Protein AF-0000000084505994 (afdb_homodimer)

Sequence (1752 aa):
MRPPNIVPYLKRALFAPTEISVTALVVAIYAAVFISSIIVYENVPTPPRYHHQRGLDLDQAWRDLQQITQVPHPYNSHSNGQVRDYLLHRLRAISHVHSGVEIEDDRLSNGTYTGRGQVVYFEGDNLLVKIEGRDPALSAVLFSAHFDSVSTGLGATDDGMGVVTLLQLVEYYGRNKPKRTVIFNINNGEEDWLNGAHAFLDHPWSKLPKTFLNLEGAGNGGRPILFRTSSFDVTAAFRAVSRPHGSSLSNDAFKRGLIRSGTDFSVYEEAGMRGLDLAFYRRRARYHTVFDSAAWLGNQNSLWLMMENALEAGNALISAGPSPKPVEVVYFDIYGSTMAVISRQGMLALNIILLILGPFFVVAIVMTSPERHTGLINRLKEDKKVWIHAPVHLVATFAATLGLAAIFGATNKYIIYSSSYIVAASLISTAILAVTIPAKILSYYFPSPDPLLTTANHAVFTLFWWLLLCVATGVLNENHLGGFYYATFAYAGQLFSLLLSLGAMLHFDGDSAPNQLDDTNGQHLDGDYQNGDHEDADGEEPTERTSLLGRTHRLINQHLAMPALGHPSKIRSTWSAEILFSLLFPAILSSGTLIMLLTAVSQTLADGNPPMPVYLSIGFLSVLLALPIAPVAHRIHRGANFFLVLVLAGTAIYNLTAFPFSPLNPLKTYIQQTVDLDSGVNKVHIATLSSIVQSHDNQPPIWSSLPSTQNTSIMCTGSMARLGLSECEWSGLTPNVTLDSTPHSKWIKSSVTKLGNNVARFKIQGRNTRSCRIYSDQPMKSARVVGGHWENDLEPEEEFKEFRLWSRTWDKTFDVLVGWPKNNGTTRTGKIACEWAEWDLGRIPAIDELRTFLPPWTVVSKLNDGLVEGTRDFEIMRPPNIVPYLKRALFAPTEISVTALVVAIYAAVFISSIIVYENVPTPPRYHHQRGLDLDQAWRDLQQITQVPHPYNSHSNGQVRDYLLHRLRAISHVHSGVEIEDDRLSNGTYTGRGQVVYFEGDNLLVKIEGRDPALSAVLFSAHFDSVSTGLGATDDGMGVVTLLQLVEYYGRNKPKRTVIFNINNGEEDWLNGAHAFLDHPWSKLPKTFLNLEGAGNGGRPILFRTSSFDVTAAFRAVSRPHGSSLSNDAFKRGLIRSGTDFSVYEEAGMRGLDLAFYRRRARYHTVFDSAAWLGNQNSLWLMMENALEAGNALISAGPSPKPVEVVYFDIYGSTMAVISRQGMLALNIILLILGPFFVVAIVMTSPERHTGLINRLKEDKKVWIHAPVHLVATFAATLGLAAIFGATNKYIIYSSSYIVAASLISTAILAVTIPAKILSYYFPSPDPLLTTANHAVFTLFWWLLLCVATGVLNENHLGGFYYATFAYAGQLFSLLLSLGAMLHFDGDSAPNQLDDTNGQHLDGDYQNGDHEDADGEEPTERTSLLGRTHRLINQHLAMPALGHPSKIRSTWSAEILFSLLFPAILSSGTLIMLLTAVSQTLADGNPPMPVYLSIGFLSVLLALPIAPVAHRIHRGANFFLVLVLAGTAIYNLTAFPFSPLNPLKTYIQQTVDLDSGVNKVHIATLSSIVQSHDNQPPIWSSLPSTQNTSIMCTGSMARLGLSECEWSGLTPNVTLDSTPHSKWIKSSVTKLGNNVARFKIQGRNTRSCRIYSDQPMKSARVVGGHWENDLEPEEEFKEFRLWSRTWDKTFDVLVGWPKNNGTTRTGKIACEWAEWDLGRIPAIDELRTFLPPWTVVSKLNDGLVEGTRDFEI

Organism: NCBI:txid456999

pLDDT: mean 87.1, std 19.94, range [14.73, 98.94]

Nearest PDB structures (foldseek):
  2ek8-assembly1_A  TM=6.931E-01  e=1.477E-08  Aneurinibacillus sp. AM-1
  6hc7-assembly1_A  TM=6.906E-01  e=7.084E-07  Bacillus subtilis
  8acg-assembly5_B  TM=7.559E-01  e=9.372E-07  Pseudomonas aeruginosa
  2ek8-assembly1_A  TM=6.930E-01  e=1.573E-08  Aneurinibacillus sp. AM-1
  6hc7-assembly1_A  TM=6.906E-01  e=8.854E-07  Bacillus subtilis

Secondary structure (DSSP, 8-state):
-----HHHHHHHHHHS--HHHHHHHHHHHHHHHHHHHHHHHHSPPPPPPGGGSTT--HHHHHHHHHHHTSS---TTSHHHHHHHHHHHHHHHHHHHH-TTEEEEE--S-EEEEEETTEEEEEE---EEEEE--S-TTSPEEEEEEE----TT---IIIIIHHHHHHHHHHHHHHHS--SS-EEEEEES--TTTSHHHHHHTTSGGGGSEEEEEEEEE-SS-S--EEEEES-HHHHGGGGG-SS--BBHHHHHHHHTT------HHHHHHHTT-EEEEEEE-S-GGGTTSTTSSHHHH-SSHHHHHHHHHHHHHHHHHHHH---SS---EEEEEETTTEEEEEEHHHHHHHHHHHHHHHHHHHHHHHHT-HHHHHHHHHHHHH-GGGGGHHHHHHHHHHHHHHHHHHHHHHHSTTGGGT-HHHHHHHHHHHHHHHHHHHHHHHHHHS---HHHHHHHHHHHHHHHHHHHHHHHHHHHHHT---TTTHHHHHHHHHHHHHHHHHHHHHHTS-----------------------------------------------------------------HHHHHIIIIIHHHHHHHHHHHHHHHHHGGGGGGT--HHHHHHHHHHHHHHHHGGGGGGGGGS-HHHHHHHHHHHHHHHHHHHHS-S--SSSPEEEEEEEEEETTT--EEEEEEE-HHHHS-BTTBPPGGGG-GGGTT---EEEE-SSSTT-EEEEEE-PPP-TTSS---GGGSEEEEEEEETTTEEEEEEEETT-SEEEEEEEEEE-EEEETT-S--S-B--SS-EEEEEEE-SSTT-EEEEEEE--TTS-S--EEEEEEEE---TTTT-HHHHHHHHHS-TTEEEEESSS-SEEEEEEEE-/-----HHHHHHHHHHS--HHHHHHHHHHHHHHHHHHHHHHHHSPPPPPPGGGSTT--HHHHHHHHHHHTSS---TTSHHHHHHHHHHHHHHHHHHHH-TTEEEEE--S-EEEEEETTEEEEEE---EEEEE--S-TTSPEEEEEEE----TT---IIIIIHHHHHHHHHHHHHHHS--SS-EEEEEES--TTTSHHHHHHTTSGGGGSEEEEEEEEE-SS-S--EEEEES-HHHHGGGGG-SS--BBHHHHHHHHTT------HHHHHHHTT-EEEEEEE-S-GGGTTSTTSSHHHH-SSHHHHHHHHHHHHHHHHHHHH---SS---EEEEEETTTEEEEEEHHHHHHHHHHHHHHHHHHHHHHHHT-HHHHHHHHHHHHH-GGGGGHHHHHHHHHHHHHHHHHHHHHHHSTTGGGT-HHHHHHHHHHHHHHHHHHHHHHHHHHS---HHHHHHHHHHHHHHHHHHHHHHHHHHHHHT---TTHHHHHHHHHHHHHHHHHHHHHHHTS-----------------------------------------------------------------HHHHHIIIIIHHHHHHHHHHHHHHHHHGGGGGGT--HHHHHHHHHHHHHHHHGGGGGGGGGS-HHHHHHHHHHHHHHHHHHHHS-S--SSSPEEEEEEEEEETTT--EEEEEEE-HHHHS-BTTBPPGGGG-GGGTT---EEEE-SSSTT-EEEEEE-PPP-TTSS---GGGSEEEEEEEETTTEEEEEEEETT-SEEEEEEEEEE-EEEETT-S--S-B--SS-EEEEEEE-SSTT-EEEEEEE--TTS-S--EEEEEEEE---GGGT-HHHHHHHHHS-TTEEEEESSS-SEEEEEEEE-

Foldseek 3Di:
DPDPPCVVVVVCLCQPLFLNNLQVLVVVLLCVLQVLLCCLFVDQDDDDPPVPLLQFDLVVLLVLLQVLLVAAFALWDPSVVVNVVVLVVLLVVLCVVFVQKDKDQDQFFWFWDDDDQEIETAGWGKIKIKGAAPDAVAFEEEEEAESHAALAESCSQFPSLSSSLVSRVSNVCSVVGFHHMYMYIHTHNCVAPHGRLRRVCRPPCLPRHQEYEYEGEAAAFTAKAFQEWFFLQLVVLCQQQQQYFYFLQNHVCVVVCVDVDDGSQVVSVVVNHTYTYIYHFFHNLCGQHHCNGPVVNVDSSRSSNSSRSCVSSVNSCRPRPDDPDGFHWGWGDFSRGGIDIATLVRLLVLLVCCLPVLVVLLVVLLPVFVVLSVVLVVLCVVQVLLQVLQVQLVVQLLCQLLVLLQVLCVQVVQQLLAPVVLLLLLSLLRNQLSQQVVLQVSCVVRPDDLLSSLLSNLVVVLVVLSVVSVVQSVCCVPVVRNRSCLSSQLNVLSSVLNSVSSNLSRPPQDCPPVPPPPPPDPDDDDDDDDDDDDDDDDDDDDDDDDDDDDPPDPPPPPPPPPPDPPDNPPSSDCPSVSLCSNANVSLSVLSNVLVVLSRRCSNCVFLQDRRSVSSSVSSVSSNSNNSSCNSVSNSHDVVVSVVSVVSNVVSSVCSNDPDNFDLSSFREKAWAKEAALPPGFIKIKIKGAPCQCDCPPNDHRQCVLFPQCPPHDKDWDADPLGHNIIMIMDGDDDFAQLVPPDRSNPQKDKDWADDPQWKIKIKIWGHSTFKKKKFWPAWWQWKAWPPRPCRDIDGDPDTRGMYIGGHSDHRDIIIMMTGHDNVPDRKIKTKIKTAGSHCPPNRDVRVVRCVPGGDSSHTYRHSRSHRYMYMYMDMD/DPDPPCVVVVVCLQQPLFLNNLQVLVVVLLCVLQVLLCCLFVDQDDDDPPVPLLQFDLVVLLVLLQVLLVAAFALWDPSVVVNVVVLVVLLVVLCVVFVQKDKDQDQFFWFWDDDDQEIETAGWGKIKIKGAAPDAVAFEEEEEAESHAALAESCSQFPSLSSSLVSRVSNVCSVVGFHHMYMYIHTHNCVAPHGRLRSVCRPPSLPRHQEYEYEGEAAAFTAKAFQEWFFLQLVVLQQQQQQYFYFLVNHVCVVVCVDVDDGSQVVSVVVNHTYTYIYYFFHNLCGQHHCNGPVVNVDSSRSSNSSRSCVSSVNSCRPRPDDPDGFHWGWGDFSRGGIDIATLVRLLVLLVCCLPVLVVLLVVLLVVFVVLSVVLVVLCVVQVLLQVQQVQLVVQLLCQLLVLLQVLCVQVVQQLLAPVVLLLLLSLLRNQLSQQVVLQVSCVVRPDDLLSSLLSNLVVVLVVLSVVSVVQSVCCVPVVRNRSCLSSQLNVLSSVLNSVSSNLSRPPPDCPPPPPPPPPPPDDDDDDDDDDDDDDDDDDDDDDDDDDPDDPPPPDPPPPPPPDPPDPPPSSDCPSVSLCSNANVSLSVLSNVLVVLSRRCSNCVFLQDRRSVSSSVSSVSSNSNNSSCNSVSNSHDVVVSVVSVVSNVVSSVCSNDPDNFDLSSFREKAWAKEAALPPGFIKIKIKGAPCQCDCPPNDHRQCVQFPQCPPHDKDWDADPLGHNIIMIMDGDDDFAQLVPPDRSNPQKDKDWADDPQWKIKIKIWGASTFKKKKFWPAWWQWKAWPPRPCRDIDGDPDTRGMYIGGHSDGRDIIIMMIGHDNPPDRKIKTKIKTAGSHCPPNRDVRVVRCVPGGDSSHTYRHSRSHRYMYMYMDMD

InterPro domains:
  IPR007484 Peptidase M28 [PF04389] (126-311)
  IPR045175 Peptidase M28 family [PTHR12147] (56-450)
  IPR048024 Endoplasmic reticulum metallopeptidase 1-like, M28 peptidase domain [cd03875] (54-339)
  IPR053975 Vacuolar membrane protease, C-terminal domain [PF22250] (667-869)
  IPR053976 Vacuolar membrane protease, transmembrane domain [PF22251] (391-543)

Radius of gyration: 44.01 Å; Cα contacts (8 Å, |Δi|>4): 3401; chains: 2; bounding box: 122×159×110 Å

Solvent-accessible surface area (backbone atoms only — not comparable to full-atom values): 90458 Å² total; per-residue (Å²): 131,77,74,72,71,58,58,67,54,46,50,47,42,67,70,37,92,40,35,65,30,48,33,52,50,54,51,49,51,51,49,52,46,50,52,50,45,46,52,54,73,73,42,60,65,76,67,68,58,72,93,65,40,82,77,44,56,67,70,60,33,51,53,51,34,56,67,59,28,73,52,46,16,18,64,58,34,73,52,25,55,52,39,51,51,50,53,51,52,54,50,50,56,45,28,71,77,20,82,59,40,43,75,42,84,37,74,69,32,41,22,75,51,75,55,94,50,28,37,40,41,36,43,27,66,32,43,35,38,39,34,70,21,78,39,69,88,46,63,20,38,33,38,36,21,30,66,29,14,42,58,36,7,19,16,27,28,36,14,27,47,32,37,32,36,49,54,42,50,52,52,40,40,43,75,45,71,37,58,23,21,36,37,38,42,45,20,38,27,44,81,70,74,35,40,17,54,46,7,43,64,58,36,78,71,54,72,47,37,50,35,35,43,31,38,45,35,37,12,44,35,54,66,50,27,44,42,36,64,64,26,29,60,60,50,51,19,41,60,62,18,70,68,27,38,39,36,25,48,49,33,42,34,49,74,69,56,74,50,87,75,84,59,56,53,58,58,45,42,73,72,66,30,39,30,40,30,39,25,24,50,32,54,43,49,25,39,51,11,68,53,8,25,65,20,63,47,74,57,64,29,34,54,43,52,48,39,52,43,50,52,34,28,48,53,36,48,46,70,69,57,80,59,92,74,78,41,52,51,27,40,37,41,56,84,39,50,37,43,49,72,37,38,46,66,55,51,50,49,51,49,51,50,48,65,54,48,48,60,50,52,55,52,50,61,48,59,72,38,64,76,47,36,54,52,50,53,47,50,54,62,70,45,57,71,45,68,52,52,50,60,50,33,54,51,38,18,50,50,53,13,40,46,51,23,49,47,43,32,68,71,32,46,51,25,42,46,55,36,42,66,47,50,49,49,26,32,36,35,42,12,41,46,29,29,30,51,54,32,44,53,44,46,69,78,55,68,65,63,62,73,60,36,32,43,44,25,28,49,53,51,30,52,50,29,47,53,49,31,52,49,38,48,47,40,32,70,76,69,64,40,46,54,51,57,62,35,53,51,36,26,54,19,26,44,54,22,33,50,49,44,50,48,40,59,61,72,55,60,74,80,80,59,76,80,72,79,75,79,76,80,81,75,84,82,90,87,86,90,78,87,86,88,90,85,87,86,78,84,86,79,88,81,86,84,84,83,87,82,88,83,81,80,82,79,76,80,74,78,74,73,72,72,75,76,64,73,76,67,84,62,79,66,58,59,67,58,28,48,47,40,25,30,49,63,40,36,48,55,38,50,49,50,42,53,52,48,50,48,54,49,37,44,42,43,57,66,24,48,71,44,50,66,56,31,41,53,54,18,51,42,22,36,63,51,30,55,51,48,48,48,57,20,62,39,48,38,67,68,61,52,52,52,40,50,52,50,26,51,55,34,44,53,44,50,66,65,54,77,35,55,32,66,90,35,20,43,44,32,23,32,33,31,42,32,36,35,80,81,62,54,40,38,34,34,40,34,27,56,51,63,48,62,34,76,39,97,92,35,70,25,59,65,72,53,35,79,74,44,60,99,52,87,71,56,68,43,76,29,83,87,41,59,65,21,26,28,32,46,43,65,50,61,80,63,37,74,68,76,70,76,66,59,63,65,65,41,53,49,72,49,78,45,79,49,77,94,39,29,33,37,39,37,43,27,36,54,73,22,27,35,36,36,40,38,36,76,56,60,29,40,34,46,35,49,66,86,42,85,77,61,57,74,42,65,55,94,60,58,24,36,37,41,40,40,38,47,76,50,72,50,49,69,45,41,32,40,41,26,38,54,87,84,62,72,88,73,49,45,34,33,42,33,33,36,38,31,65,55,67,83,65,16,30,45,51,58,54,48,48,73,56,27,37,49,57,33,43,41,59,24,61,61,52,85,28,43,33,36,40,34,38,80,48,76,82,131,75,75,73,70,60,57,66,55,46,53,47,44,68,69,38,90,39,36,65,29,47,33,50,50,54,50,48,50,52,48,52,44,50,54,50,46,46,52,53,71,72,42,61,65,77,67,68,57,73,93,65,39,84,77,43,55,67,69,60,33,49,53,50,34,56,67,58,28,72,51,47,16,17,65,60,34,72,52,26,56,53,41,51,51,50,51,52,51,55,50,52,55,47,29,72,76,20,82,58,41,44,76,42,84,38,71,69,31,40,22,75,53,74,56,93,48,26,38,39,40,34,42,26,68,31,42,36,37,40,34,70,22,80,38,69,87,46,62,19,38,33,38,35,21,31,66,27,14,42,60,36,6,17,15,27,29,36,14,27,48,33,37,30,35,49,54,42,48,52,52,40,41,44,75,44,73,36,56,22,21,37,35,38,41,46,20,36,28,45,82,72,75,35,40,17,55,46,6,44,64,59,35,79,72,53,72,47,36,49,35,36,43,32,39,44,35,38,11,43,35,54,66,50,25,43,43,38,63,64,25,29,60,61,49,51,20,41,60,62,18,68,68,26,39,40,36,23,48,49,33,42,33,50,74,68,57,73,50,88,76,82,59,55,54,58,58,45,42,73,73,67,30,39,32,39,31,39,25,24,49,31,55,44,50,26,38,51,11,68,54,8,25,65,19,64,48,74,58,63,29,35,53,43,51,48,38,50,43,50,51,34,27,48,51,37,47,48,69,69,56,82,59,92,75,80,42,54,54,28,38,37,40,56,86,40,51,37,45,49,74,37,39,44,65,54,49,50,50,52,48,49,50,48,64,54,47,47,60,50,52,54,52,51,62,47,60,72,38,65,76,46,37,54,51,50,52,48,49,54,62,69,45,56,70,45,67,53,54,50,60,50,32,54,50,37,18,51,50,53,13,40,47,50,24,49,48,42,30,69,72,32,48,51,24,42,46,58,34,40,66,48,51,47,50,26,32,36,37,41,12,41,46,28,29,32,52,55,31,43,54,44,48,69,78,54,69,65,63,62,72,60,36,33,44,44,25,27,49,52,51,30,51,52,30,49,54,49,30,52,51,40,48,47,41,32,68,75,68,63,40,47,53,51,56,61,36,54,51,38,26,53,18,27,42,53,22,32,52,49,44,50,48,42,58,60,72,57,61,72,80,80,61,76,80,72,76,78,76,78,80,80,67,90,81,80,84,83,82,85,81,81,78,82,87,84,84,87,82,83,81,86,75,88,82,87,80,84,79,80,85,85,78,82,79,79,80,75,76,74,74,73,74,73,75,66,74,76,69,83,63,80,64,56,59,66,57,29,49,47,39,24,30,49,64,41,37,48,55,38,51,49,50,43,54,52,48,51,47,55,50,36,44,42,44,57,66,25,50,72,44,49,66,58,32,40,52,54,19,50,42,22,36,64,51,30,55,51,48,49,49,56,19,60,39,48,39,66,68,60,54,51,52,39,50,52,51,27,50,55,34,44,52,45,50,67,63,53,77,35,57,30,67,91,34,21,44,45,32,24,32,34,32,41,32,35,35,81,81,60,54,42,37,34,34,41,35,27,55,51,62,48,62,35,74,39,96,91,34,71,25,58,63,71,53,33,78,74,44,62,97,52,87,71,57,70,43,77,28,84,86,40,57,65,20,25,27,32,44,45,67,51,62,80,62,39,73,68,74,70,76,66,58,62,64,66,42,54,49,71,49,79,45,78,51,80,94,38,31,34,39,39,37,42,26,36,54,72,24,28,37,38,37,40,38,36,78,54,59,29,40,33,46,35,50,65,86,42,84,78,60,58,75,42,64,56,91,60,60,25,37,36,42,39,40,39,48,76,50,72,50,48,69,46,42,32,40,41,26,39,55,86,82,61,70,88,74,48,44,35,35,41,33,33,35,38,32,66,54,66,81,65,16,30,45,50,58,54,49,47,72,56,27,37,50,58,34,43,41,61,24,60,60,51,85,27,44,32,36,41,35,39,79,47,78,81

Structure (mmCIF, N/CA/C/O backbone):
data_AF-0000000084505994-model_v1
#
loop_
_entity.id
_entity.type
_entity.pdbx_description
1 polymer 'Peptide hydrolase'
#
loop_
_atom_site.group_PDB
_atom_site.id
_atom_site.type_symbol
_atom_site.label_atom_id
_atom_site.label_alt_id
_atom_site.label_comp_id
_atom_site.label_asym_id
_atom_site.label_entity_id
_atom_site.label_seq_id
_atom_site.pdbx_PDB_ins_code
_atom_site.Cartn_x
_atom_site.Cartn_y
_atom_site.Cartn_z
_atom_site.occupancy
_atom_site.B_iso_or_equiv
_atom_site.auth_seq_id
_atom_site.auth_comp_id
_atom_site.auth_asym_id
_atom_site.auth_atom_id
_atom_site.pdbx_PDB_model_num
ATOM 1 N N . MET A 1 1 ? 5.461 60.656 5.816 1 28.11 1 MET A N 1
ATOM 2 C CA . MET A 1 1 ? 6.469 59.719 6.266 1 28.11 1 MET A CA 1
ATOM 3 C C . MET A 1 1 ? 7.09 58.969 5.082 1 28.11 1 MET A C 1
ATOM 5 O O . MET A 1 1 ? 6.379 58.375 4.27 1 28.11 1 MET A O 1
ATOM 9 N N . ARG A 1 2 ? 8.258 59.438 4.648 1 44.12 2 ARG A N 1
ATOM 10 C CA . ARG A 1 2 ? 8.984 58.938 3.48 1 44.12 2 ARG A CA 1
ATOM 11 C C . ARG A 1 2 ? 9.242 57.469 3.586 1 44.12 2 ARG A C 1
ATOM 13 O O . ARG A 1 2 ? 9.516 56.938 4.672 1 44.12 2 ARG A O 1
ATOM 20 N N . PRO A 1 3 ? 8.703 56.812 2.658 1 44.16 3 PRO A N 1
ATOM 21 C CA . PRO A 1 3 ? 8.93 55.375 2.717 1 44.16 3 PRO A CA 1
ATOM 22 C C . PRO A 1 3 ? 10.391 55 2.99 1 44.16 3 PRO A C 1
ATOM 24 O O . PRO A 1 3 ? 11.297 55.656 2.471 1 44.16 3 PRO A O 1
ATOM 27 N N . PRO A 1 4 ? 10.672 54.594 4.16 1 46.03 4 PRO A N 1
ATOM 28 C CA . PRO A 1 4 ? 12.062 54.25 4.473 1 46.03 4 PRO A CA 1
ATOM 29 C C . PRO A 1 4 ? 12.766 53.531 3.324 1 46.03 4 PRO A C 1
ATOM 31 O O . PRO A 1 4 ? 12.125 52.781 2.562 1 46.03 4 PRO A O 1
ATOM 34 N N . ASN A 1 5 ? 13.719 54.094 2.791 1 46.22 5 ASN A N 1
ATOM 35 C CA . ASN A 1 5 ? 14.562 53.562 1.73 1 46.22 5 ASN A CA 1
ATOM 36 C C . ASN A 1 5 ? 15 52.125 2.033 1 46.22 5 ASN A C 1
ATOM 38 O O . ASN A 1 5 ? 15.867 51.906 2.881 1 46.22 5 ASN A O 1
ATOM 42 N N . ILE A 1 6 ? 14.273 51.156 1.755 1 52.19 6 ILE A N 1
ATOM 43 C CA . ILE A 1 6 ? 14.391 49.719 1.945 1 52.19 6 ILE A CA 1
ATOM 44 C C . ILE A 1 6 ? 15.664 49.219 1.27 1 52.19 6 ILE A C 1
ATOM 46 O O . ILE A 1 6 ? 16.141 48.125 1.572 1 52.19 6 ILE A O 1
ATOM 50 N N . VAL A 1 7 ? 16.266 50 0.321 1 51.91 7 VAL A N 1
ATOM 51 C CA . VAL A 1 7 ? 17.375 49.5 -0.478 1 51.91 7 VAL A CA 1
ATOM 52 C C . VAL A 1 7 ? 18.625 49.375 0.385 1 51.91 7 VAL A C 1
ATOM 54 O O . VAL A 1 7 ? 19.281 48.312 0.405 1 51.91 7 VAL A O 1
ATOM 57 N N . PRO A 1 8 ? 19.062 50.469 0.955 1 53.06 8 PRO A N 1
ATOM 58 C CA . PRO A 1 8 ? 20.25 50.281 1.784 1 53.06 8 PRO A CA 1
ATOM 59 C C . PRO A 1 8 ? 20.062 49.219 2.871 1 53.06 8 PRO A C 1
ATOM 61 O O . PRO A 1 8 ? 21.016 48.5 3.217 1 53.06 8 PRO A O 1
ATOM 64 N N . TYR A 1 9 ? 18.922 49.094 3.336 1 51.88 9 TYR A N 1
ATOM 65 C CA . TYR A 1 9 ? 18.609 48.062 4.32 1 51.88 9 TYR A CA 1
ATOM 66 C C . TYR A 1 9 ? 18.703 46.656 3.709 1 51.88 9 TYR A C 1
ATOM 68 O O . TYR A 1 9 ? 19.219 45.75 4.336 1 51.88 9 TYR A O 1
ATOM 76 N N . LEU A 1 10 ? 18.359 46.656 2.48 1 53.19 10 LEU A N 1
ATOM 77 C CA . LEU A 1 10 ? 18.453 45.375 1.796 1 53.19 10 LEU A CA 1
ATOM 78 C C . LEU A 1 10 ? 19.906 45 1.524 1 53.19 10 LEU A C 1
ATOM 80 O O . LEU A 1 10 ? 20.281 43.812 1.643 1 53.19 10 LEU A O 1
ATOM 84 N N . LYS A 1 11 ? 20.656 45.906 1.123 1 54.41 11 LYS A N 1
ATOM 85 C CA . LYS A 1 11 ? 22.078 45.688 0.865 1 54.41 11 LYS A CA 1
ATOM 86 C C . LYS A 1 11 ? 22.812 45.281 2.143 1 54.41 11 LYS A C 1
ATOM 88 O O . LYS A 1 11 ? 23.656 44.375 2.123 1 54.41 11 LYS A O 1
ATOM 93 N N . ARG A 1 12 ? 22.578 45.969 3.178 1 54.41 12 ARG A N 1
ATOM 94 C CA . ARG A 1 12 ? 23.156 45.625 4.465 1 54.41 12 ARG A CA 1
ATOM 95 C C . ARG A 1 12 ? 22.672 44.25 4.914 1 54.41 12 ARG A C 1
ATOM 97 O O . ARG A 1 12 ? 23.453 43.438 5.445 1 54.41 12 ARG A O 1
ATOM 104 N N . ALA A 1 13 ? 21.531 44 4.559 1 54.09 13 ALA A N 1
ATOM 105 C CA . ALA A 1 13 ? 20.922 42.719 4.945 1 54.09 13 ALA A CA 1
ATOM 106 C C . ALA A 1 13 ? 21.531 41.562 4.164 1 54.09 13 ALA A C 1
ATOM 108 O O . ALA A 1 13 ? 21.656 40.438 4.684 1 54.09 13 ALA A O 1
ATOM 109 N N . LEU A 1 14 ? 22.031 41.844 2.938 1 55.25 14 LEU A N 1
ATOM 110 C CA . LEU A 1 14 ? 22.516 40.781 2.07 1 55.25 14 LEU A CA 1
ATOM 111 C C . LEU A 1 14 ? 24.016 40.625 2.213 1 55.25 14 LEU A C 1
ATOM 113 O O . LEU A 1 14 ? 24.547 39.5 2.072 1 55.25 14 LEU A O 1
ATOM 117 N N . PHE A 1 15 ? 24.734 41.688 2.566 1 66.38 15 PHE A N 1
ATOM 118 C CA . PHE A 1 15 ? 26.188 41.562 2.451 1 66.38 15 PHE A CA 1
ATOM 119 C C . PHE A 1 15 ? 26.859 41.719 3.811 1 66.38 15 PHE A C 1
ATOM 121 O O . PHE A 1 15 ? 28.031 41.406 3.969 1 66.38 15 PHE A O 1
ATOM 128 N N . ALA A 1 16 ? 26.141 42.219 4.855 1 75.38 16 ALA A N 1
ATOM 129 C CA . ALA A 1 16 ? 26.672 42.281 6.215 1 75.38 16 ALA A CA 1
ATOM 130 C C . ALA A 1 16 ? 26.312 41.031 6.996 1 75.38 16 ALA A C 1
ATOM 132 O O . ALA A 1 16 ? 25.266 40.406 6.773 1 75.38 16 ALA A O 1
ATOM 133 N N . PRO A 1 17 ? 27.266 40.438 7.777 1 82.5 17 PRO A N 1
ATOM 134 C CA . PRO A 1 17 ? 27.031 39.219 8.539 1 82.5 17 PRO A CA 1
ATOM 135 C C . PRO A 1 17 ? 26.016 39.406 9.656 1 82.5 17 PRO A C 1
ATOM 137 O O . PRO A 1 17 ? 26.328 39.156 10.828 1 82.5 17 PRO A O 1
ATOM 140 N N . THR A 1 18 ? 24.828 39.844 9.258 1 85.88 18 THR A N 1
ATOM 141 C CA . THR A 1 18 ? 23.734 39.906 10.219 1 85.88 18 THR A CA 1
ATOM 142 C C . THR A 1 18 ? 23.172 38.531 10.508 1 85.88 18 THR A C 1
ATOM 144 O O . THR A 1 18 ? 23.484 37.562 9.812 1 85.88 18 THR A O 1
ATOM 147 N N . GLU A 1 19 ? 22.438 38.438 11.531 1 90.19 19 GLU A N 1
ATOM 148 C CA . GLU A 1 19 ? 21.812 37.188 11.891 1 90.19 19 GLU A CA 1
ATOM 149 C C . GLU A 1 19 ? 20.891 36.688 10.766 1 90.19 19 GLU A C 1
ATOM 151 O O . GLU A 1 19 ? 20.875 35.469 10.469 1 90.19 19 GLU A O 1
ATOM 156 N N . ILE A 1 20 ? 20.203 37.562 10.109 1 89.81 20 ILE A N 1
ATOM 157 C CA . ILE A 1 20 ? 19.25 37.188 9.07 1 89.81 20 ILE A CA 1
ATOM 158 C C . ILE A 1 20 ? 20.016 36.719 7.82 1 89.81 20 ILE A C 1
ATOM 160 O O . ILE A 1 20 ? 19.656 35.719 7.199 1 89.81 20 ILE A O 1
ATOM 164 N N . SER A 1 21 ? 21.078 37.469 7.453 1 90.5 21 SER A N 1
ATOM 165 C CA . SER A 1 21 ? 21.828 37.125 6.242 1 90.5 21 SER A CA 1
ATOM 166 C C . SER A 1 21 ? 22.547 35.781 6.395 1 90.5 21 SER A C 1
ATOM 168 O O . SER A 1 21 ? 22.562 34.969 5.469 1 90.5 21 SER A O 1
ATOM 170 N N . VAL A 1 22 ? 23.156 35.594 7.531 1 92.75 22 VAL A N 1
ATOM 171 C CA . VAL A 1 22 ? 23.875 34.344 7.781 1 92.75 22 VAL A CA 1
ATOM 172 C C . VAL A 1 22 ? 22.891 33.156 7.797 1 92.75 22 VAL A C 1
ATOM 174 O O . VAL A 1 22 ? 23.141 32.125 7.168 1 92.75 22 VAL A O 1
ATOM 177 N N . THR A 1 23 ? 21.781 33.438 8.5 1 94.5 23 THR A N 1
ATOM 178 C CA . THR A 1 23 ? 20.766 32.406 8.555 1 94.5 23 THR A CA 1
ATOM 179 C C . THR A 1 23 ? 20.25 32.094 7.16 1 94.5 23 THR A C 1
ATOM 181 O O . THR A 1 23 ? 20.078 30.922 6.797 1 94.5 23 THR A O 1
ATOM 184 N N . ALA A 1 24 ? 19.969 33.062 6.363 1 93.38 24 ALA A N 1
ATOM 185 C CA . ALA A 1 24 ? 19.438 32.875 5.012 1 93.38 24 ALA A CA 1
ATOM 186 C C . ALA A 1 24 ? 20.422 32.094 4.148 1 93.38 24 ALA A C 1
ATOM 188 O O . ALA A 1 24 ? 20.016 31.219 3.379 1 93.38 24 ALA A O 1
ATOM 189 N N . LEU A 1 25 ? 21.703 32.406 4.285 1 94.19 25 LEU A N 1
ATOM 190 C CA . LEU A 1 25 ? 22.703 31.688 3.486 1 94.19 25 LEU A CA 1
ATOM 191 C C . LEU A 1 25 ? 22.797 30.219 3.896 1 94.19 25 LEU A C 1
ATOM 193 O O . LEU A 1 25 ? 22.812 29.328 3.041 1 94.19 25 LEU A O 1
ATOM 197 N N . VAL A 1 26 ? 22.828 29.984 5.176 1 95.81 26 VAL A N 1
ATOM 198 C CA . VAL A 1 26 ? 22.938 28.609 5.688 1 95.81 26 VAL A CA 1
ATOM 199 C C . VAL A 1 26 ? 21.703 27.812 5.258 1 95.81 26 VAL A C 1
ATOM 201 O O . VAL A 1 26 ? 21.844 26.688 4.777 1 95.81 26 VAL A O 1
ATOM 204 N N . VAL A 1 27 ? 20.547 28.391 5.391 1 94.94 27 VAL A N 1
ATOM 205 C CA . VAL A 1 27 ? 19.297 27.734 5.004 1 94.94 27 VAL A CA 1
ATOM 206 C C . VAL A 1 27 ? 19.297 27.469 3.5 1 94.94 27 VAL A C 1
ATOM 208 O O . VAL A 1 27 ? 18.891 26.406 3.049 1 94.94 27 VAL A O 1
ATOM 211 N N . ALA A 1 28 ? 19.734 28.406 2.758 1 95.19 28 ALA A N 1
ATOM 212 C CA . ALA A 1 28 ? 19.781 28.25 1.306 1 95.19 28 ALA A CA 1
ATOM 213 C C . ALA A 1 28 ? 20.703 27.109 0.894 1 95.19 28 ALA A C 1
ATOM 215 O O . ALA A 1 28 ? 20.375 26.344 -0.012 1 95.19 28 ALA A O 1
ATOM 216 N N . ILE A 1 29 ? 21.828 27.031 1.532 1 95.94 29 ILE A N 1
ATOM 217 C CA . ILE A 1 29 ? 22.797 25.984 1.203 1 95.94 29 ILE A CA 1
ATOM 218 C C . ILE A 1 29 ? 22.203 24.609 1.549 1 95.94 29 ILE A C 1
ATOM 220 O O . ILE A 1 29 ? 22.203 23.703 0.719 1 95.94 29 ILE A O 1
ATOM 224 N N . TYR A 1 30 ? 21.656 24.5 2.719 1 96.12 30 TYR A N 1
ATOM 225 C CA . TYR A 1 30 ? 21.062 23.234 3.113 1 96.12 30 TYR A CA 1
ATOM 226 C C . TYR A 1 30 ? 19.891 22.875 2.211 1 96.12 30 TYR A C 1
ATOM 228 O O . TYR A 1 30 ? 19.734 21.719 1.812 1 96.12 30 TYR A O 1
ATOM 236 N N . ALA A 1 31 ? 19.078 23.812 1.898 1 94.5 31 ALA A N 1
ATOM 237 C CA . ALA A 1 31 ? 17.938 23.562 1.011 1 94.5 31 ALA A CA 1
ATOM 238 C C . ALA A 1 31 ? 18.422 23.094 -0.362 1 94.5 31 ALA A C 1
ATOM 240 O O . ALA A 1 31 ? 17.891 22.109 -0.899 1 94.5 31 ALA A O 1
ATOM 241 N N . ALA A 1 32 ? 19.375 23.781 -0.861 1 95.06 32 ALA A N 1
ATOM 242 C CA . ALA A 1 32 ? 19.891 23.422 -2.174 1 95.06 32 ALA A CA 1
ATOM 243 C C . ALA A 1 32 ? 20.5 22.016 -2.154 1 95.06 32 ALA A C 1
ATOM 245 O O . ALA A 1 32 ? 20.25 21.219 -3.064 1 95.06 32 ALA A O 1
ATOM 246 N N . VAL A 1 33 ? 21.25 21.719 -1.154 1 95.19 33 VAL A N 1
ATOM 247 C CA . VAL A 1 33 ? 21.922 20.438 -1.048 1 95.19 33 VAL A CA 1
ATOM 248 C C . VAL A 1 33 ? 20.891 19.328 -0.854 1 95.19 33 VAL A C 1
ATOM 250 O O . VAL A 1 33 ? 20.938 18.312 -1.546 1 95.19 33 VAL A O 1
ATOM 253 N N . PHE A 1 34 ? 19.938 19.531 -0.033 1 93.5 34 PHE A N 1
ATOM 254 C CA . PHE A 1 34 ? 18.969 18.484 0.271 1 93.5 34 PHE A CA 1
ATOM 255 C C . PHE A 1 34 ? 18 18.266 -0.895 1 93.5 34 PHE A C 1
ATOM 257 O O . PHE A 1 34 ? 17.688 17.141 -1.248 1 93.5 34 PHE A O 1
ATOM 264 N N . ILE A 1 35 ? 17.531 19.312 -1.475 1 91.94 35 ILE A N 1
ATOM 265 C CA . ILE A 1 35 ? 16.625 19.203 -2.611 1 91.94 35 ILE A CA 1
ATOM 266 C C . ILE A 1 35 ? 17.328 18.484 -3.766 1 91.94 35 ILE A C 1
ATOM 268 O O . ILE A 1 35 ? 16.766 17.562 -4.352 1 91.94 35 ILE A O 1
ATOM 272 N N . SER A 1 36 ? 18.547 18.891 -3.99 1 92.75 36 SER A N 1
ATOM 273 C CA . SER A 1 36 ? 19.281 18.25 -5.078 1 92.75 36 SER A CA 1
ATOM 274 C C . SER A 1 36 ? 19.578 16.797 -4.766 1 92.75 36 SER A C 1
ATOM 276 O O . SER A 1 36 ? 19.484 15.938 -5.648 1 92.75 36 SER A O 1
ATOM 278 N N . SER A 1 37 ? 19.922 16.5 -3.574 1 93.12 37 SER A N 1
ATOM 279 C CA . SER A 1 37 ? 20.219 15.125 -3.193 1 93.12 37 SER A CA 1
ATOM 280 C C . SER A 1 37 ? 18.969 14.25 -3.314 1 93.12 37 SER A C 1
ATOM 282 O O . SER A 1 37 ? 19.062 13.109 -3.787 1 93.12 37 SER A O 1
ATOM 284 N N . ILE A 1 38 ? 17.875 14.773 -2.934 1 90.88 38 ILE A N 1
ATOM 285 C CA . ILE A 1 38 ? 16.641 14.008 -3.02 1 90.88 38 ILE A CA 1
ATOM 286 C C . ILE A 1 38 ? 16.266 13.789 -4.484 1 90.88 38 ILE A C 1
ATOM 288 O O . ILE A 1 38 ? 15.891 12.68 -4.879 1 90.88 38 ILE A O 1
ATOM 292 N N . ILE A 1 39 ? 16.406 14.75 -5.266 1 89.44 39 ILE A N 1
ATOM 293 C CA . ILE A 1 39 ? 16.062 14.648 -6.684 1 89.44 39 ILE A CA 1
ATOM 294 C C . ILE A 1 39 ? 16.984 13.625 -7.355 1 89.44 39 ILE A C 1
ATOM 296 O O . ILE A 1 39 ? 16.516 12.789 -8.125 1 89.44 39 ILE A O 1
ATOM 300 N N . VAL A 1 40 ? 18.172 13.633 -7.004 1 89.81 40 VAL A N 1
ATOM 301 C CA . VAL A 1 40 ? 19.156 12.797 -7.691 1 89.81 40 VAL A CA 1
ATOM 302 C C . VAL A 1 40 ? 19.047 11.352 -7.199 1 89.81 40 VAL A C 1
ATOM 304 O O . VAL A 1 40 ? 19.047 10.414 -8 1 89.81 40 VAL A O 1
ATOM 307 N N . TYR A 1 41 ? 18.875 11.18 -5.969 1 89.25 41 TYR A N 1
ATOM 308 C CA . TYR A 1 41 ? 19.016 9.828 -5.434 1 89.25 41 TYR A CA 1
ATOM 309 C C . TYR A 1 41 ? 17.656 9.156 -5.289 1 89.25 41 TYR A C 1
ATOM 311 O O . TYR A 1 41 ? 17.562 7.926 -5.227 1 89.25 41 TYR A O 1
ATOM 319 N N . GLU A 1 42 ? 16.562 9.938 -5.262 1 87.62 42 GLU A N 1
ATOM 320 C CA . GLU A 1 42 ? 15.234 9.344 -5.16 1 87.62 42 GLU A CA 1
ATOM 321 C C . GLU A 1 42 ? 14.594 9.195 -6.531 1 87.62 42 GLU A C 1
ATOM 323 O O . GLU A 1 42 ? 13.719 8.352 -6.723 1 87.62 42 GLU A O 1
ATOM 328 N N . ASN A 1 43 ? 15.07 10.023 -7.406 1 86.88 43 ASN A N 1
ATOM 329 C CA . ASN A 1 43 ? 14.469 9.961 -8.734 1 86.88 43 ASN A CA 1
ATOM 330 C C . ASN A 1 43 ? 15.445 9.375 -9.758 1 86.88 43 ASN A C 1
ATOM 332 O O . ASN A 1 43 ? 16.609 9.781 -9.82 1 86.88 43 ASN A O 1
ATOM 336 N N . VAL A 1 44 ? 15.016 8.344 -10.438 1 92.81 44 VAL A N 1
ATOM 337 C CA . VAL A 1 44 ? 15.781 7.812 -11.562 1 92.81 44 VAL A CA 1
ATOM 338 C C . VAL A 1 44 ? 15.469 8.617 -12.82 1 92.81 44 VAL A C 1
ATOM 340 O O . VAL A 1 44 ? 14.305 8.844 -13.156 1 92.81 44 VAL A O 1
ATOM 343 N N . PRO A 1 45 ? 16.438 9.094 -13.445 1 91.06 45 PRO A N 1
ATOM 344 C CA . PRO A 1 45 ? 16.188 9.93 -14.625 1 91.06 45 PRO A CA 1
ATOM 345 C C . PRO A 1 45 ? 15.375 9.211 -15.703 1 91.06 45 PRO A C 1
ATOM 347 O O . PRO A 1 45 ? 15.508 7.996 -15.867 1 91.06 45 PRO A O 1
ATOM 350 N N . THR A 1 46 ? 14.625 9.938 -16.484 1 91.88 46 THR A N 1
ATOM 351 C CA . THR A 1 46 ? 13.82 9.414 -17.578 1 91.88 46 THR A CA 1
ATOM 352 C C . THR A 1 46 ? 14.719 8.961 -18.734 1 91.88 46 THR A C 1
ATOM 354 O O . THR A 1 46 ? 15.688 9.641 -19.062 1 91.88 46 THR A O 1
ATOM 357 N N . PRO A 1 47 ? 14.391 7.848 -19.297 1 95.38 47 PRO A N 1
ATOM 358 C CA . PRO A 1 47 ? 15.18 7.375 -20.438 1 95.38 47 PRO A CA 1
ATOM 359 C C . PRO A 1 47 ? 15.094 8.305 -21.641 1 95.38 47 PRO A C 1
ATOM 361 O O . PRO A 1 47 ? 14.086 9 -21.828 1 95.38 47 PRO A O 1
ATOM 364 N N . PRO A 1 48 ? 16.125 8.344 -22.422 1 95.25 48 PRO A N 1
ATOM 365 C CA . PRO A 1 48 ? 16.062 9.102 -23.672 1 95.25 48 PRO A CA 1
ATOM 366 C C . PRO A 1 48 ? 15.172 8.438 -24.719 1 95.25 48 PRO A C 1
ATOM 368 O O . PRO A 1 48 ? 14.789 7.277 -24.562 1 95.25 48 PRO A O 1
ATOM 371 N N . ARG A 1 49 ? 14.906 9.211 -25.906 1 90.75 49 ARG A N 1
ATOM 372 C CA . ARG A 1 49 ? 14.148 8.664 -27.016 1 90.75 49 ARG A CA 1
ATOM 373 C C . ARG A 1 49 ? 14.945 7.582 -27.734 1 90.75 49 ARG A C 1
ATOM 375 O O . ARG A 1 49 ? 16.156 7.496 -27.594 1 90.75 49 ARG A O 1
ATOM 382 N N . TYR A 1 50 ? 14.289 6.77 -28.406 1 90.44 50 TYR A N 1
ATOM 383 C CA . TYR A 1 50 ? 14.852 5.578 -29.031 1 90.44 50 TYR A CA 1
ATOM 384 C C . TYR A 1 50 ? 16.141 5.91 -29.781 1 90.44 50 TYR A C 1
ATOM 386 O O . TYR A 1 50 ? 17.141 5.227 -29.625 1 90.44 50 TYR A O 1
ATOM 394 N N . HIS A 1 51 ? 16.172 7.008 -30.484 1 91.94 51 HIS A N 1
ATOM 395 C CA . HIS A 1 51 ? 17.312 7.352 -31.344 1 91.94 51 HIS A CA 1
ATOM 396 C C . HIS A 1 51 ? 18.516 7.762 -30.5 1 91.94 51 HIS A C 1
ATOM 398 O O . HIS A 1 51 ? 19.641 7.785 -31 1 91.94 51 HIS A O 1
ATOM 404 N N . HIS A 1 52 ? 18.25 8.016 -29.203 1 93.62 52 HIS A N 1
ATOM 405 C CA . HIS A 1 52 ? 19.328 8.438 -28.312 1 93.62 52 HIS A CA 1
ATOM 406 C C . HIS A 1 52 ? 19.672 7.348 -27.312 1 93.62 52 HIS A C 1
ATOM 408 O O . HIS A 1 52 ? 20.312 7.617 -26.281 1 93.62 52 HIS A O 1
ATOM 414 N N . GLN A 1 53 ? 19.281 6.133 -27.516 1 96.25 53 GLN A N 1
ATOM 415 C CA . GLN A 1 53 ? 19.531 5.023 -26.594 1 96.25 53 GLN A CA 1
ATOM 416 C C . GLN A 1 53 ? 20.812 4.277 -26.969 1 96.25 53 GLN A C 1
ATOM 418 O O . GLN A 1 53 ? 20.938 3.078 -26.703 1 96.25 53 GLN A O 1
ATOM 423 N N . ARG A 1 54 ? 21.703 4.895 -27.688 1 94.31 54 ARG A N 1
ATOM 424 C CA . ARG A 1 54 ? 23.062 4.445 -27.953 1 94.31 54 ARG A CA 1
ATOM 425 C C . ARG A 1 54 ? 23.078 3.055 -28.578 1 94.31 54 ARG A C 1
ATOM 427 O O . ARG A 1 54 ? 23.891 2.209 -28.219 1 94.31 54 ARG A O 1
ATOM 434 N N . GLY A 1 55 ? 22.094 2.736 -29.359 1 95.75 55 GLY A N 1
ATOM 435 C CA . GLY A 1 55 ? 22.047 1.463 -30.062 1 95.75 55 GLY A CA 1
ATOM 436 C C . GLY A 1 55 ? 21.328 0.378 -29.281 1 95.75 55 GLY A C 1
ATOM 437 O O . GLY A 1 55 ? 21.188 -0.748 -29.766 1 95.75 55 GLY A O 1
ATOM 438 N N . LEU A 1 56 ? 20.938 0.631 -28.078 1 97.94 56 LEU A N 1
ATOM 439 C CA . LEU A 1 56 ? 20.141 -0.302 -27.281 1 97.94 56 LEU A CA 1
ATOM 440 C C . LEU A 1 56 ? 18.656 -0.118 -27.547 1 97.94 56 LEU A C 1
ATOM 442 O O . LEU A 1 56 ? 18.25 0.88 -28.141 1 97.94 56 LEU A O 1
ATOM 446 N N . ASP A 1 57 ? 17.891 -1.117 -27.219 1 97.88 57 ASP A N 1
ATOM 447 C CA . ASP A 1 57 ? 16.438 -1.09 -27.375 1 97.88 57 ASP A CA 1
ATOM 448 C C . ASP A 1 57 ? 15.734 -1.331 -26.047 1 97.88 57 ASP A C 1
ATOM 450 O O . ASP A 1 57 ? 15.469 -2.477 -25.672 1 97.88 57 ASP A O 1
ATOM 454 N N . LEU A 1 58 ? 15.359 -0.226 -25.422 1 97.56 58 LEU A N 1
ATOM 455 C CA . LEU A 1 58 ? 14.75 -0.288 -24.094 1 97.56 58 LEU A CA 1
ATOM 456 C C . LEU A 1 58 ? 13.391 -0.974 -24.141 1 97.56 58 LEU A C 1
ATOM 458 O O . LEU A 1 58 ? 13.047 -1.748 -23.25 1 97.56 58 LEU A O 1
ATOM 462 N N . ASP A 1 59 ? 12.594 -0.738 -25.141 1 94.94 59 ASP A N 1
ATOM 463 C CA . ASP A 1 59 ? 11.266 -1.329 -25.266 1 94.94 59 ASP A CA 1
ATOM 464 C C . ASP A 1 59 ? 11.352 -2.848 -25.406 1 94.94 59 ASP A C 1
ATOM 466 O O . ASP A 1 59 ? 10.562 -3.576 -24.781 1 94.94 59 ASP A O 1
ATOM 470 N N . GLN A 1 60 ? 12.258 -3.295 -26.219 1 96.38 60 GLN A N 1
ATOM 471 C CA . GLN A 1 60 ? 12.453 -4.734 -26.359 1 96.38 60 GLN A CA 1
ATOM 472 C C . GLN A 1 60 ? 12.922 -5.355 -25.047 1 96.38 60 GLN A C 1
ATOM 474 O O . GLN A 1 60 ? 12.477 -6.449 -24.672 1 96.38 60 GLN A O 1
ATOM 479 N N . ALA A 1 61 ? 13.852 -4.672 -24.406 1 98.31 61 ALA A N 1
ATOM 480 C CA . ALA A 1 61 ? 14.32 -5.164 -23.109 1 98.31 61 ALA A CA 1
ATOM 481 C C . ALA A 1 61 ? 13.172 -5.289 -22.125 1 98.31 61 ALA A C 1
ATOM 483 O O . ALA A 1 61 ? 13.102 -6.258 -21.359 1 98.31 61 ALA A O 1
ATOM 484 N N . TRP A 1 62 ? 12.32 -4.305 -22.125 1 96.88 62 TRP A N 1
ATOM 485 C CA . TRP A 1 62 ? 11.164 -4.305 -21.219 1 96.88 62 TRP A CA 1
ATOM 486 C C . TRP A 1 62 ? 10.227 -5.465 -21.547 1 96.88 62 TRP A C 1
ATOM 488 O O . TRP A 1 62 ? 9.727 -6.133 -20.625 1 96.88 62 TRP A O 1
ATOM 498 N N . ARG A 1 63 ? 9.992 -5.738 -22.812 1 96 63 ARG A N 1
ATOM 499 C CA . ARG A 1 63 ? 9.164 -6.871 -23.219 1 96 63 ARG A CA 1
ATOM 500 C C . ARG A 1 63 ? 9.773 -8.188 -22.75 1 96 63 ARG A C 1
ATOM 502 O O . ARG A 1 63 ? 9.07 -9.062 -22.25 1 96 63 ARG A O 1
ATOM 509 N N . ASP A 1 64 ? 11.047 -8.289 -22.953 1 98.19 64 ASP A N 1
ATOM 510 C CA . ASP A 1 64 ? 11.75 -9.477 -22.484 1 98.19 64 ASP A CA 1
ATOM 511 C C . ASP A 1 64 ? 11.602 -9.641 -20.984 1 98.19 64 ASP A C 1
ATOM 513 O O . ASP A 1 64 ? 11.406 -10.75 -20.484 1 98.19 64 ASP A O 1
ATOM 517 N N . LEU A 1 65 ? 11.734 -8.547 -20.266 1 98.44 65 LEU A N 1
ATOM 518 C CA . LEU A 1 65 ? 11.625 -8.578 -18.812 1 98.44 65 LEU A CA 1
ATOM 519 C C . LEU A 1 65 ? 10.258 -9.086 -18.375 1 98.44 65 LEU A C 1
ATOM 521 O O . LEU A 1 65 ? 10.156 -9.93 -17.484 1 98.44 65 LEU A O 1
ATOM 525 N N . GLN A 1 66 ? 9.227 -8.547 -18.953 1 97 66 GLN A N 1
ATOM 526 C CA . GLN A 1 66 ? 7.867 -8.961 -18.609 1 97 66 GLN A CA 1
ATOM 527 C C . GLN A 1 66 ? 7.652 -10.445 -18.891 1 97 66 GLN A C 1
ATOM 529 O O . GLN A 1 66 ? 6.98 -11.141 -18.125 1 97 66 GLN A O 1
ATOM 534 N N . GLN A 1 67 ? 8.266 -10.906 -19.922 1 96.5 67 GLN A N 1
ATOM 535 C CA . GLN A 1 67 ? 8.102 -12.312 -20.297 1 96.5 67 GLN A CA 1
ATOM 536 C C . GLN A 1 67 ? 8.766 -13.234 -19.266 1 96.5 67 GLN A C 1
ATOM 538 O O . GLN A 1 67 ? 8.227 -14.297 -18.953 1 96.5 67 GLN A O 1
ATOM 543 N N . ILE A 1 68 ? 9.844 -12.844 -18.75 1 98.25 68 ILE A N 1
ATOM 544 C CA . ILE A 1 68 ? 10.602 -13.773 -17.922 1 98.25 68 ILE A CA 1
ATOM 545 C C . ILE A 1 68 ? 10.219 -13.562 -16.453 1 98.25 68 ILE A C 1
ATOM 547 O O . ILE A 1 68 ? 10.75 -14.242 -15.562 1 98.25 68 ILE A O 1
ATOM 551 N N . THR A 1 69 ? 9.344 -12.625 -16.141 1 97.69 69 THR A N 1
ATOM 552 C CA . THR A 1 69 ? 9.008 -12.344 -14.758 1 97.69 69 THR A CA 1
ATOM 553 C C . THR A 1 69 ? 7.516 -12.523 -14.508 1 97.69 69 THR A C 1
ATOM 555 O O . THR A 1 69 ? 6.926 -11.812 -13.695 1 97.69 69 THR A O 1
ATOM 558 N N . GLN A 1 70 ? 6.832 -13.414 -15.133 1 95.12 70 GLN A N 1
ATOM 559 C CA . GLN A 1 70 ? 5.402 -13.664 -14.992 1 95.12 70 GLN A CA 1
ATOM 560 C C . GLN A 1 70 ? 5.098 -14.398 -13.695 1 95.12 70 GLN A C 1
ATOM 562 O O . GLN A 1 70 ? 4.082 -14.133 -13.047 1 95.12 70 GLN A O 1
ATOM 567 N N . VAL A 1 71 ? 5.898 -15.352 -13.391 1 95.25 71 VAL A N 1
ATOM 568 C CA . VAL A 1 71 ? 5.75 -16.172 -12.188 1 95.25 71 VAL A CA 1
ATOM 569 C C . VAL A 1 71 ? 7.121 -16.438 -11.57 1 95.25 71 VAL A C 1
ATOM 571 O O . VAL A 1 71 ? 8.148 -16.281 -12.242 1 95.25 71 VAL A O 1
ATOM 574 N N . PRO A 1 72 ? 7.176 -16.766 -10.266 1 97.06 72 PRO A N 1
ATOM 575 C CA . PRO A 1 72 ? 8.469 -17.188 -9.711 1 97.06 72 PRO A CA 1
ATOM 576 C C . PRO A 1 72 ? 9.086 -18.359 -10.469 1 97.06 72 PRO A C 1
ATOM 578 O O . PRO A 1 72 ? 8.367 -19.266 -10.906 1 97.06 72 PRO A O 1
ATOM 581 N N . HIS A 1 73 ? 10.383 -18.297 -10.609 1 98 73 HIS A N 1
ATOM 582 C CA . HIS A 1 73 ? 11.047 -19.312 -11.43 1 98 73 HIS A CA 1
ATOM 583 C C . HIS A 1 73 ? 12.398 -19.688 -10.836 1 98 73 HIS A C 1
ATOM 585 O O . HIS A 1 73 ? 13.43 -19.594 -11.508 1 98 73 HIS A O 1
ATOM 591 N N . PRO A 1 74 ? 12.391 -20.188 -9.602 1 97.75 74 PRO A N 1
ATOM 592 C CA . PRO A 1 74 ? 13.648 -20.703 -9.055 1 97.75 74 PRO A CA 1
ATOM 593 C C . PRO A 1 74 ? 14.188 -21.891 -9.852 1 97.75 74 PRO A C 1
ATOM 595 O O . PRO A 1 74 ? 13.477 -22.453 -10.695 1 97.75 74 PRO A O 1
ATOM 598 N N . TYR A 1 75 ? 15.391 -22.219 -9.602 1 97.75 75 TYR A N 1
ATOM 599 C CA . TYR A 1 75 ? 16.016 -23.297 -10.352 1 97.75 75 TYR A CA 1
ATOM 600 C C . TYR A 1 75 ? 15.133 -24.547 -10.305 1 97.75 75 TYR A C 1
ATOM 602 O O . TYR A 1 75 ? 14.914 -25.188 -11.336 1 97.75 75 TYR A O 1
ATOM 610 N N . ASN A 1 76 ? 14.625 -24.891 -9.109 1 97.31 76 ASN A N 1
ATOM 611 C CA . ASN A 1 76 ? 13.828 -26.094 -8.891 1 97.31 76 ASN A CA 1
ATOM 612 C C . ASN A 1 76 ? 12.352 -25.859 -9.188 1 97.31 76 ASN A C 1
ATOM 614 O O . ASN A 1 76 ? 11.492 -26.125 -8.336 1 97.31 76 ASN A O 1
ATOM 618 N N . SER A 1 77 ? 12.047 -25.391 -10.406 1 96.75 77 SER A N 1
ATOM 619 C CA . SER A 1 77 ? 10.672 -25.141 -10.836 1 96.75 77 SER A CA 1
ATOM 620 C C . SER A 1 77 ? 10.523 -25.344 -12.344 1 96.75 77 SER A C 1
ATOM 622 O O . SER A 1 77 ? 11.484 -25.156 -13.094 1 96.75 77 SER A O 1
ATOM 624 N N . HIS A 1 78 ? 9.352 -25.703 -12.773 1 96.38 78 HIS A N 1
ATOM 625 C CA . HIS A 1 78 ? 9.078 -25.859 -14.195 1 96.38 78 HIS A CA 1
ATOM 626 C C . HIS A 1 78 ? 9.125 -24.531 -14.93 1 96.38 78 HIS A C 1
ATOM 628 O O . HIS A 1 78 ? 9.531 -24.469 -16.094 1 96.38 78 HIS A O 1
ATOM 634 N N . SER A 1 79 ? 8.719 -23.516 -14.234 1 96.88 79 SER A N 1
ATOM 635 C CA . SER A 1 79 ? 8.766 -22.172 -14.828 1 96.88 79 SER A CA 1
ATOM 636 C C . SER A 1 79 ? 10.195 -21.766 -15.156 1 96.88 79 SER A C 1
ATOM 638 O O . SER A 1 79 ? 10.43 -20.984 -16.078 1 96.88 79 SER A O 1
ATOM 640 N N . ASN A 1 80 ? 11.164 -22.234 -14.406 1 97.88 80 ASN A N 1
ATOM 641 C CA . ASN A 1 80 ? 12.562 -21.969 -14.695 1 97.88 80 ASN A CA 1
ATOM 642 C C . ASN A 1 80 ? 12.945 -22.438 -16.094 1 97.88 80 ASN A C 1
ATOM 644 O O . ASN A 1 80 ? 13.633 -21.719 -16.828 1 97.88 80 ASN A O 1
ATOM 648 N N . GLY A 1 81 ? 12.492 -23.656 -16.438 1 97.75 81 GLY A N 1
ATOM 649 C CA . GLY A 1 81 ? 12.734 -24.188 -17.766 1 97.75 81 GLY A CA 1
ATOM 650 C C . GLY A 1 81 ? 12.094 -23.344 -18.859 1 97.75 81 GLY A C 1
ATOM 651 O O . GLY A 1 81 ? 12.688 -23.141 -19.922 1 97.75 81 GLY A O 1
ATOM 652 N N . GLN A 1 82 ? 10.938 -22.844 -18.562 1 97.56 82 GLN A N 1
ATOM 653 C CA . GLN A 1 82 ? 10.242 -22.016 -19.547 1 97.56 82 GLN A CA 1
ATOM 654 C C . GLN A 1 82 ? 10.992 -20.703 -19.797 1 97.56 82 GLN A C 1
ATOM 656 O O . GLN A 1 82 ? 11.094 -20.25 -20.922 1 97.56 82 GLN A O 1
ATOM 661 N N . VAL A 1 83 ? 11.477 -20.125 -18.75 1 98.56 83 VAL A N 1
ATOM 662 C CA . VAL A 1 83 ? 12.242 -18.891 -18.859 1 98.56 83 VAL A CA 1
ATOM 663 C C . VAL A 1 83 ? 13.523 -19.156 -19.656 1 98.56 83 VAL A C 1
ATOM 665 O O . VAL A 1 83 ? 13.883 -18.375 -20.547 1 98.56 83 VAL A O 1
ATOM 668 N N . ARG A 1 84 ? 14.227 -20.188 -19.312 1 98.56 84 ARG A N 1
ATOM 669 C CA . ARG A 1 84 ? 15.453 -20.562 -20.031 1 98.56 84 ARG A CA 1
ATOM 670 C C . ARG A 1 84 ? 15.18 -20.734 -21.516 1 98.56 84 ARG A C 1
ATOM 672 O O . ARG A 1 84 ? 15.961 -20.266 -22.359 1 98.56 84 ARG A O 1
ATOM 679 N N . ASP A 1 85 ? 14.078 -21.469 -21.875 1 98.44 85 ASP A N 1
ATOM 680 C CA . ASP A 1 85 ? 13.719 -21.703 -23.281 1 98.44 85 ASP A CA 1
ATOM 681 C C . ASP A 1 85 ? 13.461 -20.375 -24 1 98.44 85 ASP A C 1
ATOM 683 O O . ASP A 1 85 ? 13.867 -20.219 -25.156 1 98.44 85 ASP A O 1
ATOM 687 N N . TYR A 1 86 ? 12.82 -19.5 -23.422 1 98.31 86 TYR A N 1
ATOM 688 C CA . TYR A 1 86 ? 12.57 -18.188 -24 1 98.31 86 TYR A CA 1
ATOM 689 C C . TYR A 1 86 ? 13.875 -17.469 -24.281 1 98.31 86 TYR A C 1
ATOM 691 O O . TYR A 1 86 ? 14.062 -16.891 -25.375 1 98.31 86 TYR A O 1
ATOM 699 N N . LEU A 1 87 ? 14.773 -17.438 -23.234 1 98.88 87 LEU A N 1
ATOM 700 C CA . LEU A 1 87 ? 16.062 -16.75 -23.375 1 98.88 87 LEU A CA 1
ATOM 701 C C . LEU A 1 87 ? 16.875 -17.375 -24.5 1 98.88 87 LEU A C 1
ATOM 703 O O . LEU A 1 87 ? 17.516 -16.656 -25.281 1 98.88 87 LEU A O 1
ATOM 707 N N . LEU A 1 88 ? 16.906 -18.688 -24.578 1 98.75 88 LEU A N 1
ATOM 708 C CA . LEU A 1 88 ? 17.625 -19.359 -25.641 1 98.75 88 LEU A CA 1
ATOM 709 C C . LEU A 1 88 ? 17.062 -18.969 -27 1 98.75 88 LEU A C 1
ATOM 711 O O . LEU A 1 88 ? 17.812 -18.734 -27.953 1 98.75 88 LEU A O 1
ATOM 715 N N . HIS A 1 89 ? 15.734 -18.953 -27.047 1 98.5 89 HIS A N 1
ATOM 716 C CA . HIS A 1 89 ? 15.078 -18.547 -28.297 1 98.5 89 HIS A CA 1
ATOM 717 C C . HIS A 1 89 ? 15.484 -17.125 -28.688 1 98.5 89 HIS A C 1
ATOM 719 O O . HIS A 1 89 ? 15.758 -16.859 -29.859 1 98.5 89 HIS A O 1
ATOM 725 N N . ARG A 1 90 ? 15.469 -16.234 -27.734 1 98.31 90 ARG A N 1
ATOM 726 C CA . ARG A 1 90 ? 15.859 -14.844 -27.969 1 98.31 90 ARG A CA 1
ATOM 727 C C . ARG A 1 90 ? 17.297 -14.75 -28.453 1 98.31 90 ARG A C 1
ATOM 729 O O . ARG A 1 90 ? 17.609 -13.992 -29.375 1 98.31 90 ARG A O 1
ATOM 736 N N . LEU A 1 91 ? 18.234 -15.484 -27.891 1 98.75 91 LEU A N 1
ATOM 737 C CA . LEU A 1 91 ? 19.641 -15.484 -28.25 1 98.75 91 LEU A CA 1
ATOM 738 C C . LEU A 1 91 ? 19.859 -16.031 -29.641 1 98.75 91 LEU A C 1
ATOM 740 O O . LEU A 1 91 ? 20.656 -15.5 -30.422 1 98.75 91 LEU A O 1
ATOM 744 N N . ARG A 1 92 ? 19.156 -17.094 -29.938 1 98.38 92 ARG A N 1
ATOM 745 C CA . ARG A 1 92 ? 19.281 -17.688 -31.266 1 98.38 92 ARG A CA 1
ATOM 746 C C . ARG A 1 92 ? 18.781 -16.719 -32.344 1 98.38 92 ARG A C 1
ATOM 748 O O . ARG A 1 92 ? 19.359 -16.656 -33.438 1 98.38 92 ARG A O 1
ATOM 755 N N . ALA A 1 93 ? 17.75 -16.016 -32.062 1 97.88 93 ALA A N 1
ATOM 756 C CA . ALA A 1 93 ? 17.266 -15.008 -33 1 97.88 93 ALA A CA 1
ATOM 757 C C . ALA A 1 93 ? 18.328 -13.945 -33.25 1 97.88 93 ALA A C 1
ATOM 759 O O . ALA A 1 93 ? 18.5 -13.508 -34.406 1 97.88 93 ALA A O 1
ATOM 760 N N . ILE A 1 94 ? 19.047 -13.531 -32.25 1 97.88 94 ILE A N 1
ATOM 761 C CA . ILE A 1 94 ? 20.109 -12.539 -32.375 1 97.88 94 ILE A CA 1
ATOM 762 C C . ILE A 1 94 ? 21.25 -13.125 -33.219 1 97.88 94 ILE A C 1
ATOM 764 O O . ILE A 1 94 ? 21.781 -12.461 -34.094 1 97.88 94 ILE A O 1
ATOM 768 N N . SER A 1 95 ? 21.625 -14.328 -32.875 1 97.75 95 SER A N 1
ATOM 769 C CA . SER A 1 95 ? 22.719 -14.992 -33.562 1 97.75 95 SER A CA 1
ATOM 770 C C . SER A 1 95 ? 22.422 -15.188 -35.031 1 97.75 95 SER A C 1
ATOM 772 O O . SER A 1 95 ? 23.328 -15.172 -35.875 1 97.75 95 SER A O 1
ATOM 774 N N . HIS A 1 96 ? 21.172 -15.375 -35.375 1 97.25 96 HIS A N 1
ATOM 775 C CA . HIS A 1 96 ? 20.766 -15.539 -36.781 1 97.25 96 HIS A CA 1
ATOM 776 C C . HIS A 1 96 ? 20.984 -14.266 -37.562 1 97.25 96 HIS A C 1
ATOM 778 O O . HIS A 1 96 ? 21.266 -14.32 -38.781 1 97.25 96 HIS A O 1
ATOM 784 N N . VAL A 1 97 ? 20.844 -13.227 -36.938 1 96.44 97 VAL A N 1
ATOM 785 C CA . VAL A 1 97 ? 21 -11.93 -37.625 1 96.44 97 VAL A CA 1
ATOM 786 C C . VAL A 1 97 ? 22.484 -11.555 -37.656 1 96.44 97 VAL A C 1
ATOM 788 O O . VAL A 1 97 ? 22.953 -10.961 -38.625 1 96.44 97 VAL A O 1
ATOM 791 N N . HIS A 1 98 ? 23.203 -11.969 -36.562 1 96.12 98 HIS A N 1
ATOM 792 C CA . HIS A 1 98 ? 24.594 -11.586 -36.438 1 96.12 98 HIS A CA 1
ATOM 793 C C . HIS A 1 98 ? 25.5 -12.805 -36.375 1 96.12 98 HIS A C 1
ATOM 795 O O . HIS A 1 98 ? 25.672 -13.398 -35.312 1 96.12 98 HIS A O 1
ATOM 801 N N . SER A 1 99 ? 26.297 -13.055 -37.312 1 92.44 99 SER A N 1
ATOM 802 C CA . SER A 1 99 ? 27.078 -14.281 -37.469 1 92.44 99 SER A CA 1
ATOM 803 C C . SER A 1 99 ? 28.219 -14.328 -36.438 1 92.44 99 SER A C 1
ATOM 805 O O . SER A 1 99 ? 28.719 -15.406 -36.094 1 92.44 99 SER A O 1
ATOM 807 N N . GLY A 1 100 ? 28.625 -13.297 -35.875 1 94.25 100 GLY A N 1
ATOM 808 C CA . GLY A 1 100 ? 29.719 -13.281 -34.938 1 94.25 100 GLY A CA 1
ATOM 809 C C . GLY A 1 100 ? 29.312 -13.711 -33.531 1 94.25 100 GLY A C 1
ATOM 810 O O . GLY A 1 100 ? 30.156 -13.891 -32.656 1 94.25 100 GLY A O 1
ATOM 811 N N . VAL A 1 101 ? 28.062 -13.984 -33.312 1 98 101 VAL A N 1
ATOM 812 C CA . VAL A 1 101 ? 27.531 -14.359 -32.031 1 98 101 VAL A CA 1
ATOM 813 C C . VAL A 1 101 ? 27.469 -15.883 -31.906 1 98 101 VAL A C 1
ATOM 815 O O . VAL A 1 101 ? 26.672 -16.531 -32.594 1 98 101 VAL A O 1
ATOM 818 N N . GLU A 1 102 ? 28.312 -16.438 -31.031 1 98.19 102 GLU A N 1
ATOM 819 C CA . GLU A 1 102 ? 28.312 -17.875 -30.781 1 98.19 102 GLU A CA 1
ATOM 820 C C . GLU A 1 102 ? 27.578 -18.203 -29.484 1 98.19 102 GLU A C 1
ATOM 822 O O . GLU A 1 102 ? 27.891 -17.641 -28.422 1 98.19 102 GLU A O 1
ATOM 827 N N . ILE A 1 103 ? 26.641 -19.125 -29.594 1 98.44 103 ILE A N 1
ATOM 828 C CA . ILE A 1 103 ? 25.844 -19.516 -28.438 1 98.44 103 ILE A CA 1
ATOM 829 C C . ILE A 1 103 ? 26.188 -20.938 -28.016 1 98.44 103 ILE A C 1
ATOM 831 O O . ILE A 1 103 ? 26.344 -21.812 -28.859 1 98.44 103 ILE A O 1
ATOM 835 N N . GLU A 1 104 ? 26.359 -21.125 -26.75 1 98 104 GLU A N 1
ATOM 836 C CA . GLU A 1 104 ? 26.5 -22.469 -26.188 1 98 104 GLU A CA 1
ATOM 837 C C . GLU A 1 104 ? 25.391 -22.766 -25.188 1 98 104 GLU A C 1
ATOM 839 O O . GLU A 1 104 ? 25.312 -22.125 -24.141 1 98 104 GLU A O 1
ATOM 844 N N . ASP A 1 105 ? 24.5 -23.625 -25.578 1 97.69 105 ASP A N 1
ATOM 845 C CA . ASP A 1 105 ? 23.547 -24.203 -24.641 1 97.69 105 ASP A CA 1
ATOM 846 C C . ASP A 1 105 ? 24.234 -25.188 -23.703 1 97.69 105 ASP A C 1
ATOM 848 O O . ASP A 1 105 ? 24.203 -26.391 -23.922 1 97.69 105 ASP A O 1
ATOM 852 N N . ASP A 1 106 ? 24.781 -24.703 -22.594 1 96 106 ASP A N 1
ATOM 853 C CA . ASP A 1 106 ? 25.656 -25.484 -21.734 1 96 106 ASP A CA 1
ATOM 854 C C . ASP A 1 106 ? 24.875 -26.406 -20.828 1 96 106 ASP A C 1
ATOM 856 O O . ASP A 1 106 ? 24.453 -26 -19.734 1 96 106 ASP A O 1
ATOM 860 N N . ARG A 1 107 ? 24.75 -27.578 -21.219 1 94 107 ARG A N 1
ATOM 861 C CA . ARG A 1 107 ? 24.094 -28.625 -20.438 1 94 107 ARG A CA 1
ATOM 862 C C . ARG A 1 107 ? 25.078 -29.703 -20.016 1 94 107 ARG A C 1
ATOM 864 O O . ARG A 1 107 ? 24.719 -30.875 -19.922 1 94 107 ARG A O 1
ATOM 871 N N . LEU A 1 108 ? 26.312 -29.266 -19.844 1 91.81 108 LEU A N 1
ATOM 872 C CA . LEU A 1 108 ? 27.375 -30.234 -19.531 1 91.81 108 LEU A CA 1
ATOM 873 C C . LEU A 1 108 ? 28.125 -29.812 -18.266 1 91.81 108 LEU A C 1
ATOM 875 O O . LEU A 1 108 ? 28.469 -30.656 -17.438 1 91.81 108 LEU A O 1
ATOM 879 N N . SER A 1 109 ? 28.359 -28.531 -18.156 1 93.25 109 SER A N 1
ATOM 880 C CA . SER A 1 109 ? 29.172 -28.016 -17.047 1 93.25 109 SER A CA 1
ATOM 881 C C . SER A 1 109 ? 28.5 -28.25 -15.711 1 93.25 109 SER A C 1
ATOM 883 O O . SER A 1 109 ? 27.281 -28.094 -15.594 1 93.25 109 SER A O 1
ATOM 885 N N . ASN A 1 110 ? 29.281 -28.703 -14.758 1 91.38 110 ASN A N 1
ATOM 886 C CA . ASN A 1 110 ? 28.844 -28.906 -13.383 1 91.38 110 ASN A CA 1
ATOM 887 C C . ASN A 1 110 ? 29.703 -28.125 -12.391 1 91.38 110 ASN A C 1
ATOM 889 O O . ASN A 1 110 ? 30.75 -27.594 -12.758 1 91.38 110 ASN A O 1
ATOM 893 N N . GLY A 1 111 ? 29.125 -27.891 -11.266 1 87.56 111 GLY A N 1
ATOM 894 C CA . GLY A 1 111 ? 29.875 -27.297 -10.172 1 87.56 111 GLY A CA 1
ATOM 895 C C . GLY A 1 111 ? 29.875 -28.141 -8.914 1 87.56 111 GLY A C 1
ATOM 896 O O . GLY A 1 111 ? 28.844 -28.672 -8.516 1 87.56 111 GLY A O 1
ATOM 897 N N . THR A 1 112 ? 31.047 -28.516 -8.398 1 87.06 112 THR A N 1
ATOM 898 C CA . THR A 1 112 ? 31.203 -29.141 -7.086 1 87.06 112 THR A CA 1
ATOM 899 C C . THR A 1 112 ? 32.125 -28.312 -6.199 1 87.06 112 THR A C 1
ATOM 901 O O . THR A 1 112 ? 33.281 -28.062 -6.555 1 87.06 112 THR A O 1
ATOM 904 N N . TYR A 1 113 ? 31.609 -27.906 -5.105 1 86.94 113 TYR A N 1
ATOM 905 C CA . TYR A 1 113 ? 32.406 -27.031 -4.262 1 86.94 113 TYR A CA 1
ATOM 906 C C . TYR A 1 113 ? 31.984 -27.141 -2.801 1 86.94 113 TYR A C 1
ATOM 908 O O . TYR A 1 113 ? 31 -27.812 -2.482 1 86.94 113 TYR A O 1
ATOM 916 N N . THR A 1 114 ? 32.844 -26.594 -1.973 1 86.06 114 THR A N 1
ATOM 917 C CA . THR A 1 114 ? 32.594 -26.609 -0.534 1 86.06 114 THR A CA 1
ATOM 918 C C . THR A 1 114 ? 32.406 -25.188 -0.002 1 86.06 114 THR A C 1
ATOM 920 O O . THR A 1 114 ? 32.938 -24.234 -0.569 1 86.06 114 THR A O 1
ATOM 923 N N . GLY A 1 115 ? 31.516 -25.125 0.955 1 76.56 115 GLY A N 1
ATOM 924 C CA . GLY A 1 115 ? 31.328 -23.859 1.643 1 76.56 115 GLY A CA 1
ATOM 925 C C . GLY A 1 115 ? 30.469 -23.984 2.891 1 76.56 115 GLY A C 1
ATOM 926 O O . GLY A 1 115 ? 29.453 -24.672 2.887 1 76.56 115 GLY A O 1
ATOM 927 N N . ARG A 1 116 ? 30.797 -23.359 3.877 1 71.25 116 ARG A N 1
ATOM 928 C CA . ARG A 1 116 ? 30.031 -23.234 5.113 1 71.25 116 ARG A CA 1
ATOM 929 C C . ARG A 1 116 ? 29.641 -24.594 5.668 1 71.25 116 ARG A C 1
ATOM 931 O O . ARG A 1 116 ? 28.484 -24.828 5.984 1 71.25 116 ARG A O 1
ATOM 938 N N . GLY A 1 117 ? 30.594 -25.562 5.578 1 80.25 117 GLY A N 1
ATOM 939 C CA . GLY A 1 117 ? 30.328 -26.875 6.145 1 80.25 117 GLY A CA 1
ATOM 940 C C . GLY A 1 117 ? 29.422 -27.734 5.281 1 80.25 117 GLY A C 1
ATOM 941 O O . GLY A 1 117 ? 28.781 -28.672 5.777 1 80.25 117 GLY A O 1
ATOM 942 N N . GLN A 1 118 ? 29.328 -27.359 4.078 1 89.62 118 GLN A N 1
ATOM 943 C CA . GLN A 1 118 ? 28.5 -28.094 3.133 1 89.62 118 GLN A CA 1
ATOM 944 C C . GLN A 1 118 ? 29.266 -28.406 1.851 1 89.62 118 GLN A C 1
ATOM 946 O O . GLN A 1 118 ? 30.219 -27.703 1.506 1 89.62 118 GLN A O 1
ATOM 951 N N . VAL A 1 119 ? 28.922 -29.453 1.293 1 90.94 119 VAL A N 1
ATOM 952 C CA . VAL A 1 119 ? 29.359 -29.781 -0.056 1 90.94 119 VAL A CA 1
ATOM 953 C C . VAL A 1 119 ? 28.188 -29.703 -1.026 1 90.94 119 VAL A C 1
ATOM 955 O O . VAL A 1 119 ? 27.078 -30.125 -0.699 1 90.94 119 VAL A O 1
ATOM 958 N N . VAL A 1 120 ? 28.438 -29.094 -2.152 1 92.94 120 VAL A N 1
ATOM 959 C CA . VAL A 1 120 ? 27.375 -28.906 -3.135 1 92.94 120 VAL A CA 1
ATOM 960 C C . VAL A 1 120 ? 27.781 -29.562 -4.453 1 92.94 120 VAL A C 1
ATOM 962 O O . VAL A 1 120 ? 28.906 -29.422 -4.91 1 92.94 120 VAL A O 1
ATOM 965 N N . TYR A 1 121 ? 26.938 -30.391 -4.938 1 92.5 121 TYR A N 1
ATOM 966 C CA . TYR A 1 121 ? 26.984 -30.875 -6.312 1 92.5 121 TYR A CA 1
ATOM 967 C C . TYR A 1 121 ? 25.875 -30.266 -7.148 1 92.5 121 TYR A C 1
ATOM 969 O O . TYR A 1 121 ? 24.688 -30.438 -6.836 1 92.5 121 TYR A O 1
ATOM 977 N N . PHE A 1 122 ? 26.266 -29.594 -8.273 1 94.75 122 PHE A N 1
ATOM 978 C CA . PHE A 1 122 ? 25.297 -28.859 -9.062 1 94.75 122 PHE A CA 1
ATOM 979 C C . PHE A 1 122 ? 25.484 -29.125 -10.555 1 94.75 122 PHE A C 1
ATOM 981 O O . PHE A 1 122 ? 26.562 -28.891 -11.094 1 94.75 122 PHE A O 1
ATOM 988 N N . GLU A 1 123 ? 24.453 -29.625 -11.172 1 94.62 123 GLU A N 1
ATOM 989 C CA . GLU A 1 123 ? 24.453 -29.75 -12.625 1 94.62 123 GLU A CA 1
ATOM 990 C C . GLU A 1 123 ? 23.906 -28.484 -13.297 1 94.62 123 GLU A C 1
ATOM 992 O O . GLU A 1 123 ? 22.719 -28.219 -13.234 1 94.62 123 GLU A O 1
ATOM 997 N N . GLY A 1 124 ? 24.812 -27.812 -14.008 1 94.12 124 GLY A N 1
ATOM 998 C CA . GLY A 1 124 ? 24.484 -26.5 -14.547 1 94.12 124 GLY A CA 1
ATOM 999 C C . GLY A 1 124 ? 23.719 -26.578 -15.859 1 94.12 124 GLY A C 1
ATOM 1000 O O . GLY A 1 124 ? 23.75 -27.594 -16.547 1 94.12 124 GLY A O 1
ATOM 1001 N N . ASP A 1 125 ? 22.969 -25.531 -16.172 1 96.38 125 ASP A N 1
ATOM 1002 C CA . ASP A 1 125 ? 22.328 -25.344 -17.469 1 96.38 125 ASP A CA 1
ATOM 1003 C C . ASP A 1 125 ? 22.375 -23.875 -17.891 1 96.38 125 ASP A C 1
ATOM 1005 O O . ASP A 1 125 ? 21.375 -23.328 -18.344 1 96.38 125 ASP A O 1
ATOM 1009 N N . ASN A 1 126 ? 23.547 -23.281 -17.75 1 98.38 126 ASN A N 1
ATOM 1010 C CA . ASN A 1 126 ? 23.797 -21.891 -18.125 1 98.38 126 ASN A CA 1
ATOM 1011 C C . ASN A 1 126 ? 23.641 -21.688 -19.625 1 98.38 126 ASN A C 1
ATOM 1013 O O . ASN A 1 126 ? 23.688 -22.641 -20.391 1 98.38 126 ASN A O 1
ATOM 1017 N N . LEU A 1 127 ? 23.297 -20.469 -20.031 1 98.81 127 LEU A N 1
ATOM 1018 C CA . LEU A 1 127 ? 23.359 -20.031 -21.406 1 98.81 127 LEU A CA 1
ATOM 1019 C C . LEU A 1 127 ? 24.578 -19.125 -21.641 1 98.81 127 LEU A C 1
ATOM 1021 O O . LEU A 1 127 ? 24.688 -18.062 -21.016 1 98.81 127 LEU A O 1
ATOM 1025 N N . LEU A 1 128 ? 25.5 -19.578 -22.531 1 98.81 128 LEU A N 1
ATOM 1026 C CA . LEU A 1 128 ? 26.75 -18.844 -22.766 1 98.81 128 LEU A CA 1
ATOM 1027 C C . LEU A 1 128 ? 26.781 -18.25 -24.172 1 98.81 128 LEU A C 1
ATOM 1029 O O . LEU A 1 128 ? 26.281 -18.875 -25.125 1 98.81 128 LEU A O 1
ATOM 1033 N N . VAL A 1 129 ? 27.312 -17.078 -24.25 1 98.88 129 VAL A N 1
ATOM 1034 C CA . VAL A 1 129 ? 27.5 -16.406 -25.531 1 98.88 129 VAL A CA 1
ATOM 1035 C C . VAL A 1 129 ? 28.922 -15.898 -25.641 1 98.88 129 VAL A C 1
ATOM 1037 O O . VAL A 1 129 ? 29.484 -15.352 -24.688 1 98.88 129 VAL A O 1
ATOM 1040 N N . LYS A 1 130 ? 29.562 -16.094 -26.719 1 98.62 130 LYS A N 1
ATOM 1041 C CA . LYS A 1 130 ? 30.891 -15.57 -27.031 1 98.62 130 LYS A CA 1
ATOM 1042 C C . LYS A 1 130 ? 30.875 -14.758 -28.328 1 98.62 130 LYS A C 1
ATOM 1044 O O . LYS A 1 130 ? 30.297 -15.172 -29.328 1 98.62 130 LYS A O 1
ATOM 1049 N N . ILE A 1 131 ? 31.375 -13.617 -28.297 1 98.5 131 ILE A N 1
ATOM 1050 C CA . ILE A 1 131 ? 31.609 -12.781 -29.469 1 98.5 131 ILE A CA 1
ATOM 1051 C C . ILE A 1 131 ? 33.094 -12.469 -29.609 1 98.5 131 ILE A C 1
ATOM 1053 O O . ILE A 1 131 ? 33.656 -11.75 -28.781 1 98.5 131 ILE A O 1
ATOM 1057 N N . GLU A 1 132 ? 33.656 -12.953 -30.594 1 96.62 132 GLU A N 1
ATOM 1058 C CA . GLU A 1 132 ? 35.094 -12.797 -30.797 1 96.62 132 GLU A CA 1
ATOM 1059 C C . GLU A 1 132 ? 35.469 -11.336 -31.031 1 96.62 132 GLU A C 1
ATOM 1061 O O . GLU A 1 132 ? 34.781 -10.633 -31.797 1 96.62 132 GLU A O 1
ATOM 1066 N N . GLY A 1 133 ? 36.562 -10.938 -30.406 1 96.69 133 GLY A N 1
ATOM 1067 C CA . GLY A 1 133 ? 37 -9.57 -30.562 1 96.69 133 GLY A CA 1
ATOM 1068 C C . GLY A 1 133 ? 37.844 -9.352 -31.797 1 96.69 133 GLY A C 1
ATOM 1069 O O . GLY A 1 133 ? 38.25 -10.312 -32.469 1 96.69 133 GLY A O 1
ATOM 1070 N N . ARG A 1 134 ? 38.094 -8.086 -32.094 1 96.69 134 ARG A N 1
ATOM 1071 C CA . ARG A 1 134 ? 38.969 -7.723 -33.188 1 96.69 134 ARG A CA 1
ATOM 1072 C C . ARG A 1 134 ? 40.406 -8.156 -32.938 1 96.69 134 ARG A C 1
ATOM 1074 O O . ARG A 1 134 ? 41.156 -8.492 -33.844 1 96.69 134 ARG A O 1
ATOM 1081 N N . ASP A 1 135 ? 40.812 -8.18 -31.594 1 95.5 135 ASP A N 1
ATOM 1082 C CA . ASP A 1 135 ? 42.125 -8.656 -31.172 1 95.5 135 ASP A CA 1
ATOM 1083 C C . ASP A 1 135 ? 42 -9.852 -30.234 1 95.5 135 ASP A C 1
ATOM 1085 O O . ASP A 1 135 ? 41.969 -9.688 -29.016 1 95.5 135 ASP A O 1
ATOM 1089 N N . PRO A 1 136 ? 42.031 -10.969 -30.75 1 89.69 136 PRO A N 1
ATOM 1090 C CA . PRO A 1 136 ? 41.812 -12.18 -29.969 1 89.69 136 PRO A CA 1
ATOM 1091 C C . PRO A 1 136 ? 42.938 -12.5 -29 1 89.69 136 PRO A C 1
ATOM 1093 O O . PRO A 1 136 ? 42.812 -13.352 -28.125 1 89.69 136 PRO A O 1
ATOM 1096 N N . ALA A 1 137 ? 44.094 -11.82 -29.156 1 92.38 137 ALA A N 1
ATOM 1097 C CA . ALA A 1 137 ? 45.25 -12.062 -28.281 1 92.38 137 ALA A CA 1
ATOM 1098 C C . ALA A 1 137 ? 45.031 -11.422 -26.922 1 92.38 137 ALA A C 1
ATOM 1100 O O . ALA A 1 137 ? 45.688 -11.805 -25.938 1 92.38 137 ALA A O 1
ATOM 1101 N N . LEU A 1 138 ? 44.156 -10.531 -26.891 1 95.25 138 LEU A N 1
ATOM 1102 C CA . LEU A 1 138 ? 43.844 -9.859 -25.625 1 95.25 138 LEU A CA 1
ATOM 1103 C C . LEU A 1 138 ? 42.906 -10.711 -24.781 1 95.25 138 LEU A C 1
ATOM 1105 O O . LEU A 1 138 ? 42.125 -11.5 -25.297 1 95.25 138 LEU A O 1
ATOM 1109 N N . SER A 1 139 ? 43.031 -10.602 -23.469 1 95.75 139 SER A N 1
ATOM 1110 C CA . SER A 1 139 ? 42.125 -11.32 -22.578 1 95.75 139 SER A CA 1
ATOM 1111 C C . SER A 1 139 ? 40.688 -10.859 -22.75 1 95.75 139 SER A C 1
ATOM 1113 O O . SER A 1 139 ? 40.438 -9.68 -23.016 1 95.75 139 SER A O 1
ATOM 1115 N N . ALA A 1 140 ? 39.781 -11.703 -22.531 1 97.88 140 ALA A N 1
ATOM 1116 C CA . ALA A 1 140 ? 38.344 -11.43 -22.734 1 97.88 140 ALA A CA 1
ATOM 1117 C C . ALA A 1 140 ? 37.75 -10.703 -21.547 1 97.88 140 ALA A C 1
ATOM 1119 O O . ALA A 1 140 ? 38.406 -10.547 -20.516 1 97.88 140 ALA A O 1
ATOM 1120 N N . VAL A 1 141 ? 36.594 -10.211 -21.719 1 98.44 141 VAL A N 1
ATOM 1121 C CA . VAL A 1 141 ? 35.781 -9.609 -20.656 1 98.44 141 VAL A CA 1
ATOM 1122 C C . VAL A 1 141 ? 34.5 -10.43 -20.438 1 98.44 141 VAL A C 1
ATOM 1124 O O . VAL A 1 141 ? 33.812 -10.781 -21.391 1 98.44 141 VAL A O 1
ATOM 1127 N N . LEU A 1 142 ? 34.188 -10.727 -19.156 1 98.75 142 LEU A N 1
ATOM 1128 C CA . LEU A 1 142 ? 33 -11.516 -18.812 1 98.75 142 LEU A CA 1
ATOM 1129 C C . LEU A 1 142 ? 31.875 -10.617 -18.344 1 98.75 142 LEU A C 1
ATOM 1131 O O . LEU A 1 142 ? 32.094 -9.734 -17.5 1 98.75 142 LEU A O 1
ATOM 1135 N N . PHE A 1 143 ? 30.703 -10.75 -18.969 1 98.88 143 PHE A N 1
ATOM 1136 C CA . PHE A 1 143 ? 29.453 -10.195 -18.469 1 98.88 143 PHE A CA 1
ATOM 1137 C C . PHE A 1 143 ? 28.578 -11.289 -17.875 1 98.88 143 PHE A C 1
ATOM 1139 O O . PHE A 1 143 ? 28.406 -12.352 -18.469 1 98.88 143 PHE A O 1
ATOM 1146 N N . SER A 1 144 ? 28.031 -11.016 -16.641 1 98.81 144 SER A N 1
ATOM 1147 C CA . SER A 1 144 ? 27.297 -12.094 -15.984 1 98.81 144 SER A CA 1
ATOM 1148 C C . SER A 1 144 ? 26.047 -11.57 -15.305 1 98.81 144 SER A C 1
ATOM 1150 O O . SER A 1 144 ? 26.031 -10.453 -14.781 1 98.81 144 SER A O 1
ATOM 1152 N N . ALA A 1 145 ? 24.984 -12.266 -15.359 1 98.75 145 ALA A N 1
ATOM 1153 C CA . ALA A 1 145 ? 23.719 -12.133 -14.641 1 98.75 145 ALA A CA 1
ATOM 1154 C C . ALA A 1 145 ? 23 -13.477 -14.516 1 98.75 145 ALA A C 1
ATOM 1156 O O . ALA A 1 145 ? 23.359 -14.438 -15.203 1 98.75 145 ALA A O 1
ATOM 1157 N N . HIS A 1 146 ? 22.016 -13.562 -13.625 1 98.69 146 HIS A N 1
ATOM 1158 C CA . HIS A 1 146 ? 21.359 -14.852 -13.453 1 98.69 146 HIS A CA 1
ATOM 1159 C C . HIS A 1 146 ? 19.859 -14.742 -13.703 1 98.69 146 HIS A C 1
ATOM 1161 O O . HIS A 1 146 ? 19.234 -13.742 -13.344 1 98.69 146 HIS A O 1
ATOM 1167 N N . PHE A 1 147 ? 19.219 -15.797 -14.25 1 98.62 147 PHE A N 1
ATOM 1168 C CA . PHE A 1 147 ? 17.828 -15.641 -14.648 1 98.62 147 PHE A CA 1
ATOM 1169 C C . PHE A 1 147 ? 16.906 -16.359 -13.672 1 98.62 147 PHE A C 1
ATOM 1171 O O . PHE A 1 147 ? 15.688 -16.172 -13.703 1 98.62 147 PHE A O 1
ATOM 1178 N N . ASP A 1 148 ? 17.438 -17.234 -12.734 1 98.25 148 ASP A N 1
ATOM 1179 C CA . ASP A 1 148 ? 16.578 -17.844 -11.727 1 98.25 148 ASP A CA 1
ATOM 1180 C C . ASP A 1 148 ? 16.109 -16.797 -10.719 1 98.25 148 ASP A C 1
ATOM 1182 O O . ASP A 1 148 ? 16.859 -15.875 -10.375 1 98.25 148 ASP A O 1
ATOM 1186 N N . SER A 1 149 ? 14.898 -16.906 -10.297 1 97.75 149 SER A N 1
ATOM 1187 C CA . SER A 1 149 ? 14.383 -16.125 -9.172 1 97.75 149 SER A CA 1
ATOM 1188 C C . SER A 1 149 ? 14.312 -16.984 -7.906 1 97.75 149 SER A C 1
ATOM 1190 O O . SER A 1 149 ? 14.641 -18.172 -7.93 1 97.75 149 SER A O 1
ATOM 1192 N N . VAL A 1 150 ? 13.945 -16.359 -6.809 1 97.38 150 VAL A N 1
ATOM 1193 C CA . VAL A 1 150 ? 13.594 -17.141 -5.629 1 97.38 150 VAL A CA 1
ATOM 1194 C C . VAL A 1 150 ? 12.172 -17.688 -5.773 1 97.38 150 VAL A C 1
ATOM 1196 O O . VAL A 1 150 ? 11.43 -17.266 -6.668 1 97.38 150 VAL A O 1
ATOM 1199 N N . SER A 1 151 ? 11.828 -18.609 -4.898 1 97.81 151 SER A N 1
ATOM 1200 C CA . SER A 1 151 ? 10.539 -19.281 -4.988 1 97.81 151 SER A CA 1
ATOM 1201 C C . SER A 1 151 ? 9.398 -18.328 -4.625 1 97.81 151 SER A C 1
ATOM 1203 O O . SER A 1 151 ? 8.234 -18.609 -4.93 1 97.81 151 SER A O 1
ATOM 1205 N N . THR A 1 152 ? 9.68 -17.203 -4.012 1 97.38 152 THR A N 1
ATOM 1206 C CA . THR A 1 152 ? 8.633 -16.312 -3.523 1 97.38 152 THR A CA 1
ATOM 1207 C C . THR A 1 152 ? 8.672 -14.984 -4.266 1 97.38 152 THR A C 1
ATOM 1209 O O . THR A 1 152 ? 7.902 -14.07 -3.951 1 97.38 152 THR A O 1
ATOM 1212 N N . GLY A 1 153 ? 9.594 -14.797 -5.211 1 97.06 153 GLY A N 1
ATOM 1213 C CA . GLY A 1 153 ? 9.711 -13.547 -5.945 1 97.06 153 GLY A CA 1
ATOM 1214 C C . GLY A 1 153 ? 9.648 -13.734 -7.449 1 97.06 153 GLY A C 1
ATOM 1215 O O . GLY A 1 153 ? 10.062 -14.766 -7.973 1 97.06 153 GLY A O 1
ATOM 1216 N N . LEU A 1 154 ? 9.234 -12.648 -8.164 1 97.75 154 LEU A N 1
ATOM 1217 C CA . LEU A 1 154 ? 9.07 -12.742 -9.609 1 97.75 154 LEU A CA 1
ATOM 1218 C C . LEU A 1 154 ? 10.375 -12.445 -10.336 1 97.75 154 LEU A C 1
ATOM 1220 O O . LEU A 1 154 ? 10.516 -12.734 -11.523 1 97.75 154 LEU A O 1
ATOM 1224 N N . GLY A 1 155 ? 11.305 -11.766 -9.664 1 98.19 155 GLY A N 1
ATOM 1225 C CA . GLY A 1 155 ? 12.68 -11.664 -10.125 1 98.19 155 GLY A CA 1
ATOM 1226 C C . GLY A 1 155 ? 12.891 -10.539 -11.117 1 98.19 155 GLY A C 1
ATOM 1227 O O . GLY A 1 155 ? 13.758 -10.641 -11.992 1 98.19 155 GLY A O 1
ATOM 1228 N N . ALA A 1 156 ? 12.078 -9.453 -11.008 1 98.44 156 ALA A N 1
ATOM 1229 C CA . ALA A 1 156 ? 12.273 -8.336 -11.922 1 98.44 156 ALA A CA 1
ATOM 1230 C C . ALA A 1 156 ? 13.609 -7.637 -11.664 1 98.44 156 ALA A C 1
ATOM 1232 O O . ALA A 1 156 ? 14.359 -7.355 -12.602 1 98.44 156 ALA A O 1
ATOM 1233 N N . THR A 1 157 ? 13.836 -7.371 -10.414 1 98.38 157 THR A N 1
ATOM 1234 C CA . THR A 1 157 ? 15.078 -6.719 -10.023 1 98.38 157 THR A CA 1
ATOM 1235 C C . THR A 1 157 ? 16.172 -7.746 -9.781 1 98.38 157 THR A C 1
ATOM 1237 O O . THR A 1 157 ? 17.328 -7.539 -10.18 1 98.38 157 THR A O 1
ATOM 1240 N N . ASP A 1 158 ? 15.883 -8.867 -9.297 1 97.44 158 ASP A N 1
ATOM 1241 C CA . ASP A 1 158 ? 16.812 -9.922 -8.922 1 97.44 158 ASP A CA 1
ATOM 1242 C C . ASP A 1 158 ? 16.531 -11.211 -9.703 1 97.44 158 ASP A C 1
ATOM 1244 O O . ASP A 1 158 ? 15.93 -12.141 -9.172 1 97.44 158 ASP A O 1
ATOM 1248 N N . ASP A 1 159 ? 17.047 -11.352 -10.898 1 97.94 159 ASP A N 1
ATOM 1249 C CA . ASP A 1 159 ? 17.953 -10.43 -11.578 1 97.94 159 ASP A CA 1
ATOM 1250 C C . ASP A 1 159 ? 17.516 -10.188 -13.016 1 97.94 159 ASP A C 1
ATOM 1252 O O . ASP A 1 159 ? 18.344 -10.148 -13.93 1 97.94 159 ASP A O 1
ATOM 1256 N N . GLY A 1 160 ? 16.172 -10.172 -13.219 1 98.75 160 GLY A N 1
ATOM 1257 C CA . GLY A 1 160 ? 15.617 -10.031 -14.562 1 98.75 160 GLY A CA 1
ATOM 1258 C C . GLY A 1 160 ? 16.172 -8.836 -15.305 1 98.75 160 GLY A C 1
ATOM 1259 O O . GLY A 1 160 ? 16.469 -8.922 -16.5 1 98.75 160 GLY A O 1
ATOM 1260 N N . MET A 1 161 ? 16.328 -7.723 -14.68 1 98.75 161 MET A N 1
ATOM 1261 C CA . MET A 1 161 ? 16.844 -6.531 -15.344 1 98.75 161 MET A CA 1
ATOM 1262 C C . MET A 1 161 ? 18.281 -6.75 -15.797 1 98.75 161 MET A C 1
ATOM 1264 O O . MET A 1 161 ? 18.688 -6.25 -16.844 1 98.75 161 MET A O 1
ATOM 1268 N N . GLY A 1 162 ? 19.062 -7.453 -14.961 1 98.81 162 GLY A N 1
ATOM 1269 C CA . GLY A 1 162 ? 20.406 -7.797 -15.398 1 98.81 162 GLY A CA 1
ATOM 1270 C C . GLY A 1 162 ? 20.422 -8.672 -16.641 1 98.81 162 GLY A C 1
ATOM 1271 O O . GLY A 1 162 ? 21.203 -8.438 -17.562 1 98.81 162 GLY A O 1
ATOM 1272 N N . VAL A 1 163 ? 19.547 -9.625 -16.656 1 98.88 163 VAL A N 1
ATOM 1273 C CA . VAL A 1 163 ? 19.5 -10.609 -17.734 1 98.88 163 VAL A CA 1
ATOM 1274 C C . VAL A 1 163 ? 19.109 -9.93 -19.047 1 98.88 163 VAL A C 1
ATOM 1276 O O . VAL A 1 163 ? 19.75 -10.148 -20.078 1 98.88 163 VAL A O 1
ATOM 1279 N N . VAL A 1 164 ? 18.109 -9.109 -19.016 1 98.88 164 VAL A N 1
ATOM 1280 C CA . VAL A 1 164 ? 17.656 -8.492 -20.266 1 98.88 164 VAL A CA 1
ATOM 1281 C C . VAL A 1 164 ? 18.656 -7.438 -20.703 1 98.88 164 VAL A C 1
ATOM 1283 O O . VAL A 1 164 ? 18.766 -7.133 -21.906 1 98.88 164 VAL A O 1
ATOM 1286 N N . THR A 1 165 ? 19.375 -6.848 -19.766 1 98.88 165 THR A N 1
ATOM 1287 C CA . THR A 1 165 ? 20.484 -5.977 -20.109 1 98.88 165 THR A CA 1
ATOM 1288 C C . THR A 1 165 ? 21.547 -6.742 -20.891 1 98.88 165 THR A C 1
ATOM 1290 O O . THR A 1 165 ? 22.047 -6.254 -21.906 1 98.88 165 THR A O 1
ATOM 1293 N N . LEU A 1 166 ? 21.891 -7.961 -20.453 1 98.94 166 LEU A N 1
ATOM 1294 C CA . LEU A 1 166 ? 22.859 -8.773 -21.172 1 98.94 166 LEU A CA 1
ATOM 1295 C C . LEU A 1 166 ? 22.375 -9.078 -22.578 1 98.94 166 LEU A C 1
ATOM 1297 O O . LEU A 1 166 ? 23.156 -9.062 -23.531 1 98.94 166 LEU A O 1
ATOM 1301 N N . LEU A 1 167 ? 21.047 -9.375 -22.703 1 98.88 167 LEU A N 1
ATOM 1302 C CA . LEU A 1 167 ? 20.5 -9.609 -24.031 1 98.88 167 LEU A CA 1
ATOM 1303 C C . LEU A 1 167 ? 20.734 -8.414 -24.953 1 98.88 167 LEU A C 1
ATOM 1305 O O . LEU A 1 167 ? 21.109 -8.578 -26.109 1 98.88 167 LEU A O 1
ATOM 1309 N N . GLN A 1 168 ? 20.531 -7.238 -24.438 1 98.75 168 GLN A N 1
ATOM 1310 C CA . GLN A 1 168 ? 20.719 -6.016 -25.219 1 98.75 168 GLN A CA 1
ATOM 1311 C C . GLN A 1 168 ? 22.203 -5.816 -25.562 1 98.75 168 GLN A C 1
ATOM 1313 O O . GLN A 1 168 ? 22.516 -5.344 -26.656 1 98.75 168 GLN A O 1
ATOM 1318 N N . LEU A 1 169 ? 23.094 -6.148 -24.656 1 98.81 169 LEU A N 1
ATOM 1319 C CA . LEU A 1 169 ? 24.516 -6.016 -24.922 1 98.81 169 LEU A CA 1
ATOM 1320 C C . LEU A 1 169 ? 24.969 -7.027 -25.969 1 98.81 169 LEU A C 1
ATOM 1322 O O . LEU A 1 169 ? 25.844 -6.73 -26.781 1 98.81 169 LEU A O 1
ATOM 1326 N N . VAL A 1 170 ? 24.438 -8.266 -25.906 1 98.81 170 VAL A N 1
ATOM 1327 C CA . VAL A 1 170 ? 24.734 -9.258 -26.938 1 98.81 170 VAL A CA 1
ATOM 1328 C C . VAL A 1 170 ? 24.375 -8.711 -28.312 1 98.81 170 VAL A C 1
ATOM 1330 O O . VAL A 1 170 ? 25.156 -8.82 -29.266 1 98.81 170 VAL A O 1
ATOM 1333 N N . GLU A 1 171 ? 23.188 -8.172 -28.406 1 98.31 171 GLU A N 1
ATOM 1334 C CA . GLU A 1 171 ? 22.75 -7.598 -29.672 1 98.31 171 GLU A CA 1
ATOM 1335 C C . GLU A 1 171 ? 23.641 -6.43 -30.094 1 98.31 171 GLU A C 1
ATOM 1337 O O . GLU A 1 171 ? 23.953 -6.273 -31.266 1 98.31 171 GLU A O 1
ATOM 1342 N N . TYR A 1 172 ? 23.969 -5.551 -29.188 1 98.31 172 TYR A N 1
ATOM 1343 C CA . TYR A 1 172 ? 24.797 -4.387 -29.453 1 98.31 172 TYR A CA 1
ATOM 1344 C C . TYR A 1 172 ? 26.172 -4.801 -30 1 98.31 172 TYR A C 1
ATOM 1346 O O . TYR A 1 172 ? 26.625 -4.273 -31.016 1 98.31 172 TYR A O 1
ATOM 1354 N N . TYR A 1 173 ? 26.891 -5.738 -29.344 1 98.38 173 TYR A N 1
ATOM 1355 C CA . TYR A 1 173 ? 28.234 -6.129 -29.719 1 98.38 173 TYR A CA 1
ATOM 1356 C C . TYR A 1 173 ? 28.219 -7.035 -30.953 1 98.38 173 TYR A C 1
ATOM 1358 O O . TYR A 1 173 ? 29.219 -7.176 -31.641 1 98.38 173 TYR A O 1
ATOM 1366 N N . GLY A 1 174 ? 27.078 -7.75 -31.125 1 97.75 174 GLY A N 1
ATOM 1367 C CA . GLY A 1 174 ? 26.906 -8.438 -32.375 1 97.75 174 GLY A CA 1
ATOM 1368 C C . GLY A 1 174 ? 26.922 -7.5 -33.594 1 97.75 174 GLY A C 1
ATOM 1369 O O . GLY A 1 174 ? 27.469 -7.844 -34.625 1 97.75 174 GLY A O 1
ATOM 1370 N N . ARG A 1 175 ? 26.344 -6.344 -33.406 1 96.62 175 ARG A N 1
ATOM 1371 C CA . ARG A 1 175 ? 26.297 -5.32 -34.438 1 96.62 175 ARG A CA 1
ATOM 1372 C C . ARG A 1 175 ? 27.594 -4.52 -34.469 1 96.62 175 ARG A C 1
ATOM 1374 O O . ARG A 1 175 ? 28.031 -4.086 -35.531 1 96.62 175 ARG A O 1
ATOM 1381 N N . ASN A 1 176 ? 28.203 -4.316 -33.281 1 96.69 176 ASN A N 1
ATOM 1382 C CA . ASN A 1 176 ? 29.438 -3.559 -33.125 1 96.69 176 ASN A CA 1
ATOM 1383 C C . ASN A 1 176 ? 30.562 -4.434 -32.594 1 96.69 176 ASN A C 1
ATOM 1385 O O . ASN A 1 176 ? 30.766 -4.516 -31.375 1 96.69 176 ASN A O 1
ATOM 1389 N N . LYS A 1 177 ? 31.391 -4.922 -33.406 1 96.5 177 LYS A N 1
ATOM 1390 C CA . LYS A 1 177 ? 32.406 -5.871 -33 1 96.5 177 LYS A CA 1
ATOM 1391 C C . LYS A 1 177 ? 33.344 -5.254 -31.969 1 96.5 177 LYS A C 1
ATOM 1393 O O . LYS A 1 177 ? 34 -4.234 -32.219 1 96.5 177 LYS A O 1
ATOM 1398 N N . PRO A 1 178 ? 33.5 -5.871 -30.797 1 97.56 178 PRO A N 1
ATOM 1399 C CA . PRO A 1 178 ? 34.344 -5.297 -29.734 1 97.56 178 PRO A CA 1
ATOM 1400 C C . PRO A 1 178 ? 35.812 -5.508 -29.953 1 97.56 178 PRO A C 1
ATOM 1402 O O . PRO A 1 178 ? 36.219 -6.375 -30.75 1 97.56 178 PRO A O 1
ATOM 1405 N N . LYS A 1 179 ? 36.656 -4.684 -29.266 1 97.44 179 LYS A N 1
ATOM 1406 C CA . LYS A 1 179 ? 38.094 -4.82 -29.359 1 97.44 179 LYS A CA 1
ATOM 1407 C C . LYS A 1 179 ? 38.562 -6.148 -28.766 1 97.44 179 LYS A C 1
ATOM 1409 O O . LYS A 1 179 ? 39.375 -6.844 -29.359 1 97.44 179 LYS A O 1
ATOM 1414 N N . ARG A 1 180 ? 38.062 -6.484 -27.594 1 97.56 180 ARG A N 1
ATOM 1415 C CA . ARG A 1 180 ? 38.344 -7.738 -26.906 1 97.56 180 ARG A CA 1
ATOM 1416 C C . ARG A 1 180 ? 37.188 -8.711 -27.047 1 97.56 180 ARG A C 1
ATOM 1418 O O . ARG A 1 180 ? 36.031 -8.289 -27.172 1 97.56 180 ARG A O 1
ATOM 1425 N N . THR A 1 181 ? 37.562 -10.039 -26.984 1 97.88 181 THR A N 1
ATOM 1426 C CA . THR A 1 181 ? 36.5 -11.031 -26.906 1 97.88 181 THR A CA 1
ATOM 1427 C C . THR A 1 181 ? 35.625 -10.82 -25.688 1 97.88 181 THR A C 1
ATOM 1429 O O . THR A 1 181 ? 36.125 -10.5 -24.609 1 97.88 181 THR A O 1
ATOM 1432 N N . VAL A 1 182 ? 34.344 -10.938 -25.906 1 98.56 182 VAL A N 1
ATOM 1433 C CA . VAL A 1 182 ? 33.438 -10.82 -24.766 1 98.56 182 VAL A CA 1
ATOM 1434 C C . VAL A 1 182 ? 32.688 -12.133 -24.578 1 98.56 182 VAL A C 1
ATOM 1436 O O . VAL A 1 182 ? 32.344 -12.805 -25.547 1 98.56 182 VAL A O 1
ATOM 1439 N N . ILE A 1 183 ? 32.531 -12.508 -23.359 1 98.75 183 ILE A N 1
ATOM 1440 C CA . ILE A 1 183 ? 31.766 -13.688 -22.969 1 98.75 183 ILE A CA 1
ATOM 1441 C C . ILE A 1 183 ? 30.594 -13.281 -22.078 1 98.75 183 ILE A C 1
ATOM 1443 O O . ILE A 1 183 ? 30.75 -12.445 -21.188 1 98.75 183 ILE A O 1
ATOM 1447 N N . PHE A 1 184 ? 29.422 -13.789 -22.406 1 98.94 184 PHE A N 1
ATOM 1448 C CA . PHE A 1 184 ? 28.25 -13.594 -21.578 1 98.94 184 PHE A CA 1
ATOM 1449 C C . PHE A 1 184 ? 27.859 -14.891 -20.875 1 98.94 184 PHE A C 1
ATOM 1451 O O . PHE A 1 184 ? 27.688 -15.93 -21.516 1 98.94 184 PHE A O 1
ATOM 1458 N N . ASN A 1 185 ? 27.797 -14.867 -19.562 1 98.81 185 ASN A N 1
ATOM 1459 C CA . ASN A 1 185 ? 27.281 -15.969 -18.766 1 98.81 185 ASN A CA 1
ATOM 1460 C C . ASN A 1 185 ? 25.906 -15.648 -18.188 1 98.81 185 ASN A C 1
ATOM 1462 O O . ASN A 1 185 ? 25.797 -15.039 -17.125 1 98.81 185 ASN A O 1
ATOM 1466 N N . ILE A 1 186 ? 24.875 -16.031 -18.844 1 98.81 186 ILE A N 1
ATOM 1467 C CA . ILE A 1 186 ? 23.516 -15.961 -18.344 1 98.81 186 ILE A CA 1
ATOM 1468 C C . ILE A 1 186 ? 23.203 -17.203 -17.516 1 98.81 186 ILE A C 1
ATOM 1470 O O . ILE A 1 186 ? 22.719 -18.203 -18.047 1 98.81 186 ILE A O 1
ATOM 1474 N N . ASN A 1 187 ? 23.484 -17.062 -16.25 1 97.25 187 ASN A N 1
ATOM 1475 C CA . ASN A 1 187 ? 23.594 -18.297 -15.469 1 97.25 187 ASN A CA 1
ATOM 1476 C C . ASN A 1 187 ? 22.297 -18.562 -14.695 1 97.25 187 ASN A C 1
ATOM 1478 O O . ASN A 1 187 ? 21.391 -17.734 -14.68 1 97.25 187 ASN A O 1
ATOM 1482 N N . ASN A 1 188 ? 22.172 -19.797 -14.195 1 97.94 188 ASN A N 1
ATOM 1483 C CA . ASN A 1 188 ? 21.031 -20.344 -13.461 1 97.94 188 ASN A CA 1
ATOM 1484 C C . ASN A 1 188 ? 21.469 -20.906 -12.109 1 97.94 188 ASN A C 1
ATOM 1486 O O . ASN A 1 188 ? 22.562 -21.438 -11.977 1 97.94 188 ASN A O 1
ATOM 1490 N N . GLY A 1 189 ? 20.672 -20.656 -11.117 1 96.94 189 GLY A N 1
ATOM 1491 C CA . GLY A 1 189 ? 20.922 -21.234 -9.805 1 96.94 189 GLY A CA 1
ATOM 1492 C C . GLY A 1 189 ? 21.75 -20.344 -8.906 1 96.94 189 GLY A C 1
ATOM 1493 O O . GLY A 1 189 ? 22.516 -20.828 -8.07 1 96.94 189 GLY A O 1
ATOM 1494 N N . GLU A 1 190 ? 21.734 -19.078 -9.125 1 96.06 190 GLU A N 1
ATOM 1495 C CA . GLU A 1 190 ? 22.469 -18.141 -8.273 1 96.06 190 GLU A CA 1
ATOM 1496 C C . GLU A 1 190 ? 21.844 -18.078 -6.875 1 96.06 190 GLU A C 1
ATOM 1498 O O . GLU A 1 190 ? 22.562 -18.016 -5.879 1 96.06 190 GLU A O 1
ATOM 1503 N N . GLU A 1 191 ? 20.531 -18.125 -6.781 1 93.44 191 GLU A N 1
ATOM 1504 C CA . GLU A 1 191 ? 19.797 -17.891 -5.547 1 93.44 191 GLU A CA 1
ATOM 1505 C C . GLU A 1 191 ? 20 -19.031 -4.551 1 93.44 191 GLU A C 1
ATOM 1507 O O . GLU A 1 191 ? 19.734 -18.875 -3.357 1 93.44 191 GLU A O 1
ATOM 1512 N N . ASP A 1 192 ? 20.422 -20.172 -5.113 1 87.94 192 ASP A N 1
ATOM 1513 C CA . ASP A 1 192 ? 20.625 -21.344 -4.262 1 87.94 192 ASP A CA 1
ATOM 1514 C C . ASP A 1 192 ? 22.109 -21.578 -4.012 1 87.94 192 ASP A C 1
ATOM 1516 O O . ASP A 1 192 ? 22.594 -22.719 -4.094 1 87.94 192 ASP A O 1
ATOM 1520 N N . TRP A 1 193 ? 22.875 -20.438 -3.783 1 86 193 TRP A N 1
ATOM 1521 C CA . TRP A 1 193 ? 24.266 -20.5 -3.35 1 86 193 TRP A CA 1
ATOM 1522 C C . TRP A 1 193 ? 25.203 -20.266 -4.523 1 86 193 TRP A C 1
ATOM 1524 O O . TRP A 1 193 ? 26.234 -20.953 -4.648 1 86 193 TRP A O 1
ATOM 1534 N N . LEU A 1 194 ? 24.891 -19.547 -5.52 1 94.69 194 LEU A N 1
ATOM 1535 C CA . LEU A 1 194 ? 25.734 -19.078 -6.617 1 94.69 194 LEU A CA 1
ATOM 1536 C C . LEU A 1 194 ? 26.156 -20.234 -7.516 1 94.69 194 LEU A C 1
ATOM 1538 O O . LEU A 1 194 ? 27.281 -20.281 -8.008 1 94.69 194 LEU A O 1
ATOM 1542 N N . ASN A 1 195 ? 25.312 -21.219 -7.633 1 95.25 195 ASN A N 1
ATOM 1543 C CA . ASN A 1 195 ? 25.609 -22.484 -8.312 1 95.25 195 ASN A CA 1
ATOM 1544 C C . ASN A 1 195 ? 25.953 -22.266 -9.781 1 95.25 195 ASN A C 1
ATOM 1546 O O . ASN A 1 195 ? 26.875 -22.906 -10.297 1 95.25 195 ASN A O 1
ATOM 1550 N N . GLY A 1 196 ? 25.281 -21.359 -10.406 1 96.88 196 GLY A N 1
ATOM 1551 C CA . GLY A 1 196 ? 25.5 -21.125 -11.82 1 96.88 196 GLY A CA 1
ATOM 1552 C C . GLY A 1 196 ? 26.875 -20.594 -12.133 1 96.88 196 GLY A C 1
ATOM 1553 O O . GLY A 1 196 ? 27.484 -20.969 -13.141 1 96.88 196 GLY A O 1
ATOM 1554 N N . ALA A 1 197 ? 27.359 -19.719 -11.305 1 97.5 197 ALA A N 1
ATOM 1555 C CA . ALA A 1 197 ? 28.703 -19.172 -11.484 1 97.5 197 ALA A CA 1
ATOM 1556 C C . ALA A 1 197 ? 29.766 -20.25 -11.305 1 97.5 197 ALA A C 1
ATOM 1558 O O . ALA A 1 197 ? 30.75 -20.297 -12.039 1 97.5 197 ALA A O 1
ATOM 1559 N N . HIS A 1 198 ? 29.562 -21.141 -10.352 1 95.25 198 HIS A N 1
ATOM 1560 C CA . HIS A 1 198 ? 30.484 -22.25 -10.133 1 95.25 198 HIS A CA 1
ATOM 1561 C C . HIS A 1 198 ? 30.484 -23.219 -11.312 1 95.25 198 HIS A C 1
ATOM 1563 O O . HIS A 1 198 ? 31.531 -23.734 -11.703 1 95.25 198 HIS A O 1
ATOM 1569 N N . ALA A 1 199 ? 29.297 -23.484 -11.805 1 95.62 199 ALA A N 1
ATOM 1570 C CA . ALA A 1 199 ? 29.203 -24.359 -12.977 1 95.62 199 ALA A CA 1
ATOM 1571 C C . ALA A 1 199 ? 29.953 -23.766 -14.164 1 95.62 199 ALA A C 1
ATOM 1573 O O . ALA A 1 199 ? 30.578 -24.484 -14.938 1 95.62 199 ALA A O 1
ATOM 1574 N N . PHE A 1 200 ? 29.906 -22.5 -14.398 1 97.31 200 PHE A N 1
ATOM 1575 C CA . PHE A 1 200 ? 30.594 -21.828 -15.492 1 97.31 200 PHE A CA 1
ATOM 1576 C C . PHE A 1 200 ? 32.094 -22.078 -15.438 1 97.31 200 PHE A C 1
ATOM 1578 O O . PHE A 1 200 ? 32.75 -22.203 -16.469 1 97.31 200 PHE A O 1
ATOM 1585 N N . LEU A 1 201 ? 32.656 -22.109 -14.211 1 96.31 201 LEU A N 1
ATOM 1586 C CA . LEU A 1 201 ? 34.094 -22.266 -14.047 1 96.31 201 LEU A CA 1
ATOM 1587 C C . LEU A 1 201 ? 34.562 -23.594 -14.625 1 96.31 201 LEU A C 1
ATOM 1589 O O . LEU A 1 201 ? 35.75 -23.781 -14.898 1 96.31 201 LEU A O 1
ATOM 1593 N N . ASP A 1 202 ? 33.625 -24.5 -14.797 1 93.5 202 ASP A N 1
ATOM 1594 C CA . ASP A 1 202 ? 33.938 -25.781 -15.398 1 93.5 202 ASP A CA 1
ATOM 1595 C C . ASP A 1 202 ? 34 -25.688 -16.922 1 93.5 202 ASP A C 1
ATOM 1597 O O . ASP A 1 202 ? 34.594 -26.547 -17.578 1 93.5 202 ASP A O 1
ATOM 1601 N N . HIS A 1 203 ? 33.438 -24.75 -17.516 1 95.94 203 HIS A N 1
ATOM 1602 C CA . HIS A 1 203 ? 33.438 -24.578 -18.953 1 95.94 203 HIS A CA 1
ATOM 1603 C C . HIS A 1 203 ? 34.781 -23.984 -19.438 1 95.94 203 HIS A C 1
ATOM 1605 O O . HIS A 1 203 ? 35.344 -23.109 -18.797 1 95.94 203 HIS A O 1
ATOM 1611 N N . PRO A 1 204 ? 35.281 -24.359 -20.594 1 96.38 204 PRO A N 1
ATOM 1612 C CA . PRO A 1 204 ? 36.562 -23.875 -21.109 1 96.38 204 PRO A CA 1
ATOM 1613 C C . PRO A 1 204 ? 36.562 -22.359 -21.312 1 96.38 204 PRO A C 1
ATOM 1615 O O . PRO A 1 204 ? 37.625 -21.719 -21.172 1 96.38 204 PRO A O 1
ATOM 1618 N N . TRP A 1 205 ? 35.469 -21.766 -21.594 1 97.94 205 TRP A N 1
ATOM 1619 C CA . TRP A 1 205 ? 35.438 -20.344 -21.875 1 97.94 205 TRP A CA 1
ATOM 1620 C C . TRP A 1 205 ? 35.719 -19.531 -20.609 1 97.94 205 TRP A C 1
ATOM 1622 O O . TRP A 1 205 ? 36 -18.328 -20.672 1 97.94 205 TRP A O 1
ATOM 1632 N N . SER A 1 206 ? 35.594 -20.172 -19.438 1 97.88 206 SER A N 1
ATOM 1633 C CA . SER A 1 206 ? 35.844 -19.469 -18.188 1 97.88 206 SER A CA 1
ATOM 1634 C C . SER A 1 206 ? 37.312 -19.047 -18.047 1 97.88 206 SER A C 1
ATOM 1636 O O . SER A 1 206 ? 37.625 -18.188 -17.234 1 97.88 206 SER A O 1
ATOM 1638 N N . LYS A 1 207 ? 38.188 -19.562 -18.859 1 96.81 207 LYS A N 1
ATOM 1639 C CA . LYS A 1 207 ? 39.625 -19.312 -18.766 1 96.81 207 LYS A CA 1
ATOM 1640 C C . LYS A 1 207 ? 40.031 -18.109 -19.609 1 96.81 207 LYS A C 1
ATOM 1642 O O . LYS A 1 207 ? 41.125 -17.578 -19.484 1 96.81 207 LYS A O 1
ATOM 1647 N N . LEU A 1 208 ? 39.156 -17.594 -20.312 1 97.31 208 LEU A N 1
ATOM 1648 C CA . LEU A 1 208 ? 39.469 -16.547 -21.281 1 97.31 208 LEU A CA 1
ATOM 1649 C C . LEU A 1 208 ? 39.438 -15.18 -20.625 1 97.31 208 LEU A C 1
ATOM 1651 O O . LEU A 1 208 ? 40.344 -14.352 -20.859 1 97.31 208 LEU A O 1
ATOM 1655 N N . PRO A 1 209 ? 38.469 -14.891 -19.844 1 97.56 209 PRO A N 1
ATOM 1656 C CA . PRO A 1 209 ? 38.375 -13.539 -19.297 1 97.56 209 PRO A CA 1
ATOM 1657 C C . PRO A 1 209 ? 39.312 -13.297 -18.125 1 97.56 209 PRO A C 1
ATOM 1659 O O . PRO A 1 209 ? 39.531 -14.203 -17.312 1 97.56 209 PRO A O 1
ATOM 1662 N N . LYS A 1 210 ? 39.812 -12.062 -17.984 1 96.88 210 LYS A N 1
ATOM 1663 C CA . LYS A 1 210 ? 40.562 -11.617 -16.812 1 96.88 210 LYS A CA 1
ATOM 1664 C C . LYS A 1 210 ? 39.812 -10.531 -16.062 1 96.88 210 LYS A C 1
ATOM 1666 O O . LYS A 1 210 ? 40.125 -10.234 -14.906 1 96.88 210 LYS A O 1
ATOM 1671 N N . THR A 1 211 ? 38.844 -9.891 -16.75 1 97.62 211 THR A N 1
ATOM 1672 C CA . THR A 1 211 ? 38 -8.898 -16.109 1 97.62 211 THR A CA 1
ATOM 1673 C C . THR A 1 211 ? 36.531 -9.25 -16.297 1 97.62 211 THR A C 1
ATOM 1675 O O . THR A 1 211 ? 36.188 -10.055 -17.156 1 97.62 211 THR A O 1
ATOM 1678 N N . PHE A 1 212 ? 35.719 -8.703 -15.398 1 98.19 212 PHE A N 1
ATOM 1679 C CA . PHE A 1 212 ? 34.312 -9.039 -15.539 1 98.19 212 PHE A CA 1
ATOM 1680 C C . PHE A 1 212 ? 33.406 -7.918 -15 1 98.19 212 PHE A C 1
ATOM 1682 O O . PHE A 1 212 ? 33.875 -7.062 -14.242 1 98.19 212 PHE A O 1
ATOM 1689 N N . LEU A 1 213 ? 32.219 -7.828 -15.492 1 98.62 213 LEU A N 1
ATOM 1690 C CA . LEU A 1 213 ? 31.125 -7.023 -14.992 1 98.62 213 LEU A CA 1
ATOM 1691 C C . LEU A 1 213 ? 29.938 -7.906 -14.594 1 98.62 213 LEU A C 1
ATOM 1693 O O . LEU A 1 213 ? 29.344 -8.562 -15.445 1 98.62 213 LEU A O 1
ATOM 1697 N N . ASN A 1 214 ? 29.656 -7.953 -13.312 1 98.62 214 ASN A N 1
ATOM 1698 C CA . ASN A 1 214 ? 28.516 -8.703 -12.789 1 98.62 214 ASN A CA 1
ATOM 1699 C C . ASN A 1 214 ? 27.328 -7.789 -12.5 1 98.62 214 ASN A C 1
ATOM 1701 O O . ASN A 1 214 ? 27.484 -6.746 -11.859 1 98.62 214 ASN A O 1
ATOM 1705 N N . LEU A 1 215 ? 26.203 -8.125 -13.07 1 98.62 215 LEU A N 1
ATOM 1706 C CA . LEU A 1 215 ? 24.953 -7.406 -12.789 1 98.62 215 LEU A CA 1
ATOM 1707 C C . LEU A 1 215 ? 24.125 -8.156 -11.758 1 98.62 215 LEU A C 1
ATOM 1709 O O . LEU A 1 215 ? 24.016 -9.383 -11.805 1 98.62 215 LEU A O 1
ATOM 1713 N N . GLU A 1 216 ? 23.578 -7.41 -10.797 1 96.5 216 GLU A N 1
ATOM 1714 C CA . GLU A 1 216 ? 22.891 -8 -9.656 1 96.5 216 GLU A CA 1
ATOM 1715 C C . GLU A 1 216 ? 21.719 -7.121 -9.219 1 96.5 216 GLU A C 1
ATOM 1717 O O . GLU A 1 216 ? 21.609 -5.973 -9.641 1 96.5 216 GLU A O 1
ATOM 1722 N N . GLY A 1 217 ? 20.844 -7.695 -8.508 1 94.94 217 GLY A N 1
ATOM 1723 C CA . GLY A 1 217 ? 19.75 -6.922 -7.949 1 94.94 217 GLY A CA 1
ATOM 1724 C C . GLY A 1 217 ? 19.375 -7.344 -6.543 1 94.94 217 GLY A C 1
ATOM 1725 O O . GLY A 1 217 ? 19.344 -8.531 -6.23 1 94.94 217 GLY A O 1
ATOM 1726 N N . ALA A 1 218 ? 19.234 -6.359 -5.746 1 90.88 218 ALA A N 1
ATOM 1727 C CA . ALA A 1 218 ? 18.594 -6.5 -4.438 1 90.88 218 ALA A CA 1
ATOM 1728 C C . ALA A 1 218 ? 17.516 -5.434 -4.227 1 90.88 218 ALA A C 1
ATOM 1730 O O . ALA A 1 218 ? 17.656 -4.305 -4.703 1 90.88 218 ALA A O 1
ATOM 1731 N N . GLY A 1 219 ? 16.375 -5.746 -3.758 1 90.81 219 GLY A N 1
ATOM 1732 C CA . GLY A 1 219 ? 15.305 -4.789 -3.588 1 90.81 219 GLY A CA 1
ATOM 1733 C C . GLY A 1 219 ? 14.383 -4.703 -4.789 1 90.81 219 GLY A C 1
ATOM 1734 O O . GLY A 1 219 ? 13.922 -5.73 -5.301 1 90.81 219 GLY A O 1
ATOM 1735 N N . ASN A 1 220 ? 14.039 -3.43 -5.191 1 94.62 220 ASN A N 1
ATOM 1736 C CA . ASN A 1 220 ? 13.125 -3.211 -6.309 1 94.62 220 ASN A CA 1
ATOM 1737 C C . ASN A 1 220 ? 13.406 -1.885 -7.008 1 94.62 220 ASN A C 1
ATOM 1739 O O . ASN A 1 220 ? 12.711 -0.895 -6.777 1 94.62 220 ASN A O 1
ATOM 1743 N N . GLY A 1 221 ? 14.391 -1.926 -7.934 1 95.5 221 GLY A N 1
ATOM 1744 C CA . GLY A 1 221 ? 14.688 -0.817 -8.828 1 95.5 221 GLY A CA 1
ATOM 1745 C C . GLY A 1 221 ? 15.555 0.25 -8.18 1 95.5 221 GLY A C 1
ATOM 1746 O O . GLY A 1 221 ? 16.438 -0.061 -7.383 1 95.5 221 GLY A O 1
ATOM 1747 N N . GLY A 1 222 ? 15.438 1.519 -8.664 1 94.94 222 GLY A N 1
ATOM 1748 C CA . GLY A 1 222 ? 16.297 2.615 -8.25 1 94.94 222 GLY A CA 1
ATOM 1749 C C . GLY A 1 222 ? 17.547 2.74 -9.109 1 94.94 222 GLY A C 1
ATOM 1750 O O . GLY A 1 222 ? 17.594 2.215 -10.219 1 94.94 222 GLY A O 1
ATOM 1751 N N . ARG A 1 223 ? 18.453 3.479 -8.523 1 95.12 223 ARG A N 1
ATOM 1752 C CA . ARG A 1 223 ? 19.75 3.627 -9.18 1 95.12 223 ARG A CA 1
ATOM 1753 C C . ARG A 1 223 ? 20.688 2.465 -8.836 1 95.12 223 ARG A C 1
ATOM 1755 O O . ARG A 1 223 ? 20.891 2.162 -7.664 1 95.12 223 ARG A O 1
ATOM 1762 N N . PRO A 1 224 ? 21.156 1.819 -9.875 1 96.75 224 PRO A N 1
ATOM 1763 C CA . PRO A 1 224 ? 22.156 0.794 -9.539 1 96.75 224 PRO A CA 1
ATOM 1764 C C . PRO A 1 224 ? 23.438 1.382 -8.953 1 96.75 224 PRO A C 1
ATOM 1766 O O . PRO A 1 224 ? 23.891 2.449 -9.383 1 96.75 224 PRO A O 1
ATOM 1769 N N . ILE A 1 225 ? 24 0.688 -8.023 1 96.25 225 ILE A N 1
ATOM 1770 C CA . ILE A 1 225 ? 25.188 1.155 -7.336 1 96.25 225 ILE A CA 1
ATOM 1771 C C . ILE A 1 225 ? 26.359 0.208 -7.621 1 96.25 225 ILE A C 1
ATOM 1773 O O . ILE A 1 225 ? 26.172 -1.008 -7.707 1 96.25 225 ILE A O 1
ATOM 1777 N N . LEU A 1 226 ? 27.562 0.758 -7.859 1 96.88 226 LEU A N 1
ATOM 1778 C CA . LEU A 1 226 ? 28.766 -0.065 -7.824 1 96.88 226 LEU A CA 1
ATOM 1779 C C . LEU A 1 226 ? 29.078 -0.504 -6.398 1 96.88 226 LEU A C 1
ATOM 1781 O O . LEU A 1 226 ? 29.781 0.198 -5.672 1 96.88 226 LEU A O 1
ATOM 1785 N N . PHE A 1 227 ? 28.719 -1.658 -6.141 1 90.81 227 PHE A N 1
ATOM 1786 C CA . PHE A 1 227 ? 28.734 -2.16 -4.773 1 90.81 227 PHE A CA 1
ATOM 1787 C C . PHE A 1 227 ? 30.125 -2.6 -4.359 1 90.81 227 PHE A C 1
ATOM 1789 O O . PHE A 1 227 ? 30.516 -2.463 -3.195 1 90.81 227 PHE A O 1
ATOM 1796 N N . ARG A 1 228 ? 30.75 -3.307 -5.32 1 92.06 228 ARG A N 1
ATOM 1797 C CA . ARG A 1 228 ? 32.062 -3.873 -5.121 1 92.06 228 ARG A CA 1
ATOM 1798 C C . ARG A 1 228 ? 32.906 -3.758 -6.391 1 92.06 228 ARG A C 1
ATOM 1800 O O . ARG A 1 228 ? 32.375 -3.727 -7.5 1 92.06 228 ARG A O 1
ATOM 1807 N N . THR A 1 229 ? 34.094 -3.639 -6.066 1 96.06 229 THR A N 1
ATOM 1808 C CA . THR A 1 229 ? 35.062 -3.641 -7.152 1 96.06 229 THR A CA 1
ATOM 1809 C C . THR A 1 229 ? 36.375 -4.262 -6.695 1 96.06 229 THR A C 1
ATOM 1811 O O . THR A 1 229 ? 36.656 -4.293 -5.5 1 96.06 229 THR A O 1
ATOM 1814 N N . SER A 1 230 ? 37.156 -4.703 -7.602 1 94.75 230 SER A N 1
ATOM 1815 C CA . SER A 1 230 ? 38.344 -5.477 -7.266 1 94.75 230 SER A CA 1
ATOM 1816 C C . SER A 1 230 ? 39.562 -4.578 -7.125 1 94.75 230 SER A C 1
ATOM 1818 O O . SER A 1 230 ? 40.469 -4.855 -6.324 1 94.75 230 SER A O 1
ATOM 1820 N N . SER A 1 231 ? 39.688 -3.541 -7.992 1 95.19 231 SER A N 1
ATOM 1821 C CA . SER A 1 231 ? 40.938 -2.777 -8.07 1 95.19 231 SER A CA 1
ATOM 1822 C C . SER A 1 231 ? 40.719 -1.441 -8.773 1 95.19 231 SER A C 1
ATOM 1824 O O . SER A 1 231 ? 39.656 -1.191 -9.328 1 95.19 231 SER A O 1
ATOM 1826 N N . PHE A 1 232 ? 41.75 -0.678 -8.703 1 95.38 232 PHE A N 1
ATOM 1827 C CA . PHE A 1 232 ? 41.688 0.659 -9.281 1 95.38 232 PHE A CA 1
ATOM 1828 C C . PHE A 1 232 ? 41.5 0.589 -10.789 1 95.38 232 PHE A C 1
ATOM 1830 O O . PHE A 1 232 ? 40.719 1.362 -11.359 1 95.38 232 PHE A O 1
ATOM 1837 N N . ASP A 1 233 ? 42.156 -0.28 -11.445 1 94.56 233 ASP A N 1
ATOM 1838 C CA . ASP A 1 233 ? 42.156 -0.342 -12.906 1 94.56 233 ASP A CA 1
ATOM 1839 C C . ASP A 1 233 ? 40.75 -0.653 -13.43 1 94.56 233 ASP A C 1
ATOM 1841 O O . ASP A 1 233 ? 40.281 -0.005 -14.359 1 94.56 233 ASP A O 1
ATOM 1845 N N . VAL A 1 234 ? 40.062 -1.638 -12.828 1 96.31 234 VAL A N 1
ATOM 1846 C CA . VAL A 1 234 ? 38.719 -1.971 -13.289 1 96.31 234 VAL A CA 1
ATOM 1847 C C . VAL A 1 234 ? 37.75 -0.883 -12.852 1 96.31 234 VAL A C 1
ATOM 1849 O O . VAL A 1 234 ? 36.719 -0.652 -13.508 1 96.31 234 VAL A O 1
ATOM 1852 N N . THR A 1 235 ? 37.938 -0.27 -11.711 1 96.62 235 THR A N 1
ATOM 1853 C CA . THR A 1 235 ? 37.062 0.769 -11.203 1 96.62 235 THR A CA 1
ATOM 1854 C C . THR A 1 235 ? 37.125 2.012 -12.086 1 96.62 235 THR A C 1
ATOM 1856 O O . THR A 1 235 ? 36.125 2.752 -12.203 1 96.62 235 THR A O 1
ATOM 1859 N N . ALA A 1 236 ? 38.25 2.252 -12.656 1 95.5 236 ALA A N 1
ATOM 1860 C CA . ALA A 1 236 ? 38.469 3.404 -13.531 1 95.5 236 ALA A CA 1
ATOM 1861 C C . ALA A 1 236 ? 37.5 3.387 -14.703 1 95.5 236 ALA A C 1
ATOM 1863 O O . ALA A 1 236 ? 37.219 4.43 -15.297 1 95.5 236 ALA A O 1
ATOM 1864 N N . ALA A 1 237 ? 36.938 2.189 -14.992 1 95.5 237 ALA A N 1
ATOM 1865 C CA . ALA A 1 237 ? 35.938 2.072 -16.047 1 95.5 237 ALA A CA 1
ATOM 1866 C C . ALA A 1 237 ? 34.719 2.941 -15.727 1 95.5 237 ALA A C 1
ATOM 1868 O O . ALA A 1 237 ? 34.031 3.41 -16.641 1 95.5 237 ALA A O 1
ATOM 1869 N N . PHE A 1 238 ? 34.469 3.227 -14.5 1 94.88 238 PHE A N 1
ATOM 1870 C CA . PHE A 1 238 ? 33.281 3.977 -14.086 1 94.88 238 PHE A CA 1
ATOM 1871 C C . PHE A 1 238 ? 33.5 5.473 -14.312 1 94.88 238 PHE A C 1
ATOM 1873 O O . PHE A 1 238 ? 32.562 6.258 -14.18 1 94.88 238 PHE A O 1
ATOM 1880 N N . ARG A 1 239 ? 34.656 5.926 -14.664 1 94.44 239 ARG A N 1
ATOM 1881 C CA . ARG A 1 239 ? 34.844 7.309 -15.078 1 94.44 239 ARG A CA 1
ATOM 1882 C C . ARG A 1 239 ? 34.094 7.609 -16.375 1 94.44 239 ARG A C 1
ATOM 1884 O O . ARG A 1 239 ? 33.75 8.758 -16.641 1 94.44 239 ARG A O 1
ATOM 1891 N N . ALA A 1 240 ? 33.844 6.531 -17.094 1 94.69 240 ALA A N 1
ATOM 1892 C CA . ALA A 1 240 ? 33.188 6.684 -18.375 1 94.69 240 ALA A CA 1
ATOM 1893 C C . ALA A 1 240 ? 31.656 6.645 -18.203 1 94.69 240 ALA A C 1
ATOM 1895 O O . ALA A 1 240 ? 30.922 6.941 -19.141 1 94.69 240 ALA A O 1
ATOM 1896 N N . VAL A 1 241 ? 31.172 6.25 -17.078 1 96.31 241 VAL A N 1
ATOM 1897 C CA . VAL A 1 241 ? 29.75 6.09 -16.828 1 96.31 241 VAL A CA 1
ATOM 1898 C C . VAL A 1 241 ? 29.094 7.461 -16.641 1 96.31 241 VAL A C 1
ATOM 1900 O O . VAL A 1 241 ? 29.547 8.25 -15.805 1 96.31 241 VAL A O 1
ATOM 1903 N N . SER A 1 242 ? 28.062 7.801 -17.312 1 94.19 242 SER A N 1
ATOM 1904 C CA . SER A 1 242 ? 27.438 9.117 -17.375 1 94.19 242 SER A CA 1
ATOM 1905 C C . SER A 1 242 ? 26.672 9.422 -16.078 1 94.19 242 SER A C 1
ATOM 1907 O O . SER A 1 242 ? 26.609 10.57 -15.648 1 94.19 242 SER A O 1
ATOM 1909 N N . ARG A 1 243 ? 26.016 8.461 -15.523 1 93.56 243 ARG A N 1
ATOM 1910 C CA . ARG A 1 243 ? 25.234 8.641 -14.297 1 93.56 243 ARG A CA 1
ATOM 1911 C C . ARG A 1 243 ? 25.625 7.602 -13.25 1 93.56 243 ARG A C 1
ATOM 1913 O O . ARG A 1 243 ? 24.812 6.762 -12.867 1 93.56 243 ARG A O 1
ATOM 1920 N N . PRO A 1 244 ? 26.766 7.777 -12.758 1 95.75 244 PRO A N 1
ATOM 1921 C CA . PRO A 1 244 ? 27.312 6.766 -11.852 1 95.75 244 PRO A CA 1
ATOM 1922 C C . PRO A 1 244 ? 26.766 6.898 -10.43 1 95.75 244 PRO A C 1
ATOM 1924 O O . PRO A 1 244 ? 26.281 7.969 -10.047 1 95.75 244 PRO A O 1
ATOM 1927 N N . HIS A 1 245 ? 26.719 5.895 -9.727 1 95.75 245 HIS A N 1
ATOM 1928 C CA . HIS A 1 245 ? 26.422 5.824 -8.305 1 95.75 245 HIS A CA 1
ATOM 1929 C C . HIS A 1 245 ? 27.328 4.812 -7.602 1 95.75 245 HIS A C 1
ATOM 1931 O O . HIS A 1 245 ? 27.547 3.715 -8.117 1 95.75 245 HIS A O 1
ATOM 1937 N N . GLY A 1 246 ? 28.016 5.203 -6.578 1 94.88 246 GLY A N 1
ATOM 1938 C CA . GLY A 1 246 ? 28.891 4.301 -5.848 1 94.88 246 GLY A CA 1
ATOM 1939 C C . GLY A 1 246 ? 29.656 4.988 -4.734 1 94.88 246 GLY A C 1
ATOM 1940 O O . GLY A 1 246 ? 29.734 6.219 -4.691 1 94.88 246 GLY A O 1
ATOM 1941 N N . SER A 1 247 ? 30.109 4.199 -3.848 1 94.5 247 SER A N 1
ATOM 1942 C CA . SER A 1 247 ? 30.922 4.66 -2.729 1 94.5 247 SER A CA 1
ATOM 1943 C C . SER A 1 247 ? 31.812 3.543 -2.191 1 94.5 247 SER A C 1
ATOM 1945 O O . SER A 1 247 ? 31.391 2.387 -2.115 1 94.5 247 SER A O 1
ATOM 1947 N N . SER A 1 248 ? 33 3.92 -1.814 1 95.88 248 SER A N 1
ATOM 1948 C CA . SER A 1 248 ? 33.938 2.965 -1.207 1 95.88 248 SER A CA 1
ATOM 1949 C C . SER A 1 248 ? 33.375 2.422 0.106 1 95.88 248 SER A C 1
ATOM 1951 O O . SER A 1 248 ? 33.812 1.371 0.582 1 95.88 248 SER A O 1
ATOM 1953 N N . LEU A 1 249 ? 32.438 3.105 0.66 1 93.25 249 LEU A N 1
ATOM 1954 C CA . LEU A 1 249 ? 31.812 2.639 1.896 1 93.25 249 LEU A CA 1
ATOM 1955 C C . LEU A 1 249 ? 31.156 1.279 1.694 1 93.25 249 LEU A C 1
ATOM 1957 O O . LEU A 1 249 ? 31.219 0.417 2.572 1 93.25 249 LEU A O 1
ATOM 1961 N N . SER A 1 250 ? 30.516 1.081 0.598 1 91.56 250 SER A N 1
ATOM 1962 C CA . SER A 1 250 ? 29.875 -0.197 0.321 1 91.56 250 SER A CA 1
ATOM 1963 C C . SER A 1 250 ? 30.891 -1.303 0.109 1 91.56 250 SER A C 1
ATOM 1965 O O . SER A 1 250 ? 30.719 -2.42 0.601 1 91.56 250 SER A O 1
ATOM 1967 N N . ASN A 1 251 ? 31.859 -0.956 -0.587 1 91.56 251 ASN A N 1
ATOM 1968 C CA . ASN A 1 251 ? 32.938 -1.895 -0.809 1 91.56 251 ASN A CA 1
ATOM 1969 C C . ASN A 1 251 ? 33.594 -2.32 0.505 1 91.56 251 ASN A C 1
ATOM 1971 O O . ASN A 1 251 ? 33.875 -3.502 0.708 1 91.56 251 ASN A O 1
ATOM 1975 N N . ASP A 1 252 ? 33.812 -1.384 1.394 1 92.38 252 ASP A N 1
ATOM 1976 C CA . ASP A 1 252 ? 34.406 -1.636 2.701 1 92.38 252 ASP A CA 1
ATOM 1977 C C . ASP A 1 252 ? 33.5 -2.502 3.564 1 92.38 252 ASP A C 1
ATOM 1979 O O . ASP A 1 252 ? 33.969 -3.357 4.316 1 92.38 252 ASP A O 1
ATOM 1983 N N . ALA A 1 253 ? 32.25 -2.285 3.445 1 88.25 253 ALA A N 1
ATOM 1984 C CA . ALA A 1 253 ? 31.281 -3.053 4.223 1 88.25 253 ALA A CA 1
ATOM 1985 C C . ALA A 1 253 ? 31.312 -4.531 3.84 1 88.25 253 ALA A C 1
ATOM 1987 O O . ALA A 1 253 ? 31.219 -5.402 4.707 1 88.25 253 ALA A O 1
ATOM 1988 N N . PHE A 1 254 ? 31.469 -4.816 2.613 1 82.31 254 PHE A N 1
ATOM 1989 C CA . PHE A 1 254 ? 31.594 -6.195 2.154 1 82.31 254 PHE A CA 1
ATOM 1990 C C . PHE A 1 254 ? 32.906 -6.805 2.635 1 82.31 254 PHE A C 1
ATOM 1992 O O . PHE A 1 254 ? 32.938 -7.941 3.117 1 82.31 254 PHE A O 1
ATOM 1999 N N . LYS A 1 255 ? 33.875 -6.027 2.555 1 81.25 255 LYS A N 1
ATOM 2000 C CA . LYS A 1 255 ? 35.188 -6.484 2.973 1 81.25 255 LYS A CA 1
ATOM 2001 C C . LYS A 1 255 ? 35.219 -6.848 4.457 1 81.25 255 LYS A C 1
ATOM 2003 O O . LYS A 1 255 ? 35.875 -7.797 4.863 1 81.25 255 LYS A O 1
ATOM 2008 N N . ARG A 1 256 ? 34.406 -6.16 5.168 1 84.75 256 ARG A N 1
ATOM 2009 C CA . ARG A 1 256 ? 34.406 -6.352 6.613 1 84.75 256 ARG A CA 1
ATOM 2010 C C . ARG A 1 256 ? 33.312 -7.352 7.027 1 84.75 256 ARG A C 1
ATOM 2012 O O . ARG A 1 256 ? 33.125 -7.594 8.219 1 84.75 256 ARG A O 1
ATOM 2019 N N . GLY A 1 257 ? 32.562 -7.797 6.117 1 78.81 257 GLY A N 1
ATOM 2020 C CA . GLY A 1 257 ? 31.594 -8.82 6.398 1 78.81 257 GLY A CA 1
ATOM 2021 C C . GLY A 1 257 ? 30.312 -8.273 7 1 78.81 257 GLY A C 1
ATOM 2022 O O . GLY A 1 257 ? 29.562 -9 7.652 1 78.81 257 GLY A O 1
ATOM 2023 N N . LEU A 1 258 ? 30.125 -7.035 6.812 1 77.56 258 LEU A N 1
ATOM 2024 C CA . LEU A 1 258 ? 28.922 -6.426 7.359 1 77.56 258 LEU A CA 1
ATOM 2025 C C . LEU A 1 258 ? 27.703 -6.762 6.508 1 77.56 258 LEU A C 1
ATOM 2027 O O . LEU A 1 258 ? 26.562 -6.695 6.984 1 77.56 258 LEU A O 1
ATOM 2031 N N . ILE A 1 259 ? 27.969 -7.09 5.289 1 76.25 259 ILE A N 1
ATOM 2032 C CA . ILE A 1 259 ? 26.922 -7.527 4.375 1 76.25 259 ILE A CA 1
ATOM 2033 C C . ILE A 1 259 ? 26.984 -9.039 4.199 1 76.25 259 ILE A C 1
ATOM 2035 O O . ILE A 1 259 ? 28 -9.578 3.742 1 76.25 259 ILE A O 1
ATOM 2039 N N . ARG A 1 260 ? 26.031 -9.836 4.488 1 71.38 260 ARG A N 1
ATOM 2040 C CA . ARG A 1 260 ? 25.984 -11.297 4.555 1 71.38 260 ARG A CA 1
ATOM 2041 C C . ARG A 1 260 ? 25.656 -11.891 3.188 1 71.38 260 ARG A C 1
ATOM 2043 O O . ARG A 1 260 ? 25.953 -13.062 2.934 1 71.38 260 ARG A O 1
ATOM 2050 N N . SER A 1 261 ? 25.25 -11.07 2.334 1 77.38 261 SER A N 1
ATOM 2051 C CA . SER A 1 261 ? 24.797 -11.602 1.058 1 77.38 261 SER A CA 1
ATOM 2052 C C . SER A 1 261 ? 25.938 -11.758 0.07 1 77.38 261 SER A C 1
ATOM 2054 O O . SER A 1 261 ? 26.953 -11.047 0.163 1 77.38 261 SER A O 1
ATOM 2056 N N . GLY A 1 262 ? 25.781 -12.844 -0.741 1 83.12 262 GLY A N 1
ATOM 2057 C CA . GLY A 1 262 ? 26.781 -13.062 -1.783 1 83.12 262 GLY A CA 1
ATOM 2058 C C . GLY A 1 262 ? 26.219 -12.898 -3.184 1 83.12 262 GLY A C 1
ATOM 2059 O O . GLY A 1 262 ? 25 -12.938 -3.379 1 83.12 262 GLY A O 1
ATOM 2060 N N . THR A 1 263 ? 27.125 -12.547 -4.094 1 91.56 263 THR A N 1
ATOM 2061 C CA . THR A 1 263 ? 26.812 -12.5 -5.516 1 91.56 263 THR A CA 1
ATOM 2062 C C . THR A 1 263 ? 27.844 -13.297 -6.32 1 91.56 263 THR A C 1
ATOM 2064 O O . THR A 1 263 ? 28.859 -13.742 -5.777 1 91.56 263 THR A O 1
ATOM 2067 N N . ASP A 1 264 ? 27.547 -13.461 -7.531 1 97.12 264 ASP A N 1
ATOM 2068 C CA . ASP A 1 264 ? 28.438 -14.195 -8.422 1 97.12 264 ASP A CA 1
ATOM 2069 C C . ASP A 1 264 ? 29.812 -13.523 -8.484 1 97.12 264 ASP A C 1
ATOM 2071 O O . ASP A 1 264 ? 30.797 -14.164 -8.852 1 97.12 264 ASP A O 1
ATOM 2075 N N . PHE A 1 265 ? 29.828 -12.32 -8.117 1 96.31 265 PHE A N 1
ATOM 2076 C CA . PHE A 1 265 ? 31.078 -11.555 -8.094 1 96.31 265 PHE A CA 1
ATOM 2077 C C . PHE A 1 265 ? 32.156 -12.297 -7.312 1 96.31 265 PHE A C 1
ATOM 2079 O O . PHE A 1 265 ? 33.312 -12.375 -7.754 1 96.31 265 PHE A O 1
ATOM 2086 N N . SER A 1 266 ? 31.812 -12.875 -6.195 1 93.81 266 SER A N 1
ATOM 2087 C CA . SER A 1 266 ? 32.781 -13.531 -5.324 1 93.81 266 SER A CA 1
ATOM 2088 C C . SER A 1 266 ? 33.375 -14.766 -5.984 1 93.81 266 SER A C 1
ATOM 2090 O O . SER A 1 266 ? 34.562 -15.062 -5.82 1 93.81 266 SER A O 1
ATOM 2092 N N . VAL A 1 267 ? 32.562 -15.492 -6.715 1 96.12 267 VAL A N 1
ATOM 2093 C CA . VAL A 1 267 ? 33 -16.703 -7.383 1 96.12 267 VAL A CA 1
ATOM 2094 C C . VAL A 1 267 ? 34.031 -16.359 -8.453 1 96.12 267 VAL A C 1
ATOM 2096 O O . VAL A 1 267 ? 35.094 -17 -8.531 1 96.12 267 VAL A O 1
ATOM 2099 N N . TYR A 1 268 ? 33.781 -15.352 -9.242 1 97.75 268 TYR A N 1
ATOM 2100 C CA . TYR A 1 268 ? 34.688 -14.938 -10.312 1 97.75 268 TYR A CA 1
ATOM 2101 C C . TYR A 1 268 ? 35.969 -14.352 -9.734 1 97.75 268 TYR A C 1
ATOM 2103 O O . TYR A 1 268 ? 37.062 -14.602 -10.258 1 97.75 268 TYR A O 1
ATOM 2111 N N . GLU A 1 269 ? 35.844 -13.57 -8.727 1 95.44 269 GLU A N 1
ATOM 2112 C CA . GLU A 1 269 ? 37 -12.984 -8.094 1 95.44 269 GLU A CA 1
ATOM 2113 C C . GLU A 1 269 ? 37.906 -14.062 -7.504 1 95.44 269 GLU A C 1
ATOM 2115 O O . GLU A 1 269 ? 39.125 -13.992 -7.625 1 95.44 269 GLU A O 1
ATOM 2120 N N . GLU A 1 270 ? 37.344 -15.047 -6.887 1 93.75 270 GLU A N 1
ATOM 2121 C CA . GLU A 1 270 ? 38.125 -16.156 -6.312 1 93.75 270 GLU A CA 1
ATOM 2122 C C . GLU A 1 270 ? 38.812 -16.969 -7.398 1 93.75 270 GLU A C 1
ATOM 2124 O O . GLU A 1 270 ? 39.844 -17.578 -7.156 1 93.75 270 GLU A O 1
ATOM 2129 N N . ALA A 1 271 ? 38.188 -16.953 -8.523 1 95.81 271 ALA A N 1
ATOM 2130 C CA . ALA A 1 271 ? 38.781 -17.672 -9.648 1 95.81 271 ALA A CA 1
ATOM 2131 C C . ALA A 1 271 ? 39.906 -16.891 -10.289 1 95.81 271 ALA A C 1
ATOM 2133 O O . ALA A 1 271 ? 40.531 -17.359 -11.258 1 95.81 271 ALA A O 1
ATOM 2134 N N . GLY A 1 272 ? 40.188 -15.656 -9.805 1 94.69 272 GLY A N 1
ATOM 2135 C CA . GLY A 1 272 ? 41.344 -14.914 -10.242 1 94.69 272 GLY A CA 1
ATOM 2136 C C . GLY A 1 272 ? 41 -13.758 -11.164 1 94.69 272 GLY A C 1
ATOM 2137 O O . GLY A 1 272 ? 41.875 -13.008 -11.594 1 94.69 272 GLY A O 1
ATOM 2138 N N . MET A 1 273 ? 39.75 -13.57 -11.461 1 96.56 273 MET A N 1
ATOM 2139 C CA . MET A 1 273 ? 39.344 -12.43 -12.273 1 96.56 273 MET A CA 1
ATOM 2140 C C . MET A 1 273 ? 39.188 -11.18 -11.422 1 96.56 273 MET A C 1
ATOM 2142 O O . MET A 1 273 ? 39.125 -11.266 -10.195 1 96.56 273 MET A O 1
ATOM 2146 N N . ARG A 1 274 ? 39.25 -10.078 -12.047 1 97.06 274 ARG A N 1
ATOM 2147 C CA . ARG A 1 274 ? 38.969 -8.805 -11.391 1 97.06 274 ARG A CA 1
ATOM 2148 C C . ARG A 1 274 ? 37.812 -8.102 -12.055 1 97.06 274 ARG A C 1
ATOM 2150 O O . ARG A 1 274 ? 37.656 -8.148 -13.281 1 97.06 274 ARG A O 1
ATOM 2157 N N . GLY A 1 275 ? 36.938 -7.531 -11.273 1 96.5 275 GLY A N 1
ATOM 2158 C CA . GLY A 1 275 ? 35.812 -6.957 -11.977 1 96.5 275 GLY A CA 1
ATOM 2159 C C . GLY A 1 275 ? 34.969 -6.043 -11.117 1 96.5 275 GLY A C 1
ATOM 2160 O O . GLY A 1 275 ? 35.469 -5.441 -10.164 1 96.5 275 GLY A O 1
ATOM 2161 N N . LEU A 1 276 ? 33.781 -5.695 -11.625 1 97.56 276 LEU A N 1
ATOM 2162 C CA . LEU A 1 276 ? 32.812 -4.777 -11.078 1 97.56 276 LEU A CA 1
ATOM 2163 C C . LEU A 1 276 ? 31.516 -5.508 -10.727 1 97.56 276 LEU A C 1
ATOM 2165 O O . LEU A 1 276 ? 31.094 -6.41 -11.461 1 97.56 276 LEU A O 1
ATOM 2169 N N . ASP A 1 277 ? 30.969 -5.148 -9.578 1 97.44 277 ASP A N 1
ATOM 2170 C CA . ASP A 1 277 ? 29.656 -5.637 -9.148 1 97.44 277 ASP A CA 1
ATOM 2171 C C . ASP A 1 277 ? 28.641 -4.508 -9.109 1 97.44 277 ASP A C 1
ATOM 2173 O O . ASP A 1 277 ? 28.641 -3.68 -8.195 1 97.44 277 ASP A O 1
ATOM 2177 N N . LEU A 1 278 ? 27.766 -4.441 -10.102 1 97.62 278 LEU A N 1
ATOM 2178 C CA . LEU A 1 278 ? 26.734 -3.422 -10.219 1 97.62 278 LEU A CA 1
ATOM 2179 C C . LEU A 1 278 ? 25.375 -3.967 -9.781 1 97.62 278 LEU A C 1
ATOM 2181 O O . LEU A 1 278 ? 24.891 -4.957 -10.328 1 97.62 278 LEU A O 1
ATOM 2185 N N . ALA A 1 279 ? 24.75 -3.324 -8.773 1 96.5 279 ALA A N 1
ATOM 2186 C CA . ALA A 1 279 ? 23.547 -3.939 -8.211 1 96.5 279 ALA A CA 1
ATOM 2187 C C . ALA A 1 279 ? 22.547 -2.879 -7.773 1 96.5 279 ALA A C 1
ATOM 2189 O O . ALA A 1 279 ? 22.922 -1.771 -7.391 1 96.5 279 ALA A O 1
ATOM 2190 N N . PHE A 1 280 ? 21.234 -3.215 -7.883 1 96.88 280 PHE A N 1
ATOM 2191 C CA . PHE A 1 280 ? 20.203 -2.451 -7.191 1 96.88 280 PHE A CA 1
ATOM 2192 C C . PHE A 1 280 ? 20.219 -2.756 -5.695 1 96.88 280 PHE A C 1
ATOM 2194 O O . PHE A 1 280 ? 20.625 -3.844 -5.281 1 96.88 280 PHE A O 1
ATOM 2201 N N . TYR A 1 281 ? 19.781 -1.791 -4.82 1 94.44 281 TYR A N 1
ATOM 2202 C CA . TYR A 1 281 ? 19.891 -2.049 -3.389 1 94.44 281 TYR A CA 1
ATOM 2203 C C . TYR A 1 281 ? 18.734 -1.427 -2.627 1 94.44 281 TYR A C 1
ATOM 2205 O O . TYR A 1 281 ? 18.578 -1.653 -1.424 1 94.44 281 TYR A O 1
ATOM 2213 N N . ARG A 1 282 ? 17.859 -0.727 -3.291 1 94.88 282 ARG A N 1
ATOM 2214 C CA . ARG A 1 282 ? 16.812 0.038 -2.613 1 94.88 282 ARG A CA 1
ATOM 2215 C C . ARG A 1 282 ? 15.547 -0.789 -2.459 1 94.88 282 ARG A C 1
ATOM 2217 O O . ARG A 1 282 ? 15.305 -1.717 -3.232 1 94.88 282 ARG A O 1
ATOM 2224 N N . ARG A 1 283 ? 14.703 -0.459 -1.457 1 95.19 283 ARG A N 1
ATOM 2225 C CA . ARG A 1 283 ? 13.391 -1.051 -1.203 1 95.19 283 ARG A CA 1
ATOM 2226 C C . ARG A 1 283 ? 13.508 -2.545 -0.923 1 95.19 283 ARG A C 1
ATOM 2228 O O . ARG A 1 283 ? 12.852 -3.357 -1.572 1 95.19 283 ARG A O 1
ATOM 2235 N N . ARG A 1 284 ? 14.289 -2.826 0.03 1 95.25 284 ARG A N 1
ATOM 2236 C CA . ARG A 1 284 ? 14.633 -4.203 0.369 1 95.25 284 ARG A CA 1
ATOM 2237 C C . ARG A 1 284 ? 13.414 -4.961 0.884 1 95.25 284 ARG A C 1
ATOM 2239 O O . ARG A 1 284 ? 13.383 -6.191 0.857 1 95.25 284 ARG A O 1
ATOM 2246 N N . ALA A 1 285 ? 12.391 -4.273 1.33 1 96.44 285 ALA A N 1
ATOM 2247 C CA . ALA A 1 285 ? 11.156 -4.918 1.771 1 96.44 285 ALA A CA 1
ATOM 2248 C C . ALA A 1 285 ? 10.523 -5.73 0.644 1 96.44 285 ALA A C 1
ATOM 2250 O O . ALA A 1 285 ? 9.781 -6.684 0.895 1 96.44 285 ALA A O 1
ATOM 2251 N N . ARG A 1 286 ? 10.82 -5.391 -0.551 1 96.88 286 ARG A N 1
ATOM 2252 C CA . ARG A 1 286 ? 10.227 -6.043 -1.713 1 96.88 286 ARG A CA 1
ATOM 2253 C C . ARG A 1 286 ? 11.156 -7.117 -2.27 1 96.88 286 ARG A C 1
ATOM 2255 O O . ARG A 1 286 ? 10.742 -7.922 -3.113 1 96.88 286 ARG A O 1
ATOM 2262 N N . TYR A 1 287 ? 12.375 -7.188 -1.766 1 96.19 287 TYR A N 1
ATOM 2263 C CA . TYR A 1 287 ? 13.406 -8.141 -2.176 1 96.19 287 TYR A CA 1
ATOM 2264 C C . TYR A 1 287 ? 12.984 -9.57 -1.864 1 96.19 287 TYR A C 1
ATOM 2266 O O . TYR A 1 287 ? 12.578 -9.875 -0.739 1 96.19 287 TYR A O 1
ATOM 2274 N N . HIS A 1 288 ? 12.953 -10.43 -2.838 1 97.06 288 HIS A N 1
ATOM 2275 C CA . HIS A 1 288 ? 12.656 -11.852 -2.691 1 97.06 288 HIS A CA 1
ATOM 2276 C C . HIS A 1 288 ? 11.188 -12.078 -2.354 1 97.06 288 HIS A C 1
ATOM 2278 O O . HIS A 1 288 ? 10.852 -13.016 -1.627 1 97.06 288 HIS A O 1
ATOM 2284 N N . THR A 1 289 ? 10.344 -11.156 -2.729 1 97.19 289 THR A N 1
ATOM 2285 C CA . THR A 1 289 ? 8.898 -11.281 -2.541 1 97.19 289 THR A CA 1
ATOM 2286 C C . THR A 1 289 ? 8.164 -11.102 -3.865 1 97.19 289 THR A C 1
ATOM 2288 O O . THR A 1 289 ? 8.789 -10.852 -4.898 1 97.19 289 THR A O 1
ATOM 2291 N N . VAL A 1 290 ? 6.891 -11.203 -3.822 1 96.12 290 VAL A N 1
ATOM 2292 C CA . VAL A 1 290 ? 6.059 -11.078 -5.016 1 96.12 290 VAL A CA 1
ATOM 2293 C C . VAL A 1 290 ? 6.133 -9.648 -5.547 1 96.12 290 VAL A C 1
ATOM 2295 O O . VAL A 1 290 ? 5.793 -9.391 -6.703 1 96.12 290 VAL A O 1
ATOM 2298 N N . PHE A 1 291 ? 6.695 -8.727 -4.754 1 96.69 291 PHE A N 1
ATOM 2299 C CA . PHE A 1 291 ? 6.738 -7.324 -5.148 1 96.69 291 PHE A CA 1
ATOM 2300 C C . PHE A 1 291 ? 8.008 -7.02 -5.934 1 96.69 291 PHE A C 1
ATOM 2302 O O . PHE A 1 291 ? 8.164 -5.922 -6.469 1 96.69 291 PHE A O 1
ATOM 2309 N N . ASP A 1 292 ? 8.953 -7.965 -5.98 1 97.69 292 ASP A N 1
ATOM 2310 C CA . ASP A 1 292 ? 10.016 -7.871 -6.973 1 97.69 292 ASP A CA 1
ATOM 2311 C C . ASP A 1 292 ? 9.492 -8.188 -8.375 1 97.69 292 ASP A C 1
ATOM 2313 O O . ASP A 1 292 ? 9.828 -9.219 -8.953 1 97.69 292 ASP A O 1
ATOM 2317 N N . SER A 1 293 ? 8.727 -7.266 -8.891 1 97.06 293 SER A N 1
ATOM 2318 C CA . SER A 1 293 ? 7.98 -7.426 -10.133 1 97.06 293 SER A CA 1
ATOM 2319 C C . SER A 1 293 ? 8.117 -6.195 -11.023 1 97.06 293 SER A C 1
ATOM 2321 O O . SER A 1 293 ? 8.508 -5.121 -10.547 1 97.06 293 SER A O 1
ATOM 2323 N N . ALA A 1 294 ? 7.836 -6.367 -12.266 1 96.75 294 ALA A N 1
ATOM 2324 C CA . ALA A 1 294 ? 7.898 -5.262 -13.219 1 96.75 294 ALA A CA 1
ATOM 2325 C C . ALA A 1 294 ? 6.895 -4.172 -12.859 1 96.75 294 ALA A C 1
ATOM 2327 O O . ALA A 1 294 ? 7.172 -2.98 -13.023 1 96.75 294 ALA A O 1
ATOM 2328 N N . ALA A 1 295 ? 5.758 -4.578 -12.375 1 95.25 295 ALA A N 1
ATOM 2329 C CA . ALA A 1 295 ? 4.711 -3.625 -12.016 1 95.25 295 ALA A CA 1
ATOM 2330 C C . ALA A 1 295 ? 5.195 -2.654 -10.945 1 95.25 295 ALA A C 1
ATOM 2332 O O . ALA A 1 295 ? 4.926 -1.453 -11.016 1 95.25 295 ALA A O 1
ATOM 2333 N N . TRP A 1 296 ? 5.906 -3.123 -10.016 1 95.81 296 TRP A N 1
ATOM 2334 C CA . TRP A 1 296 ? 6.309 -2.324 -8.859 1 95.81 296 TRP A CA 1
ATOM 2335 C C . TRP A 1 296 ? 7.535 -1.477 -9.188 1 95.81 296 TRP A C 1
ATOM 2337 O O . TRP A 1 296 ? 7.914 -0.594 -8.414 1 95.81 296 TRP A O 1
ATOM 2347 N N . LEU A 1 297 ? 8.156 -1.705 -10.398 1 95.25 297 LEU A N 1
ATOM 2348 C CA . LEU A 1 297 ? 9.195 -0.79 -10.867 1 95.25 297 LEU A CA 1
ATOM 2349 C C . LEU A 1 297 ? 8.594 0.566 -11.234 1 95.25 297 LEU A C 1
ATOM 2351 O O . LEU A 1 297 ? 9.297 1.582 -11.211 1 95.25 297 LEU A O 1
ATOM 2355 N N . GLY A 1 298 ? 7.367 0.542 -11.625 1 88.06 298 GLY A N 1
ATOM 2356 C CA . GLY A 1 298 ? 6.652 1.77 -11.945 1 88.06 298 GLY A CA 1
ATOM 2357 C C . GLY A 1 298 ? 6.875 2.238 -13.367 1 88.06 298 GLY A C 1
ATOM 2358 O O . GLY A 1 298 ? 5.945 2.711 -14.023 1 88.06 298 GLY A O 1
ATOM 2359 N N . ASN A 1 299 ? 8.062 2.184 -13.797 1 91.5 299 ASN A N 1
ATOM 2360 C CA . ASN A 1 299 ? 8.453 2.604 -15.133 1 91.5 299 ASN A CA 1
ATOM 2361 C C . ASN A 1 299 ? 9.734 1.913 -15.586 1 91.5 299 ASN A C 1
ATOM 2363 O O . ASN A 1 299 ? 10.227 1.001 -14.914 1 91.5 299 ASN A O 1
ATOM 2367 N N . GLN A 1 300 ? 10.211 2.344 -16.719 1 95.56 300 GLN A N 1
ATOM 2368 C CA . GLN A 1 300 ? 11.359 1.67 -17.328 1 95.56 300 GLN A CA 1
ATOM 2369 C C . GLN A 1 300 ? 12.664 2.346 -16.922 1 95.56 300 GLN A C 1
ATOM 2371 O O . GLN A 1 300 ? 13.734 1.968 -17.406 1 95.56 300 GLN A O 1
ATOM 2376 N N . ASN A 1 301 ? 12.641 3.334 -16.047 1 96.38 301 ASN A N 1
ATOM 2377 C CA . ASN A 1 301 ? 13.789 4.191 -15.766 1 96.38 301 ASN A CA 1
ATOM 2378 C C . ASN A 1 301 ? 14.945 3.4 -15.172 1 96.38 301 ASN A C 1
ATOM 2380 O O . ASN A 1 301 ? 16.094 3.57 -15.578 1 96.38 301 ASN A O 1
ATOM 2384 N N . SER A 1 302 ? 14.656 2.566 -14.203 1 97.69 302 SER A N 1
ATOM 2385 C CA . SER A 1 302 ? 15.703 1.781 -13.562 1 97.69 302 SER A CA 1
ATOM 2386 C C . SER A 1 302 ? 16.375 0.836 -14.555 1 97.69 302 SER A C 1
ATOM 2388 O O . SER A 1 302 ? 17.594 0.665 -14.531 1 97.69 302 SER A O 1
ATOM 2390 N N . LEU A 1 303 ? 15.594 0.201 -15.375 1 98.38 303 LEU A N 1
ATOM 2391 C CA . LEU A 1 303 ? 16.141 -0.7 -16.391 1 98.38 303 LEU A CA 1
ATOM 2392 C C . LEU A 1 303 ? 17.062 0.048 -17.344 1 98.38 303 LEU A C 1
ATOM 2394 O O . LEU A 1 303 ? 18.156 -0.435 -17.672 1 98.38 303 LEU A O 1
ATOM 2398 N N . TRP A 1 304 ? 16.641 1.211 -17.75 1 98.06 304 TRP A N 1
ATOM 2399 C CA . TRP A 1 304 ? 17.484 1.995 -18.656 1 98.06 304 TRP A CA 1
ATOM 2400 C C . TRP A 1 304 ? 18.812 2.322 -18 1 98.06 304 TRP A C 1
ATOM 2402 O O . TRP A 1 304 ? 19.875 2.201 -18.641 1 98.06 304 TRP A O 1
ATOM 2412 N N . LEU A 1 305 ? 18.75 2.75 -16.797 1 97.12 305 LEU A N 1
ATOM 2413 C CA . LEU A 1 305 ? 19.984 3.135 -16.125 1 97.12 305 LEU A CA 1
ATOM 2414 C C . LEU A 1 305 ? 20.922 1.944 -16 1 97.12 305 LEU A C 1
ATOM 2416 O O . LEU A 1 305 ? 22.141 2.096 -16.125 1 97.12 305 LEU A O 1
ATOM 2420 N N . MET A 1 306 ? 20.422 0.753 -15.68 1 98.19 306 MET A N 1
ATOM 2421 C CA . MET A 1 306 ? 21.25 -0.454 -15.672 1 98.19 306 MET A CA 1
ATOM 2422 C C . MET A 1 306 ? 21.875 -0.702 -17.031 1 98.19 306 MET A C 1
ATOM 2424 O O . MET A 1 306 ? 23.078 -0.972 -17.141 1 98.19 306 MET A O 1
ATOM 2428 N N . MET A 1 307 ? 21.094 -0.564 -18.078 1 98.62 307 MET A N 1
ATOM 2429 C CA . MET A 1 307 ? 21.562 -0.797 -19.438 1 98.62 307 MET A CA 1
ATOM 2430 C C . MET A 1 307 ? 22.641 0.205 -19.828 1 98.62 307 MET A C 1
ATOM 2432 O O . MET A 1 307 ? 23.688 -0.177 -20.359 1 98.62 307 MET A O 1
ATOM 2436 N N . GLU A 1 308 ? 22.375 1.418 -19.516 1 97.69 308 GLU A N 1
ATOM 2437 C CA . GLU A 1 308 ? 23.312 2.486 -19.859 1 97.69 308 GLU A CA 1
ATOM 2438 C C . GLU A 1 308 ? 24.625 2.326 -19.109 1 97.69 308 GLU A C 1
ATOM 2440 O O . GLU A 1 308 ? 25.703 2.42 -19.703 1 97.69 308 GLU A O 1
ATOM 2445 N N . ASN A 1 309 ? 24.516 2.117 -17.812 1 97.75 309 ASN A N 1
ATOM 2446 C CA . ASN A 1 309 ? 25.719 1.941 -17.016 1 97.75 309 ASN A CA 1
ATOM 2447 C C . ASN A 1 309 ? 26.516 0.713 -17.453 1 97.75 309 ASN A C 1
ATOM 2449 O O . ASN A 1 309 ? 27.75 0.751 -17.5 1 97.75 309 ASN A O 1
ATOM 2453 N N . ALA A 1 310 ? 25.812 -0.366 -17.703 1 98.62 310 ALA A N 1
ATOM 2454 C CA . ALA A 1 310 ? 26.469 -1.601 -18.109 1 98.62 310 ALA A CA 1
ATOM 2455 C C . ALA A 1 310 ? 27.188 -1.42 -19.453 1 98.62 310 ALA A C 1
ATOM 2457 O O . ALA A 1 310 ? 28.312 -1.899 -19.625 1 98.62 310 ALA A O 1
ATOM 2458 N N . LEU A 1 311 ? 26.578 -0.752 -20.375 1 98.56 311 LEU A N 1
ATOM 2459 C CA . LEU A 1 311 ? 27.172 -0.507 -21.688 1 98.56 311 LEU A CA 1
ATOM 2460 C C . LEU A 1 311 ? 28.422 0.355 -21.547 1 98.56 311 LEU A C 1
ATOM 2462 O O . LEU A 1 311 ? 29.469 0.029 -22.109 1 98.56 311 LEU A O 1
ATOM 2466 N N . GLU A 1 312 ? 28.312 1.446 -20.812 1 97.88 312 GLU A N 1
ATOM 2467 C CA . GLU A 1 312 ? 29.422 2.395 -20.703 1 97.88 312 GLU A CA 1
ATOM 2468 C C . GLU A 1 312 ? 30.594 1.78 -19.938 1 97.88 312 GLU A C 1
ATOM 2470 O O . GLU A 1 312 ? 31.75 1.891 -20.375 1 97.88 312 GLU A O 1
ATOM 2475 N N . ALA A 1 313 ? 30.312 1.163 -18.844 1 97.94 313 ALA A N 1
ATOM 2476 C CA . ALA A 1 313 ? 31.359 0.492 -18.094 1 97.94 313 ALA A CA 1
ATOM 2477 C C . ALA A 1 313 ? 31.953 -0.663 -18.891 1 97.94 313 ALA A C 1
ATOM 2479 O O . ALA A 1 313 ? 33.188 -0.875 -18.875 1 97.94 313 ALA A O 1
ATOM 2480 N N . GLY A 1 314 ? 31.094 -1.465 -19.516 1 98.25 314 GLY A N 1
ATOM 2481 C CA . GLY A 1 314 ? 31.547 -2.562 -20.359 1 98.25 314 GLY A CA 1
ATOM 2482 C C . GLY A 1 314 ? 32.469 -2.119 -21.469 1 98.25 314 GLY A C 1
ATOM 2483 O O . GLY A 1 314 ? 33.531 -2.709 -21.672 1 98.25 314 GLY A O 1
ATOM 2484 N N . ASN A 1 315 ? 32.125 -1.055 -22.188 1 97.94 315 ASN A N 1
ATOM 2485 C CA . ASN A 1 315 ? 32.969 -0.511 -23.25 1 97.94 315 ASN A CA 1
ATOM 2486 C C . ASN A 1 315 ? 34.344 -0.072 -22.719 1 97.94 315 ASN A C 1
ATOM 2488 O O . ASN A 1 315 ? 35.344 -0.248 -23.391 1 97.94 315 ASN A O 1
ATOM 2492 N N . ALA A 1 316 ? 34.281 0.511 -21.547 1 97.44 316 ALA A N 1
ATOM 2493 C CA . ALA A 1 316 ? 35.531 0.958 -20.938 1 97.44 316 ALA A CA 1
ATOM 2494 C C . ALA A 1 316 ? 36.438 -0.227 -20.609 1 97.44 316 ALA A C 1
ATOM 2496 O O . ALA A 1 316 ? 37.625 -0.171 -20.828 1 97.44 316 ALA A O 1
ATOM 2497 N N . LEU A 1 317 ? 35.875 -1.306 -20.047 1 97.62 317 LEU A N 1
ATOM 2498 C CA . LEU A 1 317 ? 36.656 -2.512 -19.75 1 97.62 317 LEU A CA 1
ATOM 2499 C C . LEU A 1 317 ? 37.219 -3.131 -21.016 1 97.62 317 LEU A C 1
ATOM 2501 O O . LEU A 1 317 ? 38.344 -3.598 -21.031 1 97.62 317 LEU A O 1
ATOM 2505 N N . ILE A 1 318 ? 36.406 -3.15 -22.047 1 97.56 318 ILE A N 1
ATOM 2506 C CA . ILE A 1 318 ? 36.781 -3.74 -23.328 1 97.56 318 ILE A CA 1
ATOM 2507 C C . ILE A 1 318 ? 37.938 -2.938 -23.953 1 97.56 318 ILE A C 1
ATOM 2509 O O . ILE A 1 318 ? 38.844 -3.504 -24.578 1 97.56 318 ILE A O 1
ATOM 2513 N N . SER A 1 319 ? 37.969 -1.657 -23.75 1 95.44 319 SER A N 1
ATOM 2514 C CA . SER A 1 319 ? 38.938 -0.772 -24.375 1 95.44 319 SER A CA 1
ATOM 2515 C C . SER A 1 319 ? 40.281 -0.798 -23.609 1 95.44 319 SER A C 1
ATOM 2517 O O . SER A 1 319 ? 41.344 -0.839 -24.219 1 95.44 319 SER A O 1
ATOM 2519 N N . ALA A 1 320 ? 40.344 -0.662 -22.328 1 87.75 320 ALA A N 1
ATOM 2520 C CA . ALA A 1 320 ? 41.562 -0.429 -21.547 1 87.75 320 ALA A CA 1
ATOM 2521 C C . ALA A 1 320 ? 42.188 -1.748 -21.109 1 87.75 320 ALA A C 1
ATOM 2523 O O . ALA A 1 320 ? 43.406 -1.881 -21.125 1 87.75 320 ALA A O 1
ATOM 2524 N N . GLY A 1 321 ? 41.562 -2.822 -20.797 1 79.19 321 GLY A N 1
ATOM 2525 C CA . GLY A 1 321 ? 42.094 -4.074 -20.281 1 79.19 321 GLY A CA 1
ATOM 2526 C C . GLY A 1 321 ? 42.625 -3.953 -18.859 1 79.19 321 GLY A C 1
ATOM 2527 O O . GLY A 1 321 ? 42.75 -2.846 -18.328 1 79.19 321 GLY A O 1
ATOM 2528 N N . PRO A 1 322 ? 43.031 -5.043 -18.125 1 84.94 322 PRO A N 1
ATOM 2529 C CA . PRO A 1 322 ? 43.469 -5.039 -16.734 1 84.94 322 PRO A CA 1
ATOM 2530 C C . PRO A 1 322 ? 44.938 -4.656 -16.578 1 84.94 322 PRO A C 1
ATOM 2532 O O . PRO A 1 322 ? 45.75 -5.004 -17.422 1 84.94 322 PRO A O 1
ATOM 2535 N N . SER A 1 323 ? 45.188 -3.918 -15.547 1 86.75 323 SER A N 1
ATOM 2536 C CA . SER A 1 323 ? 46.562 -3.629 -15.203 1 86.75 323 SER A CA 1
ATOM 2537 C C . SER A 1 323 ? 47.281 -4.863 -14.641 1 86.75 323 SER A C 1
ATOM 2539 O O . SER A 1 323 ? 46.656 -5.68 -13.961 1 86.75 323 SER A O 1
ATOM 2541 N N . PRO A 1 324 ? 48.531 -5.004 -14.977 1 82.62 324 PRO A N 1
ATOM 2542 C CA . PRO A 1 324 ? 49.281 -6.145 -14.438 1 82.62 324 PRO A CA 1
ATOM 2543 C C . PRO A 1 324 ? 49.406 -6.102 -12.914 1 82.62 324 PRO A C 1
ATOM 2545 O O . PRO A 1 324 ? 49.469 -7.148 -12.266 1 82.62 324 PRO A O 1
ATOM 2548 N N . LYS A 1 325 ? 49.531 -4.941 -12.281 1 87.38 325 LYS A N 1
ATOM 2549 C CA . LYS A 1 325 ? 49.656 -4.809 -10.836 1 87.38 325 LYS A CA 1
ATOM 2550 C C . LYS A 1 325 ? 48.406 -4.141 -10.258 1 87.38 325 LYS A C 1
ATOM 2552 O O . LYS A 1 325 ? 48.281 -2.914 -10.258 1 87.38 325 LYS A O 1
ATOM 2557 N N . PRO A 1 326 ? 47.5 -4.973 -9.688 1 86.62 326 PRO A N 1
ATOM 2558 C CA . PRO A 1 326 ? 46.281 -4.387 -9.125 1 86.62 326 PRO A CA 1
ATOM 2559 C C . PRO A 1 326 ? 46.562 -3.566 -7.863 1 86.62 326 PRO A C 1
ATOM 2561 O O . PRO A 1 326 ? 47.375 -3.951 -7.039 1 86.62 326 PRO A O 1
ATOM 2564 N N . VAL A 1 327 ? 45.969 -2.359 -7.867 1 91.25 327 VAL A N 1
ATOM 2565 C CA . VAL A 1 327 ? 46.062 -1.499 -6.691 1 91.25 327 VAL A CA 1
ATOM 2566 C C . VAL A 1 327 ? 44.688 -1.239 -6.129 1 91.25 327 VAL A C 1
ATOM 2568 O O . VAL A 1 327 ? 43.688 -1.287 -6.867 1 91.25 327 VAL A O 1
ATOM 2571 N N . GLU A 1 328 ? 44.688 -0.999 -4.84 1 94.06 328 GLU A N 1
ATOM 2572 C CA . GLU A 1 328 ? 43.406 -0.715 -4.184 1 94.06 328 GLU A CA 1
ATOM 2573 C C . GLU A 1 328 ? 42.875 0.665 -4.574 1 94.06 328 GLU A C 1
ATOM 2575 O O . GLU A 1 328 ? 43.625 1.493 -5.098 1 94.06 328 GLU A O 1
ATOM 2580 N N . VAL A 1 329 ? 41.562 0.855 -4.312 1 95.56 329 VAL A N 1
ATOM 2581 C CA . VAL A 1 329 ? 40.938 2.041 -4.883 1 95.56 329 VAL A CA 1
ATOM 2582 C C . VAL A 1 329 ? 40.031 2.705 -3.842 1 95.56 329 VAL A C 1
ATOM 2584 O O . VAL A 1 329 ? 39.531 2.039 -2.939 1 95.56 329 VAL A O 1
ATOM 2587 N N . VAL A 1 330 ? 39.906 3.984 -3.881 1 96.81 330 VAL A N 1
ATOM 2588 C CA . VAL A 1 330 ? 38.906 4.801 -3.209 1 96.81 330 VAL A CA 1
ATOM 2589 C C . VAL A 1 330 ? 38 5.488 -4.25 1 96.81 330 VAL A C 1
ATOM 2591 O O . VAL A 1 330 ? 38.531 6.137 -5.168 1 96.81 330 VAL A O 1
ATOM 2594 N N . TYR A 1 331 ? 36.719 5.34 -4.137 1 96.69 331 TYR A N 1
ATOM 2595 C CA . TYR A 1 331 ? 35.812 5.945 -5.117 1 96.69 331 TYR A CA 1
ATOM 2596 C C . TYR A 1 331 ? 34.531 6.43 -4.461 1 96.69 331 TYR A C 1
ATOM 2598 O O . TYR A 1 331 ? 34.125 5.91 -3.418 1 96.69 331 TYR A O 1
ATOM 2606 N N . PHE A 1 332 ? 33.906 7.469 -4.957 1 95.31 332 PHE A N 1
ATOM 2607 C CA . PHE A 1 332 ? 32.625 8.016 -4.555 1 95.31 332 PHE A CA 1
ATOM 2608 C C . PHE A 1 332 ? 32.031 8.883 -5.66 1 95.31 332 PHE A C 1
ATOM 2610 O O . PHE A 1 332 ? 32.75 9.484 -6.445 1 95.31 332 PHE A O 1
ATOM 2617 N N . ASP A 1 333 ? 30.719 8.883 -5.723 1 94.06 333 ASP A N 1
ATOM 2618 C CA . ASP A 1 333 ? 30.094 9.703 -6.754 1 94.06 333 ASP A CA 1
ATOM 2619 C C . ASP A 1 333 ? 29.766 11.102 -6.219 1 94.06 333 ASP A C 1
ATOM 2621 O O . ASP A 1 333 ? 29.641 11.289 -5.008 1 94.06 333 ASP A O 1
ATOM 2625 N N . ILE A 1 334 ? 29.703 12.039 -7.062 1 90.94 334 ILE A N 1
ATOM 2626 C CA . ILE A 1 334 ? 29.281 13.398 -6.758 1 90.94 334 ILE A CA 1
ATOM 2627 C C . ILE A 1 334 ? 27.969 13.703 -7.469 1 90.94 334 ILE A C 1
ATOM 2629 O O . ILE A 1 334 ? 27.953 14.07 -8.648 1 90.94 334 ILE A O 1
ATOM 2633 N N . TYR A 1 335 ? 26.812 13.664 -6.793 1 88.31 335 TYR A N 1
ATOM 2634 C CA . TYR A 1 335 ? 25.453 13.914 -7.254 1 88.31 335 TYR A CA 1
ATOM 2635 C C . TYR A 1 335 ? 25.109 13.039 -8.453 1 88.31 335 TYR A C 1
ATOM 2637 O O . TYR A 1 335 ? 24.484 13.508 -9.406 1 88.31 335 TYR A O 1
ATOM 2645 N N . GLY A 1 336 ? 25.672 11.805 -8.516 1 86.94 336 GLY A N 1
ATOM 2646 C CA . GLY A 1 336 ? 25.312 10.883 -9.578 1 86.94 336 GLY A CA 1
ATOM 2647 C C . GLY A 1 336 ? 25.75 11.352 -10.953 1 86.94 336 GLY A C 1
ATOM 2648 O O . GLY A 1 336 ? 25.312 10.812 -11.969 1 86.94 336 GLY A O 1
ATOM 2649 N N . SER A 1 337 ? 26.625 12.367 -11.023 1 88.69 337 SER A N 1
ATOM 2650 C CA . SER A 1 337 ? 27.031 12.938 -12.305 1 88.69 337 SER A CA 1
ATOM 2651 C C . SER A 1 337 ? 28.453 12.5 -12.672 1 88.69 337 SER A C 1
ATOM 2653 O O . SER A 1 337 ? 28.781 12.375 -13.852 1 88.69 337 SER A O 1
ATOM 2655 N N . THR A 1 338 ? 29.25 12.375 -11.617 1 91.88 338 THR A N 1
ATOM 2656 C CA . THR A 1 338 ? 30.625 11.969 -11.859 1 91.88 338 THR A CA 1
ATOM 2657 C C . THR A 1 338 ? 31.109 11.047 -10.75 1 91.88 338 THR A C 1
ATOM 2659 O O . THR A 1 338 ? 30.609 11.086 -9.625 1 91.88 338 THR A O 1
ATOM 2662 N N . MET A 1 339 ? 31.984 10.125 -11.172 1 95 339 MET A N 1
ATOM 2663 C CA . MET A 1 339 ? 32.594 9.227 -10.211 1 95 339 MET A CA 1
ATOM 2664 C C . MET A 1 339 ? 34.062 9.602 -9.977 1 95 339 MET A C 1
ATOM 2666 O O . MET A 1 339 ? 34.875 9.633 -10.914 1 95 339 MET A O 1
ATOM 2670 N N . ALA A 1 340 ? 34.344 9.969 -8.742 1 96 340 ALA A N 1
ATOM 2671 C CA . ALA A 1 340 ? 35.75 10.117 -8.359 1 96 340 ALA A CA 1
ATOM 2672 C C . ALA A 1 340 ? 36.406 8.758 -8.109 1 96 340 ALA A C 1
ATOM 2674 O O . ALA A 1 340 ? 35.906 7.957 -7.328 1 96 340 ALA A O 1
ATOM 2675 N N . VAL A 1 341 ? 37.469 8.461 -8.836 1 97.06 341 VAL A N 1
ATOM 2676 C CA . VAL A 1 341 ? 38.219 7.219 -8.688 1 97.06 341 VAL A CA 1
ATOM 2677 C C . VAL A 1 341 ? 39.688 7.527 -8.406 1 97.06 341 VAL A C 1
ATOM 2679 O O . VAL A 1 341 ? 40.375 8.055 -9.273 1 97.06 341 VAL A O 1
ATOM 2682 N N . ILE A 1 342 ? 40.125 7.238 -7.18 1 96.75 342 ILE A N 1
ATOM 2683 C CA . ILE A 1 342 ? 41.469 7.543 -6.738 1 96.75 342 ILE A CA 1
ATOM 2684 C C . ILE A 1 342 ? 42.156 6.277 -6.203 1 96.75 342 ILE A C 1
ATOM 2686 O O . ILE A 1 342 ? 41.531 5.523 -5.441 1 96.75 342 ILE A O 1
ATOM 2690 N N . SER A 1 343 ? 43.344 6.059 -6.645 1 96.38 343 SER A N 1
ATOM 2691 C CA . SER A 1 343 ? 44.062 4.918 -6.09 1 96.38 343 SER A CA 1
ATOM 2692 C C . SER A 1 343 ? 44.312 5.094 -4.594 1 96.38 343 SER A C 1
ATOM 2694 O O . SER A 1 343 ? 44.344 6.219 -4.09 1 96.38 343 SER A O 1
ATOM 2696 N N . ARG A 1 344 ? 44.406 3.984 -3.881 1 96 344 ARG A N 1
ATOM 2697 C CA . ARG A 1 344 ? 44.688 4.059 -2.451 1 96 344 ARG A CA 1
ATOM 2698 C C . ARG A 1 344 ? 45.938 4.906 -2.178 1 96 344 ARG A C 1
ATOM 2700 O O . ARG A 1 344 ? 45.938 5.762 -1.29 1 96 344 ARG A O 1
ATOM 2707 N N . GLN A 1 345 ? 46.969 4.781 -2.941 1 96.19 345 GLN A N 1
ATOM 2708 C CA . GLN A 1 345 ? 48.188 5.551 -2.793 1 96.19 345 GLN A CA 1
ATOM 2709 C C . GLN A 1 345 ? 47.938 7.031 -3.072 1 96.19 345 GLN A C 1
ATOM 2711 O O . GLN A 1 345 ? 48.531 7.898 -2.404 1 96.19 345 GLN A O 1
ATOM 2716 N N . GLY A 1 346 ? 47.156 7.195 -4.09 1 96.94 346 GLY A N 1
ATOM 2717 C CA . GLY A 1 346 ? 46.812 8.578 -4.383 1 96.94 346 GLY A CA 1
ATOM 2718 C C . GLY A 1 346 ? 46.094 9.266 -3.246 1 96.94 346 GLY A C 1
ATOM 2719 O O . GLY A 1 346 ? 46.375 10.422 -2.932 1 96.94 346 GLY A O 1
ATOM 2720 N N . MET A 1 347 ? 45.188 8.586 -2.633 1 97.19 347 MET A N 1
ATOM 2721 C CA . MET A 1 347 ? 44.438 9.141 -1.52 1 97.19 347 MET A CA 1
ATOM 2722 C C . MET A 1 347 ? 45.312 9.352 -0.301 1 97.19 347 MET A C 1
ATOM 2724 O O . MET A 1 347 ? 45.188 10.352 0.408 1 97.19 347 MET A O 1
ATOM 2728 N N . LEU A 1 348 ? 46.188 8.43 -0.061 1 97.44 348 LEU A N 1
ATOM 2729 C CA . LEU A 1 348 ? 47.125 8.57 1.031 1 97.44 348 LEU A CA 1
ATOM 2730 C C . LEU A 1 348 ? 48.031 9.789 0.821 1 97.44 348 LEU A C 1
ATOM 2732 O O . LEU A 1 348 ? 48.281 10.547 1.758 1 97.44 348 LEU A O 1
ATOM 2736 N N . ALA A 1 349 ? 48.5 9.977 -0.393 1 97.88 349 ALA A N 1
ATOM 2737 C CA . ALA A 1 349 ? 49.312 11.133 -0.714 1 97.88 349 ALA A CA 1
ATOM 2738 C C . ALA A 1 349 ? 48.562 12.438 -0.478 1 97.88 349 ALA A C 1
ATOM 2740 O O . ALA A 1 349 ? 49.125 13.375 0.103 1 97.88 349 ALA A O 1
ATOM 2741 N N . LEU A 1 350 ? 47.406 12.453 -0.929 1 97.75 350 LEU A N 1
ATOM 2742 C CA . LEU A 1 350 ? 46.594 13.648 -0.746 1 97.75 350 LEU A CA 1
ATOM 2743 C C . LEU A 1 350 ? 46.406 13.961 0.736 1 97.75 350 LEU A C 1
ATOM 2745 O O . LEU A 1 350 ? 46.562 15.109 1.154 1 97.75 350 LEU A O 1
ATOM 2749 N N . ASN A 1 351 ? 46.062 12.961 1.537 1 98.19 351 ASN A N 1
ATOM 2750 C CA . ASN A 1 351 ? 45.875 13.141 2.973 1 98.19 351 ASN A CA 1
ATOM 2751 C C . ASN A 1 351 ? 47.156 13.648 3.645 1 98.19 351 ASN A C 1
ATOM 2753 O O . ASN A 1 351 ? 47.125 14.594 4.438 1 98.19 351 ASN A O 1
ATOM 2757 N N . ILE A 1 352 ? 48.219 13.086 3.299 1 97.88 352 ILE A N 1
ATOM 2758 C CA . ILE A 1 352 ? 49.5 13.445 3.914 1 97.88 352 ILE A CA 1
ATOM 2759 C C . ILE A 1 352 ? 49.875 14.875 3.52 1 97.88 352 ILE A C 1
ATOM 2761 O O . ILE A 1 352 ? 50.344 15.656 4.355 1 97.88 352 ILE A O 1
ATOM 2765 N N . ILE A 1 353 ? 49.719 15.234 2.273 1 98 353 ILE A N 1
ATOM 2766 C CA . ILE A 1 353 ? 50 16.594 1.808 1 98 353 ILE A CA 1
ATOM 2767 C C . ILE A 1 353 ? 49.156 17.594 2.6 1 98 353 ILE A C 1
ATOM 2769 O O . ILE A 1 353 ? 49.656 18.609 3.064 1 98 353 ILE A O 1
ATOM 2773 N N . LEU A 1 354 ? 47.906 17.25 2.795 1 97.88 354 LEU A N 1
ATOM 2774 C CA . LEU A 1 354 ? 47 18.141 3.529 1 97.88 354 LEU A CA 1
ATOM 2775 C C . LEU A 1 354 ? 47.406 18.203 5 1 97.88 354 LEU A C 1
ATOM 2777 O O . LEU A 1 354 ? 47.344 19.281 5.613 1 97.88 354 LEU A O 1
ATOM 2781 N N . LEU A 1 355 ? 47.781 17.094 5.602 1 98 355 LEU A N 1
ATOM 2782 C CA . LEU A 1 355 ? 48.156 17.031 7.008 1 98 355 LEU A CA 1
ATOM 2783 C C . LEU A 1 355 ? 49.406 17.859 7.281 1 98 355 LEU A C 1
ATOM 2785 O O . LEU A 1 355 ? 49.531 18.469 8.344 1 98 355 LEU A O 1
ATOM 2789 N N . ILE A 1 356 ? 50.281 17.938 6.273 1 97.44 356 ILE A N 1
ATOM 2790 C CA . ILE A 1 356 ? 51.531 18.641 6.453 1 97.44 356 ILE A CA 1
ATOM 2791 C C . ILE A 1 356 ? 51.375 20.109 6.059 1 97.44 356 ILE A C 1
ATOM 2793 O O . ILE A 1 356 ? 51.719 21.016 6.82 1 97.44 356 ILE A O 1
ATOM 2797 N N . LEU A 1 357 ? 50.812 20.391 4.965 1 96.56 357 LEU A N 1
ATOM 2798 C CA . LEU A 1 357 ? 50.719 21.734 4.43 1 96.56 357 LEU A CA 1
ATOM 2799 C C . LEU A 1 357 ? 49.688 22.562 5.199 1 96.56 357 LEU A C 1
ATOM 2801 O O . LEU A 1 357 ? 49.781 23.781 5.266 1 96.56 357 LEU A O 1
ATOM 2805 N N . GLY A 1 358 ? 48.688 21.891 5.77 1 96.38 358 GLY A N 1
ATOM 2806 C CA . GLY A 1 358 ? 47.656 22.625 6.504 1 96.38 358 GLY A CA 1
ATOM 2807 C C . GLY A 1 358 ? 48.219 23.484 7.605 1 96.38 358 GLY A C 1
ATOM 2808 O O . GLY A 1 358 ? 48.125 24.719 7.547 1 96.38 358 GLY A O 1
ATOM 2809 N N . PRO A 1 359 ? 48.906 22.844 8.562 1 95.31 359 PRO A N 1
ATOM 2810 C CA . PRO A 1 359 ? 49.531 23.641 9.625 1 95.31 359 PRO A CA 1
ATOM 2811 C C . PRO A 1 359 ? 50.531 24.641 9.094 1 95.31 359 PRO A C 1
ATOM 2813 O O . PRO A 1 359 ? 50.688 25.734 9.641 1 95.31 359 PRO A O 1
ATOM 2816 N N . PHE A 1 360 ? 51.219 24.312 8.047 1 95.5 360 PHE A N 1
ATOM 2817 C CA . PHE A 1 360 ? 52.219 25.219 7.445 1 95.5 360 PHE A CA 1
ATOM 2818 C C . PHE A 1 360 ? 51.531 26.484 6.938 1 95.5 360 PHE A C 1
ATOM 2820 O O . PHE A 1 360 ? 52.031 27.594 7.152 1 95.5 360 PHE A O 1
ATOM 2827 N N . PHE A 1 361 ? 50.438 26.344 6.262 1 95.06 361 PHE A N 1
ATOM 2828 C CA . PHE A 1 361 ? 49.719 27.484 5.719 1 95.06 361 PHE A CA 1
ATOM 2829 C C . PHE A 1 361 ? 49.188 28.359 6.84 1 95.06 361 PHE A C 1
ATOM 2831 O O . PHE A 1 361 ? 49.125 29.594 6.711 1 95.06 361 PHE A O 1
ATOM 2838 N N . VAL A 1 362 ? 48.75 27.797 7.938 1 93.56 362 VAL A N 1
ATOM 2839 C CA . VAL A 1 362 ? 48.219 28.562 9.07 1 93.56 362 VAL A CA 1
ATOM 2840 C C . VAL A 1 362 ? 49.344 29.422 9.672 1 93.56 362 VAL A C 1
ATOM 2842 O O . VAL A 1 362 ? 49.156 30.609 9.906 1 93.56 362 VAL A O 1
ATOM 2845 N N . VAL A 1 363 ? 50.562 28.828 9.789 1 91.25 363 VAL A N 1
ATOM 2846 C CA . VAL A 1 363 ? 51.719 29.547 10.336 1 91.25 363 VAL A CA 1
ATOM 2847 C C . VAL A 1 363 ? 52.156 30.641 9.359 1 91.25 363 VAL A C 1
ATOM 2849 O O . VAL A 1 363 ? 52.469 31.766 9.773 1 91.25 363 VAL A O 1
ATOM 2852 N N . ALA A 1 364 ? 52.125 30.344 8.141 1 92.12 364 ALA A N 1
ATOM 2853 C CA . ALA A 1 364 ? 52.562 31.281 7.109 1 92.12 364 ALA A CA 1
ATOM 2854 C C . ALA A 1 364 ? 51.688 32.531 7.105 1 92.12 364 ALA A C 1
ATOM 2856 O O . ALA A 1 364 ? 52.188 33.656 7.008 1 92.12 364 ALA A O 1
ATOM 2857 N N . ILE A 1 365 ? 50.438 32.344 7.219 1 90.25 365 ILE A N 1
ATOM 2858 C CA . ILE A 1 365 ? 49.531 33.469 7.156 1 90.25 365 ILE A CA 1
ATOM 2859 C C . ILE A 1 365 ? 49.688 34.312 8.414 1 90.25 365 ILE A C 1
ATOM 2861 O O . ILE A 1 365 ? 49.594 35.562 8.359 1 90.25 365 ILE A O 1
ATOM 2865 N N . VAL A 1 366 ? 49.906 33.719 9.562 1 86 366 VAL A N 1
ATOM 2866 C CA . VAL A 1 366 ? 50.094 34.438 10.82 1 86 366 VAL A CA 1
ATOM 2867 C C . VAL A 1 366 ? 51.406 35.219 10.773 1 86 366 VAL A C 1
ATOM 2869 O O . VAL A 1 366 ? 51.469 36.344 11.305 1 86 366 VAL A O 1
ATOM 2872 N N . MET A 1 367 ? 52.375 34.812 10.023 1 86.94 367 MET A N 1
ATOM 2873 C CA . MET A 1 367 ? 53.688 35.438 9.977 1 86.94 367 MET A CA 1
ATOM 2874 C C . MET A 1 367 ? 53.719 36.562 8.961 1 86.94 367 MET A C 1
ATOM 2876 O O . MET A 1 367 ? 54.656 37.375 8.945 1 86.94 367 MET A O 1
ATOM 2880 N N . THR A 1 368 ? 52.812 36.656 8.172 1 84.94 368 THR A N 1
ATOM 2881 C CA . THR A 1 368 ? 52.812 37.719 7.168 1 84.94 368 THR A CA 1
ATOM 2882 C C . THR A 1 368 ? 52.625 39.094 7.82 1 84.94 368 THR A C 1
ATOM 2884 O O . THR A 1 368 ? 52.969 40.125 7.227 1 84.94 368 THR A O 1
ATOM 2887 N N . SER A 1 369 ? 52.031 39.156 8.969 1 81.31 369 SER A N 1
ATOM 2888 C CA . SER A 1 369 ? 51.875 40.438 9.68 1 81.31 369 SER A CA 1
ATOM 2889 C C . SER A 1 369 ? 52.375 40.312 11.117 1 81.31 369 SER A C 1
ATOM 2891 O O . SER A 1 369 ? 51.562 40.125 12.039 1 81.31 369 SER A O 1
ATOM 2893 N N . PRO A 1 370 ? 53.656 40.5 11.352 1 71.81 370 PRO A N 1
ATOM 2894 C CA . PRO A 1 370 ? 54.219 40.25 12.664 1 71.81 370 PRO A CA 1
ATOM 2895 C C . PRO A 1 370 ? 53.656 41.125 13.766 1 71.81 370 PRO A C 1
ATOM 2897 O O . PRO A 1 370 ? 53.438 40.656 14.891 1 71.81 370 PRO A O 1
ATOM 2900 N N . GLU A 1 371 ? 53.406 42.438 13.477 1 68.81 371 GLU A N 1
ATOM 2901 C CA . GLU A 1 371 ? 52.875 43.312 14.516 1 68.81 371 GLU A CA 1
ATOM 2902 C C . GLU A 1 371 ? 51.438 42.938 14.875 1 68.81 371 GLU A C 1
ATOM 2904 O O . GLU A 1 371 ? 51.094 42.906 16.062 1 68.81 371 GLU A O 1
ATOM 2909 N N . ARG A 1 372 ? 50.781 42.531 13.883 1 76.25 372 ARG A N 1
ATOM 2910 C CA . ARG A 1 372 ? 49.375 42.281 14.094 1 76.25 372 ARG A CA 1
ATOM 2911 C C . ARG A 1 372 ? 49.125 40.906 14.664 1 76.25 372 ARG A C 1
ATOM 2913 O O . ARG A 1 372 ? 48.125 40.688 15.375 1 76.25 372 ARG A O 1
ATOM 2920 N N . HIS A 1 373 ? 50.062 40 14.406 1 76.62 373 HIS A N 1
ATOM 2921 C CA . HIS A 1 373 ? 49.844 38.625 14.898 1 76.62 373 HIS A CA 1
ATOM 2922 C C . HIS A 1 373 ? 49.969 38.562 16.422 1 76.62 373 HIS A C 1
ATOM 2924 O O . HIS A 1 373 ? 49.219 37.844 17.078 1 76.62 373 HIS A O 1
ATOM 2930 N N . THR A 1 374 ? 50.875 39.344 16.906 1 77.25 374 THR A N 1
ATOM 2931 C CA . THR A 1 374 ? 51.031 39.406 18.359 1 77.25 374 THR A CA 1
ATOM 2932 C C . THR A 1 374 ? 49.781 39.969 19.016 1 77.25 374 THR A C 1
ATOM 2934 O O . THR A 1 374 ? 49.344 39.5 20.078 1 77.25 374 THR A O 1
ATOM 2937 N N . GLY A 1 375 ? 49.219 40.938 18.391 1 76.56 375 GLY A N 1
ATOM 2938 C CA . GLY A 1 375 ? 47.969 41.5 18.875 1 76.56 375 GLY A CA 1
ATOM 2939 C C . GLY A 1 375 ? 46.844 40.5 18.875 1 76.56 375 GLY A C 1
ATOM 2940 O O . GLY A 1 375 ? 46.094 40.406 19.844 1 76.56 375 GLY A O 1
ATOM 2941 N N . LEU A 1 376 ? 46.75 39.812 17.875 1 80.12 376 LEU A N 1
ATOM 2942 C CA . LEU A 1 376 ? 45.719 38.781 17.75 1 80.12 376 LEU A CA 1
ATOM 2943 C C . LEU A 1 376 ? 45.875 37.719 18.812 1 80.12 376 LEU A C 1
ATOM 2945 O O . LEU A 1 376 ? 44.906 37.312 19.469 1 80.12 376 LEU A O 1
ATOM 2949 N N . ILE A 1 377 ? 47.062 37.25 18.938 1 80.12 377 ILE A N 1
ATOM 2950 C CA . ILE A 1 377 ? 47.375 36.219 19.906 1 80.12 377 ILE A CA 1
ATOM 2951 C C . ILE A 1 377 ? 47.062 36.688 21.312 1 80.12 377 ILE A C 1
ATOM 2953 O O . ILE A 1 377 ? 46.531 35.969 22.141 1 80.12 377 ILE A O 1
ATOM 2957 N N . ASN A 1 378 ? 47.344 37.969 21.531 1 80.75 378 ASN A N 1
ATOM 2958 C CA . ASN A 1 378 ? 47.094 38.531 22.844 1 80.75 378 ASN A CA 1
ATOM 2959 C C . ASN A 1 378 ? 45.594 38.688 23.109 1 80.75 378 ASN A C 1
ATOM 2961 O O . ASN A 1 378 ? 45.125 38.406 24.219 1 80.75 378 ASN A O 1
ATOM 2965 N N . ARG A 1 379 ? 44.906 38.969 22.125 1 79.94 379 ARG A N 1
ATOM 2966 C CA . ARG A 1 379 ? 43.469 39.094 22.281 1 79.94 379 ARG A CA 1
ATOM 2967 C C . ARG A 1 379 ? 42.844 37.719 22.547 1 79.94 379 ARG A C 1
ATOM 2969 O O . ARG A 1 379 ? 41.938 37.594 23.375 1 79.94 379 ARG A O 1
ATOM 2976 N N . LEU A 1 380 ? 43.375 36.781 21.875 1 83 380 LEU A N 1
ATOM 2977 C CA . LEU A 1 380 ? 42.875 35.438 22.031 1 83 380 LEU A CA 1
ATOM 2978 C C . LEU A 1 380 ? 43.25 34.875 23.406 1 83 380 LEU A C 1
ATOM 2980 O O . LEU A 1 380 ? 42.5 34.094 23.984 1 83 380 LEU A O 1
ATOM 2984 N N . LYS A 1 381 ? 44.375 35.344 23.906 1 80.75 381 LYS A N 1
ATOM 2985 C CA . LYS A 1 381 ? 44.812 34.938 25.219 1 80.75 381 LYS A CA 1
ATOM 2986 C C . LYS A 1 381 ? 44.031 35.625 26.328 1 80.75 381 LYS A C 1
ATOM 2988 O O . LYS A 1 381 ? 43.781 35.062 27.375 1 80.75 381 LYS A O 1
ATOM 2993 N N . GLU A 1 382 ? 43.656 36.812 26.078 1 81.62 382 GLU A N 1
ATOM 2994 C CA . GLU A 1 382 ? 42.969 37.625 27.078 1 81.62 382 GLU A CA 1
ATOM 2995 C C . GLU A 1 382 ? 41.5 37.188 27.188 1 81.62 382 GLU A C 1
ATOM 2997 O O . GLU A 1 382 ? 40.969 37.125 28.297 1 81.62 382 GLU A O 1
ATOM 3002 N N . ASP A 1 383 ? 40.969 36.906 26.078 1 88.12 383 ASP A N 1
ATOM 3003 C CA . ASP A 1 383 ? 39.562 36.5 26.094 1 88.12 383 ASP A CA 1
ATOM 3004 C C . ASP A 1 383 ? 39.469 34.969 26.047 1 88.12 383 ASP A C 1
ATOM 3006 O O . ASP A 1 383 ? 39 34.406 25.062 1 88.12 383 ASP A O 1
ATOM 3010 N N . LYS A 1 384 ? 39.75 34.312 27.125 1 86.5 384 LYS A N 1
ATOM 3011 C CA . LYS A 1 384 ? 39.812 32.875 27.234 1 86.5 384 LYS A CA 1
ATOM 3012 C C . LYS A 1 384 ? 38.438 32.25 27.031 1 86.5 384 LYS A C 1
ATOM 3014 O O . LYS A 1 384 ? 38.344 31.047 26.75 1 86.5 384 LYS A O 1
ATOM 3019 N N . LYS A 1 385 ? 37.438 33 27.188 1 87.25 385 LYS A N 1
ATOM 3020 C CA . LYS A 1 385 ? 36.094 32.5 27.094 1 87.25 385 LYS A CA 1
ATOM 3021 C C . LYS A 1 385 ? 35.75 32.062 25.656 1 87.25 385 LYS A C 1
ATOM 3023 O O . LYS A 1 385 ? 34.844 31.266 25.453 1 87.25 385 LYS A O 1
ATOM 3028 N N . VAL A 1 386 ? 36.5 32.531 24.641 1 88.19 386 VAL A N 1
ATOM 3029 C CA . VAL A 1 386 ? 36.219 32.219 23.25 1 88.19 386 VAL A CA 1
ATOM 3030 C C . VAL A 1 386 ? 36.5 30.75 22.969 1 88.19 386 VAL A C 1
ATOM 3032 O O . VAL A 1 386 ? 35.875 30.156 22.078 1 88.19 386 VAL A O 1
ATOM 3035 N N . TRP A 1 387 ? 37.344 30.156 23.812 1 90.69 387 TRP A N 1
ATOM 3036 C CA . TRP A 1 387 ? 37.812 28.797 23.531 1 90.69 387 TRP A CA 1
ATOM 3037 C C . TRP A 1 387 ? 36.844 27.75 24.094 1 90.69 387 TRP A C 1
ATOM 3039 O O . TRP A 1 387 ? 36.969 26.562 23.797 1 90.69 387 TRP A O 1
ATOM 3049 N N . ILE A 1 388 ? 35.844 28.141 24.797 1 90.25 388 ILE A N 1
ATOM 3050 C CA . ILE A 1 388 ? 34.906 27.203 25.438 1 90.25 388 ILE A CA 1
ATOM 3051 C C . ILE A 1 388 ? 33.812 26.828 24.453 1 90.25 388 ILE A C 1
ATOM 3053 O O . ILE A 1 388 ? 33.219 25.766 24.578 1 90.25 388 ILE A O 1
ATOM 3057 N N . HIS A 1 389 ? 33.5 27.625 23.484 1 91.25 389 HIS A N 1
ATOM 3058 C CA . HIS A 1 389 ? 32.375 27.453 22.578 1 91.25 389 HIS A CA 1
ATOM 3059 C C . HIS A 1 389 ? 32.5 26.172 21.766 1 91.25 389 HIS A C 1
ATOM 3061 O O . HIS A 1 389 ? 31.625 25.297 21.828 1 91.25 389 HIS A O 1
ATOM 3067 N N . ALA A 1 390 ? 33.594 26 21.094 1 93.5 390 ALA A N 1
ATOM 3068 C CA . ALA A 1 390 ? 33.781 24.906 20.156 1 93.5 390 ALA A CA 1
ATOM 3069 C C . ALA A 1 390 ? 33.688 23.547 20.859 1 93.5 390 ALA A C 1
ATOM 3071 O O . ALA A 1 390 ? 32.938 22.656 20.406 1 93.5 390 ALA A O 1
ATOM 3072 N N . PRO A 1 391 ? 34.344 23.312 22.016 1 94.06 391 PRO A N 1
ATOM 3073 C CA . PRO A 1 391 ? 34.219 22.031 22.688 1 94.06 391 PRO A CA 1
ATOM 3074 C C . PRO A 1 391 ? 32.781 21.75 23.141 1 94.06 391 PRO A C 1
ATOM 3076 O O . PRO A 1 391 ? 32.312 20.609 23.109 1 94.06 391 PRO A O 1
ATOM 3079 N N . VAL A 1 392 ? 32.094 22.781 23.516 1 94.25 392 VAL A N 1
ATOM 3080 C CA . VAL A 1 392 ? 30.719 22.594 23.938 1 94.25 392 VAL A CA 1
ATOM 3081 C C . VAL A 1 392 ? 29.875 22.188 22.734 1 94.25 392 VAL A C 1
ATOM 3083 O O . VAL A 1 392 ? 29 21.328 22.844 1 94.25 392 VAL A O 1
ATOM 3086 N N . HIS A 1 393 ? 30.078 22.812 21.594 1 93.88 393 HIS A N 1
ATOM 3087 C CA . HIS A 1 393 ? 29.375 22.422 20.375 1 93.88 393 HIS A CA 1
ATOM 3088 C C . HIS A 1 393 ? 29.609 20.953 20.062 1 93.88 393 HIS A C 1
ATOM 3090 O O . HIS A 1 393 ? 28.656 20.234 19.734 1 93.88 393 HIS A O 1
ATOM 3096 N N . LEU A 1 394 ? 30.828 20.578 20.156 1 95.69 394 LEU A N 1
ATOM 3097 C CA . LEU A 1 394 ? 31.188 19.203 19.797 1 95.69 394 LEU A CA 1
ATOM 3098 C C . LEU A 1 394 ? 30.516 18.203 20.734 1 95.69 394 LEU A C 1
ATOM 3100 O O . LEU A 1 394 ? 29.844 17.281 20.266 1 95.69 394 LEU A O 1
ATOM 3104 N N . VAL A 1 395 ? 30.578 18.438 21.984 1 96.69 395 VAL A N 1
ATOM 3105 C CA . VAL A 1 395 ? 30.031 17.516 22.969 1 96.69 395 VAL A CA 1
ATOM 3106 C C . VAL A 1 395 ? 28.516 17.516 22.891 1 96.69 395 VAL A C 1
ATOM 3108 O O . VAL A 1 395 ? 27.891 16.453 22.891 1 96.69 395 VAL A O 1
ATOM 3111 N N . ALA A 1 396 ? 27.906 18.656 22.797 1 97.06 396 ALA A N 1
ATOM 3112 C CA . ALA A 1 396 ? 26.453 18.766 22.75 1 97.06 396 ALA A CA 1
ATOM 3113 C C . ALA A 1 396 ? 25.875 18.109 21.5 1 97.06 396 ALA A C 1
ATOM 3115 O O . ALA A 1 396 ? 24.844 17.438 21.562 1 97.06 396 ALA A O 1
ATOM 3116 N N . THR A 1 397 ? 26.516 18.328 20.406 1 97.56 397 THR A N 1
ATOM 3117 C CA . THR A 1 397 ? 26.016 17.797 19.156 1 97.56 397 THR A CA 1
ATOM 3118 C C . THR A 1 397 ? 26.078 16.266 19.156 1 97.56 397 THR A C 1
ATOM 3120 O O . THR A 1 397 ? 25.109 15.602 18.797 1 97.56 397 THR A O 1
ATOM 3123 N N . PHE A 1 398 ? 27.188 15.727 19.594 1 97.88 398 PHE A N 1
ATOM 3124 C CA . PHE A 1 398 ? 27.328 14.273 19.656 1 97.88 398 PHE A CA 1
ATOM 3125 C C . PHE A 1 398 ? 26.375 13.68 20.688 1 97.88 398 PHE A C 1
ATOM 3127 O O . PHE A 1 398 ? 25.656 12.727 20.391 1 97.88 398 PHE A O 1
ATOM 3134 N N . ALA A 1 399 ? 26.328 14.234 21.797 1 98.31 399 ALA A N 1
ATOM 3135 C CA . ALA A 1 399 ? 25.516 13.688 22.891 1 98.31 399 ALA A CA 1
ATOM 3136 C C . ALA A 1 399 ? 24.031 13.75 22.562 1 98.31 399 ALA A C 1
ATOM 3138 O O . ALA A 1 399 ? 23.312 12.766 22.734 1 98.31 399 ALA A O 1
ATOM 3139 N N . ALA A 1 400 ? 23.578 14.867 22.078 1 98.5 400 ALA A N 1
ATOM 3140 C CA . ALA A 1 400 ? 22.156 15.039 21.812 1 98.5 400 ALA A CA 1
ATOM 3141 C C . ALA A 1 400 ? 21.703 14.18 20.641 1 98.5 400 ALA A C 1
ATOM 3143 O O . ALA A 1 400 ? 20.656 13.531 20.703 1 98.5 400 ALA A O 1
ATOM 3144 N N . THR A 1 401 ? 22.484 14.156 19.609 1 98.56 401 THR A N 1
ATOM 3145 C CA . THR A 1 401 ? 22.078 13.469 18.391 1 98.56 401 THR A CA 1
ATOM 3146 C C . THR A 1 401 ? 22.172 11.953 18.562 1 98.56 401 THR A C 1
ATOM 3148 O O . THR A 1 401 ? 21.25 11.227 18.234 1 98.56 401 THR A O 1
ATOM 3151 N N . LEU A 1 402 ? 23.297 11.484 19.078 1 98.62 402 LEU A N 1
ATOM 3152 C CA . LEU A 1 402 ? 23.438 10.055 19.312 1 98.62 402 LEU A CA 1
ATOM 3153 C C . LEU A 1 402 ? 22.547 9.586 20.453 1 98.62 402 LEU A C 1
ATOM 3155 O O . LEU A 1 402 ? 22.062 8.453 20.438 1 98.62 402 LEU A O 1
ATOM 3159 N N . GLY A 1 403 ? 22.375 10.477 21.406 1 98.62 403 GLY A N 1
ATOM 3160 C CA . GLY A 1 403 ? 21.422 10.164 22.453 1 98.62 403 GLY A CA 1
ATOM 3161 C C . GLY A 1 403 ? 20.016 9.945 21.938 1 98.62 403 GLY A C 1
ATOM 3162 O O . GLY A 1 403 ? 19.359 8.961 22.281 1 98.62 403 GLY A O 1
ATOM 3163 N N . LEU A 1 404 ? 19.531 10.844 21.062 1 98.56 404 LEU A N 1
ATOM 3164 C CA . LEU A 1 404 ? 18.188 10.695 20.484 1 98.56 404 LEU A CA 1
ATOM 3165 C C . LEU A 1 404 ? 18.125 9.453 19.594 1 98.56 404 LEU A C 1
ATOM 3167 O O . LEU A 1 404 ? 17.125 8.742 19.594 1 98.56 404 LEU A O 1
ATOM 3171 N N . ALA A 1 405 ? 19.172 9.234 18.828 1 98.62 405 ALA A N 1
ATOM 3172 C CA . ALA A 1 405 ? 19.234 8.023 18 1 98.62 405 ALA A CA 1
ATOM 3173 C C . ALA A 1 405 ? 19.094 6.77 18.859 1 98.62 405 ALA A C 1
ATOM 3175 O O . ALA A 1 405 ? 18.344 5.852 18.5 1 98.62 405 ALA A O 1
ATOM 3176 N N . ALA A 1 406 ? 19.766 6.766 19.953 1 98.38 406 ALA A N 1
ATOM 3177 C CA . ALA A 1 406 ? 19.688 5.629 20.859 1 98.38 406 ALA A CA 1
ATOM 3178 C C . ALA A 1 406 ? 18.297 5.484 21.453 1 98.38 406 ALA A C 1
ATOM 3180 O O . ALA A 1 406 ? 17.812 4.367 21.641 1 98.38 406 ALA A O 1
ATOM 3181 N N . ILE A 1 407 ? 17.688 6.574 21.703 1 98.12 407 ILE A N 1
ATOM 3182 C CA . ILE A 1 407 ? 16.328 6.543 22.234 1 98.12 407 ILE A CA 1
ATOM 3183 C C . ILE A 1 407 ? 15.391 5.918 21.219 1 98.12 407 ILE A C 1
ATOM 3185 O O . ILE A 1 407 ? 14.586 5.047 21.547 1 98.12 407 ILE A O 1
ATOM 3189 N N . PHE A 1 408 ? 15.445 6.301 19.984 1 97.75 408 PHE A N 1
ATOM 3190 C CA . PHE A 1 408 ? 14.625 5.707 18.938 1 97.75 408 PHE A CA 1
ATOM 3191 C C . PHE A 1 408 ? 14.914 4.215 18.812 1 97.75 408 PHE A C 1
ATOM 3193 O O . PHE A 1 408 ? 13.984 3.404 18.734 1 97.75 408 PHE A O 1
ATOM 3200 N N . GLY A 1 409 ? 16.234 3.863 18.812 1 96.31 409 GLY A N 1
ATOM 3201 C CA . GLY A 1 409 ? 16.656 2.479 18.656 1 96.31 409 GLY A CA 1
ATOM 3202 C C . GLY A 1 409 ? 16.188 1.593 19.797 1 96.31 409 GLY A C 1
ATOM 3203 O O . GLY A 1 409 ? 16.062 0.377 19.641 1 96.31 409 GLY A O 1
ATOM 3204 N N . ALA A 1 410 ? 15.875 2.205 20.922 1 95.12 410 ALA A N 1
ATOM 3205 C CA . ALA A 1 410 ? 15.492 1.437 22.094 1 95.12 410 ALA A CA 1
ATOM 3206 C C . ALA A 1 410 ? 13.977 1.405 22.266 1 95.12 410 ALA A C 1
ATOM 3208 O O . ALA A 1 410 ? 13.43 0.453 22.828 1 95.12 410 ALA A O 1
ATOM 3209 N N . THR A 1 411 ? 13.234 2.383 21.844 1 93.88 411 THR A N 1
ATOM 3210 C CA . THR A 1 411 ? 11.82 2.539 22.156 1 93.88 411 THR A CA 1
ATOM 3211 C C . THR A 1 411 ? 10.953 2.025 21.016 1 93.88 411 THR A C 1
ATOM 3213 O O . THR A 1 411 ? 10.039 1.227 21.234 1 93.88 411 THR A O 1
ATOM 3216 N N . ASN A 1 412 ? 11.141 2.523 19.875 1 93.81 412 ASN A N 1
ATOM 3217 C CA . ASN A 1 412 ? 10.453 2.105 18.656 1 93.81 412 ASN A CA 1
ATOM 3218 C C . ASN A 1 412 ? 11.445 1.653 17.578 1 93.81 412 ASN A C 1
ATOM 3220 O O . ASN A 1 412 ? 11.5 2.232 16.5 1 93.81 412 ASN A O 1
ATOM 3224 N N . LYS A 1 413 ? 12.078 0.58 17.938 1 93.69 413 LYS A N 1
ATOM 3225 C CA . LYS A 1 413 ? 13.312 0.165 17.281 1 93.69 413 LYS A CA 1
ATOM 3226 C C . LYS A 1 413 ? 13.094 -0.077 15.797 1 93.69 413 LYS A C 1
ATOM 3228 O O . LYS A 1 413 ? 14.039 -0.013 15.008 1 93.69 413 LYS A O 1
ATOM 3233 N N . TYR A 1 414 ? 11.852 -0.302 15.32 1 95.75 414 TYR A N 1
ATOM 3234 C CA . TYR A 1 414 ? 11.688 -0.679 13.914 1 95.75 414 TYR A CA 1
ATOM 3235 C C . TYR A 1 414 ? 11.062 0.455 13.117 1 95.75 414 TYR A C 1
ATOM 3237 O O . TYR A 1 414 ? 10.828 0.318 11.914 1 95.75 414 TYR A O 1
ATOM 3245 N N . ILE A 1 415 ? 10.852 1.599 13.664 1 96.88 415 ILE A N 1
ATOM 3246 C CA . ILE A 1 415 ? 10.164 2.705 13.008 1 96.88 415 ILE A CA 1
ATOM 3247 C C . ILE A 1 415 ? 10.969 3.148 11.781 1 96.88 415 ILE A C 1
ATOM 3249 O O . ILE A 1 415 ? 10.391 3.596 10.789 1 96.88 415 ILE A O 1
ATOM 3253 N N . ILE A 1 416 ? 12.266 2.947 11.758 1 98 416 ILE A N 1
ATOM 3254 C CA . ILE A 1 416 ? 13.117 3.379 10.656 1 98 416 ILE A CA 1
ATOM 3255 C C . ILE A 1 416 ? 12.836 2.518 9.422 1 98 416 ILE A C 1
ATOM 3257 O O . ILE A 1 416 ? 13.203 2.891 8.305 1 98 416 ILE A O 1
ATOM 3261 N N . TYR A 1 417 ? 12.195 1.378 9.602 1 97.12 417 TYR A N 1
ATOM 3262 C CA . TYR A 1 417 ? 11.883 0.434 8.539 1 97.12 417 TYR A CA 1
ATOM 3263 C C . TYR A 1 417 ? 10.945 1.063 7.508 1 97.12 417 TYR A C 1
ATOM 3265 O O . TYR A 1 417 ? 11.102 0.844 6.305 1 97.12 417 TYR A O 1
ATOM 3273 N N . SER A 1 418 ? 10.008 1.864 7.98 1 96.5 418 SER A N 1
ATOM 3274 C CA . SER A 1 418 ? 9.016 2.445 7.086 1 96.5 418 SER A CA 1
ATOM 3275 C C . SER A 1 418 ? 9.125 3.967 7.051 1 96.5 418 SER A C 1
ATOM 3277 O O . SER A 1 418 ? 8.547 4.617 6.18 1 96.5 418 SER A O 1
ATOM 3279 N N . SER A 1 419 ? 9.875 4.562 8.008 1 97.38 419 SER A N 1
ATOM 3280 C CA . SER A 1 419 ? 9.906 6.016 8.133 1 97.38 419 SER A CA 1
ATOM 3281 C C . SER A 1 419 ? 11.336 6.523 8.273 1 97.38 419 SER A C 1
ATOM 3283 O O . SER A 1 419 ? 11.633 7.332 9.156 1 97.38 419 SER A O 1
ATOM 3285 N N . SER A 1 420 ? 12.117 6.062 7.422 1 97.25 420 SER A N 1
ATOM 3286 C CA . SER A 1 420 ? 13.531 6.379 7.539 1 97.25 420 SER A CA 1
ATOM 3287 C C . SER A 1 420 ? 13.781 7.879 7.387 1 97.25 420 SER A C 1
ATOM 3289 O O . SER A 1 420 ? 14.594 8.453 8.117 1 97.25 420 SER A O 1
ATOM 3291 N N . TYR A 1 421 ? 13.086 8.562 6.551 1 96.81 421 TYR A N 1
ATOM 3292 C CA . TYR A 1 421 ? 13.305 9.984 6.316 1 96.81 421 TYR A CA 1
ATOM 3293 C C . TYR A 1 421 ? 12.805 10.812 7.496 1 96.81 421 TYR A C 1
ATOM 3295 O O . TYR A 1 421 ? 13.367 11.867 7.805 1 96.81 421 TYR A O 1
ATOM 3303 N N . ILE A 1 422 ? 11.781 10.352 8.141 1 97.88 422 ILE A N 1
ATOM 3304 C CA . ILE A 1 422 ? 11.281 11.07 9.312 1 97.88 422 ILE A CA 1
ATOM 3305 C C . ILE A 1 422 ? 12.266 10.914 10.469 1 97.88 422 ILE A C 1
ATOM 3307 O O . ILE A 1 422 ? 12.492 11.859 11.227 1 97.88 422 ILE A O 1
ATOM 3311 N N . VAL A 1 423 ? 12.789 9.773 10.57 1 98.56 423 VAL A N 1
ATOM 3312 C CA . VAL A 1 423 ? 13.82 9.555 11.578 1 98.56 423 VAL A CA 1
ATOM 3313 C C . VAL A 1 423 ? 15.016 10.461 11.297 1 98.56 423 VAL A C 1
ATOM 3315 O O . VAL A 1 423 ? 15.508 11.148 12.195 1 98.56 423 VAL A O 1
ATOM 3318 N N . ALA A 1 424 ? 15.461 10.469 10.047 1 98.19 424 ALA A N 1
ATOM 3319 C CA . ALA A 1 424 ? 16.594 11.312 9.664 1 98.19 424 ALA A CA 1
ATOM 3320 C C . ALA A 1 424 ? 16.297 12.781 9.93 1 98.19 424 ALA A C 1
ATOM 3322 O O . ALA A 1 424 ? 17.156 13.523 10.406 1 98.19 424 ALA A O 1
ATOM 3323 N N . ALA A 1 425 ? 15.086 13.156 9.633 1 97.62 425 ALA A N 1
ATOM 3324 C CA . ALA A 1 425 ? 14.703 14.547 9.852 1 97.62 425 ALA A CA 1
ATOM 3325 C C . ALA A 1 425 ? 14.805 14.914 11.336 1 97.62 425 ALA A C 1
ATOM 3327 O O . ALA A 1 425 ? 15.25 16.016 11.68 1 97.62 425 ALA A O 1
ATOM 3328 N N . SER A 1 426 ? 14.414 14.07 12.188 1 98.5 426 SER A N 1
ATOM 3329 C CA . SER A 1 426 ? 14.531 14.297 13.625 1 98.5 426 SER A CA 1
ATOM 3330 C C . SER A 1 426 ? 15.992 14.422 14.055 1 98.5 426 SER A C 1
ATOM 3332 O O . SER A 1 426 ? 16.344 15.328 14.805 1 98.5 426 SER A O 1
ATOM 3334 N N . LEU A 1 427 ? 16.766 13.555 13.547 1 98.69 427 LEU A N 1
ATOM 3335 C CA . LEU A 1 427 ? 18.156 13.516 13.969 1 98.69 427 LEU A CA 1
ATOM 3336 C C . LEU A 1 427 ? 18.922 14.703 13.414 1 98.69 427 LEU A C 1
ATOM 3338 O O . LEU A 1 427 ? 19.766 15.297 14.109 1 98.69 427 LEU A O 1
ATOM 3342 N N . ILE A 1 428 ? 18.688 15.07 12.203 1 98.19 428 ILE A N 1
ATOM 3343 C CA . ILE A 1 428 ? 19.328 16.234 11.602 1 98.19 428 ILE A CA 1
ATOM 3344 C C . ILE A 1 428 ? 18.906 17.5 12.344 1 98.19 428 ILE A C 1
ATOM 3346 O O . ILE A 1 428 ? 19.75 18.359 12.656 1 98.19 428 ILE A O 1
ATOM 3350 N N . SER A 1 429 ? 17.594 17.578 12.648 1 98.19 429 SER A N 1
ATOM 3351 C CA . SER A 1 429 ? 17.109 18.719 13.414 1 98.19 429 SER A CA 1
ATOM 3352 C C . SER A 1 429 ? 17.781 18.812 14.781 1 98.19 429 SER A C 1
ATOM 3354 O O . SER A 1 429 ? 18.188 19.891 15.211 1 98.19 429 SER A O 1
ATOM 3356 N N . THR A 1 430 ? 17.906 17.734 15.383 1 98.56 430 THR A N 1
ATOM 3357 C CA . THR A 1 430 ? 18.562 17.688 16.688 1 98.56 430 THR A CA 1
ATOM 3358 C C . THR A 1 430 ? 20.016 18.109 16.578 1 98.56 430 THR A C 1
ATOM 3360 O O . THR A 1 430 ? 20.516 18.875 17.406 1 98.56 430 THR A O 1
ATOM 3363 N N . ALA A 1 431 ? 20.688 17.609 15.594 1 98.56 431 ALA A N 1
ATOM 3364 C CA . ALA A 1 431 ? 22.094 17.938 15.406 1 98.56 431 ALA A CA 1
ATOM 3365 C C . ALA A 1 431 ? 22.281 19.438 15.195 1 98.56 431 ALA A C 1
ATOM 3367 O O . ALA A 1 431 ? 23.156 20.047 15.812 1 98.56 431 ALA A O 1
ATOM 3368 N N . ILE A 1 432 ? 21.484 20.016 14.352 1 98 432 ILE A N 1
ATOM 3369 C CA . ILE A 1 432 ? 21.609 21.453 14.062 1 98 432 ILE A CA 1
ATOM 3370 C C . ILE A 1 432 ? 21.266 22.25 15.312 1 98 432 ILE A C 1
ATOM 3372 O O . ILE A 1 432 ? 21.969 23.203 15.664 1 98 432 ILE A O 1
ATOM 3376 N N . LEU A 1 433 ? 20.203 21.875 16.047 1 97.94 433 LEU A N 1
ATOM 3377 C CA . LEU A 1 433 ? 19.797 22.578 17.25 1 97.94 433 LEU A CA 1
ATOM 3378 C C . LEU A 1 433 ? 20.859 22.453 18.344 1 97.94 433 LEU A C 1
ATOM 3380 O O . LEU A 1 433 ? 21.062 23.391 19.125 1 97.94 433 LEU A O 1
ATOM 3384 N N . ALA A 1 434 ? 21.516 21.344 18.328 1 97.88 434 ALA A N 1
ATOM 3385 C CA . ALA A 1 434 ? 22.531 21.094 19.344 1 97.88 434 ALA A CA 1
ATOM 3386 C C . ALA A 1 434 ? 23.781 21.938 19.094 1 97.88 434 ALA A C 1
ATOM 3388 O O . ALA A 1 434 ? 24.625 22.094 19.969 1 97.88 434 ALA A O 1
ATOM 3389 N N . VAL A 1 435 ? 23.891 22.438 17.922 1 97 435 VAL A N 1
ATOM 3390 C CA . VAL A 1 435 ? 24.984 23.375 17.609 1 97 435 VAL A CA 1
ATOM 3391 C C . VAL A 1 435 ? 24.516 24.797 17.859 1 97 435 VAL A C 1
ATOM 3393 O O . VAL A 1 435 ? 25.219 25.594 18.5 1 97 435 VAL A O 1
ATOM 3396 N N . THR A 1 436 ? 23.312 25.172 17.516 1 96.19 436 THR A N 1
ATOM 3397 C CA . THR A 1 436 ? 22.875 26.562 17.453 1 96.19 436 THR A CA 1
ATOM 3398 C C . THR A 1 436 ? 22.375 27.031 18.812 1 96.19 436 THR A C 1
ATOM 3400 O O . THR A 1 436 ? 22.625 28.172 19.203 1 96.19 436 THR A O 1
ATOM 3403 N N . ILE A 1 437 ? 21.703 26.188 19.562 1 95.88 437 ILE A N 1
ATOM 3404 C CA . ILE A 1 437 ? 21.109 26.625 20.828 1 95.88 437 ILE A CA 1
ATOM 3405 C C . ILE A 1 437 ? 22.219 26.891 21.844 1 95.88 437 ILE A C 1
ATOM 3407 O O . ILE A 1 437 ? 22.266 27.969 22.438 1 95.88 437 ILE A O 1
ATOM 3411 N N . PRO A 1 438 ? 23.156 26 22.062 1 95.25 438 PRO A N 1
ATOM 3412 C CA . PRO A 1 438 ? 24.234 26.328 22.984 1 95.25 438 PRO A CA 1
ATOM 3413 C C . PRO A 1 438 ? 25.047 27.547 22.547 1 95.25 438 PRO A C 1
ATOM 3415 O O . PRO A 1 438 ? 25.531 28.312 23.391 1 95.25 438 PRO A O 1
ATOM 3418 N N . ALA A 1 439 ? 25.25 27.703 21.234 1 94.25 439 ALA A N 1
ATOM 3419 C CA . ALA A 1 439 ? 25.969 28.875 20.734 1 94.25 439 ALA A CA 1
ATOM 3420 C C . ALA A 1 439 ? 25.297 30.172 21.172 1 94.25 439 ALA A C 1
ATOM 3422 O O . ALA A 1 439 ? 25.969 31.109 21.578 1 94.25 439 ALA A O 1
ATOM 3423 N N . LYS A 1 440 ? 24.031 30.156 21.109 1 92.38 440 LYS A N 1
ATOM 3424 C CA . LYS A 1 440 ? 23.266 31.344 21.516 1 92.38 440 LYS A CA 1
ATOM 3425 C C . LYS A 1 440 ? 23.328 31.531 23.031 1 92.38 440 LYS A C 1
ATOM 3427 O O . LYS A 1 440 ? 23.469 32.656 23.516 1 92.38 440 LYS A O 1
ATOM 3432 N N . ILE A 1 441 ? 23.25 30.5 23.734 1 93.19 441 ILE A N 1
ATOM 3433 C CA . ILE A 1 441 ? 23.297 30.562 25.203 1 93.19 441 ILE A CA 1
ATOM 3434 C C . ILE A 1 441 ? 24.672 31.047 25.656 1 93.19 441 ILE A C 1
ATOM 3436 O O . ILE A 1 441 ? 24.766 31.938 26.5 1 93.19 441 ILE A O 1
ATOM 3440 N N . LEU A 1 442 ? 25.703 30.547 25.078 1 92.5 442 LEU A N 1
ATOM 3441 C CA . LEU A 1 442 ? 27.062 30.906 25.453 1 92.5 442 LEU A CA 1
ATOM 3442 C C . LEU A 1 442 ? 27.375 32.344 25.047 1 92.5 442 LEU A C 1
ATOM 3444 O O . LEU A 1 442 ? 28.078 33.062 25.766 1 92.5 442 LEU A O 1
ATOM 3448 N N . SER A 1 443 ? 26.906 32.75 23.922 1 89.62 443 SER A N 1
ATOM 3449 C CA . SER A 1 443 ? 27.141 34.125 23.5 1 89.62 443 SER A CA 1
ATOM 3450 C C . SER A 1 443 ? 26.406 35.125 24.406 1 89.62 443 SER A C 1
ATOM 3452 O O . SER A 1 443 ? 26.844 36.281 24.547 1 89.62 443 SER A O 1
ATOM 3454 N N . TYR A 1 444 ? 25.344 34.656 24.938 1 88.19 444 TYR A N 1
ATOM 3455 C CA . TYR A 1 444 ? 24.594 35.531 25.859 1 88.19 444 TYR A CA 1
ATOM 3456 C C . TYR A 1 444 ? 25.312 35.625 27.203 1 88.19 444 TYR A C 1
ATOM 3458 O O . TYR A 1 444 ? 25.453 36.719 27.75 1 88.19 444 TYR A O 1
ATOM 3466 N N . TYR A 1 445 ? 25.875 34.562 27.734 1 88.88 445 TYR A N 1
ATOM 3467 C CA . TYR A 1 445 ? 26.469 34.531 29.062 1 88.88 445 TYR A CA 1
ATOM 3468 C C . TYR A 1 445 ? 27.953 34.906 29 1 88.88 445 TYR A C 1
ATOM 3470 O O . TYR A 1 445 ? 28.5 35.438 29.969 1 88.88 445 TYR A O 1
ATOM 3478 N N . PHE A 1 446 ? 28.531 34.531 27.875 1 87.69 446 PHE A N 1
ATOM 3479 C CA . PHE A 1 446 ? 29.938 34.844 27.688 1 87.69 446 PHE A CA 1
ATOM 3480 C C . PHE A 1 446 ? 30.156 35.625 26.391 1 87.69 446 PHE A C 1
ATOM 3482 O O . PHE A 1 446 ? 30.766 35.125 25.438 1 87.69 446 PHE A O 1
ATOM 3489 N N . PRO A 1 447 ? 29.844 36.844 26.406 1 87.12 447 PRO A N 1
ATOM 3490 C CA . PRO A 1 447 ? 29.953 37.625 25.172 1 87.12 447 PRO A CA 1
ATOM 3491 C C . PRO A 1 447 ? 31.406 37.906 24.781 1 87.12 447 PRO A C 1
ATOM 3493 O O . PRO A 1 447 ? 32.25 38.125 25.656 1 87.12 447 PRO A O 1
ATOM 3496 N N . SER A 1 448 ? 31.734 37.656 23.594 1 87.12 448 SER A N 1
ATOM 3497 C CA . SER A 1 448 ? 33.031 37.938 22.984 1 87.12 448 SER A CA 1
ATOM 3498 C C . SER A 1 448 ? 32.844 38.625 21.625 1 87.12 448 SER A C 1
ATOM 3500 O O . SER A 1 448 ? 31.797 38.531 21 1 87.12 448 SER A O 1
ATOM 3502 N N . PRO A 1 449 ? 33.938 39.469 21.234 1 86.44 449 PRO A N 1
ATOM 3503 C CA . PRO A 1 449 ? 33.812 40.094 19.906 1 86.44 449 PRO A CA 1
ATOM 3504 C C . PRO A 1 449 ? 33.594 39.031 18.812 1 86.44 449 PRO A C 1
ATOM 3506 O O . PRO A 1 449 ? 34.312 38.031 18.781 1 86.44 449 PRO A O 1
ATOM 3509 N N . ASP A 1 450 ? 32.719 39.219 17.938 1 86.19 450 ASP A N 1
ATOM 3510 C CA . ASP A 1 450 ? 32.25 38.281 16.953 1 86.19 450 ASP A CA 1
ATOM 3511 C C . ASP A 1 450 ? 33.375 37.781 16.062 1 86.19 450 ASP A C 1
ATOM 3513 O O . ASP A 1 450 ? 33.5 36.562 15.852 1 86.19 450 ASP A O 1
ATOM 3517 N N . PRO A 1 451 ? 34.25 38.719 15.508 1 84.31 451 PRO A N 1
ATOM 3518 C CA . PRO A 1 451 ? 35.312 38.188 14.633 1 84.31 451 PRO A CA 1
ATOM 3519 C C . PRO A 1 451 ? 36.312 37.312 15.367 1 84.31 451 PRO A C 1
ATOM 3521 O O . PRO A 1 451 ? 36.812 36.344 14.789 1 84.31 451 PRO A O 1
ATOM 3524 N N . LEU A 1 452 ? 36.531 37.656 16.641 1 88.44 452 LEU A N 1
ATOM 3525 C CA . LEU A 1 452 ? 37.438 36.875 17.453 1 88.44 452 LEU A CA 1
ATOM 3526 C C . LEU A 1 452 ? 36.844 35.5 17.75 1 88.44 452 LEU A C 1
ATOM 3528 O O . LEU A 1 452 ? 37.531 34.469 17.688 1 88.44 452 LEU A O 1
ATOM 3532 N N . LEU A 1 453 ? 35.625 35.5 18.062 1 90.69 453 LEU A N 1
ATOM 3533 C CA . LEU A 1 453 ? 34.906 34.25 18.375 1 90.69 453 LEU A CA 1
ATOM 3534 C C . LEU A 1 453 ? 34.875 33.344 17.156 1 90.69 453 LEU A C 1
ATOM 3536 O O . LEU A 1 453 ? 35.125 32.125 17.266 1 90.69 453 LEU A O 1
ATOM 3540 N N . THR A 1 454 ? 34.531 33.844 15.953 1 91.44 454 THR A N 1
ATOM 3541 C CA . THR A 1 454 ? 34.438 33.062 14.727 1 91.44 454 THR A CA 1
ATOM 3542 C C . THR A 1 454 ? 35.781 32.469 14.367 1 91.44 454 THR A C 1
ATOM 3544 O O . THR A 1 454 ? 35.875 31.312 13.984 1 91.44 454 THR A O 1
ATOM 3547 N N . THR A 1 455 ? 36.812 33.25 14.523 1 91.25 455 THR A N 1
ATOM 3548 C CA . THR A 1 455 ? 38.156 32.781 14.203 1 91.25 455 THR A CA 1
ATOM 3549 C C . THR A 1 455 ? 38.594 31.703 15.18 1 91.25 455 THR A C 1
ATOM 3551 O O . THR A 1 455 ? 39.219 30.719 14.781 1 91.25 455 THR A O 1
ATOM 3554 N N . ALA A 1 456 ? 38.312 31.922 16.453 1 92.81 456 ALA A N 1
ATOM 3555 C CA . ALA A 1 456 ? 38.625 30.906 17.453 1 92.81 456 ALA A CA 1
ATOM 3556 C C . ALA A 1 456 ? 37.906 29.609 17.156 1 92.81 456 ALA A C 1
ATOM 3558 O O . ALA A 1 456 ? 38.469 28.516 17.281 1 92.81 456 ALA A O 1
ATOM 3559 N N . ASN A 1 457 ? 36.656 29.672 16.781 1 94.19 457 ASN A N 1
ATOM 3560 C CA . ASN A 1 457 ? 35.875 28.5 16.422 1 94.19 457 ASN A CA 1
ATOM 3561 C C . ASN A 1 457 ? 36.469 27.797 15.188 1 94.19 457 ASN A C 1
ATOM 3563 O O . ASN A 1 457 ? 36.594 26.578 15.172 1 94.19 457 ASN A O 1
ATOM 3567 N N . HIS A 1 458 ? 36.812 28.578 14.141 1 94.81 458 HIS A N 1
ATOM 3568 C CA . HIS A 1 458 ? 37.438 27.984 12.969 1 94.81 458 HIS A CA 1
ATOM 3569 C C . HIS A 1 458 ? 38.719 27.266 13.344 1 94.81 458 HIS A C 1
ATOM 3571 O O . HIS A 1 458 ? 39.031 26.203 12.797 1 94.81 458 HIS A O 1
ATOM 3577 N N . ALA A 1 459 ? 39.469 27.844 14.258 1 94.31 459 ALA A N 1
ATOM 3578 C CA . ALA A 1 459 ? 40.75 27.25 14.648 1 94.31 459 ALA A CA 1
ATOM 3579 C C . ALA A 1 459 ? 40.531 25.906 15.352 1 94.31 459 ALA A C 1
ATOM 3581 O O . ALA A 1 459 ? 41.188 24.922 15.031 1 94.31 459 ALA A O 1
ATOM 3582 N N . VAL A 1 460 ? 39.625 25.828 16.266 1 95.31 460 VAL A N 1
ATOM 3583 C CA . VAL A 1 460 ? 39.406 24.609 17.031 1 95.31 460 VAL A CA 1
ATOM 3584 C C . VAL A 1 460 ? 38.844 23.531 16.094 1 95.31 460 VAL A C 1
ATOM 3586 O O . VAL A 1 460 ? 39.25 22.375 16.172 1 95.31 460 VAL A O 1
ATOM 3589 N N . PHE A 1 461 ? 37.906 23.875 15.234 1 96.31 461 PHE A N 1
ATOM 3590 C CA . PHE A 1 461 ? 37.312 22.891 14.352 1 96.31 461 PHE A CA 1
ATOM 3591 C C . PHE A 1 461 ? 38.312 22.438 13.289 1 96.31 461 PHE A C 1
ATOM 3593 O O . PHE A 1 461 ? 38.25 21.312 12.805 1 96.31 461 PHE A O 1
ATOM 3600 N N . THR A 1 462 ? 39.25 23.375 12.867 1 96.62 462 THR A N 1
ATOM 3601 C CA . THR A 1 462 ? 40.312 22.938 11.984 1 96.62 462 THR A CA 1
ATOM 3602 C C . THR A 1 462 ? 41.188 21.891 12.656 1 96.62 462 THR A C 1
ATOM 3604 O O . THR A 1 462 ? 41.562 20.891 12.039 1 96.62 462 THR A O 1
ATOM 3607 N N . LEU A 1 463 ? 41.5 22.094 13.953 1 96.56 463 LEU A N 1
ATOM 3608 C CA . LEU A 1 463 ? 42.25 21.094 14.703 1 96.56 463 LEU A CA 1
ATOM 3609 C C . LEU A 1 463 ? 41.469 19.781 14.812 1 96.56 463 LEU A C 1
ATOM 3611 O O . LEU A 1 463 ? 42.031 18.703 14.688 1 96.56 463 LEU A O 1
ATOM 3615 N N . PHE A 1 464 ? 40.25 19.844 15.039 1 96 464 PHE A N 1
ATOM 3616 C CA . PHE A 1 464 ? 39.375 18.672 15.141 1 96 464 PHE A CA 1
ATOM 3617 C C . PHE A 1 464 ? 39.406 17.859 13.859 1 96 464 PHE A C 1
ATOM 3619 O O . PHE A 1 464 ? 39.625 16.641 13.898 1 96 464 PHE A O 1
ATOM 3626 N N . TRP A 1 465 ? 39.156 18.516 12.711 1 97.19 465 TRP A N 1
ATOM 3627 C CA . TRP A 1 465 ? 39.156 17.812 11.43 1 97.19 465 TRP A CA 1
ATOM 3628 C C . TRP A 1 465 ? 40.531 17.297 11.086 1 97.19 465 TRP A C 1
ATOM 3630 O O . TRP A 1 465 ? 40.688 16.266 10.43 1 97.19 465 TRP A O 1
ATOM 3640 N N . TRP A 1 466 ? 41.594 18.078 11.492 1 97.88 466 TRP A N 1
ATOM 3641 C CA . TRP A 1 466 ? 42.938 17.625 11.281 1 97.88 466 TRP A CA 1
ATOM 3642 C C . TRP A 1 466 ? 43.188 16.312 12.016 1 97.88 466 TRP A C 1
ATOM 3644 O O . TRP A 1 466 ? 43.781 15.383 11.453 1 97.88 466 TRP A O 1
ATOM 3654 N N . LEU A 1 467 ? 42.75 16.172 13.227 1 97.75 467 LEU A N 1
ATOM 3655 C CA . LEU A 1 467 ? 42.906 14.945 14.008 1 97.75 467 LEU A CA 1
ATOM 3656 C C . LEU A 1 467 ? 42.094 13.805 13.375 1 97.75 467 LEU A C 1
ATOM 3658 O O . LEU A 1 467 ? 42.594 12.664 13.328 1 97.75 467 LEU A O 1
ATOM 3662 N N . LEU A 1 468 ? 40.938 14.07 12.906 1 96.88 468 LEU A N 1
ATOM 3663 C CA . LEU A 1 468 ? 40.125 13.039 12.273 1 96.88 468 LEU A CA 1
ATOM 3664 C C . LEU A 1 468 ? 40.75 12.586 10.961 1 96.88 468 LEU A C 1
ATOM 3666 O O . LEU A 1 468 ? 40.625 11.422 10.586 1 96.88 468 LEU A O 1
ATOM 3670 N N . LEU A 1 469 ? 41.344 13.523 10.25 1 98 469 LEU A N 1
ATOM 3671 C CA . LEU A 1 469 ? 42.062 13.164 9.031 1 98 469 LEU A CA 1
ATOM 3672 C C . LEU A 1 469 ? 43.25 12.258 9.336 1 98 469 LEU A C 1
ATOM 3674 O O . LEU A 1 469 ? 43.562 11.359 8.562 1 98 469 LEU A O 1
ATOM 3678 N N . CYS A 1 470 ? 43.938 12.523 10.484 1 97.94 470 CYS A N 1
ATOM 3679 C CA . CYS A 1 470 ? 45 11.633 10.922 1 97.94 470 CYS A CA 1
ATOM 3680 C C . CYS A 1 470 ? 44.5 10.211 11.117 1 97.94 470 CYS A C 1
ATOM 3682 O O . CYS A 1 470 ? 45.094 9.258 10.641 1 97.94 470 CYS A O 1
ATOM 3684 N N . VAL A 1 471 ? 43.406 10.148 11.695 1 97.25 471 VAL A N 1
ATOM 3685 C CA . VAL A 1 471 ? 42.812 8.844 11.953 1 97.25 471 VAL A CA 1
ATOM 3686 C C . VAL A 1 471 ? 42.406 8.195 10.633 1 97.25 471 VAL A C 1
ATOM 3688 O O . VAL A 1 471 ? 42.656 7.016 10.398 1 97.25 471 VAL A O 1
ATOM 3691 N N . ALA A 1 472 ? 41.719 8.875 9.781 1 97.12 472 ALA A N 1
ATOM 3692 C CA . ALA A 1 472 ? 41.281 8.359 8.492 1 97.12 472 ALA A CA 1
ATOM 3693 C C . ALA A 1 472 ? 42.469 7.871 7.66 1 97.12 472 ALA A C 1
ATOM 3695 O O . ALA A 1 472 ? 42.375 6.855 6.969 1 97.12 472 ALA A O 1
ATOM 3696 N N . THR A 1 473 ? 43.531 8.648 7.699 1 97.81 473 THR A N 1
ATOM 3697 C CA . THR A 1 473 ? 44.75 8.273 6.977 1 97.81 473 THR A CA 1
ATOM 3698 C C . THR A 1 473 ? 45.344 6.98 7.539 1 97.81 473 THR A C 1
ATOM 3700 O O . THR A 1 473 ? 45.781 6.113 6.785 1 97.81 473 THR A O 1
ATOM 3703 N N . GLY A 1 474 ? 45.344 6.836 8.828 1 97.31 474 GLY A N 1
ATOM 3704 C CA . GLY A 1 474 ? 45.812 5.609 9.453 1 97.31 474 GLY A CA 1
ATOM 3705 C C . GLY A 1 474 ? 44.969 4.398 9.078 1 97.31 474 GLY A C 1
ATOM 3706 O O . GLY A 1 474 ? 45.5 3.338 8.758 1 97.31 474 GLY A O 1
ATOM 3707 N N . VAL A 1 475 ? 43.688 4.539 9.109 1 95.94 475 VAL A N 1
ATOM 3708 C CA . VAL A 1 475 ? 42.75 3.457 8.773 1 95.94 475 VAL A CA 1
ATOM 3709 C C . VAL A 1 475 ? 42.906 3.082 7.305 1 95.94 475 VAL A C 1
ATOM 3711 O O . VAL A 1 475 ? 42.875 1.901 6.949 1 95.94 475 VAL A O 1
ATOM 3714 N N . LEU A 1 476 ? 43.062 4.004 6.473 1 96.25 476 LEU A N 1
ATOM 3715 C CA . LEU A 1 476 ? 43.281 3.754 5.055 1 96.25 476 LEU A CA 1
ATOM 3716 C C . LEU A 1 476 ? 44.594 3.012 4.832 1 96.25 476 LEU A C 1
ATOM 3718 O O . LEU A 1 476 ? 44.688 2.109 3.996 1 96.25 476 LEU A O 1
ATOM 3722 N N . ASN A 1 477 ? 45.562 3.412 5.547 1 96 477 ASN A N 1
ATOM 3723 C CA . ASN A 1 477 ? 46.906 2.822 5.383 1 96 477 ASN A CA 1
ATOM 3724 C C . ASN A 1 477 ? 46.969 1.421 5.984 1 96 477 ASN A C 1
ATOM 3726 O O . ASN A 1 477 ? 47.5 0.497 5.355 1 96 477 ASN A O 1
ATOM 3730 N N . GLU A 1 478 ? 46.469 1.214 7.172 1 95.56 478 GLU A N 1
ATOM 3731 C CA . GLU A 1 478 ? 46.625 -0.038 7.906 1 95.56 478 GLU A CA 1
ATOM 3732 C C . GLU A 1 478 ? 45.5 -1.013 7.586 1 95.56 478 GLU A C 1
ATOM 3734 O O . GLU A 1 478 ? 45.719 -2.213 7.43 1 95.56 478 GLU A O 1
ATOM 3739 N N . ASN A 1 479 ? 44.344 -0.537 7.484 1 93.62 479 ASN A N 1
ATOM 3740 C CA . ASN A 1 479 ? 43.188 -1.41 7.316 1 93.62 479 ASN A CA 1
ATOM 3741 C C . ASN A 1 479 ? 42.688 -1.41 5.875 1 93.62 479 ASN A C 1
ATOM 3743 O O . ASN A 1 479 ? 41.812 -2.203 5.512 1 93.62 479 ASN A O 1
ATOM 3747 N N . HIS A 1 480 ? 43.094 -0.487 5.082 1 93.19 480 HIS A N 1
ATOM 3748 C CA . HIS A 1 480 ? 42.781 -0.387 3.668 1 93.19 480 HIS A CA 1
ATOM 3749 C C . HIS A 1 480 ? 41.281 -0.066 3.479 1 93.19 480 HIS A C 1
ATOM 3751 O O . HIS A 1 480 ? 40.625 -0.657 2.623 1 93.19 480 HIS A O 1
ATOM 3757 N N . LEU A 1 481 ? 40.781 0.745 4.371 1 93.62 481 LEU A N 1
ATOM 3758 C CA . LEU A 1 481 ? 39.406 1.207 4.266 1 93.62 481 LEU A CA 1
ATOM 3759 C C . LEU A 1 481 ? 39.344 2.613 3.682 1 93.62 481 LEU A C 1
ATOM 3761 O O . LEU A 1 481 ? 39.906 3.551 4.25 1 93.62 481 LEU A O 1
ATOM 3765 N N . GLY A 1 482 ? 38.656 2.725 2.594 1 92.81 482 GLY A N 1
ATOM 3766 C CA . GLY A 1 482 ? 38.625 3.984 1.868 1 92.81 482 GLY A CA 1
ATOM 3767 C C . GLY A 1 482 ? 37.375 4.789 2.113 1 92.81 482 GLY A C 1
ATOM 3768 O O . GLY A 1 482 ? 37.219 5.902 1.605 1 92.81 482 GLY A O 1
ATOM 3769 N N . GLY A 1 483 ? 36.469 4.398 2.934 1 92.06 483 GLY A N 1
ATOM 3770 C CA . GLY A 1 483 ? 35.156 5.016 3.107 1 92.06 483 GLY A CA 1
ATOM 3771 C C . GLY A 1 483 ? 35.188 6.281 3.943 1 92.06 483 GLY A C 1
ATOM 3772 O O . GLY A 1 483 ? 34.188 6.988 4.062 1 92.06 483 GLY A O 1
ATOM 3773 N N . PHE A 1 484 ? 36.312 6.789 4.426 1 93.69 484 PHE A N 1
ATOM 3774 C CA . PHE A 1 484 ? 36.406 7.922 5.344 1 93.69 484 PHE A CA 1
ATOM 3775 C C . PHE A 1 484 ? 36.906 9.164 4.625 1 93.69 484 PHE A C 1
ATOM 3777 O O . PHE A 1 484 ? 37.5 10.039 5.246 1 93.69 484 PHE A O 1
ATOM 3784 N N . TYR A 1 485 ? 36.656 9.211 3.314 1 94.69 485 TYR A N 1
ATOM 3785 C CA . TYR A 1 485 ? 37.125 10.328 2.496 1 94.69 485 TYR A CA 1
ATOM 3786 C C . TYR A 1 485 ? 36.438 11.625 2.906 1 94.69 485 TYR A C 1
ATOM 3788 O O . TYR A 1 485 ? 36.906 12.711 2.543 1 94.69 485 TYR A O 1
ATOM 3796 N N . TYR A 1 486 ? 35.344 11.602 3.668 1 95.38 486 TYR A N 1
ATOM 3797 C CA . TYR A 1 486 ? 34.688 12.797 4.172 1 95.38 486 TYR A CA 1
ATOM 3798 C C . TYR A 1 486 ? 35.656 13.664 4.961 1 95.38 486 TYR A C 1
ATOM 3800 O O . TYR A 1 486 ? 35.656 14.891 4.832 1 95.38 486 TYR A O 1
ATOM 3808 N N . ALA A 1 487 ? 36.469 13.055 5.793 1 96.75 487 ALA A N 1
ATOM 3809 C CA . ALA A 1 487 ? 37.406 13.781 6.656 1 96.75 487 ALA A CA 1
ATOM 3810 C C . ALA A 1 487 ? 38.375 14.602 5.828 1 96.75 487 ALA A C 1
ATOM 3812 O O . ALA A 1 487 ? 38.781 15.695 6.238 1 96.75 487 ALA A O 1
ATOM 3813 N N . THR A 1 488 ? 38.781 14.086 4.688 1 97.25 488 THR A N 1
ATOM 3814 C CA . THR A 1 488 ? 39.719 14.773 3.805 1 97.25 488 THR A CA 1
ATOM 3815 C C . THR A 1 488 ? 39.125 16.109 3.344 1 97.25 488 THR A C 1
ATOM 3817 O O . THR A 1 488 ? 39.781 17.141 3.469 1 97.25 488 THR A O 1
ATOM 3820 N N . PHE A 1 489 ? 37.938 16.047 2.926 1 96.12 489 PHE A N 1
ATOM 3821 C CA . PHE A 1 489 ? 37.375 17.219 2.295 1 96.12 489 PHE A CA 1
ATOM 3822 C C . PHE A 1 489 ? 36.781 18.172 3.342 1 96.12 489 PHE A C 1
ATOM 3824 O O . PHE A 1 489 ? 36.75 19.375 3.139 1 96.12 489 PHE A O 1
ATOM 3831 N N . ALA A 1 490 ? 36.312 17.609 4.477 1 97.19 490 ALA A N 1
ATOM 3832 C CA . ALA A 1 490 ? 35.906 18.469 5.586 1 97.19 490 ALA A CA 1
ATOM 3833 C C . ALA A 1 490 ? 37.062 19.281 6.125 1 97.19 490 ALA A C 1
ATOM 3835 O O . ALA A 1 490 ? 36.938 20.469 6.395 1 97.19 490 ALA A O 1
ATOM 3836 N N . TYR A 1 491 ? 38.25 18.703 6.246 1 98 491 TYR A N 1
ATOM 3837 C CA . TYR A 1 491 ? 39.469 19.391 6.707 1 98 491 TYR A CA 1
ATOM 3838 C C . TYR A 1 491 ? 39.875 20.453 5.707 1 98 491 TYR A C 1
ATOM 3840 O O . TYR A 1 491 ? 40.156 21.594 6.086 1 98 491 TYR A O 1
ATOM 3848 N N . ALA A 1 492 ? 39.906 20.047 4.438 1 97.69 492 ALA A N 1
ATOM 3849 C CA . ALA A 1 492 ? 40.312 21 3.41 1 97.69 492 ALA A CA 1
ATOM 3850 C C . ALA A 1 492 ? 39.438 22.234 3.43 1 97.69 492 ALA A C 1
ATOM 3852 O O . ALA A 1 492 ? 39.938 23.359 3.383 1 97.69 492 ALA A O 1
ATOM 3853 N N . GLY A 1 493 ? 38.094 22.016 3.496 1 96.94 493 GLY A N 1
ATOM 3854 C CA . GLY A 1 493 ? 37.188 23.125 3.533 1 96.94 493 GLY A CA 1
ATOM 3855 C C . GLY A 1 493 ? 37.344 24 4.77 1 96.94 493 GLY A C 1
ATOM 3856 O O . GLY A 1 493 ? 37.344 25.219 4.68 1 96.94 493 GLY A O 1
ATOM 3857 N N . GLN A 1 494 ? 37.469 23.375 5.934 1 97.06 494 GLN A N 1
ATOM 3858 C CA . GLN A 1 494 ? 37.625 24.078 7.195 1 97.06 494 GLN A CA 1
ATOM 3859 C C . GLN A 1 494 ? 38.938 24.844 7.234 1 97.06 494 GLN A C 1
ATOM 3861 O O . GLN A 1 494 ? 39 25.953 7.781 1 97.06 494 GLN A O 1
ATOM 3866 N N . LEU A 1 495 ? 40 24.266 6.691 1 97.31 495 LEU A N 1
ATOM 3867 C CA . LEU A 1 495 ? 41.281 24.922 6.625 1 97.31 495 LEU A CA 1
ATOM 3868 C C . LEU A 1 495 ? 41.219 26.203 5.801 1 97.31 495 LEU A C 1
ATOM 3870 O O . LEU A 1 495 ? 41.719 27.25 6.223 1 97.31 495 LEU A O 1
ATOM 3874 N N . PHE A 1 496 ? 40.594 26.109 4.711 1 96.88 496 PHE A N 1
ATOM 3875 C CA . PHE A 1 496 ? 40.438 27.281 3.861 1 96.88 496 PHE A CA 1
ATOM 3876 C C . PHE A 1 496 ? 39.656 28.375 4.566 1 96.88 496 PHE A C 1
ATOM 3878 O O . PHE A 1 496 ? 39.938 29.562 4.438 1 96.88 496 PHE A O 1
ATOM 3885 N N . SER A 1 497 ? 38.625 27.969 5.285 1 95.94 497 SER A N 1
ATOM 3886 C CA . SER A 1 497 ? 37.812 28.922 6.039 1 95.94 497 SER A CA 1
ATOM 3887 C C . SER A 1 497 ? 38.656 29.625 7.117 1 95.94 497 SER A C 1
ATOM 3889 O O . SER A 1 497 ? 38.531 30.828 7.316 1 95.94 497 SER A O 1
ATOM 3891 N N . LEU A 1 498 ? 39.5 28.891 7.824 1 95.75 498 LEU A N 1
ATOM 3892 C CA . LEU A 1 498 ? 40.344 29.469 8.844 1 95.75 498 LEU A CA 1
ATOM 3893 C C . LEU A 1 498 ? 41.344 30.453 8.227 1 95.75 498 LEU A C 1
ATOM 3895 O O . LEU A 1 498 ? 41.562 31.547 8.773 1 95.75 498 LEU A O 1
ATOM 3899 N N . LEU A 1 499 ? 41.906 30.125 7.125 1 94.75 499 LEU A N 1
ATOM 3900 C CA . LEU A 1 499 ? 42.875 31 6.457 1 94.75 499 LEU A CA 1
ATOM 3901 C C . LEU A 1 499 ? 42.219 32.312 6.027 1 94.75 499 LEU A C 1
ATOM 3903 O O . LEU A 1 499 ? 42.812 33.375 6.156 1 94.75 499 LEU A O 1
ATOM 3907 N N . LEU A 1 500 ? 41 32.188 5.578 1 93.12 500 LEU A N 1
ATOM 3908 C CA . LEU A 1 500 ? 40.25 33.375 5.199 1 93.12 500 LEU A CA 1
ATOM 3909 C C . LEU A 1 500 ? 39.969 34.25 6.422 1 93.12 500 LEU A C 1
ATOM 3911 O O . LEU A 1 500 ? 40.125 35.469 6.363 1 93.12 500 LEU A O 1
ATOM 3915 N N . SER A 1 501 ? 39.594 33.625 7.492 1 91.75 501 SER A N 1
ATOM 3916 C CA . SER A 1 501 ? 39.25 34.344 8.719 1 91.75 501 SER A CA 1
ATOM 3917 C C . SER A 1 501 ? 40.5 35.031 9.289 1 91.75 501 SER A C 1
ATOM 3919 O O . SER A 1 501 ? 40.438 36.188 9.695 1 91.75 501 SER A O 1
ATOM 3921 N N . LEU A 1 502 ? 41.625 34.344 9.297 1 90.38 502 LEU A N 1
ATOM 3922 C CA . LEU A 1 502 ? 42.875 34.906 9.781 1 90.38 502 LEU A CA 1
ATOM 3923 C C . LEU A 1 502 ? 43.375 36.031 8.867 1 90.38 502 LEU A C 1
ATOM 3925 O O . LEU A 1 502 ? 43.844 37.062 9.344 1 90.38 502 LEU A O 1
ATOM 3929 N N . GLY A 1 503 ? 43.25 35.781 7.602 1 88.12 503 GLY A N 1
ATOM 3930 C CA . GLY A 1 503 ? 43.625 36.844 6.66 1 88.12 503 GLY A CA 1
ATOM 3931 C C . GLY A 1 503 ? 42.812 38.094 6.836 1 88.12 503 GLY A C 1
ATOM 3932 O O . GLY A 1 503 ? 43.375 39.219 6.754 1 88.12 503 GLY A O 1
ATOM 3933 N N . ALA A 1 504 ? 41.531 37.938 7.113 1 85.56 504 ALA A N 1
ATOM 3934 C CA . ALA A 1 504 ? 40.656 39.094 7.312 1 85.56 504 ALA A CA 1
ATOM 3935 C C . ALA A 1 504 ? 41.031 39.812 8.602 1 85.56 504 ALA A C 1
ATOM 3937 O O . ALA A 1 504 ? 41 41.062 8.641 1 85.56 504 ALA A O 1
ATOM 3938 N N . MET A 1 505 ? 41.406 39.156 9.641 1 84.19 505 MET A N 1
ATOM 3939 C CA . MET A 1 505 ? 41.719 39.75 10.938 1 84.19 505 MET A CA 1
ATOM 3940 C C . MET A 1 505 ? 43.094 40.438 10.883 1 84.19 505 MET A C 1
ATOM 3942 O O . MET A 1 505 ? 43.281 41.5 11.508 1 84.19 505 MET A O 1
ATOM 3946 N N . LEU A 1 506 ? 43.938 39.938 10.156 1 83.88 506 LEU A N 1
ATOM 3947 C CA . LEU A 1 506 ? 45.312 40.438 10.148 1 83.88 506 LEU A CA 1
ATOM 3948 C C . LEU A 1 506 ? 45.469 41.562 9.125 1 83.88 506 LEU A C 1
ATOM 3950 O O . LEU A 1 506 ? 46.281 42.469 9.32 1 83.88 506 LEU A O 1
ATOM 3954 N N . HIS A 1 507 ? 44.781 41.531 8.062 1 77.31 507 HIS A N 1
ATOM 3955 C CA . HIS A 1 507 ? 45.062 42.469 6.98 1 77.31 507 HIS A CA 1
ATOM 3956 C C . HIS A 1 507 ? 43.938 43.469 6.82 1 77.31 507 HIS A C 1
ATOM 3958 O O . HIS A 1 507 ? 44.125 44.531 6.227 1 77.31 507 HIS A O 1
ATOM 3964 N N . PHE A 1 508 ? 42.719 43.25 7.211 1 64.25 508 PHE A N 1
ATOM 3965 C CA . PHE A 1 508 ? 41.625 44.188 6.934 1 64.25 508 PHE A CA 1
ATOM 3966 C C . PHE A 1 508 ? 41.125 44.844 8.219 1 64.25 508 PHE A C 1
ATOM 3968 O O . PHE A 1 508 ? 40.406 45.812 8.172 1 64.25 508 PHE A O 1
ATOM 3975 N N . ASP A 1 509 ? 41.188 44.281 9.305 1 57.16 509 ASP A N 1
ATOM 3976 C CA . ASP A 1 509 ? 40.656 44.938 10.508 1 57.16 509 ASP A CA 1
ATOM 3977 C C . ASP A 1 509 ? 41.531 46.125 10.898 1 57.16 509 ASP A C 1
ATOM 3979 O O . ASP A 1 509 ? 42.719 45.969 11.242 1 57.16 509 ASP A O 1
ATOM 3983 N N . GLY A 1 510 ? 41.469 47.312 10.148 1 45.03 510 GLY A N 1
ATOM 3984 C CA . GLY A 1 510 ? 42.125 48.594 10.344 1 45.03 510 GLY A CA 1
ATOM 3985 C C . GLY A 1 510 ? 42.312 48.938 11.805 1 45.03 510 GLY A C 1
ATOM 3986 O O . GLY A 1 510 ? 41.688 48.344 12.68 1 45.03 510 GLY A O 1
ATOM 3987 N N . ASP A 1 511 ? 43.188 50.156 12.023 1 40.09 511 ASP A N 1
ATOM 3988 C CA . ASP A 1 511 ? 43.875 50.844 13.117 1 40.09 511 ASP A CA 1
ATOM 3989 C C . ASP A 1 511 ? 42.844 51.406 14.109 1 40.09 511 ASP A C 1
ATOM 3991 O O . ASP A 1 511 ? 42.281 52.5 13.914 1 40.09 511 ASP A O 1
ATOM 3995 N N . SER A 1 512 ? 41.75 50.969 14.539 1 36.5 512 SER A N 1
ATOM 3996 C CA . SER A 1 512 ? 41.312 51.812 15.641 1 36.5 512 SER A CA 1
ATOM 3997 C C . SER A 1 512 ? 42.406 52.031 16.672 1 36.5 512 SER A C 1
ATOM 3999 O O . SER A 1 512 ? 42.562 51.25 17.609 1 36.5 512 SER A O 1
ATOM 4001 N N . ALA A 1 513 ? 43.531 52.469 16.234 1 34.19 513 ALA A N 1
ATOM 4002 C CA . ALA A 1 513 ? 44.438 53 17.266 1 34.19 513 ALA A CA 1
ATOM 4003 C C . ALA A 1 513 ? 43.688 53.969 18.172 1 34.19 513 ALA A C 1
ATOM 4005 O O . ALA A 1 513 ? 42.938 54.844 17.703 1 34.19 513 ALA A O 1
ATOM 4006 N N . PRO A 1 514 ? 43.469 53.719 19.406 1 30.83 514 PRO A N 1
ATOM 4007 C CA . PRO A 1 514 ? 43.125 54.906 20.203 1 30.83 514 PRO A CA 1
ATOM 4008 C C . PRO A 1 514 ? 44 56.094 19.875 1 30.83 514 PRO A C 1
ATOM 4010 O O . PRO A 1 514 ? 45.188 55.938 19.562 1 30.83 514 PRO A O 1
ATOM 4013 N N . ASN A 1 515 ? 43.531 57.156 19.203 1 27.77 515 ASN A N 1
ATOM 4014 C CA . ASN A 1 515 ? 44.188 58.469 19.203 1 27.77 515 ASN A CA 1
ATOM 4015 C C . ASN A 1 515 ? 44.844 58.75 20.547 1 27.77 515 ASN A C 1
ATOM 4017 O O . ASN A 1 515 ? 44.125 58.938 21.547 1 27.77 515 ASN A O 1
ATOM 4021 N N . GLN A 1 516 ? 45.844 58.094 20.984 1 25.42 516 GLN A N 1
ATOM 4022 C CA . GLN A 1 516 ? 46.625 58.688 22.062 1 25.42 516 GLN A CA 1
ATOM 4023 C C . GLN A 1 516 ? 46.844 60.188 21.812 1 25.42 516 GLN A C 1
ATOM 4025 O O . GLN A 1 516 ? 47.375 60.562 20.766 1 25.42 516 GLN A O 1
ATOM 4030 N N . LEU A 1 517 ? 46.031 61.156 22.484 1 24.78 517 LEU A N 1
ATOM 4031 C CA . LEU A 1 517 ? 46.469 62.531 22.766 1 24.78 517 LEU A CA 1
ATOM 4032 C C . LEU A 1 517 ? 47.938 62.562 23.172 1 24.78 517 LEU A C 1
ATOM 4034 O O . LEU A 1 517 ? 48.344 61.875 24.109 1 24.78 517 LEU A O 1
ATOM 4038 N N . ASP A 1 518 ? 48.844 62.75 22.328 1 20.94 518 ASP A N 1
ATOM 4039 C CA . ASP A 1 518 ? 50.219 63.188 22.516 1 20.94 518 ASP A CA 1
ATOM 4040 C C . ASP A 1 518 ? 50.281 64.312 23.531 1 20.94 518 ASP A C 1
ATOM 4042 O O . ASP A 1 518 ? 49.719 65.375 23.328 1 20.94 518 ASP A O 1
ATOM 4046 N N . ASP A 1 519 ? 50.375 63.969 24.906 1 21.47 519 ASP A N 1
ATOM 4047 C CA . ASP A 1 519 ? 50.906 64.938 25.906 1 21.47 519 ASP A CA 1
ATOM 4048 C C . ASP A 1 519 ? 52.219 65.5 25.469 1 21.47 519 ASP A C 1
ATOM 4050 O O . ASP A 1 519 ? 53.219 64.812 25.312 1 21.47 519 ASP A O 1
ATOM 4054 N N . THR A 1 520 ? 52.188 66.375 24.578 1 19.7 520 THR A N 1
ATOM 4055 C CA . THR A 1 520 ? 53.375 67.188 24.344 1 19.7 520 THR A CA 1
ATOM 4056 C C . THR A 1 520 ? 53.938 67.75 25.656 1 19.7 520 THR A C 1
ATOM 4058 O O . THR A 1 520 ? 53.219 68.375 26.453 1 19.7 520 THR A O 1
ATOM 4061 N N . ASN A 1 521 ? 55.125 67.188 26.172 1 20.02 521 ASN A N 1
ATOM 4062 C CA . ASN A 1 521 ? 56.156 67.5 27.156 1 20.02 521 ASN A CA 1
ATOM 4063 C C . ASN A 1 521 ? 56.625 68.938 27.094 1 20.02 521 ASN A C 1
ATOM 4065 O O . ASN A 1 521 ? 57.094 69.375 26.047 1 20.02 521 ASN A O 1
ATOM 4069 N N . GLY A 1 522 ? 55.906 69.875 27.844 1 17.73 522 GLY A N 1
ATOM 4070 C CA . GLY A 1 522 ? 56.562 71.125 28.219 1 17.73 522 GLY A CA 1
ATOM 4071 C C . GLY A 1 522 ? 57.938 70.875 28.875 1 17.73 522 GLY A C 1
ATOM 4072 O O . GLY A 1 522 ? 58.062 70.125 29.812 1 17.73 522 GLY A O 1
ATOM 4073 N N . GLN A 1 523 ? 59.062 71.25 28.375 1 18.36 523 GLN A N 1
ATOM 4074 C CA . GLN A 1 523 ? 60.5 71.25 28.5 1 18.36 523 GLN A CA 1
ATOM 4075 C C . GLN A 1 523 ? 61 72.125 29.625 1 18.36 523 GLN A C 1
ATOM 4077 O O . GLN A 1 523 ? 61.562 73.188 29.359 1 18.36 523 GLN A O 1
ATOM 4082 N N . HIS A 1 524 ? 60.438 72.25 30.859 1 16.91 524 HIS A N 1
ATOM 4083 C CA . HIS A 1 524 ? 61.375 73.125 31.578 1 16.91 524 HIS A CA 1
ATOM 4084 C C . HIS A 1 524 ? 62.75 72.438 31.641 1 16.91 524 HIS A C 1
ATOM 4086 O O . HIS A 1 524 ? 62.875 71.25 31.609 1 16.91 524 HIS A O 1
ATOM 4092 N N . LEU A 1 525 ? 63.875 73.312 31.688 1 16.27 525 LEU A N 1
ATOM 4093 C CA . LEU A 1 525 ? 65.312 73.688 31.891 1 16.27 525 LEU A CA 1
ATOM 4094 C C . LEU A 1 525 ? 65.75 73.25 33.281 1 16.27 525 LEU A C 1
ATOM 4096 O O . LEU A 1 525 ? 65.5 72.125 33.75 1 16.27 525 LEU A O 1
ATOM 4100 N N . ASP A 1 526 ? 66.125 74.188 34.25 1 15.83 526 ASP A N 1
ATOM 4101 C CA . ASP A 1 526 ? 67.5 74.312 34.688 1 15.83 526 ASP A CA 1
ATOM 4102 C C . ASP A 1 526 ? 67.812 73.375 35.906 1 15.83 526 ASP A C 1
ATOM 4104 O O . ASP A 1 526 ? 68.688 72.562 35.875 1 15.83 526 ASP A O 1
ATOM 4108 N N . GLY A 1 527 ? 67.812 74 37.125 1 15.65 527 GLY A N 1
ATOM 4109 C CA . GLY A 1 527 ? 68.875 74.375 38.031 1 15.65 527 GLY A CA 1
ATOM 4110 C C . GLY A 1 527 ? 69 73.438 39.188 1 15.65 527 GLY A C 1
ATOM 4111 O O . GLY A 1 527 ? 68.125 72.625 39.438 1 15.65 527 GLY A O 1
ATOM 4112 N N . ASP A 1 528 ? 69.688 73.812 40.344 1 15.81 528 ASP A N 1
ATOM 4113 C CA . ASP A 1 528 ? 70.812 73.5 41.188 1 15.81 528 ASP A CA 1
ATOM 4114 C C . ASP A 1 528 ? 70.375 72.625 42.406 1 15.81 528 ASP A C 1
ATOM 4116 O O . ASP A 1 528 ? 70.938 71.562 42.656 1 15.81 528 ASP A O 1
ATOM 4120 N N . TYR A 1 529 ? 70.25 73.25 43.656 1 16.45 529 TYR A N 1
ATOM 4121 C CA . TYR A 1 529 ? 71.188 73.125 44.781 1 16.45 529 TYR A CA 1
ATOM 4122 C C . TYR A 1 529 ? 70.75 72.062 45.75 1 16.45 529 TYR A C 1
ATOM 4124 O O . TYR A 1 529 ? 69.562 71.688 45.812 1 16.45 529 TYR A O 1
ATOM 4132 N N . GLN A 1 530 ? 71.562 71.625 46.844 1 16.05 530 GLN A N 1
ATOM 4133 C CA . GLN A 1 530 ? 72.188 70.688 47.75 1 16.05 530 GLN A CA 1
ATOM 4134 C C . GLN A 1 530 ? 71.438 70.562 49.062 1 16.05 530 GLN A C 1
ATOM 4136 O O . GLN A 1 530 ? 71.312 69.5 49.625 1 16.05 530 GLN A O 1
ATOM 4141 N N . ASN A 1 531 ? 71.375 71.562 49.938 1 15.6 531 ASN A N 1
ATOM 4142 C CA . ASN A 1 531 ? 72.125 71.25 51.156 1 15.6 531 ASN A CA 1
ATOM 4143 C C . ASN A 1 531 ? 71.312 70.375 52.094 1 15.6 531 ASN A C 1
ATOM 4145 O O . ASN A 1 531 ? 71.562 69.125 52.25 1 15.6 531 ASN A O 1
ATOM 4149 N N . GLY A 1 532 ? 70.812 70.875 53.375 1 14.82 532 GLY A N 1
ATOM 4150 C CA . GLY A 1 532 ? 71.25 70.875 54.75 1 14.82 532 GLY A CA 1
ATOM 4151 C C . GLY A 1 532 ? 70.312 70.125 55.656 1 14.82 532 GLY A C 1
ATOM 4152 O O . GLY A 1 532 ? 69.812 69.062 55.281 1 14.82 532 GLY A O 1
ATOM 4153 N N . ASP A 1 533 ? 69.5 70.75 56.562 1 15.02 533 ASP A N 1
ATOM 4154 C CA . ASP A 1 533 ? 69.688 70.812 58.031 1 15.02 533 ASP A CA 1
ATOM 4155 C C . ASP A 1 533 ? 68.688 69.938 58.75 1 15.02 533 ASP A C 1
ATOM 4157 O O . ASP A 1 533 ? 67.688 69.562 58.188 1 15.02 533 ASP A O 1
ATOM 4161 N N . HIS A 1 534 ? 68.938 69.75 60.062 1 17.45 534 HIS A N 1
ATOM 4162 C CA . HIS A 1 534 ? 68.812 69 61.312 1 17.45 534 HIS A CA 1
ATOM 4163 C C . HIS A 1 534 ? 67.375 69.125 61.875 1 17.45 534 HIS A C 1
ATOM 4165 O O . HIS A 1 534 ? 66.625 69.938 61.438 1 17.45 534 HIS A O 1
ATOM 4171 N N . GLU A 1 535 ? 67.25 69.125 63.25 1 17.33 535 GLU A N 1
ATOM 4172 C CA . GLU A 1 535 ? 66.688 68.375 64.375 1 17.33 535 GLU A CA 1
ATOM 4173 C C . GLU A 1 535 ? 65.438 69 64.938 1 17.33 535 GLU A C 1
ATOM 4175 O O . GLU A 1 535 ? 64.438 68.312 65.188 1 17.33 535 GLU A O 1
ATOM 4180 N N . ASP A 1 536 ? 65.438 70.125 65.562 1 15.67 536 ASP A N 1
ATOM 4181 C CA . ASP A 1 536 ? 65.062 70.375 67 1 15.67 536 ASP A CA 1
ATOM 4182 C C . ASP A 1 536 ? 63.562 70.688 67.062 1 15.67 536 ASP A C 1
ATOM 4184 O O . ASP A 1 536 ? 62.938 71.062 66.125 1 15.67 536 ASP A O 1
ATOM 4188 N N . ALA A 1 537 ? 63.094 71.25 68.25 1 18.62 537 ALA A N 1
ATOM 4189 C CA . ALA A 1 537 ? 62.25 71 69.375 1 18.62 537 ALA A CA 1
ATOM 4190 C C . ALA A 1 537 ? 60.875 71.625 69.25 1 18.62 537 ALA A C 1
ATOM 4192 O O . ALA A 1 537 ? 59.844 70.938 69.312 1 18.62 537 ALA A O 1
ATOM 4193 N N . ASP A 1 538 ? 60.75 72.812 69.562 1 16.2 538 ASP A N 1
ATOM 4194 C CA . ASP A 1 538 ? 59.969 73.312 70.75 1 16.2 538 ASP A CA 1
ATOM 4195 C C . ASP A 1 538 ? 58.625 73.875 70.312 1 16.2 538 ASP A C 1
ATOM 4197 O O . ASP A 1 538 ? 57.594 73.562 70.875 1 16.2 538 ASP A O 1
ATOM 4201 N N . GLY A 1 539 ? 58.688 75.188 69.75 1 14.73 539 GLY A N 1
ATOM 4202 C CA . GLY A 1 539 ? 57.938 76.25 70.5 1 14.73 539 GLY A CA 1
ATOM 4203 C C . GLY A 1 539 ? 56.469 76.25 70.188 1 14.73 539 GLY A C 1
ATOM 4204 O O . GLY A 1 539 ? 55.938 75.312 69.5 1 14.73 539 GLY A O 1
ATOM 4205 N N . GLU A 1 540 ? 56.062 77.438 69.562 1 15.62 540 GLU A N 1
ATOM 4206 C CA . GLU A 1 540 ? 55.188 78.438 70.125 1 15.62 540 GLU A CA 1
ATOM 4207 C C . GLU A 1 540 ? 53.75 78.25 69.688 1 15.62 540 GLU A C 1
ATOM 4209 O O . GLU A 1 540 ? 53.5 77.562 68.688 1 15.62 540 GLU A O 1
ATOM 4214 N N . GLU A 1 541 ? 53.031 79.438 69.562 1 17.17 541 GLU A N 1
ATOM 4215 C CA . GLU A 1 541 ? 51.875 80.062 70.188 1 17.17 541 GLU A CA 1
ATOM 4216 C C . GLU A 1 541 ? 50.719 80.125 69.188 1 17.17 541 GLU A C 1
ATOM 4218 O O . GLU A 1 541 ? 49.562 79.875 69.562 1 17.17 541 GLU A O 1
ATOM 4223 N N . PRO A 1 542 ? 50.781 80.438 67.812 1 17.22 542 PRO A N 1
ATOM 4224 C CA . PRO A 1 542 ? 49.906 81.562 67.562 1 17.22 542 PRO A CA 1
ATOM 4225 C C . PRO A 1 542 ? 48.438 81.188 67.375 1 17.22 542 PRO A C 1
ATOM 4227 O O . PRO A 1 542 ? 48.156 80.062 67.062 1 17.22 542 PRO A O 1
ATOM 4230 N N . THR A 1 543 ? 47.562 82.125 67.5 1 18.75 543 THR A N 1
ATOM 4231 C CA . THR A 1 543 ? 46.188 82.375 67.938 1 18.75 543 THR A CA 1
ATOM 4232 C C . THR A 1 543 ? 45.188 82.25 66.812 1 18.75 543 THR A C 1
ATOM 4234 O O . THR A 1 543 ? 44.094 81.625 67 1 18.75 543 THR A O 1
ATOM 4237 N N . GLU A 1 544 ? 45.375 82.875 65.625 1 16.75 544 GLU A N 1
ATOM 4238 C CA . GLU A 1 544 ? 44.281 83.75 65.25 1 16.75 544 GLU A CA 1
ATOM 4239 C C . GLU A 1 544 ? 43.156 83 64.562 1 16.75 544 GLU A C 1
ATOM 4241 O O . GLU A 1 544 ? 43.375 81.875 64.125 1 16.75 544 GLU A O 1
ATOM 4246 N N . ARG A 1 545 ? 42.25 83.812 63.719 1 19.67 545 ARG A N 1
ATOM 4247 C CA . ARG A 1 545 ? 40.812 84.125 63.688 1 19.67 545 ARG A CA 1
ATOM 4248 C C . ARG A 1 545 ? 40.125 83.375 62.562 1 19.67 545 ARG A C 1
ATOM 4250 O O . ARG A 1 545 ? 39.062 82.75 62.781 1 19.67 545 ARG A O 1
ATOM 4257 N N . THR A 1 546 ? 40.5 83.5 61.281 1 18.42 546 THR A N 1
ATOM 4258 C CA . THR A 1 546 ? 39.469 84.125 60.438 1 18.42 546 THR A CA 1
ATOM 4259 C C . THR A 1 546 ? 38.562 83.062 59.844 1 18.42 546 THR A C 1
ATOM 4261 O O . THR A 1 546 ? 38.969 81.938 59.594 1 18.42 546 THR A O 1
ATOM 4264 N N . SER A 1 547 ? 37.188 83.375 59.406 1 21.08 547 SER A N 1
ATOM 4265 C CA . SER A 1 547 ? 35.844 82.75 59.375 1 21.08 547 SER A CA 1
ATOM 4266 C C . SER A 1 547 ? 35.562 82.188 58 1 21.08 547 SER A C 1
ATOM 4268 O O . SER A 1 547 ? 34.562 81.5 57.812 1 21.08 547 SER A O 1
ATOM 4270 N N . LEU A 1 548 ? 36.406 82.25 56.875 1 18.8 548 LEU A N 1
ATOM 4271 C CA . LEU A 1 548 ? 35.812 82.562 55.594 1 18.8 548 LEU A CA 1
ATOM 4272 C C . LEU A 1 548 ? 35 81.375 55.094 1 18.8 548 LEU A C 1
ATOM 4274 O O . LEU A 1 548 ? 35.344 80.188 55.344 1 18.8 548 LEU A O 1
ATOM 4278 N N . LEU A 1 549 ? 33.844 81.688 54.25 1 22.09 549 LEU A N 1
ATOM 4279 C CA . LEU A 1 549 ? 32.531 81.188 53.781 1 22.09 549 LEU A CA 1
ATOM 4280 C C . LEU A 1 549 ? 32.719 80.125 52.688 1 22.09 549 LEU A C 1
ATOM 4282 O O . LEU A 1 549 ? 33.656 80.25 51.906 1 22.09 549 LEU A O 1
ATOM 4286 N N . GLY A 1 550 ? 31.891 78.938 52.562 1 19.97 550 GLY A N 1
ATOM 4287 C CA . GLY A 1 550 ? 31.828 77.562 52.125 1 19.97 550 GLY A CA 1
ATOM 4288 C C . GLY A 1 550 ? 31.422 77.375 50.656 1 19.97 550 GLY A C 1
ATOM 4289 O O . GLY A 1 550 ? 30.234 77.25 50.344 1 19.97 550 GLY A O 1
ATOM 4290 N N . ARG A 1 551 ? 32.031 78.188 49.594 1 21.33 551 ARG A N 1
ATOM 4291 C CA . ARG A 1 551 ? 31.469 78.312 48.25 1 21.33 551 ARG A CA 1
ATOM 4292 C C . ARG A 1 551 ? 31.406 77 47.562 1 21.33 551 ARG A C 1
ATOM 4294 O O . ARG A 1 551 ? 32.438 76.312 47.406 1 21.33 551 ARG A O 1
ATOM 4301 N N . THR A 1 552 ? 30.188 76.375 47.469 1 21.33 552 THR A N 1
ATOM 4302 C CA . THR A 1 552 ? 29.75 75.062 47 1 21.33 552 THR A CA 1
ATOM 4303 C C . THR A 1 552 ? 29.922 74.938 45.5 1 21.33 552 THR A C 1
ATOM 4305 O O . THR A 1 552 ? 29.359 75.688 44.719 1 21.33 552 THR A O 1
ATOM 4308 N N . HIS A 1 553 ? 31.094 74.625 44.875 1 19.59 553 HIS A N 1
ATOM 4309 C CA . HIS A 1 553 ? 31.531 74.562 43.469 1 19.59 553 HIS A CA 1
ATOM 4310 C C . HIS A 1 553 ? 30.672 73.562 42.688 1 19.59 553 HIS A C 1
ATOM 4312 O O . HIS A 1 553 ? 30.453 72.438 43.125 1 19.59 553 HIS A O 1
ATOM 4318 N N . ARG A 1 554 ? 29.703 74.062 41.781 1 24.59 554 ARG A N 1
ATOM 4319 C CA . ARG A 1 554 ? 28.812 73.5 40.75 1 24.59 554 ARG A CA 1
ATOM 4320 C C . ARG A 1 554 ? 29.562 72.688 39.719 1 24.59 554 ARG A C 1
ATOM 4322 O O . ARG A 1 554 ? 30.344 73.25 38.938 1 24.59 554 ARG A O 1
ATOM 4329 N N . LEU A 1 555 ? 30.078 71.5 40.031 1 21.17 555 LEU A N 1
ATOM 4330 C CA . LEU A 1 555 ? 30.781 70.688 39.062 1 21.17 555 LEU A CA 1
ATOM 4331 C C . LEU A 1 555 ? 29.891 70.375 37.844 1 21.17 555 LEU A C 1
ATOM 4333 O O . LEU A 1 555 ? 28.797 69.875 38 1 21.17 555 LEU A O 1
ATOM 4337 N N . ILE A 1 556 ? 29.984 71.188 36.781 1 21.52 556 ILE A N 1
ATOM 4338 C CA . ILE A 1 556 ? 29.375 71.125 35.438 1 21.52 556 ILE A CA 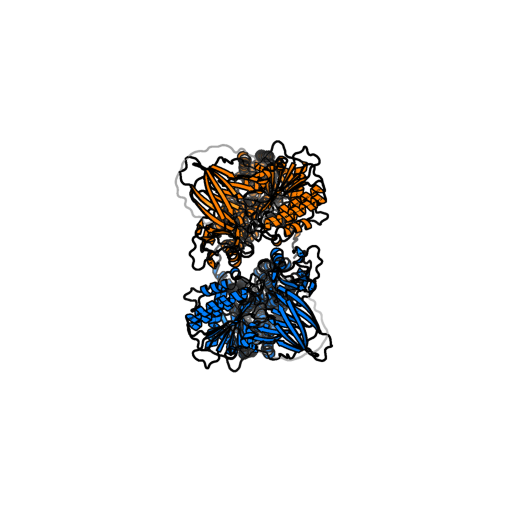1
ATOM 4339 C C . ILE A 1 556 ? 29.625 69.75 34.812 1 21.52 556 ILE A C 1
ATOM 4341 O O . ILE A 1 556 ? 30.766 69.312 34.688 1 21.52 556 ILE A O 1
ATOM 4345 N N . ASN A 1 557 ? 28.609 68.812 34.875 1 22.16 557 ASN A N 1
ATOM 4346 C CA . ASN A 1 557 ? 28.5 67.5 34.312 1 22.16 557 ASN A CA 1
ATOM 4347 C C . ASN A 1 557 ? 28.797 67.5 32.812 1 22.16 557 ASN A C 1
ATOM 4349 O O . ASN A 1 557 ? 28 68.062 32.031 1 22.16 557 ASN A O 1
ATOM 4353 N N . GLN A 1 558 ? 30.016 67.875 32.281 1 23.31 558 GLN A N 1
ATOM 4354 C CA . GLN A 1 558 ? 30.375 67.75 30.875 1 23.31 558 GLN A CA 1
ATOM 4355 C C . GLN A 1 558 ? 30 66.375 30.312 1 23.31 558 GLN A C 1
ATOM 4357 O O . GLN A 1 558 ? 30.516 65.375 30.75 1 23.31 558 GLN A O 1
ATOM 4362 N N . HIS A 1 559 ? 28.766 66.188 29.844 1 26.36 559 HIS A N 1
ATOM 4363 C CA . HIS A 1 559 ? 28.266 65.062 29.078 1 26.36 559 HIS A CA 1
ATOM 4364 C C . HIS A 1 559 ? 29.219 64.75 27.938 1 26.36 559 HIS A C 1
ATOM 4366 O O . HIS A 1 559 ? 29.422 65.562 27.031 1 26.36 559 HIS A O 1
ATOM 4372 N N . LEU A 1 560 ? 30.391 64.125 28.156 1 25.59 560 LEU A N 1
ATOM 4373 C CA . LEU A 1 560 ? 31.281 63.656 27.125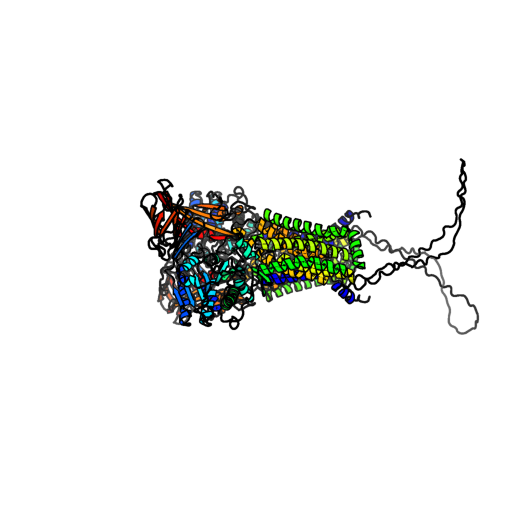 1 25.59 560 LEU A CA 1
ATOM 4374 C C . LEU A 1 560 ? 30.516 62.906 26.047 1 25.59 560 LEU A C 1
ATOM 4376 O O . LEU A 1 560 ? 29.812 61.938 26.359 1 25.59 560 LEU A O 1
ATOM 4380 N N . ALA A 1 561 ? 30.203 63.562 24.938 1 29.56 561 ALA A N 1
ATOM 4381 C CA . ALA A 1 561 ? 29.719 63.031 23.672 1 29.56 561 ALA A CA 1
ATOM 4382 C C . ALA A 1 561 ? 30.484 61.781 23.25 1 29.56 561 ALA A C 1
ATOM 4384 O O . ALA A 1 561 ? 31.719 61.781 23.156 1 29.56 561 ALA A O 1
ATOM 4385 N N . MET A 1 562 ? 30.031 60.656 23.672 1 27.94 562 MET A N 1
ATOM 4386 C CA . MET A 1 562 ? 30.609 59.406 23.188 1 27.94 562 MET A CA 1
ATOM 4387 C C . MET A 1 562 ? 30.875 59.469 21.688 1 27.94 562 MET A C 1
ATOM 4389 O O . MET A 1 562 ? 30 59.844 20.906 1 27.94 562 MET A O 1
ATOM 4393 N N . PRO A 1 563 ? 32.156 59.75 21.219 1 28.86 563 PRO A N 1
ATOM 4394 C CA . PRO A 1 563 ? 32.375 59.812 19.781 1 28.86 563 PRO A CA 1
ATOM 4395 C C . PRO A 1 563 ? 31.547 58.781 19 1 28.86 563 PRO A C 1
ATOM 4397 O O . PRO A 1 563 ? 31.125 57.781 19.562 1 28.86 563 PRO A O 1
ATOM 4400 N N . ALA A 1 564 ? 30.891 59.344 17.969 1 32.66 564 ALA A N 1
ATOM 4401 C CA . ALA A 1 564 ? 30.219 58.594 16.922 1 32.66 564 ALA A CA 1
ATOM 4402 C C . ALA A 1 564 ? 31.031 57.344 16.562 1 32.66 564 ALA A C 1
ATOM 4404 O O . ALA A 1 564 ? 32.219 57.438 16.234 1 32.66 564 ALA A O 1
ATOM 4405 N N . LEU A 1 565 ? 30.734 56.344 17.172 1 30.45 565 LEU A N 1
ATOM 4406 C CA . LEU A 1 565 ? 31.25 55.031 16.734 1 30.45 565 LEU A CA 1
ATOM 4407 C C . LEU A 1 565 ? 31.453 55.031 15.219 1 30.45 565 LEU A C 1
ATOM 4409 O O . LEU A 1 565 ? 30.516 55.312 14.469 1 30.45 565 LEU A O 1
ATOM 4413 N N . GLY A 1 566 ? 32.688 55.531 14.75 1 30.2 566 GLY A N 1
ATOM 4414 C CA . GLY A 1 566 ? 33.094 55.438 13.352 1 30.2 566 GLY A CA 1
ATOM 4415 C C . GLY A 1 566 ? 32.375 54.312 12.602 1 30.2 566 GLY A C 1
ATOM 4416 O O . GLY A 1 566 ? 31.859 53.375 13.211 1 30.2 566 GLY A O 1
ATOM 4417 N N . HIS A 1 567 ? 31.891 54.781 11.352 1 32.94 567 HIS A N 1
ATOM 4418 C CA . HIS A 1 567 ? 31.297 53.812 10.422 1 32.94 567 HIS A CA 1
ATOM 4419 C C . HIS A 1 567 ? 32 52.469 10.492 1 32.94 567 HIS A C 1
ATOM 4421 O O . HIS A 1 567 ? 33.219 52.406 10.484 1 32.94 567 HIS A O 1
ATOM 4427 N N . PRO A 1 568 ? 31.469 51.562 11.125 1 34.22 568 PRO A N 1
ATOM 4428 C CA . PRO A 1 568 ? 32.188 50.281 11.055 1 34.22 568 PRO A CA 1
ATOM 4429 C C . PRO A 1 568 ? 32.875 50.094 9.719 1 34.22 568 PRO A C 1
ATOM 4431 O O . PRO A 1 568 ? 32.344 50.375 8.664 1 34.22 568 PRO A O 1
ATOM 4434 N N . SER A 1 569 ? 34.188 50.531 9.562 1 36.59 569 SER A N 1
ATOM 4435 C CA . SER A 1 569 ? 35 50.219 8.406 1 36.59 569 SER A CA 1
ATOM 4436 C C . SER A 1 569 ? 34.406 49.031 7.613 1 36.59 569 SER A C 1
ATOM 4438 O O . SER A 1 569 ? 33.719 48.188 8.172 1 36.59 569 SER A O 1
ATOM 4440 N N . LYS A 1 570 ? 34.375 49.25 6.273 1 41.34 570 LYS A N 1
ATOM 4441 C CA . LYS A 1 570 ? 34 48.281 5.246 1 41.34 570 LYS A CA 1
ATOM 4442 C C . LYS A 1 570 ? 34.562 46.906 5.566 1 41.34 570 LYS A C 1
ATOM 4444 O O . LYS A 1 570 ? 35.719 46.594 5.223 1 41.34 570 LYS A O 1
ATOM 4449 N N . ILE A 1 571 ? 34.469 46.406 6.586 1 43.44 571 ILE A N 1
ATOM 4450 C CA . ILE A 1 571 ? 34.906 45.031 6.891 1 43.44 571 ILE A CA 1
ATOM 4451 C C . ILE A 1 571 ? 34.469 44.094 5.785 1 43.44 571 ILE A C 1
ATOM 4453 O O . ILE A 1 571 ? 33.281 43.875 5.605 1 43.44 571 ILE A O 1
ATOM 4457 N N . ARG A 1 572 ? 35.156 44.219 4.586 1 48.97 572 ARG A N 1
ATOM 4458 C CA . ARG A 1 572 ? 34.969 43.188 3.566 1 48.97 572 ARG A CA 1
ATOM 4459 C C . ARG A 1 572 ? 34.938 41.812 4.195 1 48.97 572 ARG A C 1
ATOM 4461 O O . ARG A 1 572 ? 35.938 41.312 4.68 1 48.97 572 ARG A O 1
ATOM 4468 N N . SER A 1 573 ? 33.781 41.375 4.781 1 69.75 573 SER A N 1
ATOM 4469 C CA . SER A 1 573 ? 33.531 40.219 5.621 1 69.75 573 SER A CA 1
ATOM 4470 C C . SER A 1 573 ? 33.531 38.938 4.797 1 69.75 573 SER A C 1
ATOM 4472 O O . SER A 1 573 ? 33 38.906 3.682 1 69.75 573 SER A O 1
ATOM 4474 N N . THR A 1 574 ? 34.594 38.156 4.828 1 85.81 574 THR A N 1
ATOM 4475 C CA . THR A 1 574 ? 34.781 36.875 4.176 1 85.81 574 THR A CA 1
ATOM 4476 C C . THR A 1 574 ? 33.812 35.844 4.742 1 85.81 574 THR A C 1
ATOM 4478 O O . THR A 1 574 ? 34.031 34.625 4.559 1 85.81 574 THR A O 1
ATOM 4481 N N . TRP A 1 575 ? 32.812 36.375 5.395 1 87.75 575 TRP A N 1
ATOM 4482 C CA . TRP A 1 575 ? 31.969 35.438 6.145 1 87.75 575 TRP A CA 1
ATOM 4483 C C . TRP A 1 575 ? 31.219 34.5 5.207 1 87.75 575 TRP A C 1
ATOM 4485 O O . TRP A 1 575 ? 31.078 33.312 5.504 1 87.75 575 TRP A O 1
ATOM 4495 N N . SER A 1 576 ? 30.766 35 4.027 1 92.12 576 SER A N 1
ATOM 4496 C CA . SER A 1 576 ? 30.016 34.156 3.107 1 92.12 576 SER A CA 1
ATOM 4497 C C . SER A 1 576 ? 30.906 33.094 2.498 1 92.12 576 SER A C 1
ATOM 4499 O O . SER A 1 576 ? 30.484 31.938 2.365 1 92.12 576 SER A O 1
ATOM 4501 N N . ALA A 1 577 ? 32.156 33.5 2.195 1 92.81 577 ALA A N 1
ATOM 4502 C CA . ALA A 1 577 ? 33.094 32.531 1.641 1 92.81 577 ALA A CA 1
ATOM 4503 C C . ALA A 1 577 ? 33.5 31.5 2.684 1 92.81 577 ALA A C 1
ATOM 4505 O O . ALA A 1 577 ? 33.688 30.312 2.357 1 92.81 577 ALA A O 1
ATOM 4506 N N . GLU A 1 578 ? 33.656 31.922 3.936 1 94.19 578 GLU A N 1
ATOM 4507 C CA . GLU A 1 578 ? 34 30.984 5.012 1 94.19 578 GLU A CA 1
ATOM 4508 C C . GLU A 1 578 ? 32.938 29.906 5.145 1 94.19 578 GLU A C 1
ATOM 4510 O O . GLU A 1 578 ? 33.25 28.719 5.258 1 94.19 578 GLU A O 1
ATOM 4515 N N . ILE A 1 579 ? 31.688 30.328 5.004 1 94.75 579 ILE A N 1
ATOM 4516 C CA . ILE A 1 579 ? 30.594 29.375 5.137 1 94.75 579 ILE A CA 1
ATOM 4517 C C . ILE A 1 579 ? 30.547 28.453 3.924 1 94.75 579 ILE A C 1
ATOM 4519 O O . ILE A 1 579 ? 30.344 27.25 4.062 1 94.75 579 ILE A O 1
ATOM 4523 N N . LEU A 1 580 ? 30.766 28.969 2.773 1 95.44 580 LEU A N 1
ATOM 4524 C CA . LEU A 1 580 ? 30.703 28.188 1.548 1 95.44 580 LEU A CA 1
ATOM 4525 C C . LEU A 1 580 ? 31.766 27.094 1.56 1 95.44 580 LEU A C 1
ATOM 4527 O O . LEU A 1 580 ? 31.484 25.938 1.218 1 95.44 580 LEU A O 1
ATOM 4531 N N . PHE A 1 581 ? 32.969 27.453 2.023 1 95.06 581 PHE A N 1
ATOM 4532 C CA . PHE A 1 581 ? 34.062 26.484 1.987 1 95.06 581 PHE A CA 1
ATOM 4533 C C . PHE A 1 581 ? 33.906 25.438 3.088 1 95.06 581 PHE A C 1
ATOM 4535 O O . PHE A 1 581 ? 34.188 24.266 2.879 1 95.06 581 PHE A O 1
ATOM 4542 N N . SER A 1 582 ? 33.406 25.781 4.16 1 95.44 582 SER A N 1
ATOM 4543 C CA . SER A 1 582 ? 33.312 24.844 5.277 1 95.44 582 SER A CA 1
ATOM 4544 C C . SER A 1 582 ? 32.094 23.953 5.168 1 95.44 582 SER A C 1
ATOM 4546 O O . SER A 1 582 ? 32.094 22.828 5.672 1 95.44 582 SER A O 1
ATOM 4548 N N . LEU A 1 583 ? 31.078 24.422 4.457 1 96.56 583 LEU A N 1
ATOM 4549 C CA . LEU A 1 583 ? 29.797 23.75 4.586 1 96.56 583 LEU A CA 1
ATOM 4550 C C . LEU A 1 583 ? 29.391 23.078 3.273 1 96.56 583 LEU A C 1
ATOM 4552 O O . LEU A 1 583 ? 28.938 21.938 3.268 1 96.56 583 LEU A O 1
ATOM 4556 N N . LEU A 1 584 ? 29.578 23.656 2.176 1 95.81 584 LEU A N 1
ATOM 4557 C CA . LEU A 1 584 ? 28.938 23.266 0.932 1 95.81 584 LEU A CA 1
ATOM 4558 C C . LEU A 1 584 ? 29.344 21.859 0.516 1 95.81 584 LEU A C 1
ATOM 4560 O O . LEU A 1 584 ? 28.516 20.938 0.484 1 95.81 584 LEU A O 1
ATOM 4564 N N . PHE A 1 585 ? 30.625 21.625 0.265 1 95.19 585 PHE A N 1
ATOM 4565 C CA . PHE A 1 585 ? 31.078 20.344 -0.276 1 95.19 585 PHE A CA 1
ATOM 4566 C C . PHE A 1 585 ? 30.922 19.234 0.76 1 95.19 585 PHE A C 1
ATOM 4568 O O . PHE A 1 585 ? 30.469 18.141 0.439 1 95.19 585 PHE A O 1
ATOM 4575 N N . PRO A 1 586 ? 31.25 19.453 2.012 1 95.5 586 PRO A N 1
ATOM 4576 C CA . PRO A 1 586 ? 30.969 18.438 3.023 1 95.5 586 PRO A CA 1
ATOM 4577 C C . PRO A 1 586 ? 29.5 18.078 3.125 1 95.5 586 PRO A C 1
ATOM 4579 O O . PRO A 1 586 ? 29.141 16.922 3.33 1 95.5 586 PRO A O 1
ATOM 4582 N N . ALA A 1 587 ? 28.656 19.062 2.975 1 96.12 587 ALA A N 1
ATOM 4583 C CA . ALA A 1 587 ? 27.219 18.797 3.021 1 96.12 587 ALA A CA 1
ATOM 4584 C C . ALA A 1 587 ? 26.781 17.938 1.842 1 96.12 587 ALA A C 1
ATOM 4586 O O . ALA A 1 587 ? 25.906 17.062 1.984 1 96.12 587 ALA A O 1
ATOM 4587 N N . ILE A 1 588 ? 27.375 18.141 0.74 1 94.69 588 ILE A N 1
ATOM 4588 C CA . ILE A 1 588 ? 27.078 17.344 -0.448 1 94.69 588 ILE A CA 1
ATOM 4589 C C . ILE A 1 588 ? 27.469 15.883 -0.209 1 94.69 588 ILE A C 1
ATOM 4591 O O . ILE A 1 588 ? 26.688 14.969 -0.446 1 94.69 588 ILE A O 1
ATOM 4595 N N . LEU A 1 589 ? 28.641 15.68 0.332 1 94.12 589 LEU A N 1
ATOM 4596 C CA . LEU A 1 589 ? 29.141 14.328 0.563 1 94.12 589 LEU A CA 1
ATOM 4597 C C . LEU A 1 589 ? 28.344 13.617 1.645 1 94.12 589 LEU A C 1
ATOM 4599 O O . LEU A 1 589 ? 27.953 12.461 1.478 1 94.12 589 LEU A O 1
ATOM 4603 N N . SER A 1 590 ? 28.047 14.344 2.668 1 94.5 590 SER A N 1
ATOM 4604 C CA . SER A 1 590 ? 27.359 13.719 3.787 1 94.5 590 SER A CA 1
ATOM 4605 C C . SER A 1 590 ? 25.891 13.445 3.451 1 94.5 590 SER A C 1
ATOM 4607 O O . SER A 1 590 ? 25.328 12.43 3.877 1 94.5 590 SER A O 1
ATOM 4609 N N . SER A 1 591 ? 25.25 14.328 2.719 1 95.12 591 SER A N 1
ATOM 4610 C CA . SER A 1 591 ? 23.859 14.109 2.348 1 95.12 591 SER A CA 1
ATOM 4611 C C . SER A 1 591 ? 23.719 12.898 1.423 1 95.12 591 SER A C 1
ATOM 4613 O O . SER A 1 591 ? 22.797 12.094 1.58 1 95.12 591 SER A O 1
ATOM 4615 N N . GLY A 1 592 ? 24.609 12.766 0.49 1 93.75 592 GLY A N 1
ATOM 4616 C CA . GLY A 1 592 ? 24.594 11.609 -0.389 1 93.75 592 GLY A CA 1
ATOM 4617 C C . GLY A 1 592 ? 24.812 10.297 0.345 1 93.75 592 GLY A C 1
ATOM 4618 O O . GLY A 1 592 ? 24.094 9.32 0.12 1 93.75 592 GLY A O 1
ATOM 4619 N N . THR A 1 593 ? 25.766 10.32 1.222 1 94.88 593 THR A N 1
ATOM 4620 C CA . THR A 1 593 ? 26.062 9.125 2.002 1 94.88 593 THR A CA 1
ATOM 4621 C C . THR A 1 593 ? 24.906 8.789 2.932 1 94.88 593 THR A C 1
ATOM 4623 O O . THR A 1 593 ? 24.578 7.613 3.137 1 94.88 593 THR A O 1
ATOM 4626 N N . LEU A 1 594 ? 24.328 9.82 3.477 1 96.31 594 LEU A N 1
ATOM 4627 C CA . LEU A 1 594 ? 23.203 9.625 4.379 1 96.31 594 LEU A CA 1
ATOM 4628 C C . LEU A 1 594 ? 22.031 8.953 3.65 1 96.31 594 LEU A C 1
ATOM 4630 O O . LEU A 1 594 ? 21.469 7.98 4.148 1 96.31 594 LEU A O 1
ATOM 4634 N N . ILE A 1 595 ? 21.688 9.43 2.518 1 95.69 595 ILE A N 1
ATOM 4635 C CA . ILE A 1 595 ? 20.562 8.883 1.771 1 95.69 595 ILE A CA 1
ATOM 4636 C C . ILE A 1 595 ? 20.875 7.449 1.335 1 95.69 595 ILE A C 1
ATOM 4638 O O . ILE A 1 595 ? 20.031 6.566 1.419 1 95.69 595 ILE A O 1
ATOM 4642 N N . MET A 1 596 ? 22.078 7.246 0.921 1 94.38 596 MET A N 1
ATOM 4643 C CA . MET A 1 596 ? 22.484 5.902 0.528 1 94.38 596 MET A CA 1
ATOM 4644 C C . MET A 1 596 ? 22.359 4.934 1.698 1 94.38 596 MET A C 1
ATOM 4646 O O . MET A 1 596 ? 21.797 3.852 1.556 1 94.38 596 MET A O 1
ATOM 4650 N N . LEU A 1 597 ? 22.859 5.348 2.828 1 94.88 597 LEU A N 1
ATOM 4651 C CA . LEU A 1 597 ? 22.828 4.473 3.992 1 94.88 597 LEU A CA 1
ATOM 4652 C C . LEU A 1 597 ? 21.391 4.273 4.492 1 94.88 597 LEU A C 1
ATOM 4654 O O . LEU A 1 597 ? 21.016 3.166 4.883 1 94.88 597 LEU A O 1
ATOM 4658 N N . LEU A 1 598 ? 20.641 5.324 4.512 1 95.75 598 LEU A N 1
ATOM 4659 C CA . LEU A 1 598 ? 19.25 5.254 4.934 1 95.75 598 LEU A CA 1
ATOM 4660 C C . LEU A 1 598 ? 18.484 4.203 4.129 1 95.75 598 LEU A C 1
ATOM 4662 O O . LEU A 1 598 ? 17.719 3.412 4.695 1 95.75 598 LEU A O 1
ATOM 4666 N N . THR A 1 599 ? 18.703 4.129 2.895 1 94.25 599 THR A N 1
ATOM 4667 C CA . THR A 1 599 ? 17.938 3.254 2.018 1 94.25 599 THR A CA 1
ATOM 4668 C C . THR A 1 599 ? 18.547 1.859 1.968 1 94.25 599 THR A C 1
ATOM 4670 O O . THR A 1 599 ? 17.859 0.881 1.658 1 94.25 599 THR A O 1
ATOM 4673 N N . ALA A 1 600 ? 19.781 1.741 2.34 1 94.12 600 ALA A N 1
ATOM 4674 C CA . ALA A 1 600 ? 20.484 0.468 2.252 1 94.12 600 ALA A CA 1
ATOM 4675 C C . ALA A 1 600 ? 20.266 -0.375 3.504 1 94.12 600 ALA A C 1
ATOM 4677 O O . ALA A 1 600 ? 20.172 -1.602 3.426 1 94.12 600 ALA A O 1
ATOM 4678 N N . VAL A 1 601 ? 20.141 0.278 4.645 1 94.88 601 VAL A N 1
ATOM 4679 C CA . VAL A 1 601 ? 20.297 -0.539 5.844 1 94.88 601 VAL A CA 1
ATOM 4680 C C . VAL A 1 601 ? 18.984 -0.528 6.637 1 94.88 601 VAL A C 1
ATOM 4682 O O . VAL A 1 601 ? 18.75 -1.396 7.48 1 94.88 601 VAL A O 1
ATOM 4685 N N . SER A 1 602 ? 18.094 0.417 6.449 1 96.62 602 SER A N 1
ATOM 4686 C CA . SER A 1 602 ? 16.891 0.566 7.27 1 96.62 602 SER A CA 1
ATOM 4687 C C . SER A 1 602 ? 16.031 -0.69 7.223 1 96.62 602 SER A C 1
ATOM 4689 O O . SER A 1 602 ? 15.531 -1.145 8.258 1 96.62 602 SER A O 1
ATOM 4691 N N . GLN A 1 603 ? 15.938 -1.32 6.082 1 96.25 603 GLN A N 1
ATOM 4692 C CA . GLN A 1 603 ? 15 -2.432 5.938 1 96.25 603 GLN A CA 1
ATOM 4693 C C . GLN A 1 603 ? 15.711 -3.771 6.105 1 96.25 603 GLN A C 1
ATOM 4695 O O . GLN A 1 603 ? 15.086 -4.828 6.012 1 96.25 603 GLN A O 1
ATOM 4700 N N . THR A 1 604 ? 17.016 -3.779 6.434 1 94.19 604 THR A N 1
ATOM 4701 C CA . THR A 1 604 ? 17.75 -5.008 6.738 1 94.19 604 THR A CA 1
ATOM 4702 C C . THR A 1 604 ? 17.359 -5.535 8.117 1 94.19 604 THR A C 1
ATOM 4704 O O . THR A 1 604 ? 17.672 -6.672 8.469 1 94.19 604 THR A O 1
ATOM 4707 N N . LEU A 1 605 ? 16.656 -4.742 8.812 1 95.12 605 LEU A N 1
ATOM 4708 C CA . LEU A 1 605 ? 16.188 -5.16 10.133 1 95.12 605 LEU A CA 1
ATOM 4709 C C . LEU A 1 605 ? 15.312 -6.398 10.039 1 95.12 605 LEU A C 1
ATOM 4711 O O . LEU A 1 605 ? 15.297 -7.23 10.945 1 95.12 605 LEU A O 1
ATOM 4715 N N . ALA A 1 606 ? 14.586 -6.52 8.977 1 94.31 606 ALA A N 1
ATOM 4716 C CA . ALA A 1 606 ? 13.711 -7.676 8.781 1 94.31 606 ALA A CA 1
ATOM 4717 C C . ALA A 1 606 ? 14.531 -8.953 8.586 1 94.31 606 ALA A C 1
ATOM 4719 O O . ALA A 1 606 ? 14.016 -10.055 8.734 1 94.31 606 ALA A O 1
ATOM 4720 N N . ASP A 1 607 ? 15.789 -8.789 8.242 1 92.44 607 ASP A N 1
ATOM 4721 C CA . ASP A 1 607 ? 16.672 -9.922 8 1 92.44 607 ASP A CA 1
ATOM 4722 C C . ASP A 1 607 ? 17.406 -10.336 9.281 1 92.44 607 ASP A C 1
ATOM 4724 O O . ASP A 1 607 ? 18.234 -11.242 9.266 1 92.44 607 ASP A O 1
ATOM 4728 N N . GLY A 1 608 ? 17.188 -9.641 10.367 1 91.81 608 GLY A N 1
ATOM 4729 C CA . GLY A 1 608 ? 17.75 -10.031 11.656 1 91.81 608 GLY A CA 1
ATOM 4730 C C . GLY A 1 608 ? 18.859 -9.117 12.125 1 91.81 608 GLY A C 1
ATOM 4731 O O . GLY A 1 608 ? 19.422 -9.312 13.211 1 91.81 608 GLY A O 1
ATOM 4732 N N . ASN A 1 609 ? 19.234 -8.039 11.375 1 92.69 609 ASN A N 1
ATOM 4733 C CA . ASN A 1 609 ? 20.25 -7.09 11.812 1 92.69 609 ASN A CA 1
ATOM 4734 C C . ASN A 1 609 ? 19.797 -6.305 13.039 1 92.69 609 ASN A C 1
ATOM 4736 O O . ASN A 1 609 ? 18.641 -5.926 13.148 1 92.69 609 ASN A O 1
ATOM 4740 N N . PRO A 1 610 ? 20.688 -6.078 13.938 1 93.19 610 PRO A N 1
ATOM 4741 C CA . PRO A 1 610 ? 20.312 -5.301 15.117 1 93.19 610 PRO A CA 1
ATOM 4742 C C . PRO A 1 610 ? 20 -3.84 14.789 1 93.19 610 PRO A C 1
ATOM 4744 O O . PRO A 1 610 ? 20.688 -3.232 13.961 1 93.19 610 PRO A O 1
ATOM 4747 N N . PRO A 1 611 ? 19.047 -3.256 15.414 1 95.12 611 PRO A N 1
ATOM 4748 C CA . PRO A 1 611 ? 18.594 -1.903 15.078 1 95.12 611 PRO A CA 1
ATOM 4749 C C . PRO A 1 611 ? 19.562 -0.824 15.547 1 95.12 611 PRO A C 1
ATOM 4751 O O . PRO A 1 611 ? 19.766 0.175 14.852 1 95.12 611 PRO A O 1
ATOM 4754 N N . MET A 1 612 ? 20.203 -0.904 16.656 1 97.06 612 MET A N 1
ATOM 4755 C CA . MET A 1 612 ? 20.969 0.161 17.312 1 97.06 612 MET A CA 1
ATOM 4756 C C . MET A 1 612 ? 22.062 0.676 16.391 1 97.06 612 MET A C 1
ATOM 4758 O O . MET A 1 612 ? 22.188 1.883 16.172 1 97.06 612 MET A O 1
ATOM 4762 N N . PRO A 1 613 ? 22.875 -0.229 15.812 1 96 613 PRO A N 1
ATOM 4763 C CA . PRO A 1 613 ? 23.906 0.286 14.906 1 96 613 PRO A CA 1
ATOM 4764 C C . PRO A 1 613 ? 23.328 1.091 13.742 1 96 613 PRO A C 1
ATOM 4766 O O . PRO A 1 613 ? 23.953 2.041 13.273 1 96 613 PRO A O 1
ATOM 4769 N N . VAL A 1 614 ? 22.203 0.774 13.281 1 96.75 614 VAL A N 1
ATOM 4770 C CA . VAL A 1 614 ? 21.562 1.49 12.18 1 96.75 614 VAL A CA 1
ATOM 4771 C C . VAL A 1 614 ? 21.234 2.92 12.609 1 96.75 614 VAL A C 1
ATOM 4773 O O . VAL A 1 614 ? 21.609 3.877 11.93 1 96.75 614 VAL A O 1
ATOM 4776 N N . TYR A 1 615 ? 20.641 3.121 13.789 1 98.25 615 TYR A N 1
ATOM 4777 C CA . TYR A 1 615 ? 20.281 4.441 14.297 1 98.25 615 TYR A CA 1
ATOM 4778 C C . TYR A 1 615 ? 21.531 5.273 14.586 1 98.25 615 TYR A C 1
ATOM 4780 O O . TYR A 1 615 ? 21.578 6.457 14.242 1 98.25 615 TYR A O 1
ATOM 4788 N N . LEU A 1 616 ? 22.5 4.648 15.133 1 98.12 616 LEU A N 1
ATOM 4789 C CA . LEU A 1 616 ? 23.719 5.371 15.5 1 98.12 616 LEU A CA 1
ATOM 4790 C C . LEU A 1 616 ? 24.469 5.828 14.266 1 98.12 616 LEU A C 1
ATOM 4792 O O . LEU A 1 616 ? 25.062 6.914 14.25 1 98.12 616 LEU A O 1
ATOM 4796 N N . SER A 1 617 ? 24.469 4.984 13.281 1 96.5 617 SER A N 1
ATOM 4797 C CA . SER A 1 617 ? 25.141 5.379 12.047 1 96.5 617 SER A CA 1
ATOM 4798 C C . SER A 1 617 ? 24.453 6.574 11.398 1 96.5 617 SER A C 1
ATOM 4800 O O . SER A 1 617 ? 25.109 7.492 10.914 1 96.5 617 SER A O 1
ATOM 4802 N N . ILE A 1 618 ? 23.156 6.605 11.406 1 97.75 618 ILE A N 1
ATOM 4803 C CA . ILE A 1 618 ? 22.406 7.727 10.844 1 97.75 618 ILE A CA 1
ATOM 4804 C C . ILE A 1 618 ? 22.609 8.969 11.719 1 97.75 618 ILE A C 1
ATOM 4806 O O . ILE A 1 618 ? 22.734 10.078 11.211 1 97.75 618 ILE A O 1
ATOM 4810 N N . GLY A 1 619 ? 22.641 8.758 13.023 1 98.31 619 GLY A N 1
ATOM 4811 C CA . GLY A 1 619 ? 22.953 9.844 13.93 1 98.31 619 GLY A CA 1
ATOM 4812 C C . GLY A 1 619 ? 24.312 10.453 13.68 1 98.31 619 GLY A C 1
ATOM 4813 O O . GLY A 1 619 ? 24.469 11.68 13.656 1 98.31 619 GLY A O 1
ATOM 4814 N N . PHE A 1 620 ? 25.25 9.609 13.5 1 97.44 620 PHE A N 1
ATOM 4815 C CA . PHE A 1 620 ? 26.609 10.062 13.258 1 97.44 620 PHE A CA 1
ATOM 4816 C C . PHE A 1 620 ? 26.672 10.898 11.977 1 97.44 620 PHE A C 1
ATOM 4818 O O . PHE A 1 620 ? 27.312 11.953 11.953 1 97.44 620 PHE A O 1
ATOM 4825 N N . LEU A 1 621 ? 26.047 10.445 10.945 1 97 621 LEU A N 1
ATOM 4826 C CA . LEU A 1 621 ? 26.031 11.188 9.688 1 97 621 LEU A CA 1
ATOM 4827 C C . LEU A 1 621 ? 25.297 12.508 9.844 1 97 621 LEU A C 1
ATOM 4829 O O . LEU A 1 621 ? 25.656 13.508 9.203 1 97 621 LEU A O 1
ATOM 4833 N N . SER A 1 622 ? 24.25 12.531 10.688 1 98.06 622 SER A N 1
ATOM 4834 C CA . SER A 1 622 ? 23.547 13.781 10.977 1 98.06 622 SER A CA 1
ATOM 4835 C C . SER A 1 622 ? 24.469 14.781 11.664 1 98.06 622 SER A C 1
ATOM 4837 O O . SER A 1 622 ? 24.391 15.984 11.398 1 98.06 622 SER A O 1
ATOM 4839 N N . VAL A 1 623 ? 25.312 14.305 12.516 1 97.81 623 VAL A N 1
ATOM 4840 C CA . VAL A 1 623 ? 26.297 15.148 13.195 1 97.81 623 VAL A CA 1
ATOM 4841 C C . VAL A 1 623 ? 27.234 15.758 12.164 1 97.81 623 VAL A C 1
ATOM 4843 O O . VAL A 1 623 ? 27.516 16.953 12.203 1 97.81 623 VAL A O 1
ATOM 4846 N N . LEU A 1 624 ? 27.672 14.906 11.227 1 96.38 624 LEU A N 1
ATOM 4847 C CA . LEU A 1 624 ? 28.609 15.367 10.211 1 96.38 624 LEU A CA 1
ATOM 4848 C C . LEU A 1 624 ? 27.969 16.422 9.312 1 96.38 624 LEU A C 1
ATOM 4850 O O . LEU A 1 624 ? 28.672 17.281 8.766 1 96.38 624 LEU A O 1
ATOM 4854 N N . LEU A 1 625 ? 26.719 16.359 9.211 1 96.62 625 LEU A N 1
ATOM 4855 C CA . LEU A 1 625 ? 25.984 17.328 8.398 1 96.62 625 LEU A CA 1
ATOM 4856 C C . LEU A 1 625 ? 25.859 18.656 9.133 1 96.62 625 LEU A C 1
ATOM 4858 O O . LEU A 1 625 ? 25.828 19.719 8.5 1 96.62 625 LEU A O 1
ATOM 4862 N N . ALA A 1 626 ? 25.859 18.641 10.438 1 97 626 ALA A N 1
ATOM 4863 C CA . ALA A 1 626 ? 25.547 19.828 11.219 1 97 626 ALA A CA 1
ATOM 4864 C C . ALA A 1 626 ? 26.812 20.547 11.656 1 97 626 ALA A C 1
ATOM 4866 O O . ALA A 1 626 ? 26.828 21.781 11.766 1 97 626 ALA A O 1
ATOM 4867 N N . LEU A 1 627 ? 27.906 19.938 11.852 1 95.62 627 LEU A N 1
ATOM 4868 C CA . LEU A 1 627 ? 29.109 20.453 12.5 1 95.62 627 LEU A CA 1
ATOM 4869 C C . LEU A 1 627 ? 29.719 21.594 11.68 1 95.62 627 LEU A C 1
ATOM 4871 O O . LEU A 1 627 ? 30.25 22.547 12.234 1 95.62 627 LEU A O 1
ATOM 4875 N N . PRO A 1 628 ? 29.578 21.531 10.375 1 96 628 PRO A N 1
ATOM 4876 C CA . PRO A 1 628 ? 30.234 22.562 9.578 1 96 628 PRO A CA 1
ATOM 4877 C C . PRO A 1 628 ? 29.656 23.953 9.828 1 96 628 PRO A C 1
ATOM 4879 O O . PRO A 1 628 ? 30.266 24.969 9.461 1 96 628 PRO A O 1
ATOM 4882 N N . ILE A 1 629 ? 28.516 24.062 10.445 1 95.31 629 ILE A N 1
ATOM 4883 C CA . ILE A 1 629 ? 27.922 25.391 10.672 1 95.31 629 ILE A CA 1
ATOM 4884 C C . ILE A 1 629 ? 28.359 25.906 12.039 1 95.31 629 ILE A C 1
ATOM 4886 O O . ILE A 1 629 ? 28.109 27.078 12.367 1 95.31 629 ILE A O 1
ATOM 4890 N N . ALA A 1 630 ? 29.047 25.172 12.828 1 94.81 630 ALA A N 1
ATOM 4891 C CA . ALA A 1 630 ? 29.359 25.469 14.227 1 94.81 630 ALA A CA 1
ATOM 4892 C C . ALA A 1 630 ? 30.109 26.781 14.359 1 94.81 630 ALA A C 1
ATOM 4894 O O . ALA A 1 630 ? 29.828 27.594 15.242 1 94.81 630 ALA A O 1
ATOM 4895 N N . PRO A 1 631 ? 31.047 27.125 13.461 1 93.06 631 PRO A N 1
ATOM 4896 C CA . PRO A 1 631 ? 31.812 28.359 13.633 1 93.06 631 PRO A CA 1
ATOM 4897 C C . PRO A 1 631 ? 30.953 29.609 13.516 1 93.06 631 PRO A C 1
ATOM 4899 O O . PRO A 1 631 ? 31.312 30.672 14.031 1 93.06 631 PRO A O 1
ATOM 4902 N N . VAL A 1 632 ? 29.781 29.516 12.906 1 91.94 632 VAL A N 1
ATOM 4903 C CA . VAL A 1 632 ? 28.922 30.688 12.711 1 91.94 632 VAL A CA 1
ATOM 4904 C C . VAL A 1 632 ? 27.578 30.469 13.398 1 91.94 632 VAL A C 1
ATOM 4906 O O . VAL A 1 632 ? 26.625 31.203 13.148 1 91.94 632 VAL A O 1
ATOM 4909 N N . ALA A 1 633 ? 27.5 29.5 14.242 1 94.19 633 ALA A N 1
ATOM 4910 C CA . ALA A 1 633 ? 26.234 29.078 14.836 1 94.19 633 ALA A CA 1
ATOM 4911 C C . ALA A 1 633 ? 25.625 30.172 15.703 1 94.19 633 ALA A C 1
ATOM 4913 O O . ALA A 1 633 ? 24.406 30.266 15.828 1 94.19 633 ALA A O 1
ATOM 4914 N N . HIS A 1 634 ? 26.438 31.094 16.281 1 91.94 634 HIS A N 1
ATOM 4915 C CA . HIS A 1 634 ? 25.969 32.156 17.172 1 91.94 634 HIS A CA 1
ATOM 4916 C C . HIS A 1 634 ? 25.203 33.219 16.391 1 91.94 634 HIS A C 1
ATOM 4918 O O . HIS A 1 634 ? 24.469 34 16.984 1 91.94 634 HIS A O 1
ATOM 4924 N N . ARG A 1 635 ? 25.266 33.188 15.109 1 92.38 635 ARG A N 1
ATOM 4925 C CA . ARG A 1 635 ? 24.594 34.188 14.281 1 92.38 635 ARG A CA 1
ATOM 4926 C C . ARG A 1 635 ? 23.281 33.625 13.727 1 92.38 635 ARG A C 1
ATOM 4928 O O . ARG A 1 635 ? 22.578 34.312 12.984 1 92.38 635 ARG A O 1
ATOM 4935 N N . ILE A 1 636 ? 22.938 32.406 14.039 1 94.38 636 ILE A N 1
ATOM 4936 C CA . ILE A 1 636 ? 21.703 31.828 13.523 1 94.38 636 ILE A CA 1
ATOM 4937 C C . ILE A 1 636 ? 20.5 32.438 14.25 1 94.38 636 ILE A C 1
ATOM 4939 O O . ILE A 1 636 ? 20.5 32.562 15.477 1 94.38 636 ILE A O 1
ATOM 4943 N N . HIS A 1 637 ? 19.609 32.812 13.484 1 92.75 637 HIS A N 1
ATOM 4944 C CA . HIS A 1 637 ? 18.438 33.531 13.992 1 92.75 637 HIS A CA 1
ATOM 4945 C C . HIS A 1 637 ? 17.578 32.625 14.867 1 92.75 637 HIS A C 1
ATOM 4947 O O . HIS A 1 637 ? 17.422 31.438 14.57 1 92.75 637 HIS A O 1
ATOM 4953 N N . ARG A 1 638 ? 16.922 33.188 15.844 1 89.25 638 ARG A N 1
ATOM 4954 C CA . ARG A 1 638 ? 16.094 32.438 16.797 1 89.25 638 ARG A CA 1
ATOM 4955 C C . ARG A 1 638 ? 14.883 31.828 16.094 1 89.25 638 ARG A C 1
ATOM 4957 O O . ARG A 1 638 ? 14.398 30.766 16.484 1 89.25 638 ARG A O 1
ATOM 4964 N N . GLY A 1 639 ? 14.375 32.5 15.078 1 87.69 639 GLY A N 1
ATOM 4965 C CA . GLY A 1 639 ? 13.242 32 14.336 1 87.69 639 GLY A CA 1
ATOM 4966 C C . GLY A 1 639 ? 13.523 30.656 13.672 1 87.69 639 GLY A C 1
ATOM 4967 O O . GLY A 1 639 ? 12.656 29.781 13.633 1 87.69 639 GLY A O 1
ATOM 4968 N N . ALA A 1 640 ? 14.727 30.516 13.172 1 91.12 640 ALA A N 1
ATOM 4969 C CA . ALA A 1 640 ? 15.117 29.25 12.547 1 91.12 640 ALA A CA 1
ATOM 4970 C C . ALA A 1 640 ? 15.195 28.125 13.578 1 91.12 640 ALA A C 1
ATOM 4972 O O . ALA A 1 640 ? 14.781 27 13.312 1 91.12 640 ALA A O 1
ATOM 4973 N N . ASN A 1 641 ? 15.672 28.484 14.742 1 93.44 641 ASN A N 1
ATOM 4974 C CA . ASN A 1 641 ? 15.727 27.5 15.82 1 93.44 641 ASN A CA 1
ATOM 4975 C C . ASN A 1 641 ? 14.336 27.062 16.266 1 93.44 641 ASN A C 1
ATOM 4977 O O . ASN A 1 641 ? 14.086 25.891 16.5 1 93.44 641 ASN A O 1
ATOM 4981 N N . PHE A 1 642 ? 13.461 28.062 16.344 1 90.12 642 PHE A N 1
ATOM 4982 C CA . PHE A 1 642 ? 12.094 27.75 16.75 1 90.12 642 PHE A CA 1
ATOM 4983 C C . PHE A 1 642 ? 11.414 26.828 15.75 1 90.12 642 PHE A C 1
ATOM 4985 O O . PHE A 1 642 ? 10.734 25.875 16.125 1 90.12 642 PHE A O 1
ATOM 4992 N N . PHE A 1 643 ? 11.531 27.094 14.555 1 88.19 643 PHE A N 1
ATOM 4993 C CA . PHE A 1 643 ? 10.977 26.266 13.5 1 88.19 643 PHE A CA 1
ATOM 4994 C C . PHE A 1 643 ? 11.492 24.828 13.609 1 88.19 643 PHE A C 1
ATOM 4996 O O . PHE A 1 643 ? 10.727 23.875 13.516 1 88.19 643 PHE A O 1
ATOM 5003 N N . LEU A 1 644 ? 12.789 24.688 13.797 1 94.31 644 LEU A N 1
ATOM 5004 C CA . LEU A 1 644 ? 13.398 23.359 13.867 1 94.31 644 LEU A CA 1
ATOM 5005 C C . LEU A 1 644 ? 12.938 22.609 15.109 1 94.31 644 LEU A C 1
ATOM 5007 O O . LEU A 1 644 ? 12.82 21.375 15.094 1 94.31 644 LEU A O 1
ATOM 5011 N N . VAL A 1 645 ? 12.664 23.359 16.188 1 95.5 645 VAL A N 1
ATOM 5012 C CA . VAL A 1 645 ? 12.141 22.734 17.391 1 95.5 645 VAL A CA 1
ATOM 5013 C C . VAL A 1 645 ? 10.766 22.141 17.109 1 95.5 645 VAL A C 1
ATOM 5015 O O . VAL A 1 645 ? 10.445 21.031 17.578 1 95.5 645 VAL A O 1
ATOM 5018 N N . LEU A 1 646 ? 9.961 22.844 16.344 1 89.38 646 LEU A N 1
ATOM 5019 C CA . LEU A 1 646 ? 8.641 22.344 15.984 1 89.38 646 LEU A CA 1
ATOM 5020 C C . LEU A 1 646 ? 8.75 21.109 15.094 1 89.38 646 LEU A C 1
ATOM 5022 O O . LEU A 1 646 ? 8.008 20.141 15.266 1 89.38 646 LEU A O 1
ATOM 5026 N N . VAL A 1 647 ? 9.695 21.141 14.156 1 92.06 647 VAL A N 1
ATOM 5027 C CA . VAL A 1 647 ? 9.914 20 13.281 1 92.06 647 VAL A CA 1
ATOM 5028 C C . VAL A 1 647 ? 10.367 18.797 14.109 1 92.06 647 VAL A C 1
ATOM 5030 O O . VAL A 1 647 ? 9.859 17.688 13.93 1 92.06 647 VAL A O 1
ATOM 5033 N N . LEU A 1 648 ? 11.266 19.078 14.984 1 97.62 648 LEU A N 1
ATOM 5034 C CA . LEU A 1 648 ? 11.773 18.016 15.852 1 97.62 648 LEU A CA 1
ATOM 5035 C C . LEU A 1 648 ? 10.664 17.438 16.719 1 97.62 648 LEU A C 1
ATOM 5037 O O . LEU A 1 648 ? 10.531 16.219 16.844 1 97.62 648 LEU A O 1
ATOM 5041 N N . ALA A 1 649 ? 9.883 18.312 17.297 1 95.81 649 ALA A N 1
ATOM 5042 C CA . ALA A 1 649 ? 8.789 17.844 18.156 1 95.81 649 ALA A CA 1
ATOM 5043 C C . ALA A 1 649 ? 7.809 16.984 17.375 1 95.81 649 ALA A C 1
ATOM 5045 O O . ALA A 1 649 ? 7.469 15.875 17.797 1 95.81 649 ALA A O 1
ATOM 5046 N N . GLY A 1 650 ? 7.379 17.422 16.219 1 93.81 650 GLY A N 1
ATOM 5047 C CA . GLY A 1 650 ? 6.453 16.656 15.398 1 93.81 650 GLY A CA 1
ATOM 5048 C C . GLY A 1 650 ? 7.008 15.328 14.945 1 93.81 650 GLY A C 1
ATOM 5049 O O . GLY A 1 650 ? 6.332 14.297 15.047 1 93.81 650 GLY A O 1
ATOM 5050 N N . THR A 1 651 ? 8.219 15.281 14.445 1 97.31 651 THR A N 1
ATOM 5051 C CA . THR A 1 651 ? 8.82 14.055 13.93 1 97.31 651 THR A CA 1
ATOM 5052 C C . THR A 1 651 ? 9.164 13.102 15.07 1 97.31 651 THR A C 1
ATOM 5054 O O . THR A 1 651 ? 9.039 11.883 14.93 1 97.31 651 THR A O 1
ATOM 5057 N N . ALA A 1 652 ? 9.578 13.688 16.188 1 97.88 652 ALA A N 1
ATOM 5058 C CA . ALA A 1 652 ? 9.914 12.844 17.328 1 97.88 652 ALA A CA 1
ATOM 5059 C C . ALA A 1 652 ? 8.68 12.148 17.891 1 97.88 652 ALA A C 1
ATOM 5061 O O . ALA A 1 652 ? 8.711 10.961 18.203 1 97.88 652 ALA A O 1
ATOM 5062 N N . ILE A 1 653 ? 7.617 12.914 17.984 1 95.69 653 ILE A N 1
ATOM 5063 C CA . ILE A 1 653 ? 6.367 12.32 18.453 1 95.69 653 ILE A CA 1
ATOM 5064 C C . ILE A 1 653 ? 5.949 11.195 17.5 1 95.69 653 ILE A C 1
ATOM 5066 O O . ILE A 1 653 ? 5.594 10.102 17.938 1 95.69 653 ILE A O 1
ATOM 5070 N N . TYR A 1 654 ? 6.016 11.383 16.281 1 95.62 654 TYR A N 1
ATOM 5071 C CA . TYR A 1 654 ? 5.68 10.375 15.281 1 95.62 654 TYR A CA 1
ATOM 5072 C C . TYR A 1 654 ? 6.562 9.141 15.422 1 95.62 654 TYR A C 1
ATOM 5074 O O . TYR A 1 654 ? 6.062 8.016 15.484 1 95.62 654 TYR A O 1
ATOM 5082 N N . ASN A 1 655 ? 7.895 9.367 15.516 1 97.75 655 ASN A N 1
ATOM 5083 C CA . ASN A 1 655 ? 8.852 8.273 15.57 1 97.75 655 ASN A CA 1
ATOM 5084 C C . ASN A 1 655 ? 8.68 7.445 16.844 1 97.75 655 ASN A C 1
ATOM 5086 O O . ASN A 1 655 ? 8.961 6.242 16.859 1 97.75 655 ASN A O 1
ATOM 5090 N N . LEU A 1 656 ? 8.203 8.086 17.891 1 96.62 656 LEU A N 1
ATOM 5091 C CA . LEU A 1 656 ? 8.094 7.391 19.156 1 96.62 656 LEU A CA 1
ATOM 5092 C C . LEU A 1 656 ? 6.758 6.656 19.266 1 96.62 656 LEU A C 1
ATOM 5094 O O . LEU A 1 656 ? 6.605 5.746 20.078 1 96.62 656 LEU A O 1
ATOM 5098 N N . THR A 1 657 ? 5.758 6.988 18.359 1 93 657 THR A N 1
ATOM 5099 C CA . THR A 1 657 ? 4.422 6.457 18.594 1 93 657 THR A CA 1
ATOM 5100 C C . THR A 1 657 ? 3.914 5.695 17.375 1 93 657 THR A C 1
ATOM 5102 O O . THR A 1 657 ? 3.059 4.812 17.5 1 93 657 THR A O 1
ATOM 5105 N N . ALA A 1 658 ? 4.352 5.945 16.234 1 93.94 658 ALA A N 1
ATOM 5106 C CA . ALA A 1 658 ? 3.797 5.391 15.008 1 93.94 658 ALA A CA 1
ATOM 5107 C C . ALA A 1 658 ? 4.109 3.9 14.891 1 93.94 658 ALA A C 1
ATOM 5109 O O . ALA A 1 658 ? 5.133 3.434 15.391 1 93.94 658 ALA A O 1
ATOM 5110 N N . PHE A 1 659 ? 3.166 3.086 14.242 1 92.19 659 PHE A N 1
ATOM 5111 C CA . PHE A 1 659 ? 3.398 1.677 13.945 1 92.19 659 PHE A CA 1
ATOM 5112 C C . PHE A 1 659 ? 4.488 1.52 12.891 1 92.19 659 PHE A C 1
ATOM 5114 O O . PHE A 1 659 ? 4.469 2.201 11.867 1 92.19 659 PHE A O 1
ATOM 5121 N N . PRO A 1 660 ? 5.414 0.707 13.078 1 94.44 660 PRO A N 1
ATOM 5122 C CA . PRO A 1 660 ? 6.656 0.74 12.305 1 94.44 660 PRO A CA 1
ATOM 5123 C C . PRO A 1 660 ? 6.516 0.09 10.93 1 94.44 660 PRO A C 1
ATOM 5125 O O . PRO A 1 660 ? 7.41 0.209 10.094 1 94.44 660 PRO A O 1
ATOM 5128 N N . PHE A 1 661 ? 5.457 -0.659 10.633 1 94.44 661 PHE A N 1
ATOM 5129 C CA . PHE A 1 661 ? 5.32 -1.339 9.352 1 94.44 661 PHE A CA 1
ATOM 5130 C C . PHE A 1 661 ? 4.078 -0.856 8.609 1 94.44 661 PHE A C 1
ATOM 5132 O O . PHE A 1 661 ? 3.229 -0.178 9.195 1 94.44 661 PHE A O 1
ATOM 5139 N N . SER A 1 662 ? 4.043 -1.096 7.293 1 94.44 662 SER A N 1
ATOM 5140 C CA . SER A 1 662 ? 2.926 -0.689 6.445 1 94.44 662 SER A CA 1
ATOM 5141 C C . SER A 1 662 ? 2.836 -1.56 5.195 1 94.44 662 SER A C 1
ATOM 5143 O O . SER A 1 662 ? 3.785 -2.271 4.859 1 94.44 662 SER A O 1
ATOM 5145 N N . PRO A 1 663 ? 1.768 -1.539 4.523 1 93.88 663 PRO A N 1
ATOM 5146 C CA . PRO A 1 663 ? 1.648 -2.311 3.285 1 93.88 663 PRO A CA 1
ATOM 5147 C C . PRO A 1 663 ? 2.621 -1.843 2.203 1 93.88 663 PRO A C 1
ATOM 5149 O O . PRO A 1 663 ? 2.967 -2.613 1.305 1 93.88 663 PRO A O 1
ATOM 5152 N N . LEU A 1 664 ? 3.084 -0.62 2.291 1 94.31 664 LEU A N 1
ATOM 5153 C CA . LEU A 1 664 ? 4.047 -0.107 1.323 1 94.31 664 LEU A CA 1
ATOM 5154 C C . LEU A 1 664 ? 5.461 -0.547 1.677 1 94.31 664 LEU A C 1
ATOM 5156 O O . LEU A 1 664 ? 6.328 -0.628 0.803 1 94.31 664 LEU A O 1
ATOM 5160 N N . ASN A 1 665 ? 5.668 -0.73 2.932 1 96.19 665 ASN A N 1
ATOM 5161 C CA . ASN A 1 665 ? 6.91 -1.262 3.486 1 96.19 665 ASN A CA 1
ATOM 5162 C C . ASN A 1 665 ? 6.645 -2.445 4.414 1 96.19 665 ASN A C 1
ATOM 5164 O O . ASN A 1 665 ? 6.848 -2.348 5.625 1 96.19 665 ASN A O 1
ATOM 5168 N N . PRO A 1 666 ? 6.312 -3.527 3.748 1 96.38 666 PRO A N 1
ATOM 5169 C CA . PRO A 1 666 ? 5.859 -4.66 4.559 1 96.38 666 PRO A CA 1
ATOM 5170 C C . PRO A 1 666 ? 7.012 -5.398 5.238 1 96.38 666 PRO A C 1
ATOM 5172 O O . PRO A 1 666 ? 8.102 -5.508 4.668 1 96.38 666 PRO A O 1
ATOM 5175 N N . LEU A 1 667 ? 6.754 -5.934 6.414 1 96.31 667 LEU A N 1
ATOM 5176 C CA . LEU A 1 667 ? 7.715 -6.77 7.121 1 96.31 667 LEU A CA 1
ATOM 5177 C C . LEU A 1 667 ? 7.855 -8.133 6.445 1 96.31 667 LEU A C 1
ATOM 5179 O O . LEU A 1 667 ? 6.871 -8.859 6.301 1 96.31 667 LEU A O 1
ATOM 5183 N N . LYS A 1 668 ? 9.008 -8.445 6.039 1 95.62 668 LYS A N 1
ATOM 5184 C CA . LYS A 1 668 ? 9.281 -9.75 5.434 1 95.62 668 LYS A CA 1
ATOM 5185 C C . LYS A 1 668 ? 9.234 -10.859 6.477 1 95.62 668 LYS A C 1
ATOM 5187 O O . LYS A 1 668 ? 9.875 -10.758 7.527 1 95.62 668 LYS A O 1
ATOM 5192 N N . THR A 1 669 ? 8.438 -11.812 6.203 1 95 669 THR A N 1
ATOM 5193 C CA . THR A 1 669 ? 8.297 -13.016 7.02 1 95 669 THR A CA 1
ATOM 5194 C C . THR A 1 669 ? 8.695 -14.258 6.227 1 95 669 THR A C 1
ATOM 5196 O O . THR A 1 669 ? 8.172 -14.5 5.133 1 95 669 THR A O 1
ATOM 5199 N N . TYR A 1 670 ? 9.562 -15.047 6.797 1 96.75 670 TYR A N 1
ATOM 5200 C CA . TYR A 1 670 ? 10.117 -16.188 6.082 1 96.75 670 TYR A CA 1
ATOM 5201 C C . TYR A 1 670 ? 9.352 -17.469 6.414 1 96.75 670 TYR A C 1
ATOM 5203 O O . TYR A 1 670 ? 8.977 -17.688 7.57 1 96.75 670 TYR A O 1
ATOM 5211 N N . ILE A 1 671 ? 9.172 -18.328 5.422 1 96.25 671 ILE A N 1
ATOM 5212 C CA . ILE A 1 671 ? 8.32 -19.5 5.637 1 96.25 671 ILE A CA 1
ATOM 5213 C C . ILE A 1 671 ? 8.984 -20.734 5.047 1 96.25 671 ILE A C 1
ATOM 5215 O O . ILE A 1 671 ? 9.719 -20.641 4.055 1 96.25 671 ILE A O 1
ATOM 5219 N N . GLN A 1 672 ? 8.711 -21.828 5.617 1 96.94 672 GLN A N 1
ATOM 5220 C CA . GLN A 1 672 ? 9.039 -23.172 5.113 1 96.94 672 GLN A CA 1
ATOM 5221 C C . GLN A 1 672 ? 8.141 -24.219 5.746 1 96.94 672 GLN A C 1
ATOM 5223 O O . GLN A 1 672 ? 7.684 -24.062 6.875 1 96.94 672 GLN A O 1
ATOM 5228 N N . GLN A 1 673 ? 7.848 -25.203 4.988 1 97.12 673 GLN A N 1
ATOM 5229 C CA . GLN A 1 673 ? 7.129 -26.359 5.516 1 97.12 673 GLN A CA 1
ATOM 5230 C C . GLN A 1 673 ? 7.992 -27.609 5.457 1 97.12 673 GLN A C 1
ATOM 5232 O O . GLN A 1 673 ? 8.703 -27.844 4.477 1 97.12 673 GLN A O 1
ATOM 5237 N N . THR A 1 674 ? 8 -28.391 6.562 1 96.69 674 THR A N 1
ATOM 5238 C CA . THR A 1 674 ? 8.742 -29.656 6.617 1 96.69 674 THR A CA 1
ATOM 5239 C C . THR A 1 674 ? 7.789 -30.828 6.836 1 96.69 674 THR A C 1
ATOM 5241 O O . THR A 1 674 ? 6.82 -30.719 7.59 1 96.69 674 THR A O 1
ATOM 5244 N N . VAL A 1 675 ? 8.094 -31.875 6.113 1 96.75 675 VAL A N 1
ATOM 5245 C CA . VAL A 1 675 ? 7.266 -33.062 6.215 1 96.75 675 VAL A CA 1
ATOM 5246 C C . VAL A 1 675 ? 8.148 -34.281 6.5 1 96.75 675 VAL A C 1
ATOM 5248 O O . VAL A 1 675 ? 9.07 -34.594 5.738 1 96.75 675 VAL A O 1
ATOM 5251 N N . ASP A 1 676 ? 7.871 -34.969 7.59 1 96.69 676 ASP A N 1
ATOM 5252 C CA . ASP A 1 676 ? 8.477 -36.25 7.824 1 96.69 676 ASP A CA 1
ATOM 5253 C C . ASP A 1 676 ? 7.762 -37.344 7.023 1 96.69 676 ASP A C 1
ATOM 5255 O O . ASP A 1 676 ? 6.617 -37.688 7.32 1 96.69 676 ASP A O 1
ATOM 5259 N N . LEU A 1 677 ? 8.445 -37.906 6.152 1 95.81 677 LEU A N 1
ATOM 5260 C CA . LEU A 1 677 ? 7.809 -38.781 5.18 1 95.81 677 LEU A CA 1
ATOM 5261 C C . LEU A 1 677 ? 7.52 -40.156 5.785 1 95.81 677 LEU A C 1
ATOM 5263 O O . LEU A 1 677 ? 6.723 -40.938 5.242 1 95.81 677 LEU A O 1
ATOM 5267 N N . ASP A 1 678 ? 8.133 -40.469 6.867 1 93.38 678 ASP A N 1
ATOM 5268 C CA . ASP A 1 678 ? 7.902 -41.75 7.535 1 93.38 678 ASP A CA 1
ATOM 5269 C C . ASP A 1 678 ? 6.727 -41.656 8.5 1 93.38 678 ASP A C 1
ATOM 5271 O O . ASP A 1 678 ? 5.84 -42.531 8.492 1 93.38 678 ASP A O 1
ATOM 5275 N N . SER A 1 679 ? 6.641 -40.656 9.289 1 92.44 679 SER A N 1
ATOM 5276 C CA . SER A 1 679 ? 5.602 -40.5 10.305 1 92.44 679 SER A CA 1
ATOM 5277 C C . SER A 1 679 ? 4.406 -39.719 9.758 1 92.44 679 SER A C 1
ATOM 5279 O O . SER A 1 679 ? 3.287 -39.875 10.258 1 92.44 679 SER A O 1
ATOM 5281 N N . GLY A 1 680 ? 4.672 -38.875 8.852 1 91.44 680 GLY A N 1
ATOM 5282 C CA . GLY A 1 680 ? 3.611 -38.031 8.32 1 91.44 680 GLY A CA 1
ATOM 5283 C C . GLY A 1 680 ? 3.479 -36.688 9.047 1 91.44 680 GLY A C 1
ATOM 5284 O O . GLY A 1 680 ? 2.678 -35.844 8.656 1 91.44 680 GLY A O 1
ATOM 5285 N N . VAL A 1 681 ? 4.266 -36.531 9.992 1 93.75 681 VAL A N 1
ATOM 5286 C CA . VAL A 1 681 ? 4.234 -35.25 10.727 1 93.75 681 VAL A CA 1
ATOM 5287 C C . VAL A 1 681 ? 4.637 -34.125 9.805 1 93.75 681 VAL A C 1
ATOM 5289 O O . VAL A 1 681 ? 5.664 -34.188 9.125 1 93.75 681 VAL A O 1
ATOM 5292 N N . ASN A 1 682 ? 3.785 -33.156 9.703 1 93.44 682 ASN A N 1
ATOM 5293 C CA . ASN A 1 682 ? 4.023 -31.984 8.859 1 93.44 682 ASN A CA 1
ATOM 5294 C C . ASN A 1 682 ? 3.971 -30.688 9.664 1 93.44 682 ASN A C 1
ATOM 5296 O O . ASN A 1 682 ? 3.006 -30.453 10.391 1 93.44 682 ASN A O 1
ATOM 5300 N N . LYS A 1 683 ? 4.969 -29.859 9.523 1 94.19 683 LYS A N 1
ATOM 5301 C CA . LYS A 1 683 ? 5.086 -28.641 10.305 1 94.19 683 LYS A CA 1
ATOM 5302 C C . LYS A 1 683 ? 5.332 -27.438 9.398 1 94.19 683 LYS A C 1
ATOM 5304 O O . LYS A 1 683 ? 6.105 -27.516 8.445 1 94.19 683 LYS A O 1
ATOM 5309 N N . VAL A 1 684 ? 4.605 -26.344 9.695 1 95.31 684 VAL A N 1
ATOM 5310 C CA . VAL A 1 684 ? 4.844 -25.047 9.055 1 95.31 684 VAL A CA 1
ATOM 5311 C C . VAL A 1 684 ? 5.742 -24.203 9.945 1 95.31 684 VAL A C 1
ATOM 5313 O O . VAL A 1 684 ? 5.523 -24.109 11.156 1 95.31 684 VAL A O 1
ATOM 5316 N N . HIS A 1 685 ? 6.801 -23.641 9.352 1 94.56 685 HIS A N 1
ATOM 5317 C CA . HIS A 1 685 ? 7.73 -22.766 10.047 1 94.56 685 HIS A CA 1
ATOM 5318 C C . HIS A 1 685 ? 7.621 -21.328 9.539 1 94.56 685 HIS A C 1
ATOM 5320 O O . HIS A 1 685 ? 7.609 -21.094 8.328 1 94.56 685 HIS A O 1
ATOM 5326 N N . ILE A 1 686 ? 7.5 -20.422 10.469 1 93.75 686 ILE A N 1
ATOM 5327 C CA . ILE A 1 686 ? 7.578 -19.016 10.133 1 93.75 686 ILE A CA 1
ATOM 5328 C C . ILE A 1 686 ? 8.695 -18.344 10.93 1 93.75 686 ILE A C 1
ATOM 5330 O O . ILE A 1 686 ? 8.828 -18.578 12.133 1 93.75 686 ILE A O 1
ATOM 5334 N N . ALA A 1 687 ? 9.57 -17.609 10.273 1 95.25 687 ALA A N 1
ATOM 5335 C CA . ALA A 1 687 ? 10.641 -16.875 10.938 1 95.25 687 ALA A CA 1
ATOM 5336 C C . ALA A 1 687 ? 10.492 -15.375 10.727 1 95.25 687 ALA A C 1
ATOM 5338 O O . ALA A 1 687 ? 10.32 -14.914 9.594 1 95.25 687 ALA A O 1
ATOM 5339 N N . THR A 1 688 ? 10.469 -14.641 11.781 1 92.88 688 THR A N 1
ATOM 5340 C CA . THR A 1 688 ? 10.359 -13.188 11.742 1 92.88 688 THR A CA 1
ATOM 5341 C C . THR A 1 688 ? 10.914 -12.57 13.016 1 92.88 688 THR A C 1
ATOM 5343 O O . THR A 1 688 ? 11.609 -13.234 13.789 1 92.88 688 THR A O 1
ATOM 5346 N N . LEU A 1 689 ? 10.688 -11.266 13.18 1 92.19 689 LEU A N 1
ATOM 5347 C CA . LEU A 1 689 ? 11.219 -10.539 14.32 1 92.19 689 LEU A CA 1
ATOM 5348 C C . LEU A 1 689 ? 10.602 -11.039 15.625 1 92.19 689 LEU A C 1
ATOM 5350 O O . LEU A 1 689 ? 9.398 -11.289 15.688 1 92.19 689 LEU A O 1
ATOM 5354 N N . SER A 1 690 ? 11.352 -11.109 16.656 1 81.06 690 SER A N 1
ATOM 5355 C CA . SER A 1 690 ? 10.938 -11.68 17.922 1 81.06 690 SER A CA 1
ATOM 5356 C C . SER A 1 690 ? 9.82 -10.859 18.562 1 81.06 690 SER A C 1
ATOM 5358 O O . SER A 1 690 ? 8.914 -11.414 19.188 1 81.06 690 SER A O 1
ATOM 5360 N N . SER A 1 691 ? 9.93 -9.594 18.453 1 73.75 691 SER A N 1
ATOM 5361 C CA . SER A 1 691 ? 8.945 -8.719 19.094 1 73.75 691 SER A CA 1
ATOM 5362 C C . SER A 1 691 ? 7.566 -8.883 18.453 1 73.75 691 SER A C 1
ATOM 5364 O O . SER A 1 691 ? 6.551 -8.555 19.078 1 73.75 691 SER A O 1
ATOM 5366 N N . ILE A 1 692 ? 7.535 -9.352 17.297 1 72.94 692 ILE A N 1
ATOM 5367 C CA . ILE A 1 692 ? 6.289 -9.469 16.547 1 72.94 692 ILE A CA 1
ATOM 5368 C C . ILE A 1 692 ? 5.668 -10.844 16.797 1 72.94 692 ILE A C 1
ATOM 5370 O O . ILE A 1 692 ? 4.453 -11.016 16.672 1 72.94 692 ILE A O 1
ATOM 5374 N N . VAL A 1 693 ? 6.523 -11.656 17.125 1 68.75 693 VAL A N 1
ATOM 5375 C CA . VAL A 1 693 ? 6.02 -13 17.406 1 68.75 693 VAL A CA 1
ATOM 5376 C C . VAL A 1 693 ? 5.484 -13.055 18.828 1 68.75 693 VAL A C 1
ATOM 5378 O O . VAL A 1 693 ? 4.656 -13.914 19.156 1 68.75 693 VAL A O 1
ATOM 5381 N N . GLN A 1 694 ? 5.953 -12.062 19.594 1 61.56 694 GLN A N 1
ATOM 5382 C CA . GLN A 1 694 ? 5.441 -11.969 20.953 1 61.56 694 GLN A CA 1
ATOM 5383 C C . GLN A 1 694 ? 4.477 -10.789 21.094 1 61.56 694 GLN A C 1
ATOM 5385 O O . GLN A 1 694 ? 4.547 -9.828 20.328 1 61.56 694 GLN A O 1
ATOM 5390 N N . SER A 1 695 ? 3.312 -11.086 21.734 1 56.09 695 SER A N 1
ATOM 5391 C CA . SER A 1 695 ? 2.357 -10.008 21.938 1 56.09 695 SER A CA 1
ATOM 5392 C C . SER A 1 695 ? 3.062 -8.719 22.359 1 56.09 695 SER A C 1
ATOM 5394 O O . SER A 1 695 ? 3.873 -8.719 23.281 1 56.09 695 SER A O 1
ATOM 5396 N N . HIS A 1 696 ? 3.441 -7.84 21.359 1 53.62 696 HIS A N 1
ATOM 5397 C CA . HIS A 1 696 ? 4.035 -6.543 21.672 1 53.62 696 HIS A CA 1
ATOM 5398 C C . HIS A 1 696 ? 3.102 -5.402 21.266 1 53.62 696 HIS A C 1
ATOM 5400 O O . HIS A 1 696 ? 2.418 -5.48 20.25 1 53.62 696 HIS A O 1
ATOM 5406 N N . ASP A 1 697 ? 3.27 -4.328 21.984 1 52.75 697 ASP A N 1
ATOM 5407 C CA . ASP A 1 697 ? 2.604 -3.043 21.812 1 52.75 697 ASP A CA 1
ATOM 5408 C C . ASP A 1 697 ? 1.126 -3.23 21.469 1 52.75 697 ASP A C 1
ATOM 5410 O O . ASP A 1 697 ? 0.603 -2.576 20.562 1 52.75 697 ASP A O 1
ATOM 5414 N N . ASN A 1 698 ? 0.469 -4.285 22.047 1 60.59 698 ASN A N 1
ATOM 5415 C CA . ASN A 1 698 ? -0.965 -4.535 21.953 1 60.59 698 ASN A CA 1
ATOM 5416 C C . ASN A 1 698 ? -1.337 -5.16 20.609 1 60.59 698 ASN A C 1
ATOM 5418 O O . ASN A 1 698 ? -2.48 -5.055 20.172 1 60.59 698 ASN A O 1
ATOM 5422 N N . GLN A 1 699 ? -0.153 -5.617 19.922 1 68.62 699 GLN A N 1
ATOM 5423 C CA . GLN A 1 699 ? -0.491 -6.383 18.719 1 68.62 699 GLN A CA 1
ATOM 5424 C C . GLN A 1 699 ? -0.353 -7.883 18.969 1 68.62 699 GLN A C 1
ATOM 5426 O O . GLN A 1 699 ? 0.595 -8.32 19.625 1 68.62 699 GLN A O 1
ATOM 5431 N N . PRO A 1 700 ? -1.316 -8.523 18.531 1 78.62 700 PRO A N 1
ATOM 5432 C CA . PRO A 1 700 ? -1.182 -9.984 18.609 1 78.62 700 PRO A CA 1
ATOM 5433 C C . PRO A 1 700 ? -0.076 -10.523 17.703 1 78.62 700 PRO A C 1
ATOM 5435 O O . PRO A 1 700 ? 0.338 -9.844 16.766 1 78.62 700 PRO A O 1
ATOM 5438 N N . PRO A 1 701 ? 0.5 -11.648 18.125 1 85.38 701 PRO A N 1
ATOM 5439 C CA . PRO A 1 701 ? 1.495 -12.25 17.234 1 85.38 701 PRO A CA 1
ATOM 5440 C C . PRO A 1 701 ? 0.972 -12.445 15.812 1 85.38 701 PRO A C 1
ATOM 5442 O O . PRO A 1 701 ? -0.221 -12.695 15.625 1 85.38 701 PRO A O 1
ATOM 5445 N N . ILE A 1 702 ? 1.818 -12.414 14.883 1 86.88 702 ILE A N 1
ATOM 5446 C CA . ILE A 1 702 ? 1.42 -12.422 13.477 1 86.88 702 ILE A CA 1
ATOM 5447 C C . ILE A 1 702 ? 0.744 -13.75 13.141 1 86.88 702 ILE A C 1
ATOM 5449 O O . ILE A 1 702 ? -0.149 -13.805 12.297 1 86.88 702 ILE A O 1
ATOM 5453 N N . TRP A 1 703 ? 1.193 -14.844 13.773 1 86.19 703 TRP A N 1
ATOM 5454 C CA . TRP A 1 703 ? 0.641 -16.156 13.445 1 86.19 703 TRP A CA 1
ATOM 5455 C C . TRP A 1 703 ? -0.783 -16.297 13.977 1 86.19 703 TRP A C 1
ATOM 5457 O O . TRP A 1 703 ? -1.529 -17.172 13.547 1 86.19 703 TRP A O 1
ATOM 5467 N N . SER A 1 704 ? -1.155 -15.406 14.898 1 87 704 SER A N 1
ATOM 5468 C CA . SER A 1 704 ? -2.492 -15.492 15.477 1 87 704 SER A CA 1
ATOM 5469 C C . SER A 1 704 ? -3.564 -15.18 14.438 1 87 704 SER A C 1
ATOM 5471 O O . SER A 1 704 ? -4.742 -15.484 14.641 1 87 704 SER A O 1
ATOM 5473 N N . SER A 1 705 ? -3.172 -14.617 13.359 1 88.69 705 SER A N 1
ATOM 5474 C CA . SER A 1 705 ? -4.129 -14.266 12.312 1 88.69 705 SER A CA 1
ATOM 5475 C C . SER A 1 705 ? -4.441 -15.469 11.43 1 88.69 705 SER A C 1
ATOM 5477 O O . SER A 1 705 ? -5.391 -15.43 10.641 1 88.69 705 SER A O 1
ATOM 5479 N N . LEU A 1 706 ? -3.77 -16.562 11.617 1 92.5 706 LEU A N 1
ATOM 5480 C CA . LEU A 1 706 ? -3.895 -17.703 10.727 1 92.5 706 LEU A CA 1
ATOM 5481 C C . LEU A 1 706 ? -4.918 -18.703 11.266 1 92.5 706 LEU A C 1
ATOM 5483 O O . LEU A 1 706 ? -4.863 -19.078 12.438 1 92.5 706 LEU A O 1
ATOM 5487 N N . PRO A 1 707 ? -5.812 -19.156 10.406 1 92.38 707 PRO A N 1
ATOM 5488 C CA . PRO A 1 707 ? -6.816 -20.141 10.828 1 92.38 707 PRO A CA 1
ATOM 5489 C C . PRO A 1 707 ? -6.195 -21.438 11.352 1 92.38 707 PRO A C 1
ATOM 5491 O O . PRO A 1 707 ? -6.699 -22.031 12.312 1 92.38 707 PRO A O 1
ATOM 5494 N N . SER A 1 708 ? -5.094 -21.844 10.805 1 92 708 SER A N 1
ATOM 5495 C CA . SER A 1 708 ? -4.5 -23.125 11.148 1 92 708 SER A CA 1
ATOM 5496 C C . SER A 1 708 ? -3.846 -23.078 12.531 1 92 708 SER A C 1
ATOM 5498 O O . SER A 1 708 ? -3.514 -24.125 13.102 1 92 708 SER A O 1
ATOM 5500 N N . THR A 1 709 ? -3.652 -21.938 13.062 1 90.56 709 THR A N 1
ATOM 5501 C CA . THR A 1 709 ? -2.992 -21.812 14.359 1 90.56 709 THR A CA 1
ATOM 5502 C C . THR A 1 709 ? -4.023 -21.688 15.477 1 90.56 709 THR A C 1
ATOM 5504 O O . THR A 1 709 ? -3.664 -21.672 16.656 1 90.56 709 THR A O 1
ATOM 5507 N N . GLN A 1 710 ? -5.246 -21.688 15.102 1 84.81 710 GLN A N 1
ATOM 5508 C CA . GLN A 1 710 ? -6.285 -21.516 16.109 1 84.81 710 GLN A CA 1
ATOM 5509 C C . GLN A 1 710 ? -6.316 -22.672 17.094 1 84.81 710 GLN A C 1
ATOM 5511 O O . GLN A 1 710 ? -6.254 -23.844 16.688 1 84.81 710 GLN A O 1
ATOM 5516 N N . ASN A 1 711 ? -6.324 -22.438 18.328 1 79.69 711 ASN A N 1
ATOM 5517 C CA . ASN A 1 711 ? -6.414 -23.406 19.422 1 79.69 711 ASN A CA 1
ATOM 5518 C C . ASN A 1 711 ? -5.16 -24.266 19.5 1 79.69 711 ASN A C 1
ATOM 5520 O O . ASN A 1 711 ? -5.238 -25.438 19.875 1 79.69 711 ASN A O 1
ATOM 5524 N N . THR A 1 712 ? -4.082 -23.75 18.922 1 82.44 712 THR A N 1
ATOM 5525 C CA . THR A 1 712 ? -2.822 -24.484 18.984 1 82.44 712 THR A CA 1
ATOM 5526 C C . THR A 1 712 ? -1.765 -23.672 19.734 1 82.44 712 THR A C 1
ATOM 5528 O O . THR A 1 712 ? -1.749 -22.438 19.656 1 82.44 712 THR A O 1
ATOM 5531 N N . SER A 1 713 ? -1.116 -24.344 20.562 1 80.69 713 SER A N 1
ATOM 5532 C CA . SER A 1 713 ? 0.013 -23.703 21.234 1 80.69 713 SER A CA 1
ATOM 5533 C C . SER A 1 713 ? 1.225 -23.609 20.312 1 80.69 713 SER A C 1
ATOM 5535 O O . SER A 1 713 ? 1.645 -24.609 19.734 1 80.69 713 SER A O 1
ATOM 5537 N N . ILE A 1 714 ? 1.732 -22.453 20.156 1 86.81 714 ILE A N 1
ATOM 5538 C CA . ILE A 1 714 ? 2.842 -22.234 19.234 1 86.81 714 ILE A CA 1
ATOM 5539 C C . ILE A 1 714 ? 4.113 -21.922 20.016 1 86.81 714 ILE A C 1
ATOM 5541 O O . ILE A 1 714 ? 4.102 -21.078 20.922 1 86.81 714 ILE A O 1
ATOM 5545 N N . MET A 1 715 ? 5.086 -22.656 19.75 1 82.69 715 MET A N 1
ATOM 5546 C CA . MET A 1 715 ? 6.398 -22.438 20.359 1 82.69 715 MET A CA 1
ATOM 5547 C C . MET A 1 715 ? 7.332 -21.719 19.375 1 82.69 715 MET A C 1
ATOM 5549 O O . MET A 1 715 ? 7.375 -22.062 18.203 1 82.69 715 MET A O 1
ATOM 5553 N N . CYS A 1 716 ? 7.949 -20.688 19.859 1 89.25 716 CYS A N 1
ATOM 5554 C CA . CYS A 1 716 ? 8.898 -19.953 19.031 1 89.25 716 CYS A CA 1
ATOM 5555 C C . CYS A 1 716 ? 10.297 -20 19.641 1 89.25 716 CYS A C 1
ATOM 5557 O O . CYS A 1 716 ? 10.461 -19.844 20.844 1 89.25 716 CYS A O 1
ATOM 5559 N N . THR A 1 717 ? 11.25 -20.297 18.859 1 90.88 717 THR A N 1
ATOM 5560 C CA . THR A 1 717 ? 12.656 -20.328 19.25 1 90.88 717 THR A CA 1
ATOM 5561 C C . THR A 1 717 ? 13.5 -19.484 18.312 1 90.88 717 THR A C 1
ATOM 5563 O O . THR A 1 717 ? 12.992 -18.953 17.328 1 90.88 717 THR A O 1
ATOM 5566 N N . GLY A 1 718 ? 14.719 -19.234 18.719 1 89.88 718 GLY A N 1
ATOM 5567 C CA . GLY A 1 718 ? 15.625 -18.562 17.797 1 89.88 718 GLY A CA 1
ATOM 5568 C C . GLY A 1 718 ? 15.852 -19.344 16.5 1 89.88 718 GLY A C 1
ATOM 5569 O O . GLY A 1 718 ? 16.016 -20.562 16.531 1 89.88 718 GLY A O 1
ATOM 5570 N N . SER A 1 719 ? 15.812 -18.609 15.445 1 88.94 719 SER A N 1
ATOM 5571 C CA . SER A 1 719 ? 15.977 -19.266 14.148 1 88.94 719 SER A CA 1
ATOM 5572 C C . SER A 1 719 ? 17.438 -19.656 13.906 1 88.94 719 SER A C 1
ATOM 5574 O O . SER A 1 719 ? 18.344 -18.844 14.125 1 88.94 719 SER A O 1
ATOM 5576 N N . MET A 1 720 ? 17.672 -20.812 13.445 1 81.81 720 MET A N 1
ATOM 5577 C CA . MET A 1 720 ? 19 -21.25 13.078 1 81.81 720 MET A CA 1
ATOM 5578 C C . MET A 1 720 ? 19.344 -20.859 11.641 1 81.81 720 MET A C 1
ATOM 5580 O O . MET A 1 720 ? 20.5 -20.625 11.312 1 81.81 720 MET A O 1
ATOM 5584 N N . ALA A 1 721 ? 18.312 -20.781 10.906 1 82.75 721 ALA A N 1
ATOM 5585 C CA . ALA A 1 721 ? 18.5 -20.469 9.492 1 82.75 721 ALA A CA 1
ATOM 5586 C C . ALA A 1 721 ? 18.734 -18.969 9.289 1 82.75 721 ALA A C 1
ATOM 5588 O O . ALA A 1 721 ? 19.406 -18.562 8.352 1 82.75 721 ALA A O 1
ATOM 5589 N N . ARG A 1 722 ? 18.156 -18.203 10.102 1 89.25 722 ARG A N 1
ATOM 5590 C CA . ARG A 1 722 ? 18.281 -16.75 10 1 89.25 722 ARG A CA 1
ATOM 5591 C C . ARG A 1 722 ? 18.609 -16.141 11.352 1 89.25 722 ARG A C 1
ATOM 5593 O O . ARG A 1 722 ? 17.719 -15.789 12.125 1 89.25 722 ARG A O 1
ATOM 5600 N N . LEU A 1 723 ? 19.797 -15.758 11.508 1 88.06 723 LEU A N 1
ATOM 5601 C CA . LEU A 1 723 ? 20.281 -15.227 12.781 1 88.06 723 LEU A CA 1
ATOM 5602 C C . LEU A 1 723 ? 19.578 -13.914 13.117 1 88.06 723 LEU A C 1
ATOM 5604 O O . LEU A 1 723 ? 19.438 -13.039 12.266 1 88.06 723 LEU A O 1
ATOM 5608 N N . GLY A 1 724 ? 19.109 -13.852 14.305 1 90.31 724 GLY A N 1
ATOM 5609 C CA . GLY A 1 724 ? 18.469 -12.633 14.766 1 90.31 724 GLY A CA 1
ATOM 5610 C C . GLY A 1 724 ? 16.953 -12.695 14.703 1 90.31 724 GLY A C 1
ATOM 5611 O O . GLY A 1 724 ? 16.281 -11.82 15.242 1 90.31 724 GLY A O 1
ATOM 5612 N N . LEU A 1 725 ? 16.453 -13.742 14.086 1 94.06 725 LEU A N 1
ATOM 5613 C CA . LEU A 1 725 ? 15 -13.891 13.969 1 94.06 725 LEU A CA 1
ATOM 5614 C C . LEU A 1 725 ? 14.492 -15.008 14.867 1 94.06 725 LEU A C 1
ATOM 5616 O O . LEU A 1 725 ? 15.281 -15.805 15.383 1 94.06 725 LEU A O 1
ATOM 5620 N N . SER A 1 726 ? 13.266 -14.938 15.148 1 93.25 726 SER A N 1
ATOM 5621 C CA . SER A 1 726 ? 12.57 -16 15.867 1 93.25 726 SER A CA 1
ATOM 5622 C C . SER A 1 726 ? 11.766 -16.875 14.922 1 93.25 726 SER A C 1
ATOM 5624 O O . SER A 1 726 ? 11.141 -16.375 13.984 1 93.25 726 SER A O 1
ATOM 5626 N N . GLU A 1 727 ? 11.875 -18.141 15.156 1 93.81 727 GLU A N 1
ATOM 5627 C CA . GLU A 1 727 ? 11.172 -19.109 14.32 1 93.81 727 GLU A CA 1
ATOM 5628 C C . GLU A 1 727 ? 10.094 -19.844 15.109 1 93.81 727 GLU A C 1
ATOM 5630 O O . GLU A 1 727 ? 10.359 -20.391 16.188 1 93.81 727 GLU A O 1
ATOM 5635 N N . CYS A 1 728 ? 8.867 -19.781 14.602 1 92.69 728 CYS A N 1
ATOM 5636 C CA . CYS A 1 728 ? 7.734 -20.484 15.195 1 92.69 728 CYS A CA 1
ATOM 5637 C C . CYS A 1 728 ? 7.27 -21.625 14.305 1 92.69 728 CYS A C 1
ATOM 5639 O O . CYS A 1 728 ? 7.402 -21.562 13.086 1 92.69 728 CYS A O 1
ATOM 5641 N N . GLU A 1 729 ? 6.812 -22.688 14.906 1 93 729 GLU A N 1
ATOM 5642 C CA . GLU A 1 729 ? 6.348 -23.844 14.133 1 93 729 GLU A CA 1
ATOM 5643 C C . GLU A 1 729 ? 5.027 -24.375 14.68 1 93 729 GLU A C 1
ATOM 5645 O O . GLU A 1 729 ? 4.754 -24.266 15.875 1 93 729 GLU A O 1
ATOM 5650 N N . TRP A 1 730 ? 4.141 -24.875 13.852 1 93.19 730 TRP A N 1
ATOM 5651 C CA . TRP A 1 730 ? 2.891 -25.547 14.195 1 93.19 730 TRP A CA 1
ATOM 5652 C C . TRP A 1 730 ? 2.492 -26.547 13.117 1 93.19 730 TRP A C 1
ATOM 5654 O O . TRP A 1 730 ? 3.109 -26.594 12.055 1 93.19 730 TRP A O 1
ATOM 5664 N N . SER A 1 731 ? 1.562 -27.422 13.445 1 91.56 731 SER A N 1
ATOM 5665 C CA . SER A 1 731 ? 1.05 -28.375 12.469 1 91.56 731 SER A CA 1
ATOM 5666 C C . SER A 1 731 ? 0.228 -27.688 11.391 1 91.56 731 SER A C 1
ATOM 5668 O O . SER A 1 731 ? -0.679 -26.906 11.695 1 91.56 731 SER A O 1
ATOM 5670 N N . GLY A 1 732 ? 0.617 -27.875 10.164 1 84.94 732 GLY A N 1
ATOM 5671 C CA . GLY A 1 732 ? -0.032 -27.141 9.094 1 84.94 732 GLY A CA 1
ATOM 5672 C C . GLY A 1 732 ? -0.803 -28.031 8.141 1 84.94 732 GLY A C 1
ATOM 5673 O O . GLY A 1 732 ? -0.913 -29.234 8.367 1 84.94 732 GLY A O 1
ATOM 5674 N N . LEU A 1 733 ? -1.365 -27.391 7.066 1 87.56 733 LEU A N 1
ATOM 5675 C CA . LEU A 1 733 ? -2.104 -28.062 6.004 1 87.56 733 LEU A CA 1
ATOM 5676 C C . LEU A 1 733 ? -1.168 -28.906 5.145 1 87.56 733 LEU A C 1
ATOM 5678 O O . LEU A 1 733 ? -0.052 -28.484 4.832 1 87.56 733 LEU A O 1
ATOM 5682 N N . THR A 1 734 ? -1.56 -30.078 4.773 1 89.94 734 THR A N 1
ATOM 5683 C CA . THR A 1 734 ? -0.711 -31 4.023 1 89.94 734 THR A CA 1
ATOM 5684 C C . THR A 1 734 ? -0.471 -30.484 2.607 1 89.94 734 THR A C 1
ATOM 5686 O O . THR A 1 734 ? -1.421 -30.172 1.886 1 89.94 734 THR A O 1
ATOM 5689 N N . PRO A 1 735 ? 0.771 -30.422 2.186 1 94.5 735 PRO A N 1
ATOM 5690 C CA . PRO A 1 735 ? 1.061 -29.984 0.816 1 94.5 735 PRO A CA 1
ATOM 5691 C C . PRO A 1 735 ? 0.887 -31.109 -0.206 1 94.5 735 PRO A C 1
ATOM 5693 O O . PRO A 1 735 ? 0.885 -32.281 0.159 1 94.5 735 PRO A O 1
ATOM 5696 N N . ASN A 1 736 ? 0.625 -30.734 -1.435 1 92.19 736 ASN A N 1
ATOM 5697 C CA . ASN A 1 736 ? 0.563 -31.625 -2.586 1 92.19 736 ASN A CA 1
ATOM 5698 C C . ASN A 1 736 ? 1.585 -31.234 -3.652 1 92.19 736 ASN A C 1
ATOM 5700 O O . ASN A 1 736 ? 1.217 -30.75 -4.723 1 92.19 736 ASN A O 1
ATOM 5704 N N . VAL A 1 737 ? 2.791 -31.625 -3.432 1 93 737 VAL A N 1
ATOM 5705 C CA . VAL A 1 737 ? 3.889 -31.078 -4.219 1 93 737 VAL A CA 1
ATOM 5706 C C . VAL A 1 737 ? 4.086 -31.906 -5.484 1 93 737 VAL A C 1
ATOM 5708 O O . VAL A 1 737 ? 4.723 -31.453 -6.441 1 93 737 VAL A O 1
ATOM 5711 N N . THR A 1 738 ? 3.516 -33.188 -5.605 1 88.69 738 THR A N 1
ATOM 5712 C CA . THR A 1 738 ? 3.654 -34.031 -6.785 1 88.69 738 THR A CA 1
ATOM 5713 C C . THR A 1 738 ? 2.469 -33.844 -7.73 1 88.69 738 THR A C 1
ATOM 5715 O O . THR A 1 738 ? 2.469 -34.344 -8.844 1 88.69 738 THR A O 1
ATOM 5718 N N . LEU A 1 739 ? 1.466 -33.031 -7.43 1 78.88 739 LEU A N 1
ATOM 5719 C CA . LEU A 1 739 ? 0.267 -32.656 -8.164 1 78.88 739 LEU A CA 1
ATOM 5720 C C . LEU A 1 739 ? -0.625 -33.844 -8.422 1 78.88 739 LEU A C 1
ATOM 5722 O O . LEU A 1 739 ? -1.73 -33.719 -8.953 1 78.88 739 LEU A O 1
ATOM 5726 N N . ASP A 1 740 ? -0.316 -35.094 -8.18 1 79.44 740 ASP A N 1
ATOM 5727 C CA . ASP A 1 740 ? -1.145 -36.281 -8.438 1 79.44 740 ASP A CA 1
ATOM 5728 C C . ASP A 1 740 ? -1.584 -36.938 -7.125 1 79.44 740 ASP A C 1
ATOM 5730 O O . ASP A 1 740 ? -1.887 -38.125 -7.098 1 79.44 740 ASP A O 1
ATOM 5734 N N . SER A 1 741 ? -1.665 -36.219 -6.125 1 78.81 741 SER A N 1
ATOM 5735 C CA . SER A 1 741 ? -2.121 -36.656 -4.812 1 78.81 741 SER A CA 1
ATOM 5736 C C . SER A 1 741 ? -1.385 -37.906 -4.371 1 78.81 741 SER A C 1
ATOM 5738 O O . SER A 1 741 ? -1.953 -38.75 -3.68 1 78.81 741 SER A O 1
ATOM 5740 N N . THR A 1 742 ? -0.138 -38.062 -4.746 1 82.69 742 THR A N 1
ATOM 5741 C CA . THR A 1 742 ? 0.72 -39.125 -4.254 1 82.69 742 THR A CA 1
ATOM 5742 C C . THR A 1 742 ? 0.917 -39 -2.744 1 82.69 742 THR A C 1
ATOM 5744 O O . THR A 1 742 ? 1.175 -37.938 -2.23 1 82.69 742 THR A O 1
ATOM 5747 N N . PRO A 1 743 ? 0.814 -40.188 -2.102 1 89.12 743 PRO A N 1
ATOM 5748 C CA . PRO A 1 743 ? 1.059 -40.125 -0.659 1 89.12 743 PRO A CA 1
ATOM 5749 C C . PRO A 1 743 ? 2.48 -39.688 -0.319 1 89.12 743 PRO A C 1
ATOM 5751 O O . PRO A 1 743 ? 3.412 -39.938 -1.084 1 89.12 743 PRO A O 1
ATOM 5754 N N . HIS A 1 744 ? 2.646 -39.062 0.782 1 90.62 744 HIS A N 1
ATOM 5755 C CA . HIS A 1 744 ? 3.926 -38.469 1.154 1 90.62 744 HIS A CA 1
ATOM 5756 C C . HIS A 1 744 ? 5.012 -39.531 1.264 1 90.62 744 HIS A C 1
ATOM 5758 O O . HIS A 1 744 ? 6.18 -39.25 0.961 1 90.62 744 HIS A O 1
ATOM 5764 N N . SER A 1 745 ? 4.668 -40.781 1.599 1 91.75 745 SER A N 1
ATOM 5765 C CA . SER A 1 745 ? 5.641 -41.844 1.753 1 91.75 745 SER A CA 1
ATOM 5766 C C . SER A 1 745 ? 6.328 -42.188 0.429 1 91.75 745 SER A C 1
ATOM 5768 O O . SER A 1 745 ? 7.402 -42.781 0.411 1 91.75 745 SER A O 1
ATOM 5770 N N . LYS A 1 746 ? 5.773 -41.688 -0.634 1 93.69 746 LYS A N 1
ATOM 5771 C CA . LYS A 1 746 ? 6.305 -42.031 -1.951 1 93.69 746 LYS A CA 1
ATOM 5772 C C . LYS A 1 746 ? 6.918 -40.812 -2.627 1 93.69 746 LYS A C 1
ATOM 5774 O O . LYS A 1 746 ? 7.266 -40.844 -3.809 1 93.69 746 LYS A O 1
ATOM 5779 N N . TRP A 1 747 ? 7.094 -39.781 -1.921 1 96 747 TRP A N 1
ATOM 5780 C CA . TRP A 1 747 ? 7.684 -38.594 -2.488 1 96 747 TRP A CA 1
ATOM 5781 C C . TRP A 1 747 ? 9.148 -38.812 -2.842 1 96 747 TRP A C 1
ATOM 5783 O O . TRP A 1 747 ? 9.672 -38.188 -3.777 1 96 747 TRP A O 1
ATOM 5793 N N . ILE A 1 748 ? 9.836 -39.625 -1.971 1 96.75 748 ILE A N 1
ATOM 5794 C CA . ILE A 1 748 ? 11.25 -39.906 -2.16 1 96.75 748 ILE A CA 1
ATOM 5795 C C . ILE A 1 748 ? 11.461 -41.438 -2.178 1 96.75 748 ILE A C 1
ATOM 5797 O O . ILE A 1 748 ? 11.023 -42.125 -1.262 1 96.75 748 ILE A O 1
ATOM 5801 N N . LYS A 1 749 ? 12.047 -41.875 -3.219 1 96.19 749 LYS A N 1
ATOM 5802 C CA . LYS A 1 749 ? 12.57 -43.25 -3.26 1 96.19 749 LYS A CA 1
ATOM 5803 C C . LYS A 1 749 ? 14.055 -43.281 -2.914 1 96.19 749 LYS A C 1
ATOM 5805 O O . LYS A 1 749 ? 14.867 -42.594 -3.561 1 96.19 749 LYS A O 1
ATOM 5810 N N . SER A 1 750 ? 14.414 -44 -1.831 1 95.81 750 SER A N 1
ATOM 5811 C CA . SER A 1 750 ? 15.82 -44 -1.427 1 95.81 750 SER A CA 1
ATOM 5812 C C . SER A 1 750 ? 16.266 -45.375 -0.964 1 95.81 750 SER A C 1
ATOM 5814 O O . SER A 1 750 ? 15.438 -46.156 -0.487 1 95.81 750 SER A O 1
ATOM 5816 N N . SER A 1 751 ? 17.531 -45.656 -1.203 1 95.44 751 SER A N 1
ATOM 5817 C CA . SER A 1 751 ? 18.203 -46.844 -0.699 1 95.44 751 SER A CA 1
ATOM 5818 C C . SER A 1 751 ? 19.625 -46.531 -0.239 1 95.44 751 SER A C 1
ATOM 5820 O O . SER A 1 751 ? 20.328 -45.719 -0.872 1 95.44 751 SER A O 1
ATOM 5822 N N . VAL A 1 752 ? 19.984 -47.031 0.912 1 95.44 752 VAL A N 1
ATOM 5823 C CA . VAL A 1 752 ? 21.312 -46.844 1.473 1 95.44 752 VAL A CA 1
ATOM 5824 C C . VAL A 1 752 ? 22 -48.188 1.691 1 95.44 752 VAL A C 1
ATOM 5826 O O . VAL A 1 752 ? 21.453 -49.062 2.363 1 95.44 752 VAL A O 1
ATOM 5829 N N . THR A 1 753 ? 23.188 -48.281 1.111 1 94 753 THR A N 1
ATOM 5830 C CA . THR A 1 753 ? 23.953 -49.531 1.253 1 94 753 THR A CA 1
ATOM 5831 C C . THR A 1 753 ? 25.344 -49.25 1.836 1 94 753 THR A C 1
ATOM 5833 O O . THR A 1 753 ? 26.078 -48.406 1.33 1 94 753 THR A O 1
ATOM 5836 N N . LYS A 1 754 ? 25.703 -49.938 2.836 1 91.31 754 LYS A N 1
ATOM 5837 C CA . LYS A 1 754 ? 27.016 -49.812 3.441 1 91.31 754 LYS A CA 1
ATOM 5838 C C . LYS A 1 754 ? 28.078 -50.5 2.605 1 91.31 754 LYS A C 1
ATOM 5840 O O . LYS A 1 754 ? 27.906 -51.656 2.205 1 91.31 754 LYS A O 1
ATOM 5845 N N . LEU A 1 755 ? 29.078 -49.656 2.232 1 89.25 755 LEU A N 1
ATOM 5846 C CA . LEU A 1 755 ? 30.219 -50.188 1.499 1 89.25 755 LEU A CA 1
ATOM 5847 C C . LEU A 1 755 ? 31.469 -50.219 2.369 1 89.25 755 LEU A C 1
ATOM 5849 O O . LEU A 1 755 ? 32.156 -49.188 2.51 1 89.25 755 LEU A O 1
ATOM 5853 N N . GLY A 1 756 ? 31.766 -51.312 3.039 1 80.81 756 GLY A N 1
ATOM 5854 C CA . GLY A 1 756 ? 32.906 -51.375 3.92 1 80.81 756 GLY A CA 1
ATOM 5855 C C . GLY A 1 756 ? 32.656 -50.75 5.277 1 80.81 756 GLY A C 1
ATOM 5856 O O . GLY A 1 756 ? 31.531 -50.719 5.77 1 80.81 756 GLY A O 1
ATOM 5857 N N . ASN A 1 757 ? 33.812 -50.188 5.922 1 78.81 757 ASN A N 1
ATOM 5858 C CA . ASN A 1 757 ? 33.656 -49.719 7.301 1 78.81 757 ASN A CA 1
ATOM 5859 C C . ASN A 1 757 ? 33.281 -48.25 7.371 1 78.81 757 ASN A C 1
ATOM 5861 O O . ASN A 1 757 ? 32.719 -47.812 8.375 1 78.81 757 ASN A O 1
ATOM 5865 N N . ASN A 1 758 ? 33.594 -47.5 6.305 1 88.44 758 ASN A N 1
ATOM 5866 C CA . ASN A 1 758 ? 33.375 -46.062 6.508 1 88.44 758 ASN A CA 1
ATOM 5867 C C . ASN A 1 758 ? 32.75 -45.406 5.273 1 88.44 758 ASN A C 1
ATOM 5869 O O . ASN A 1 758 ? 32.781 -44.188 5.117 1 88.44 758 ASN A O 1
ATOM 5873 N N . VAL A 1 759 ? 32.25 -46.188 4.324 1 91.62 759 VAL A N 1
ATOM 5874 C CA . VAL A 1 759 ? 31.641 -45.625 3.109 1 91.62 759 VAL A CA 1
ATOM 5875 C C . VAL A 1 759 ? 30.25 -46.219 2.898 1 91.62 759 VAL A C 1
ATOM 5877 O O . VAL A 1 759 ? 30.031 -47.406 3.197 1 91.62 759 VAL A O 1
ATOM 5880 N N . ALA A 1 760 ? 29.375 -45.438 2.484 1 94.44 760 ALA A N 1
ATOM 5881 C CA . ALA A 1 760 ? 28.031 -45.875 2.141 1 94.44 760 ALA A CA 1
ATOM 5882 C C . ALA A 1 760 ? 27.594 -45.344 0.785 1 94.44 760 ALA A C 1
ATOM 5884 O O . ALA A 1 760 ? 28.016 -44.25 0.381 1 94.44 760 ALA A O 1
ATOM 5885 N N . ARG A 1 761 ? 26.75 -46.125 0.097 1 95.31 761 ARG A N 1
ATOM 5886 C CA . ARG A 1 761 ? 26.172 -45.719 -1.179 1 95.31 761 ARG A CA 1
ATOM 5887 C C . ARG A 1 761 ? 24.703 -45.344 -1.012 1 95.31 761 ARG A C 1
ATOM 5889 O O . ARG A 1 761 ? 23.906 -46.125 -0.502 1 95.31 761 ARG A O 1
ATOM 5896 N N . PHE A 1 762 ? 24.406 -44.156 -1.412 1 96.56 762 PHE A N 1
ATOM 5897 C CA . PHE A 1 762 ? 23.047 -43.625 -1.37 1 96.56 762 PHE A CA 1
ATOM 5898 C C . PHE A 1 762 ? 22.453 -43.531 -2.773 1 96.56 762 PHE A C 1
ATOM 5900 O O . PHE A 1 762 ? 23.094 -42.969 -3.678 1 96.56 762 PHE A O 1
ATOM 5907 N N . LYS A 1 763 ? 21.328 -44.094 -3.002 1 97.25 763 LYS A N 1
ATOM 5908 C CA . LYS A 1 763 ? 20.5 -43.875 -4.18 1 97.25 763 LYS A CA 1
ATOM 5909 C C . LYS A 1 763 ? 19.219 -43.125 -3.811 1 97.25 763 LYS A C 1
ATOM 5911 O O . LYS A 1 763 ? 18.391 -43.625 -3.045 1 97.25 763 LYS A O 1
ATOM 5916 N N . ILE A 1 764 ? 19.109 -41.906 -4.336 1 97.81 764 ILE A N 1
ATOM 5917 C CA . ILE A 1 764 ? 18.031 -41.031 -3.922 1 97.81 764 ILE A CA 1
ATOM 5918 C C . ILE A 1 764 ? 17.297 -40.5 -5.152 1 97.81 764 ILE A C 1
ATOM 5920 O O . ILE A 1 764 ? 17.906 -39.938 -6.059 1 97.81 764 ILE A O 1
ATOM 5924 N N . GLN A 1 765 ? 15.961 -40.688 -5.219 1 97.31 765 GLN A N 1
ATOM 5925 C CA . GLN A 1 765 ? 15.125 -40.125 -6.273 1 97.31 765 GLN A CA 1
ATOM 5926 C C . GLN A 1 765 ? 13.922 -39.375 -5.688 1 97.31 765 GLN A C 1
ATOM 5928 O O . GLN A 1 765 ? 13.055 -40 -5.062 1 97.31 765 GLN A O 1
ATOM 5933 N N . GLY A 1 766 ? 13.984 -38.125 -5.859 1 96.38 766 GLY A N 1
ATOM 5934 C CA . GLY A 1 766 ? 12.812 -37.344 -5.5 1 96.38 766 GLY A CA 1
ATOM 5935 C C . GLY A 1 766 ? 11.828 -37.156 -6.645 1 96.38 766 GLY A C 1
ATOM 5936 O O . GLY A 1 766 ? 12.234 -37 -7.797 1 96.38 766 GLY A O 1
ATOM 5937 N N . ARG A 1 767 ? 10.531 -37.219 -6.312 1 95.94 767 ARG A N 1
ATOM 5938 C CA . ARG A 1 767 ? 9.5 -37.062 -7.328 1 95.94 767 ARG A CA 1
ATOM 5939 C C . ARG A 1 767 ? 9.219 -35.562 -7.57 1 95.94 767 ARG A C 1
ATOM 5941 O O . ARG A 1 767 ? 9.031 -34.812 -6.621 1 95.94 767 ARG A O 1
ATOM 5948 N N . ASN A 1 768 ? 9.133 -35.188 -8.867 1 95.94 768 ASN A N 1
ATOM 5949 C CA . ASN A 1 768 ? 8.812 -33.844 -9.281 1 95.94 768 ASN A CA 1
ATOM 5950 C C . ASN A 1 768 ? 9.727 -32.812 -8.625 1 95.94 768 ASN A C 1
ATOM 5952 O O . ASN A 1 768 ? 9.266 -31.797 -8.094 1 95.94 768 ASN A O 1
ATOM 5956 N N . THR A 1 769 ? 10.992 -33.125 -8.492 1 96.75 769 THR A N 1
ATOM 5957 C CA . THR A 1 769 ? 11.984 -32.219 -7.938 1 96.75 769 THR A CA 1
ATOM 5958 C C . THR A 1 769 ? 13.352 -32.438 -8.578 1 96.75 769 THR A C 1
ATOM 5960 O O . THR A 1 769 ? 13.578 -33.469 -9.211 1 96.75 769 THR A O 1
ATOM 5963 N N . ARG A 1 770 ? 14.188 -31.406 -8.469 1 96.88 770 ARG A N 1
ATOM 5964 C CA . ARG A 1 770 ? 15.539 -31.453 -9.008 1 96.88 770 ARG A CA 1
ATOM 5965 C C . ARG A 1 770 ? 16.578 -31.312 -7.895 1 96.88 770 ARG A C 1
ATOM 5967 O O . ARG A 1 770 ? 17.766 -31.125 -8.164 1 96.88 770 ARG A O 1
ATOM 5974 N N . SER A 1 771 ? 16.125 -31.375 -6.672 1 97.06 771 SER A N 1
ATOM 5975 C CA . SER A 1 771 ? 17.031 -31.062 -5.574 1 97.06 771 SER A CA 1
ATOM 5976 C C . SER A 1 771 ? 16.812 -32 -4.395 1 97.06 771 SER A C 1
ATOM 5978 O O . SER A 1 771 ? 15.688 -32.125 -3.902 1 97.06 771 SER A O 1
ATOM 5980 N N . CYS A 1 772 ? 17.859 -32.625 -3.994 1 97.88 772 CYS A N 1
ATOM 5981 C CA . CYS A 1 772 ? 17.844 -33.469 -2.803 1 97.88 772 CYS A CA 1
ATOM 5982 C C . CYS A 1 772 ? 19.062 -33.188 -1.936 1 97.88 772 CYS A C 1
ATOM 5984 O O . CYS A 1 772 ? 19.953 -32.438 -2.322 1 97.88 772 CYS A O 1
ATOM 5986 N N . ARG A 1 773 ? 19.016 -33.781 -0.686 1 96.94 773 ARG A N 1
ATOM 5987 C CA . ARG A 1 773 ? 20.094 -33.531 0.278 1 96.94 773 ARG A CA 1
ATOM 5988 C C . ARG A 1 773 ? 20.328 -34.781 1.134 1 96.94 773 ARG A C 1
ATOM 5990 O O . ARG A 1 773 ? 19.453 -35.625 1.276 1 96.94 773 ARG A O 1
ATOM 5997 N N . ILE A 1 774 ? 21.531 -34.812 1.627 1 96.81 774 ILE A N 1
ATOM 5998 C CA . ILE A 1 774 ? 21.891 -35.781 2.662 1 96.81 774 ILE A CA 1
ATOM 5999 C C . ILE A 1 774 ? 22.422 -35.031 3.893 1 96.81 774 ILE A C 1
ATOM 6001 O O . ILE A 1 774 ? 23.422 -34.312 3.81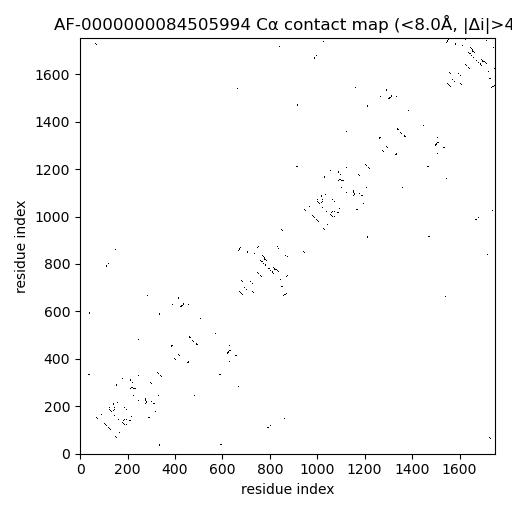1 1 96.81 774 ILE A O 1
ATOM 6005 N N . TYR A 1 775 ? 21.688 -35.219 4.957 1 96.5 775 TYR A N 1
ATOM 6006 C CA . TYR A 1 775 ? 22.141 -34.719 6.25 1 96.5 775 TYR A CA 1
ATOM 6007 C C . TYR A 1 775 ? 22.719 -35.844 7.102 1 96.5 775 TYR A C 1
ATOM 6009 O O . TYR A 1 775 ? 22.094 -36.906 7.27 1 96.5 775 TYR A O 1
ATOM 6017 N N . SER A 1 776 ? 23.859 -35.594 7.609 1 94.81 776 SER A N 1
ATOM 6018 C CA . SER A 1 776 ? 24.484 -36.562 8.484 1 94.81 776 SER A CA 1
ATOM 6019 C C . SER A 1 776 ? 24.719 -36 9.883 1 94.81 776 SER A C 1
ATOM 6021 O O . SER A 1 776 ? 25.188 -34.875 10.023 1 94.81 776 SER A O 1
ATOM 6023 N N . ASP A 1 777 ? 24.375 -36.781 10.859 1 94.25 777 ASP A N 1
ATOM 6024 C CA . ASP A 1 777 ? 24.656 -36.375 12.234 1 94.25 777 ASP A CA 1
ATOM 6025 C C . ASP A 1 777 ? 26.156 -36.375 12.523 1 94.25 777 ASP A C 1
ATOM 6027 O O . ASP A 1 777 ? 26.641 -35.562 13.32 1 94.25 777 ASP A O 1
ATOM 6031 N N . GLN A 1 778 ? 26.797 -37.344 11.914 1 91.62 778 GLN A N 1
ATOM 6032 C CA . GLN A 1 778 ? 28.25 -37.406 11.992 1 91.62 778 GLN A CA 1
ATOM 6033 C C . GLN A 1 778 ? 28.906 -36.688 10.812 1 91.62 778 GLN A C 1
ATOM 6035 O O . GLN A 1 778 ? 28.438 -36.812 9.68 1 91.62 778 GLN A O 1
ATOM 6040 N N . PRO A 1 779 ? 30 -36 11.141 1 92.38 779 PRO A N 1
ATOM 6041 C CA . PRO A 1 779 ? 30.656 -35.281 10.031 1 92.38 779 PRO A CA 1
ATOM 6042 C C . PRO A 1 779 ? 31.188 -36.25 8.961 1 92.38 779 PRO A C 1
ATOM 6044 O O . PRO A 1 779 ? 31.797 -37.281 9.281 1 92.38 779 PRO A O 1
ATOM 6047 N N . MET A 1 780 ? 30.922 -35.938 7.723 1 92.12 780 MET A N 1
ATOM 6048 C CA . MET A 1 780 ? 31.391 -36.656 6.559 1 92.12 780 MET A CA 1
ATOM 6049 C C . MET A 1 780 ? 32.75 -36.156 6.09 1 92.12 780 MET A C 1
ATOM 6051 O O . MET A 1 780 ? 33.125 -35 6.371 1 92.12 780 MET A O 1
ATOM 6055 N N . LYS A 1 781 ? 33.5 -36.969 5.438 1 89.81 781 LYS A N 1
ATOM 6056 C CA . LYS A 1 781 ? 34.844 -36.594 5.012 1 89.81 781 LYS A CA 1
ATOM 6057 C C . LYS A 1 781 ? 34.938 -36.562 3.492 1 89.81 781 LYS A C 1
ATOM 6059 O O . LYS A 1 781 ? 35.75 -35.812 2.945 1 89.81 781 LYS A O 1
ATOM 6064 N N . SER A 1 782 ? 34.188 -37.375 2.873 1 88.69 782 SER A N 1
ATOM 6065 C CA . SER A 1 782 ? 34.25 -37.406 1.415 1 88.69 782 SER A CA 1
ATOM 6066 C C . SER A 1 782 ? 32.875 -37.625 0.797 1 88.69 782 SER A C 1
ATOM 6068 O O . SER A 1 782 ? 32 -38.188 1.434 1 88.69 782 SER A O 1
ATOM 6070 N N . ALA A 1 783 ? 32.719 -37.125 -0.375 1 89.5 783 ALA A N 1
ATOM 6071 C CA . ALA A 1 783 ? 31.5 -37.281 -1.144 1 89.5 783 ALA A CA 1
ATOM 6072 C C . ALA A 1 783 ? 31.781 -37.344 -2.641 1 89.5 783 ALA A C 1
ATOM 6074 O O . ALA A 1 783 ? 32.656 -36.625 -3.139 1 89.5 783 ALA A O 1
ATOM 6075 N N . ARG A 1 784 ? 31.078 -38.281 -3.266 1 87.94 784 ARG A N 1
ATOM 6076 C CA . ARG A 1 784 ? 31.25 -38.406 -4.707 1 87.94 784 ARG A CA 1
ATOM 6077 C C . ARG A 1 784 ? 29.922 -38.781 -5.375 1 87.94 784 ARG A C 1
ATOM 6079 O O . ARG A 1 784 ? 29.203 -39.656 -4.879 1 87.94 784 ARG A O 1
ATOM 6086 N N . VAL A 1 785 ? 29.594 -38.125 -6.441 1 90.81 785 VAL A N 1
ATOM 6087 C CA . VAL A 1 785 ? 28.422 -38.469 -7.242 1 90.81 785 VAL A CA 1
ATOM 6088 C C . VAL A 1 785 ? 28.844 -39.344 -8.414 1 90.81 785 VAL A C 1
ATOM 6090 O O . VAL A 1 785 ? 29.688 -38.969 -9.219 1 90.81 785 VAL A O 1
ATOM 6093 N N . VAL A 1 786 ? 28.266 -40.469 -8.484 1 88.19 786 VAL A N 1
ATOM 6094 C CA . VAL A 1 786 ? 28.609 -41.406 -9.547 1 88.19 786 VAL A CA 1
ATOM 6095 C C . VAL A 1 786 ? 28.016 -40.938 -10.867 1 88.19 786 VAL A C 1
ATOM 6097 O O . VAL A 1 786 ? 26.812 -40.656 -10.961 1 88.19 786 VAL A O 1
ATOM 6100 N N . GLY A 1 787 ? 28.859 -40.844 -11.922 1 76.31 787 GLY A N 1
ATOM 6101 C CA . GLY A 1 787 ? 28.422 -40.438 -13.242 1 76.31 787 GLY A CA 1
ATOM 6102 C C . GLY A 1 787 ? 28.469 -38.906 -13.438 1 76.31 787 GLY A C 1
ATOM 6103 O O . GLY A 1 787 ? 28.141 -38.406 -14.516 1 76.31 787 GLY A O 1
ATOM 6104 N N . GLY A 1 788 ? 28.734 -38.281 -12.469 1 69 788 GLY A N 1
ATOM 6105 C CA . GLY A 1 788 ? 28.844 -36.812 -12.617 1 69 788 GLY A CA 1
ATOM 6106 C C . GLY A 1 788 ? 30.172 -36.375 -13.211 1 69 788 GLY A C 1
ATOM 6107 O O . GLY A 1 788 ? 31.141 -37.125 -13.203 1 69 788 GLY A O 1
ATOM 6108 N N . HIS A 1 789 ? 30.109 -35.5 -14.227 1 61 789 HIS A N 1
ATOM 6109 C CA . HIS A 1 789 ? 31.312 -35.094 -14.938 1 61 789 HIS A CA 1
ATOM 6110 C C . HIS A 1 789 ? 32.5 -35.031 -13.992 1 61 789 HIS A C 1
ATOM 6112 O O . HIS A 1 789 ? 33.625 -35.406 -14.375 1 61 789 HIS A O 1
ATOM 6118 N N . TRP A 1 790 ? 32.562 -34.219 -12.953 1 54.09 790 TRP A N 1
ATOM 6119 C CA . TRP A 1 790 ? 33.812 -34.188 -12.188 1 54.09 790 TRP A CA 1
ATOM 6120 C C . TRP A 1 790 ? 33.812 -35.281 -11.133 1 54.09 790 TRP A C 1
ATOM 6122 O O . TRP A 1 790 ? 33.344 -35.094 -10.016 1 54.09 790 TRP A O 1
ATOM 6132 N N . GLU A 1 791 ? 33.844 -36.5 -11.688 1 52.22 791 GLU A N 1
ATOM 6133 C CA . GLU A 1 791 ? 33.969 -37.75 -10.969 1 52.22 791 GLU A CA 1
ATOM 6134 C C . GLU A 1 791 ? 35.125 -37.688 -9.953 1 52.22 791 GLU A C 1
ATOM 6136 O O . GLU A 1 791 ? 35.438 -38.656 -9.297 1 52.22 791 GLU A O 1
ATOM 6141 N N . ASN A 1 792 ? 35.688 -36.438 -9.82 1 54.66 792 ASN A N 1
ATOM 6142 C CA . ASN A 1 792 ? 36.812 -36.562 -8.898 1 54.66 792 ASN A CA 1
ATOM 6143 C C . ASN A 1 792 ? 36.375 -36.562 -7.441 1 54.66 792 ASN A C 1
ATOM 6145 O O . ASN A 1 792 ? 35.406 -35.875 -7.094 1 54.66 792 ASN A O 1
ATOM 6149 N N . ASP A 1 793 ? 36.75 -37.5 -6.758 1 58.62 793 ASP A N 1
ATOM 6150 C CA . ASP A 1 793 ? 36.594 -37.594 -5.309 1 58.62 793 ASP A CA 1
ATOM 6151 C C . ASP A 1 793 ? 36.844 -36.219 -4.641 1 58.62 793 ASP A C 1
ATOM 6153 O O . ASP A 1 793 ? 37.844 -35.562 -4.906 1 58.62 793 ASP A O 1
ATOM 6157 N N . LEU A 1 794 ? 35.688 -35.562 -4.266 1 67.75 794 LEU A N 1
ATOM 6158 C CA . LEU A 1 794 ? 35.875 -34.375 -3.48 1 67.75 794 LEU A CA 1
ATOM 6159 C C . LEU A 1 794 ? 36.25 -34.688 -2.039 1 67.75 794 LEU A C 1
ATOM 6161 O O . LEU A 1 794 ? 35.5 -35.375 -1.339 1 67.75 794 LEU A O 1
ATOM 6165 N N . GLU A 1 795 ? 37.469 -34.562 -1.69 1 67.81 795 GLU A N 1
ATOM 6166 C CA . GLU A 1 795 ? 37.906 -34.656 -0.302 1 67.81 795 GLU A CA 1
ATOM 6167 C C . GLU A 1 795 ? 38.219 -33.25 0.257 1 67.81 795 GLU A C 1
ATOM 6169 O O . GLU A 1 795 ? 39.406 -32.844 0.253 1 67.81 795 GLU A O 1
ATOM 6174 N N . PRO A 1 796 ? 37.094 -32.719 0.669 1 74.38 796 PRO A N 1
ATOM 6175 C CA . PRO A 1 796 ? 37.344 -31.391 1.226 1 74.38 796 PRO A CA 1
ATOM 6176 C C . PRO A 1 796 ? 38.281 -31.438 2.43 1 74.38 796 PRO A C 1
ATOM 6178 O O . PRO A 1 796 ? 38.406 -32.469 3.08 1 74.38 796 PRO A O 1
ATOM 6181 N N . GLU A 1 797 ? 38.906 -30.375 2.646 1 75.19 797 GLU A N 1
ATOM 6182 C CA . GLU A 1 797 ? 39.812 -30.281 3.789 1 75.19 797 GLU A CA 1
ATOM 6183 C C . GLU A 1 797 ? 39.031 -30.328 5.105 1 75.19 797 GLU A C 1
ATOM 6185 O O . GLU A 1 797 ? 39.5 -30.953 6.07 1 75.19 797 GLU A O 1
ATOM 6190 N N . GLU A 1 798 ? 37.906 -29.828 5.055 1 82.44 798 GLU A N 1
ATOM 6191 C CA . GLU A 1 798 ? 37.094 -29.797 6.27 1 82.44 798 GLU A CA 1
ATOM 6192 C C . GLU A 1 798 ? 35.938 -30.781 6.184 1 82.44 798 GLU A C 1
ATOM 6194 O O . GLU A 1 798 ? 35.375 -31.016 5.102 1 82.44 798 GLU A O 1
ATOM 6199 N N . GLU A 1 799 ? 35.625 -31.266 7.344 1 88.75 799 GLU A N 1
ATOM 6200 C CA . GLU A 1 799 ? 34.469 -32.156 7.441 1 88.75 799 GLU A CA 1
ATOM 6201 C C . GLU A 1 799 ? 33.156 -31.359 7.242 1 88.75 799 GLU A C 1
ATOM 6203 O O . GLU A 1 799 ? 33.125 -30.141 7.402 1 88.75 799 GLU A O 1
ATOM 6208 N N . PHE A 1 800 ? 32.156 -32.094 6.727 1 92 800 PHE A N 1
ATOM 6209 C CA . PHE A 1 800 ? 30.891 -31.453 6.449 1 92 800 PHE A CA 1
ATOM 6210 C C . PHE A 1 800 ? 29.734 -32.312 6.922 1 92 800 PHE A C 1
ATOM 6212 O O . PHE A 1 800 ? 29.891 -33.531 7.129 1 92 800 PHE A O 1
ATOM 6219 N N . LYS A 1 801 ? 28.562 -31.734 7.086 1 93.94 801 LYS A N 1
ATOM 6220 C CA . LYS A 1 801 ? 27.406 -32.469 7.617 1 93.94 801 LYS A CA 1
ATOM 6221 C C . LYS A 1 801 ? 26.25 -32.438 6.629 1 93.94 801 LYS A C 1
ATOM 6223 O O . LYS A 1 801 ? 25.25 -33.156 6.812 1 93.94 801 LYS A O 1
ATOM 6228 N N . GLU A 1 802 ? 26.375 -31.672 5.598 1 94.62 802 GLU A N 1
ATOM 6229 C CA . GLU A 1 802 ? 25.312 -31.531 4.613 1 94.62 802 GLU A CA 1
ATOM 6230 C C . GLU A 1 802 ? 25.859 -31.656 3.191 1 94.62 802 GLU A C 1
ATOM 6232 O O . GLU A 1 802 ? 26.844 -31.016 2.836 1 94.62 802 GLU A O 1
ATOM 6237 N N . PHE A 1 803 ? 25.312 -32.594 2.426 1 94.81 803 PHE A N 1
ATOM 6238 C CA . PHE A 1 803 ? 25.625 -32.781 1.014 1 94.81 803 PHE A CA 1
ATOM 6239 C C . PHE A 1 803 ? 24.422 -32.406 0.144 1 94.81 803 PHE A C 1
ATOM 6241 O O . PHE A 1 803 ? 23.406 -33.125 0.18 1 94.81 803 PHE A O 1
ATOM 6248 N N . ARG A 1 804 ? 24.547 -31.312 -0.657 1 95.44 804 ARG A N 1
ATOM 6249 C CA . ARG A 1 804 ? 23.453 -30.812 -1.484 1 95.44 804 ARG A CA 1
ATOM 6250 C C . ARG A 1 804 ? 23.594 -31.297 -2.924 1 95.44 804 ARG A C 1
ATOM 6252 O O . ARG A 1 804 ? 24.656 -31.203 -3.52 1 95.44 804 ARG A O 1
ATOM 6259 N N . LEU A 1 805 ? 22.5 -31.797 -3.416 1 95.44 805 LEU A N 1
ATOM 6260 C CA . LEU A 1 805 ? 22.484 -32.375 -4.754 1 95.44 805 LEU A CA 1
ATOM 6261 C C . LEU A 1 805 ? 21.484 -31.656 -5.645 1 95.44 805 LEU A C 1
ATOM 6263 O O . LEU A 1 805 ? 20.297 -31.594 -5.316 1 95.44 805 LEU A O 1
ATOM 6267 N N . TRP A 1 806 ? 21.969 -31.141 -6.754 1 96.44 806 TRP A N 1
ATOM 6268 C CA . TRP A 1 806 ? 21.109 -30.469 -7.734 1 96.44 806 TRP A CA 1
ATOM 6269 C C . TRP A 1 806 ? 21.25 -31.109 -9.109 1 96.44 806 TRP A C 1
ATOM 6271 O O . TRP A 1 806 ? 22.359 -31.344 -9.586 1 96.44 806 TRP A O 1
ATOM 6281 N N . SER A 1 807 ? 20.125 -31.422 -9.742 1 95.31 807 SER A N 1
ATOM 6282 C CA . SER A 1 807 ? 20.141 -32.031 -11.062 1 95.31 807 SER A CA 1
ATOM 6283 C C . SER A 1 807 ? 19.531 -31.109 -12.117 1 95.31 807 SER A C 1
ATOM 6285 O O . SER A 1 807 ? 18.734 -30.219 -11.789 1 95.31 807 SER A O 1
ATOM 6287 N N . ARG A 1 808 ? 19.922 -31.219 -13.32 1 94 808 ARG A N 1
ATOM 6288 C CA . ARG A 1 808 ? 19.375 -30.422 -14.422 1 94 808 ARG A CA 1
ATOM 6289 C C . ARG A 1 808 ? 18.094 -31.062 -14.961 1 94 808 ARG A C 1
ATOM 6291 O O . ARG A 1 808 ? 17.297 -30.391 -15.617 1 94 808 ARG A O 1
ATOM 6298 N N . THR A 1 809 ? 17.828 -32.344 -14.633 1 94.25 809 THR A N 1
ATOM 6299 C CA . THR A 1 809 ? 16.641 -33.062 -15.094 1 94.25 809 THR A CA 1
ATOM 6300 C C . THR A 1 809 ? 15.711 -33.375 -13.922 1 94.25 809 THR A C 1
ATOM 6302 O O . THR A 1 809 ? 16.156 -33.438 -12.773 1 94.25 809 THR A O 1
ATOM 6305 N N . TRP A 1 810 ? 14.469 -33.625 -14.297 1 95.75 810 TRP A N 1
ATOM 6306 C CA . TRP A 1 810 ? 13.477 -33.938 -13.273 1 95.75 810 TRP A CA 1
ATOM 6307 C C . TRP A 1 810 ? 13.484 -35.406 -12.938 1 95.75 810 TRP A C 1
ATOM 6309 O O . TRP A 1 810 ? 13.766 -36.25 -13.797 1 95.75 810 TRP A O 1
ATOM 6319 N N . ASP A 1 811 ? 13.258 -35.781 -11.703 1 94.31 811 ASP A N 1
ATOM 6320 C CA . ASP A 1 811 ? 13.07 -37.125 -11.234 1 94.31 811 ASP A CA 1
ATOM 6321 C C . ASP A 1 811 ? 14.328 -37.969 -11.438 1 94.31 811 ASP A C 1
ATOM 6323 O O . ASP A 1 811 ? 14.25 -39.188 -11.688 1 94.31 811 ASP A O 1
ATOM 6327 N N . LYS A 1 812 ? 15.445 -37.281 -11.367 1 94.69 812 LYS A N 1
ATOM 6328 C CA . LYS A 1 812 ? 16.719 -38 -11.523 1 94.69 812 LYS A CA 1
ATOM 6329 C C . LYS A 1 812 ? 17.047 -38.812 -10.273 1 94.69 812 LYS A C 1
ATOM 6331 O O . LYS A 1 812 ? 16.828 -38.344 -9.148 1 94.69 812 LYS A O 1
ATOM 6336 N N . THR A 1 813 ? 17.594 -39.969 -10.523 1 96.44 813 THR A N 1
ATOM 6337 C CA . THR A 1 813 ? 18.125 -40.75 -9.406 1 96.44 813 THR A CA 1
ATOM 6338 C C . THR A 1 813 ? 19.594 -40.406 -9.156 1 96.44 813 THR A C 1
ATOM 6340 O O . THR A 1 813 ? 20.453 -40.656 -10.008 1 96.44 813 THR A O 1
ATOM 6343 N N . PHE A 1 814 ? 19.859 -39.875 -8.055 1 95.88 814 PHE A N 1
ATOM 6344 C CA . PHE A 1 814 ? 21.234 -39.625 -7.656 1 95.88 814 PHE A CA 1
ATOM 6345 C C . PHE A 1 814 ? 21.891 -40.875 -7.109 1 95.88 814 PHE A C 1
ATOM 6347 O O . PHE A 1 814 ? 21.297 -41.594 -6.301 1 95.88 814 PHE A O 1
ATOM 6354 N N . ASP A 1 815 ? 23.031 -41.188 -7.566 1 94.88 815 ASP A N 1
ATOM 6355 C CA . ASP A 1 815 ? 23.891 -42.25 -7.047 1 94.88 815 ASP A CA 1
ATOM 6356 C C . ASP A 1 815 ? 25.156 -41.656 -6.418 1 94.88 815 ASP A C 1
ATOM 6358 O O . ASP A 1 815 ? 26.016 -41.156 -7.125 1 94.88 815 ASP A O 1
ATOM 6362 N N . VAL A 1 816 ? 25.188 -41.75 -5.098 1 93.88 816 VAL A N 1
ATOM 6363 C CA . VAL A 1 816 ? 26.203 -40.969 -4.398 1 93.88 816 VAL A CA 1
ATOM 6364 C C . VAL A 1 816 ? 26.953 -41.875 -3.418 1 93.88 816 VAL A C 1
ATOM 6366 O O . VAL A 1 816 ? 26.344 -42.75 -2.775 1 93.88 816 VAL A O 1
ATOM 6369 N N . LEU A 1 817 ? 28.234 -41.656 -3.359 1 91.94 817 LEU A N 1
ATOM 6370 C CA . LEU A 1 817 ? 29.078 -42.312 -2.355 1 91.94 817 LEU A CA 1
ATOM 6371 C C . LEU A 1 817 ? 29.516 -41.281 -1.289 1 91.94 817 LEU A C 1
ATOM 6373 O O . LEU A 1 817 ? 30 -40.219 -1.613 1 91.94 817 LEU A O 1
ATOM 6377 N N . VAL A 1 818 ? 29.25 -41.656 -0.048 1 92.62 818 VAL A N 1
ATOM 6378 C CA . VAL A 1 818 ? 29.625 -40.781 1.067 1 92.62 818 VAL A CA 1
ATOM 6379 C C . VAL A 1 818 ? 30.547 -41.531 2.02 1 92.62 818 VAL A C 1
ATOM 6381 O O . VAL A 1 818 ? 30.312 -42.719 2.326 1 92.62 818 VAL A O 1
ATOM 6384 N N . GLY A 1 819 ? 31.609 -40.812 2.42 1 91.25 819 GLY A N 1
ATOM 6385 C CA . GLY A 1 819 ? 32.562 -41.406 3.336 1 91.25 819 GLY A CA 1
ATOM 6386 C C . GLY A 1 819 ? 32.719 -40.656 4.641 1 91.25 819 GLY A C 1
ATOM 6387 O O . GLY A 1 819 ? 32.625 -39.406 4.66 1 91.25 819 GLY A O 1
ATOM 6388 N N . TRP A 1 820 ? 32.938 -41.438 5.781 1 91.5 820 TRP A N 1
ATOM 6389 C CA . TRP A 1 820 ? 33.188 -40.875 7.105 1 91.5 820 TRP A CA 1
ATOM 6390 C C . TRP A 1 820 ? 34.594 -41.156 7.555 1 91.5 820 TRP A C 1
ATOM 6392 O O . TRP A 1 820 ? 35.25 -42.062 7.035 1 91.5 820 TRP A O 1
ATOM 6402 N N . PRO A 1 821 ? 35.062 -40.344 8.516 1 86.62 821 PRO A N 1
ATOM 6403 C CA . PRO A 1 821 ? 36.375 -40.688 9.062 1 86.62 821 PRO A CA 1
ATOM 6404 C C . PRO A 1 821 ? 36.375 -42.062 9.758 1 86.62 821 PRO A C 1
ATOM 6406 O O . PRO A 1 821 ? 35.344 -42.469 10.344 1 86.62 821 PRO A O 1
ATOM 6409 N N . LYS A 1 822 ? 37.5 -42.875 9.742 1 78.69 822 LYS A N 1
ATOM 6410 C CA . LYS A 1 822 ? 37.625 -44.25 10.25 1 78.69 822 LYS A CA 1
ATOM 6411 C C . LYS A 1 822 ? 37.375 -44.312 11.75 1 78.69 822 LYS A C 1
ATOM 6413 O O . LYS A 1 822 ? 36.844 -45.312 12.258 1 78.69 822 LYS A O 1
ATOM 6418 N N . ASN A 1 823 ? 37.625 -43.281 12.484 1 65.56 823 ASN A N 1
ATOM 6419 C CA . ASN A 1 823 ? 37.562 -43.375 13.938 1 65.56 823 ASN A CA 1
ATOM 6420 C C . ASN A 1 823 ? 36.156 -43.094 14.453 1 65.56 823 ASN A C 1
ATOM 6422 O O . ASN A 1 823 ? 35.906 -43.125 15.664 1 65.56 823 ASN A O 1
ATOM 6426 N N . ASN A 1 824 ? 35.219 -42.719 13.594 1 59.97 824 ASN A N 1
ATOM 6427 C CA . ASN A 1 824 ? 33.938 -42.25 14.117 1 59.97 824 ASN A CA 1
ATOM 6428 C C . ASN A 1 824 ? 32.906 -43.344 14.203 1 59.97 824 ASN A C 1
ATOM 6430 O O . ASN A 1 824 ? 32.188 -43.625 13.227 1 59.97 824 ASN A O 1
ATOM 6434 N N . GLY A 1 825 ? 32.938 -44.094 15.273 1 63.25 825 GLY A N 1
ATOM 6435 C CA . GLY A 1 825 ? 31.938 -45.031 15.75 1 63.25 825 GLY A CA 1
ATOM 6436 C C . GLY A 1 825 ? 31.281 -45.812 14.641 1 63.25 825 GLY A C 1
ATOM 6437 O O . GLY A 1 825 ? 31.438 -45.5 13.461 1 63.25 825 GLY A O 1
ATOM 6438 N N . THR A 1 826 ? 30.578 -47.062 14.812 1 70.25 826 THR A N 1
ATOM 6439 C CA . THR A 1 826 ? 30.078 -48.094 13.914 1 70.25 826 THR A CA 1
ATOM 6440 C C . THR A 1 826 ? 28.703 -47.719 13.367 1 70.25 826 THR A C 1
ATOM 6442 O O . THR A 1 826 ? 28.344 -48.094 12.25 1 70.25 826 THR A O 1
ATOM 6445 N N . THR A 1 827 ? 27.922 -46.781 14.055 1 85.25 827 THR A N 1
ATOM 6446 C CA . THR A 1 827 ? 26.562 -46.5 13.578 1 85.25 827 THR A CA 1
ATOM 6447 C C . THR A 1 827 ? 26.469 -45.062 13.086 1 85.25 827 THR A C 1
ATOM 6449 O O . THR A 1 827 ? 26.891 -44.125 13.781 1 85.25 827 THR A O 1
ATOM 6452 N N . ARG A 1 828 ? 26.047 -44.906 11.82 1 90.5 828 ARG A N 1
ATOM 6453 C CA . ARG A 1 828 ? 25.844 -43.594 11.219 1 90.5 828 ARG A CA 1
ATOM 6454 C C . ARG A 1 828 ? 24.359 -43.312 11.008 1 90.5 828 ARG A C 1
ATOM 6456 O O . ARG A 1 828 ? 23.625 -44.156 10.484 1 90.5 828 ARG A O 1
ATOM 6463 N N . THR A 1 829 ? 23.984 -42.125 11.484 1 93.88 829 THR A N 1
ATOM 6464 C CA . THR A 1 829 ? 22.594 -41.719 11.352 1 93.88 829 THR A CA 1
ATOM 6465 C C . THR A 1 829 ? 22.484 -40.375 10.633 1 93.88 829 THR A C 1
ATOM 6467 O O . THR A 1 829 ? 23.469 -39.656 10.555 1 93.88 829 THR A O 1
ATOM 6470 N N . GLY A 1 830 ? 21.359 -40.125 10 1 96.38 830 GLY A N 1
ATOM 6471 C CA . GLY A 1 830 ? 21.094 -38.875 9.32 1 96.38 830 GLY A CA 1
ATOM 6472 C C . GLY A 1 830 ? 19.75 -38.844 8.617 1 96.38 830 GLY A C 1
ATOM 6473 O O . GLY A 1 830 ? 18.844 -39.625 8.969 1 96.38 830 GLY A O 1
ATOM 6474 N N . LYS A 1 831 ? 19.641 -37.875 7.758 1 97.38 831 LYS A N 1
ATOM 6475 C CA . LYS A 1 831 ? 18.406 -37.719 7.016 1 97.38 831 LYS A CA 1
ATOM 6476 C C . LYS A 1 831 ? 18.656 -37.562 5.523 1 97.38 831 LYS A C 1
ATOM 6478 O O . LYS A 1 831 ? 19.641 -36.906 5.133 1 97.38 831 LYS A O 1
ATOM 6483 N N . ILE A 1 832 ? 17.797 -38.219 4.777 1 97.81 832 ILE A N 1
ATOM 6484 C CA . ILE A 1 832 ? 17.688 -37.938 3.352 1 97.81 832 ILE A CA 1
ATOM 6485 C C . ILE A 1 832 ? 16.547 -36.938 3.105 1 97.81 832 ILE A C 1
ATOM 6487 O O . ILE A 1 832 ? 15.438 -37.125 3.635 1 97.81 832 ILE A O 1
ATOM 6491 N N . ALA A 1 833 ? 16.844 -35.938 2.361 1 98 833 ALA A N 1
ATOM 6492 C CA . ALA A 1 833 ? 15.828 -34.906 2.154 1 98 833 ALA A CA 1
ATOM 6493 C C . ALA A 1 833 ? 15.742 -34.531 0.685 1 98 833 ALA A C 1
ATOM 6495 O O . ALA A 1 833 ? 16.719 -34.688 -0.064 1 98 833 ALA A O 1
ATOM 6496 N N . CYS A 1 834 ? 14.578 -34.125 0.235 1 97.81 834 CYS A N 1
ATOM 6497 C CA . CYS A 1 834 ? 14.367 -33.438 -1.036 1 97.81 834 CYS A CA 1
ATOM 6498 C C . CYS A 1 834 ? 13.539 -32.188 -0.846 1 97.81 834 CYS A C 1
ATOM 6500 O O . CYS A 1 834 ? 12.844 -32.031 0.161 1 97.81 834 CYS A O 1
ATOM 6502 N N . GLU A 1 835 ? 13.711 -31.281 -1.84 1 97.12 835 GLU A N 1
ATOM 6503 C CA . GLU A 1 835 ? 13.094 -29.969 -1.713 1 97.12 835 GLU A CA 1
ATOM 6504 C C . GLU A 1 835 ? 12.109 -29.703 -2.852 1 97.12 835 GLU A C 1
ATOM 6506 O O . GLU A 1 835 ? 12.328 -30.141 -3.98 1 97.12 835 GLU A O 1
ATOM 6511 N N . TRP A 1 836 ? 11 -29 -2.553 1 97.31 836 TRP A N 1
ATOM 6512 C CA . TRP A 1 836 ? 10.047 -28.516 -3.539 1 97.31 836 TRP A CA 1
ATOM 6513 C C . TRP A 1 836 ? 9.852 -27 -3.398 1 97.31 836 TRP A C 1
ATOM 6515 O O . TRP A 1 836 ? 9.805 -26.484 -2.283 1 97.31 836 TRP A O 1
ATOM 6525 N N . ALA A 1 837 ? 9.766 -26.281 -4.543 1 96.81 837 ALA A N 1
ATOM 6526 C CA . ALA A 1 837 ? 9.797 -24.828 -4.484 1 96.81 837 ALA A CA 1
ATOM 6527 C C . ALA A 1 837 ? 8.555 -24.234 -5.133 1 96.81 837 ALA A C 1
ATOM 6529 O O . ALA A 1 837 ? 8.281 -23.031 -4.988 1 96.81 837 ALA A O 1
ATOM 6530 N N . GLU A 1 838 ? 7.676 -24.969 -5.828 1 95.62 838 GLU A N 1
ATOM 6531 C CA . GLU A 1 838 ? 6.512 -24.453 -6.543 1 95.62 838 GLU A CA 1
ATOM 6532 C C . GLU A 1 838 ? 5.281 -24.406 -5.645 1 95.62 838 GLU A C 1
ATOM 6534 O O . GLU A 1 838 ? 4.98 -25.391 -4.953 1 95.62 838 GLU A O 1
ATOM 6539 N N . TRP A 1 839 ? 4.621 -23.281 -5.637 1 93.31 839 TRP A N 1
ATOM 6540 C CA . TRP A 1 839 ? 3.465 -23.156 -4.75 1 93.31 839 TRP A CA 1
ATOM 6541 C C . TRP A 1 839 ? 2.223 -22.75 -5.531 1 93.31 839 TRP A C 1
ATOM 6543 O O . TRP A 1 839 ? 1.162 -22.516 -4.941 1 93.31 839 TRP A O 1
ATOM 6553 N N . ASP A 1 840 ? 2.256 -22.734 -6.801 1 85.94 840 ASP A N 1
ATOM 6554 C CA . ASP A 1 840 ? 1.087 -22.422 -7.613 1 85.94 840 ASP A CA 1
ATOM 6555 C C . ASP A 1 840 ? 0.088 -23.578 -7.613 1 85.94 840 ASP A C 1
ATOM 6557 O O . ASP A 1 840 ? 0.373 -24.641 -7.078 1 85.94 840 ASP A O 1
ATOM 6561 N N . LEU A 1 841 ? -1.147 -23.391 -8.023 1 78.12 841 LEU A N 1
ATOM 6562 C CA . LEU A 1 841 ? -2.172 -24.406 -8.25 1 78.12 841 LEU A CA 1
ATOM 6563 C C . LEU A 1 841 ? -2.549 -25.109 -6.941 1 78.12 841 LEU A C 1
ATOM 6565 O O . LEU A 1 841 ? -2.811 -26.312 -6.926 1 78.12 841 LEU A O 1
ATOM 6569 N N . GLY A 1 842 ? -2.293 -24.453 -5.801 1 84.19 842 GLY A N 1
ATOM 6570 C CA . GLY A 1 842 ? -2.709 -25.016 -4.527 1 84.19 842 GLY A CA 1
ATOM 6571 C C . GLY A 1 842 ? -1.778 -26.094 -4.02 1 84.19 842 GLY A C 1
ATOM 6572 O O . GLY A 1 842 ? -2.15 -26.891 -3.152 1 84.19 842 GLY A O 1
ATOM 6573 N N . ARG A 1 843 ? -0.543 -26.141 -4.473 1 90.94 843 ARG A N 1
ATOM 6574 C CA . ARG A 1 843 ? 0.439 -27.156 -4.098 1 90.94 843 ARG A CA 1
ATOM 6575 C C . ARG A 1 843 ? 0.787 -27.047 -2.617 1 90.94 843 ARG A C 1
ATOM 6577 O O . ARG A 1 843 ? 1.079 -28.062 -1.975 1 90.94 843 ARG A O 1
ATOM 6584 N N . ILE A 1 844 ? 0.803 -25.891 -2.193 1 95.31 844 ILE A N 1
ATOM 6585 C CA . ILE A 1 844 ? 1.167 -25.656 -0.8 1 95.31 844 ILE A CA 1
ATOM 6586 C C . ILE A 1 844 ? 0.105 -24.797 -0.128 1 95.31 844 ILE A C 1
ATOM 6588 O O . ILE A 1 844 ? 0.272 -23.578 -0.011 1 95.31 844 ILE A O 1
ATOM 6592 N N . PRO A 1 845 ? -0.963 -25.391 0.43 1 94.31 845 PRO A N 1
ATOM 6593 C CA . PRO A 1 845 ? -2.062 -24.656 1.049 1 94.31 845 PRO A CA 1
ATOM 6594 C C . PRO A 1 845 ? -1.596 -23.734 2.178 1 94.31 845 PRO A C 1
ATOM 6596 O O . PRO A 1 845 ? -2.207 -22.703 2.426 1 94.31 845 PRO A O 1
ATOM 6599 N N . ALA A 1 846 ? -0.505 -24.141 2.844 1 95.06 846 ALA A N 1
ATOM 6600 C CA . ALA A 1 846 ? 0.027 -23.297 3.914 1 95.06 846 ALA A CA 1
ATOM 6601 C C . ALA A 1 846 ? 0.436 -21.922 3.387 1 95.06 846 ALA A C 1
ATOM 6603 O O . ALA A 1 846 ? 0.231 -20.906 4.055 1 95.06 846 ALA A O 1
ATOM 6604 N N . ILE A 1 847 ? 1.032 -21.891 2.246 1 95.44 847 ILE A N 1
ATOM 6605 C CA . ILE A 1 847 ? 1.442 -20.625 1.651 1 95.44 847 ILE A CA 1
ATOM 6606 C C . ILE A 1 847 ? 0.209 -19.828 1.245 1 95.44 847 ILE A C 1
ATOM 6608 O O . ILE A 1 847 ? 0.169 -18.594 1.419 1 95.44 847 ILE A O 1
ATOM 6612 N N . ASP A 1 848 ? -0.836 -20.484 0.732 1 93.81 848 ASP A N 1
ATOM 6613 C CA . ASP A 1 848 ? -2.088 -19.812 0.394 1 93.81 848 ASP A CA 1
ATOM 6614 C C . ASP A 1 848 ? -2.721 -19.172 1.63 1 93.81 848 ASP A C 1
ATOM 6616 O O . ASP A 1 848 ? -3.217 -18.047 1.57 1 93.81 848 ASP A O 1
ATOM 6620 N N . GLU A 1 849 ? -2.693 -19.891 2.689 1 94.94 849 GLU A N 1
ATOM 6621 C CA . GLU A 1 849 ? -3.238 -19.391 3.943 1 94.94 849 GLU A CA 1
ATOM 6622 C C . GLU A 1 849 ? -2.49 -18.141 4.398 1 94.94 849 GLU A C 1
ATOM 6624 O O . GLU A 1 849 ? -3.109 -17.156 4.809 1 94.94 849 GLU A O 1
ATOM 6629 N N . LEU A 1 850 ? -1.172 -18.234 4.332 1 94.88 850 LEU A N 1
ATOM 6630 C CA . LEU A 1 850 ? -0.349 -17.109 4.762 1 94.88 850 LEU A CA 1
ATOM 6631 C C . LEU A 1 850 ? -0.61 -15.883 3.895 1 94.88 850 LEU A C 1
ATOM 6633 O O . LEU A 1 850 ? -0.778 -14.781 4.41 1 94.88 850 LEU A O 1
ATOM 6637 N N . ARG A 1 851 ? -0.704 -16.031 2.646 1 94.06 851 ARG A N 1
ATOM 6638 C CA . ARG A 1 851 ? -0.902 -14.93 1.714 1 94.06 851 ARG A CA 1
ATOM 6639 C C . ARG A 1 851 ? -2.279 -14.305 1.895 1 94.06 851 ARG A C 1
ATOM 6641 O O . ARG A 1 851 ? -2.451 -13.102 1.672 1 94.06 851 ARG A O 1
ATOM 6648 N N . THR A 1 852 ? -3.234 -15.039 2.34 1 94.5 852 THR A N 1
ATOM 6649 C CA . THR A 1 852 ? -4.609 -14.578 2.463 1 94.5 852 THR A CA 1
ATOM 6650 C C . THR A 1 852 ? -4.836 -13.906 3.814 1 94.5 852 THR A C 1
ATOM 6652 O O . THR A 1 852 ? -5.559 -12.906 3.908 1 94.5 852 THR A O 1
ATOM 6655 N N . PHE A 1 853 ? -4.148 -14.43 4.891 1 95.81 853 PHE A N 1
ATOM 6656 C CA . PHE A 1 853 ? -4.637 -14.055 6.211 1 95.81 853 PHE A CA 1
ATOM 6657 C C . PHE A 1 853 ? -3.566 -13.297 6.988 1 95.81 853 PHE A C 1
ATOM 6659 O O . PHE A 1 853 ? -3.859 -12.672 8.008 1 95.81 853 PHE A O 1
ATOM 6666 N N . LEU A 1 854 ? -2.318 -13.32 6.539 1 94.56 854 LEU A N 1
ATOM 6667 C CA . LEU A 1 854 ? -1.338 -12.484 7.227 1 94.56 854 LEU A CA 1
ATOM 6668 C C . LEU A 1 854 ? -1.703 -11.008 7.105 1 94.56 854 LEU A C 1
ATOM 6670 O O . LEU A 1 854 ? -2.297 -10.594 6.109 1 94.56 854 LEU A O 1
ATOM 6674 N N . PRO A 1 855 ? -1.323 -10.25 8.156 1 93.69 855 PRO A N 1
ATOM 6675 C CA . PRO A 1 855 ? -1.592 -8.812 8.047 1 93.69 855 PRO A CA 1
ATOM 6676 C C . PRO A 1 855 ? -0.969 -8.18 6.805 1 93.69 855 PRO A C 1
ATOM 6678 O O . PRO A 1 855 ? 0.138 -8.555 6.41 1 93.69 855 PRO A O 1
ATOM 6681 N N . PRO A 1 856 ? -1.668 -7.188 6.262 1 94.44 856 PRO A N 1
ATOM 6682 C CA . PRO A 1 856 ? -1.196 -6.586 5.012 1 94.44 856 PRO A CA 1
ATOM 6683 C C . PRO A 1 856 ? 0.161 -5.902 5.16 1 94.44 856 PRO A C 1
ATOM 6685 O O . PRO A 1 856 ? 0.832 -5.629 4.16 1 94.44 856 PRO A O 1
ATOM 6688 N N . TRP A 1 857 ? 0.585 -5.566 6.344 1 94.94 857 TRP A N 1
ATOM 6689 C CA . TRP A 1 857 ? 1.882 -4.934 6.559 1 94.94 857 TRP A CA 1
ATOM 6690 C C . TRP A 1 857 ? 2.99 -5.977 6.645 1 94.94 857 TRP A C 1
ATOM 6692 O O . TRP A 1 857 ? 4.117 -5.664 7.031 1 94.94 857 TRP A O 1
ATOM 6702 N N . THR A 1 858 ? 2.695 -7.262 6.273 1 95.44 858 THR A N 1
ATOM 6703 C CA . THR A 1 858 ? 3.672 -8.336 6.156 1 95.44 858 THR A CA 1
ATOM 6704 C C . THR A 1 858 ? 3.691 -8.898 4.734 1 95.44 858 THR A C 1
ATOM 6706 O O . THR A 1 858 ? 2.746 -8.695 3.969 1 95.44 858 THR A O 1
ATOM 6709 N N . VAL A 1 859 ? 4.793 -9.539 4.359 1 96.31 859 VAL A N 1
ATOM 6710 C CA . VAL A 1 859 ? 4.914 -10.219 3.072 1 96.31 859 VAL A CA 1
ATOM 6711 C C . VAL A 1 859 ? 5.77 -11.477 3.23 1 96.31 859 VAL A C 1
ATOM 6713 O O . VAL A 1 859 ? 6.668 -11.523 4.074 1 96.31 859 VAL A O 1
ATOM 6716 N N . VAL A 1 860 ? 5.469 -12.469 2.479 1 96.31 860 VAL A N 1
ATOM 6717 C CA . VAL A 1 860 ? 6.09 -13.781 2.625 1 96.31 860 VAL A CA 1
ATOM 6718 C C . VAL A 1 860 ? 7.336 -13.867 1.748 1 96.31 860 VAL A C 1
ATOM 6720 O O . VAL A 1 860 ? 7.34 -13.375 0.617 1 96.31 860 VAL A O 1
ATOM 6723 N N . SER A 1 861 ? 8.383 -14.422 2.287 1 97 861 SER A N 1
ATOM 6724 C CA . SER A 1 861 ? 9.609 -14.781 1.583 1 97 861 SER A CA 1
ATOM 6725 C C . SER A 1 861 ? 10.086 -16.172 1.978 1 97 861 SER A C 1
ATOM 6727 O O . SER A 1 861 ? 9.672 -16.703 3.01 1 97 861 SER A O 1
ATOM 6729 N N . LYS A 1 862 ? 10.875 -16.766 1.22 1 96.69 862 LYS A N 1
ATOM 6730 C CA . LYS A 1 862 ? 11.344 -18.141 1.47 1 96.69 862 LYS A CA 1
ATOM 6731 C C . LYS A 1 862 ? 12.367 -18.172 2.598 1 96.69 862 LYS A C 1
ATOM 6733 O O . LYS A 1 862 ? 13.203 -17.266 2.711 1 96.69 862 LYS A O 1
ATOM 6738 N N . LEU A 1 863 ? 12.281 -19.172 3.406 1 95.62 863 LEU A N 1
ATOM 6739 C CA . LEU A 1 863 ? 13.234 -19.375 4.492 1 95.62 863 LEU A CA 1
ATOM 6740 C C . LEU A 1 863 ? 14.469 -20.125 4 1 95.62 863 LEU A C 1
ATOM 6742 O O . LEU A 1 863 ? 15.586 -19.875 4.453 1 95.62 863 LEU A O 1
ATOM 6746 N N . ASN A 1 864 ? 14.234 -21.062 3.086 1 93 864 ASN A N 1
ATOM 6747 C CA . ASN A 1 864 ? 15.281 -21.922 2.531 1 93 864 ASN A CA 1
ATOM 6748 C C . ASN A 1 864 ? 15.094 -22.125 1.032 1 93 864 ASN A C 1
ATOM 6750 O O . ASN A 1 864 ? 14.281 -21.453 0.401 1 93 864 ASN A O 1
ATOM 6754 N N . ASP A 1 865 ? 15.898 -23.078 0.515 1 92 865 ASP A N 1
ATOM 6755 C CA . ASP A 1 865 ? 15.867 -23.297 -0.928 1 92 865 ASP A CA 1
ATOM 6756 C C . ASP A 1 865 ? 14.5 -23.812 -1.375 1 92 865 ASP A C 1
ATOM 6758 O O . ASP A 1 865 ? 13.992 -23.406 -2.43 1 92 865 ASP A O 1
ATOM 6762 N N . GLY A 1 866 ? 14 -24.688 -0.593 1 95.12 866 GLY A N 1
ATOM 6763 C CA . GLY A 1 866 ? 12.656 -25.188 -0.854 1 95.12 866 GLY A CA 1
ATOM 6764 C C . GLY A 1 866 ? 11.609 -24.609 0.088 1 95.12 866 GLY A C 1
ATOM 6765 O O . GLY A 1 866 ? 11.922 -24.281 1.236 1 95.12 866 GLY A O 1
ATOM 6766 N N . LEU A 1 867 ? 10.383 -24.516 -0.458 1 97.44 867 LEU A N 1
ATOM 6767 C CA . LEU A 1 867 ? 9.258 -24.109 0.386 1 97.44 867 LEU A CA 1
ATOM 6768 C C . LEU A 1 867 ? 8.734 -25.297 1.188 1 97.44 867 LEU A C 1
ATOM 6770 O O . LEU A 1 867 ? 8.125 -25.109 2.244 1 97.44 867 LEU A O 1
ATOM 6774 N N . VAL A 1 868 ? 8.961 -26.469 0.645 1 97.69 868 VAL A N 1
ATOM 6775 C CA . VAL A 1 868 ? 8.656 -27.703 1.34 1 97.69 868 VAL A CA 1
ATOM 6776 C C . VAL A 1 868 ? 9.875 -28.625 1.319 1 97.69 868 VAL A C 1
ATOM 6778 O O . VAL A 1 868 ? 10.523 -28.781 0.281 1 97.69 868 VAL A O 1
ATOM 6781 N N . GLU A 1 869 ? 10.203 -29.156 2.424 1 97.38 869 GLU A N 1
ATOM 6782 C CA . GLU A 1 869 ? 11.258 -30.172 2.537 1 97.38 869 GLU A CA 1
ATOM 6783 C C . GLU A 1 869 ? 10.711 -31.469 3.107 1 97.38 869 GLU A C 1
ATOM 6785 O O . GLU A 1 869 ? 10.102 -31.484 4.184 1 97.38 869 GLU A O 1
ATOM 6790 N N . GLY A 1 870 ? 10.836 -32.531 2.34 1 97.31 870 GLY A N 1
ATOM 6791 C CA . GLY A 1 870 ? 10.523 -33.844 2.824 1 97.31 870 GLY A CA 1
ATOM 6792 C C . GLY A 1 870 ? 11.75 -34.625 3.285 1 97.31 870 GLY A C 1
ATOM 6793 O O . GLY A 1 870 ? 12.773 -34.625 2.604 1 97.31 870 GLY A O 1
ATOM 6794 N N . THR A 1 871 ? 11.625 -35.281 4.426 1 97.44 871 THR A N 1
ATOM 6795 C CA . THR A 1 871 ? 12.797 -35.938 4.969 1 97.44 871 THR A CA 1
ATOM 6796 C C . THR A 1 871 ? 12.484 -37.406 5.328 1 97.44 871 THR A C 1
ATOM 6798 O O . THR A 1 871 ? 11.336 -37.719 5.633 1 97.44 871 THR A O 1
ATOM 6801 N N . ARG A 1 872 ? 13.508 -38.188 5.227 1 96.31 872 ARG A N 1
ATOM 6802 C CA . ARG A 1 872 ? 13.508 -39.562 5.672 1 96.31 872 ARG A CA 1
ATOM 6803 C C . ARG A 1 872 ? 14.766 -39.875 6.473 1 96.31 872 ARG A C 1
ATOM 6805 O O . ARG A 1 872 ? 15.867 -39.469 6.098 1 96.31 872 ARG A O 1
ATOM 6812 N N . ASP A 1 873 ? 14.547 -40.656 7.559 1 95.5 873 ASP A N 1
ATOM 6813 C CA . ASP A 1 873 ? 15.695 -41.031 8.375 1 95.5 873 ASP A CA 1
ATOM 6814 C C . ASP A 1 873 ? 16.438 -42.219 7.773 1 95.5 873 ASP A C 1
ATOM 6816 O O . ASP A 1 873 ? 15.844 -43.062 7.094 1 95.5 873 ASP A O 1
ATOM 6820 N N . PHE A 1 874 ? 17.781 -42.25 7.992 1 94.31 874 PHE A N 1
ATOM 6821 C CA . PHE A 1 874 ? 18.562 -43.438 7.656 1 94.31 874 PHE A CA 1
ATOM 6822 C C . PHE A 1 874 ? 19.5 -43.812 8.797 1 94.31 874 PHE A C 1
ATOM 6824 O O . PHE A 1 874 ? 19.844 -42.969 9.625 1 94.31 874 PHE A O 1
ATOM 6831 N N . GLU A 1 875 ? 19.719 -45.094 8.898 1 92.5 875 GLU A N 1
ATOM 6832 C CA . GLU A 1 875 ? 20.672 -45.656 9.852 1 92.5 875 GLU A CA 1
ATOM 6833 C C . GLU A 1 875 ? 21.5 -46.75 9.211 1 92.5 875 GLU A C 1
ATOM 6835 O O . GLU A 1 875 ? 20.938 -47.688 8.602 1 92.5 875 GLU A O 1
ATOM 6840 N N . ILE A 1 876 ? 22.828 -46.625 9.32 1 89.44 876 ILE A N 1
ATOM 6841 C CA . ILE A 1 876 ? 23.703 -47.625 8.758 1 89.44 876 ILE A CA 1
ATOM 6842 C C . ILE A 1 876 ? 24.859 -47.938 9.727 1 89.44 876 ILE A C 1
ATOM 6844 O O . ILE A 1 876 ? 25.297 -47.031 10.453 1 89.44 876 ILE A O 1
ATOM 6848 N N . MET B 1 1 ? 14.133 44.688 39.719 1 27.42 1 MET B N 1
ATOM 6849 C CA . MET B 1 1 ? 12.992 44.688 38.781 1 27.42 1 MET B CA 1
ATOM 6850 C C . MET B 1 1 ? 12.016 43.562 39.156 1 27.42 1 MET B C 1
ATOM 6852 O O . MET B 1 1 ? 12.398 42.406 39.219 1 27.42 1 MET B O 1
ATOM 6856 N N . ARG B 1 2 ? 11 43.906 39.906 1 42.81 2 ARG B N 1
ATOM 6857 C CA . ARG B 1 2 ? 10.008 42.969 40.438 1 42.81 2 ARG B CA 1
ATOM 6858 C C . ARG B 1 2 ? 9.359 42.156 39.312 1 42.81 2 ARG B C 1
ATOM 6860 O O . ARG B 1 2 ? 9.078 42.688 38.25 1 42.81 2 ARG B O 1
ATOM 6867 N N . PRO B 1 3 ? 9.539 40.906 39.438 1 42.94 3 PRO B N 1
ATOM 6868 C CA . PRO B 1 3 ? 8.922 40.094 38.375 1 42.94 3 PRO B CA 1
ATOM 6869 C C . PRO B 1 3 ? 7.48 40.5 38.094 1 42.94 3 PRO B C 1
ATOM 6871 O O . PRO B 1 3 ? 6.734 40.844 39 1 42.94 3 PRO B O 1
ATOM 6874 N N . PRO B 1 4 ? 7.246 41.125 37 1 45.72 4 PRO B N 1
ATOM 6875 C CA . PRO B 1 4 ? 5.871 41.562 36.719 1 45.72 4 PRO B CA 1
ATOM 6876 C C . PRO B 1 4 ? 4.84 40.5 37.094 1 45.72 4 PRO B C 1
ATOM 6878 O O . PRO B 1 4 ? 5.129 39.312 37.031 1 45.72 4 PRO B O 1
ATOM 6881 N N . ASN B 1 5 ? 4.043 40.781 37.969 1 44.75 5 ASN B N 1
ATOM 6882 C CA . ASN B 1 5 ? 2.939 39.969 38.438 1 44.75 5 ASN B CA 1
ATOM 6883 C C . ASN B 1 5 ? 2.129 39.375 37.281 1 44.75 5 ASN B C 1
ATOM 6885 O O . ASN B 1 5 ? 1.357 40.094 36.625 1 44.75 5 ASN B O 1
ATOM 6889 N N . ILE B 1 6 ? 2.496 38.344 36.688 1 51.81 6 ILE B N 1
ATOM 6890 C CA . ILE B 1 6 ? 1.97 37.594 35.562 1 51.81 6 ILE B CA 1
ATOM 6891 C C . ILE B 1 6 ? 0.527 37.188 35.844 1 51.81 6 ILE B C 1
ATOM 6893 O O . ILE B 1 6 ? -0.217 36.844 34.906 1 51.81 6 ILE B O 1
ATOM 6897 N N . VAL B 1 7 ? 0.075 37.219 37.125 1 51.31 7 VAL B N 1
ATOM 6898 C CA . VAL B 1 7 ? -1.229 36.656 37.469 1 51.31 7 VAL B CA 1
ATOM 6899 C C . VAL B 1 7 ? -2.336 37.562 36.938 1 51.31 7 VAL B C 1
ATOM 6901 O O . VAL B 1 7 ? -3.268 37.094 36.25 1 51.31 7 VAL B O 1
ATOM 6904 N N . PRO B 1 8 ? -2.346 38.781 37.344 1 53.25 8 PRO B N 1
ATOM 6905 C CA . PRO B 1 8 ? -3.422 39.594 36.781 1 53.25 8 PRO B CA 1
ATOM 6906 C C . PRO B 1 8 ? -3.414 39.625 35.25 1 53.25 8 PRO B C 1
ATOM 6908 O O . PRO B 1 8 ? -4.477 39.688 34.625 1 53.25 8 PRO B O 1
ATOM 6911 N N . TYR B 1 9 ? -2.332 39.531 34.688 1 51.34 9 TYR B N 1
ATOM 6912 C CA . TYR B 1 9 ? -2.215 39.469 33.219 1 51.34 9 TYR B CA 1
ATOM 6913 C C . TYR B 1 9 ? -2.801 38.156 32.719 1 51.34 9 TYR B C 1
ATOM 6915 O O . TYR B 1 9 ? -3.492 38.156 31.688 1 51.34 9 TYR B O 1
ATOM 6923 N N . LEU B 1 10 ? -2.648 37.156 33.5 1 51.88 10 LEU B N 1
ATOM 6924 C CA . LEU B 1 10 ? -3.211 35.875 33.094 1 51.88 10 LEU B CA 1
ATOM 6925 C C . LEU B 1 10 ? -4.73 35.875 33.25 1 51.88 10 LEU B C 1
ATOM 6927 O O . LEU B 1 10 ? -5.43 35.344 32.375 1 51.88 10 LEU B O 1
ATOM 6931 N N . LYS B 1 11 ? -5.223 36.438 34.281 1 53.34 11 LYS B N 1
ATOM 6932 C CA . LYS B 1 11 ? -6.668 36.531 34.5 1 53.34 11 LYS B CA 1
ATOM 6933 C C . LYS B 1 11 ? -7.324 37.344 33.406 1 53.34 11 LYS B C 1
ATOM 6935 O O . LYS B 1 11 ? -8.383 37 32.875 1 53.34 11 LYS B O 1
ATOM 6940 N N . ARG B 1 12 ? -6.738 38.469 33.094 1 54.25 12 ARG B N 1
ATOM 6941 C CA . ARG B 1 12 ? -7.242 39.281 32 1 54.25 12 ARG B CA 1
ATOM 6942 C C . ARG B 1 12 ? -7.141 38.562 30.656 1 54.25 12 ARG B C 1
ATOM 6944 O O . ARG B 1 12 ? -8.047 38.656 29.828 1 54.25 12 ARG B O 1
ATOM 6951 N N . ALA B 1 13 ? -6.172 37.875 30.594 1 53.78 13 ALA B N 1
ATOM 6952 C CA . ALA B 1 13 ? -5.93 37.125 29.359 1 53.78 13 ALA B CA 1
ATOM 6953 C C . ALA B 1 13 ? -6.957 36.031 29.172 1 53.78 13 ALA B C 1
ATOM 6955 O O . ALA B 1 13 ? -7.352 35.719 28.047 1 53.78 13 ALA B O 1
ATOM 6956 N N . LEU B 1 14 ? -7.512 35.531 30.297 1 54.56 14 LEU B N 1
ATOM 6957 C CA . LEU B 1 14 ? -8.398 34.375 30.219 1 54.56 14 LEU B CA 1
ATOM 6958 C C . LEU B 1 14 ? -9.859 34.812 30.188 1 54.56 14 LEU B C 1
ATOM 6960 O O . LEU B 1 14 ? -10.703 34.156 29.562 1 54.56 14 LEU B O 1
ATOM 6964 N N . PHE B 1 15 ? -10.172 35.969 30.766 1 66.31 15 PHE B N 1
ATOM 6965 C CA . PHE B 1 15 ? -11.594 36.25 30.938 1 66.31 15 PHE B CA 1
ATOM 6966 C C . PHE B 1 15 ? -11.992 37.5 30.172 1 66.31 15 PHE B C 1
ATOM 6968 O O . PHE B 1 15 ? -13.18 37.781 29.984 1 66.31 15 PHE B O 1
ATOM 6975 N N . ALA B 1 16 ? -11.023 38.344 29.703 1 74.88 16 ALA B N 1
ATOM 6976 C CA . ALA B 1 16 ? -11.32 39.5 28.859 1 74.88 16 ALA B CA 1
ATOM 6977 C C . ALA B 1 16 ? -11.273 39.125 27.391 1 74.88 16 ALA B C 1
ATOM 6979 O O . ALA B 1 16 ? -10.492 38.25 26.984 1 74.88 16 ALA B O 1
ATOM 6980 N N . PRO B 1 17 ? -12.234 39.594 26.547 1 82.31 17 PRO B N 1
ATOM 6981 C CA . PRO B 1 17 ? -12.289 39.281 25.125 1 82.31 17 PRO B CA 1
ATOM 6982 C C . PRO B 1 17 ? -11.125 39.875 24.328 1 82.31 17 PRO B C 1
ATOM 6984 O O . PRO B 1 17 ? -11.344 40.656 23.391 1 82.31 17 PRO B O 1
ATOM 6987 N N . THR B 1 18 ? -9.93 39.531 24.781 1 85.94 18 THR B N 1
ATOM 6988 C CA . THR B 1 18 ? -8.75 39.938 24.016 1 85.94 18 THR B CA 1
ATOM 6989 C C . THR B 1 18 ? -8.594 39.062 22.766 1 85.94 18 THR B C 1
ATOM 6991 O O . THR B 1 18 ? -9.273 38.062 22.609 1 85.94 18 THR B O 1
ATOM 6994 N N . GLU B 1 19 ? -7.801 39.531 21.891 1 90.06 19 GLU B N 1
ATOM 6995 C CA . GLU B 1 19 ? -7.543 38.75 20.672 1 90.06 19 GLU B CA 1
ATOM 6996 C C . GLU B 1 19 ? -6.973 37.375 20.984 1 90.06 19 GLU B C 1
ATOM 6998 O O . GLU B 1 19 ? -7.344 36.406 20.344 1 90.06 19 GLU B O 1
ATOM 7003 N N . ILE B 1 20 ? -6.125 37.281 21.969 1 89.81 20 ILE B N 1
ATOM 7004 C CA . ILE B 1 20 ? -5.469 36.031 22.312 1 89.81 20 ILE B CA 1
ATOM 7005 C C . ILE B 1 20 ? -6.477 35.094 22.969 1 89.81 20 ILE B C 1
ATOM 7007 O O . ILE B 1 20 ? -6.516 33.875 22.641 1 89.81 20 ILE B O 1
ATOM 7011 N N . SER B 1 21 ? -7.316 35.625 23.875 1 90.44 21 SER B N 1
ATOM 7012 C CA . SER B 1 21 ? -8.273 34.75 24.578 1 90.44 21 SER B CA 1
ATOM 7013 C C . SER B 1 21 ? -9.336 34.219 23.625 1 90.44 21 SER B C 1
ATOM 7015 O O . SER B 1 21 ? -9.711 33.062 23.703 1 90.44 21 SER B O 1
ATOM 7017 N N . VAL B 1 22 ? -9.836 35.062 22.766 1 92.81 22 VAL B N 1
ATOM 7018 C CA . VAL B 1 22 ? -10.852 34.656 21.812 1 92.81 22 VAL B CA 1
ATOM 7019 C C . VAL B 1 22 ? -10.273 33.625 20.859 1 92.81 22 VAL B C 1
ATOM 7021 O O . VAL B 1 22 ? -10.891 32.594 20.594 1 92.81 22 VAL B O 1
ATOM 7024 N N . THR B 1 23 ? -9.062 33.969 20.406 1 94.56 23 THR B N 1
ATOM 7025 C CA . THR B 1 23 ? -8.406 33.031 19.5 1 94.56 23 THR B CA 1
ATOM 7026 C C . THR B 1 23 ? -8.172 31.688 20.203 1 94.56 23 THR B C 1
ATOM 7028 O O . THR B 1 23 ? -8.414 30.625 19.609 1 94.56 23 THR B O 1
ATOM 7031 N N . ALA B 1 24 ? -7.719 31.672 21.406 1 93.44 24 ALA B N 1
ATOM 7032 C CA . ALA B 1 24 ? -7.449 30.453 22.156 1 93.44 24 ALA B CA 1
ATOM 7033 C C . ALA B 1 24 ? -8.719 29.625 22.328 1 93.44 24 ALA B C 1
ATOM 7035 O O . ALA B 1 24 ? -8.688 28.391 22.203 1 93.44 24 ALA B O 1
ATOM 7036 N N . LEU B 1 25 ? -9.82 30.297 22.625 1 94.19 25 LEU B N 1
ATOM 7037 C CA . LEU B 1 25 ? -11.078 29.578 22.812 1 94.19 25 LEU B CA 1
ATOM 7038 C C . LEU B 1 25 ? -11.555 28.938 21.516 1 94.19 25 LEU B C 1
ATOM 7040 O O . LEU B 1 25 ? -11.953 27.781 21.5 1 94.19 25 LEU B O 1
ATOM 7044 N N . VAL B 1 26 ? -11.5 29.703 20.453 1 95.88 26 VAL B N 1
ATOM 7045 C CA . VAL B 1 26 ? -11.938 29.203 19.156 1 95.88 26 VAL B CA 1
ATOM 7046 C C . VAL B 1 26 ? -11.078 28.016 18.734 1 95.88 26 VAL B C 1
ATOM 7048 O O . VAL B 1 26 ? -11.594 26.984 18.297 1 95.88 26 VAL B O 1
ATOM 7051 N N . VAL B 1 27 ? -9.789 28.156 18.906 1 95 27 VAL B N 1
ATOM 7052 C CA . VAL B 1 27 ? -8.859 27.078 18.547 1 95 27 VAL B CA 1
ATOM 7053 C C . VAL B 1 27 ? -9.117 25.859 19.422 1 95 27 VAL B C 1
ATOM 7055 O O . VAL B 1 27 ? -9.109 24.719 18.938 1 95 27 VAL B O 1
ATOM 7058 N N . ALA B 1 28 ? -9.352 26.078 20.641 1 95.19 28 ALA B N 1
ATOM 7059 C CA . ALA B 1 28 ? -9.609 24.969 21.562 1 95.19 28 ALA B CA 1
ATOM 7060 C C . ALA B 1 28 ? -10.875 24.219 21.172 1 95.19 28 ALA B C 1
ATOM 7062 O O . ALA B 1 28 ? -10.914 22.984 21.234 1 95.19 28 ALA B O 1
ATOM 7063 N N . ILE B 1 29 ? -11.891 24.938 20.812 1 96 29 ILE B N 1
ATOM 7064 C CA . ILE B 1 29 ? -13.148 24.312 20.438 1 96 29 ILE B CA 1
ATOM 7065 C C . ILE B 1 29 ? -12.961 23.5 19.156 1 96 29 ILE B C 1
ATOM 7067 O O . ILE B 1 29 ? -13.336 22.328 19.094 1 96 29 ILE B O 1
ATOM 7071 N N . TYR B 1 30 ? -12.336 24.078 18.188 1 96.12 30 TYR B N 1
ATOM 7072 C CA . TYR B 1 30 ? -12.102 23.359 16.953 1 96.12 30 TYR B CA 1
ATOM 7073 C C . TYR B 1 30 ? -11.211 22.141 17.172 1 96.12 30 TYR B C 1
ATOM 7075 O O . TYR B 1 30 ? -11.461 21.078 16.625 1 96.12 30 TYR B O 1
ATOM 7083 N N . ALA B 1 31 ? -10.203 22.297 17.953 1 94.5 31 ALA B N 1
ATOM 7084 C CA . ALA B 1 31 ? -9.312 21.188 18.266 1 94.5 31 ALA B CA 1
ATOM 7085 C C . ALA B 1 31 ? -10.07 20.047 18.953 1 94.5 31 ALA B C 1
ATOM 7087 O O . ALA B 1 31 ? -9.938 18.891 18.578 1 94.5 31 ALA B O 1
ATOM 7088 N N . ALA B 1 32 ? -10.828 20.438 19.906 1 95.12 32 ALA B N 1
ATOM 7089 C CA . ALA B 1 32 ? -11.602 19.438 20.641 1 95.12 32 ALA B CA 1
ATOM 7090 C C . ALA B 1 32 ? -12.586 18.719 19.719 1 95.12 32 ALA B C 1
ATOM 7092 O O . ALA B 1 32 ? -12.711 17.484 19.766 1 95.12 32 ALA B O 1
ATOM 7093 N N . VAL B 1 33 ? -13.258 19.453 18.906 1 95.19 33 VAL B N 1
ATOM 7094 C CA . VAL B 1 33 ? -14.273 18.891 18.016 1 95.19 33 VAL B CA 1
ATOM 7095 C C . VAL B 1 33 ? -13.602 18 16.969 1 95.19 33 VAL B C 1
ATOM 7097 O O . VAL B 1 33 ? -14.031 16.859 16.75 1 95.19 33 VAL B O 1
ATOM 7100 N N . PHE B 1 34 ? -12.539 18.422 16.406 1 93.44 34 PHE B N 1
ATOM 7101 C CA . PHE B 1 34 ? -11.898 17.672 15.336 1 93.44 34 PHE B CA 1
ATOM 7102 C C . PHE B 1 34 ? -11.195 16.438 15.883 1 93.44 34 PHE B C 1
ATOM 7104 O O . PHE B 1 34 ? -11.273 15.352 15.297 1 93.44 34 PHE B O 1
ATOM 7111 N N . ILE B 1 35 ? -10.5 16.562 16.953 1 92 35 ILE B N 1
ATOM 7112 C CA . ILE B 1 35 ? -9.812 15.438 17.562 1 92 35 ILE B CA 1
ATOM 7113 C C . ILE B 1 35 ? -10.828 14.367 17.953 1 92 35 ILE B C 1
ATOM 7115 O O . ILE B 1 35 ? -10.656 13.188 17.641 1 92 35 ILE B O 1
ATOM 7119 N N . SER B 1 36 ? -11.898 14.828 18.562 1 92.75 36 SER B N 1
ATOM 7120 C CA . SER B 1 36 ? -12.93 13.875 18.969 1 92.75 36 SER B CA 1
ATOM 7121 C C . SER B 1 36 ? -13.594 13.227 17.766 1 92.75 36 SER B C 1
ATOM 7123 O O . SER B 1 36 ? -13.867 12.023 17.766 1 92.75 36 SER B O 1
ATOM 7125 N N . SER B 1 37 ? -13.859 13.977 16.766 1 93.12 37 SER B N 1
ATOM 7126 C CA . SER B 1 37 ? -14.508 13.438 15.578 1 93.12 37 SER B CA 1
ATOM 7127 C C . SER B 1 37 ? -13.609 12.414 14.883 1 93.12 37 SER B C 1
ATOM 7129 O O . SER B 1 37 ? -14.086 11.375 14.43 1 93.12 37 SER B O 1
ATOM 7131 N N . ILE B 1 38 ? -12.367 12.711 14.844 1 90.88 38 ILE B N 1
ATOM 7132 C CA . ILE B 1 38 ? -11.43 11.789 14.203 1 90.88 38 ILE B CA 1
ATOM 7133 C C . ILE B 1 38 ? -11.328 10.508 15.031 1 90.88 38 ILE B C 1
ATOM 7135 O O . ILE B 1 38 ? -11.352 9.406 14.477 1 90.88 38 ILE B O 1
ATOM 7139 N N . ILE B 1 39 ? -11.258 10.617 16.266 1 89.44 39 ILE B N 1
ATOM 7140 C CA . ILE B 1 39 ? -11.148 9.461 17.156 1 89.44 39 ILE B CA 1
ATOM 7141 C C . ILE B 1 39 ? -12.398 8.594 17.031 1 89.44 39 ILE B C 1
ATOM 7143 O O . ILE B 1 39 ? -12.305 7.367 16.906 1 89.44 39 ILE B O 1
ATOM 7147 N N . VAL B 1 40 ? -13.484 9.203 16.938 1 89.94 40 VAL B N 1
ATOM 7148 C CA . VAL B 1 40 ? -14.742 8.469 16.953 1 89.94 40 VAL B CA 1
ATOM 7149 C C . VAL B 1 40 ? -15.008 7.844 15.586 1 89.94 40 VAL B C 1
ATOM 7151 O O . VAL B 1 40 ? -15.398 6.68 15.492 1 89.94 40 VAL B O 1
ATOM 7154 N N . TYR B 1 41 ? -14.75 8.539 14.578 1 89.38 41 TYR B N 1
ATOM 7155 C CA . TYR B 1 41 ? -15.219 8.078 13.273 1 89.38 41 TYR B CA 1
ATOM 7156 C C . TYR B 1 41 ? -14.117 7.34 12.531 1 89.38 41 TYR B C 1
ATOM 7158 O O . TYR B 1 41 ? -14.398 6.562 11.617 1 89.38 41 TYR B O 1
ATOM 7166 N N . GLU B 1 42 ? -12.852 7.551 12.914 1 87.75 42 GLU B N 1
ATOM 7167 C CA . GLU B 1 42 ? -11.758 6.844 12.258 1 87.75 42 GLU B CA 1
ATOM 7168 C C . GLU B 1 42 ? -11.367 5.59 13.031 1 87.75 42 GLU B C 1
ATOM 7170 O O . GLU B 1 42 ? -10.805 4.656 12.461 1 87.75 42 GLU B O 1
ATOM 7175 N N . ASN B 1 43 ? -11.695 5.641 14.289 1 87 43 ASN B N 1
ATOM 7176 C CA . ASN B 1 43 ? -11.312 4.488 15.094 1 87 43 ASN B CA 1
ATOM 7177 C C . ASN B 1 43 ? -12.531 3.688 15.539 1 87 43 ASN B C 1
ATOM 7179 O O . ASN B 1 43 ? -13.516 4.258 16.031 1 87 43 ASN B O 1
ATOM 7183 N N . VAL B 1 44 ? -12.523 2.416 15.234 1 92.94 44 VAL B N 1
ATOM 7184 C CA . VAL B 1 44 ? -13.547 1.513 15.758 1 92.94 44 VAL B CA 1
ATOM 7185 C C . VAL B 1 44 ? -13.164 1.062 17.156 1 92.94 44 VAL B C 1
ATOM 7187 O O . VAL B 1 44 ? -12.039 0.627 17.391 1 92.94 44 VAL B O 1
ATOM 7190 N N . PRO B 1 45 ? -14.008 1.231 18.062 1 91.19 45 PRO B N 1
ATOM 7191 C CA . PRO B 1 45 ? -13.672 0.875 19.438 1 91.19 45 PRO B CA 1
ATOM 7192 C C . PRO B 1 45 ? -13.258 -0.587 19.578 1 91.19 45 PRO B C 1
ATOM 7194 O O . PRO B 1 45 ? -13.766 -1.452 18.875 1 91.19 45 PRO B O 1
ATOM 7197 N N . THR B 1 46 ? -12.414 -0.887 20.547 1 91.88 46 THR B N 1
ATOM 7198 C CA . THR B 1 46 ? -11.953 -2.238 20.844 1 91.88 46 THR B CA 1
ATOM 7199 C C . THR B 1 46 ? -13.078 -3.07 21.453 1 91.88 46 THR B C 1
ATOM 7201 O O . THR B 1 46 ? -13.836 -2.58 22.297 1 91.88 46 THR B O 1
ATOM 7204 N N . PRO B 1 47 ? -13.18 -4.289 21.031 1 95.38 47 PRO B N 1
ATOM 7205 C CA . PRO B 1 47 ? -14.211 -5.16 21.594 1 95.38 47 PRO B CA 1
ATOM 7206 C C . PRO B 1 47 ? -14 -5.426 23.094 1 95.38 47 PRO B C 1
ATOM 7208 O O . PRO B 1 47 ? -12.859 -5.414 23.562 1 95.38 47 PRO B O 1
ATOM 7211 N N . PRO B 1 48 ? -15.055 -5.633 23.781 1 95.31 48 PRO B N 1
ATOM 7212 C CA . PRO B 1 48 ? -14.922 -6.035 25.188 1 95.31 48 PRO B CA 1
ATOM 7213 C C . PRO B 1 48 ? -14.406 -7.469 25.344 1 95.31 48 PRO B C 1
ATOM 7215 O O . PRO B 1 48 ? -14.383 -8.227 24.375 1 95.31 48 PRO B O 1
ATOM 7218 N N . ARG B 1 49 ? -14.078 -7.879 26.688 1 90.25 49 ARG B N 1
ATOM 7219 C CA . ARG B 1 49 ? -13.672 -9.242 26.984 1 90.25 49 ARG B CA 1
ATOM 7220 C C . ARG B 1 49 ? -14.836 -10.211 26.844 1 90.25 49 ARG B C 1
ATOM 7222 O O . ARG B 1 49 ? -16 -9.805 26.844 1 90.25 49 ARG B O 1
ATOM 7229 N N . TYR B 1 50 ? -14.539 -11.375 26.641 1 90.38 50 TYR B N 1
ATOM 7230 C CA . TYR B 1 50 ? -15.508 -12.422 26.312 1 90.38 50 TYR B CA 1
ATOM 7231 C C . TYR B 1 50 ? -16.719 -12.352 27.25 1 90.38 50 TYR B C 1
ATOM 7233 O O . TYR B 1 50 ? -17.859 -12.383 26.781 1 90.38 50 TYR B O 1
ATOM 7241 N N . HIS B 1 51 ? -16.5 -12.133 28.531 1 91.81 51 HIS B N 1
ATOM 7242 C CA . HIS B 1 51 ? -17.578 -12.172 29.516 1 91.81 51 HIS B CA 1
ATOM 7243 C C . HIS B 1 51 ? -18.484 -10.953 29.375 1 91.81 51 HIS B C 1
ATOM 7245 O O . HIS B 1 51 ? -19.609 -10.961 29.875 1 91.81 51 HIS B O 1
ATOM 7251 N N . HIS B 1 52 ? -18 -9.953 28.594 1 93.5 52 HIS B N 1
ATOM 7252 C CA . HIS B 1 52 ? -18.781 -8.734 28.406 1 93.5 52 HIS B CA 1
ATOM 7253 C C . HIS B 1 52 ? -19.312 -8.633 26.984 1 93.5 52 HIS B C 1
ATOM 7255 O O . HIS B 1 52 ? -19.703 -7.555 26.547 1 93.5 52 HIS B O 1
ATOM 7261 N N . GLN B 1 53 ? -19.344 -9.695 26.234 1 96.19 53 GLN B N 1
ATOM 7262 C CA . GLN B 1 53 ? -19.797 -9.695 24.844 1 96.19 53 GLN B CA 1
ATOM 7263 C C . GLN B 1 53 ? -21.266 -10.062 24.75 1 96.19 53 GLN B C 1
ATOM 7265 O O . GLN B 1 53 ? -21.719 -10.625 23.75 1 96.19 53 GLN B O 1
ATOM 7270 N N . ARG B 1 54 ? -22.016 -9.898 25.797 1 94.31 54 ARG B N 1
ATOM 7271 C CA . ARG B 1 54 ? -23.484 -9.969 25.844 1 94.31 54 ARG B CA 1
ATOM 7272 C C . ARG B 1 54 ? -23.984 -11.305 25.312 1 94.31 54 ARG B C 1
ATOM 7274 O O . ARG B 1 54 ? -24.969 -11.359 24.578 1 94.31 54 ARG B O 1
ATOM 7281 N N . GLY B 1 55 ? -23.266 -12.352 25.516 1 95.75 55 GLY B N 1
ATOM 7282 C CA . GLY B 1 55 ? -23.688 -13.68 25.109 1 95.75 55 GLY B CA 1
ATOM 7283 C C . GLY B 1 55 ? -23.234 -14.055 23.703 1 95.75 55 GLY B C 1
ATOM 7284 O O . GLY B 1 55 ? -23.5 -15.164 23.234 1 95.75 55 GLY B O 1
ATOM 7285 N N . LEU B 1 56 ? -22.625 -13.164 22.984 1 97.94 56 LEU B N 1
ATOM 7286 C CA . LEU B 1 56 ? -22.047 -13.445 21.672 1 97.94 56 LEU B CA 1
ATOM 7287 C C . LEU B 1 56 ? -20.625 -13.961 21.797 1 97.94 56 LEU B C 1
ATOM 7289 O O . LEU B 1 56 ? -20 -13.844 22.859 1 97.94 56 LEU B O 1
ATOM 7293 N N . ASP B 1 57 ? -20.172 -14.609 20.766 1 97.88 57 ASP B N 1
ATOM 7294 C CA . ASP B 1 57 ? -18.812 -15.133 20.703 1 97.88 57 ASP B CA 1
ATOM 7295 C C . ASP B 1 57 ? -18.047 -14.562 19.516 1 97.88 57 ASP B C 1
ATOM 7297 O O . ASP B 1 57 ? -18.094 -15.125 18.422 1 97.88 57 ASP B O 1
ATOM 7301 N N . LEU B 1 58 ? -17.281 -13.516 19.797 1 97.62 58 LEU B N 1
ATOM 7302 C CA . LEU B 1 58 ? -16.562 -12.805 18.75 1 97.62 58 LEU B CA 1
ATOM 7303 C C . LEU B 1 58 ? -15.484 -13.695 18.125 1 97.62 58 LEU B C 1
ATOM 7305 O O . LEU B 1 58 ? -15.273 -13.672 16.906 1 97.62 58 LEU B O 1
ATOM 7309 N N . ASP B 1 59 ? -14.781 -14.477 18.875 1 94.94 59 ASP B N 1
ATOM 7310 C CA . ASP B 1 59 ? -13.711 -15.344 18.375 1 94.94 59 ASP B CA 1
ATOM 7311 C C . ASP B 1 59 ? -14.266 -16.391 17.422 1 94.94 59 ASP B C 1
ATOM 7313 O O . ASP B 1 59 ? -13.664 -16.672 16.391 1 94.94 59 ASP B O 1
ATOM 7317 N N . GLN B 1 60 ? -15.375 -16.984 17.812 1 96.38 60 GLN B N 1
ATOM 7318 C CA . GLN B 1 60 ? -16 -17.969 16.922 1 96.38 60 GLN B CA 1
ATOM 7319 C C . GLN B 1 60 ? -16.469 -17.312 15.625 1 96.38 60 GLN B C 1
ATOM 7321 O O . GLN B 1 60 ? -16.328 -17.891 14.547 1 96.38 60 GLN B O 1
ATOM 7326 N N . ALA B 1 61 ? -17.062 -16.141 15.773 1 98.31 61 ALA B N 1
ATOM 7327 C CA . ALA B 1 61 ? -17.5 -15.422 14.586 1 98.31 61 ALA B CA 1
ATOM 7328 C C . ALA B 1 61 ? -16.328 -15.148 13.648 1 98.31 61 ALA B C 1
ATOM 7330 O O . ALA B 1 61 ? -16.453 -15.266 12.43 1 98.31 61 ALA B O 1
ATOM 7331 N N . TRP B 1 62 ? -15.219 -14.758 14.234 1 96.94 62 TRP B N 1
ATOM 7332 C CA . TRP B 1 62 ? -14.016 -14.477 13.453 1 96.94 62 TRP B CA 1
ATOM 7333 C C . TRP B 1 62 ? -13.516 -15.727 12.742 1 96.94 62 TRP B C 1
ATOM 7335 O O . TRP B 1 62 ? -13.133 -15.672 11.57 1 96.94 62 TRP B O 1
ATOM 7345 N N . ARG B 1 63 ? -13.531 -16.859 13.406 1 96 63 ARG B N 1
ATOM 7346 C CA . ARG B 1 63 ? -13.141 -18.125 12.797 1 96 63 ARG B CA 1
ATOM 7347 C C . ARG B 1 63 ? -14.055 -18.469 11.625 1 96 63 ARG B C 1
ATOM 7349 O O . ARG B 1 63 ? -13.586 -18.906 10.57 1 96 63 ARG B O 1
ATOM 7356 N N . ASP B 1 64 ? -15.312 -18.312 11.859 1 98.12 64 ASP B N 1
ATOM 7357 C CA . ASP B 1 64 ? -16.281 -18.547 10.789 1 98.12 64 ASP B CA 1
ATOM 7358 C C . ASP B 1 64 ? -16 -17.625 9.594 1 98.12 64 ASP B C 1
ATOM 7360 O O . ASP B 1 64 ? -16.078 -18.062 8.445 1 98.12 64 ASP B O 1
ATOM 7364 N N . LEU B 1 65 ? -15.703 -16.391 9.883 1 98.44 65 LEU B N 1
ATOM 7365 C CA . LEU B 1 65 ? -15.43 -15.414 8.828 1 98.44 65 LEU B CA 1
ATOM 7366 C C . LEU B 1 65 ? -14.234 -15.844 7.992 1 98.44 65 LEU B C 1
ATOM 7368 O O . LEU B 1 65 ? -14.281 -15.789 6.758 1 98.44 65 LEU B O 1
ATOM 7372 N N . GLN B 1 66 ? -13.164 -16.203 8.641 1 97 66 GLN B N 1
ATOM 7373 C CA . GLN B 1 66 ? -11.961 -16.625 7.93 1 97 66 GLN B CA 1
ATOM 7374 C C . GLN B 1 66 ? -12.242 -17.859 7.062 1 97 66 GLN B C 1
ATOM 7376 O O . GLN B 1 66 ? -11.727 -17.969 5.945 1 97 66 GLN B O 1
ATOM 7381 N N . GLN B 1 67 ? -13.078 -18.703 7.527 1 96.5 67 GLN B N 1
ATOM 7382 C CA . GLN B 1 67 ? -13.398 -19.922 6.785 1 96.5 67 GLN B CA 1
ATOM 7383 C C . GLN B 1 67 ? -14.172 -19.594 5.512 1 96.5 67 GLN B C 1
ATOM 7385 O O . GLN B 1 67 ? -13.945 -20.219 4.469 1 96.5 67 GLN B O 1
ATOM 7390 N N . ILE B 1 68 ? -15.008 -18.656 5.555 1 98.25 68 ILE B N 1
ATOM 7391 C CA . ILE B 1 68 ? -15.898 -18.453 4.418 1 98.25 68 ILE B CA 1
ATOM 7392 C C . ILE B 1 68 ? -15.297 -17.406 3.482 1 98.25 68 ILE B C 1
ATOM 7394 O O . ILE B 1 68 ? -15.891 -17.062 2.457 1 98.25 68 ILE B O 1
ATOM 7398 N N . THR B 1 69 ? -14.148 -16.844 3.824 1 97.69 69 THR B N 1
ATOM 7399 C CA . THR B 1 69 ? -13.578 -15.789 3.004 1 97.69 69 THR B CA 1
ATOM 7400 C C . THR B 1 69 ? -12.188 -16.172 2.512 1 97.69 69 THR B C 1
ATOM 7402 O O . THR B 1 69 ? -11.312 -15.312 2.361 1 97.69 69 THR B O 1
ATOM 7405 N N . GLN B 1 70 ? -11.891 -17.391 2.23 1 95.12 70 GLN B N 1
ATOM 7406 C CA . GLN B 1 70 ? -10.594 -17.875 1.773 1 95.12 70 GLN B CA 1
ATOM 7407 C C . GLN B 1 70 ? -10.359 -17.531 0.306 1 95.12 70 GLN B C 1
ATOM 7409 O O . GLN B 1 70 ? -9.234 -17.203 -0.088 1 95.12 70 GLN B O 1
ATOM 7414 N N . VAL B 1 71 ? -11.367 -17.703 -0.473 1 95.25 71 VAL B N 1
ATOM 7415 C CA . VAL B 1 71 ? -11.32 -17.422 -1.905 1 95.25 71 VAL B CA 1
ATOM 7416 C C . VAL B 1 71 ? -12.617 -16.766 -2.348 1 95.25 71 VAL B C 1
ATOM 7418 O O . VAL B 1 71 ? -13.625 -16.828 -1.642 1 95.25 71 VAL B O 1
ATOM 7421 N N . PRO B 1 72 ? -12.602 -16.047 -3.494 1 97.12 72 PRO B N 1
ATOM 7422 C CA . PRO B 1 72 ? -13.875 -15.539 -4.008 1 97.12 72 PRO B CA 1
ATOM 7423 C C . PRO B 1 72 ? -14.906 -16.641 -4.219 1 97.12 72 PRO B C 1
ATOM 7425 O O . PRO B 1 72 ? -14.555 -17.75 -4.641 1 97.12 72 PRO B O 1
ATOM 7428 N N . HIS B 1 73 ? -16.141 -16.328 -3.912 1 98.06 73 HIS B N 1
ATOM 7429 C CA . HIS B 1 73 ? -17.172 -17.359 -3.965 1 98.06 73 HIS B CA 1
ATOM 7430 C C . HIS B 1 73 ? -18.5 -16.797 -4.469 1 98.06 73 HIS B C 1
ATOM 7432 O O . HIS B 1 73 ? -19.516 -16.891 -3.791 1 98.06 73 HIS B O 1
ATOM 7438 N N . PRO B 1 74 ? -18.484 -16.25 -5.676 1 97.81 74 PRO B N 1
ATOM 7439 C CA . PRO B 1 74 ? -19.766 -15.836 -6.266 1 97.81 74 PRO B CA 1
ATOM 7440 C C . PRO B 1 74 ? -20.719 -17 -6.473 1 97.81 74 PRO B C 1
ATOM 7442 O O . PRO B 1 74 ? -20.328 -18.156 -6.355 1 97.81 74 PRO B O 1
ATOM 7445 N N . TYR B 1 75 ? -21.938 -16.688 -6.711 1 97.75 75 TYR B N 1
ATOM 7446 C CA . TYR B 1 75 ? -22.938 -17.734 -6.871 1 97.75 75 TYR B CA 1
ATOM 7447 C C . TYR B 1 75 ? -22.469 -18.766 -7.891 1 97.75 75 TYR B C 1
ATOM 7449 O O . TYR B 1 75 ? -22.594 -19.969 -7.652 1 97.75 75 TYR B O 1
ATOM 7457 N N . ASN B 1 76 ? -21.938 -18.297 -9.031 1 97.38 76 ASN B N 1
ATOM 7458 C CA . ASN B 1 76 ? -21.516 -19.172 -10.133 1 97.38 76 ASN B CA 1
ATOM 7459 C C . ASN B 1 76 ? -20.078 -19.656 -9.945 1 97.38 76 ASN B C 1
ATOM 7461 O O . ASN B 1 76 ? -19.25 -19.484 -10.836 1 97.38 76 ASN B O 1
ATOM 7465 N N . SER B 1 77 ? -19.812 -20.297 -8.797 1 96.81 77 SER B N 1
ATOM 7466 C CA . SER B 1 77 ? -18.484 -20.844 -8.5 1 96.81 77 SER B CA 1
ATOM 7467 C C . SER B 1 77 ? -18.594 -22.078 -7.598 1 96.81 77 SER B C 1
ATOM 7469 O O . SER B 1 77 ? -19.531 -22.188 -6.812 1 96.81 77 SER B O 1
ATOM 7471 N N . HIS B 1 78 ? -17.656 -22.969 -7.699 1 96.38 78 HIS B N 1
ATOM 7472 C CA . HIS B 1 78 ? -17.625 -24.156 -6.848 1 96.38 78 HIS B CA 1
ATOM 7473 C C . HIS B 1 78 ? -17.359 -23.781 -5.395 1 96.38 78 HIS B C 1
ATOM 7475 O O . HIS B 1 78 ? -17.859 -24.422 -4.48 1 96.38 78 HIS B O 1
ATOM 7481 N N . SER B 1 79 ? -16.578 -22.734 -5.219 1 96.88 79 SER B N 1
ATOM 7482 C CA . SER B 1 79 ? -16.297 -22.281 -3.867 1 96.88 79 SER B CA 1
ATOM 7483 C C . SER B 1 79 ? -17.562 -21.812 -3.164 1 96.88 79 SER B C 1
ATOM 7485 O O . SER B 1 79 ? -17.672 -21.875 -1.938 1 96.88 79 SER B O 1
ATOM 7487 N N . ASN B 1 80 ? -18.531 -21.312 -3.9 1 97.94 80 ASN B N 1
ATOM 7488 C CA . ASN B 1 80 ? -19.812 -20.922 -3.33 1 97.94 80 ASN B CA 1
ATOM 7489 C C . ASN B 1 80 ? -20.484 -22.094 -2.619 1 97.94 80 ASN B C 1
ATOM 7491 O O . ASN B 1 80 ? -21.016 -21.938 -1.512 1 97.94 80 ASN B O 1
ATOM 7495 N N . GLY B 1 81 ? -20.469 -23.266 -3.297 1 97.81 81 GLY B N 1
ATOM 7496 C CA . GLY B 1 81 ? -21.031 -24.469 -2.693 1 97.81 81 GLY B CA 1
ATOM 7497 C C . GLY B 1 81 ? -20.312 -24.875 -1.422 1 97.81 81 GLY B C 1
ATOM 7498 O O . GLY B 1 81 ? -20.938 -25.312 -0.458 1 97.81 81 GLY B O 1
ATOM 7499 N N . GLN B 1 82 ? -19.016 -24.688 -1.419 1 97.62 82 GLN B N 1
ATOM 7500 C CA . GLN B 1 82 ? -18.234 -25.031 -0.242 1 97.62 82 GLN B CA 1
ATOM 7501 C C . GLN B 1 82 ? -18.578 -24.141 0.941 1 97.62 82 GLN B C 1
ATOM 7503 O O . GLN B 1 82 ? -18.688 -24.609 2.076 1 97.62 82 GLN B O 1
ATOM 7508 N N . VAL B 1 83 ? -18.734 -22.891 0.684 1 98.56 83 VAL B N 1
ATOM 7509 C CA . VAL B 1 83 ? -19.109 -21.938 1.726 1 98.56 83 VAL B CA 1
ATOM 7510 C C . VAL B 1 83 ? -20.484 -22.281 2.266 1 98.56 83 VAL B C 1
ATOM 7512 O O . VAL B 1 83 ? -20.703 -22.297 3.48 1 98.56 83 VAL B O 1
ATOM 7515 N N . ARG B 1 84 ? -21.438 -22.516 1.385 1 98.56 84 ARG B N 1
ATOM 7516 C CA . ARG B 1 84 ? -22.797 -22.891 1.79 1 98.56 84 ARG B CA 1
ATOM 7517 C C . ARG B 1 84 ? -22.781 -24.125 2.68 1 98.56 84 ARG B C 1
ATOM 7519 O O . ARG B 1 84 ? -23.469 -24.172 3.693 1 98.56 84 ARG B O 1
ATOM 7526 N N . ASP B 1 85 ? -22 -25.188 2.275 1 98.5 85 ASP B N 1
ATOM 7527 C CA . ASP B 1 85 ? -21.891 -26.422 3.049 1 98.5 85 ASP B CA 1
ATOM 7528 C C . ASP B 1 85 ? -21.344 -26.156 4.449 1 98.5 85 ASP B C 1
ATOM 7530 O O . ASP B 1 85 ? -21.828 -26.734 5.43 1 98.5 85 ASP B O 1
ATOM 7534 N N . TYR B 1 86 ? -20.391 -25.359 4.559 1 98.31 86 TYR B N 1
ATOM 7535 C CA . TYR B 1 86 ? -19.844 -24.984 5.855 1 98.31 86 TYR B CA 1
ATOM 7536 C C . TYR B 1 86 ? -20.891 -24.328 6.738 1 98.31 86 TYR B C 1
ATOM 7538 O O . TYR B 1 86 ? -21.031 -24.672 7.918 1 98.31 86 TYR B O 1
ATOM 7546 N N . LEU B 1 87 ? -21.609 -23.312 6.133 1 98.88 87 LEU B N 1
ATOM 7547 C CA . LEU B 1 87 ? -22.625 -22.594 6.875 1 98.88 87 LEU B CA 1
ATOM 7548 C C . LEU B 1 87 ? -23.734 -23.531 7.344 1 98.88 87 LEU B C 1
ATOM 7550 O O . LEU B 1 87 ? -24.203 -23.438 8.477 1 98.88 87 LEU B O 1
ATOM 7554 N N . LEU B 1 88 ? -24.156 -24.438 6.48 1 98.75 88 LEU B N 1
ATOM 7555 C CA . LEU B 1 88 ? -25.188 -25.406 6.855 1 98.75 88 LEU B CA 1
ATOM 7556 C C . LEU B 1 88 ? -24.703 -26.281 8.008 1 98.75 88 LEU B C 1
ATOM 7558 O O . LEU B 1 88 ? -25.453 -26.578 8.938 1 98.75 88 LEU B O 1
ATOM 7562 N N . HIS B 1 89 ? -23.438 -26.703 7.887 1 98.5 89 HIS B N 1
ATOM 7563 C CA . HIS B 1 89 ? -22.859 -27.5 8.953 1 98.5 89 HIS B CA 1
ATOM 7564 C C . HIS B 1 89 ? -22.859 -26.734 10.281 1 98.5 89 HIS B C 1
ATOM 7566 O O . HIS B 1 89 ? -23.188 -27.297 11.32 1 98.5 89 HIS B O 1
ATOM 7572 N N . ARG B 1 90 ? -22.453 -25.5 10.242 1 98.31 90 ARG B N 1
ATOM 7573 C CA . ARG B 1 90 ? -22.438 -24.641 11.43 1 98.31 90 ARG B CA 1
ATOM 7574 C C . ARG B 1 90 ? -23.828 -24.484 12.023 1 98.31 90 ARG B C 1
ATOM 7576 O O . ARG B 1 90 ? -24.016 -24.562 13.242 1 98.31 90 ARG B O 1
ATOM 7583 N N . LEU B 1 91 ? -24.859 -24.297 11.234 1 98.75 91 LEU B N 1
ATOM 7584 C CA . LEU B 1 91 ? -26.25 -24.125 11.664 1 98.75 91 LEU B CA 1
ATOM 7585 C C . LEU B 1 91 ? -26.781 -25.406 12.289 1 98.75 91 LEU B C 1
ATOM 7587 O O . LEU B 1 91 ? -27.469 -25.359 13.312 1 98.75 91 LEU B O 1
ATOM 7591 N N . ARG B 1 92 ? -26.484 -26.5 11.672 1 98.38 92 ARG B N 1
ATOM 7592 C CA . ARG B 1 92 ? -26.938 -27.781 12.203 1 98.38 92 ARG B CA 1
ATOM 7593 C C . ARG B 1 92 ? -26.328 -28.062 13.57 1 98.38 92 ARG B C 1
ATOM 7595 O O . ARG B 1 92 ? -26.984 -28.609 14.453 1 98.38 92 ARG B O 1
ATOM 7602 N N . ALA B 1 93 ? -25.094 -27.688 13.719 1 97.88 93 ALA B N 1
ATOM 7603 C CA . ALA B 1 93 ? -24.438 -27.844 15.016 1 97.88 93 ALA B CA 1
ATOM 7604 C C . ALA B 1 93 ? -25.156 -27.031 16.094 1 97.88 93 ALA B C 1
ATOM 7606 O O . ALA B 1 93 ? -25.344 -27.484 17.219 1 97.88 93 ALA B O 1
ATOM 7607 N N . ILE B 1 94 ? -25.594 -25.828 15.766 1 97.88 94 ILE B N 1
ATOM 7608 C CA . ILE B 1 94 ? -26.312 -24.969 16.703 1 97.88 94 ILE B CA 1
ATOM 7609 C C . ILE B 1 94 ? -27.672 -25.594 17.016 1 97.88 94 ILE B C 1
ATOM 7611 O O . ILE B 1 94 ? -28.094 -25.625 18.172 1 97.88 94 ILE B O 1
ATOM 7615 N N . SER B 1 95 ? -28.344 -26.031 15.984 1 97.75 95 SER B N 1
ATOM 7616 C CA . SER B 1 95 ? -29.672 -26.609 16.156 1 97.75 95 SER B CA 1
ATOM 7617 C C . SER B 1 95 ? -29.625 -27.875 17.016 1 97.75 95 SER B C 1
ATOM 7619 O O . SER B 1 95 ? -30.578 -28.172 17.719 1 97.75 95 SER B O 1
ATOM 7621 N N . HIS B 1 96 ? -28.547 -28.609 16.969 1 97.19 96 HIS B N 1
ATOM 7622 C CA . HIS B 1 96 ? -28.375 -29.812 17.766 1 97.19 96 HIS B CA 1
ATOM 7623 C C . HIS B 1 96 ? -28.297 -29.469 19.25 1 97.19 96 HIS B C 1
ATOM 7625 O O . HIS B 1 96 ? -28.734 -30.266 20.094 1 97.19 96 HIS B O 1
ATOM 7631 N N . VAL B 1 97 ? -27.781 -28.391 19.531 1 96.38 97 VAL B N 1
ATOM 7632 C CA . VAL B 1 97 ? -27.625 -27.984 20.922 1 96.38 97 VAL B CA 1
ATOM 7633 C C . VAL B 1 97 ? -28.922 -27.312 21.406 1 96.38 97 VAL B C 1
ATOM 7635 O O . VAL B 1 97 ? -29.297 -27.484 22.562 1 96.38 97 VAL B O 1
ATOM 7638 N N . HIS B 1 98 ? -29.594 -26.609 20.453 1 96.12 98 HIS B N 1
ATOM 7639 C CA . HIS B 1 98 ? -30.781 -25.859 20.812 1 96.12 98 HIS B CA 1
ATOM 7640 C C . HIS B 1 98 ? -32 -26.328 20.031 1 96.12 98 HIS B C 1
ATOM 7642 O O . HIS B 1 98 ? -32.188 -25.906 18.875 1 96.12 98 HIS B O 1
ATOM 7648 N N . SER B 1 99 ? -32.938 -26.922 20.609 1 92.44 99 SER B N 1
ATOM 7649 C CA . SER B 1 99 ? -34.062 -27.578 19.953 1 92.44 99 SER B CA 1
ATOM 7650 C C . SER B 1 99 ? -35.031 -26.562 19.359 1 92.44 99 SER B C 1
ATOM 7652 O O . SER B 1 99 ? -35.781 -26.891 18.438 1 92.44 99 SER B O 1
ATOM 7654 N N . GLY B 1 100 ? -35 -25.375 19.734 1 94.25 100 GLY B N 1
ATOM 7655 C CA . GLY B 1 100 ? -35.938 -24.375 19.219 1 94.25 100 GLY B CA 1
ATOM 7656 C C . GLY B 1 100 ? -35.5 -23.797 17.875 1 94.25 100 GLY B C 1
ATOM 7657 O O . GLY B 1 100 ? -36.25 -23.047 17.25 1 94.25 100 GLY B O 1
ATOM 7658 N N . VAL B 1 101 ? -34.375 -24.203 17.391 1 97.94 101 VAL B N 1
ATOM 7659 C CA . VAL B 1 101 ? -33.812 -23.688 16.141 1 97.94 101 VAL B CA 1
ATOM 7660 C C . VAL B 1 101 ? -34.219 -24.609 14.984 1 97.94 101 VAL B C 1
ATOM 7662 O O . VAL B 1 101 ? -33.75 -25.75 14.906 1 97.94 101 VAL B O 1
ATOM 7665 N N . GLU B 1 102 ? -35.062 -24.125 14.094 1 98.19 102 GLU B N 1
ATOM 7666 C CA . GLU B 1 102 ? -35.469 -24.859 12.906 1 98.19 102 GLU B CA 1
ATOM 7667 C C . GLU B 1 102 ? -34.719 -24.391 11.664 1 98.19 102 GLU B C 1
ATOM 7669 O O . GLU B 1 102 ? -34.719 -23.203 11.359 1 98.19 102 GLU B O 1
ATOM 7674 N N . ILE B 1 103 ? -34.125 -25.359 10.984 1 98.44 103 ILE B N 1
ATOM 7675 C CA . ILE B 1 103 ? -33.344 -25.031 9.797 1 98.44 103 ILE B CA 1
ATOM 7676 C C . ILE B 1 103 ? -34.031 -25.547 8.547 1 98.44 103 ILE B C 1
ATOM 7678 O O . ILE B 1 103 ? -34.562 -26.672 8.547 1 98.44 103 ILE B O 1
ATOM 7682 N N . GLU B 1 104 ? -34.094 -24.734 7.547 1 98 104 GLU B N 1
ATOM 7683 C CA . GLU B 1 104 ? -34.562 -25.172 6.234 1 98 104 GLU B CA 1
ATOM 7684 C C . GLU B 1 104 ? -33.5 -24.984 5.176 1 98 104 GLU B C 1
ATOM 7686 O O . GLU B 1 104 ? -33.094 -23.859 4.875 1 98 104 GLU B O 1
ATOM 7691 N N . ASP B 1 105 ? -32.969 -26.078 4.73 1 97.69 105 ASP B N 1
ATOM 7692 C CA . ASP B 1 105 ? -32.125 -26.078 3.541 1 97.69 105 ASP B CA 1
ATOM 7693 C C . ASP B 1 105 ? -32.938 -25.859 2.279 1 97.69 105 ASP B C 1
ATOM 7695 O O . ASP B 1 105 ? -33.312 -26.797 1.582 1 97.69 105 ASP B O 1
ATOM 7699 N N . ASP B 1 106 ? -33.188 -24.609 1.906 1 96.12 106 ASP B N 1
ATOM 7700 C CA . ASP B 1 106 ? -34.156 -24.266 0.873 1 96.12 106 ASP B CA 1
ATOM 7701 C C . ASP B 1 106 ? -33.562 -24.453 -0.522 1 96.12 106 ASP B C 1
ATOM 7703 O O . ASP B 1 106 ? -32.906 -23.562 -1.06 1 96.12 106 ASP B O 1
ATOM 7707 N N . ARG B 1 107 ? -33.844 -25.516 -1.082 1 94.12 107 ARG B N 1
ATOM 7708 C CA . ARG B 1 107 ? -33.438 -25.844 -2.443 1 94.12 107 ARG B CA 1
ATOM 7709 C C . ARG B 1 107 ? -34.656 -25.953 -3.367 1 94.12 107 ARG B C 1
ATOM 7711 O O . ARG B 1 107 ? -34.656 -26.75 -4.309 1 94.12 107 ARG B O 1
ATOM 7718 N N . LEU B 1 108 ? -35.656 -25.188 -3.033 1 91.94 108 LEU B N 1
ATOM 7719 C CA . LEU B 1 108 ? -36.906 -25.266 -3.791 1 91.94 108 LEU B CA 1
ATOM 7720 C C . LEU B 1 108 ? -37.344 -23.891 -4.281 1 91.94 108 LEU B C 1
ATOM 7722 O O . LEU B 1 108 ? -37.812 -23.75 -5.41 1 91.94 108 LEU B O 1
ATOM 7726 N N . SER B 1 109 ? -37.156 -22.906 -3.428 1 93.25 109 SER B N 1
ATOM 7727 C CA . SER B 1 109 ? -37.656 -21.562 -3.738 1 93.25 109 SER B CA 1
ATOM 7728 C C . SER B 1 109 ? -36.906 -20.969 -4.93 1 93.25 109 SER B C 1
ATOM 7730 O O . SER B 1 109 ? -35.688 -21.141 -5.066 1 93.25 109 SER B O 1
ATOM 7732 N N . ASN B 1 110 ? -37.656 -20.359 -5.816 1 91.44 110 ASN B N 1
ATOM 7733 C CA . ASN B 1 110 ? -37.125 -19.656 -6.98 1 91.44 110 ASN B CA 1
ATOM 7734 C C . ASN B 1 110 ? -37.594 -18.203 -7.02 1 91.44 110 ASN B C 1
ATOM 7736 O O . ASN B 1 110 ? -38.5 -17.812 -6.27 1 91.44 110 ASN B O 1
ATOM 7740 N N . GLY B 1 111 ? -36.844 -17.422 -7.719 1 87.44 111 GLY B N 1
ATOM 7741 C CA . GLY B 1 111 ? -37.25 -16.062 -7.98 1 87.44 111 GLY B CA 1
ATOM 7742 C C . GLY B 1 111 ? -37.344 -15.734 -9.461 1 87.44 111 GLY B C 1
ATOM 7743 O O . GLY B 1 111 ? -36.469 -16.094 -10.242 1 87.44 111 GLY B O 1
ATOM 7744 N N . THR B 1 112 ? -38.5 -15.258 -9.922 1 87.12 112 THR B N 1
ATOM 7745 C CA . THR B 1 112 ? -38.656 -14.703 -11.266 1 87.12 112 THR B CA 1
ATOM 7746 C C . THR B 1 112 ? -39.188 -13.273 -11.195 1 87.12 112 THR B C 1
ATOM 7748 O O . THR B 1 112 ? -40.25 -13.023 -10.625 1 87.12 112 THR B O 1
ATOM 7751 N N . TYR B 1 113 ? -38.438 -12.391 -11.734 1 86.88 113 TYR B N 1
ATOM 7752 C CA . TYR B 1 113 ? -38.812 -10.992 -11.609 1 86.88 113 TYR B CA 1
ATOM 7753 C C . TYR B 1 113 ? -38.25 -10.164 -12.773 1 86.88 113 TYR B C 1
ATOM 7755 O O . TYR B 1 113 ? -37.5 -10.672 -13.586 1 86.88 113 TYR B O 1
ATOM 7763 N N . THR B 1 114 ? -38.812 -8.961 -12.852 1 86.12 114 THR B N 1
ATOM 7764 C CA . THR B 1 114 ? -38.406 -8.039 -13.906 1 86.12 114 THR B CA 1
ATOM 7765 C C . THR B 1 114 ? -37.719 -6.805 -13.312 1 86.12 114 THR B C 1
ATOM 7767 O O . THR B 1 114 ? -38.031 -6.418 -12.18 1 86.12 114 THR B O 1
ATOM 7770 N N . GLY B 1 115 ? -36.75 -6.367 -14.047 1 76.56 115 GLY B N 1
ATOM 7771 C CA . GLY B 1 115 ? -36.094 -5.117 -13.672 1 76.56 115 GLY B CA 1
ATOM 7772 C C . GLY B 1 115 ? -35.188 -4.574 -14.742 1 76.56 115 GLY B C 1
ATOM 7773 O O . GLY B 1 115 ? -34.438 -5.328 -15.359 1 76.56 115 GLY B O 1
ATOM 7774 N N . ARG B 1 116 ? -35.188 -3.387 -14.969 1 71.56 116 ARG B N 1
ATOM 7775 C CA . ARG B 1 116 ? -34.281 -2.656 -15.852 1 71.56 116 ARG B CA 1
ATOM 7776 C C . ARG B 1 116 ? -34.25 -3.273 -17.25 1 71.56 116 ARG B C 1
ATOM 7778 O O . ARG B 1 116 ? -33.188 -3.547 -17.781 1 71.56 116 ARG B O 1
ATOM 7785 N N . GLY B 1 117 ? -35.438 -3.68 -17.734 1 80.44 117 GLY B N 1
ATOM 7786 C CA . GLY B 1 117 ? -35.5 -4.211 -19.078 1 80.44 117 GLY B CA 1
ATOM 7787 C C . GLY B 1 117 ? -35 -5.637 -19.188 1 80.44 117 GLY B C 1
ATOM 7788 O O . GLY B 1 117 ? -34.625 -6.082 -20.266 1 80.44 117 GLY B O 1
ATOM 7789 N N . GLN B 1 118 ? -34.969 -6.262 -18.094 1 89.56 118 GLN B N 1
ATOM 7790 C CA . GLN B 1 118 ? -34.5 -7.645 -18.047 1 89.56 118 GLN B CA 1
ATOM 7791 C C . GLN B 1 118 ? -35.469 -8.523 -17.266 1 89.56 118 GLN B C 1
ATOM 7793 O O . GLN B 1 118 ? -36.219 -8.031 -16.422 1 89.56 118 GLN B O 1
ATOM 7798 N N . VAL B 1 119 ? -35.531 -9.703 -17.656 1 91.06 119 VAL B N 1
ATOM 7799 C CA . VAL B 1 119 ? -36.219 -10.727 -16.875 1 91.06 119 VAL B CA 1
ATOM 7800 C C . VAL B 1 119 ? -35.219 -11.711 -16.297 1 91.06 119 VAL B C 1
ATOM 7802 O O . VAL B 1 119 ? -34.25 -12.086 -16.969 1 91.06 119 VAL B O 1
ATOM 7805 N N . VAL B 1 120 ? -35.406 -12.023 -15.031 1 92.94 120 VAL B N 1
ATOM 7806 C CA . VAL B 1 120 ? -34.469 -12.906 -14.352 1 92.94 120 VAL B CA 1
ATOM 7807 C C . VAL B 1 120 ? -35.219 -14.148 -13.844 1 92.94 120 VAL B C 1
ATOM 7809 O O . VAL B 1 120 ? -36.281 -14.039 -13.273 1 92.94 120 VAL B O 1
ATOM 7812 N N . TYR B 1 121 ? -34.719 -15.273 -14.188 1 92.5 121 TYR B N 1
ATOM 7813 C CA . TYR B 1 121 ? -35.094 -16.547 -13.562 1 92.5 121 TYR B CA 1
ATOM 7814 C C . TYR B 1 121 ? -33.938 -17.062 -12.688 1 92.5 121 TYR B C 1
ATOM 7816 O O . TYR B 1 121 ? -32.844 -17.297 -13.18 1 92.5 121 TYR B O 1
ATOM 7824 N N . PHE B 1 122 ? -34.25 -17.297 -11.383 1 94.75 122 PHE B N 1
ATOM 7825 C CA . PHE B 1 122 ? -33.219 -17.656 -10.438 1 94.75 122 PHE B CA 1
ATOM 7826 C C . PHE B 1 122 ? -33.656 -18.812 -9.555 1 94.75 122 PHE B C 1
ATOM 7828 O O . PHE B 1 122 ? -34.688 -18.734 -8.867 1 94.75 122 PHE B O 1
ATOM 7835 N N . GLU B 1 123 ? -32.906 -19.891 -9.602 1 94.62 123 GLU B N 1
ATOM 7836 C CA . GLU B 1 123 ? -33.125 -21 -8.672 1 94.62 123 GLU B CA 1
ATOM 7837 C C . GLU B 1 123 ? -32.344 -20.812 -7.391 1 94.62 123 GLU B C 1
ATOM 7839 O O . GLU B 1 123 ? -31.109 -20.938 -7.391 1 94.62 123 GLU B O 1
ATOM 7844 N N . GLY B 1 124 ? -33.062 -20.594 -6.293 1 94.19 124 GLY B N 1
ATOM 7845 C CA . GLY B 1 124 ? -32.438 -20.234 -5.039 1 94.19 124 GLY B CA 1
ATOM 7846 C C . GLY B 1 124 ? -31.906 -21.422 -4.27 1 94.19 124 GLY B C 1
ATOM 7847 O O . GLY B 1 124 ? -32.312 -22.547 -4.5 1 94.19 124 GLY B O 1
ATOM 7848 N N . ASP B 1 125 ? -30.906 -21.188 -3.424 1 96.5 125 ASP B N 1
ATOM 7849 C CA . ASP B 1 125 ? -30.406 -22.172 -2.463 1 96.5 125 ASP B CA 1
ATOM 7850 C C . ASP B 1 125 ? -30.062 -21.5 -1.131 1 96.5 125 ASP B C 1
ATOM 7852 O O . ASP B 1 125 ? -29 -21.766 -0.556 1 96.5 125 ASP B O 1
ATOM 7856 N N . ASN B 1 126 ? -30.969 -20.656 -0.662 1 98.38 126 ASN B N 1
ATOM 7857 C CA . ASN B 1 126 ? -30.844 -19.938 0.607 1 98.38 126 ASN B CA 1
ATOM 7858 C C . ASN B 1 126 ? -30.812 -20.906 1.789 1 98.38 126 ASN B C 1
ATOM 7860 O O . ASN B 1 126 ? -31.234 -22.062 1.664 1 98.38 126 ASN B O 1
ATOM 7864 N N . LEU B 1 127 ? -30.172 -20.516 2.867 1 98.81 127 LEU B N 1
ATOM 7865 C CA . LEU B 1 127 ? -30.281 -21.172 4.164 1 98.81 127 LEU B CA 1
ATOM 7866 C C . LEU B 1 127 ? -31.188 -20.391 5.105 1 98.81 127 LEU B C 1
ATOM 7868 O O . LEU B 1 127 ? -30.891 -19.234 5.426 1 98.81 127 LEU B O 1
ATOM 7872 N N . LEU B 1 128 ? -32.312 -21.031 5.551 1 98.81 128 LEU B N 1
ATOM 7873 C CA . LEU B 1 128 ? -33.281 -20.359 6.383 1 98.81 128 LEU B CA 1
ATOM 7874 C C . LEU B 1 128 ? -33.312 -20.953 7.789 1 98.81 128 LEU B C 1
ATOM 7876 O O . LEU B 1 128 ? -33.156 -22.156 7.961 1 98.81 128 LEU B O 1
ATOM 7880 N N . VAL B 1 129 ? -33.469 -20.078 8.742 1 98.88 129 VAL B N 1
ATOM 7881 C CA . VAL B 1 129 ? -33.594 -20.484 10.141 1 98.88 129 VAL B CA 1
ATOM 7882 C C . VAL B 1 129 ? -34.812 -19.812 10.766 1 98.88 129 VAL B C 1
ATOM 7884 O O . VAL B 1 129 ? -35.062 -18.625 10.547 1 98.88 129 VAL B O 1
ATOM 7887 N N . LYS B 1 130 ? -35.625 -20.5 11.469 1 98.69 130 LYS B N 1
ATOM 7888 C CA . LYS B 1 130 ? -36.75 -19.984 12.219 1 98.69 130 LYS B CA 1
ATOM 7889 C C . LYS B 1 130 ? -36.656 -20.359 13.695 1 98.69 130 LYS B C 1
ATOM 7891 O O . LYS B 1 130 ? -36.344 -21.516 14.031 1 98.69 130 LYS B O 1
ATOM 7896 N N . ILE B 1 131 ? -36.781 -19.453 14.539 1 98.5 131 ILE B N 1
ATOM 7897 C CA . ILE B 1 131 ? -36.875 -19.656 15.977 1 98.5 131 ILE B CA 1
ATOM 7898 C C . ILE B 1 131 ? -38.219 -19.109 16.484 1 98.5 131 ILE B C 1
ATOM 7900 O O . ILE B 1 131 ? -38.438 -17.906 16.484 1 98.5 131 ILE B O 1
ATOM 7904 N N . GLU B 1 132 ? -39.031 -19.969 16.906 1 96.62 132 GLU B N 1
ATOM 7905 C CA . GLU B 1 132 ? -40.375 -19.578 17.359 1 96.62 132 GLU B CA 1
ATOM 7906 C C . GLU B 1 132 ? -40.281 -18.688 18.594 1 96.62 132 GLU B C 1
ATOM 7908 O O . GLU B 1 132 ? -39.531 -18.953 19.516 1 96.62 132 GLU B O 1
ATOM 7913 N N . GLY B 1 133 ? -41.125 -17.656 18.578 1 96.75 133 GLY B N 1
ATOM 7914 C CA . GLY B 1 133 ? -41.156 -16.734 19.703 1 96.75 133 GLY B CA 1
ATOM 7915 C C . GLY B 1 133 ? -42.031 -17.219 20.828 1 96.75 133 GLY B C 1
ATOM 7916 O O . GLY B 1 133 ? -42.781 -18.188 20.672 1 96.75 133 GLY B O 1
ATOM 7917 N N . ARG B 1 134 ? -41.938 -16.531 21.969 1 96.75 134 ARG B N 1
ATOM 7918 C CA . ARG B 1 134 ? -42.812 -16.812 23.125 1 96.75 134 ARG B CA 1
ATOM 7919 C C . ARG B 1 134 ? -44.25 -16.453 22.812 1 96.75 134 ARG B C 1
ATOM 7921 O O . ARG B 1 134 ? -45.188 -17.094 23.328 1 96.75 134 ARG B O 1
ATOM 7928 N N . ASP B 1 135 ? -44.469 -15.438 21.891 1 95.5 135 ASP B N 1
ATOM 7929 C CA . ASP B 1 135 ? -45.781 -15.047 21.438 1 95.5 135 ASP B CA 1
ATOM 7930 C C . ASP B 1 135 ? -45.906 -15.203 19.922 1 95.5 135 ASP B C 1
ATOM 7932 O O . ASP B 1 135 ? -45.688 -14.25 19.172 1 95.5 135 ASP B O 1
ATOM 7936 N N . PRO B 1 136 ? -46.375 -16.281 19.516 1 89.5 136 PRO B N 1
ATOM 7937 C CA . PRO B 1 136 ? -46.406 -16.578 18.078 1 89.5 136 PRO B CA 1
ATOM 7938 C C . PRO B 1 136 ? -47.469 -15.781 17.328 1 89.5 136 PRO B C 1
ATOM 7940 O O . PRO B 1 136 ? -47.5 -15.766 16.094 1 89.5 136 PRO B O 1
ATOM 7943 N N . ALA B 1 137 ? -48.375 -15.109 18.062 1 92.38 137 ALA B N 1
ATOM 7944 C CA . ALA B 1 137 ? -49.406 -14.312 17.422 1 92.38 137 ALA B CA 1
ATOM 7945 C C . ALA B 1 137 ? -48.844 -13 16.891 1 92.38 137 ALA B C 1
ATOM 7947 O O . ALA B 1 137 ? -49.469 -12.367 16.016 1 92.38 137 ALA B O 1
ATOM 7948 N N . LEU B 1 138 ? -47.75 -12.656 17.391 1 95.31 138 LEU B N 1
ATOM 7949 C CA . LEU B 1 138 ? -47.094 -11.43 16.938 1 95.31 138 LEU B CA 1
ATOM 7950 C C . LEU B 1 138 ? -46.375 -11.664 15.617 1 95.31 138 LEU B C 1
ATOM 7952 O O . LEU B 1 138 ? -45.938 -12.773 15.336 1 95.31 138 LEU B O 1
ATOM 7956 N N . SER B 1 139 ? -46.281 -10.633 14.781 1 95.75 139 SER B N 1
ATOM 7957 C CA . SER B 1 139 ? -45.531 -10.742 13.531 1 95.75 139 SER B CA 1
ATOM 7958 C C . SER B 1 139 ? -44.062 -11 13.797 1 95.75 139 SER B C 1
ATOM 7960 O O . SER B 1 139 ? -43.5 -10.492 14.773 1 95.75 139 SER B O 1
ATOM 7962 N N . ALA B 1 140 ? -43.406 -11.672 12.922 1 97.88 140 ALA B N 1
ATOM 7963 C CA . ALA B 1 140 ? -42.031 -12.062 13.078 1 97.88 140 ALA B CA 1
ATOM 7964 C C . ALA B 1 140 ? -41.094 -10.93 12.664 1 97.88 140 ALA B C 1
ATOM 7966 O O . ALA B 1 140 ? -41.531 -9.906 12.133 1 97.88 140 ALA B O 1
ATOM 7967 N N . VAL B 1 141 ? -39.844 -11.07 12.977 1 98.44 141 VAL B N 1
ATOM 7968 C CA . VAL B 1 141 ? -38.781 -10.18 12.555 1 98.44 141 VAL B CA 1
ATOM 7969 C C . VAL B 1 141 ? -37.812 -10.945 11.656 1 98.44 141 VAL B C 1
ATOM 7971 O O . VAL B 1 141 ? -37.375 -12.047 12 1 98.44 141 VAL B O 1
ATOM 7974 N N . LEU B 1 142 ? -37.438 -10.352 10.508 1 98.75 142 LEU B N 1
ATOM 7975 C CA . LEU B 1 142 ? -36.5 -10.969 9.555 1 98.75 142 LEU B CA 1
ATOM 7976 C C . LEU B 1 142 ? -35.125 -10.391 9.703 1 98.75 142 LEU B C 1
ATOM 7978 O O . LEU B 1 142 ? -34.938 -9.164 9.758 1 98.75 142 LEU B O 1
ATOM 7982 N N . PHE B 1 143 ? -34.125 -11.266 9.898 1 98.88 143 PHE B N 1
ATOM 7983 C CA . PHE B 1 143 ? -32.719 -10.922 9.773 1 98.88 143 PHE B CA 1
ATOM 7984 C C . PHE B 1 143 ? -32.125 -11.469 8.469 1 98.88 143 PHE B C 1
ATOM 7986 O O . PHE B 1 143 ? -32.375 -12.633 8.125 1 98.88 143 PHE B O 1
ATOM 7993 N N . SER B 1 144 ? -31.391 -10.602 7.727 1 98.81 144 SER B N 1
ATOM 7994 C CA . SER B 1 144 ? -30.953 -11.055 6.414 1 98.81 144 SER B CA 1
ATOM 7995 C C . SER B 1 144 ? -29.516 -10.617 6.137 1 98.81 144 SER B C 1
ATOM 7997 O O . SER B 1 144 ? -29.094 -9.531 6.555 1 98.81 144 SER B O 1
ATOM 7999 N N . ALA B 1 145 ? -28.719 -11.43 5.555 1 98.75 145 ALA B N 1
ATOM 8000 C CA . ALA B 1 145 ? -27.391 -11.203 4.98 1 98.75 145 ALA B CA 1
ATOM 8001 C C . ALA B 1 145 ? -27.109 -12.203 3.863 1 98.75 145 ALA B C 1
ATOM 8003 O O . ALA B 1 145 ? -27.812 -13.211 3.729 1 98.75 145 ALA B O 1
ATOM 8004 N N . HIS B 1 146 ? -26.094 -11.93 3.033 1 98.69 146 HIS B N 1
ATOM 8005 C CA . HIS B 1 146 ? -25.844 -12.844 1.927 1 98.69 146 HIS B CA 1
ATOM 8006 C C . HIS B 1 146 ? -24.422 -13.391 1.984 1 98.69 146 HIS B C 1
ATOM 8008 O O . HIS B 1 146 ? -23.484 -12.672 2.348 1 98.69 146 HIS B O 1
ATOM 8014 N N . PHE B 1 147 ? -24.203 -14.641 1.557 1 98.62 147 PHE B N 1
ATOM 8015 C CA . PHE B 1 147 ? -22.891 -15.227 1.761 1 98.62 147 PHE B CA 1
ATOM 8016 C C . PHE B 1 147 ? -22.109 -15.281 0.451 1 98.62 147 PHE B C 1
ATOM 8018 O O . PHE B 1 147 ? -20.906 -15.539 0.449 1 98.62 147 PHE B O 1
ATOM 8025 N N . ASP B 1 148 ? -22.766 -15.047 -0.755 1 98.25 148 ASP B N 1
ATOM 8026 C CA . ASP B 1 148 ? -22 -14.984 -1.994 1 98.25 148 ASP B CA 1
ATOM 8027 C C . ASP B 1 148 ? -21.109 -13.734 -2.033 1 98.25 148 ASP B C 1
ATOM 8029 O O . ASP B 1 148 ? -21.5 -12.68 -1.541 1 98.25 148 ASP B O 1
ATOM 8033 N N . SER B 1 149 ? -19.953 -13.875 -2.551 1 97.81 149 SER B N 1
ATOM 8034 C CA . SER B 1 149 ? -19.094 -12.742 -2.869 1 97.81 149 SER B CA 1
ATOM 8035 C C . SER B 1 149 ? -19.141 -12.422 -4.359 1 97.81 149 SER B C 1
ATOM 8037 O O . SER B 1 149 ? -19.812 -13.109 -5.133 1 97.81 149 SER B O 1
ATOM 8039 N N . VAL B 1 150 ? -18.469 -11.359 -4.754 1 97.44 150 VAL B N 1
ATOM 8040 C CA . VAL B 1 150 ? -18.219 -11.148 -6.176 1 97.44 150 VAL B CA 1
ATOM 8041 C C . VAL B 1 150 ? -17.062 -12.016 -6.641 1 97.44 150 VAL B C 1
ATOM 8043 O O . VAL B 1 150 ? -16.344 -12.594 -5.816 1 97.44 150 VAL B O 1
ATOM 8046 N N . SER B 1 151 ? -16.891 -12.102 -7.941 1 97.81 151 SER B N 1
ATOM 8047 C CA . SER B 1 151 ? -15.883 -12.984 -8.516 1 97.81 151 SER B CA 1
ATOM 8048 C C . SER B 1 151 ? -14.477 -12.461 -8.266 1 97.81 151 SER B C 1
ATOM 8050 O O . SER B 1 151 ? -13.492 -13.203 -8.391 1 97.81 151 SER B O 1
ATOM 8052 N N . THR B 1 152 ? -14.328 -11.211 -7.863 1 97.44 152 THR B N 1
ATOM 8053 C CA . THR B 1 152 ? -13.008 -10.609 -7.719 1 97.44 152 THR B CA 1
ATOM 8054 C C . THR B 1 152 ? -12.734 -10.25 -6.262 1 97.44 152 THR B C 1
ATOM 8056 O O . THR B 1 152 ? -11.695 -9.672 -5.941 1 97.44 152 THR B O 1
ATOM 8059 N N . GLY B 1 153 ? -13.664 -10.516 -5.352 1 97.12 153 GLY B N 1
ATOM 8060 C CA . GLY B 1 153 ? -13.492 -10.188 -3.945 1 97.12 153 GLY B CA 1
ATOM 8061 C C . GLY B 1 153 ? -13.672 -11.375 -3.023 1 97.12 153 GLY B C 1
ATOM 8062 O O . GLY B 1 153 ? -14.453 -12.289 -3.324 1 97.12 153 GLY B O 1
ATOM 8063 N N . LEU B 1 154 ? -13.055 -11.297 -1.814 1 97.75 154 LEU B N 1
ATOM 8064 C CA . LEU B 1 154 ? -13.109 -12.422 -0.888 1 97.75 154 LEU B CA 1
ATOM 8065 C C . LEU B 1 154 ? -14.352 -12.344 -0.004 1 97.75 154 LEU B C 1
ATOM 8067 O O . LEU B 1 154 ? -14.719 -13.328 0.642 1 97.75 154 LEU B O 1
ATOM 8071 N N . GLY B 1 155 ? -14.938 -11.156 0.123 1 98.19 155 GLY B N 1
ATOM 8072 C CA . GLY B 1 155 ? -16.266 -11.008 0.694 1 98.19 155 GLY B CA 1
ATOM 8073 C C . GLY B 1 155 ? -16.25 -10.914 2.209 1 98.19 155 GLY B C 1
ATOM 8074 O O . GLY B 1 155 ? -17.219 -11.328 2.865 1 98.19 155 GLY B O 1
ATOM 8075 N N . ALA B 1 156 ? -15.148 -10.367 2.789 1 98.44 156 ALA B N 1
ATOM 8076 C CA . ALA B 1 156 ? -15.117 -10.227 4.242 1 98.44 156 ALA B CA 1
ATOM 8077 C C . ALA B 1 156 ? -16.141 -9.195 4.715 1 98.44 156 ALA B C 1
ATOM 8079 O O . ALA B 1 156 ? -16.891 -9.438 5.664 1 98.44 156 ALA B O 1
ATOM 8080 N N . THR B 1 157 ? -16.109 -8.078 4.055 1 98.44 157 THR B N 1
ATOM 8081 C CA . THR B 1 157 ? -17.031 -7.008 4.398 1 98.44 157 THR B CA 1
ATOM 8082 C C . THR B 1 157 ? -18.359 -7.172 3.646 1 98.44 157 THR B C 1
ATOM 8084 O O . THR B 1 157 ? -19.438 -6.965 4.215 1 98.44 157 THR B O 1
ATOM 8087 N N . ASP B 1 158 ? -18.344 -7.664 2.484 1 97.44 158 ASP B N 1
ATOM 8088 C CA . ASP B 1 158 ? -19.5 -7.809 1.605 1 97.44 158 ASP B CA 1
ATOM 8089 C C . ASP B 1 158 ? -19.719 -9.273 1.213 1 97.44 158 ASP B C 1
ATOM 8091 O O . ASP B 1 158 ? -19.359 -9.68 0.108 1 97.44 158 ASP B O 1
ATOM 8095 N N . ASP B 1 159 ? -20.391 -10.047 2.025 1 97.94 159 ASP B N 1
ATOM 8096 C CA . ASP B 1 159 ? -21.062 -9.656 3.264 1 97.94 159 ASP B CA 1
ATOM 8097 C C . ASP B 1 159 ? -20.75 -10.641 4.387 1 97.94 159 ASP B C 1
ATOM 8099 O O . ASP B 1 159 ? -21.641 -11.008 5.156 1 97.94 159 ASP B O 1
ATOM 8103 N N . GLY B 1 160 ? -19.5 -11.18 4.371 1 98.75 160 GLY B N 1
ATOM 8104 C CA . GLY B 1 160 ? -19.094 -12.188 5.344 1 98.75 160 GLY B CA 1
ATOM 8105 C C . GLY B 1 160 ? -19.359 -11.773 6.777 1 98.75 160 GLY B C 1
ATOM 8106 O O . GLY B 1 160 ? -19.812 -12.578 7.594 1 98.75 160 GLY B O 1
ATOM 8107 N N . MET B 1 161 ? -19.094 -10.57 7.129 1 98.75 161 MET B N 1
ATOM 8108 C CA . MET B 1 161 ? -19.312 -10.102 8.492 1 98.75 161 MET B CA 1
ATOM 8109 C C . MET B 1 161 ? -20.797 -10.133 8.852 1 98.75 161 MET B C 1
ATOM 8111 O O . MET B 1 161 ? -21.156 -10.43 9.984 1 98.75 161 MET B O 1
ATOM 8115 N N . GLY B 1 162 ? -21.641 -9.773 7.871 1 98.81 162 GLY B N 1
ATOM 8116 C CA . GLY B 1 162 ? -23.078 -9.906 8.117 1 98.81 162 GLY B CA 1
ATOM 8117 C C . GLY B 1 162 ? -23.5 -11.336 8.367 1 98.81 162 GLY B C 1
ATOM 8118 O O . GLY B 1 162 ? -24.281 -11.602 9.289 1 98.81 162 GLY B O 1
ATOM 8119 N N . VAL B 1 163 ? -22.969 -12.234 7.605 1 98.88 163 VAL B N 1
ATOM 8120 C CA . VAL B 1 163 ? -23.344 -13.641 7.664 1 98.88 163 VAL B CA 1
ATOM 8121 C C . VAL B 1 163 ? -22.938 -14.234 9.008 1 98.88 163 VAL B C 1
ATOM 8123 O O . VAL B 1 163 ? -23.734 -14.906 9.664 1 98.88 163 VAL B O 1
ATOM 8126 N N . VAL B 1 164 ? -21.734 -13.977 9.438 1 98.88 164 VAL B N 1
ATOM 8127 C CA . VAL B 1 164 ? -21.281 -14.586 10.68 1 98.88 164 VAL B CA 1
ATOM 8128 C C . VAL B 1 164 ? -21.969 -13.914 11.867 1 98.88 164 VAL B C 1
ATOM 8130 O O . VAL B 1 164 ? -22.141 -14.523 12.922 1 98.88 164 VAL B O 1
ATOM 8133 N N . THR B 1 165 ? -22.344 -12.656 11.703 1 98.88 165 THR B N 1
ATOM 8134 C CA . THR B 1 165 ? -23.172 -12 12.711 1 98.88 165 THR B CA 1
ATOM 8135 C C . THR B 1 165 ? -24.516 -12.734 12.859 1 98.88 165 THR B C 1
ATOM 8137 O O . THR B 1 165 ? -24.969 -12.977 13.984 1 98.88 165 THR B O 1
ATOM 8140 N N . LEU B 1 166 ? -25.156 -13.109 11.734 1 98.94 166 LEU B N 1
ATOM 8141 C CA . LEU B 1 166 ? -26.406 -13.859 11.805 1 98.94 166 LEU B CA 1
ATOM 8142 C C . LEU B 1 166 ? -26.203 -15.188 12.523 1 98.94 166 LEU B C 1
ATOM 8144 O O . LEU B 1 166 ? -27.047 -15.609 13.305 1 98.94 166 LEU B O 1
ATOM 8148 N N . LEU B 1 167 ? -25.047 -15.859 12.234 1 98.88 167 LEU B N 1
ATOM 8149 C CA . LEU B 1 167 ? -24.766 -17.109 12.922 1 98.88 167 LEU B CA 1
ATOM 8150 C C . LEU B 1 167 ? -24.75 -16.906 14.438 1 98.88 167 LEU B C 1
ATOM 8152 O O . LEU B 1 167 ? -25.297 -17.719 15.188 1 98.88 167 LEU B O 1
ATOM 8156 N N . GLN B 1 168 ? -24.141 -15.844 14.875 1 98.75 168 GLN B N 1
ATOM 8157 C CA . GLN B 1 168 ? -24.047 -15.539 16.297 1 98.75 168 GLN B CA 1
ATOM 8158 C C . GLN B 1 168 ? -25.422 -15.219 16.875 1 98.75 168 GLN B C 1
ATOM 8160 O O . GLN B 1 168 ? -25.719 -15.586 18.016 1 98.75 168 GLN B O 1
ATOM 8165 N N . LEU B 1 169 ? -26.25 -14.531 16.125 1 98.81 169 LEU B N 1
ATOM 8166 C CA . LEU B 1 169 ? -27.594 -14.211 16.594 1 98.81 169 LEU B CA 1
ATOM 8167 C C . LEU B 1 169 ? -28.453 -15.461 16.672 1 98.81 169 LEU B C 1
ATOM 8169 O O . LEU B 1 169 ? -29.297 -15.586 17.578 1 98.81 169 LEU B O 1
ATOM 8173 N N . VAL B 1 170 ? -28.312 -16.391 15.695 1 98.81 170 VAL B N 1
ATOM 8174 C CA . VAL B 1 170 ? -29.031 -17.656 15.766 1 98.81 170 VAL B CA 1
ATOM 8175 C C . VAL B 1 170 ? -28.688 -18.375 17.062 1 98.81 170 VAL B C 1
ATOM 8177 O O . VAL B 1 170 ? -29.578 -18.875 17.75 1 98.81 170 VAL B O 1
ATOM 8180 N N . GLU B 1 171 ? -27.422 -18.438 17.359 1 98.31 171 GLU B N 1
ATOM 8181 C CA . GLU B 1 171 ? -26.984 -19.094 18.594 1 98.31 171 GLU B CA 1
ATOM 8182 C C . GLU B 1 171 ? -27.531 -18.359 19.812 1 98.31 171 GLU B C 1
ATOM 8184 O O . GLU B 1 171 ? -27.938 -19 20.797 1 98.31 171 GLU B O 1
ATOM 8189 N N . TYR B 1 172 ? -27.469 -17.062 19.844 1 98.31 172 TYR B N 1
ATOM 8190 C CA . TYR B 1 172 ? -27.938 -16.234 20.953 1 98.31 172 TYR B CA 1
ATOM 8191 C C . TYR B 1 172 ? -29.422 -16.484 21.219 1 98.31 172 TYR B C 1
ATOM 8193 O O . TYR B 1 172 ? -29.828 -16.719 22.359 1 98.31 172 TYR B O 1
ATOM 8201 N N . TYR B 1 173 ? -30.297 -16.422 20.203 1 98.38 173 TYR B N 1
ATOM 8202 C CA . TYR B 1 173 ? -31.75 -16.531 20.375 1 98.38 173 TYR B CA 1
ATOM 8203 C C . TYR B 1 173 ? -32.156 -17.984 20.594 1 98.38 173 TYR B C 1
ATOM 8205 O O . TYR B 1 173 ? -33.219 -18.266 21.125 1 98.38 173 TYR B O 1
ATOM 8213 N N . GLY B 1 174 ? -31.312 -18.906 20.062 1 97.75 174 GLY B N 1
ATOM 8214 C CA . GLY B 1 174 ? -31.516 -20.297 20.453 1 97.75 174 GLY B CA 1
ATOM 8215 C C . GLY B 1 174 ? -31.391 -20.516 21.953 1 97.75 174 GLY B C 1
ATOM 8216 O O . GLY B 1 174 ? -32.125 -21.328 22.516 1 97.75 174 GLY B O 1
ATOM 8217 N N . ARG B 1 175 ? -30.484 -19.812 22.562 1 96.62 175 ARG B N 1
ATOM 8218 C CA . ARG B 1 175 ? -30.266 -19.891 24 1 96.62 175 ARG B CA 1
ATOM 8219 C C . ARG B 1 175 ? -31.266 -19.016 24.75 1 96.62 175 ARG B C 1
ATOM 8221 O O . ARG B 1 175 ? -31.688 -19.359 25.859 1 96.62 175 ARG B O 1
ATOM 8228 N N . ASN B 1 176 ? -31.609 -17.875 24.141 1 96.69 176 ASN B N 1
ATOM 8229 C CA . ASN B 1 176 ? -32.531 -16.891 24.703 1 96.69 176 ASN B CA 1
ATOM 8230 C C . ASN B 1 176 ? -33.781 -16.75 23.859 1 96.69 176 ASN B C 1
ATOM 8232 O O . ASN B 1 176 ? -33.875 -15.883 22.984 1 96.69 176 ASN B O 1
ATOM 8236 N N . LYS B 1 177 ? -34.812 -17.391 24.203 1 96.5 177 LYS B N 1
ATOM 8237 C CA . LYS B 1 177 ? -36.031 -17.406 23.375 1 96.5 177 LYS B CA 1
ATOM 8238 C C . LYS B 1 177 ? -36.594 -16.016 23.219 1 96.5 177 LYS B C 1
ATOM 8240 O O . LYS B 1 177 ? -36.938 -15.352 24.203 1 96.5 177 LYS B O 1
ATOM 8245 N N . PRO B 1 178 ? -36.781 -15.547 22 1 97.56 178 PRO B N 1
ATOM 8246 C CA . PRO B 1 178 ? -37.25 -14.18 21.766 1 97.56 178 PRO B CA 1
ATOM 8247 C C . PRO B 1 178 ? -38.75 -14.031 21.969 1 97.56 178 PRO B C 1
ATOM 8249 O O . PRO B 1 178 ? -39.5 -15.023 21.953 1 97.56 178 PRO B O 1
ATOM 8252 N N . LYS B 1 179 ? -39.188 -12.781 22.172 1 97.44 179 LYS B N 1
ATOM 8253 C CA . LYS B 1 179 ? -40.625 -12.492 22.312 1 97.44 179 LYS B CA 1
ATOM 8254 C C . LYS B 1 179 ? -41.375 -12.805 21.031 1 97.44 179 LYS B C 1
ATOM 8256 O O . LYS B 1 179 ? -42.438 -13.43 21.078 1 97.44 179 LYS B O 1
ATOM 8261 N N . ARG B 1 180 ? -40.875 -12.344 19.906 1 97.62 180 ARG B N 1
ATOM 8262 C CA . ARG B 1 180 ? -41.438 -12.586 18.578 1 97.62 180 ARG B CA 1
ATOM 8263 C C . ARG B 1 180 ? -40.625 -13.664 17.844 1 97.62 180 ARG B C 1
ATOM 8265 O O . ARG B 1 180 ? -39.438 -13.828 18.094 1 97.62 180 ARG B O 1
ATOM 8272 N N . THR B 1 181 ? -41.406 -14.367 16.922 1 97.94 181 THR B N 1
ATOM 8273 C CA . THR B 1 181 ? -40.688 -15.281 16.047 1 97.94 181 THR B CA 1
ATOM 8274 C C . THR B 1 181 ? -39.625 -14.539 15.219 1 97.94 181 THR B C 1
ATOM 8276 O O . THR B 1 181 ? -39.875 -13.43 14.742 1 97.94 181 THR B O 1
ATOM 8279 N N . VAL B 1 182 ? -38.5 -15.156 15.125 1 98.56 182 VAL B N 1
ATOM 8280 C CA . VAL B 1 182 ? -37.438 -14.555 14.289 1 98.56 182 VAL B CA 1
ATOM 8281 C C . VAL B 1 182 ? -37.094 -15.5 13.141 1 98.56 182 VAL B C 1
ATOM 8283 O O . VAL B 1 182 ? -37.094 -16.719 13.312 1 98.56 182 VAL B O 1
ATOM 8286 N N . ILE B 1 183 ? -36.906 -14.938 11.992 1 98.75 183 ILE B N 1
ATOM 8287 C CA . ILE B 1 183 ? -36.5 -15.648 10.789 1 98.75 183 ILE B CA 1
ATOM 8288 C C . ILE B 1 183 ? -35.156 -15.109 10.297 1 98.75 183 ILE B C 1
ATOM 8290 O O . ILE B 1 183 ? -34.938 -13.898 10.281 1 98.75 183 ILE B O 1
ATOM 8294 N N . PHE B 1 184 ? -34.25 -16.016 10.023 1 98.94 184 PHE B N 1
ATOM 8295 C CA . PHE B 1 184 ? -32.969 -15.656 9.414 1 98.94 184 PHE B CA 1
ATOM 8296 C C . PHE B 1 184 ? -32.906 -16.125 7.961 1 98.94 184 PHE B C 1
ATOM 8298 O O . PHE B 1 184 ? -33.156 -17.297 7.668 1 98.94 184 PHE B O 1
ATOM 8305 N N . ASN B 1 185 ? -32.688 -15.211 7.051 1 98.81 185 ASN B N 1
ATOM 8306 C CA . ASN B 1 185 ? -32.438 -15.516 5.648 1 98.81 185 ASN B CA 1
ATOM 8307 C C . ASN B 1 185 ? -30.953 -15.32 5.297 1 98.81 185 ASN B C 1
ATOM 8309 O O . ASN B 1 185 ? -30.531 -14.211 4.969 1 98.81 185 ASN B O 1
ATOM 8313 N N . ILE B 1 186 ? -30.188 -16.344 5.359 1 98.81 186 ILE B N 1
ATOM 8314 C CA . ILE B 1 186 ? -28.812 -16.344 4.871 1 98.81 186 ILE B CA 1
ATOM 8315 C C . ILE B 1 186 ? -28.797 -16.656 3.381 1 98.81 186 ILE B C 1
ATOM 8317 O O . ILE B 1 186 ? -28.703 -17.828 2.992 1 98.81 186 ILE B O 1
ATOM 8321 N N . ASN B 1 187 ? -28.875 -15.602 2.629 1 97.31 187 ASN B N 1
ATOM 8322 C CA . ASN B 1 187 ? -29.234 -15.812 1.233 1 97.31 187 ASN B CA 1
ATOM 8323 C C . ASN B 1 187 ? -28 -15.844 0.33 1 97.31 187 ASN B C 1
ATOM 8325 O O . ASN B 1 187 ? -26.891 -15.562 0.783 1 97.31 187 ASN B O 1
ATOM 8329 N N . ASN B 1 188 ? -28.188 -16.312 -0.896 1 97.94 188 ASN B N 1
ATOM 8330 C CA . ASN B 1 188 ? -27.188 -16.484 -1.943 1 97.94 188 ASN B CA 1
ATOM 8331 C C . ASN B 1 188 ? -27.594 -15.773 -3.232 1 97.94 188 ASN B C 1
ATOM 8333 O O . ASN B 1 188 ? -28.781 -15.703 -3.555 1 97.94 188 ASN B O 1
ATOM 8337 N N . GLY B 1 189 ? -26.641 -15.164 -3.869 1 97 189 GLY B N 1
ATOM 8338 C CA . GLY B 1 189 ? -26.906 -14.547 -5.16 1 97 189 GLY B CA 1
ATOM 8339 C C . GLY B 1 189 ? -27.297 -13.086 -5.051 1 97 189 GLY B C 1
ATOM 8340 O O . GLY B 1 189 ? -28.078 -12.586 -5.875 1 97 189 GLY B O 1
ATOM 8341 N N . GLU B 1 190 ? -26.938 -12.422 -4.008 1 96.06 190 GLU B N 1
ATOM 8342 C CA . GLU B 1 190 ? -27.234 -11 -3.855 1 96.06 190 GLU B CA 1
ATOM 8343 C C . GLU B 1 190 ? -26.453 -10.164 -4.875 1 96.06 190 GLU B C 1
ATOM 8345 O O . GLU B 1 190 ? -27 -9.211 -5.438 1 96.06 190 GLU B O 1
ATOM 8350 N N . GLU B 1 191 ? -25.203 -10.516 -5.145 1 93.56 191 GLU B N 1
ATOM 8351 C CA . GLU B 1 191 ? -24.281 -9.727 -5.945 1 93.56 191 GLU B CA 1
ATOM 8352 C C . GLU B 1 191 ? -24.719 -9.695 -7.41 1 93.56 191 GLU B C 1
ATOM 8354 O O . GLU B 1 191 ? -24.266 -8.836 -8.172 1 93.56 191 GLU B O 1
ATOM 8359 N N . ASP B 1 192 ? -25.5 -10.695 -7.762 1 88 192 ASP B N 1
ATOM 8360 C CA . ASP B 1 192 ? -25.953 -10.789 -9.148 1 88 192 ASP B CA 1
ATOM 8361 C C . ASP B 1 192 ? -27.391 -10.336 -9.297 1 88 192 ASP B C 1
ATOM 8363 O O . ASP B 1 192 ? -28.188 -10.984 -9.977 1 88 192 ASP B O 1
ATOM 8367 N N . TRP B 1 193 ? -27.75 -9.219 -8.555 1 86.25 193 TRP B N 1
ATOM 8368 C CA . TRP B 1 193 ? -29.031 -8.539 -8.719 1 86.25 193 TRP B CA 1
ATOM 8369 C C . TRP B 1 193 ? -30 -8.945 -7.625 1 86.25 193 TRP B C 1
ATOM 8371 O O . TRP B 1 193 ? -31.188 -9.188 -7.891 1 86.25 193 TRP B O 1
ATOM 8381 N N . LEU B 1 194 ? -29.609 -9.25 -6.449 1 94.62 194 LEU B N 1
ATOM 8382 C CA . LEU B 1 194 ? -30.406 -9.469 -5.25 1 94.62 194 LEU B CA 1
ATOM 8383 C C . LEU B 1 194 ? -31.266 -10.727 -5.387 1 94.62 194 LEU B C 1
ATOM 8385 O O . LEU B 1 194 ? -32.406 -10.758 -4.926 1 94.62 194 LEU B O 1
ATOM 8389 N N . ASN B 1 195 ? -30.781 -11.703 -6.098 1 95.25 195 ASN B N 1
ATOM 8390 C CA . ASN B 1 195 ? -31.516 -12.906 -6.469 1 95.25 195 ASN B CA 1
ATOM 8391 C C . ASN B 1 195 ? -31.969 -13.688 -5.234 1 95.25 195 ASN B C 1
ATOM 8393 O O . ASN B 1 195 ? -33.094 -14.195 -5.195 1 95.25 195 ASN B O 1
ATOM 8397 N N . GLY B 1 196 ? -31.141 -13.75 -4.246 1 96.94 196 GLY B N 1
ATOM 8398 C CA . GLY B 1 196 ? -31.438 -14.531 -3.059 1 96.94 196 GLY B CA 1
ATOM 8399 C C . GLY B 1 196 ? -32.625 -13.984 -2.281 1 96.94 196 GLY B C 1
ATOM 8400 O O . GLY B 1 196 ? -33.438 -14.758 -1.765 1 96.94 196 GLY B O 1
ATOM 8401 N N . ALA B 1 197 ? -32.719 -12.695 -2.186 1 97.56 197 ALA B N 1
ATOM 8402 C CA . ALA B 1 197 ? -33.844 -12.07 -1.504 1 97.56 197 ALA B CA 1
ATOM 8403 C C . ALA B 1 197 ? -35.156 -12.328 -2.254 1 97.56 197 ALA B C 1
ATOM 8405 O O . ALA B 1 197 ? -36.188 -12.578 -1.639 1 97.56 197 ALA B O 1
ATOM 8406 N N . HIS B 1 198 ? -35.094 -12.297 -3.574 1 95.25 198 HIS B N 1
ATOM 8407 C CA . HIS B 1 198 ? -36.281 -12.586 -4.383 1 95.25 198 HIS B CA 1
ATOM 8408 C C . HIS B 1 198 ? -36.719 -14.039 -4.23 1 95.25 198 HIS B C 1
ATOM 8410 O O . HIS B 1 198 ? -37.906 -14.336 -4.176 1 95.25 198 HIS B O 1
ATOM 8416 N N . ALA B 1 199 ? -35.75 -14.914 -4.223 1 95.62 199 ALA B N 1
ATOM 8417 C CA . ALA B 1 199 ? -36.062 -16.328 -4.027 1 95.62 199 ALA B CA 1
ATOM 8418 C C . ALA B 1 199 ? -36.75 -16.562 -2.68 1 95.62 199 ALA B C 1
ATOM 8420 O O . ALA B 1 199 ? -37.656 -17.391 -2.566 1 95.62 199 ALA B O 1
ATOM 8421 N N . PHE B 1 200 ? -36.344 -15.906 -1.63 1 97.38 200 PHE B N 1
ATOM 8422 C CA . PHE B 1 200 ? -36.938 -16.031 -0.297 1 97.38 200 PHE B CA 1
ATOM 8423 C C . PHE B 1 200 ? -38.406 -15.711 -0.319 1 97.38 200 PHE B C 1
ATOM 8425 O O . PHE B 1 200 ? -39.188 -16.328 0.405 1 97.38 200 PHE B O 1
ATOM 8432 N N . LEU B 1 201 ? -38.812 -14.703 -1.133 1 96.38 201 LEU B N 1
ATOM 8433 C CA . LEU B 1 201 ? -40.188 -14.266 -1.173 1 96.38 201 LEU B CA 1
ATOM 8434 C C . LEU B 1 201 ? -41.125 -15.398 -1.641 1 96.38 201 LEU B C 1
ATOM 8436 O O . LEU B 1 201 ? -42.312 -15.352 -1.418 1 96.38 201 LEU B O 1
ATOM 8440 N N . ASP B 1 202 ? -40.5 -16.391 -2.268 1 93.5 202 ASP B N 1
ATOM 8441 C CA . ASP B 1 202 ? -41.281 -17.547 -2.711 1 93.5 202 ASP B CA 1
ATOM 8442 C C . ASP B 1 202 ? -41.5 -18.531 -1.56 1 93.5 202 ASP B C 1
ATOM 8444 O O . ASP B 1 202 ? -42.406 -19.375 -1.627 1 93.5 202 ASP B O 1
ATOM 8448 N N . HIS B 1 203 ? -40.75 -18.5 -0.571 1 95.94 203 HIS B N 1
ATOM 8449 C CA . HIS B 1 203 ? -40.875 -19.406 0.574 1 95.94 203 HIS B CA 1
ATOM 8450 C C . HIS B 1 203 ? -42 -18.969 1.497 1 95.94 203 HIS B C 1
ATOM 8452 O O . HIS B 1 203 ? -42.219 -17.766 1.728 1 95.94 203 HIS B O 1
ATOM 8458 N N . PRO B 1 204 ? -42.719 -19.859 2.119 1 96.38 204 PRO B N 1
ATOM 8459 C CA . PRO B 1 204 ? -43.875 -19.531 2.986 1 96.38 204 PRO B CA 1
ATOM 8460 C C . PRO B 1 204 ? -43.438 -18.688 4.195 1 96.38 204 PRO B C 1
ATOM 8462 O O . PRO B 1 204 ? -44.219 -17.859 4.672 1 96.38 204 PRO B O 1
ATOM 8465 N N . TRP B 1 205 ? -42.281 -18.828 4.664 1 97.94 205 TRP B N 1
ATOM 8466 C CA . TRP B 1 205 ? -41.844 -18.094 5.848 1 97.94 205 TRP B CA 1
ATOM 8467 C C . TRP B 1 205 ? -41.688 -16.609 5.559 1 97.94 205 TRP B C 1
ATOM 8469 O O . TRP B 1 205 ? -41.625 -15.797 6.484 1 97.94 205 TRP B O 1
ATOM 8479 N N . SER B 1 206 ? -41.656 -16.234 4.273 1 97.94 206 SER B N 1
ATOM 8480 C CA . SER B 1 206 ? -41.5 -14.836 3.918 1 97.94 206 SER B CA 1
ATOM 8481 C C . SER B 1 206 ? -42.75 -14.039 4.305 1 97.94 206 SER B C 1
ATOM 8483 O O . SER B 1 206 ? -42.719 -12.805 4.371 1 97.94 206 SER B O 1
ATOM 8485 N N . LYS B 1 207 ? -43.844 -14.672 4.633 1 96.88 207 LYS B N 1
ATOM 8486 C CA . LYS B 1 207 ? -45.125 -14.008 4.938 1 96.88 207 LYS B CA 1
ATOM 8487 C C . LYS B 1 207 ? -45.25 -13.711 6.426 1 96.88 207 LYS B C 1
ATOM 8489 O O . LYS B 1 207 ? -46.094 -12.938 6.844 1 96.88 207 LYS B O 1
ATOM 8494 N N . LEU B 1 208 ? -44.375 -14.125 7.168 1 97.31 208 LEU B N 1
ATOM 8495 C CA . LEU B 1 208 ? -44.469 -14.031 8.625 1 97.31 208 LEU B CA 1
ATOM 8496 C C . LEU B 1 208 ? -43.938 -12.688 9.117 1 97.31 208 LEU B C 1
ATOM 8498 O O . LEU B 1 208 ? -44.562 -12.055 9.969 1 97.31 208 LEU B O 1
ATOM 8502 N N . PRO B 1 209 ? -42.812 -12.25 8.625 1 97.56 209 PRO B N 1
ATOM 8503 C CA . PRO B 1 209 ? -42.25 -11.016 9.18 1 97.56 209 PRO B CA 1
ATOM 8504 C C . PRO B 1 209 ? -42.938 -9.758 8.648 1 97.56 209 PRO B C 1
ATOM 8506 O O . PRO B 1 209 ? -43.312 -9.711 7.469 1 97.56 209 PRO B O 1
ATOM 8509 N N . LYS B 1 210 ? -43 -8.719 9.477 1 96.88 210 LYS B N 1
ATOM 8510 C CA . LYS B 1 210 ? -43.438 -7.383 9.062 1 96.88 210 LYS B CA 1
ATOM 8511 C C . LYS B 1 210 ? -42.312 -6.375 9.188 1 96.88 210 LYS B C 1
ATOM 8513 O O . LYS B 1 210 ? -42.375 -5.277 8.633 1 96.88 210 LYS B O 1
ATOM 8518 N N . THR B 1 211 ? -41.281 -6.723 10 1 97.62 211 THR B N 1
ATOM 8519 C CA . THR B 1 211 ? -40.094 -5.887 10.141 1 97.62 211 THR B CA 1
ATOM 8520 C C . THR B 1 211 ? -38.844 -6.684 9.836 1 97.62 211 THR B C 1
ATOM 8522 O O . THR B 1 211 ? -38.875 -7.914 9.82 1 97.62 211 THR B O 1
ATOM 8525 N N . PHE B 1 212 ? -37.812 -5.945 9.477 1 98.25 212 PHE B N 1
ATOM 8526 C CA . PHE B 1 212 ? -36.594 -6.68 9.156 1 98.25 212 PHE B CA 1
ATOM 8527 C C . PHE B 1 212 ? -35.344 -5.84 9.453 1 98.25 212 PHE B C 1
ATOM 8529 O O . PHE B 1 212 ? -35.438 -4.617 9.586 1 98.25 212 PHE B O 1
ATOM 8536 N N . LEU B 1 213 ? -34.25 -6.477 9.703 1 98.62 213 LEU B N 1
ATOM 8537 C CA . LEU B 1 213 ? -32.906 -5.934 9.773 1 98.62 213 LEU B CA 1
ATOM 8538 C C . LEU B 1 213 ? -32 -6.578 8.727 1 98.62 213 LEU B C 1
ATOM 8540 O O . LEU B 1 213 ? -31.734 -7.777 8.789 1 98.62 213 LEU B O 1
ATOM 8544 N N . ASN B 1 214 ? -31.594 -5.797 7.75 1 98.62 214 ASN B N 1
ATOM 8545 C CA . ASN B 1 214 ? -30.672 -6.254 6.711 1 98.62 214 ASN B CA 1
ATOM 8546 C C . ASN B 1 214 ? -29.25 -5.809 6.988 1 98.62 214 ASN B C 1
ATOM 8548 O O . ASN B 1 214 ? -29 -4.637 7.293 1 98.62 214 ASN B O 1
ATOM 8552 N N . LEU B 1 215 ? -28.344 -6.758 7.004 1 98.62 215 LEU B N 1
ATOM 8553 C CA . LEU B 1 215 ? -26.922 -6.465 7.148 1 98.62 215 LEU B CA 1
ATOM 8554 C C . LEU B 1 215 ? -26.219 -6.477 5.797 1 98.62 215 LEU B C 1
ATOM 8556 O O . LEU B 1 215 ? -26.5 -7.34 4.957 1 98.62 215 LEU B O 1
ATOM 8560 N N . GLU B 1 216 ? -25.375 -5.484 5.562 1 96.56 216 GLU B N 1
ATOM 8561 C CA . GLU B 1 216 ? -24.75 -5.281 4.262 1 96.56 216 GLU B CA 1
ATOM 8562 C C . GLU B 1 216 ? -23.328 -4.746 4.41 1 96.56 216 GLU B C 1
ATOM 8564 O O . GLU B 1 216 ? -22.922 -4.34 5.504 1 96.56 216 GLU B O 1
ATOM 8569 N N . GLY B 1 217 ? -22.594 -4.867 3.393 1 95 217 GLY B N 1
ATOM 8570 C CA . GLY B 1 217 ? -21.25 -4.309 3.41 1 95 217 GLY B CA 1
ATOM 8571 C C . GLY B 1 217 ? -20.844 -3.705 2.08 1 95 217 GLY B C 1
ATOM 8572 O O . GLY B 1 217 ? -21.141 -4.254 1.021 1 95 217 GLY B O 1
ATOM 8573 N N . ALA B 1 218 ? -20.281 -2.561 2.191 1 91 218 ALA B N 1
ATOM 8574 C CA . ALA B 1 218 ? -19.562 -1.926 1.096 1 91 218 ALA B CA 1
ATOM 8575 C C . ALA B 1 218 ? -18.203 -1.411 1.565 1 91 218 ALA B C 1
ATOM 8577 O O . ALA B 1 218 ? -18.062 -0.985 2.713 1 91 218 ALA B O 1
ATOM 8578 N N . GLY B 1 219 ? -17.188 -1.591 0.845 1 91 219 GLY B N 1
ATOM 8579 C CA . GLY B 1 219 ? -15.852 -1.177 1.262 1 91 219 GLY B CA 1
ATOM 8580 C C . GLY B 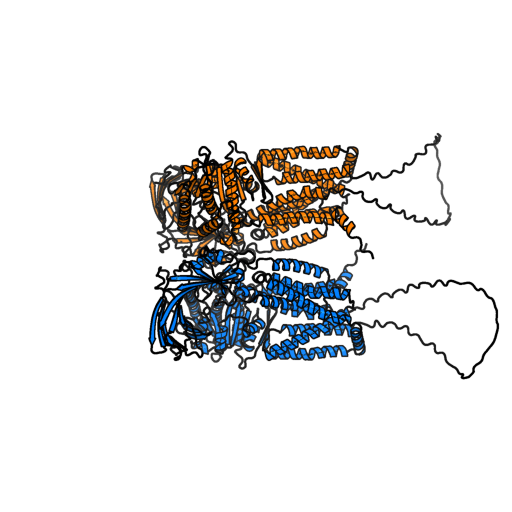1 219 ? -15.109 -2.244 2.047 1 91 219 GLY B C 1
ATOM 8581 O O . GLY B 1 219 ? -15.047 -3.402 1.625 1 91 219 GLY B O 1
ATOM 8582 N N . ASN B 1 220 ? -14.461 -1.812 3.166 1 94.69 220 ASN B N 1
ATOM 8583 C CA . ASN B 1 220 ? -13.672 -2.727 3.984 1 94.69 220 ASN B CA 1
ATOM 8584 C C . ASN B 1 220 ? -13.625 -2.277 5.441 1 94.69 220 ASN B C 1
ATOM 8586 O O . ASN B 1 220 ? -12.641 -1.678 5.879 1 94.69 220 ASN B O 1
ATOM 8590 N N . GLY B 1 221 ? -14.68 -2.654 6.199 1 95.56 221 GLY B N 1
ATOM 8591 C CA . GLY B 1 221 ? -14.75 -2.473 7.641 1 95.56 221 GLY B CA 1
ATOM 8592 C C . GLY B 1 221 ? -15.164 -1.073 8.047 1 95.56 221 GLY B C 1
ATOM 8593 O O . GLY B 1 221 ? -16 -0.455 7.391 1 95.56 221 GLY B O 1
ATOM 8594 N N . GLY B 1 222 ? -14.727 -0.622 9.266 1 95 222 GLY B N 1
ATOM 8595 C CA . GLY B 1 222 ? -15.164 0.632 9.859 1 95 222 GLY B CA 1
ATOM 8596 C C . GLY B 1 222 ? -16.422 0.488 10.703 1 95 222 GLY B C 1
ATOM 8597 O O . GLY B 1 222 ? -16.766 -0.617 11.125 1 95 222 GLY B O 1
ATOM 8598 N N . ARG B 1 223 ? -17 1.646 10.93 1 95.19 223 ARG B N 1
ATOM 8599 C CA . ARG B 1 223 ? -18.266 1.671 11.664 1 95.19 223 ARG B CA 1
ATOM 8600 C C . ARG B 1 223 ? -19.438 1.431 10.727 1 95.19 223 ARG B C 1
ATOM 8602 O O . ARG B 1 223 ? -19.594 2.123 9.719 1 95.19 223 ARG B O 1
ATOM 8609 N N . PRO B 1 224 ? -20.219 0.425 11.062 1 96.75 224 PRO B N 1
ATOM 8610 C CA . PRO B 1 224 ? -21.422 0.29 10.234 1 96.75 224 PRO B CA 1
ATOM 8611 C C . PRO B 1 224 ? -22.391 1.464 10.406 1 96.75 224 PRO B C 1
ATOM 8613 O O . PRO B 1 224 ? -22.531 1.989 11.508 1 96.75 224 PRO B O 1
ATOM 8616 N N . ILE B 1 225 ? -22.984 1.833 9.336 1 96.31 225 ILE B N 1
ATOM 8617 C CA . ILE B 1 225 ? -23.906 2.975 9.344 1 96.31 225 ILE B CA 1
ATOM 8618 C C . ILE B 1 225 ? -25.312 2.504 9.031 1 96.31 225 ILE B C 1
ATOM 8620 O O . ILE B 1 225 ? -25.516 1.6 8.219 1 96.31 225 ILE B O 1
ATOM 8624 N N . LEU B 1 226 ? -26.328 3.055 9.742 1 96.88 226 LEU B N 1
ATOM 8625 C CA . LEU B 1 226 ? -27.703 2.906 9.297 1 96.88 226 LEU B CA 1
ATOM 8626 C C . LEU B 1 226 ? -27.969 3.721 8.031 1 96.88 226 LEU B C 1
ATOM 8628 O O . LEU B 1 226 ? -28.328 4.895 8.109 1 96.88 226 LEU B O 1
ATOM 8632 N N . PHE B 1 227 ? -27.906 3.031 7.004 1 90.81 227 PHE B N 1
ATOM 8633 C CA . PHE B 1 227 ? -27.891 3.688 5.699 1 90.81 227 PHE B CA 1
ATOM 8634 C C . PHE B 1 227 ? -29.297 4.09 5.273 1 90.81 227 PHE B C 1
ATOM 8636 O O . PHE B 1 227 ? -29.484 5.098 4.594 1 90.81 227 PHE B O 1
ATOM 8643 N N . ARG B 1 228 ? -30.25 3.152 5.539 1 91.69 228 ARG B N 1
ATOM 8644 C CA . ARG B 1 228 ? -31.656 3.322 5.18 1 91.69 228 ARG B CA 1
ATOM 8645 C C . ARG B 1 228 ? -32.562 2.758 6.262 1 91.69 228 ARG B C 1
ATOM 8647 O O . ARG B 1 228 ? -32.188 1.83 6.98 1 91.69 228 ARG B O 1
ATOM 8654 N N . THR B 1 229 ? -33.562 3.385 6.254 1 96.12 229 THR B N 1
ATOM 8655 C CA . THR B 1 229 ? -34.625 2.918 7.141 1 96.12 229 THR B CA 1
ATOM 8656 C C . THR B 1 229 ? -36 3.229 6.551 1 96.12 229 THR B C 1
ATOM 8658 O O . THR B 1 229 ? -36.125 4.133 5.719 1 96.12 229 THR B O 1
ATOM 8661 N N . SER B 1 230 ? -37 2.545 6.992 1 94.81 230 SER B N 1
ATOM 8662 C CA . SER B 1 230 ? -38.312 2.639 6.367 1 94.81 230 SER B CA 1
ATOM 8663 C C . SER B 1 230 ? -39.188 3.682 7.059 1 94.81 230 SER B C 1
ATOM 8665 O O . SER B 1 230 ? -40 4.336 6.418 1 94.81 230 SER B O 1
ATOM 8667 N N . SER B 1 231 ? -39.094 3.783 8.406 1 95.19 231 SER B N 1
ATOM 8668 C CA . SER B 1 231 ? -40.062 4.59 9.156 1 95.19 231 SER B CA 1
ATOM 8669 C C . SER B 1 231 ? -39.531 4.902 10.555 1 95.19 231 SER B C 1
ATOM 8671 O O . SER B 1 231 ? -38.5 4.363 10.977 1 95.19 231 SER B O 1
ATOM 8673 N N . PHE B 1 232 ? -40.25 5.742 11.18 1 95.31 232 PHE B N 1
ATOM 8674 C CA . PHE B 1 232 ? -39.906 6.191 12.523 1 95.31 232 PHE B CA 1
ATOM 8675 C C . PHE B 1 232 ? -39.906 5.027 13.508 1 95.31 232 PHE B C 1
ATOM 8677 O O . PHE B 1 232 ? -39 4.902 14.336 1 95.31 232 PHE B O 1
ATOM 8684 N N . ASP B 1 233 ? -40.875 4.207 13.445 1 94.56 233 ASP B N 1
ATOM 8685 C CA . ASP B 1 233 ? -41.062 3.141 14.422 1 94.56 233 ASP B CA 1
ATOM 8686 C C . ASP B 1 233 ? -39.906 2.154 14.391 1 94.56 233 ASP B C 1
ATOM 8688 O O . ASP B 1 233 ? -39.375 1.777 15.438 1 94.56 233 ASP B O 1
ATOM 8692 N N . VAL B 1 234 ? -39.469 1.723 13.188 1 96.25 234 VAL B N 1
ATOM 8693 C CA . VAL B 1 234 ? -38.344 0.786 13.102 1 96.25 234 VAL B CA 1
ATOM 8694 C C . VAL B 1 234 ? -37.062 1.507 13.422 1 96.25 234 VAL B C 1
ATOM 8696 O O . VAL B 1 234 ? -36.094 0.892 13.914 1 96.25 234 VAL B O 1
ATOM 8699 N N . THR B 1 235 ? -36.906 2.771 13.078 1 96.56 235 THR B N 1
ATOM 8700 C CA . THR B 1 235 ? -35.688 3.531 13.336 1 96.56 235 THR B CA 1
ATOM 8701 C C . THR B 1 235 ? -35.5 3.74 14.836 1 96.56 235 THR B C 1
ATOM 8703 O O . THR B 1 235 ? -34.375 3.85 15.305 1 96.56 235 THR B O 1
ATOM 8706 N N . ALA B 1 236 ? -36.562 3.834 15.555 1 95.5 236 ALA B N 1
ATOM 8707 C CA . ALA B 1 236 ? -36.531 4.027 17 1 95.5 236 ALA B CA 1
ATOM 8708 C C . ALA B 1 236 ? -35.75 2.906 17.688 1 95.5 236 ALA B C 1
ATOM 8710 O O . ALA B 1 236 ? -35.25 3.078 18.797 1 95.5 236 ALA B O 1
ATOM 8711 N N . ALA B 1 237 ? -35.656 1.769 16.984 1 95.44 237 ALA B N 1
ATOM 8712 C CA . ALA B 1 237 ? -34.875 0.658 17.5 1 95.44 237 ALA B CA 1
ATOM 8713 C C . ALA B 1 237 ? -33.406 1.078 17.734 1 95.44 237 ALA B C 1
ATOM 8715 O O . ALA B 1 237 ? -32.75 0.539 18.609 1 95.44 237 ALA B O 1
ATOM 8716 N N . PHE B 1 238 ? -32.938 2.053 17.031 1 94.81 238 PHE B N 1
ATOM 8717 C CA . PHE B 1 238 ? -31.547 2.479 17.125 1 94.81 238 PHE B CA 1
ATOM 8718 C C . PHE B 1 238 ? -31.312 3.352 18.344 1 94.81 238 PHE B C 1
ATOM 8720 O O . PHE B 1 238 ? -30.172 3.67 18.688 1 94.81 238 PHE B O 1
ATOM 8727 N N . ARG B 1 239 ? -32.312 3.734 19.062 1 94.44 239 ARG B N 1
ATOM 8728 C CA . ARG B 1 239 ? -32.156 4.402 20.359 1 94.44 239 ARG B CA 1
ATOM 8729 C C . ARG B 1 239 ? -31.5 3.467 21.375 1 94.44 239 ARG B C 1
ATOM 8731 O O . ARG B 1 239 ? -30.859 3.922 22.328 1 94.44 239 ARG B O 1
ATOM 8738 N N . ALA B 1 240 ? -31.688 2.197 21.094 1 94.75 240 ALA B N 1
ATOM 8739 C CA . ALA B 1 240 ? -31.172 1.194 22.016 1 94.75 240 ALA B CA 1
ATOM 8740 C C . ALA B 1 240 ? -29.719 0.834 21.672 1 94.75 240 ALA B C 1
ATOM 8742 O O . ALA B 1 240 ? -29.047 0.151 22.438 1 94.75 240 ALA B O 1
ATOM 8743 N N . VAL B 1 241 ? -29.25 1.225 20.547 1 96.31 241 VAL B N 1
ATOM 8744 C CA . VAL B 1 241 ? -27.906 0.865 20.078 1 96.31 241 VAL B CA 1
ATOM 8745 C C . VAL B 1 241 ? -26.859 1.694 20.812 1 96.31 241 VAL B C 1
ATOM 8747 O O . VAL B 1 241 ? -26.938 2.926 20.828 1 96.31 241 VAL B O 1
ATOM 8750 N N . SER B 1 242 ? -25.859 1.141 21.375 1 94.19 242 SER B N 1
ATOM 8751 C CA . SER B 1 242 ? -24.875 1.768 22.25 1 94.19 242 SER B CA 1
ATOM 8752 C C . SER B 1 242 ? -23.922 2.643 21.469 1 94.19 242 SER B C 1
ATOM 8754 O O . SER B 1 242 ? -23.469 3.678 21.953 1 94.19 242 SER B O 1
ATOM 8756 N N . ARG B 1 243 ? -23.516 2.205 20.312 1 93.62 243 ARG B N 1
ATOM 8757 C CA . ARG B 1 243 ? -22.578 2.947 19.469 1 93.62 243 ARG B CA 1
ATOM 8758 C C . ARG B 1 243 ? -23.125 3.125 18.062 1 93.62 243 ARG B C 1
ATOM 8760 O O . ARG B 1 243 ? -22.562 2.605 17.109 1 93.62 243 ARG B O 1
ATOM 8767 N N . PRO B 1 244 ? -24.078 3.928 17.984 1 95.75 244 PRO B N 1
ATOM 8768 C CA . PRO B 1 244 ? -24.781 4.074 16.719 1 95.75 244 PRO B CA 1
ATOM 8769 C C . PRO B 1 244 ? -24.062 4.996 15.742 1 95.75 244 PRO B C 1
ATOM 8771 O O . PRO B 1 244 ? -23.234 5.816 16.156 1 95.75 244 PRO B O 1
ATOM 8774 N N . HIS B 1 245 ? -24.234 4.812 14.539 1 95.75 245 HIS B N 1
ATOM 8775 C CA . HIS B 1 245 ? -23.781 5.676 13.453 1 95.75 245 HIS B CA 1
ATOM 8776 C C . HIS B 1 245 ? -24.844 5.781 12.367 1 95.75 245 HIS B C 1
ATOM 8778 O O . HIS B 1 245 ? -25.453 4.777 11.992 1 95.75 245 HIS B O 1
ATOM 8784 N N . GLY B 1 246 ? -25.25 6.957 12.008 1 94.88 246 GLY B N 1
ATOM 8785 C CA . GLY B 1 246 ? -26.266 7.148 10.977 1 94.88 246 GLY B CA 1
ATOM 8786 C C . GLY B 1 246 ? -26.656 8.602 10.781 1 94.88 246 GLY B C 1
ATOM 8787 O O . GLY B 1 246 ? -26.359 9.445 11.625 1 94.88 246 GLY B O 1
ATOM 8788 N N . SER B 1 247 ? -27.203 8.844 9.664 1 94.56 247 SER B N 1
ATOM 8789 C CA . SER B 1 247 ? -27.703 10.172 9.312 1 94.56 247 SER B CA 1
ATOM 8790 C C . SER B 1 247 ? -28.797 10.086 8.266 1 94.56 247 SER B C 1
ATOM 8792 O O . SER B 1 247 ? -28.734 9.266 7.348 1 94.56 247 SER B O 1
ATOM 8794 N N . SER B 1 248 ? -29.781 10.953 8.414 1 95.88 248 SER B N 1
ATOM 8795 C CA . SER B 1 248 ? -30.859 11.039 7.441 1 95.88 248 SER B CA 1
ATOM 8796 C C . SER B 1 248 ? -30.344 11.438 6.066 1 95.88 248 SER B C 1
ATOM 8798 O O . SER B 1 248 ? -31 11.219 5.055 1 95.88 248 SER B O 1
ATOM 8800 N N . LEU B 1 249 ? -29.172 11.984 6.035 1 93.31 249 LEU B N 1
ATOM 8801 C CA . LEU B 1 249 ? -28.562 12.367 4.762 1 93.31 249 LEU B CA 1
ATOM 8802 C C . LEU B 1 249 ? -28.375 11.148 3.863 1 93.31 249 LEU B C 1
ATOM 8804 O O . LEU B 1 249 ? -28.578 11.227 2.65 1 93.31 249 LEU B O 1
ATOM 8808 N N . SER B 1 250 ? -27.969 10.062 4.418 1 91.62 250 SER B N 1
ATOM 8809 C CA . SER B 1 250 ? -27.781 8.852 3.631 1 91.62 250 SER B CA 1
ATOM 8810 C C . SER B 1 250 ? -29.109 8.289 3.141 1 91.62 250 SER B C 1
ATOM 8812 O O . SER B 1 250 ? -29.219 7.859 1.99 1 91.62 250 SER B O 1
ATOM 8814 N N . ASN B 1 251 ? -30 8.305 3.988 1 91.69 251 ASN B N 1
ATOM 8815 C CA . ASN B 1 251 ? -31.344 7.871 3.629 1 91.69 251 ASN B CA 1
ATOM 8816 C C . ASN B 1 251 ? -31.922 8.711 2.492 1 91.69 251 ASN B C 1
ATOM 8818 O O . ASN B 1 251 ? -32.5 8.172 1.557 1 91.69 251 ASN B O 1
ATOM 8822 N N . ASP B 1 252 ? -31.719 10 2.547 1 92.56 252 ASP B N 1
ATOM 8823 C CA . ASP B 1 252 ? -32.188 10.938 1.528 1 92.56 252 ASP B CA 1
ATOM 8824 C C . ASP B 1 252 ? -31.484 10.711 0.198 1 92.56 252 ASP B C 1
ATOM 8826 O O . ASP B 1 252 ? -32.094 10.828 -0.867 1 92.56 252 ASP B O 1
ATOM 8830 N N . ALA B 1 253 ? -30.25 10.398 0.274 1 88.5 253 ALA B N 1
ATOM 8831 C CA . ALA B 1 253 ? -29.469 10.156 -0.934 1 88.5 253 ALA B CA 1
ATOM 8832 C C . ALA B 1 253 ? -30 8.945 -1.697 1 88.5 253 ALA B C 1
ATOM 8834 O O . ALA B 1 253 ? -30.078 8.961 -2.93 1 88.5 253 ALA B O 1
ATOM 8835 N N . PHE B 1 254 ? -30.406 7.945 -1.008 1 82.56 254 PHE B N 1
ATOM 8836 C CA . PHE B 1 254 ? -31 6.773 -1.637 1 82.56 254 PHE B CA 1
ATOM 8837 C C . PHE B 1 254 ? -32.344 7.117 -2.234 1 82.56 254 PHE B C 1
ATOM 8839 O O . PHE B 1 254 ? -32.656 6.734 -3.367 1 82.56 254 PHE B O 1
ATOM 8846 N N . LYS B 1 255 ? -33.031 7.852 -1.507 1 81.06 255 LYS B N 1
ATOM 8847 C CA . LYS B 1 255 ? -34.375 8.25 -1.951 1 81.06 255 LYS B CA 1
ATOM 8848 C C . LYS B 1 255 ? -34.312 9.055 -3.244 1 81.06 255 LYS B C 1
ATOM 8850 O O . LYS B 1 255 ? -35.156 8.93 -4.109 1 81.06 255 LYS B O 1
ATOM 8855 N N . ARG B 1 256 ? -33.219 9.75 -3.371 1 85.25 256 ARG B N 1
ATOM 8856 C CA . ARG B 1 256 ? -33.094 10.641 -4.52 1 85.25 256 ARG B CA 1
ATOM 8857 C C . ARG B 1 256 ? -32.312 9.969 -5.648 1 85.25 256 ARG B C 1
ATOM 8859 O O . ARG B 1 256 ? -32.031 10.586 -6.676 1 85.25 256 ARG B O 1
ATOM 8866 N N . GLY B 1 257 ? -31.875 8.82 -5.426 1 79.31 257 GLY B N 1
ATOM 8867 C CA . GLY B 1 257 ? -31.219 8.055 -6.469 1 79.31 257 GLY B CA 1
ATOM 8868 C C . GLY B 1 257 ? -29.766 8.453 -6.672 1 79.31 257 GLY B C 1
ATOM 8869 O O . GLY B 1 257 ? -29.188 8.219 -7.738 1 79.31 257 GLY B O 1
ATOM 8870 N N . LEU B 1 258 ? -29.234 9.07 -5.691 1 77.62 258 LEU B N 1
ATOM 8871 C CA . LEU B 1 258 ? -27.844 9.484 -5.805 1 77.62 258 LEU B CA 1
ATOM 8872 C C . LEU B 1 258 ? -26.906 8.305 -5.602 1 77.62 258 LEU B C 1
ATOM 8874 O O . LEU B 1 258 ? -25.75 8.336 -6.035 1 77.62 258 LEU B O 1
ATOM 8878 N N . ILE B 1 259 ? -27.422 7.316 -4.93 1 76.19 259 ILE B N 1
ATOM 8879 C CA . ILE B 1 259 ? -26.688 6.078 -4.734 1 76.19 259 ILE B CA 1
ATOM 8880 C C . ILE B 1 259 ? -27.219 5 -5.668 1 76.19 259 ILE B C 1
ATOM 8882 O O . ILE B 1 259 ? -28.391 4.645 -5.605 1 76.19 259 ILE B O 1
ATOM 8886 N N . ARG B 1 260 ? -26.5 4.395 -6.562 1 71.81 260 ARG B N 1
ATOM 8887 C CA . ARG B 1 260 ? -26.891 3.484 -7.637 1 71.81 260 ARG B CA 1
ATOM 8888 C C . ARG B 1 260 ? -26.922 2.041 -7.148 1 71.81 260 ARG B C 1
ATOM 8890 O O . ARG B 1 260 ? -27.562 1.189 -7.762 1 71.81 260 ARG B O 1
ATOM 8897 N N . SER B 1 261 ? -26.406 1.843 -6.004 1 77.88 261 SER B N 1
ATOM 8898 C CA . SER B 1 261 ? -26.297 0.463 -5.543 1 77.88 261 SER B CA 1
ATOM 8899 C C . SER B 1 261 ? -27.547 0.019 -4.801 1 77.88 261 SER B C 1
ATOM 8901 O O . SER B 1 261 ? -28.266 0.845 -4.23 1 77.88 261 SER B O 1
ATOM 8903 N N . GLY B 1 262 ? -27.828 -1.305 -5.008 1 83.38 262 GLY B N 1
ATOM 8904 C CA . GLY B 1 262 ? -28.953 -1.88 -4.301 1 83.38 262 GLY B CA 1
ATOM 8905 C C . GLY B 1 262 ? -28.547 -2.926 -3.279 1 83.38 262 GLY B C 1
ATOM 8906 O O . GLY B 1 262 ? -27.438 -3.445 -3.324 1 83.38 262 GLY B O 1
ATOM 8907 N N . THR B 1 263 ? -29.438 -3.062 -2.275 1 91.56 263 THR B N 1
ATOM 8908 C CA . THR B 1 263 ? -29.297 -4.125 -1.284 1 91.56 263 THR B CA 1
ATOM 8909 C C . THR B 1 263 ? -30.609 -4.898 -1.146 1 91.56 263 THR B C 1
ATOM 8911 O O . THR B 1 263 ? -31.641 -4.504 -1.706 1 91.56 263 THR B O 1
ATOM 8914 N N . ASP B 1 264 ? -30.531 -5.949 -0.448 1 97.12 264 ASP B N 1
ATOM 8915 C CA . ASP B 1 264 ? -31.703 -6.777 -0.217 1 97.12 264 ASP B CA 1
ATOM 8916 C C . ASP B 1 264 ? -32.812 -5.98 0.474 1 97.12 264 ASP B C 1
ATOM 8918 O O . ASP B 1 264 ? -34 -6.352 0.41 1 97.12 264 ASP B O 1
ATOM 8922 N N . PHE B 1 265 ? -32.438 -4.926 1.062 1 96.38 265 PHE B N 1
ATOM 8923 C CA . PHE B 1 265 ? -33.375 -4.043 1.741 1 96.38 265 PHE B CA 1
ATOM 8924 C C . PHE B 1 265 ? -34.5 -3.66 0.814 1 96.38 265 PHE B C 1
ATOM 8926 O O . PHE B 1 265 ? -35.688 -3.682 1.218 1 96.38 265 PHE B O 1
ATOM 8933 N N . SER B 1 266 ? -34.219 -3.361 -0.425 1 93.94 266 SER B N 1
ATOM 8934 C CA . SER B 1 266 ? -35.219 -2.885 -1.367 1 93.94 266 SER B CA 1
ATOM 8935 C C . SER B 1 266 ? -36.25 -3.977 -1.69 1 93.94 266 SER B C 1
ATOM 8937 O O . SER B 1 266 ? -37.438 -3.695 -1.856 1 93.94 266 SER B O 1
ATOM 8939 N N . VAL B 1 267 ? -35.781 -5.211 -1.785 1 96.19 267 VAL B N 1
ATOM 8940 C CA . VAL B 1 267 ? -36.656 -6.332 -2.107 1 96.19 267 VAL B CA 1
ATOM 8941 C C . VAL B 1 267 ? -37.656 -6.543 -0.978 1 96.19 267 VAL B C 1
ATOM 8943 O O . VAL B 1 267 ? -38.844 -6.695 -1.226 1 96.19 267 VAL B O 1
ATOM 8946 N N . TYR B 1 268 ? -37.219 -6.508 0.257 1 97.81 268 TYR B N 1
ATOM 8947 C CA . TYR B 1 268 ? -38.094 -6.715 1.416 1 97.81 268 TYR B CA 1
ATOM 8948 C C . TYR B 1 268 ? -39.062 -5.551 1.589 1 97.81 268 TYR B C 1
ATOM 8950 O O . TYR B 1 268 ? -40.219 -5.754 1.921 1 97.81 268 TYR B O 1
ATOM 8958 N N . GLU B 1 269 ? -38.562 -4.379 1.403 1 95.5 269 GLU B N 1
ATOM 8959 C CA . GLU B 1 269 ? -39.406 -3.207 1.523 1 95.5 269 GLU B CA 1
ATOM 8960 C C . GLU B 1 269 ? -40.531 -3.221 0.47 1 95.5 269 GLU B C 1
ATOM 8962 O O . GLU B 1 269 ? -41.656 -2.896 0.765 1 95.5 269 GLU B O 1
ATOM 8967 N N . GLU B 1 270 ? -40.219 -3.59 -0.729 1 93.75 270 GLU B N 1
ATOM 8968 C CA . GLU B 1 270 ? -41.188 -3.68 -1.81 1 93.75 270 GLU B CA 1
ATOM 8969 C C . GLU B 1 270 ? -42.219 -4.766 -1.527 1 93.75 270 GLU B C 1
ATOM 8971 O O . GLU B 1 270 ? -43.375 -4.672 -1.981 1 93.75 270 GLU B O 1
ATOM 8976 N N . ALA B 1 271 ? -41.781 -5.723 -0.797 1 95.94 271 ALA B N 1
ATOM 8977 C CA . ALA B 1 271 ? -42.688 -6.816 -0.446 1 95.94 271 ALA B CA 1
ATOM 8978 C C . ALA B 1 271 ? -43.625 -6.422 0.703 1 95.94 271 ALA B C 1
ATOM 8980 O O . ALA B 1 271 ? -44.438 -7.215 1.136 1 95.94 271 ALA B O 1
ATOM 8981 N N . GLY B 1 272 ? -43.438 -5.199 1.267 1 94.75 272 GLY B N 1
ATOM 8982 C CA . GLY B 1 272 ? -44.375 -4.684 2.254 1 94.75 272 GLY B CA 1
ATOM 8983 C C . GLY B 1 272 ? -43.812 -4.68 3.662 1 94.75 272 GLY B C 1
ATOM 8984 O O . GLY B 1 272 ? -44.469 -4.23 4.602 1 94.75 272 GLY B O 1
ATOM 8985 N N . MET B 1 273 ? -42.594 -5.129 3.842 1 96.56 273 MET B N 1
ATOM 8986 C CA . MET B 1 273 ? -41.969 -5.086 5.156 1 96.56 273 MET B CA 1
ATOM 8987 C C . MET B 1 273 ? -41.344 -3.719 5.414 1 96.56 273 MET B C 1
ATOM 8989 O O . MET B 1 273 ? -41.156 -2.936 4.48 1 96.56 273 MET B O 1
ATOM 8993 N N . ARG B 1 274 ? -41.156 -3.428 6.625 1 97.06 274 ARG B N 1
ATOM 8994 C CA . ARG B 1 274 ? -40.438 -2.229 7.023 1 97.06 274 ARG B CA 1
ATOM 8995 C C . ARG B 1 274 ? -39.188 -2.588 7.832 1 97.06 274 ARG B C 1
ATOM 8997 O O . ARG B 1 274 ? -39.219 -3.518 8.641 1 97.06 274 ARG B O 1
ATOM 9004 N N . GLY B 1 275 ? -38.094 -1.928 7.566 1 96.56 275 GLY B N 1
ATOM 9005 C CA . GLY B 1 275 ? -36.938 -2.387 8.32 1 96.56 275 GLY B CA 1
ATOM 9006 C C . GLY B 1 275 ? -35.75 -1.44 8.242 1 96.56 275 GLY B C 1
ATOM 9007 O O . GLY B 1 275 ? -35.938 -0.233 8.062 1 96.56 275 GLY B O 1
ATOM 9008 N N . LEU B 1 276 ? -34.625 -1.923 8.688 1 97.56 276 LEU B N 1
ATOM 9009 C CA . LEU B 1 276 ? -33.344 -1.233 8.82 1 97.56 276 LEU B CA 1
ATOM 9010 C C . LEU B 1 276 ? -32.281 -1.848 7.891 1 97.56 276 LEU B C 1
ATOM 9012 O O . LEU B 1 276 ? -32.25 -3.066 7.715 1 97.56 276 LEU B O 1
ATOM 9016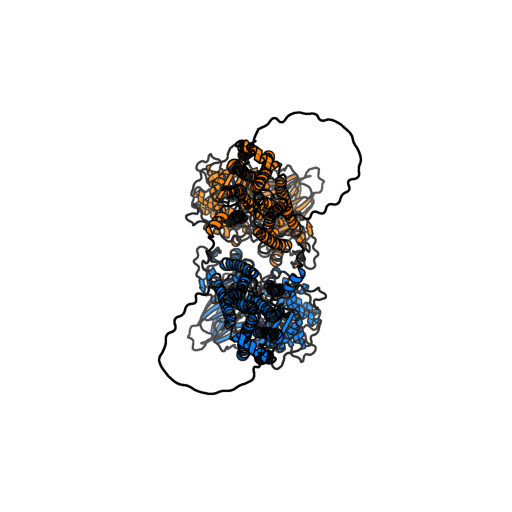 N N . ASP B 1 277 ? -31.516 -0.972 7.262 1 97.44 277 ASP B N 1
ATOM 9017 C CA . ASP B 1 277 ? -30.375 -1.371 6.445 1 97.44 277 ASP B CA 1
ATOM 9018 C C . ASP B 1 277 ? -29.062 -0.917 7.074 1 97.44 277 ASP B C 1
ATOM 9020 O O . ASP B 1 277 ? -28.719 0.262 7.008 1 97.44 277 ASP B O 1
ATOM 9024 N N . LEU B 1 278 ? -28.359 -1.832 7.711 1 97.69 278 LEU B N 1
ATOM 9025 C CA . LEU B 1 278 ? -27.078 -1.561 8.375 1 97.69 278 LEU B CA 1
ATOM 9026 C C . LEU B 1 278 ? -25.906 -2.006 7.508 1 97.69 278 LEU B C 1
ATOM 9028 O O . LEU B 1 278 ? -25.812 -3.18 7.137 1 97.69 278 LEU B O 1
ATOM 9032 N N . ALA B 1 279 ? -25 -1.074 7.164 1 96.56 279 ALA B N 1
ATOM 9033 C CA . ALA B 1 279 ? -23.984 -1.43 6.18 1 96.56 279 ALA B CA 1
ATOM 9034 C C . ALA B 1 279 ? -22.656 -0.738 6.484 1 96.56 279 ALA B C 1
ATOM 9036 O O . ALA B 1 279 ? -22.641 0.364 7.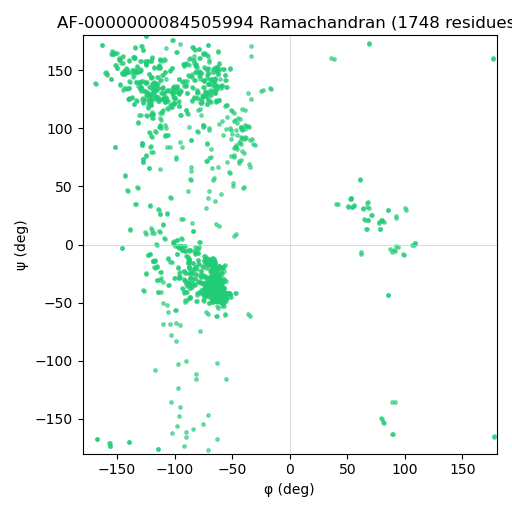039 1 96.56 279 ALA B O 1
ATOM 9037 N N . PHE B 1 280 ? -21.547 -1.419 6.145 1 96.94 280 PHE B N 1
ATOM 9038 C CA . PHE B 1 280 ? -20.25 -0.744 6.059 1 96.94 280 PHE B CA 1
ATOM 9039 C C . PHE B 1 280 ? -20.172 0.113 4.801 1 96.94 280 PHE B C 1
ATOM 9041 O O . PHE B 1 280 ? -20.844 -0.177 3.805 1 96.94 280 PHE B O 1
ATOM 9048 N N . TYR B 1 281 ? -19.359 1.22 4.793 1 94.5 281 TYR B N 1
ATOM 9049 C CA . TYR B 1 281 ? -19.359 2.094 3.627 1 94.5 281 TYR B CA 1
ATOM 9050 C C . TYR B 1 281 ? -17.984 2.688 3.375 1 94.5 281 TYR B C 1
ATOM 9052 O O . TYR B 1 281 ? -17.766 3.34 2.352 1 94.5 281 TYR B O 1
ATOM 9060 N N . ARG B 1 282 ? -17.031 2.41 4.215 1 94.88 282 ARG B N 1
ATOM 9061 C CA . ARG B 1 282 ? -15.734 3.07 4.141 1 94.88 282 ARG B CA 1
ATOM 9062 C C . ARG B 1 282 ? -14.758 2.264 3.289 1 94.88 282 ARG B C 1
ATOM 9064 O O . ARG B 1 282 ? -14.906 1.048 3.152 1 94.88 282 ARG B O 1
ATOM 9071 N N . ARG B 1 283 ? -13.734 2.932 2.705 1 95.25 283 ARG B N 1
ATOM 9072 C CA . ARG B 1 283 ? -12.641 2.336 1.943 1 95.25 283 ARG B CA 1
ATOM 9073 C C . ARG B 1 283 ? -13.172 1.602 0.715 1 95.25 283 ARG B C 1
ATOM 9075 O O . ARG B 1 283 ? -12.867 0.423 0.515 1 95.25 283 ARG B O 1
ATOM 9082 N N . ARG B 1 284 ? -13.867 2.328 -0.054 1 95.31 284 ARG B N 1
ATOM 9083 C CA . ARG B 1 284 ? -14.562 1.779 -1.214 1 95.31 284 ARG B CA 1
ATOM 9084 C C . ARG B 1 284 ? -13.57 1.284 -2.262 1 95.31 284 ARG B C 1
ATOM 9086 O O . ARG B 1 284 ? -13.922 0.46 -3.111 1 95.31 284 ARG B O 1
ATOM 9093 N N . ALA B 1 285 ? -12.344 1.73 -2.223 1 96.44 285 ALA B N 1
ATOM 9094 C CA . ALA B 1 285 ? -11.312 1.254 -3.141 1 96.44 285 ALA B CA 1
ATOM 9095 C C . ALA B 1 285 ? -11.102 -0.252 -3.002 1 96.44 285 ALA B C 1
ATOM 9097 O O . ALA B 1 285 ? -10.656 -0.914 -3.941 1 96.44 285 ALA B O 1
ATOM 9098 N N . ARG B 1 286 ? -11.43 -0.78 -1.887 1 96.88 286 ARG B N 1
ATOM 9099 C CA . ARG B 1 286 ? -11.211 -2.195 -1.606 1 96.88 286 ARG B CA 1
ATOM 9100 C C . ARG B 1 286 ? -12.484 -3.006 -1.849 1 96.88 286 ARG B C 1
ATOM 9102 O O . ARG B 1 286 ? -12.438 -4.238 -1.879 1 96.88 286 ARG B O 1
ATOM 9109 N N . TYR B 1 287 ? -13.594 -2.332 -2.096 1 96.19 287 TYR B N 1
ATOM 9110 C CA . TYR B 1 287 ? -14.906 -2.926 -2.34 1 96.19 287 TYR B CA 1
ATOM 9111 C C . TYR B 1 287 ? -14.898 -3.76 -3.615 1 96.19 287 TYR B C 1
ATOM 9113 O O . TYR B 1 287 ? -14.469 -3.287 -4.672 1 96.19 287 TYR B O 1
ATOM 9121 N N . HIS B 1 288 ? -15.234 -5.027 -3.533 1 97.12 288 HIS B N 1
ATOM 9122 C CA . HIS B 1 288 ? -15.367 -5.934 -4.668 1 97.12 288 HIS B CA 1
ATOM 9123 C C . HIS B 1 288 ? -14 -6.281 -5.254 1 97.12 288 HIS B C 1
ATOM 9125 O O . HIS B 1 288 ? -13.875 -6.48 -6.465 1 97.12 288 HIS B O 1
ATOM 9131 N N . THR B 1 289 ? -12.969 -6.195 -4.453 1 97.19 289 THR B N 1
ATOM 9132 C CA . THR B 1 289 ? -11.617 -6.574 -4.855 1 97.19 289 THR B CA 1
ATOM 9133 C C . THR B 1 289 ? -11.039 -7.609 -3.898 1 97.19 289 THR B C 1
ATOM 9135 O O . THR B 1 289 ? -11.68 -7.984 -2.916 1 97.19 289 THR B O 1
ATOM 9138 N N . VAL B 1 290 ? -9.859 -8.016 -4.164 1 96.19 290 VAL B N 1
ATOM 9139 C CA . VAL B 1 290 ? -9.188 -9.016 -3.342 1 96.19 290 VAL B CA 1
ATOM 9140 C C . VAL B 1 290 ? -8.891 -8.445 -1.958 1 96.19 290 VAL B C 1
ATOM 9142 O O . VAL B 1 290 ? -8.641 -9.188 -1.009 1 96.19 290 VAL B O 1
ATOM 9145 N N . PHE B 1 291 ? -9.047 -7.125 -1.801 1 96.75 291 PHE B N 1
ATOM 9146 C CA . PHE B 1 291 ? -8.727 -6.477 -0.537 1 96.75 291 PHE B CA 1
ATOM 9147 C C . PHE B 1 291 ? -9.93 -6.457 0.391 1 96.75 291 PHE B C 1
ATOM 9149 O O . PHE B 1 291 ? -9.82 -6.074 1.558 1 96.75 291 PHE B O 1
ATOM 9156 N N . ASP B 1 292 ? -11.109 -6.82 -0.119 1 97.69 292 ASP B N 1
ATOM 9157 C CA . ASP B 1 292 ? -12.219 -7.141 0.78 1 97.69 292 ASP B CA 1
ATOM 9158 C C . ASP B 1 292 ? -11.984 -8.477 1.478 1 97.69 292 ASP B C 1
ATOM 9160 O O . ASP B 1 292 ? -12.688 -9.453 1.2 1 97.69 292 ASP B O 1
ATOM 9164 N N . SER B 1 293 ? -11.062 -8.477 2.389 1 97.12 293 SER B N 1
ATOM 9165 C CA . SER B 1 293 ? -10.57 -9.672 3.057 1 97.12 293 SER B CA 1
ATOM 9166 C C . SER B 1 293 ? -10.438 -9.453 4.559 1 97.12 293 SER B C 1
ATOM 9168 O O . SER B 1 293 ? -10.422 -8.32 5.031 1 97.12 293 SER B O 1
ATOM 9170 N N . ALA B 1 294 ? -10.375 -10.531 5.281 1 96.81 294 ALA B N 1
ATOM 9171 C CA . ALA B 1 294 ? -10.219 -10.461 6.734 1 96.81 294 ALA B CA 1
ATOM 9172 C C . ALA B 1 294 ? -8.898 -9.805 7.113 1 96.81 294 ALA B C 1
ATOM 9174 O O . ALA B 1 294 ? -8.828 -9.062 8.102 1 96.81 294 ALA B O 1
ATOM 9175 N N . ALA B 1 295 ? -7.895 -10.062 6.34 1 95.31 295 ALA B N 1
ATOM 9176 C CA . ALA B 1 295 ? -6.57 -9.508 6.621 1 95.31 295 ALA B CA 1
ATOM 9177 C C . ALA B 1 295 ? -6.602 -7.98 6.605 1 95.31 295 ALA B C 1
ATOM 9179 O O . ALA B 1 295 ? -6 -7.336 7.469 1 95.31 295 ALA B O 1
ATOM 9180 N N . TRP B 1 296 ? -7.297 -7.418 5.715 1 95.88 296 TRP B N 1
ATOM 9181 C CA . TRP B 1 296 ? -7.297 -5.973 5.52 1 95.88 296 TRP B CA 1
ATOM 9182 C C . TRP B 1 296 ? -8.242 -5.285 6.5 1 95.88 296 TRP B C 1
ATOM 9184 O O . TRP B 1 296 ? -8.242 -4.059 6.617 1 95.88 296 TRP B O 1
ATOM 9194 N N . LEU B 1 297 ? -9.047 -6.098 7.273 1 95.38 297 LEU B N 1
ATOM 9195 C CA . LEU B 1 297 ? -9.812 -5.523 8.375 1 95.38 297 LEU B CA 1
ATOM 9196 C C . LEU B 1 297 ? -8.883 -5.074 9.5 1 95.38 297 LEU B C 1
ATOM 9198 O O . LEU B 1 297 ? -9.242 -4.191 10.289 1 95.38 297 LEU B O 1
ATOM 9202 N N . GLY B 1 298 ? -7.777 -5.73 9.602 1 88.25 298 GLY B N 1
ATOM 9203 C CA . GLY B 1 298 ? -6.773 -5.367 10.594 1 88.25 298 GLY B CA 1
ATOM 9204 C C . GLY B 1 298 ? -7.02 -5.996 11.953 1 88.25 298 GLY B C 1
ATOM 9205 O O . GLY B 1 298 ? -6.082 -6.426 12.625 1 88.25 298 GLY B O 1
ATOM 9206 N N . ASN B 1 299 ? -8.219 -5.98 12.367 1 91.62 299 ASN B N 1
ATOM 9207 C CA . ASN B 1 299 ? -8.633 -6.531 13.656 1 91.62 299 ASN B CA 1
ATOM 9208 C C . ASN B 1 299 ? -10.109 -6.914 13.656 1 91.62 299 ASN B C 1
ATOM 9210 O O . ASN B 1 299 ? -10.758 -6.891 12.609 1 91.62 299 ASN B O 1
ATOM 9214 N N . GLN B 1 300 ? -10.562 -7.285 14.82 1 95.62 300 GLN B N 1
ATOM 9215 C CA . GLN B 1 300 ? -11.922 -7.809 14.922 1 95.62 300 GLN B CA 1
ATOM 9216 C C . GLN B 1 300 ? -12.914 -6.703 15.289 1 95.62 300 GLN B C 1
ATOM 9218 O O . GLN B 1 300 ? -14.094 -6.969 15.5 1 95.62 300 GLN B O 1
ATOM 9223 N N . ASN B 1 301 ? -12.469 -5.453 15.352 1 96.44 301 ASN B N 1
ATOM 9224 C CA . ASN B 1 301 ? -13.266 -4.363 15.906 1 96.44 301 ASN B CA 1
ATOM 9225 C C . ASN B 1 301 ? -14.531 -4.113 15.078 1 96.44 301 ASN B C 1
ATOM 9227 O O . ASN B 1 301 ? -15.617 -3.951 15.633 1 96.44 301 ASN B O 1
ATOM 9231 N N . SER B 1 302 ? -14.383 -4.059 13.781 1 97.75 302 SER B N 1
ATOM 9232 C CA . SER B 1 302 ? -15.531 -3.809 12.914 1 97.75 302 SER B CA 1
ATOM 9233 C C . SER B 1 302 ? -16.562 -4.922 13.031 1 97.75 302 SER B C 1
ATOM 9235 O O . SER B 1 302 ? -17.766 -4.656 13.055 1 97.75 302 SER B O 1
ATOM 9237 N N . LEU B 1 303 ? -16.125 -6.141 13.062 1 98.38 303 LEU B N 1
ATOM 9238 C CA . LEU B 1 303 ? -17.031 -7.273 13.219 1 98.38 303 LEU B CA 1
ATOM 9239 C C . LEU B 1 303 ? -17.797 -7.184 14.531 1 98.38 303 LEU B C 1
ATOM 9241 O O . LEU B 1 303 ? -19.016 -7.398 14.562 1 98.38 303 LEU B O 1
ATOM 9245 N N . TRP B 1 304 ? -17.094 -6.84 15.586 1 98.06 304 TRP B N 1
ATOM 9246 C CA . TRP B 1 304 ? -17.766 -6.711 16.875 1 98.06 304 TRP B CA 1
ATOM 9247 C C . TRP B 1 304 ? -18.859 -5.648 16.828 1 98.06 304 TRP B C 1
ATOM 9249 O O . TRP B 1 304 ? -19.969 -5.859 17.328 1 98.06 304 TRP B O 1
ATOM 9259 N N . LEU B 1 305 ? -18.516 -4.551 16.266 1 97.19 305 LEU B N 1
ATOM 9260 C CA . LEU B 1 305 ? -19.484 -3.463 16.219 1 97.19 305 LEU B CA 1
ATOM 9261 C C . LEU B 1 305 ? -20.719 -3.865 15.422 1 97.19 305 LEU B C 1
ATOM 9263 O O . LEU B 1 305 ? -21.844 -3.496 15.781 1 97.19 305 LEU B O 1
ATOM 9267 N N . MET B 1 306 ? -20.562 -4.559 14.305 1 98.19 306 MET B N 1
ATOM 9268 C CA . MET B 1 306 ? -21.703 -5.086 13.555 1 98.19 306 MET B CA 1
ATOM 9269 C C . MET B 1 306 ? -22.547 -6.023 14.422 1 98.19 306 MET B C 1
ATOM 9271 O O . MET B 1 306 ? -23.766 -5.91 14.461 1 98.19 306 MET B O 1
ATOM 9275 N N . MET B 1 307 ? -21.891 -6.895 15.141 1 98.62 307 MET B N 1
ATOM 9276 C CA . MET B 1 307 ? -22.562 -7.867 16 1 98.62 307 MET B CA 1
ATOM 9277 C C . MET B 1 307 ? -23.328 -7.168 17.109 1 98.62 307 MET B C 1
ATOM 9279 O O . MET B 1 307 ? -24.5 -7.473 17.344 1 98.62 307 MET B O 1
ATOM 9283 N N . GLU B 1 308 ? -22.672 -6.234 17.703 1 97.69 308 GLU B N 1
ATOM 9284 C CA . GLU B 1 308 ? -23.281 -5.504 18.812 1 97.69 308 GLU B CA 1
ATOM 9285 C C . GLU B 1 308 ? -24.484 -4.691 18.359 1 97.69 308 GLU B C 1
ATOM 9287 O O . GLU B 1 308 ? -25.547 -4.734 18.984 1 97.69 308 GLU B O 1
ATOM 9292 N N . ASN B 1 309 ? -24.281 -3.963 17.297 1 97.75 309 ASN B N 1
ATOM 9293 C CA . ASN B 1 309 ? -25.375 -3.152 16.766 1 97.75 309 ASN B CA 1
ATOM 9294 C C . ASN B 1 309 ? -26.547 -4.02 16.312 1 97.75 309 ASN B C 1
ATOM 9296 O O . ASN B 1 309 ? -27.703 -3.666 16.547 1 97.75 309 ASN B O 1
ATOM 9300 N N . ALA B 1 310 ? -26.25 -5.105 15.641 1 98.62 310 ALA B N 1
ATOM 9301 C CA . ALA B 1 310 ? -27.297 -5.996 15.148 1 98.62 310 ALA B CA 1
ATOM 9302 C C . ALA B 1 310 ? -28.078 -6.602 16.312 1 98.62 310 ALA B C 1
ATOM 9304 O O . ALA B 1 310 ? -29.312 -6.703 16.25 1 98.62 310 ALA B O 1
ATOM 9305 N N . LEU B 1 311 ? -27.406 -7.004 17.359 1 98.56 311 LEU B N 1
ATOM 9306 C CA . LEU B 1 311 ? -28.062 -7.578 18.516 1 98.56 311 LEU B CA 1
ATOM 9307 C C . LEU B 1 311 ? -28.969 -6.555 19.188 1 98.56 311 LEU B C 1
ATOM 9309 O O . LEU B 1 311 ? -30.125 -6.848 19.5 1 98.56 311 LEU B O 1
ATOM 9313 N N . GLU B 1 312 ? -28.438 -5.363 19.422 1 97.88 312 GLU B N 1
ATOM 9314 C CA . GLU B 1 312 ? -29.188 -4.336 20.156 1 97.88 312 GLU B CA 1
ATOM 9315 C C . GLU B 1 312 ? -30.391 -3.855 19.344 1 97.88 312 GLU B C 1
ATOM 9317 O O . GLU B 1 312 ? -31.484 -3.746 19.875 1 97.88 312 GLU B O 1
ATOM 9322 N N . ALA B 1 313 ? -30.172 -3.572 18.094 1 97.94 313 ALA B N 1
ATOM 9323 C CA . ALA B 1 313 ? -31.281 -3.166 17.234 1 97.94 313 ALA B CA 1
ATOM 9324 C C . ALA B 1 313 ? -32.281 -4.301 17.062 1 97.94 313 ALA B C 1
ATOM 9326 O O . ALA B 1 313 ? -33.5 -4.066 17.078 1 97.94 313 ALA B O 1
ATOM 9327 N N . GLY B 1 314 ? -31.781 -5.523 16.828 1 98.25 314 GLY B N 1
ATOM 9328 C CA . GLY B 1 314 ? -32.656 -6.691 16.719 1 98.25 314 GLY B CA 1
ATOM 9329 C C . GLY B 1 314 ? -33.531 -6.902 17.922 1 98.25 314 GLY B C 1
ATOM 9330 O O . GLY B 1 314 ? -34.75 -7.105 17.797 1 98.25 314 GLY B O 1
ATOM 9331 N N . ASN B 1 315 ? -32.969 -6.812 19.141 1 97.94 315 ASN B N 1
ATOM 9332 C CA . ASN B 1 315 ? -33.75 -6.953 20.375 1 97.94 315 ASN B CA 1
ATOM 9333 C C . ASN B 1 315 ? -34.812 -5.887 20.484 1 97.94 315 ASN B C 1
ATOM 9335 O O . ASN B 1 315 ? -35.938 -6.164 20.953 1 97.94 315 ASN B O 1
ATOM 9339 N N . ALA B 1 316 ? -34.438 -4.715 20.062 1 97.44 316 ALA B N 1
ATOM 9340 C CA . ALA B 1 316 ? -35.406 -3.627 20.109 1 97.44 316 ALA B CA 1
ATOM 9341 C C . ALA B 1 316 ? -36.594 -3.895 19.172 1 97.44 316 ALA B C 1
ATOM 9343 O O . ALA B 1 316 ? -37.75 -3.648 19.516 1 97.44 316 ALA B O 1
ATOM 9344 N N . LEU B 1 317 ? -36.312 -4.363 17.938 1 97.62 317 LEU B N 1
ATOM 9345 C CA . LEU B 1 317 ? -37.375 -4.711 16.984 1 97.62 317 LEU B CA 1
ATOM 9346 C C . LEU B 1 317 ? -38.25 -5.832 17.531 1 97.62 317 LEU B C 1
ATOM 9348 O O . LEU B 1 317 ? -39.469 -5.805 17.359 1 97.62 317 LEU B O 1
ATOM 9352 N N . ILE B 1 318 ? -37.625 -6.805 18.125 1 97.62 318 ILE B N 1
ATOM 9353 C CA . ILE B 1 318 ? -38.312 -7.973 18.672 1 97.62 318 ILE B CA 1
ATOM 9354 C C . ILE B 1 318 ? -39.25 -7.547 19.812 1 97.62 318 ILE B C 1
ATOM 9356 O O . ILE B 1 318 ? -40.344 -8.086 19.984 1 97.62 318 ILE B O 1
ATOM 9360 N N . SER B 1 319 ? -38.844 -6.555 20.578 1 95.5 319 SER B N 1
ATOM 9361 C CA . SER B 1 319 ? -39.594 -6.121 21.75 1 95.5 319 SER B CA 1
ATOM 9362 C C . SER B 1 319 ? -40.75 -5.211 21.375 1 95.5 319 SER B C 1
ATOM 9364 O O . SER B 1 319 ? -41.844 -5.344 21.922 1 95.5 319 SER B O 1
ATOM 9366 N N . ALA B 1 320 ? -40.625 -4.203 20.578 1 87.94 320 ALA B N 1
ATOM 9367 C CA . ALA B 1 320 ? -41.594 -3.143 20.344 1 87.94 320 ALA B CA 1
ATOM 9368 C C . ALA B 1 320 ? -42.562 -3.51 19.203 1 87.94 320 ALA B C 1
ATOM 9370 O O . ALA B 1 320 ? -43.75 -3.236 19.281 1 87.94 320 ALA B O 1
ATOM 9371 N N . GLY B 1 321 ? -42.219 -4.176 18.156 1 79.38 321 GLY B N 1
ATOM 9372 C CA . GLY B 1 321 ? -43.031 -4.461 16.969 1 79.38 321 GLY B CA 1
ATOM 9373 C C . GLY B 1 321 ? -43.312 -3.234 16.141 1 79.38 321 GLY B C 1
ATOM 9374 O O . GLY B 1 321 ? -43.062 -2.107 16.562 1 79.38 321 GLY B O 1
ATOM 9375 N N . PRO B 1 322 ? -43.938 -3.316 14.922 1 85.19 322 PRO B N 1
ATOM 9376 C CA . PRO B 1 322 ? -44.188 -2.203 14 1 85.19 322 PRO B CA 1
ATOM 9377 C C . PRO B 1 322 ? -45.438 -1.41 14.359 1 85.19 322 PRO B C 1
ATOM 9379 O O . PRO B 1 322 ? -46.438 -1.983 14.828 1 85.19 322 PRO B O 1
ATOM 9382 N N . SER B 1 323 ? -45.312 -0.143 14.18 1 86.94 323 SER B N 1
ATOM 9383 C CA . SER B 1 323 ? -46.5 0.699 14.328 1 86.94 323 SER B CA 1
ATOM 9384 C C . SER B 1 323 ? -47.469 0.503 13.164 1 86.94 323 SER B C 1
ATOM 9386 O O . SER B 1 323 ? -47.062 0.265 12.031 1 86.94 323 SER B O 1
ATOM 9388 N N . PRO B 1 324 ? -48.75 0.591 13.453 1 82.06 324 PRO B N 1
ATOM 9389 C CA . PRO B 1 324 ? -49.719 0.449 12.375 1 82.06 324 PRO B CA 1
ATOM 9390 C C . PRO B 1 324 ? -49.625 1.579 11.352 1 82.06 324 PRO B C 1
ATOM 9392 O O . PRO B 1 324 ? -49.969 1.379 10.172 1 82.06 324 PRO B O 1
ATOM 9395 N N . LYS B 1 325 ? -49.375 2.799 11.766 1 87.12 325 LYS B N 1
ATOM 9396 C CA . LYS B 1 325 ? -49.25 3.928 10.844 1 87.12 325 LYS B CA 1
ATOM 9397 C C . LYS B 1 325 ? -47.781 4.391 10.742 1 87.12 325 LYS B C 1
ATOM 9399 O O . LYS B 1 325 ? -47.312 5.156 11.586 1 87.12 325 LYS B O 1
ATOM 9404 N N . PRO B 1 326 ? -47.125 4 9.633 1 86.56 326 PRO B N 1
ATOM 9405 C CA . PRO B 1 326 ? -45.719 4.41 9.484 1 86.56 326 PRO B CA 1
ATOM 9406 C C . PRO B 1 326 ? -45.562 5.902 9.203 1 86.56 326 PRO B C 1
ATOM 9408 O O . PRO B 1 326 ? -46.375 6.484 8.477 1 86.56 326 PRO B O 1
ATOM 9411 N N . VAL B 1 327 ? -44.656 6.512 9.977 1 91.12 327 VAL B N 1
ATOM 9412 C CA . VAL B 1 327 ? -44.344 7.918 9.766 1 91.12 327 VAL B CA 1
ATOM 9413 C C . VAL B 1 327 ? -42.875 8.062 9.375 1 91.12 327 VAL B C 1
ATOM 9415 O O . VAL B 1 327 ? -42.062 7.227 9.734 1 91.12 327 VAL B O 1
ATOM 9418 N N . GLU B 1 328 ? -42.656 9.125 8.633 1 94.06 328 GLU B N 1
ATOM 9419 C CA . GLU B 1 328 ? -41.281 9.391 8.203 1 94.06 328 GLU B CA 1
ATOM 9420 C C . GLU B 1 328 ? -40.406 9.852 9.375 1 94.06 328 GLU B C 1
ATOM 9422 O O . GLU B 1 328 ? -40.938 10.242 10.422 1 94.06 328 GLU B O 1
ATOM 9427 N N . VAL B 1 329 ? -39.062 9.75 9.148 1 95.56 329 VAL B N 1
ATOM 9428 C CA . VAL B 1 329 ? -38.188 9.938 10.297 1 95.56 329 VAL B CA 1
ATOM 9429 C C . VAL B 1 329 ? -37.031 10.828 9.914 1 95.56 329 VAL B C 1
ATOM 9431 O O . VAL B 1 329 ? -36.625 10.875 8.75 1 95.56 329 VAL B O 1
ATOM 9434 N N . VAL B 1 330 ? -36.531 11.594 10.82 1 96.81 330 VAL B N 1
ATOM 9435 C CA . VAL B 1 330 ? -35.25 12.297 10.789 1 96.81 330 VAL B CA 1
ATOM 9436 C C . VAL B 1 330 ? -34.344 11.75 11.891 1 96.81 330 VAL B C 1
ATOM 9438 O O . VAL B 1 330 ? -34.75 11.672 13.055 1 96.81 330 VAL B O 1
ATOM 9441 N N . TYR B 1 331 ? -33.156 11.344 11.531 1 96.69 331 TYR B N 1
ATOM 9442 C CA . TYR B 1 331 ? -32.25 10.781 12.523 1 96.69 331 TYR B CA 1
ATOM 9443 C C . TYR B 1 331 ? -30.797 11.18 12.234 1 96.69 331 TYR B C 1
ATOM 9445 O O . TYR B 1 331 ? -30.438 11.453 11.086 1 96.69 331 TYR B O 1
ATOM 9453 N N . PHE B 1 332 ? -29.953 11.32 13.234 1 95.38 332 PHE B N 1
ATOM 9454 C CA . PHE B 1 332 ? -28.516 11.57 13.172 1 95.38 332 PHE B CA 1
ATOM 9455 C C . PHE B 1 332 ? -27.844 11.188 14.477 1 95.38 332 PHE B C 1
ATOM 9457 O O . PHE B 1 332 ? -28.453 11.242 15.547 1 95.38 332 PHE B O 1
ATOM 9464 N N . ASP B 1 333 ? -26.609 10.742 14.344 1 94.06 333 ASP B N 1
ATOM 9465 C CA . ASP B 1 333 ? -25.891 10.375 15.562 1 94.06 333 ASP B CA 1
ATOM 9466 C C . ASP B 1 333 ? -25.094 11.547 16.109 1 94.06 333 ASP B C 1
ATOM 9468 O O . ASP B 1 333 ? -24.781 12.484 15.383 1 94.06 333 ASP B O 1
ATOM 9472 N N . ILE B 1 334 ? -24.859 11.555 17.359 1 91.06 334 ILE B N 1
ATOM 9473 C CA . ILE B 1 334 ? -24.016 12.523 18.047 1 91.06 334 ILE B CA 1
ATOM 9474 C C . ILE B 1 334 ? -22.766 11.828 18.578 1 91.06 334 ILE B C 1
ATOM 9476 O O . ILE B 1 334 ? -22.797 11.242 19.656 1 91.06 334 ILE B O 1
ATOM 9480 N N . TYR B 1 335 ? -21.609 11.93 17.938 1 88.44 335 TYR B N 1
ATOM 9481 C CA . TYR B 1 335 ? -20.297 11.367 18.25 1 88.44 335 TYR B CA 1
ATOM 9482 C C . TYR B 1 335 ? -20.391 9.859 18.438 1 88.44 335 TYR B C 1
ATOM 9484 O O . TYR B 1 335 ? -19.781 9.305 19.359 1 88.44 335 TYR B O 1
ATOM 9492 N N . GLY B 1 336 ? -21.312 9.172 17.703 1 87 336 GLY B N 1
ATOM 9493 C CA . GLY B 1 336 ? -21.375 7.723 17.75 1 87 336 GLY B CA 1
ATOM 9494 C C . GLY B 1 336 ? -21.812 7.195 19.109 1 87 336 GLY B C 1
ATOM 9495 O O . GLY B 1 336 ? -21.688 6.004 19.375 1 87 336 GLY B O 1
ATOM 9496 N N . SER B 1 337 ? -22.344 8.078 19.984 1 88.69 337 SER B N 1
ATOM 9497 C CA . SER B 1 337 ? -22.734 7.672 21.328 1 88.69 337 SER B CA 1
ATOM 9498 C C . SER B 1 337 ? -24.25 7.547 21.453 1 88.69 337 SER B C 1
ATOM 9500 O O . SER B 1 337 ? -24.734 6.738 22.25 1 88.69 337 SER B O 1
ATOM 9502 N N . THR B 1 338 ? -24.906 8.445 20.734 1 91.81 338 THR B N 1
ATOM 9503 C CA . THR B 1 338 ? -26.359 8.414 20.797 1 91.81 338 THR B CA 1
ATOM 9504 C C . THR B 1 338 ? -26.969 8.742 19.438 1 91.81 338 THR B C 1
ATOM 9506 O O . THR B 1 338 ? -26.344 9.414 18.609 1 91.81 338 THR B O 1
ATOM 9509 N N . MET B 1 339 ? -28.109 8.094 19.203 1 94.94 339 MET B N 1
ATOM 9510 C CA . MET B 1 339 ? -28.844 8.367 17.984 1 94.94 339 MET B CA 1
ATOM 9511 C C . MET B 1 339 ? -30.078 9.211 18.266 1 94.94 339 MET B C 1
ATOM 9513 O O . MET B 1 339 ? -30.953 8.812 19.047 1 94.94 339 MET B O 1
ATOM 9517 N N . ALA B 1 340 ? -30.094 10.398 17.703 1 96 340 ALA B N 1
ATOM 9518 C CA . ALA B 1 340 ? -31.328 11.188 17.719 1 96 340 ALA B CA 1
ATOM 9519 C C . ALA B 1 340 ? -32.312 10.672 16.672 1 96 340 ALA B C 1
ATOM 9521 O O . ALA B 1 340 ? -31.969 10.539 15.492 1 96 340 ALA B O 1
ATOM 9522 N N . VAL B 1 341 ? -33.5 10.289 17.109 1 97.06 341 VAL B N 1
ATOM 9523 C CA . VAL B 1 341 ? -34.562 9.812 16.234 1 97.06 341 VAL B CA 1
ATOM 9524 C C . VAL B 1 341 ? -35.812 10.641 16.453 1 97.06 341 VAL B C 1
ATOM 9526 O O . VAL B 1 341 ? -36.438 10.586 17.516 1 97.06 341 VAL B O 1
ATOM 9529 N N . ILE B 1 342 ? -36.188 11.445 15.445 1 96.69 342 ILE B N 1
ATOM 9530 C CA . ILE B 1 342 ? -37.312 12.359 15.523 1 96.69 342 ILE B CA 1
ATOM 9531 C C . ILE B 1 342 ? -38.25 12.117 14.352 1 96.69 342 ILE B C 1
ATOM 9533 O O . ILE B 1 342 ? -37.812 11.984 13.203 1 96.69 342 ILE B O 1
ATOM 9537 N N . SER B 1 343 ? -39.531 12.016 14.656 1 96.38 343 SER B N 1
ATOM 9538 C CA . SER B 1 343 ? -40.469 11.883 13.562 1 96.38 343 SER B CA 1
ATOM 9539 C C . SER B 1 343 ? -40.469 13.125 12.664 1 96.38 343 SER B C 1
ATOM 9541 O O . SER B 1 343 ? -40.094 14.211 13.102 1 96.38 343 SER B O 1
ATOM 9543 N N . ARG B 1 344 ? -40.812 12.93 11.406 1 96 344 ARG B N 1
ATOM 9544 C CA . ARG B 1 344 ? -40.875 14.062 10.492 1 96 344 ARG B CA 1
ATOM 9545 C C . ARG B 1 344 ? -41.75 15.172 11.062 1 96 344 ARG B C 1
ATOM 9547 O O . ARG B 1 344 ? -41.375 16.344 11.039 1 96 344 ARG B O 1
ATOM 9554 N N . GLN B 1 345 ? -42.875 14.859 11.641 1 96.19 345 GLN B N 1
ATOM 9555 C CA . GLN B 1 345 ? -43.781 15.828 12.234 1 96.19 345 GLN B CA 1
ATOM 9556 C C . GLN B 1 345 ? -43.156 16.516 13.438 1 96.19 345 GLN B C 1
ATOM 9558 O O . GLN B 1 345 ? -43.344 17.719 13.648 1 96.19 345 GLN B O 1
ATOM 9563 N N . GLY B 1 346 ? -42.469 15.688 14.172 1 96.94 346 GLY B N 1
ATOM 9564 C CA . GLY B 1 346 ? -41.781 16.281 15.305 1 96.94 346 GLY B CA 1
ATOM 9565 C C . GLY B 1 346 ? -40.75 17.297 14.891 1 96.94 346 GLY B C 1
ATOM 9566 O O . GLY B 1 346 ? -40.625 18.359 15.516 1 96.94 346 GLY B O 1
ATOM 9567 N N . MET B 1 347 ? -40 17.016 13.867 1 97.19 347 MET B N 1
ATOM 9568 C CA . MET B 1 347 ? -38.969 17.938 13.375 1 97.19 347 MET B CA 1
ATOM 9569 C C . MET B 1 347 ? -39.625 19.188 12.781 1 97.19 347 MET B C 1
ATOM 9571 O O . MET B 1 347 ? -39.094 20.297 12.969 1 97.19 347 MET B O 1
ATOM 9575 N N . LEU B 1 348 ? -40.656 19.016 12.078 1 97.44 348 LEU B N 1
ATOM 9576 C CA . LEU B 1 348 ? -41.406 20.156 11.531 1 97.44 348 LEU B CA 1
ATOM 9577 C C . LEU B 1 348 ? -41.906 21.062 12.656 1 97.44 348 LEU B C 1
ATOM 9579 O O . LEU B 1 348 ? -41.781 22.281 12.562 1 97.44 348 LEU B O 1
ATOM 9583 N N . ALA B 1 349 ? -42.438 20.469 13.695 1 97.88 349 ALA B N 1
ATOM 9584 C CA . ALA B 1 349 ? -42.938 21.234 14.836 1 97.88 349 ALA B CA 1
ATOM 9585 C C . ALA B 1 349 ? -41.781 22.016 15.484 1 97.88 349 ALA B C 1
ATOM 9587 O O . ALA B 1 349 ? -41.969 23.203 15.812 1 97.88 349 ALA B O 1
ATOM 9588 N N . LEU B 1 350 ? -40.75 21.375 15.672 1 97.75 350 LEU B N 1
ATOM 9589 C CA . LEU B 1 350 ? -39.594 22.031 16.266 1 97.75 350 LEU B CA 1
ATOM 9590 C C . LEU B 1 350 ? -39.125 23.219 15.43 1 97.75 350 LEU B C 1
ATOM 9592 O O . LEU B 1 350 ? -38.875 24.312 15.961 1 97.75 350 LEU B O 1
ATOM 9596 N N . ASN B 1 351 ? -39.031 23.031 14.125 1 98.19 351 ASN B N 1
ATOM 9597 C CA . ASN B 1 351 ? -38.625 24.109 13.219 1 98.19 351 ASN B CA 1
ATOM 9598 C C . ASN B 1 351 ? -39.594 25.281 13.266 1 98.19 351 ASN B C 1
ATOM 9600 O O . ASN B 1 351 ? -39.156 26.438 13.367 1 98.19 351 ASN B O 1
ATOM 9604 N N . ILE B 1 352 ? -40.812 24.984 13.242 1 97.88 352 ILE B N 1
ATOM 9605 C CA . ILE B 1 352 ? -41.844 26.016 13.227 1 97.88 352 ILE B CA 1
ATOM 9606 C C . ILE B 1 352 ? -41.812 26.781 14.555 1 97.88 352 ILE B C 1
ATOM 9608 O O . ILE B 1 352 ? -41.906 28.016 14.57 1 97.88 352 ILE B O 1
ATOM 9612 N N . ILE B 1 353 ? -41.688 26.094 15.656 1 98 353 ILE B N 1
ATOM 9613 C CA . ILE B 1 353 ? -41.594 26.734 16.969 1 98 353 ILE B CA 1
ATOM 9614 C C . ILE B 1 353 ? -40.406 27.688 17 1 98 353 ILE B C 1
ATOM 9616 O O . ILE B 1 353 ? -40.531 28.828 17.469 1 98 353 ILE B O 1
ATOM 9620 N N . LEU B 1 354 ? -39.312 27.234 16.469 1 97.81 354 LEU B N 1
ATOM 9621 C CA . LEU B 1 354 ? -38.125 28.062 16.469 1 97.81 354 LEU B CA 1
ATOM 9622 C C . LEU B 1 354 ? -38.281 29.25 15.531 1 97.81 354 LEU B C 1
ATOM 9624 O O . LEU B 1 354 ? -37.844 30.359 15.844 1 97.81 354 LEU B O 1
ATOM 9628 N N . LEU B 1 355 ? -38.906 29.062 14.383 1 98 355 LEU B N 1
ATOM 9629 C CA . LEU B 1 355 ? -39.094 30.109 13.398 1 98 355 LEU B CA 1
ATOM 9630 C C . LEU B 1 355 ? -40 31.203 13.953 1 98 355 LEU B C 1
ATOM 9632 O O . LEU B 1 355 ? -39.812 32.375 13.656 1 98 355 LEU B O 1
ATOM 9636 N N . ILE B 1 356 ? -40.938 30.812 14.82 1 97.5 356 ILE B N 1
ATOM 9637 C CA . ILE B 1 356 ? -41.906 31.766 15.359 1 97.5 356 ILE B CA 1
ATOM 9638 C C . ILE B 1 356 ? -41.344 32.406 16.641 1 97.5 356 ILE B C 1
ATOM 9640 O O . ILE B 1 356 ? -41.312 33.625 16.781 1 97.5 356 ILE B O 1
ATOM 9644 N N . LEU B 1 357 ? -40.844 31.641 17.531 1 96.62 357 LEU B N 1
ATOM 9645 C CA . LEU B 1 357 ? -40.406 32.125 18.844 1 96.62 357 LEU B CA 1
ATOM 9646 C C . LEU B 1 357 ? -39.094 32.875 18.734 1 96.62 357 LEU B C 1
ATOM 9648 O O . LEU B 1 357 ? -38.812 33.75 19.562 1 96.62 357 LEU B O 1
ATOM 9652 N N . GLY B 1 358 ? -38.312 32.562 17.75 1 96.44 358 GLY B N 1
ATOM 9653 C CA . GLY B 1 358 ? -37.031 33.25 17.609 1 96.44 358 GLY B CA 1
ATOM 9654 C C . GLY B 1 358 ? -37.156 34.75 17.531 1 96.44 358 GLY B C 1
ATOM 9655 O O . GLY B 1 358 ? -36.719 35.469 18.422 1 96.44 358 GLY B O 1
ATOM 9656 N N . PRO B 1 359 ? -37.875 35.188 16.484 1 95.44 359 PRO B N 1
ATOM 9657 C CA . PRO B 1 359 ? -38.094 36.625 16.375 1 95.44 359 PRO B CA 1
ATOM 9658 C C . PRO B 1 359 ? -38.844 37.219 17.578 1 95.44 359 PRO B C 1
ATOM 9660 O O . PRO B 1 359 ? -38.562 38.344 17.984 1 95.44 359 PRO B O 1
ATOM 9663 N N . PHE B 1 360 ? -39.688 36.469 18.188 1 95.62 360 PHE B N 1
ATOM 9664 C CA . PHE B 1 360 ? -40.438 36.906 19.359 1 95.62 360 PHE B CA 1
ATOM 9665 C C . PHE B 1 360 ? -39.5 37.188 20.516 1 95.62 360 PHE B C 1
ATOM 9667 O O . PHE B 1 360 ? -39.625 38.188 21.219 1 95.62 360 PHE B O 1
ATOM 9674 N N . PHE B 1 361 ? -38.562 36.281 20.75 1 95.12 361 PHE B N 1
ATOM 9675 C CA . PHE B 1 361 ? -37.625 36.438 21.844 1 95.12 361 PHE B CA 1
ATOM 9676 C C . PHE B 1 361 ? -36.719 37.625 21.609 1 95.12 361 PHE B C 1
ATOM 9678 O O . PHE B 1 361 ? -36.312 38.312 22.547 1 95.12 361 PHE B O 1
ATOM 9685 N N . VAL B 1 362 ? -36.344 37.906 20.391 1 93.56 362 VAL B N 1
ATOM 9686 C CA . VAL B 1 362 ? -35.469 39.031 20.047 1 93.56 362 VAL B CA 1
ATOM 9687 C C . VAL B 1 362 ? -36.219 40.344 20.375 1 93.56 362 VAL B C 1
ATOM 9689 O O . VAL B 1 362 ? -35.656 41.25 21.016 1 93.56 362 VAL B O 1
ATOM 9692 N N . VAL B 1 363 ? -37.531 40.406 20.047 1 91.38 363 VAL B N 1
ATOM 9693 C CA . VAL B 1 363 ? -38.312 41.594 20.312 1 91.38 363 VAL B CA 1
ATOM 9694 C C . VAL B 1 363 ? -38.531 41.75 21.812 1 91.38 363 VAL B C 1
ATOM 9696 O O . VAL B 1 363 ? -38.438 42.844 22.359 1 91.38 363 VAL B O 1
ATOM 9699 N N . ALA B 1 364 ? -38.75 40.688 22.469 1 92.19 364 ALA B N 1
ATOM 9700 C CA . ALA B 1 364 ? -39 40.719 23.906 1 92.19 364 ALA B CA 1
ATOM 9701 C C . ALA B 1 364 ? -37.812 41.25 24.656 1 92.19 364 ALA B C 1
ATOM 9703 O O . ALA B 1 364 ? -37.938 42.062 25.578 1 92.19 364 ALA B O 1
ATOM 9704 N N . ILE B 1 365 ? -36.656 40.844 24.297 1 90.25 365 ILE B N 1
ATOM 9705 C CA . ILE B 1 365 ? -35.469 41.25 25.016 1 90.25 365 ILE B CA 1
ATOM 9706 C C . ILE B 1 365 ? -35.188 42.75 24.75 1 90.25 365 ILE B C 1
ATOM 9708 O O . ILE B 1 365 ? -34.75 43.469 25.641 1 90.25 365 ILE B O 1
ATOM 9712 N N . VAL B 1 366 ? -35.469 43.219 23.547 1 86 366 VAL B N 1
ATOM 9713 C CA . VAL B 1 366 ? -35.281 44.594 23.188 1 86 366 VAL B CA 1
ATOM 9714 C C . VAL B 1 366 ? -36.281 45.469 23.953 1 86 366 VAL B C 1
ATOM 9716 O O . VAL B 1 366 ? -35.938 46.594 24.375 1 86 366 VAL B O 1
ATOM 9719 N N . MET B 1 367 ? -37.406 44.969 24.312 1 87.06 367 MET B N 1
ATOM 9720 C CA . MET B 1 367 ? -38.5 45.75 24.953 1 87.06 367 MET B CA 1
ATOM 9721 C C . MET B 1 367 ? -38.312 45.781 26.469 1 87.06 367 MET B C 1
ATOM 9723 O O . MET B 1 367 ? -38.938 46.562 27.172 1 87.06 367 MET B O 1
ATOM 9727 N N . THR B 1 368 ? -37.531 45 26.969 1 85.12 368 THR B N 1
ATOM 9728 C CA . THR B 1 368 ? -37.312 44.969 28.422 1 85.12 368 THR B CA 1
ATOM 9729 C C . THR B 1 368 ? -36.656 46.25 28.891 1 85.12 368 THR B C 1
ATOM 9731 O O . THR B 1 368 ? -36.75 46.594 30.078 1 85.12 368 THR B O 1
ATOM 9734 N N . SER B 1 369 ? -35.938 46.938 28.078 1 81.38 369 SER B N 1
ATOM 9735 C CA . SER B 1 369 ? -35.312 48.188 28.453 1 81.38 369 SER B CA 1
ATOM 9736 C C . SER B 1 369 ? -35.656 49.281 27.438 1 81.38 369 SER B C 1
ATOM 9738 O O . SER B 1 369 ? -34.844 49.594 26.562 1 81.38 369 SER B O 1
ATOM 9740 N N . PRO B 1 370 ? -36.75 49.938 27.594 1 71.88 370 PRO B N 1
ATOM 9741 C CA . PRO B 1 370 ? -37.219 50.875 26.562 1 71.88 370 PRO B CA 1
ATOM 9742 C C . PRO B 1 370 ? -36.281 52.062 26.344 1 71.88 370 PRO B C 1
ATOM 9744 O O . PRO B 1 370 ? -36.094 52.469 25.203 1 71.88 370 PRO B O 1
ATOM 9747 N N . GLU B 1 371 ? -35.656 52.594 27.422 1 69.62 371 GLU B N 1
ATOM 9748 C CA . GLU B 1 371 ? -34.781 53.719 27.25 1 69.62 371 GLU B CA 1
ATOM 9749 C C . GLU B 1 371 ? -33.469 53.312 26.531 1 69.62 371 GLU B C 1
ATOM 9751 O O . GLU B 1 371 ? -33 54.031 25.641 1 69.62 371 GLU B O 1
ATOM 9756 N N . ARG B 1 372 ? -33.125 52.156 26.797 1 75.56 372 ARG B N 1
ATOM 9757 C CA . ARG B 1 372 ? -31.812 51.719 26.297 1 75.56 372 ARG B CA 1
ATOM 9758 C C . ARG B 1 372 ? -31.938 51.156 24.891 1 75.56 372 ARG B C 1
ATOM 9760 O O . ARG B 1 372 ? -30.984 51.219 24.109 1 75.56 372 ARG B O 1
ATOM 9767 N N . HIS B 1 373 ? -33.125 50.688 24.578 1 77.38 373 HIS B N 1
ATOM 9768 C CA . HIS B 1 373 ? -33.281 50.094 23.266 1 77.38 373 HIS B CA 1
ATOM 9769 C C . HIS B 1 373 ? -33.219 51.156 22.172 1 77.38 373 HIS B C 1
ATOM 9771 O O . HIS B 1 373 ? -32.656 50.938 21.094 1 77.38 373 HIS B O 1
ATOM 9777 N N . THR B 1 374 ? -33.781 52.281 22.5 1 77.12 374 THR B N 1
ATOM 9778 C CA . THR B 1 374 ? -33.719 53.375 21.531 1 77.12 374 THR B CA 1
ATOM 9779 C C . THR B 1 374 ? -32.281 53.844 21.297 1 77.12 374 THR B C 1
ATOM 9781 O O . THR B 1 374 ? -31.906 54.156 20.172 1 77.12 374 THR B O 1
ATOM 9784 N N . GLY B 1 375 ? -31.578 53.875 22.344 1 76.75 375 GLY B N 1
ATOM 9785 C CA . GLY B 1 375 ? -30.172 54.188 22.234 1 76.75 375 GLY B CA 1
ATOM 9786 C C . GLY B 1 375 ? -29.391 53.219 21.375 1 76.75 375 GLY B C 1
ATOM 9787 O O . GLY B 1 375 ? -28.594 53.625 20.531 1 76.75 375 GLY B O 1
ATOM 9788 N N . LEU B 1 376 ? -29.641 52.062 21.562 1 79.94 376 LEU B N 1
ATOM 9789 C CA . LEU B 1 376 ? -28.984 51 20.812 1 79.94 376 LEU B CA 1
ATOM 9790 C C . LEU B 1 376 ? -29.344 51.094 19.328 1 79.94 376 LEU B C 1
ATOM 9792 O O . LEU B 1 376 ? -28.469 51 18.469 1 79.94 376 LEU B O 1
ATOM 9796 N N . ILE B 1 377 ? -30.578 51.25 19.078 1 80 377 ILE B N 1
ATOM 9797 C CA . ILE B 1 377 ? -31.062 51.312 17.703 1 80 377 ILE B CA 1
ATOM 9798 C C . ILE B 1 377 ? -30.469 52.562 17.016 1 80 377 ILE B C 1
ATOM 9800 O O . ILE B 1 377 ? -30.078 52.5 15.852 1 80 377 ILE B O 1
ATOM 9804 N N . ASN B 1 378 ? -30.312 53.625 17.781 1 80.56 378 ASN B N 1
ATOM 9805 C CA . ASN B 1 378 ? -29.719 54.844 17.234 1 80.56 378 ASN B CA 1
ATOM 9806 C C . ASN B 1 378 ? -28.234 54.656 16.938 1 80.56 378 ASN B C 1
ATOM 9808 O O . ASN B 1 378 ? -27.734 55.125 15.922 1 80.56 378 ASN B O 1
ATOM 9812 N N . ARG B 1 379 ? -27.656 53.969 17.766 1 79.56 379 ARG B N 1
ATOM 9813 C CA . ARG B 1 379 ? -26.234 53.719 17.547 1 79.56 379 ARG B CA 1
ATOM 9814 C C . ARG B 1 379 ? -26.016 52.844 16.312 1 79.56 379 ARG B C 1
ATOM 9816 O O . ARG B 1 379 ? -25.094 53.062 15.539 1 79.56 379 ARG B O 1
ATOM 9823 N N . LEU B 1 380 ? -26.875 51.906 16.203 1 83.25 380 LEU B N 1
ATOM 9824 C CA . LEU B 1 380 ? -26.781 51 15.07 1 83.25 380 LEU B CA 1
ATOM 9825 C C . LEU B 1 380 ? -27.141 51.688 13.766 1 83.25 380 LEU B C 1
ATOM 9827 O O . LEU B 1 380 ? -26.578 51.406 12.711 1 83.25 380 LEU B O 1
ATOM 9831 N N . LYS B 1 381 ? -27.969 52.688 13.906 1 80.5 381 LYS B N 1
ATOM 9832 C CA . LYS B 1 381 ? -28.359 53.469 12.742 1 80.5 381 LYS B CA 1
ATOM 9833 C C . LYS B 1 381 ? -27.281 54.5 12.367 1 80.5 381 LYS B C 1
ATOM 9835 O O . LYS B 1 381 ? -27.078 54.781 11.188 1 80.5 381 LYS B O 1
ATOM 9840 N N . GLU B 1 382 ? -26.609 54.969 13.328 1 81.69 382 GLU B N 1
ATOM 9841 C CA . GLU B 1 382 ? -25.578 55.969 13.102 1 81.69 382 GLU B CA 1
ATOM 9842 C C . GLU B 1 382 ? -24.312 55.375 12.531 1 81.69 382 GLU B C 1
ATOM 9844 O O . GLU B 1 382 ? -23.672 55.938 11.641 1 81.69 382 GLU B O 1
ATOM 9849 N N . ASP B 1 383 ? -24.031 54.25 13.031 1 88.31 383 ASP B N 1
ATOM 9850 C CA . ASP B 1 383 ? -22.828 53.562 12.547 1 88.31 383 ASP B CA 1
ATOM 9851 C C . ASP B 1 383 ? -23.188 52.5 11.492 1 88.31 383 ASP B C 1
ATOM 9853 O O . ASP B 1 383 ? -23.047 51.312 11.727 1 88.31 383 ASP B O 1
ATOM 9857 N N . LYS B 1 384 ? -23.531 52.906 10.328 1 86.56 384 LYS B N 1
ATOM 9858 C CA . LYS B 1 384 ? -24.016 52.062 9.242 1 86.56 384 LYS B CA 1
ATOM 9859 C C . LYS B 1 384 ? -22.922 51.125 8.766 1 86.56 384 LYS B C 1
ATOM 9861 O O . LYS B 1 384 ? -23.203 50.125 8.102 1 86.56 384 LYS B O 1
ATOM 9866 N N . LYS B 1 385 ? -21.734 51.438 9.062 1 87.31 385 LYS B N 1
ATOM 9867 C CA . LYS B 1 385 ? -20.594 50.625 8.609 1 87.31 385 LYS B CA 1
ATOM 9868 C C . LYS B 1 385 ? -20.594 49.25 9.25 1 87.31 385 LYS B C 1
ATOM 9870 O O . LYS B 1 385 ? -19.984 48.312 8.719 1 87.31 385 LYS B O 1
ATOM 9875 N N . VAL B 1 386 ? -21.281 49.062 10.391 1 88.31 386 VAL B N 1
ATOM 9876 C CA . VAL B 1 386 ? -21.281 47.812 11.117 1 88.31 386 VAL B CA 1
ATOM 9877 C C . VAL B 1 386 ? -22.016 46.75 10.305 1 88.31 386 VAL B C 1
ATOM 9879 O O . VAL B 1 386 ? -21.734 45.531 10.43 1 88.31 386 VAL B O 1
ATOM 9882 N N . TRP B 1 387 ? -22.891 47.188 9.398 1 90.75 387 TRP B N 1
ATOM 9883 C CA . TRP B 1 387 ? -23.766 46.25 8.711 1 90.75 387 TRP B CA 1
ATOM 9884 C C . TRP B 1 387 ? -23.094 45.688 7.461 1 90.75 387 TRP B C 1
ATOM 9886 O O . TRP B 1 387 ? -23.609 44.75 6.848 1 90.75 387 TRP B O 1
ATOM 9896 N N . ILE B 1 388 ? -21.953 46.156 7.094 1 90.31 388 ILE B N 1
ATOM 9897 C CA . ILE B 1 388 ? -21.281 45.719 5.879 1 90.31 388 ILE B CA 1
ATOM 9898 C C . ILE B 1 388 ? -20.469 44.469 6.156 1 90.31 388 ILE B C 1
ATOM 9900 O O . ILE B 1 388 ? -20.203 43.656 5.246 1 90.31 388 ILE B O 1
ATOM 9904 N N . HIS B 1 389 ? -20.047 44.188 7.367 1 91.19 389 HIS B N 1
ATOM 9905 C CA . HIS B 1 389 ? -19.141 43.125 7.734 1 91.19 389 HIS B CA 1
ATOM 9906 C C . HIS B 1 389 ? -19.734 41.75 7.422 1 91.19 389 HIS B C 1
ATOM 9908 O O . HIS B 1 389 ? -19.172 40.969 6.648 1 91.19 389 HIS B O 1
ATOM 9914 N N . ALA B 1 390 ? -20.906 41.5 7.891 1 93.62 390 ALA B N 1
ATOM 9915 C CA . ALA B 1 390 ? -21.516 40.188 7.809 1 93.62 390 ALA B CA 1
ATOM 9916 C C . ALA B 1 390 ? -21.75 39.781 6.355 1 93.62 390 ALA B C 1
ATOM 9918 O O . ALA B 1 390 ? -21.391 38.656 5.949 1 93.62 390 ALA B O 1
ATOM 9919 N N . PRO B 1 391 ? -22.297 40.625 5.473 1 94.12 391 PRO B N 1
ATOM 9920 C CA . PRO B 1 391 ? -22.469 40.219 4.07 1 94.12 391 PRO B CA 1
ATOM 9921 C C . PRO B 1 391 ? -21.141 39.938 3.377 1 94.12 391 PRO B C 1
ATOM 9923 O O . PRO B 1 391 ? -21.062 39.031 2.541 1 94.12 391 PRO B O 1
ATOM 9926 N N . VAL B 1 392 ? -20.156 40.656 3.738 1 94.31 392 VAL B N 1
ATOM 9927 C CA . VAL B 1 392 ? -18.844 40.438 3.139 1 94.31 392 VAL B CA 1
ATOM 9928 C C . VAL B 1 392 ? -18.312 39.062 3.586 1 94.31 392 VAL B C 1
ATOM 9930 O O . VAL B 1 392 ? -17.734 38.344 2.787 1 94.31 392 VAL B O 1
ATOM 9933 N N . HIS B 1 393 ? -18.469 38.75 4.859 1 93.88 393 HIS B N 1
ATOM 9934 C CA . HIS B 1 393 ? -18.078 37.438 5.348 1 93.88 393 HIS B CA 1
ATOM 9935 C C . HIS B 1 393 ? -18.766 36.312 4.57 1 93.88 393 HIS B C 1
ATOM 9937 O O . HIS B 1 393 ? -18.141 35.344 4.164 1 93.88 393 HIS B O 1
ATOM 9943 N N . LEU B 1 394 ? -20.016 36.5 4.391 1 95.69 394 LEU B N 1
ATOM 9944 C CA . LEU B 1 394 ? -20.812 35.469 3.725 1 95.69 394 LEU B CA 1
ATOM 9945 C C . LEU B 1 394 ? -20.359 35.281 2.283 1 95.69 394 LEU B C 1
ATOM 9947 O O . LEU B 1 394 ? -20.062 34.156 1.866 1 95.69 394 LEU B O 1
ATOM 9951 N N . VAL B 1 395 ? -20.188 36.312 1.579 1 96.69 395 VAL B N 1
ATOM 9952 C CA . VAL B 1 395 ? -19.828 36.25 0.167 1 96.69 395 VAL B CA 1
ATOM 9953 C C . VAL B 1 395 ? -18.391 35.75 0.026 1 96.69 395 VAL B C 1
ATOM 9955 O O . VAL B 1 395 ? -18.125 34.875 -0.802 1 96.69 395 VAL B O 1
ATOM 9958 N N . ALA B 1 396 ? -17.5 36.25 0.808 1 97.06 396 ALA B N 1
ATOM 9959 C CA . ALA B 1 396 ? -16.094 35.844 0.729 1 97.06 396 ALA B CA 1
ATOM 9960 C C . ALA B 1 396 ? -15.906 34.375 1.067 1 97.06 396 ALA B C 1
ATOM 9962 O O . ALA B 1 396 ? -15.117 33.688 0.423 1 97.06 396 ALA B O 1
ATOM 9963 N N . THR B 1 397 ? -16.578 33.938 2.064 1 97.56 397 THR B N 1
ATOM 9964 C CA . THR B 1 397 ? -16.422 32.562 2.504 1 97.56 397 THR B CA 1
ATOM 9965 C C . THR B 1 397 ? -16.938 31.594 1.442 1 97.56 397 THR B C 1
ATOM 9967 O O . THR B 1 397 ? -16.25 30.625 1.1 1 97.56 397 THR B O 1
ATOM 9970 N N . PHE B 1 398 ? -18.078 31.891 0.896 1 97.88 398 PHE B N 1
ATOM 9971 C CA . PHE B 1 398 ? -18.641 31.016 -0.137 1 97.88 398 PHE B CA 1
ATOM 9972 C C . PHE B 1 398 ? -17.797 31.078 -1.406 1 97.88 398 PHE B C 1
ATOM 9974 O O . PHE B 1 398 ? -17.438 30.047 -1.962 1 97.88 398 PHE B O 1
ATOM 9981 N N . ALA B 1 399 ? -17.438 32.188 -1.808 1 98.31 399 ALA B N 1
ATOM 9982 C CA . ALA B 1 399 ? -16.703 32.375 -3.059 1 98.31 399 ALA B CA 1
ATOM 9983 C C . ALA B 1 399 ? -15.32 31.734 -2.977 1 98.31 399 ALA B C 1
ATOM 9985 O O . ALA B 1 399 ? -14.914 31 -3.879 1 98.31 399 ALA B O 1
ATOM 9986 N N . ALA B 1 400 ? -14.617 31.984 -1.903 1 98.5 400 ALA B N 1
ATOM 9987 C CA . ALA B 1 400 ? -13.25 31.5 -1.781 1 98.5 400 ALA B CA 1
ATOM 9988 C C . ALA B 1 400 ? -13.234 29.969 -1.619 1 98.5 400 ALA B C 1
ATOM 9990 O O . ALA B 1 400 ? -12.422 29.297 -2.248 1 98.5 400 ALA B O 1
ATOM 9991 N N . THR B 1 401 ? -14.109 29.484 -0.82 1 98.56 401 THR B N 1
ATOM 9992 C CA . THR B 1 401 ? -14.078 28.062 -0.5 1 98.56 401 THR B CA 1
ATOM 9993 C C . THR B 1 401 ? -14.609 27.234 -1.668 1 98.56 401 THR B C 1
ATOM 9995 O O . THR B 1 401 ? -13.984 26.25 -2.07 1 98.56 401 THR B O 1
ATOM 9998 N N . LEU B 1 402 ? -15.734 27.609 -2.219 1 98.62 402 LEU B N 1
ATOM 9999 C CA . LEU B 1 402 ? -16.281 26.891 -3.361 1 98.62 402 LEU B CA 1
ATOM 10000 C C . LEU B 1 402 ? -15.422 27.125 -4.605 1 98.62 402 LEU B C 1
ATOM 10002 O O . LEU B 1 402 ? -15.312 26.234 -5.457 1 98.62 402 LEU B O 1
ATOM 10006 N N . GLY B 1 403 ? -14.867 28.312 -4.68 1 98.62 403 GLY B N 1
ATOM 10007 C CA . GLY B 1 403 ? -13.93 28.547 -5.758 1 98.62 403 GLY B CA 1
ATOM 10008 C C . GLY B 1 403 ? -12.727 27.625 -5.727 1 98.62 403 GLY B C 1
ATOM 10009 O O . GLY B 1 403 ? -12.359 27.047 -6.75 1 98.62 403 GLY B O 1
ATOM 10010 N N . LEU B 1 404 ? -12.109 27.469 -4.535 1 98.56 404 LEU B N 1
ATOM 10011 C CA . LEU B 1 404 ? -10.969 26.562 -4.41 1 98.56 404 LEU B CA 1
ATOM 10012 C C . LEU B 1 404 ? -11.391 25.125 -4.664 1 98.56 404 LEU B C 1
ATOM 10014 O O . LEU B 1 404 ? -10.648 24.359 -5.289 1 98.56 404 LEU B O 1
ATOM 10018 N N . ALA B 1 405 ? -12.539 24.75 -4.152 1 98.62 405 ALA B N 1
ATOM 10019 C CA . ALA B 1 405 ? -13.07 23.406 -4.414 1 98.62 405 ALA B CA 1
ATOM 10020 C C . ALA B 1 405 ? -13.195 23.156 -5.914 1 98.62 405 ALA B C 1
ATOM 10022 O O . ALA B 1 405 ? -12.82 22.078 -6.398 1 98.62 405 ALA B O 1
ATOM 10023 N N . ALA B 1 406 ? -13.695 24.125 -6.59 1 98.38 406 ALA B N 1
ATOM 10024 C CA . ALA B 1 406 ? -13.852 24.016 -8.039 1 98.38 406 ALA B CA 1
ATOM 10025 C C . ALA B 1 406 ? -12.492 23.906 -8.727 1 98.38 406 ALA B C 1
ATOM 10027 O O . ALA B 1 406 ? -12.344 23.172 -9.711 1 98.38 406 ALA B O 1
ATOM 10028 N N . ILE B 1 407 ? -11.562 24.609 -8.234 1 98.12 407 ILE B N 1
ATOM 10029 C CA . ILE B 1 407 ? -10.219 24.562 -8.797 1 98.12 407 ILE B CA 1
ATOM 10030 C C . ILE B 1 407 ? -9.648 23.156 -8.641 1 98.12 407 ILE B C 1
ATOM 10032 O O . ILE B 1 407 ? -9.102 22.594 -9.586 1 98.12 407 ILE B O 1
ATOM 10036 N N . PHE B 1 408 ? -9.742 22.562 -7.5 1 97.75 408 PHE B N 1
ATOM 10037 C CA . PHE B 1 408 ? -9.281 21.203 -7.285 1 97.75 408 PHE B CA 1
ATOM 10038 C C . PHE B 1 408 ? -10.016 20.219 -8.203 1 97.75 408 PHE B C 1
ATOM 10040 O O . PHE B 1 408 ? -9.391 19.359 -8.828 1 97.75 408 PHE B O 1
ATOM 10047 N N . GLY B 1 409 ? -11.367 20.391 -8.281 1 96.38 409 GLY B N 1
ATOM 10048 C CA . GLY B 1 409 ? -12.195 19.516 -9.094 1 96.38 409 GLY B CA 1
ATOM 10049 C C . GLY B 1 409 ? -11.883 19.609 -10.578 1 96.38 409 GLY B C 1
ATOM 10050 O O . GLY B 1 409 ? -12.148 18.672 -11.336 1 96.38 409 GLY B O 1
ATOM 10051 N N . ALA B 1 410 ? -11.25 20.688 -10.969 1 95.06 410 ALA B N 1
ATOM 10052 C CA . ALA B 1 410 ? -10.969 20.906 -12.391 1 95.06 410 ALA B CA 1
ATOM 10053 C C . ALA B 1 410 ? -9.523 20.547 -12.727 1 95.06 410 ALA B C 1
ATOM 10055 O O . ALA B 1 410 ? -9.219 20.172 -13.852 1 95.06 410 ALA B O 1
ATOM 10056 N N . THR B 1 411 ? -8.586 20.656 -11.836 1 93.81 411 THR B N 1
ATOM 10057 C CA . THR B 1 411 ? -7.156 20.562 -12.133 1 93.81 411 THR B CA 1
ATOM 10058 C C . THR B 1 411 ? -6.633 19.172 -11.797 1 93.81 411 THR B C 1
ATOM 10060 O O . THR B 1 411 ? -5.984 18.531 -12.625 1 93.81 411 THR B O 1
ATOM 10063 N N . ASN B 1 412 ? -6.805 18.75 -10.625 1 93.81 412 ASN B N 1
ATOM 10064 C CA . ASN B 1 412 ? -6.438 17.422 -10.148 1 93.81 412 ASN B CA 1
ATOM 10065 C C . ASN B 1 412 ? -7.641 16.672 -9.586 1 93.81 412 ASN B C 1
ATOM 10067 O O . ASN B 1 412 ? -7.652 16.297 -8.406 1 93.81 412 ASN B O 1
ATOM 10071 N N . LYS B 1 413 ? -8.516 16.406 -10.5 1 93.69 413 LYS B N 1
ATOM 10072 C CA . LYS B 1 413 ? -9.898 16.047 -10.172 1 93.69 413 LYS B CA 1
ATOM 10073 C C . LYS B 1 413 ? -9.945 14.781 -9.328 1 93.69 413 LYS B C 1
ATOM 10075 O O . LYS B 1 413 ? -10.922 14.547 -8.609 1 93.69 413 LYS B O 1
ATOM 10080 N N . TYR B 1 414 ? -8.906 13.93 -9.32 1 95.69 414 TYR B N 1
ATOM 10081 C CA . TYR B 1 414 ? -9.031 12.656 -8.625 1 95.69 414 TYR B CA 1
ATOM 10082 C C . TYR B 1 414 ? -8.203 12.641 -7.348 1 95.69 414 TYR B C 1
ATOM 10084 O O . TYR B 1 414 ? -8.164 11.641 -6.629 1 95.69 414 TYR B O 1
ATOM 10092 N N . ILE B 1 415 ? -7.586 13.711 -6.961 1 96.88 415 ILE B N 1
ATOM 10093 C CA . ILE B 1 415 ? -6.691 13.758 -5.809 1 96.88 415 ILE B CA 1
ATOM 10094 C C . ILE B 1 415 ? -7.465 13.43 -4.535 1 96.88 415 ILE B C 1
ATOM 10096 O O . ILE B 1 415 ? -6.91 12.852 -3.598 1 96.88 415 ILE B O 1
ATOM 10100 N N . ILE B 1 416 ? -8.758 13.664 -4.488 1 98 416 ILE B N 1
ATOM 10101 C CA . ILE B 1 416 ? -9.57 13.43 -3.301 1 98 416 ILE B CA 1
ATOM 10102 C C . ILE B 1 416 ? -9.719 11.93 -3.072 1 98 416 ILE B C 1
ATOM 10104 O O . ILE B 1 416 ? -10.094 11.492 -1.979 1 98 416 ILE B O 1
ATOM 10108 N N . TYR B 1 417 ? -9.43 11.125 -4.082 1 97.06 417 TYR B N 1
ATOM 10109 C CA . TYR B 1 417 ? -9.547 9.672 -4.035 1 97.06 417 TYR B CA 1
ATOM 10110 C C . TYR B 1 417 ? -8.609 9.078 -2.99 1 97.06 417 TYR B C 1
ATOM 10112 O O . TYR B 1 417 ? -8.969 8.141 -2.281 1 97.06 417 TYR B O 1
ATOM 10120 N N . SER B 1 418 ? -7.426 9.648 -2.879 1 96.5 418 SER B N 1
ATOM 10121 C CA . SER B 1 418 ? -6.426 9.102 -1.968 1 96.5 418 SER B CA 1
ATOM 10122 C C . SER B 1 418 ? -6.078 10.094 -0.864 1 96.5 418 SER B C 1
ATOM 10124 O O . SER B 1 418 ? -5.445 9.734 0.129 1 96.5 418 SER B O 1
ATOM 10126 N N . SER B 1 419 ? -6.473 11.383 -1.029 1 97.38 419 SER B N 1
ATOM 10127 C CA . SER B 1 419 ? -6.055 12.422 -0.1 1 97.38 419 SER B CA 1
ATOM 10128 C C . SER B 1 419 ? -7.238 13.273 0.346 1 97.38 419 SER B C 1
ATOM 10130 O O . SER B 1 419 ? -7.168 14.508 0.331 1 97.38 419 SER B O 1
ATOM 10132 N N . SER B 1 420 ? -8.219 12.609 0.721 1 97.25 420 SER B N 1
ATOM 10133 C CA . SER B 1 420 ? -9.453 13.312 1.045 1 97.25 420 SER B CA 1
ATOM 10134 C C . SER B 1 420 ? -9.258 14.258 2.23 1 97.25 420 SER B C 1
ATOM 10136 O O . SER B 1 420 ? -9.758 15.383 2.225 1 97.25 420 SER B O 1
ATOM 10138 N N . TYR B 1 421 ? -8.5 13.914 3.215 1 96.81 421 TYR B N 1
ATOM 10139 C CA . TYR B 1 421 ? -8.305 14.734 4.402 1 96.81 421 TYR B CA 1
ATOM 10140 C C . TYR B 1 421 ? -7.449 15.953 4.09 1 96.81 421 TYR B C 1
ATOM 10142 O O . TYR B 1 421 ? -7.629 17.016 4.684 1 96.81 421 TYR B O 1
ATOM 10150 N N . ILE B 1 422 ? -6.535 15.797 3.174 1 97.88 422 ILE B N 1
ATOM 10151 C CA . ILE B 1 422 ? -5.703 16.938 2.797 1 97.88 422 ILE B CA 1
ATOM 10152 C C . ILE B 1 422 ? -6.531 17.938 1.996 1 97.88 422 ILE B C 1
ATOM 10154 O O . ILE B 1 422 ? -6.375 19.141 2.158 1 97.88 422 ILE B O 1
ATOM 10158 N N . VAL B 1 423 ? -7.359 17.422 1.204 1 98.5 423 VAL B N 1
ATOM 10159 C CA . VAL B 1 423 ? -8.273 18.297 0.475 1 98.5 423 VAL B CA 1
ATOM 10160 C C . VAL B 1 423 ? -9.172 19.031 1.46 1 98.5 423 VAL B C 1
ATOM 10162 O O . VAL B 1 423 ? -9.32 20.266 1.371 1 98.5 423 VAL B O 1
ATOM 10165 N N . ALA B 1 424 ? -9.734 18.297 2.402 1 98.19 424 ALA B N 1
ATOM 10166 C CA . ALA B 1 424 ? -10.609 18.922 3.402 1 98.19 424 ALA B CA 1
ATOM 10167 C C . ALA B 1 424 ? -9.852 19.969 4.211 1 98.19 424 ALA B C 1
ATOM 10169 O O . ALA B 1 424 ? -10.391 21.047 4.5 1 98.19 424 ALA B O 1
ATOM 10170 N N . ALA B 1 425 ? -8.641 19.641 4.531 1 97.62 425 ALA B N 1
ATOM 10171 C CA . ALA B 1 425 ? -7.832 20.578 5.301 1 97.62 425 ALA B CA 1
ATOM 10172 C C . ALA B 1 425 ? -7.637 21.891 4.531 1 97.62 425 ALA B C 1
ATOM 10174 O O . ALA B 1 425 ? -7.688 22.969 5.117 1 97.62 425 ALA B O 1
ATOM 10175 N N . SER B 1 426 ? -7.414 21.828 3.289 1 98.5 426 SER B N 1
ATOM 10176 C CA . SER B 1 426 ? -7.277 23.016 2.455 1 98.5 426 SER B CA 1
ATOM 10177 C C . SER B 1 426 ? -8.57 23.828 2.432 1 98.5 426 SER B C 1
ATOM 10179 O O . SER B 1 426 ? -8.539 25.047 2.588 1 98.5 426 SER B O 1
ATOM 10181 N N . LEU B 1 427 ? -9.625 23.141 2.279 1 98.69 427 LEU B N 1
ATOM 10182 C CA . LEU B 1 427 ? -10.906 23.828 2.139 1 98.69 427 LEU B CA 1
ATOM 10183 C C . LEU B 1 427 ? -11.344 24.438 3.465 1 98.69 427 LEU B C 1
ATOM 10185 O O . LEU B 1 427 ? -11.867 25.562 3.498 1 98.69 427 LEU B O 1
ATOM 10189 N N . ILE B 1 428 ? -11.148 23.75 4.535 1 98.19 428 ILE B N 1
ATOM 10190 C CA . ILE B 1 428 ? -11.484 24.281 5.855 1 98.19 428 ILE B CA 1
ATOM 10191 C C . ILE B 1 428 ? -10.617 25.5 6.164 1 98.19 428 ILE B C 1
ATOM 10193 O O . ILE B 1 428 ? -11.117 26.516 6.648 1 98.19 428 ILE B O 1
ATOM 10197 N N . SER B 1 429 ? -9.32 25.375 5.84 1 98.19 429 SER B N 1
ATOM 10198 C CA . SER B 1 429 ? -8.422 26.5 6.043 1 98.19 429 SER B CA 1
ATOM 10199 C C . SER B 1 429 ? -8.867 27.719 5.23 1 98.19 429 SER B C 1
ATOM 10201 O O . SER B 1 429 ? -8.867 28.844 5.734 1 98.19 429 SER B O 1
ATOM 10203 N N . THR B 1 430 ? -9.227 27.484 4.066 1 98.56 430 THR B N 1
ATOM 10204 C CA . THR B 1 430 ? -9.695 28.562 3.203 1 98.56 430 THR B CA 1
ATOM 10205 C C . THR B 1 430 ? -10.969 29.188 3.766 1 98.56 430 THR B C 1
ATOM 10207 O O . THR B 1 430 ? -11.102 30.406 3.783 1 98.56 430 THR B O 1
ATOM 10210 N N . ALA B 1 431 ? -11.867 28.375 4.191 1 98.56 431 ALA B N 1
ATOM 10211 C CA . ALA B 1 431 ? -13.125 28.875 4.734 1 98.56 431 ALA B CA 1
ATOM 10212 C C . ALA B 1 431 ? -12.883 29.75 5.961 1 98.56 431 ALA B C 1
ATOM 10214 O O . ALA B 1 431 ? -13.453 30.844 6.074 1 98.56 431 ALA B O 1
ATOM 10215 N N . ILE B 1 432 ? -12.062 29.312 6.863 1 97.94 432 ILE B N 1
ATOM 10216 C CA . ILE B 1 432 ? -11.781 30.062 8.078 1 97.94 432 ILE B CA 1
ATOM 10217 C C . ILE B 1 432 ? -11.062 31.359 7.723 1 97.94 432 ILE B C 1
ATOM 10219 O O . ILE B 1 432 ? -11.406 32.438 8.227 1 97.94 432 ILE B O 1
ATOM 10223 N N . LEU B 1 433 ? -10.094 31.312 6.812 1 97.94 433 LEU B N 1
ATOM 10224 C CA . LEU B 1 433 ? -9.344 32.5 6.395 1 97.94 433 LEU B CA 1
ATOM 10225 C C . LEU B 1 433 ? -10.25 33.5 5.691 1 97.94 433 LEU B C 1
ATOM 10227 O O . LEU B 1 433 ? -10.062 34.688 5.82 1 97.94 433 LEU B O 1
ATOM 10231 N N . ALA B 1 434 ? -11.195 32.938 5.004 1 97.88 434 ALA B N 1
ATOM 10232 C CA . ALA B 1 434 ? -12.109 33.812 4.25 1 97.88 434 ALA B CA 1
ATOM 10233 C C . ALA B 1 434 ? -13.07 34.531 5.18 1 97.88 434 ALA B C 1
ATOM 10235 O O . ALA B 1 434 ? -13.703 35.531 4.781 1 97.88 434 ALA B O 1
ATOM 10236 N N . VAL B 1 435 ? -13.172 34.094 6.367 1 97.06 435 VAL B N 1
ATOM 10237 C CA . VAL B 1 435 ? -13.961 34.781 7.375 1 97.06 435 VAL B CA 1
ATOM 10238 C C . VAL B 1 435 ? -13.062 35.75 8.141 1 97.06 435 VAL B C 1
ATOM 10240 O O . VAL B 1 435 ? -13.414 36.938 8.328 1 97.06 435 VAL B O 1
ATOM 10243 N N . THR B 1 436 ? -11.859 35.406 8.492 1 96.25 436 THR B N 1
ATOM 10244 C CA . THR B 1 436 ? -11.039 36.125 9.453 1 96.25 436 THR B CA 1
ATOM 10245 C C . THR B 1 436 ? -10.258 37.25 8.758 1 96.25 436 THR B C 1
ATOM 10247 O O . THR B 1 436 ? -10.094 38.344 9.312 1 96.25 436 THR B O 1
ATOM 10250 N N . ILE B 1 437 ? -9.781 37.031 7.551 1 95.94 437 ILE B N 1
ATOM 10251 C CA . ILE B 1 437 ? -8.938 38 6.887 1 95.94 437 ILE B CA 1
ATOM 10252 C C . ILE B 1 437 ? -9.773 39.219 6.504 1 95.94 437 ILE B C 1
ATOM 10254 O O . ILE B 1 437 ? -9.43 40.375 6.852 1 95.94 437 ILE B O 1
ATOM 10258 N N . PRO B 1 438 ? -10.898 39.094 5.855 1 95.25 438 PRO B N 1
ATOM 10259 C CA . PRO B 1 438 ? -11.719 40.25 5.57 1 95.25 438 PRO B CA 1
ATOM 10260 C C . PRO B 1 438 ? -12.172 40.969 6.84 1 95.25 438 PRO B C 1
ATOM 10262 O O . PRO B 1 438 ? -12.305 42.219 6.84 1 95.25 438 PRO B O 1
ATOM 10265 N N . ALA B 1 439 ? -12.477 40.219 7.902 1 94.31 439 ALA B N 1
ATOM 10266 C CA . ALA B 1 439 ? -12.875 40.844 9.164 1 94.31 439 ALA B CA 1
ATOM 10267 C C . ALA B 1 439 ? -11.797 41.781 9.68 1 94.31 439 ALA B C 1
ATOM 10269 O O . ALA B 1 439 ? -12.094 42.906 10.148 1 94.31 439 ALA B O 1
ATOM 10270 N N . LYS B 1 440 ? -10.602 41.375 9.555 1 92.5 440 LYS B N 1
ATOM 10271 C CA . LYS B 1 440 ? -9.484 42.219 10 1 92.5 440 LYS B CA 1
ATOM 10272 C C . LYS B 1 440 ? -9.297 43.406 9.078 1 92.5 440 LYS B C 1
ATOM 10274 O O . LYS B 1 440 ? -9.031 44.531 9.547 1 92.5 440 LYS B O 1
ATOM 10279 N N . ILE B 1 441 ? -9.453 43.219 7.852 1 93.31 441 ILE B N 1
ATOM 10280 C CA . ILE B 1 441 ? -9.289 44.281 6.875 1 93.31 441 ILE B CA 1
ATOM 10281 C C . ILE B 1 441 ? -10.383 45.344 7.074 1 93.31 441 ILE B C 1
ATOM 10283 O O . ILE B 1 441 ? -10.102 46.531 7.117 1 93.31 441 ILE B O 1
ATOM 10287 N N . LEU B 1 442 ? -11.594 44.906 7.277 1 92.62 442 LEU B N 1
ATOM 10288 C CA . LEU B 1 442 ? -12.727 45.781 7.445 1 92.62 442 LEU B CA 1
ATOM 10289 C C . LEU B 1 442 ? -12.641 46.531 8.773 1 92.62 442 LEU B C 1
ATOM 10291 O O . LEU B 1 442 ? -13 47.719 8.852 1 92.62 442 LEU B O 1
ATOM 10295 N N . SER B 1 443 ? -12.211 45.906 9.789 1 89.75 443 SER B N 1
ATOM 10296 C CA . SER B 1 443 ? -12.07 46.531 11.086 1 89.75 443 SER B CA 1
ATOM 10297 C C . SER B 1 443 ? -10.977 47.625 11.047 1 89.75 443 SER B C 1
ATOM 10299 O O . SER B 1 443 ? -11.023 48.594 11.812 1 89.75 443 SER B O 1
ATOM 10301 N N . TYR B 1 444 ? -10.047 47.375 10.211 1 88.38 444 TYR B N 1
ATOM 10302 C CA . TYR B 1 444 ? -8.969 48.344 10.062 1 88.38 444 TYR B CA 1
ATOM 10303 C C . TYR B 1 444 ? -9.445 49.562 9.289 1 88.38 444 TYR B C 1
ATOM 10305 O O . TYR B 1 444 ? -9.188 50.719 9.695 1 88.38 444 TYR B O 1
ATOM 10313 N N . TYR B 1 445 ? -10.234 49.438 8.242 1 89.25 445 TYR B N 1
ATOM 10314 C CA . TYR B 1 445 ? -10.648 50.531 7.375 1 89.25 445 TYR B CA 1
ATOM 10315 C C . TYR B 1 445 ? -11.945 51.156 7.863 1 89.25 445 TYR B C 1
ATOM 10317 O O . TYR B 1 445 ? -12.188 52.344 7.648 1 89.25 445 TYR B O 1
ATOM 10325 N N . PHE B 1 446 ? -12.734 50.281 8.461 1 88 446 PHE B N 1
ATOM 10326 C CA . PHE B 1 446 ? -14.008 50.75 8.984 1 88 446 PHE B CA 1
ATOM 10327 C C . PHE B 1 446 ? -14.141 50.406 10.469 1 88 446 PHE B C 1
ATOM 10329 O O . PHE B 1 446 ? -14.977 49.594 10.859 1 88 446 PHE B O 1
ATOM 10336 N N . PRO B 1 447 ? -13.484 51.125 11.273 1 87.31 447 PRO B N 1
ATOM 10337 C CA . PRO B 1 447 ? -13.516 50.812 12.703 1 87.31 447 PRO B CA 1
ATOM 10338 C C . PRO B 1 447 ? -14.852 51.156 13.359 1 87.31 447 PRO B C 1
ATOM 10340 O O . PRO B 1 447 ? -15.477 52.156 13.023 1 87.31 447 PRO B O 1
ATOM 10343 N N . SER B 1 448 ? -15.375 50.219 14.07 1 87.31 448 SER B N 1
ATOM 10344 C CA . SER B 1 448 ? -16.578 50.375 14.883 1 87.31 448 SER B CA 1
ATOM 10345 C C . SER B 1 448 ? -16.375 49.812 16.281 1 87.31 448 SER B C 1
ATOM 10347 O O . SER B 1 448 ? -15.484 49 16.516 1 87.31 448 SER B O 1
ATOM 10349 N N . PRO B 1 449 ? -17.188 50.406 17.297 1 86.56 449 PRO B N 1
ATOM 10350 C CA . PRO B 1 449 ? -17.062 49.812 18.625 1 86.56 449 PRO B CA 1
ATOM 10351 C C . PRO B 1 449 ? -17.312 48.312 18.641 1 86.56 449 PRO B C 1
ATOM 10353 O O . PRO B 1 449 ? -18.281 47.844 18.047 1 86.56 449 PRO B O 1
ATOM 10356 N N . ASP B 1 450 ? -16.547 47.594 19.281 1 86.31 450 ASP B N 1
ATOM 10357 C CA . ASP B 1 450 ? -16.484 46.125 19.266 1 86.31 450 ASP B CA 1
ATOM 10358 C C . ASP B 1 450 ? -17.812 45.531 19.672 1 86.31 450 ASP B C 1
ATOM 10360 O O . ASP B 1 450 ? -18.328 44.625 18.984 1 86.31 450 ASP B O 1
ATOM 10364 N N . PRO B 1 451 ? -18.438 45.969 20.812 1 84.44 451 PRO B N 1
ATOM 10365 C CA . PRO B 1 451 ? -19.703 45.344 21.219 1 84.44 451 PRO B CA 1
ATOM 10366 C C . PRO B 1 451 ? -20.812 45.594 20.203 1 84.44 451 PRO B C 1
ATOM 10368 O O . PRO B 1 451 ? -21.656 44.719 20 1 84.44 451 PRO B O 1
ATOM 10371 N N . LEU B 1 452 ? -20.766 46.781 19.594 1 88.5 452 LEU B N 1
ATOM 10372 C CA . LEU B 1 452 ? -21.766 47.094 18.578 1 88.5 452 LEU B CA 1
ATOM 10373 C C . LEU B 1 452 ? -21.562 46.25 17.328 1 88.5 452 LEU B C 1
ATOM 10375 O O . LEU B 1 452 ? -22.531 45.75 16.75 1 88.5 452 LEU B O 1
ATOM 10379 N N . LEU B 1 453 ? -20.359 46.125 16.938 1 90.75 453 LEU B N 1
ATOM 10380 C CA . LEU B 1 453 ? -20.031 45.312 15.766 1 90.75 453 LEU B CA 1
ATOM 10381 C C . LEU B 1 453 ? -20.406 43.844 15.969 1 90.75 453 LEU B C 1
ATOM 10383 O O . LEU B 1 453 ? -20.984 43.219 15.078 1 90.75 453 LEU B O 1
ATOM 10387 N N . THR B 1 454 ? -20.078 43.25 17.141 1 91.5 454 THR B N 1
ATOM 10388 C CA . THR B 1 454 ? -20.375 41.844 17.438 1 91.5 454 THR B CA 1
ATOM 10389 C C . THR B 1 454 ? -21.891 41.625 17.453 1 91.5 454 THR B C 1
ATOM 10391 O O . THR B 1 454 ? -22.359 40.625 16.906 1 91.5 454 THR B O 1
ATOM 10394 N N . THR B 1 455 ? -22.609 42.531 18.016 1 91.38 455 THR B N 1
ATOM 10395 C CA . THR B 1 455 ? -24.062 42.406 18.094 1 91.38 455 THR B CA 1
ATOM 10396 C C . THR B 1 455 ? -24.688 42.531 16.703 1 91.38 455 THR B C 1
ATOM 10398 O O . THR B 1 455 ? -25.594 41.781 16.359 1 91.38 455 THR B O 1
ATOM 10401 N N . ALA B 1 456 ? -24.172 43.469 15.93 1 92.88 456 ALA B N 1
ATOM 10402 C CA . ALA B 1 456 ? -24.656 43.594 14.555 1 92.88 456 ALA B CA 1
ATOM 10403 C C . ALA B 1 456 ? -24.391 42.344 13.758 1 92.88 456 ALA B C 1
ATOM 10405 O O . ALA B 1 456 ? -25.25 41.875 12.984 1 92.88 456 ALA B O 1
ATOM 10406 N N . ASN B 1 457 ? -23.234 41.75 13.914 1 94.25 457 ASN B N 1
ATOM 10407 C CA . ASN B 1 457 ? -22.906 40.5 13.234 1 94.25 457 ASN B CA 1
ATOM 10408 C C . ASN B 1 457 ? -23.812 39.375 13.688 1 94.25 457 ASN B C 1
ATOM 10410 O O . ASN B 1 457 ? -24.312 38.594 12.859 1 94.25 457 ASN B O 1
ATOM 10414 N N . HIS B 1 458 ? -24.031 39.25 15 1 94.81 458 HIS B N 1
ATOM 10415 C CA . HIS B 1 458 ? -24.953 38.219 15.5 1 94.81 458 HIS B CA 1
ATOM 10416 C C . HIS B 1 458 ? -26.344 38.406 14.891 1 94.81 458 HIS B C 1
ATOM 10418 O O . HIS B 1 458 ? -27.016 37.406 14.578 1 94.81 458 HIS B O 1
ATOM 10424 N N . ALA B 1 459 ? -26.75 39.625 14.742 1 94.38 459 ALA B N 1
ATOM 10425 C CA . ALA B 1 459 ? -28.078 39.906 14.219 1 94.38 459 ALA B CA 1
ATOM 10426 C C . ALA B 1 459 ? -28.203 39.469 12.766 1 94.38 459 ALA B C 1
ATOM 10428 O O . ALA B 1 459 ? -29.172 38.781 12.383 1 94.38 459 ALA B O 1
ATOM 10429 N N . VAL B 1 460 ? -27.266 39.781 11.961 1 95.38 460 VAL B N 1
ATOM 10430 C CA . VAL B 1 460 ? -27.297 39.438 10.547 1 95.38 460 VAL B CA 1
ATOM 10431 C C . VAL B 1 460 ? -27.203 37.938 10.359 1 95.38 460 VAL B C 1
ATOM 10433 O O . VAL B 1 460 ? -27.938 37.344 9.555 1 95.38 460 VAL B O 1
ATOM 10436 N N . PHE B 1 461 ? -26.344 37.281 11.094 1 96.31 461 PHE B N 1
ATOM 10437 C CA . PHE B 1 461 ? -26.188 35.844 10.945 1 96.31 461 PHE B CA 1
ATOM 10438 C C . PHE B 1 461 ? -27.391 35.094 11.508 1 96.31 461 PHE B C 1
ATOM 10440 O O . PHE B 1 461 ? -27.734 34 11.039 1 96.31 461 PHE B O 1
ATOM 10447 N N . THR B 1 462 ? -28.047 35.688 12.562 1 96.62 462 THR B N 1
ATOM 10448 C CA . THR B 1 462 ? -29.297 35.125 13.023 1 96.62 462 THR B CA 1
ATOM 10449 C C . THR B 1 462 ? -30.359 35.156 11.922 1 96.62 462 THR B C 1
ATOM 10451 O O . THR B 1 462 ? -31.094 34.188 11.711 1 96.62 462 THR B O 1
ATOM 10454 N N . LEU B 1 463 ? -30.406 36.281 11.203 1 96.62 463 LEU B N 1
ATOM 10455 C CA . LEU B 1 463 ? -31.328 36.375 10.07 1 96.62 463 LEU B CA 1
ATOM 10456 C C . LEU B 1 463 ? -30.984 35.375 8.977 1 96.62 463 LEU B C 1
ATOM 10458 O O . LEU B 1 463 ? -31.859 34.781 8.391 1 96.62 463 LEU B O 1
ATOM 10462 N N . PHE B 1 464 ? -29.766 35.25 8.703 1 96.06 464 PHE B N 1
ATOM 10463 C CA . PHE B 1 464 ? -29.297 34.281 7.699 1 96.06 464 PHE B CA 1
ATOM 10464 C C . PHE B 1 464 ? -29.734 32.875 8.031 1 96.06 464 PHE B C 1
ATOM 10466 O O . PHE B 1 464 ? -30.297 32.188 7.184 1 96.06 464 PHE B O 1
ATOM 10473 N N . TRP B 1 465 ? -29.453 32.406 9.266 1 97.19 465 TRP B N 1
ATOM 10474 C CA . TRP B 1 465 ? -29.812 31.062 9.672 1 97.19 465 TRP B CA 1
ATOM 10475 C C . TRP B 1 465 ? -31.328 30.906 9.734 1 97.19 465 TRP B C 1
ATOM 10477 O O . TRP B 1 465 ? -31.844 29.812 9.484 1 97.19 465 TRP B O 1
ATOM 10487 N N . TRP B 1 466 ? -32 32 10.125 1 97.88 466 TRP B N 1
ATOM 10488 C CA . TRP B 1 466 ? -33.469 31.969 10.125 1 97.88 466 TRP B CA 1
ATOM 10489 C C . TRP B 1 466 ? -34 31.703 8.719 1 97.88 466 TRP B C 1
ATOM 10491 O O . TRP B 1 466 ? -34.906 30.891 8.547 1 97.88 466 TRP B O 1
ATOM 10501 N N . LEU B 1 467 ? -33.469 32.312 7.723 1 97.75 467 LEU B N 1
ATOM 10502 C CA . LEU B 1 467 ? -33.875 32.125 6.336 1 97.75 467 LEU B CA 1
ATOM 10503 C C . LEU B 1 467 ? -33.562 30.703 5.875 1 97.75 467 LEU B C 1
ATOM 10505 O O . LEU B 1 467 ? -34.344 30.078 5.18 1 97.75 467 LEU B O 1
ATOM 10509 N N . LEU B 1 468 ? -32.406 30.203 6.238 1 96.94 468 LEU B N 1
ATOM 10510 C CA . LEU B 1 468 ? -32.031 28.844 5.863 1 96.94 468 LEU B CA 1
ATOM 10511 C C . LEU B 1 468 ? -32.938 27.812 6.551 1 96.94 468 LEU B C 1
ATOM 10513 O O . LEU B 1 468 ? -33.219 26.766 5.98 1 96.94 468 LEU B O 1
ATOM 10517 N N . LEU B 1 469 ? -33.312 28.109 7.773 1 98 469 LEU B N 1
ATOM 10518 C CA . LEU B 1 469 ? -34.219 27.219 8.469 1 98 469 LEU B CA 1
ATOM 10519 C C . LEU B 1 469 ? -35.594 27.203 7.777 1 98 469 LEU B C 1
ATOM 10521 O O . LEU B 1 469 ? -36.25 26.172 7.734 1 98 469 LEU B O 1
ATOM 10525 N N . CYS B 1 470 ? -36.031 28.391 7.254 1 97.94 470 CYS B N 1
ATOM 10526 C CA . CYS B 1 470 ? -37.25 28.438 6.465 1 97.94 470 CYS B CA 1
ATOM 10527 C C . CYS B 1 470 ? -37.156 27.5 5.266 1 97.94 470 CYS B C 1
ATOM 10529 O O . CYS B 1 470 ? -38.062 26.719 5.008 1 97.94 470 CYS B O 1
ATOM 10531 N N . VAL B 1 471 ? -36.094 27.547 4.668 1 97.31 471 VAL B N 1
ATOM 10532 C CA . VAL B 1 471 ? -35.875 26.703 3.494 1 97.31 471 VAL B CA 1
ATOM 10533 C C . VAL B 1 471 ? -35.844 25.234 3.914 1 97.31 471 VAL B C 1
ATOM 10535 O O . VAL B 1 471 ? -36.469 24.375 3.285 1 97.31 471 VAL B O 1
ATOM 10538 N N . ALA B 1 472 ? -35.094 24.875 4.895 1 97.12 472 ALA B N 1
ATOM 10539 C CA . ALA B 1 472 ? -35 23.5 5.383 1 97.12 472 ALA B CA 1
ATOM 10540 C C . ALA B 1 472 ? -36.375 22.953 5.781 1 97.12 472 ALA B C 1
ATOM 10542 O O . ALA B 1 472 ? -36.656 21.781 5.543 1 97.12 472 ALA B O 1
ATOM 10543 N N . THR B 1 473 ? -37.156 23.812 6.434 1 97.81 473 THR B N 1
ATOM 10544 C CA . THR B 1 473 ? -38.5 23.422 6.836 1 97.81 473 THR B CA 1
ATOM 10545 C C . THR B 1 473 ? -39.375 23.156 5.613 1 97.81 473 THR B C 1
ATOM 10547 O O . THR B 1 473 ? -40.125 22.188 5.594 1 97.81 473 THR B O 1
ATOM 10550 N N . GLY B 1 474 ? -39.25 23.969 4.613 1 97.38 474 GLY B N 1
ATOM 10551 C CA . GLY B 1 474 ? -39.969 23.75 3.371 1 97.38 474 GLY B CA 1
ATOM 10552 C C . GLY B 1 474 ? -39.594 22.453 2.678 1 97.38 474 GLY B C 1
ATOM 10553 O O . GLY B 1 474 ? -40.469 21.703 2.223 1 97.38 474 GLY B O 1
ATOM 10554 N N . VAL B 1 475 ? -38.344 22.188 2.584 1 96 475 VAL B N 1
ATOM 10555 C CA . VAL B 1 475 ? -37.812 20.984 1.939 1 96 475 VAL B CA 1
ATOM 10556 C C . VAL B 1 475 ? -38.25 19.75 2.727 1 96 475 VAL B C 1
ATOM 10558 O O . VAL B 1 475 ? -38.625 18.719 2.139 1 96 475 VAL B O 1
ATOM 10561 N N . LEU B 1 476 ? -38.25 19.812 3.98 1 96.31 476 LEU B N 1
ATOM 10562 C CA . LEU B 1 476 ? -38.719 18.719 4.828 1 96.31 476 LEU B CA 1
ATOM 10563 C C . LEU B 1 476 ? -40.188 18.469 4.633 1 96.31 476 LEU B C 1
ATOM 10565 O O . LEU B 1 476 ? -40.656 17.312 4.598 1 96.31 476 LEU B O 1
ATOM 10569 N N . ASN B 1 477 ? -40.906 19.516 4.543 1 96 477 ASN B N 1
ATOM 10570 C CA . ASN B 1 477 ? -42.344 19.406 4.418 1 96 477 ASN B CA 1
ATOM 10571 C C . ASN B 1 477 ? -42.781 18.938 3.025 1 96 477 ASN B C 1
ATOM 10573 O O . ASN B 1 477 ? -43.625 18.047 2.885 1 96 477 ASN B O 1
ATOM 10577 N N . GLU B 1 478 ? -42.188 19.484 1.98 1 95.69 478 GLU B N 1
ATOM 10578 C CA . GLU B 1 478 ? -42.625 19.234 0.608 1 95.69 478 GLU B CA 1
ATOM 10579 C C . GLU B 1 478 ? -41.906 18.047 0.005 1 95.69 478 GLU B C 1
ATOM 10581 O O . GLU B 1 478 ? -42.5 17.234 -0.697 1 95.69 478 GLU B O 1
ATOM 10586 N N . ASN B 1 479 ? -40.656 17.953 0.26 1 93.69 479 ASN B N 1
ATOM 10587 C CA . ASN B 1 479 ? -39.844 16.922 -0.384 1 93.69 479 ASN B CA 1
ATOM 10588 C C . ASN B 1 479 ? -39.562 15.766 0.563 1 93.69 479 ASN B C 1
ATOM 10590 O O . ASN B 1 479 ? -39.031 14.742 0.148 1 93.69 479 ASN B O 1
ATOM 10594 N N . HIS B 1 480 ? -39.781 15.93 1.813 1 93.25 480 HIS B N 1
ATOM 10595 C CA . HIS B 1 480 ? -39.594 14.898 2.83 1 93.25 480 HIS B CA 1
ATOM 10596 C C . HIS B 1 480 ? -38.125 14.539 2.994 1 93.25 480 HIS B C 1
ATOM 10598 O O . HIS B 1 480 ? -37.781 13.359 3.092 1 93.25 480 HIS B O 1
ATOM 10604 N N . LEU B 1 481 ? -37.312 15.539 2.867 1 93.69 481 LEU B N 1
ATOM 10605 C CA . LEU B 1 481 ? -35.875 15.359 3.086 1 93.69 481 LEU B CA 1
ATOM 10606 C C . LEU B 1 481 ? -35.469 15.844 4.473 1 93.69 481 LEU B C 1
ATOM 10608 O O . LEU B 1 481 ? -35.656 17.016 4.805 1 93.69 481 LEU B O 1
ATOM 10612 N N . GLY B 1 482 ? -34.906 14.953 5.23 1 92.81 482 GLY B N 1
ATOM 10613 C CA . GLY B 1 482 ? -34.594 15.25 6.621 1 92.81 482 GLY B CA 1
ATOM 10614 C C . GLY B 1 482 ? -33.125 15.578 6.844 1 92.81 482 GLY B C 1
ATOM 10615 O O . GLY B 1 482 ? -32.719 15.898 7.965 1 92.81 482 GLY B O 1
ATOM 10616 N N . GLY B 1 483 ? -32.312 15.625 5.883 1 92.12 483 GLY B N 1
ATOM 10617 C CA . GLY B 1 483 ? -30.875 15.766 6.02 1 92.12 483 GLY B CA 1
ATOM 10618 C C . GLY B 1 483 ? -30.422 17.188 6.328 1 92.12 483 GLY B C 1
ATOM 10619 O O . GLY B 1 483 ? -29.25 17.422 6.609 1 92.12 483 GLY B O 1
ATOM 10620 N N . PHE B 1 484 ? -31.281 18.172 6.488 1 93.69 484 PHE B N 1
ATOM 10621 C CA . PHE B 1 484 ? -30.906 19.578 6.652 1 93.69 484 PHE B CA 1
ATOM 10622 C C . PHE B 1 484 ? -31.109 20.016 8.094 1 93.69 484 PHE B C 1
ATOM 10624 O O . PHE B 1 484 ? -31.328 21.203 8.352 1 93.69 484 PHE B O 1
ATOM 10631 N N . TYR B 1 485 ? -31.016 19.062 9.008 1 94.69 485 TYR B N 1
ATOM 10632 C CA . TYR B 1 485 ? -31.219 19.344 10.43 1 94.69 485 TYR B CA 1
ATOM 10633 C C . TYR B 1 485 ? -30.141 20.266 10.961 1 94.69 485 TYR B C 1
ATOM 10635 O O . TYR B 1 485 ? -30.281 20.859 12.039 1 94.69 485 TYR B O 1
ATOM 10643 N N . TYR B 1 486 ? -29 20.453 10.258 1 95.38 486 TYR B N 1
ATOM 10644 C CA . TYR B 1 486 ? -27.953 21.391 10.664 1 95.38 486 TYR B CA 1
ATOM 10645 C C . TYR B 1 486 ? -28.531 22.797 10.844 1 95.38 486 TYR B C 1
ATOM 10647 O O . TYR B 1 486 ? -28.172 23.484 11.797 1 95.38 486 TYR B O 1
ATOM 10655 N N . ALA B 1 487 ? -29.375 23.234 9.938 1 96.81 487 ALA B N 1
ATOM 10656 C CA . ALA B 1 487 ? -29.938 24.578 9.961 1 96.81 487 ALA B CA 1
ATOM 10657 C C . ALA B 1 487 ? -30.719 24.828 11.25 1 96.81 487 ALA B C 1
ATOM 10659 O O . ALA B 1 487 ? -30.719 25.938 11.781 1 96.81 487 ALA B O 1
ATOM 10660 N N . THR B 1 488 ? -31.391 23.797 11.734 1 97.25 488 THR B N 1
ATOM 10661 C CA . THR B 1 488 ? -32.156 23.906 12.961 1 97.25 488 THR B CA 1
ATOM 10662 C C . THR B 1 488 ? -31.281 24.281 14.148 1 97.25 488 THR B C 1
ATOM 10664 O O . THR B 1 488 ? -31.578 25.219 14.875 1 97.25 488 THR B O 1
ATOM 10667 N N . PHE B 1 489 ? -30.234 23.594 14.234 1 96.12 489 PHE B N 1
ATOM 10668 C CA . PHE B 1 489 ? -29.406 23.75 15.43 1 96.12 489 PHE B CA 1
ATOM 10669 C C . PHE B 1 489 ? -28.438 24.922 15.281 1 96.12 489 PHE B C 1
ATOM 10671 O O . PHE B 1 489 ? -28.062 25.547 16.266 1 96.12 489 PHE B O 1
ATOM 10678 N N . ALA B 1 490 ? -28.031 25.203 14.039 1 97.19 490 ALA B N 1
ATOM 10679 C CA . ALA B 1 490 ? -27.25 26.422 13.805 1 97.19 490 ALA B CA 1
ATOM 10680 C C . ALA B 1 490 ? -28.047 27.672 14.148 1 97.19 490 ALA B C 1
ATOM 10682 O O . ALA B 1 490 ? -27.531 28.594 14.781 1 97.19 490 ALA B O 1
ATOM 10683 N N . TYR B 1 491 ? -29.328 27.734 13.805 1 98 491 TYR B N 1
ATOM 10684 C CA . TYR B 1 491 ? -30.188 28.859 14.125 1 98 491 TYR B CA 1
ATOM 10685 C C . TYR B 1 491 ? -30.406 28.969 15.633 1 98 491 TYR B C 1
ATOM 10687 O O . TYR B 1 491 ? -30.281 30.062 16.203 1 98 491 TYR B O 1
ATOM 10695 N N . ALA B 1 492 ? -30.719 27.828 16.234 1 97.69 492 ALA B N 1
ATOM 10696 C CA . ALA B 1 492 ? -30.938 27.844 17.672 1 97.69 492 ALA B CA 1
ATOM 10697 C C . ALA B 1 492 ? -29.734 28.391 18.422 1 97.69 492 ALA B C 1
ATOM 10699 O O . ALA B 1 492 ? -29.859 29.234 19.312 1 97.69 492 ALA B O 1
ATOM 10700 N N . GLY B 1 493 ? -28.531 27.891 18.047 1 97 493 GLY B N 1
ATOM 10701 C CA . GLY B 1 493 ? -27.312 28.375 18.672 1 97 493 GLY B CA 1
ATOM 10702 C C . GLY B 1 493 ? -27.062 29.844 18.438 1 97 493 GLY B C 1
ATOM 10703 O O . GLY B 1 493 ? -26.703 30.578 19.359 1 97 493 GLY B O 1
ATOM 10704 N N . GLN B 1 494 ? -27.219 30.297 17.203 1 97.12 494 GLN B N 1
ATOM 10705 C CA . GLN B 1 494 ? -27 31.688 16.828 1 97.12 494 GLN B CA 1
ATOM 10706 C C . GLN B 1 494 ? -28.016 32.594 17.516 1 97.12 494 GLN B C 1
ATOM 10708 O O . GLN B 1 494 ? -27.672 33.719 17.906 1 97.12 494 GLN B O 1
ATOM 10713 N N . LEU B 1 495 ? -29.25 32.156 17.625 1 97.31 495 LEU B N 1
ATOM 10714 C CA . LEU B 1 495 ? -30.281 32.938 18.297 1 97.31 495 LEU B CA 1
ATOM 10715 C C . LEU B 1 495 ? -29.938 33.156 19.766 1 97.31 495 LEU B C 1
ATOM 10717 O O . LEU B 1 495 ? -30.047 34.281 20.266 1 97.31 495 LEU B O 1
ATOM 10721 N N . PHE B 1 496 ? -29.5 32.125 20.391 1 96.94 496 PHE B N 1
ATOM 10722 C CA . PHE B 1 496 ? -29.125 32.25 21.781 1 96.94 496 PHE B CA 1
ATOM 10723 C C . PHE B 1 496 ? -27.953 33.219 21.953 1 96.94 496 PHE B C 1
ATOM 10725 O O . PHE B 1 496 ? -27.906 34 22.906 1 96.94 496 PHE B O 1
ATOM 10732 N N . SER B 1 497 ? -27.031 33.156 21.031 1 95.88 497 SER B N 1
ATOM 10733 C CA . SER B 1 497 ? -25.891 34.062 21.078 1 95.88 497 SER B CA 1
ATOM 10734 C C . SER B 1 497 ? -26.328 35.531 20.906 1 95.88 497 SER B C 1
ATOM 10736 O O . SER B 1 497 ? -25.828 36.406 21.594 1 95.88 497 SER B O 1
ATOM 10738 N N . LEU B 1 498 ? -27.25 35.781 20.016 1 95.75 498 LEU B N 1
ATOM 10739 C CA . LEU B 1 498 ? -27.781 37.125 19.812 1 95.75 498 LEU B CA 1
ATOM 10740 C C . LEU B 1 498 ? -28.484 37.625 21.062 1 95.75 498 LEU B C 1
ATOM 10742 O O . LEU B 1 498 ? -28.297 38.781 21.469 1 95.75 498 LEU B O 1
ATOM 10746 N N . LEU B 1 499 ? -29.266 36.812 21.672 1 94.81 499 LEU B N 1
ATOM 10747 C CA . LEU B 1 499 ? -30 37.188 22.875 1 94.81 499 LEU B CA 1
ATOM 10748 C C . LEU B 1 499 ? -29.031 37.531 24.016 1 94.81 499 LEU B C 1
ATOM 10750 O O . LEU B 1 499 ? -29.266 38.5 24.75 1 94.81 499 LEU B O 1
ATOM 10754 N N . LEU B 1 500 ? -27.969 36.781 24.078 1 93.12 500 LEU B N 1
ATOM 10755 C CA . LEU B 1 500 ? -26.969 37.094 25.094 1 93.12 500 LEU B CA 1
ATOM 10756 C C . LEU B 1 500 ? -26.281 38.406 24.812 1 93.12 500 LEU B C 1
ATOM 10758 O O . LEU B 1 500 ? -26.062 39.219 25.719 1 93.12 500 LEU B O 1
ATOM 10762 N N . SER B 1 501 ? -25.984 38.625 23.562 1 91.81 501 SER B N 1
ATOM 10763 C CA . SER B 1 501 ? -25.312 39.875 23.172 1 91.81 501 SER B CA 1
ATOM 10764 C C . SER B 1 501 ? -26.203 41.094 23.406 1 91.81 501 SER B C 1
ATOM 10766 O O . SER B 1 501 ? -25.75 42.094 23.922 1 91.81 501 SER B O 1
ATOM 10768 N N . LEU B 1 502 ? -27.469 40.969 23.062 1 90.5 502 LEU B N 1
ATOM 10769 C CA . LEU B 1 502 ? -28.438 42.062 23.297 1 90.5 502 LEU B CA 1
ATOM 10770 C C . LEU B 1 502 ? -28.656 42.281 24.781 1 90.5 502 LEU B C 1
ATOM 10772 O O . LEU B 1 502 ? -28.734 43.438 25.234 1 90.5 502 LEU B O 1
ATOM 10776 N N . GLY B 1 503 ? -28.766 41.219 25.5 1 88.19 503 GLY B N 1
ATOM 10777 C CA . GLY B 1 503 ? -28.922 41.344 26.938 1 88.19 503 GLY B CA 1
ATOM 10778 C C . GLY B 1 503 ? -27.766 42.062 27.594 1 88.19 503 GLY B C 1
ATOM 10779 O O . GLY B 1 503 ? -27.953 42.875 28.5 1 88.19 503 GLY B O 1
ATOM 10780 N N . ALA B 1 504 ? -26.578 41.75 27.109 1 85.56 504 ALA B N 1
ATOM 10781 C CA . ALA B 1 504 ? -25.375 42.375 27.672 1 85.56 504 ALA B CA 1
ATOM 10782 C C . ALA B 1 504 ? -25.328 43.875 27.328 1 85.56 504 ALA B C 1
ATOM 10784 O O . ALA B 1 504 ? -24.922 44.688 28.156 1 85.56 504 ALA B O 1
ATOM 10785 N N . MET B 1 505 ? -25.781 44.281 26.188 1 84.19 505 MET B N 1
ATOM 10786 C CA . MET B 1 505 ? -25.75 45.656 25.75 1 84.19 505 MET B CA 1
ATOM 10787 C C . MET B 1 505 ? -26.844 46.469 26.438 1 84.19 505 MET B C 1
ATOM 10789 O O . MET B 1 505 ? -26.641 47.656 26.766 1 84.19 505 MET B O 1
ATOM 10793 N N . LEU B 1 506 ? -27.891 45.875 26.703 1 83.88 506 LEU B N 1
ATOM 10794 C CA . LEU B 1 506 ? -29.031 46.594 27.234 1 83.88 506 LEU B CA 1
ATOM 10795 C C . LEU B 1 506 ? -28.984 46.656 28.766 1 83.88 506 LEU B C 1
ATOM 10797 O O . LEU B 1 506 ? -29.453 47.625 29.375 1 83.88 506 LEU B O 1
ATOM 10801 N N . HIS B 1 507 ? -28.438 45.688 29.406 1 77.19 507 HIS B N 1
ATOM 10802 C CA . HIS B 1 507 ? -28.562 45.625 30.859 1 77.19 507 HIS B CA 1
ATOM 10803 C C . HIS B 1 507 ? -27.203 45.844 31.531 1 77.19 507 HIS B C 1
ATOM 10805 O O . HIS B 1 507 ? -27.141 46.156 32.719 1 77.19 507 HIS B O 1
ATOM 10811 N N . PHE B 1 508 ? -26.094 45.625 30.953 1 64.12 508 PHE B N 1
ATOM 10812 C CA . PHE B 1 508 ? -24.812 45.688 31.656 1 64.12 508 PHE B CA 1
ATOM 10813 C C . PHE B 1 508 ? -24 46.875 31.141 1 64.12 508 PHE B C 1
ATOM 10815 O O . PHE B 1 508 ? -23 47.25 31.766 1 64.12 508 PHE B O 1
ATOM 10822 N N . ASP B 1 509 ? -24.094 47.281 30 1 56.97 509 ASP B N 1
ATOM 10823 C CA . ASP B 1 509 ? -23.266 48.406 29.562 1 56.97 509 ASP B CA 1
ATOM 10824 C C . ASP B 1 509 ? -23.688 49.719 30.25 1 56.97 509 ASP B C 1
ATOM 10826 O O . ASP B 1 509 ? -24.812 50.188 30.062 1 56.97 509 ASP B O 1
ATOM 10830 N N . GLY B 1 510 ? -23.344 49.938 31.562 1 45.09 510 GLY B N 1
ATOM 10831 C CA . GLY B 1 510 ? -23.531 51.125 32.406 1 45.09 510 GLY B CA 1
ATOM 10832 C C . GLY B 1 510 ? -23.422 52.406 31.641 1 45.09 510 GLY B C 1
ATOM 10833 O O . GLY B 1 510 ? -22.875 52.469 30.531 1 45.09 510 GLY B O 1
ATOM 10834 N N . ASP B 1 511 ? -24 53.594 32.344 1 39.81 511 ASP B N 1
ATOM 10835 C CA . ASP B 1 511 ? -24.25 55 32.062 1 39.81 511 ASP B CA 1
ATOM 10836 C C . ASP B 1 511 ? -22.969 55.75 31.734 1 39.81 511 ASP B C 1
ATOM 10838 O O . ASP B 1 511 ? -22.188 56.094 32.625 1 39.81 511 ASP B O 1
ATOM 10842 N N . SER B 1 512 ? -22 55.469 31.031 1 36.41 512 SER B N 1
ATOM 10843 C CA . SER B 1 512 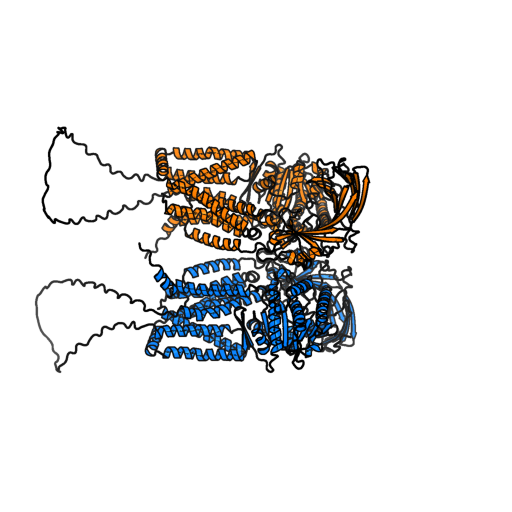? -21.109 56.625 30.844 1 36.41 512 SER B CA 1
ATOM 10844 C C . SER B 1 512 ? -21.906 57.844 30.422 1 36.41 512 SER B C 1
ATOM 10846 O O . SER B 1 512 ? -22.078 58.094 29.219 1 36.41 512 SER B O 1
ATOM 10848 N N . ALA B 1 513 ? -22.953 58.188 31.109 1 32.66 513 ALA B N 1
ATOM 10849 C CA . ALA B 1 513 ? -23.422 59.531 30.844 1 32.66 513 ALA B CA 1
ATOM 10850 C C . ALA B 1 513 ? -22.281 60.562 30.922 1 32.66 513 ALA B C 1
ATOM 10852 O O . ALA B 1 513 ? -21.453 60.5 31.844 1 32.66 513 ALA B O 1
ATOM 10853 N N . PRO B 1 514 ? -21.891 61.219 29.891 1 30.84 514 PRO B N 1
ATOM 10854 C CA . PRO B 1 514 ? -21.094 62.406 30.234 1 30.84 514 PRO B CA 1
ATOM 10855 C C . PRO B 1 514 ? -21.703 63.219 31.375 1 30.84 514 PRO B C 1
ATOM 10857 O O . PRO B 1 514 ? -22.922 63.25 31.531 1 30.84 514 PRO B O 1
ATOM 10860 N N . ASN B 1 515 ? -21.172 63.25 32.562 1 28.16 515 ASN B N 1
ATOM 10861 C CA . ASN B 1 515 ? -21.469 64.25 33.562 1 28.16 515 ASN B CA 1
ATOM 10862 C C . ASN B 1 515 ? -21.703 65.625 32.906 1 28.16 515 ASN B C 1
ATOM 10864 O O . ASN B 1 515 ? -20.781 66.188 32.312 1 28.16 515 ASN B O 1
ATOM 10868 N N . GLN B 1 516 ? -22.734 65.875 32.188 1 25.78 516 GLN B N 1
ATOM 10869 C CA . GLN B 1 516 ? -23.062 67.25 31.953 1 25.78 516 GLN B CA 1
ATOM 10870 C C . GLN B 1 516 ? -22.922 68.125 33.219 1 25.78 516 GLN B C 1
ATOM 10872 O O . GLN B 1 516 ? -23.469 67.75 34.25 1 25.78 516 GLN B O 1
ATOM 10877 N N . LEU B 1 517 ? -21.75 68.938 33.375 1 24.98 517 LEU B N 1
ATOM 10878 C CA . LEU B 1 517 ? -21.703 70.062 34.25 1 24.98 517 LEU B CA 1
ATOM 10879 C C . LEU B 1 517 ? -23 70.875 34.125 1 24.98 517 LEU B C 1
ATOM 10881 O O . LEU B 1 517 ? -23.453 71.188 33.031 1 24.98 517 LEU B O 1
ATOM 10885 N N . ASP B 1 518 ? -23.859 70.75 34.969 1 22.53 518 ASP B N 1
ATOM 10886 C CA . ASP B 1 518 ? -25.016 71.625 35.25 1 22.53 518 ASP B CA 1
ATOM 10887 C C . ASP B 1 518 ? -24.641 73.125 35.188 1 22.53 518 ASP B C 1
ATOM 10889 O O . ASP B 1 518 ? -23.844 73.562 36 1 22.53 518 ASP B O 1
ATOM 10893 N N . ASP B 1 519 ? -24.406 73.688 33.938 1 22.19 519 ASP B N 1
ATOM 10894 C CA . ASP B 1 519 ? -24.406 75.125 33.906 1 22.19 519 ASP B CA 1
ATOM 10895 C C . ASP B 1 519 ? -25.672 75.688 34.562 1 22.19 519 ASP B C 1
ATOM 10897 O O . ASP B 1 519 ? -26.781 75.375 34.156 1 22.19 519 ASP B O 1
ATOM 10901 N N . THR B 1 520 ? -25.578 75.938 35.844 1 20.89 520 THR B N 1
ATOM 10902 C CA . THR B 1 520 ? -26.531 76.75 36.562 1 20.89 520 THR B CA 1
ATOM 10903 C C . THR B 1 520 ? -26.734 78.062 35.812 1 20.89 520 THR B C 1
ATOM 10905 O O . THR B 1 520 ? -25.766 78.812 35.562 1 20.89 520 THR B O 1
ATOM 10908 N N . ASN B 1 521 ? -27.75 78.25 34.938 1 22.25 521 ASN B N 1
ATOM 10909 C CA . ASN B 1 521 ? -28.375 79.375 34.25 1 22.25 521 ASN B CA 1
ATOM 10910 C C . ASN B 1 521 ? -28.656 80.5 35.25 1 22.25 521 ASN B C 1
ATOM 10912 O O . ASN B 1 521 ? -29.406 80.312 36.188 1 22.25 521 ASN B O 1
ATOM 10916 N N . GLY B 1 522 ? -27.531 81.375 35.5 1 19.36 522 GLY B N 1
ATOM 10917 C CA . GLY B 1 522 ? -27.828 82.688 36.094 1 19.36 522 GLY B CA 1
ATOM 10918 C C . GLY B 1 522 ? -28.859 83.5 35.312 1 19.36 522 GLY B C 1
ATOM 10919 O O . GLY B 1 522 ? -28.734 83.625 34.125 1 19.36 522 GLY B O 1
ATOM 10920 N N . GLN B 1 523 ? -30.016 83.75 35.688 1 19.09 523 GLN B N 1
ATOM 10921 C CA . GLN B 1 523 ? -31.25 84.375 35.219 1 19.09 523 GLN B CA 1
ATOM 10922 C C . GLN B 1 523 ? -31.062 85.875 35.031 1 19.09 523 GLN B C 1
ATOM 10924 O O . GLN B 1 523 ? -31.875 86.5 34.344 1 19.09 523 GLN B O 1
ATOM 10929 N N . HIS B 1 524 ? -30.172 86.812 35.469 1 18.41 524 HIS B N 1
ATOM 10930 C CA . HIS B 1 524 ? -31.172 87.812 35.812 1 18.41 524 HIS B CA 1
ATOM 10931 C C . HIS B 1 524 ? -31.938 88.25 34.562 1 18.41 524 HIS B C 1
ATOM 10933 O O . HIS B 1 524 ? -33.156 88.188 34.531 1 18.41 524 HIS B O 1
ATOM 10939 N N . LEU B 1 525 ? -31.531 89.5 34.031 1 17.52 525 LEU B N 1
ATOM 10940 C CA . LEU B 1 525 ? -32.062 90.875 34 1 17.52 525 LEU B CA 1
ATOM 10941 C C . LEU B 1 525 ? -32.562 91.25 32.625 1 17.52 525 LEU B C 1
ATOM 10943 O O . LEU B 1 525 ? -31.984 90.812 31.609 1 17.52 525 LEU B O 1
ATOM 10947 N N . ASP B 1 526 ? -33.656 92 32.406 1 17.73 526 ASP B N 1
ATOM 10948 C CA . ASP B 1 526 ? -34.719 92.5 31.516 1 17.73 526 ASP B CA 1
ATOM 10949 C C . ASP B 1 526 ? -34.156 93.5 30.531 1 17.73 526 ASP B C 1
ATOM 10951 O O . ASP B 1 526 ? -34.938 94.25 29.875 1 17.73 526 ASP B O 1
ATOM 10955 N N . GLY B 1 527 ? -32.875 93.438 30.047 1 17.08 527 GLY B N 1
ATOM 10956 C CA . GLY B 1 527 ? -32.625 94.688 29.328 1 17.08 527 GLY B CA 1
ATOM 10957 C C . GLY B 1 527 ? -33.562 94.875 28.172 1 17.08 527 GLY B C 1
ATOM 10958 O O . GLY B 1 527 ? -34 93.938 27.516 1 17.08 527 GLY B O 1
ATOM 10959 N N . ASP B 1 528 ? -33.969 96.125 27.984 1 16.7 528 ASP B N 1
ATOM 10960 C CA . ASP B 1 528 ? -35 96.875 27.312 1 16.7 528 ASP B CA 1
ATOM 10961 C C . ASP B 1 528 ? -34.719 96.938 25.812 1 16.7 528 ASP B C 1
ATOM 10963 O O . ASP B 1 528 ? -33.594 96.688 25.359 1 16.7 528 ASP B O 1
ATOM 10967 N N . TYR B 1 529 ? -35.281 98.062 25.109 1 17.38 529 TYR B N 1
ATOM 10968 C CA . TYR B 1 529 ? -36.25 98.188 24.047 1 17.38 529 TYR B CA 1
ATOM 10969 C C . TYR B 1 529 ? -35.594 98.562 22.719 1 17.38 529 TYR B C 1
ATOM 10971 O O . TYR B 1 529 ? -35.875 97.938 21.703 1 17.38 529 TYR B O 1
ATOM 10979 N N . GLN B 1 530 ? -34.688 99.688 22.562 1 15.99 530 GLN B N 1
ATOM 10980 C CA . GLN B 1 530 ? -35.312 100.688 21.688 1 15.99 530 GLN B CA 1
ATOM 10981 C C . GLN B 1 530 ? -34.844 100.5 20.25 1 15.99 530 GLN B C 1
ATOM 10983 O O . GLN B 1 530 ? -33.844 99.812 19.984 1 15.99 530 GLN B O 1
ATOM 10988 N N . ASN B 1 531 ? -34.594 101.688 19.547 1 17.44 531 ASN B N 1
ATOM 10989 C CA . ASN B 1 531 ? -35.125 102.312 18.344 1 17.44 531 ASN B CA 1
ATOM 10990 C C . ASN B 1 531 ? -34.125 102.25 17.188 1 17.44 531 ASN B C 1
ATOM 10992 O O . ASN B 1 531 ? -33 102.688 17.297 1 17.44 531 ASN B O 1
ATOM 10996 N N . GLY B 1 532 ? -34.219 101.375 16.266 1 17.38 532 GLY B N 1
ATOM 10997 C CA . GLY B 1 532 ? -33.438 100.812 15.164 1 17.38 532 GLY B CA 1
ATOM 10998 C C . GLY B 1 532 ? -33.25 101.75 14.023 1 17.38 532 GLY B C 1
ATOM 10999 O O . GLY B 1 532 ? -32.969 101.375 12.891 1 17.38 532 GLY B O 1
ATOM 11000 N N . ASP B 1 533 ? -32.906 102.938 14.352 1 16.06 533 ASP B N 1
ATOM 11001 C CA . ASP B 1 533 ? -33.156 103.812 13.18 1 16.06 533 ASP B CA 1
ATOM 11002 C C . ASP B 1 533 ? -32.125 103.5 12.078 1 16.06 533 ASP B C 1
ATOM 11004 O O . ASP B 1 533 ? -31.078 102.875 12.328 1 16.06 533 ASP B O 1
ATOM 11008 N N . HIS B 1 534 ? -32.156 104.25 10.938 1 17.5 534 HIS B N 1
ATOM 11009 C CA . HIS B 1 534 ? -32.219 104.125 9.484 1 17.5 534 HIS B CA 1
ATOM 11010 C C . HIS B 1 534 ? -30.812 104.188 8.867 1 17.5 534 HIS B C 1
ATOM 11012 O O . HIS B 1 534 ? -30.438 103.375 8.062 1 17.5 534 HIS B O 1
ATOM 11018 N N . GLU B 1 535 ? -30.016 105.375 8.844 1 16.33 535 GLU B N 1
ATOM 11019 C CA . GLU B 1 535 ? -29.828 105.938 7.5 1 16.33 535 GLU B CA 1
ATOM 11020 C C . GLU B 1 535 ? -28.5 105.5 6.891 1 16.33 535 GLU B C 1
ATOM 11022 O O . GLU B 1 535 ? -27.688 104.875 7.57 1 16.33 535 GLU B O 1
ATOM 11027 N N . ASP B 1 536 ? -27.594 106.438 6.477 1 16.44 536 ASP B N 1
ATOM 11028 C CA . ASP B 1 536 ? -27.203 106.75 5.109 1 16.44 536 ASP B CA 1
ATOM 11029 C C . ASP B 1 536 ? -25.766 106.312 4.82 1 16.44 536 ASP B C 1
ATOM 11031 O O . ASP B 1 536 ? -25.516 105.625 3.812 1 16.44 536 ASP B O 1
ATOM 11035 N N . ALA B 1 537 ? -24.625 106.938 5.422 1 17.17 537 ALA B N 1
ATOM 11036 C CA . ALA B 1 537 ? -23.797 107.688 4.492 1 17.17 537 ALA B CA 1
ATOM 11037 C C . ALA B 1 537 ? -22.594 106.875 4.027 1 17.17 537 ALA B C 1
ATOM 11039 O O . ALA B 1 537 ? -22.25 105.875 4.652 1 17.17 537 ALA B O 1
ATOM 11040 N N . ASP B 1 538 ? -21.609 107.5 3.631 1 17.23 538 ASP B N 1
ATOM 11041 C CA . ASP B 1 538 ? -20.797 107.562 2.424 1 17.23 538 ASP B CA 1
ATOM 11042 C C . ASP B 1 538 ? -19.469 106.812 2.613 1 17.23 538 ASP B C 1
ATOM 11044 O O . ASP B 1 538 ? -19.141 106.375 3.727 1 17.23 538 ASP B O 1
ATOM 11048 N N . GLY B 1 539 ? -18.375 107.312 2.221 1 17.67 539 GLY B N 1
ATOM 11049 C CA . GLY B 1 539 ? -17.375 107 1.199 1 17.67 539 GLY B CA 1
ATOM 11050 C C . GLY B 1 539 ? -16.047 106.5 1.771 1 17.67 539 GLY B C 1
ATOM 11051 O O . GLY B 1 539 ? -15.484 105.562 1.294 1 17.67 539 GLY B O 1
ATOM 11052 N N . GLU B 1 540 ? -15.43 107.25 2.809 1 16.88 540 GLU B N 1
ATOM 11053 C CA . GLU B 1 540 ? -14.086 107.688 2.424 1 16.88 540 GLU B CA 1
ATOM 11054 C C . GLU B 1 540 ? -13.039 106.625 2.832 1 16.88 540 GLU B C 1
ATOM 11056 O O . GLU B 1 540 ? -13.305 105.75 3.656 1 16.88 540 GLU B O 1
ATOM 11061 N N . GLU B 1 541 ? -11.727 107.062 2.898 1 20.12 541 GLU B N 1
ATOM 11062 C CA . GLU B 1 541 ? -10.375 106.812 2.387 1 20.12 541 GLU B CA 1
ATOM 11063 C C . GLU B 1 541 ? -9.461 106.312 3.475 1 20.12 541 GLU B C 1
ATOM 11065 O O . GLU B 1 541 ? -8.266 106.062 3.244 1 20.12 541 GLU B O 1
ATOM 11070 N N . PRO B 1 542 ? -9.609 105.062 4.164 1 18.2 542 PRO B N 1
ATOM 11071 C CA . PRO B 1 542 ? -8.992 104.875 5.484 1 18.2 542 PRO B CA 1
ATOM 11072 C C . PRO B 1 542 ? -7.496 104.625 5.406 1 18.2 542 PRO B C 1
ATOM 11074 O O . PRO B 1 542 ? -7.074 103.688 4.719 1 18.2 542 PRO B O 1
ATOM 11077 N N . THR B 1 543 ? -6.812 105.5 5.832 1 17.91 543 THR B N 1
ATOM 11078 C CA . THR B 1 543 ? -5.375 105.625 5.617 1 17.91 543 THR B CA 1
ATOM 11079 C C . THR B 1 543 ? -4.598 104.688 6.516 1 17.91 543 THR B C 1
ATOM 11081 O O . THR B 1 543 ? -3.721 103.938 6.047 1 17.91 543 THR B O 1
ATOM 11084 N N . GLU B 1 544 ? -4.449 104.938 7.844 1 16.97 544 GLU B N 1
ATOM 11085 C CA . GLU B 1 544 ? -3.123 105.188 8.398 1 16.97 544 GLU B CA 1
ATOM 11086 C C . GLU B 1 544 ? -2.482 103.875 8.906 1 16.97 544 GLU B C 1
ATOM 11088 O O . GLU B 1 544 ? -3.178 102.938 9.195 1 16.97 544 GLU B O 1
ATOM 11093 N N . ARG B 1 545 ? -1.172 103.938 9.664 1 19.81 545 ARG B N 1
ATOM 11094 C CA . ARG B 1 545 ? 0.197 103.438 9.688 1 19.81 545 ARG B CA 1
ATOM 11095 C C . ARG B 1 545 ? 0.404 102.5 10.844 1 19.81 545 ARG B C 1
ATOM 11097 O O . ARG B 1 545 ? 1.178 101.5 10.727 1 19.81 545 ARG B O 1
ATOM 11104 N N . THR B 1 546 ? -0.194 102.562 12.055 1 18 546 THR B N 1
ATOM 11105 C CA . THR B 1 546 ? 0.76 102.625 13.156 1 18 546 THR B CA 1
ATOM 11106 C C . THR B 1 546 ? 1.215 101.188 13.562 1 18 546 THR B C 1
ATOM 11108 O O . THR B 1 546 ? 0.43 100.25 13.523 1 18 546 THR B O 1
ATOM 11111 N N . SER B 1 547 ? 2.572 100.875 14.062 1 20.91 547 SER B N 1
ATOM 11112 C CA . SER B 1 547 ? 3.592 99.812 14.078 1 20.91 547 SER B CA 1
ATOM 11113 C C . SER B 1 547 ? 3.486 98.938 15.328 1 20.91 547 SER B C 1
ATOM 11115 O O . SER B 1 547 ? 4.199 97.938 15.461 1 20.91 547 SER B O 1
ATOM 11117 N N . LEU B 1 548 ? 2.646 99.125 16.359 1 18.88 548 LEU B N 1
ATOM 11118 C CA . LEU B 1 548 ? 3.164 98.938 17.719 1 18.88 548 LEU B CA 1
ATOM 11119 C C . LEU B 1 548 ? 3.385 97.438 18 1 18.88 548 LEU B C 1
ATOM 11121 O O . LEU B 1 548 ? 2.523 96.625 17.703 1 18.88 548 LEU B O 1
ATOM 11125 N N . LEU B 1 549 ? 4.59 96.875 18.484 1 21.88 549 LEU B N 1
ATOM 11126 C CA . LEU B 1 549 ? 5.375 95.625 18.578 1 21.88 549 LEU B CA 1
ATOM 11127 C C . LEU B 1 549 ? 4.941 94.812 19.766 1 21.88 549 LEU B C 1
ATOM 11129 O O . LEU B 1 549 ? 5.535 93.75 20.047 1 21.88 549 LEU B O 1
ATOM 11133 N N . GLY B 1 550 ? 3.787 95 20.375 1 17.64 550 GLY B N 1
ATOM 11134 C CA . GLY B 1 550 ? 3.805 94.688 21.797 1 17.64 550 GLY B CA 1
ATOM 11135 C C . GLY B 1 550 ? 4.094 93.188 22.062 1 17.64 550 GLY B C 1
ATOM 11136 O O . GLY B 1 550 ? 4.066 92.375 21.156 1 17.64 550 GLY B O 1
ATOM 11137 N N . ARG B 1 551 ? 3.822 92.688 23.531 1 22.92 551 ARG B N 1
ATOM 11138 C CA . ARG B 1 551 ? 4.285 91.875 24.641 1 22.92 551 ARG B CA 1
ATOM 11139 C C . ARG B 1 551 ? 3.779 90.438 24.516 1 22.92 551 ARG B C 1
ATOM 11141 O O . ARG B 1 551 ? 2.572 90.188 24.438 1 22.92 551 ARG B O 1
ATOM 11148 N N . THR B 1 552 ? 4.598 89.5 24.062 1 20.25 552 THR B N 1
ATOM 11149 C CA . THR B 1 552 ? 4.387 88.062 23.641 1 20.25 552 THR B CA 1
ATOM 11150 C C . THR B 1 552 ? 4.016 87.188 24.828 1 20.25 552 THR B C 1
ATOM 11152 O O . THR B 1 552 ? 4.832 87 25.719 1 20.25 552 THR B O 1
ATOM 11155 N N . HIS B 1 553 ? 2.83 87.375 25.5 1 19.97 553 HIS B N 1
ATOM 11156 C CA . HIS B 1 553 ? 2.475 86.688 26.719 1 19.97 553 HIS B CA 1
ATOM 11157 C C . HIS B 1 553 ? 2.582 85.188 26.547 1 19.97 553 HIS B C 1
ATOM 11159 O O . HIS B 1 553 ? 2.203 84.625 25.5 1 19.97 553 HIS B O 1
ATOM 11165 N N . ARG B 1 554 ? 3.463 84.438 27.359 1 24.14 554 ARG B N 1
ATOM 11166 C CA . ARG B 1 554 ? 3.893 83.062 27.547 1 24.14 554 ARG B CA 1
ATOM 11167 C C . ARG B 1 554 ? 2.723 82.188 27.969 1 24.14 554 ARG B C 1
ATOM 11169 O O . ARG B 1 554 ? 2.193 82.312 29.078 1 24.14 554 ARG B O 1
ATOM 11176 N N . LEU B 1 555 ? 1.721 81.938 27.156 1 20.38 555 LEU B N 1
ATOM 11177 C CA . LEU B 1 555 ? 0.609 81.062 27.516 1 20.38 555 LEU B CA 1
ATOM 11178 C C . LEU B 1 555 ? 1.116 79.688 27.938 1 20.38 555 LEU B C 1
ATOM 11180 O O . LEU B 1 555 ? 1.858 79.062 27.203 1 20.38 555 LEU B O 1
ATOM 11184 N N . ILE B 1 556 ? 1.205 79.438 29.297 1 22.75 556 ILE B N 1
ATOM 11185 C CA . ILE B 1 556 ? 1.54 78.25 30.094 1 22.75 556 ILE B CA 1
ATOM 11186 C C . ILE B 1 556 ? 0.688 77.062 29.656 1 22.75 556 ILE B C 1
ATOM 11188 O O . ILE B 1 556 ? -0.541 77.188 29.609 1 22.75 556 ILE B O 1
ATOM 11192 N N . ASN B 1 557 ? 1.253 76.188 28.859 1 21.62 557 ASN B N 1
ATOM 11193 C CA . ASN B 1 557 ? 0.737 74.938 28.281 1 21.62 557 ASN B CA 1
ATOM 11194 C C . ASN B 1 557 ? 0.16 74 29.359 1 21.62 557 ASN B C 1
ATOM 11196 O O . ASN B 1 557 ? 0.901 73.438 30.172 1 21.62 557 ASN B O 1
ATOM 11200 N N . GLN B 1 558 ? -0.924 74.375 30.125 1 23.97 558 GLN B N 1
ATOM 11201 C CA . GLN B 1 558 ? -1.576 73.5 31.062 1 23.97 558 GLN B CA 1
ATOM 11202 C C . GLN B 1 558 ? -1.861 72.125 30.391 1 23.97 558 GLN B C 1
ATOM 11204 O O . GLN B 1 558 ? -2.617 72.062 29.422 1 23.97 558 GLN B O 1
ATOM 11209 N N . HIS B 1 559 ? -0.87 71.25 30.375 1 25.67 559 HIS B N 1
ATOM 11210 C CA . HIS B 1 559 ? -1.034 69.875 29.969 1 25.67 559 HIS B CA 1
ATOM 11211 C C . HIS B 1 559 ? -2.24 69.25 30.656 1 25.67 559 HIS B C 1
ATOM 11213 O O . HIS B 1 559 ? -2.287 69.125 31.875 1 25.67 559 HIS B O 1
ATOM 11219 N N . LEU B 1 560 ? -3.457 69.5 30.266 1 24.97 560 LEU B N 1
ATOM 11220 C CA . LEU B 1 560 ? -4.668 68.875 30.719 1 24.97 560 LEU B CA 1
ATOM 11221 C C . LEU B 1 560 ? -4.457 67.312 30.75 1 24.97 560 LEU B C 1
ATOM 11223 O O . LEU B 1 560 ? -4.105 66.75 29.734 1 24.97 560 LEU B O 1
ATOM 11227 N N . ALA B 1 561 ? -4.09 66.812 31.906 1 28.14 561 ALA B N 1
ATOM 11228 C CA . ALA B 1 561 ? -4.051 65.375 32.281 1 28.14 561 ALA B CA 1
ATOM 11229 C C . ALA B 1 561 ? -5.293 64.625 31.766 1 28.14 561 ALA B C 1
ATOM 11231 O O . ALA B 1 561 ? -6.422 65.062 32.062 1 28.14 561 ALA B O 1
ATOM 11232 N N . MET B 1 562 ? -5.219 64.062 30.625 1 26.95 562 MET B N 1
ATOM 11233 C CA . MET B 1 562 ? -6.281 63.219 30.094 1 26.95 562 MET B CA 1
ATOM 11234 C C . MET B 1 562 ? -6.852 62.312 31.188 1 26.95 562 MET B C 1
ATOM 11236 O O . MET B 1 562 ? -6.098 61.688 31.922 1 26.95 562 MET B O 1
ATOM 11240 N N . PRO B 1 563 ? -8.031 62.656 31.828 1 28.69 563 PRO B N 1
ATOM 11241 C CA . PRO B 1 563 ? -8.562 61.75 32.844 1 28.69 563 PRO B CA 1
ATOM 11242 C C . PRO B 1 563 ? -8.297 60.281 32.562 1 28.69 563 PRO B C 1
ATOM 11244 O O . PRO B 1 563 ? -8.156 59.906 31.391 1 28.69 563 PRO B O 1
ATOM 11247 N N . ALA B 1 564 ? -7.676 59.656 33.562 1 31.16 564 ALA B N 1
ATOM 11248 C CA . ALA B 1 564 ? -7.504 58.188 33.594 1 31.16 564 ALA B CA 1
ATOM 11249 C C . ALA B 1 564 ? -8.742 57.5 33.062 1 31.16 564 ALA B C 1
ATOM 11251 O O . ALA B 1 564 ? -9.859 57.75 33.5 1 31.16 564 ALA B O 1
ATOM 11252 N N . LEU B 1 565 ? -8.68 57.125 31.891 1 29.7 565 LEU B N 1
ATOM 11253 C CA . LEU B 1 565 ? -9.664 56.219 31.328 1 29.7 565 LEU B CA 1
ATOM 11254 C C . LEU B 1 565 ? -10.203 55.25 32.375 1 29.7 565 LEU B C 1
ATOM 11256 O O . LEU B 1 565 ? -9.43 54.562 33.062 1 29.7 565 LEU B O 1
ATOM 11260 N N . GLY B 1 566 ? -11.297 55.719 33.125 1 29.97 566 GLY B N 1
ATOM 11261 C CA . GLY B 1 566 ? -12.008 54.844 34.062 1 29.97 566 GLY B CA 1
ATOM 11262 C C . GLY B 1 566 ? -11.891 53.375 33.719 1 29.97 566 GLY B C 1
ATOM 11263 O O . GLY B 1 566 ? -11.594 53.031 32.594 1 29.97 566 GLY B O 1
ATOM 11264 N N . HIS B 1 567 ? -11.531 52.594 34.875 1 32.62 567 HIS B N 1
ATOM 11265 C CA . HIS B 1 567 ? -11.469 51.156 34.75 1 32.62 567 HIS B CA 1
ATOM 11266 C C . HIS B 1 567 ? -12.555 50.625 33.812 1 32.62 567 HIS B C 1
ATOM 11268 O O . HIS B 1 567 ? -13.719 51 33.938 1 32.62 567 HIS B O 1
ATOM 11274 N N . PRO B 1 568 ? -12.25 50.312 32.656 1 34.12 568 PRO B N 1
ATOM 11275 C CA . PRO B 1 568 ? -13.328 49.719 31.891 1 34.12 568 PRO B CA 1
ATOM 11276 C C . PRO B 1 568 ? -14.258 48.844 32.75 1 34.12 568 PRO B C 1
ATOM 11278 O O . PRO B 1 568 ? -13.797 48.125 33.625 1 34.12 568 PRO B O 1
ATOM 11281 N N . SER B 1 569 ? -15.359 49.438 33.344 1 36.16 569 SER B N 1
ATOM 11282 C CA . SER B 1 569 ? -16.391 48.656 34.031 1 36.16 569 SER B CA 1
ATOM 11283 C C . SER B 1 569 ? -16.297 47.156 33.656 1 36.16 569 SER B C 1
ATOM 11285 O O . SER B 1 569 ? -15.844 46.812 32.594 1 36.16 569 SER B O 1
ATOM 11287 N N . LYS B 1 570 ? -16.375 46.312 34.719 1 40.16 570 LYS B N 1
ATOM 11288 C CA . LYS B 1 570 ? -16.469 44.844 34.688 1 40.16 570 LYS B CA 1
ATOM 11289 C C . LYS B 1 570 ? -17.391 44.406 33.562 1 40.16 570 LYS B C 1
ATOM 11291 O O . LYS B 1 570 ? -18.609 44.312 33.719 1 40.16 570 LYS B O 1
ATOM 11296 N N . ILE B 1 571 ? -17.344 44.75 32.5 1 42.81 571 ILE B N 1
ATOM 11297 C CA . ILE B 1 571 ? -18.125 44.219 31.375 1 42.81 571 ILE B CA 1
ATOM 11298 C C . ILE B 1 571 ? -18.156 42.688 31.422 1 42.81 571 ILE B C 1
ATOM 11300 O O . ILE B 1 571 ? -17.125 42.062 31.234 1 42.81 571 ILE B O 1
ATOM 11304 N N . ARG B 1 572 ? -18.922 42.156 32.469 1 48.47 572 ARG B N 1
ATOM 11305 C CA . ARG B 1 572 ? -19.203 40.719 32.438 1 48.47 572 ARG B CA 1
ATOM 11306 C C . ARG B 1 572 ? -19.5 40.25 31.016 1 48.47 572 ARG B C 1
ATOM 11308 O O . ARG B 1 572 ? -20.562 40.562 30.469 1 48.47 572 ARG B O 1
ATOM 11315 N N . SER B 1 573 ? -18.484 40.031 30.141 1 70.06 573 SER B N 1
ATOM 11316 C CA . SER B 1 573 ? -18.5 39.812 28.703 1 70.06 573 SER B CA 1
ATOM 11317 C C . SER B 1 573 ? -18.969 38.406 28.375 1 70.06 573 SER B C 1
ATOM 11319 O O . SER B 1 573 ? -18.609 37.438 29.062 1 70.06 573 SER B O 1
ATOM 11321 N N . THR B 1 574 ? -20.203 38.219 27.969 1 85.75 574 THR B N 1
ATOM 11322 C CA . THR B 1 574 ? -20.859 37 27.531 1 85.75 574 THR B CA 1
ATOM 11323 C C . THR B 1 574 ? -20.188 36.438 26.297 1 85.75 574 THR B C 1
ATOM 11325 O O . THR B 1 574 ? -20.75 35.594 25.594 1 85.75 574 THR B O 1
ATOM 11328 N N . TRP B 1 575 ? -19 36.938 26.078 1 87.88 575 TRP B N 1
ATOM 11329 C CA . TRP B 1 575 ? -18.391 36.625 24.797 1 87.88 575 TRP B CA 1
ATOM 11330 C C . TRP B 1 575 ? -18.078 35.125 24.688 1 87.88 575 TRP B C 1
ATOM 11332 O O . TRP B 1 575 ? -18.266 34.531 23.625 1 87.88 575 TRP B O 1
ATOM 11342 N N . SER B 1 576 ? -17.641 34.5 25.828 1 92.12 576 SER B N 1
ATOM 11343 C CA . SER B 1 576 ? -17.297 33.094 25.781 1 92.12 576 SER B CA 1
ATOM 11344 C C . SER B 1 576 ? -18.531 32.219 25.562 1 92.12 576 SER B C 1
ATOM 11346 O O . SER B 1 576 ? -18.5 31.266 24.797 1 92.12 576 SER B O 1
ATOM 11348 N N . ALA B 1 577 ? -19.625 32.656 26.219 1 92.75 577 ALA B N 1
ATOM 11349 C CA . ALA B 1 577 ? -20.875 31.922 26.062 1 92.75 577 ALA B CA 1
ATOM 11350 C C . ALA B 1 577 ? -21.438 32.094 24.641 1 92.75 577 ALA B C 1
ATOM 11352 O O . ALA B 1 577 ? -22 31.156 24.078 1 92.75 577 ALA B O 1
ATOM 11353 N N . GLU B 1 578 ? -21.328 33.281 24.094 1 94.19 578 GLU B N 1
ATOM 11354 C CA . GLU B 1 578 ? -21.766 33.531 22.719 1 94.19 578 GLU B CA 1
ATOM 11355 C C . GLU B 1 578 ? -21.078 32.625 21.734 1 94.19 578 GLU B C 1
ATOM 11357 O O . GLU B 1 578 ? -21.719 32.031 20.859 1 94.19 578 GLU B O 1
ATOM 11362 N N . ILE B 1 579 ? -19.797 32.438 21.969 1 94.75 579 ILE B N 1
ATOM 11363 C CA . ILE B 1 579 ? -19.016 31.594 21.062 1 94.75 579 ILE B CA 1
ATOM 11364 C C . ILE B 1 579 ? -19.406 30.125 21.266 1 94.75 579 ILE B C 1
ATOM 11366 O O . ILE B 1 579 ? -19.562 29.375 20.297 1 94.75 579 ILE B O 1
ATOM 11370 N N . LEU B 1 580 ? -19.594 29.719 22.469 1 95.44 580 LEU B N 1
ATOM 11371 C CA . LEU B 1 580 ? -19.938 28.328 22.766 1 95.44 580 LEU B CA 1
ATOM 11372 C C . LEU B 1 580 ? -21.266 27.938 22.125 1 95.44 580 LEU B C 1
ATOM 11374 O O . LEU B 1 580 ? -21.375 26.875 21.531 1 95.44 580 LEU B O 1
ATOM 11378 N N . PHE B 1 581 ? -22.234 28.859 22.203 1 95.06 581 PHE B N 1
ATOM 11379 C CA . PHE B 1 581 ? -23.562 28.531 21.703 1 95.06 581 PHE B CA 1
ATOM 11380 C C . PHE B 1 581 ? -23.594 28.594 20.188 1 95.06 581 PHE B C 1
ATOM 11382 O O . PHE B 1 581 ? -24.25 27.766 19.531 1 95.06 581 PHE B O 1
ATOM 11389 N N . SER B 1 582 ? -22.875 29.406 19.594 1 95.5 582 SER B N 1
ATOM 11390 C CA . SER B 1 582 ? -22.953 29.562 18.156 1 95.5 582 SER B CA 1
ATOM 11391 C C . SER B 1 582 ? -22.062 28.547 17.438 1 95.5 582 SER B C 1
ATOM 11393 O O . SER B 1 582 ? -22.328 28.172 16.297 1 95.5 582 SER B O 1
ATOM 11395 N N . LEU B 1 583 ? -21.047 28.062 18.141 1 96.56 583 LEU B N 1
ATOM 11396 C CA . LEU B 1 583 ? -20.016 27.328 17.406 1 96.56 583 LEU B CA 1
ATOM 11397 C C . LEU B 1 583 ? -20 25.859 17.812 1 96.56 583 LEU B C 1
ATOM 11399 O O . LEU B 1 583 ? -19.906 24.984 16.953 1 96.56 583 LEU B O 1
ATOM 11403 N N . LEU B 1 584 ? -20.141 25.5 19 1 95.88 584 LEU B N 1
ATOM 11404 C CA . LEU B 1 584 ? -19.797 24.188 19.516 1 95.88 584 LEU B CA 1
ATOM 11405 C C . LEU B 1 584 ? -20.672 23.109 18.875 1 95.88 584 LEU B C 1
ATOM 11407 O O . LEU B 1 584 ? -20.156 22.25 18.156 1 95.88 584 LEU B O 1
ATOM 11411 N N . PHE B 1 585 ? -21.984 23.156 19.047 1 95.25 585 PHE B N 1
ATOM 11412 C CA . PHE B 1 585 ? -22.844 22.078 18.594 1 95.25 585 PHE B CA 1
ATOM 11413 C C . PHE B 1 585 ? -22.906 22.047 17.062 1 95.25 585 PHE B C 1
ATOM 11415 O O . PHE B 1 585 ? -22.859 20.984 16.469 1 95.25 585 PHE B O 1
ATOM 11422 N N . PRO B 1 586 ? -22.984 23.172 16.391 1 95.56 586 PRO B N 1
ATOM 11423 C CA . PRO B 1 586 ? -22.906 23.141 14.93 1 95.56 586 PRO B CA 1
ATOM 11424 C C . PRO B 1 586 ? -21.609 22.547 14.422 1 95.56 586 PRO B C 1
ATOM 11426 O O . PRO B 1 586 ? -21.594 21.828 13.414 1 95.56 586 PRO B O 1
ATOM 11429 N N . ALA B 1 587 ? -20.547 22.812 15.109 1 96.19 587 ALA B N 1
ATOM 11430 C CA . ALA B 1 587 ? -19.25 22.25 14.711 1 96.19 587 ALA B CA 1
ATOM 11431 C C . ALA B 1 587 ? -19.25 20.734 14.875 1 96.19 587 ALA B C 1
ATOM 11433 O O . ALA B 1 587 ? -18.672 20.016 14.062 1 96.19 587 ALA B O 1
ATOM 11434 N N . ILE B 1 588 ? -19.891 20.266 15.867 1 94.69 588 ILE B N 1
ATOM 11435 C CA . ILE B 1 588 ? -20 18.828 16.109 1 94.69 588 ILE B CA 1
ATOM 11436 C C . ILE B 1 588 ? -20.781 18.172 14.969 1 94.69 588 ILE B C 1
ATOM 11438 O O . ILE B 1 588 ? -20.328 17.188 14.391 1 94.69 588 ILE B O 1
ATOM 11442 N N . LEU B 1 589 ? -21.859 18.766 14.586 1 94.19 589 LEU B N 1
ATOM 11443 C CA . LEU B 1 589 ? -22.719 18.219 13.539 1 94.19 589 LEU B CA 1
ATOM 11444 C C . LEU B 1 589 ? -22.031 18.281 12.18 1 94.19 589 LEU B C 1
ATOM 11446 O O . LEU B 1 589 ? -22.031 17.297 11.438 1 94.19 589 LEU B O 1
ATOM 11450 N N . SER B 1 590 ? -21.406 19.375 11.938 1 94.56 590 SER B N 1
ATOM 11451 C CA . SER B 1 590 ? -20.797 19.547 10.617 1 94.56 590 SER B CA 1
ATOM 11452 C C . SER B 1 590 ? -19.547 18.703 10.477 1 94.56 590 SER B C 1
ATOM 11454 O O . SER B 1 590 ? -19.266 18.172 9.391 1 94.56 590 SER B O 1
ATOM 11456 N N . SER B 1 591 ? -18.766 18.562 11.523 1 95.06 591 SER B N 1
ATOM 11457 C CA . SER B 1 591 ? -17.562 17.75 11.453 1 95.06 591 SER B CA 1
ATOM 11458 C C . SER B 1 591 ? -17.906 16.281 11.234 1 95.06 591 SER B C 1
ATOM 11460 O O . SER B 1 591 ? -17.266 15.594 10.445 1 95.06 591 SER B O 1
ATOM 11462 N N . GLY B 1 592 ? -18.922 15.812 11.906 1 93.69 592 GLY B N 1
ATOM 11463 C CA . GLY B 1 592 ? -19.359 14.438 11.703 1 93.69 592 GLY B CA 1
ATOM 11464 C C . GLY B 1 592 ? -19.859 14.172 10.297 1 93.69 592 GLY B C 1
ATOM 11465 O O . GLY B 1 592 ? -19.5 13.172 9.68 1 93.69 592 GLY B O 1
ATOM 11466 N N . THR B 1 593 ? -20.641 15.086 9.82 1 94.94 593 THR B N 1
ATOM 11467 C CA . THR B 1 593 ? -21.172 14.945 8.469 1 94.94 593 THR B CA 1
ATOM 11468 C C . THR B 1 593 ? -20.047 15.031 7.438 1 94.94 593 THR B C 1
ATOM 11470 O O . THR B 1 593 ? -20.078 14.32 6.43 1 94.94 593 THR B O 1
ATOM 11473 N N . LEU B 1 594 ? -19.141 15.906 7.707 1 96.31 594 LEU B N 1
ATOM 11474 C CA . LEU B 1 594 ? -18.016 16.078 6.797 1 96.31 594 LEU B CA 1
ATOM 11475 C C . LEU B 1 594 ? -17.203 14.789 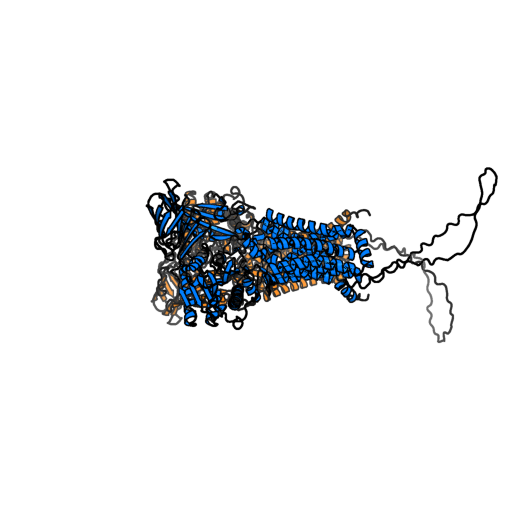6.688 1 96.31 594 LEU B C 1
ATOM 11477 O O . LEU B 1 594 ? -16.891 14.336 5.582 1 96.31 594 LEU B O 1
ATOM 11481 N N . ILE B 1 595 ? -16.875 14.195 7.77 1 95.69 595 ILE B N 1
ATOM 11482 C CA . ILE B 1 595 ? -16.078 12.977 7.762 1 95.69 595 ILE B CA 1
ATOM 11483 C C . ILE B 1 595 ? -16.859 11.844 7.105 1 95.69 595 ILE B C 1
ATOM 11485 O O . ILE B 1 595 ? -16.297 11.078 6.316 1 95.69 595 ILE B O 1
ATOM 11489 N N . MET B 1 596 ? -18.109 11.789 7.402 1 94.38 596 MET B N 1
ATOM 11490 C CA . MET B 1 596 ? -18.938 10.766 6.789 1 94.38 596 MET B CA 1
ATOM 11491 C C . MET B 1 596 ? -18.969 10.922 5.273 1 94.38 596 MET B C 1
ATOM 11493 O O . MET B 1 596 ? -18.766 9.953 4.539 1 94.38 596 MET B O 1
ATOM 11497 N N . LEU B 1 597 ? -19.156 12.125 4.832 1 94.88 597 LEU B N 1
ATOM 11498 C CA . LEU B 1 597 ? -19.25 12.367 3.396 1 94.88 597 LEU B CA 1
ATOM 11499 C C . LEU B 1 597 ? -17.906 12.164 2.723 1 94.88 597 LEU B C 1
ATOM 11501 O O . LEU B 1 597 ? -17.828 11.609 1.624 1 94.88 597 LEU B O 1
ATOM 11505 N N . LEU B 1 598 ? -16.859 12.633 3.348 1 95.81 598 LEU B N 1
ATOM 11506 C CA . LEU B 1 598 ? -15.508 12.461 2.824 1 95.81 598 LEU B CA 1
ATOM 11507 C C . LEU B 1 598 ? -15.211 10.992 2.555 1 95.81 598 LEU B C 1
ATOM 11509 O O . LEU B 1 598 ? -14.648 10.648 1.512 1 95.81 598 LEU B O 1
ATOM 11513 N N . THR B 1 599 ? -15.602 10.148 3.402 1 94.31 599 THR B N 1
ATOM 11514 C CA . THR B 1 599 ? -15.25 8.734 3.307 1 94.31 599 THR B CA 1
ATOM 11515 C C . THR B 1 599 ? -16.266 7.98 2.447 1 94.31 599 THR B C 1
ATOM 11517 O O . THR B 1 599 ? -15.945 6.926 1.89 1 94.31 599 THR B O 1
ATOM 11520 N N . ALA B 1 600 ? -17.406 8.539 2.256 1 94.19 600 ALA B N 1
ATOM 11521 C CA . ALA B 1 600 ? -18.469 7.863 1.517 1 94.19 600 ALA B CA 1
ATOM 11522 C C . ALA B 1 600 ? -18.359 8.133 0.019 1 94.19 600 ALA B C 1
ATOM 11524 O O . ALA B 1 600 ? -18.656 7.254 -0.798 1 94.19 600 ALA B O 1
ATOM 11525 N N . VAL B 1 601 ? -17.891 9.312 -0.347 1 95 601 VAL B N 1
ATOM 11526 C CA . VAL B 1 601 ? -18.125 9.672 -1.742 1 95 601 VAL B CA 1
ATOM 11527 C C . VAL B 1 601 ? -16.797 9.844 -2.459 1 95 601 VAL B C 1
ATOM 11529 O O . VAL B 1 601 ? -16.734 9.812 -3.689 1 95 601 VAL B O 1
ATOM 11532 N N . SER B 1 602 ? -15.688 10.055 -1.777 1 96.69 602 SER B N 1
ATOM 11533 C CA . SER B 1 602 ? -14.406 10.375 -2.402 1 96.69 602 SER B CA 1
ATOM 11534 C C . SER B 1 602 ? -13.969 9.273 -3.363 1 96.69 602 SER B C 1
ATOM 11536 O O . SER B 1 602 ? -13.5 9.555 -4.469 1 96.69 602 SER B O 1
ATOM 11538 N N . GLN B 1 603 ? -14.219 8.031 -3.021 1 96.31 603 GLN B N 1
ATOM 11539 C CA . GLN B 1 603 ? -13.688 6.934 -3.822 1 96.31 603 GLN B CA 1
ATOM 11540 C C . GLN B 1 603 ? -14.734 6.398 -4.789 1 96.31 603 GLN B C 1
ATOM 11542 O O . GLN B 1 603 ? -14.469 5.461 -5.543 1 96.31 603 GLN B O 1
ATOM 11547 N N . THR B 1 604 ? -15.938 7.012 -4.863 1 94.31 604 THR B N 1
ATOM 11548 C CA . THR B 1 604 ? -16.953 6.645 -5.844 1 94.31 604 THR B CA 1
ATOM 11549 C C . THR B 1 604 ? -16.562 7.148 -7.234 1 94.31 604 THR B C 1
ATOM 11551 O O . THR B 1 604 ? -17.172 6.75 -8.234 1 94.31 604 THR B O 1
ATOM 11554 N N . LEU B 1 605 ? -15.578 7.934 -7.266 1 95.19 605 LEU B N 1
ATOM 11555 C CA . LEU B 1 605 ? -15.102 8.445 -8.547 1 95.19 605 LEU B CA 1
ATOM 11556 C C . LEU B 1 605 ? -14.648 7.309 -9.453 1 95.19 605 LEU B C 1
ATOM 11558 O O . LEU B 1 605 ? -14.773 7.402 -10.68 1 95.19 605 LEU B O 1
ATOM 11562 N N . ALA B 1 606 ? -14.125 6.277 -8.875 1 94.5 606 ALA B N 1
ATOM 11563 C CA . ALA B 1 606 ? -13.68 5.125 -9.656 1 94.5 606 ALA B CA 1
ATOM 11564 C C . ALA B 1 606 ? -14.859 4.406 -10.305 1 94.5 606 ALA B C 1
ATOM 11566 O O . ALA B 1 606 ? -14.68 3.641 -11.258 1 94.5 606 ALA B O 1
ATOM 11567 N N . ASP B 1 607 ? -16.047 4.66 -9.797 1 92.56 607 ASP B N 1
ATOM 11568 C CA . ASP B 1 607 ? -17.25 4.02 -10.312 1 92.56 607 ASP B CA 1
ATOM 11569 C C . ASP B 1 607 ? -17.906 4.871 -11.406 1 92.56 607 ASP B C 1
ATOM 11571 O O . ASP B 1 607 ? -18.953 4.52 -11.922 1 92.56 607 ASP B O 1
ATOM 11575 N N . GLY B 1 608 ? -17.359 6.016 -11.711 1 91.88 608 GLY B N 1
ATOM 11576 C CA . GLY B 1 608 ? -17.844 6.832 -12.812 1 91.88 608 GLY B CA 1
ATOM 11577 C C . GLY B 1 608 ? -18.562 8.086 -12.352 1 91.88 608 GLY B C 1
ATOM 11578 O O . GLY B 1 608 ? -19 8.883 -13.18 1 91.88 608 GLY B O 1
ATOM 11579 N N . ASN B 1 609 ? -18.672 8.367 -11.023 1 92.75 609 ASN B N 1
ATOM 11580 C CA . ASN B 1 609 ? -19.297 9.594 -10.539 1 92.75 609 ASN B CA 1
ATOM 11581 C C . ASN B 1 609 ? -18.484 10.828 -10.906 1 92.75 609 ASN B C 1
ATOM 11583 O O . ASN B 1 609 ? -17.25 10.805 -10.867 1 92.75 609 ASN B O 1
ATOM 11587 N N . PRO B 1 610 ? -19.156 11.867 -11.258 1 93.25 610 PRO B N 1
ATOM 11588 C CA . PRO B 1 610 ? -18.422 13.094 -11.586 1 93.25 610 PRO B CA 1
ATOM 11589 C C . PRO B 1 610 ? -17.734 13.711 -10.375 1 93.25 610 PRO B C 1
ATOM 11591 O O . PRO B 1 610 ? -18.312 13.727 -9.281 1 93.25 610 PRO B O 1
ATOM 11594 N N . PRO B 1 611 ? -16.578 14.242 -10.523 1 95.12 611 PRO B N 1
ATOM 11595 C CA . PRO B 1 611 ? -15.781 14.75 -9.406 1 95.12 611 PRO B CA 1
ATOM 11596 C C . PRO B 1 611 ? -16.328 16.062 -8.852 1 95.12 611 PRO B C 1
ATOM 11598 O O . PRO B 1 611 ? -16.297 16.281 -7.633 1 95.12 611 PRO B O 1
ATOM 11601 N N . MET B 1 612 ? -16.812 16.984 -9.602 1 97.06 612 MET B N 1
ATOM 11602 C CA . MET B 1 612 ? -17.141 18.344 -9.211 1 97.06 612 MET B CA 1
ATOM 11603 C C . MET B 1 612 ? -18.141 18.359 -8.062 1 97.06 612 MET B C 1
ATOM 11605 O O . MET B 1 612 ? -17.922 19.031 -7.047 1 97.06 612 MET B O 1
ATOM 11609 N N . PRO B 1 613 ? -19.25 17.609 -8.172 1 96.06 613 PRO B N 1
ATOM 11610 C CA . PRO B 1 613 ? -20.172 17.625 -7.043 1 96.06 613 PRO B CA 1
ATOM 11611 C C . PRO B 1 613 ? -19.531 17.156 -5.742 1 96.06 613 PRO B C 1
ATOM 11613 O O . PRO B 1 613 ? -19.906 17.625 -4.664 1 96.06 613 PRO B O 1
ATOM 11616 N N . VAL B 1 614 ? -18.625 16.297 -5.785 1 96.81 614 VAL B N 1
ATOM 11617 C CA . VAL B 1 614 ? -17.938 15.797 -4.594 1 96.81 614 VAL B CA 1
ATOM 11618 C C . VAL B 1 614 ? -17.156 16.938 -3.938 1 96.81 614 VAL B C 1
ATOM 11620 O O . VAL B 1 614 ? -17.312 17.188 -2.738 1 96.81 614 VAL B O 1
ATOM 11623 N N . TYR B 1 615 ? -16.375 17.703 -4.707 1 98.31 615 TYR B N 1
ATOM 11624 C CA . TYR B 1 615 ? -15.578 18.812 -4.188 1 98.31 615 TYR B CA 1
ATOM 11625 C C . TYR B 1 615 ? -16.469 19.922 -3.646 1 98.31 615 TYR B C 1
ATOM 11627 O O . TYR B 1 615 ? -16.219 20.469 -2.572 1 98.31 615 TYR B O 1
ATOM 11635 N N . LEU B 1 616 ? -17.516 20.188 -4.336 1 98.12 616 LEU B N 1
ATOM 11636 C CA . LEU B 1 616 ? -18.406 21.281 -3.932 1 98.12 616 LEU B CA 1
ATOM 11637 C C . LEU B 1 616 ? -19.141 20.922 -2.641 1 98.12 616 LEU B C 1
ATOM 11639 O O . LEU B 1 616 ? -19.359 21.797 -1.796 1 98.12 616 LEU B O 1
ATOM 11643 N N . SER B 1 617 ? -19.516 19.688 -2.539 1 96.56 617 SER B N 1
ATOM 11644 C CA . SER B 1 617 ? -20.188 19.281 -1.309 1 96.56 617 SER B CA 1
ATOM 11645 C C . SER B 1 617 ? -19.25 19.391 -0.107 1 96.56 617 SER B C 1
ATOM 11647 O O . SER B 1 617 ? -19.656 19.844 0.964 1 96.56 617 SER B O 1
ATOM 11649 N N . ILE B 1 618 ? -18.016 19.031 -0.254 1 97.75 618 ILE B N 1
ATOM 11650 C CA . ILE B 1 618 ? -17.031 19.156 0.826 1 97.75 618 ILE B CA 1
ATOM 11651 C C . ILE B 1 618 ? -16.75 20.625 1.104 1 97.75 618 ILE B C 1
ATOM 11653 O O . ILE B 1 618 ? -16.594 21.031 2.262 1 97.75 618 ILE B O 1
ATOM 11657 N N . GLY B 1 619 ? -16.672 21.406 0.04 1 98.31 619 GLY B N 1
ATOM 11658 C CA . GLY B 1 619 ? -16.531 22.844 0.21 1 98.31 619 GLY B CA 1
ATOM 11659 C C . GLY B 1 619 ? -17.672 23.469 0.988 1 98.31 619 GLY B C 1
ATOM 11660 O O . GLY B 1 619 ? -17.453 24.297 1.881 1 98.31 619 GLY B O 1
ATOM 11661 N N . PHE B 1 620 ? -18.828 23.078 0.651 1 97.44 620 PHE B N 1
ATOM 11662 C CA . PHE B 1 620 ? -20.016 23.594 1.321 1 97.44 620 PHE B CA 1
ATOM 11663 C C . PHE B 1 620 ? -19.984 23.266 2.809 1 97.44 620 PHE B C 1
ATOM 11665 O O . PHE B 1 620 ? -20.266 24.125 3.646 1 97.44 620 PHE B O 1
ATOM 11672 N N . LEU B 1 621 ? -19.656 22.062 3.141 1 97 621 LEU B N 1
ATOM 11673 C CA . LEU B 1 621 ? -19.578 21.656 4.539 1 97 621 LEU B CA 1
ATOM 11674 C C . LEU B 1 621 ? -18.469 22.406 5.266 1 97 621 LEU B C 1
ATOM 11676 O O . LEU B 1 621 ? -18.578 22.719 6.453 1 97 621 LEU B O 1
ATOM 11680 N N . SER B 1 622 ? -17.375 22.703 4.547 1 98 622 SER B N 1
ATOM 11681 C CA . SER B 1 622 ? -16.297 23.5 5.129 1 98 622 SER B CA 1
ATOM 11682 C C . SER B 1 622 ? -16.781 24.906 5.465 1 98 622 SER B C 1
ATOM 11684 O O . SER B 1 622 ? -16.375 25.469 6.484 1 98 622 SER B O 1
ATOM 11686 N N . VAL B 1 623 ? -17.609 25.438 4.637 1 97.81 623 VAL B N 1
ATOM 11687 C CA . VAL B 1 623 ? -18.188 26.75 4.883 1 97.81 623 VAL B CA 1
ATOM 11688 C C . VAL B 1 623 ? -19.047 26.719 6.152 1 97.81 623 VAL B C 1
ATOM 11690 O O . VAL B 1 623 ? -18.938 27.609 7.004 1 97.81 623 VAL B O 1
ATOM 11693 N N . LEU B 1 624 ? -19.828 25.641 6.281 1 96.31 624 LEU B N 1
ATOM 11694 C CA . LEU B 1 624 ? -20.703 25.5 7.438 1 96.31 624 LEU B CA 1
ATOM 11695 C C . LEU B 1 624 ? -19.891 25.359 8.719 1 96.31 624 LEU B C 1
ATOM 11697 O O . LEU B 1 624 ? -20.359 25.75 9.797 1 96.31 624 LEU B O 1
ATOM 11701 N N . LEU B 1 625 ? -18.75 24.875 8.586 1 96.62 625 LEU B N 1
ATOM 11702 C CA . LEU B 1 625 ? -17.875 24.719 9.734 1 96.62 625 LEU B CA 1
ATOM 11703 C C . LEU B 1 625 ? -17.25 26.062 10.141 1 96.62 625 LEU B C 1
ATOM 11705 O O . LEU B 1 625 ? -16.984 26.297 11.32 1 96.62 625 LEU B O 1
ATOM 11709 N N . ALA B 1 626 ? -17.094 26.953 9.211 1 96.94 626 ALA B N 1
ATOM 11710 C CA . ALA B 1 626 ? -16.344 28.188 9.453 1 96.94 626 ALA B CA 1
ATOM 11711 C C . ALA B 1 626 ? -17.281 29.344 9.812 1 96.94 626 ALA B C 1
ATOM 11713 O O . ALA B 1 626 ? -16.922 30.219 10.602 1 96.94 626 ALA B O 1
ATOM 11714 N N . LEU B 1 627 ? -18.469 29.391 9.391 1 95.56 627 LEU B N 1
ATOM 11715 C CA . LEU B 1 627 ? -19.375 30.547 9.461 1 95.56 627 LEU B CA 1
ATOM 11716 C C . LEU B 1 627 ? -19.703 30.875 10.906 1 95.56 627 LEU B C 1
ATOM 11718 O O . LEU B 1 627 ? -19.859 32.062 11.258 1 95.56 627 LEU B O 1
ATOM 11722 N N . PRO B 1 628 ? -19.75 29.891 11.766 1 96 628 PRO B N 1
ATOM 11723 C CA . PRO B 1 628 ? -20.156 30.203 13.141 1 96 628 PRO B CA 1
ATOM 11724 C C . PRO B 1 628 ? -19.156 31.094 13.859 1 96 628 PRO B C 1
ATOM 11726 O O . PRO B 1 628 ? -19.484 31.672 14.898 1 96 628 PRO B O 1
ATOM 11729 N N . ILE B 1 629 ? -17.984 31.266 13.352 1 95.31 629 ILE B N 1
ATOM 11730 C CA . ILE B 1 629 ? -17 32.094 14.039 1 95.31 629 ILE B CA 1
ATOM 11731 C C . ILE B 1 629 ? -17.078 33.531 13.508 1 95.31 629 ILE B C 1
ATOM 11733 O O . ILE B 1 629 ? -16.469 34.438 14.062 1 95.31 629 ILE B O 1
ATOM 11737 N N . ALA B 1 630 ? -17.859 33.812 12.531 1 94.88 630 ALA B N 1
ATOM 11738 C CA . ALA B 1 630 ? -17.891 35.062 11.797 1 94.88 630 ALA B CA 1
ATOM 11739 C C . ALA B 1 630 ? -18.203 36.25 12.727 1 94.88 630 ALA B C 1
ATOM 11741 O O . ALA B 1 630 ? -17.578 37.312 12.625 1 94.88 630 ALA B O 1
ATOM 11742 N N . PRO B 1 631 ? -19.078 36.094 13.703 1 93.12 631 PRO B N 1
ATOM 11743 C CA . PRO B 1 631 ? -19.422 37.25 14.547 1 93.12 631 PRO B CA 1
ATOM 11744 C C . PRO B 1 631 ? -18.25 37.719 15.398 1 93.12 631 PRO B C 1
ATOM 11746 O O . PRO B 1 631 ? -18.219 38.875 15.828 1 93.12 631 PRO B O 1
ATOM 11749 N N . VAL B 1 632 ? -17.234 36.906 15.609 1 92 632 VAL B N 1
ATOM 11750 C CA . VAL B 1 632 ? -16.109 37.25 16.453 1 92 632 VAL B CA 1
ATOM 11751 C C . VAL B 1 632 ? -14.82 37.219 15.648 1 92 632 VAL B C 1
ATOM 11753 O O . VAL B 1 632 ? -13.719 37.219 16.203 1 92 632 VAL B O 1
ATOM 11756 N N . ALA B 1 633 ? -14.922 37.156 14.375 1 94.25 633 ALA B N 1
ATOM 11757 C CA . ALA B 1 633 ? -13.781 36.906 13.484 1 94.25 633 ALA B CA 1
ATOM 11758 C C . ALA B 1 633 ? -12.773 38.062 13.578 1 94.25 633 ALA B C 1
ATOM 11760 O O . ALA B 1 633 ? -11.578 37.844 13.398 1 94.25 633 ALA B O 1
ATOM 11761 N N . HIS B 1 634 ? -13.203 39.281 13.898 1 91.88 634 HIS B N 1
ATOM 11762 C CA . HIS B 1 634 ? -12.336 40.469 13.961 1 91.88 634 HIS B CA 1
ATOM 11763 C C . HIS B 1 634 ? -11.383 40.375 15.156 1 91.88 634 HIS B C 1
ATOM 11765 O O . HIS B 1 634 ? -10.383 41.094 15.203 1 91.88 634 HIS B O 1
ATOM 11771 N N . ARG B 1 635 ? -11.609 39.469 16.047 1 92.44 635 ARG B N 1
ATOM 11772 C CA . ARG B 1 635 ? -10.781 39.344 17.234 1 92.44 635 ARG B CA 1
ATOM 11773 C C . ARG B 1 635 ? -9.773 38.188 17.078 1 92.44 635 ARG B C 1
ATOM 11775 O O . ARG B 1 635 ? -8.992 37.906 17.984 1 92.44 635 ARG B O 1
ATOM 11782 N N . ILE B 1 636 ? -9.773 37.531 15.969 1 94.38 636 ILE B N 1
ATOM 11783 C CA . ILE B 1 636 ? -8.836 36.438 15.758 1 94.38 636 ILE B CA 1
ATOM 11784 C C . ILE B 1 636 ? -7.434 36.969 15.531 1 94.38 636 ILE B C 1
ATOM 11786 O O . ILE B 1 636 ? -7.246 37.938 14.766 1 94.38 636 ILE B O 1
ATOM 11790 N N . HIS B 1 637 ? -6.566 36.438 16.203 1 92.81 637 HIS B N 1
ATOM 11791 C CA . HIS B 1 637 ? -5.188 36.906 16.188 1 92.81 637 HIS B CA 1
ATOM 11792 C C . HIS B 1 637 ? -4.539 36.688 14.828 1 92.81 637 HIS B C 1
ATOM 11794 O O . HIS B 1 637 ? -4.777 35.656 14.18 1 92.81 637 HIS B O 1
ATOM 11800 N N . ARG B 1 638 ? -3.633 37.531 14.445 1 89.31 638 ARG B N 1
ATOM 11801 C CA . ARG B 1 638 ? -2.951 37.469 13.156 1 89.31 638 ARG B CA 1
ATOM 11802 C C . ARG B 1 638 ? -2.072 36.219 13.055 1 89.31 638 ARG B C 1
ATOM 11804 O O . ARG B 1 638 ? -1.89 35.656 11.969 1 89.31 638 ARG B O 1
ATOM 11811 N N . GLY B 1 639 ? -1.514 35.812 14.188 1 87.44 639 GLY B N 1
ATOM 11812 C CA . GLY B 1 639 ? -0.69 34.594 14.195 1 87.44 639 GLY B CA 1
ATOM 11813 C C . GLY B 1 639 ? -1.439 33.344 13.758 1 87.44 639 GLY B C 1
ATOM 11814 O O . GLY B 1 639 ? -0.886 32.5 13.062 1 87.44 639 GLY B O 1
ATOM 11815 N N . ALA B 1 640 ? -2.686 33.25 14.156 1 91.19 640 ALA B N 1
ATOM 11816 C CA . ALA B 1 640 ? -3.508 32.125 13.758 1 91.19 640 ALA B CA 1
ATOM 11817 C C . ALA B 1 640 ? -3.787 32.156 12.258 1 91.19 640 ALA B C 1
ATOM 11819 O O . ALA B 1 640 ? -3.777 31.094 11.609 1 91.19 640 ALA B O 1
ATOM 11820 N N . ASN B 1 641 ? -3.986 33.312 11.742 1 93.5 641 ASN B N 1
ATOM 11821 C CA . ASN B 1 641 ? -4.199 33.469 10.312 1 93.5 641 ASN B CA 1
ATOM 11822 C C . ASN B 1 641 ? -2.951 33.094 9.516 1 93.5 641 ASN B C 1
ATOM 11824 O O . ASN B 1 641 ? -3.041 32.406 8.492 1 93.5 641 ASN B O 1
ATOM 11828 N N . PHE B 1 642 ? -1.812 33.531 10.047 1 90 642 PHE B N 1
ATOM 11829 C CA . PHE B 1 642 ? -0.559 33.188 9.375 1 90 642 PHE B CA 1
ATOM 11830 C C . PHE B 1 642 ? -0.322 31.703 9.344 1 90 642 PHE B C 1
ATOM 11832 O O . PHE B 1 642 ? 0.082 31.141 8.32 1 90 642 PHE B O 1
ATOM 11839 N N . PHE B 1 643 ? -0.507 31.078 10.383 1 88.19 643 PHE B N 1
ATOM 11840 C CA . PHE B 1 643 ? -0.361 29.625 10.469 1 88.19 643 PHE B CA 1
ATOM 11841 C C . PHE B 1 643 ? -1.265 28.938 9.453 1 88.19 643 PHE B C 1
ATOM 11843 O O . PHE B 1 643 ? -0.831 28.016 8.75 1 88.19 643 PHE B O 1
ATOM 11850 N N . LEU B 1 644 ? -2.512 29.344 9.375 1 94.44 644 LEU B N 1
ATOM 11851 C CA . LEU B 1 644 ? -3.479 28.719 8.484 1 94.44 644 LEU B CA 1
ATOM 11852 C C . LEU B 1 644 ? -3.109 28.969 7.023 1 94.44 644 LEU B C 1
ATOM 11854 O O . LEU B 1 644 ? -3.363 28.125 6.16 1 94.44 644 LEU B O 1
ATOM 11858 N N . VAL B 1 645 ? -2.486 30.125 6.754 1 95.5 645 VAL B N 1
ATOM 11859 C CA . VAL B 1 645 ? -2.031 30.406 5.395 1 95.5 645 VAL B CA 1
ATOM 11860 C C . VAL B 1 645 ? -0.936 29.406 5.004 1 95.5 645 VAL B C 1
ATOM 11862 O O . VAL B 1 645 ? -0.907 28.922 3.869 1 95.5 645 VAL B O 1
ATOM 11865 N N . LEU B 1 646 ? -0.061 29.109 5.934 1 89.25 646 LEU B N 1
ATOM 11866 C CA . LEU B 1 646 ? 0.994 28.125 5.668 1 89.25 646 LEU B CA 1
ATOM 11867 C C . LEU B 1 646 ? 0.409 26.734 5.445 1 89.25 646 LEU B C 1
ATOM 11869 O O . LEU B 1 646 ? 0.845 26.016 4.551 1 89.25 646 LEU B O 1
ATOM 11873 N N . VAL B 1 647 ? -0.586 26.391 6.25 1 92.06 647 VAL B N 1
ATOM 11874 C CA . VAL B 1 647 ? -1.252 25.094 6.09 1 92.06 647 VAL B CA 1
ATOM 11875 C C . VAL B 1 647 ? -1.933 25.031 4.723 1 92.06 647 VAL B C 1
ATOM 11877 O O . VAL B 1 647 ? -1.803 24.047 4.004 1 92.06 647 VAL B O 1
ATOM 11880 N N . LEU B 1 648 ? -2.59 26.094 4.414 1 97.56 648 LEU B N 1
ATOM 11881 C CA . LEU B 1 648 ? -3.281 26.156 3.129 1 97.56 648 LEU B CA 1
ATOM 11882 C C . LEU B 1 648 ? -2.293 26.062 1.973 1 97.56 648 LEU B C 1
ATOM 11884 O O . LEU B 1 648 ? -2.52 25.328 1.013 1 97.56 648 LEU B O 1
ATOM 11888 N N . ALA B 1 649 ? -1.226 26.797 2.066 1 95.94 649 ALA B N 1
ATOM 11889 C CA . ALA B 1 649 ? -0.222 26.781 1.006 1 95.94 649 ALA B CA 1
ATOM 11890 C C . ALA B 1 649 ? 0.351 25.375 0.821 1 95.94 649 ALA B C 1
ATOM 11892 O O . ALA B 1 649 ? 0.402 24.859 -0.299 1 95.94 649 ALA B O 1
ATOM 11893 N N . GLY B 1 650 ? 0.749 24.719 1.889 1 93.81 650 GLY B N 1
ATOM 11894 C CA . GLY B 1 650 ? 1.297 23.375 1.821 1 93.81 650 GLY B CA 1
ATOM 11895 C C . GLY B 1 650 ? 0.314 22.359 1.275 1 93.81 650 GLY B C 1
ATOM 11896 O O . GLY B 1 650 ? 0.658 21.562 0.397 1 93.81 650 GLY B O 1
ATOM 11897 N N . THR B 1 651 ? -0.909 22.344 1.741 1 97.38 651 THR B N 1
ATOM 11898 C CA . THR B 1 651 ? -1.907 21.359 1.322 1 97.38 651 THR B CA 1
ATOM 11899 C C . THR B 1 651 ? -2.379 21.641 -0.101 1 97.38 651 THR B C 1
ATOM 11901 O O . THR B 1 651 ? -2.643 20.719 -0.869 1 97.38 651 THR B O 1
ATOM 11904 N N . ALA B 1 652 ? -2.439 22.938 -0.422 1 97.94 652 ALA B N 1
ATOM 11905 C CA . ALA B 1 652 ? -2.873 23.281 -1.772 1 97.94 652 ALA B CA 1
ATOM 11906 C C . ALA B 1 652 ? -1.836 22.859 -2.809 1 97.94 652 ALA B C 1
ATOM 11908 O O . ALA B 1 652 ? -2.184 22.312 -3.857 1 97.94 652 ALA B O 1
ATOM 11909 N N . ILE B 1 653 ? -0.588 23.109 -2.479 1 95.75 653 ILE B N 1
ATOM 11910 C CA . ILE B 1 653 ? 0.472 22.672 -3.381 1 95.75 653 ILE B CA 1
ATOM 11911 C C . ILE B 1 653 ? 0.411 21.156 -3.557 1 95.75 653 ILE B C 1
ATOM 11913 O O . ILE B 1 653 ? 0.473 20.656 -4.68 1 95.75 653 ILE B O 1
ATOM 11917 N N . TYR B 1 654 ? 0.242 20.438 -2.566 1 95.62 654 TYR B N 1
ATOM 11918 C CA . TYR B 1 654 ? 0.135 18.984 -2.613 1 95.62 654 TYR B CA 1
ATOM 11919 C C . TYR B 1 654 ? -1.055 18.562 -3.463 1 95.62 654 TYR B C 1
ATOM 11921 O O . TYR B 1 654 ? -0.914 17.719 -4.359 1 95.62 654 TYR B O 1
ATOM 11929 N N . ASN B 1 655 ? -2.229 19.156 -3.195 1 97.69 655 ASN B N 1
ATOM 11930 C CA . ASN B 1 655 ? -3.457 18.781 -3.883 1 97.69 655 ASN B CA 1
ATOM 11931 C C . ASN B 1 655 ? -3.385 19.078 -5.375 1 97.69 655 ASN B C 1
ATOM 11933 O O . ASN B 1 655 ? -4.012 18.391 -6.188 1 97.69 655 ASN B O 1
ATOM 11937 N N . LEU B 1 656 ? -2.607 20.078 -5.715 1 96.62 656 LEU B N 1
ATOM 11938 C CA . LEU B 1 656 ? -2.553 20.5 -7.113 1 96.62 656 LEU B CA 1
ATOM 11939 C C . LEU B 1 656 ? -1.498 19.688 -7.871 1 96.62 656 LEU B C 1
ATOM 11941 O O . LEU B 1 656 ? -1.53 19.625 -9.102 1 96.62 656 LEU B O 1
ATOM 11945 N N . THR B 1 657 ? -0.563 18.969 -7.133 1 93 657 THR B N 1
ATOM 11946 C CA . THR B 1 657 ? 0.573 18.406 -7.844 1 93 657 THR B CA 1
ATOM 11947 C C . THR B 1 657 ? 0.67 16.891 -7.59 1 93 657 THR B C 1
ATOM 11949 O O . THR B 1 657 ? 1.233 16.156 -8.398 1 93 657 THR B O 1
ATOM 11952 N N . ALA B 1 658 ? 0.187 16.391 -6.555 1 93.94 658 ALA B N 1
ATOM 11953 C CA . ALA B 1 658 ? 0.389 15.008 -6.148 1 93.94 658 ALA B CA 1
ATOM 11954 C C . ALA B 1 658 ? -0.369 14.055 -7.066 1 93.94 658 ALA B C 1
ATOM 11956 O O . ALA B 1 658 ? -1.417 14.406 -7.613 1 93.94 658 ALA B O 1
ATOM 11957 N N . PHE B 1 659 ? 0.216 12.789 -7.305 1 92.06 659 PHE B N 1
ATOM 11958 C CA . PHE B 1 659 ? -0.463 11.734 -8.055 1 92.06 659 PHE B CA 1
ATOM 11959 C C . PHE B 1 659 ? -1.671 11.219 -7.281 1 92.06 659 PHE B C 1
ATOM 11961 O O . PHE B 1 659 ? -1.574 10.93 -6.086 1 92.06 659 PHE B O 1
ATOM 11968 N N . PRO B 1 660 ? -2.773 11.102 -7.863 1 94.44 660 PRO B N 1
ATOM 11969 C CA . PRO B 1 660 ? -4.035 10.945 -7.133 1 94.44 660 PRO B CA 1
ATOM 11970 C C . PRO B 1 660 ? -4.262 9.523 -6.641 1 94.44 660 PRO B C 1
ATOM 11972 O O . PRO B 1 660 ? -5.176 9.273 -5.848 1 94.44 660 PRO B O 1
ATOM 11975 N N . PHE B 1 661 ? -3.525 8.516 -7.098 1 94.38 661 PHE B N 1
ATOM 11976 C CA . PHE B 1 661 ? -3.76 7.133 -6.691 1 94.38 661 PHE B CA 1
ATOM 11977 C C . PHE B 1 661 ? -2.531 6.559 -5.996 1 94.38 661 PHE B C 1
ATOM 11979 O O . PHE B 1 661 ? -1.453 7.152 -6.035 1 94.38 661 PHE B O 1
ATOM 11986 N N . SER B 1 662 ? -2.74 5.477 -5.238 1 94.38 662 SER B N 1
ATOM 11987 C CA . SER B 1 662 ? -1.671 4.812 -4.5 1 94.38 662 SER B CA 1
ATOM 11988 C C . SER B 1 662 ? -2.002 3.346 -4.254 1 94.38 662 SER B C 1
ATOM 11990 O O . SER B 1 662 ? -3.152 2.93 -4.395 1 94.38 662 SER B O 1
ATOM 11992 N N . PRO B 1 663 ? -1.06 2.564 -3.908 1 93.88 663 PRO B N 1
ATOM 11993 C CA . PRO B 1 663 ? -1.331 1.158 -3.6 1 93.88 663 PRO B CA 1
ATOM 11994 C C . PRO B 1 663 ? -2.244 0.986 -2.387 1 93.88 663 PRO B C 1
ATOM 11996 O O . PRO B 1 663 ? -2.908 -0.045 -2.25 1 93.88 663 PRO B O 1
ATOM 11999 N N . LEU B 1 664 ? -2.312 1.989 -1.531 1 94.31 664 LEU B N 1
ATOM 12000 C CA . LEU B 1 664 ? -3.189 1.925 -0.368 1 94.31 664 LEU B CA 1
ATOM 12001 C C . LEU B 1 664 ? -4.617 2.307 -0.742 1 94.31 664 LEU B C 1
ATOM 12003 O O . LEU B 1 664 ? -5.57 1.896 -0.074 1 94.31 664 LEU B O 1
ATOM 12007 N N . ASN B 1 665 ? -4.715 3.135 -1.72 1 96.19 665 ASN B N 1
ATOM 12008 C CA . ASN B 1 665 ? -5.98 3.545 -2.322 1 96.19 665 ASN B CA 1
ATOM 12009 C C . ASN B 1 665 ? -5.969 3.35 -3.836 1 96.19 665 ASN B C 1
ATOM 12011 O O . ASN B 1 665 ? -5.98 4.324 -4.594 1 96.19 665 ASN B O 1
ATOM 12015 N N . PRO B 1 666 ? -6.062 2.086 -4.176 1 96.44 666 PRO B N 1
ATOM 12016 C CA . PRO B 1 666 ? -5.871 1.785 -5.594 1 96.44 666 PRO B CA 1
ATOM 12017 C C . PRO B 1 666 ? -7.094 2.127 -6.441 1 96.44 666 PRO B C 1
ATOM 12019 O O . PRO B 1 666 ? -8.227 1.981 -5.977 1 96.44 666 PRO B O 1
ATOM 12022 N N . LEU B 1 667 ? -6.863 2.521 -7.676 1 96.25 667 LEU B N 1
ATOM 12023 C CA . LEU B 1 667 ? -7.934 2.762 -8.641 1 96.25 667 LEU B CA 1
ATOM 12024 C C . LEU B 1 667 ? -8.562 1.448 -9.094 1 96.25 667 LEU B C 1
ATOM 12026 O O . LEU B 1 667 ? -7.867 0.58 -9.633 1 96.25 667 LEU B O 1
ATOM 12030 N N . LYS B 1 668 ? -9.82 1.303 -8.875 1 95.5 668 LYS B N 1
ATOM 12031 C CA . LYS B 1 668 ? -10.547 0.117 -9.328 1 95.5 668 LYS B CA 1
ATOM 12032 C C . LYS B 1 668 ? -10.703 0.114 -10.844 1 95.5 668 LYS B C 1
ATOM 12034 O O . LYS B 1 668 ? -11.141 1.107 -11.43 1 95.5 668 LYS B O 1
ATOM 12039 N N . THR B 1 669 ? -10.25 -0.939 -11.422 1 95 669 THR B N 1
ATOM 12040 C CA . THR B 1 669 ? -10.375 -1.187 -12.852 1 95 669 THR B CA 1
ATOM 12041 C C . THR B 1 669 ? -11.227 -2.428 -13.117 1 95 669 THR B C 1
ATOM 12043 O O . THR B 1 669 ? -10.945 -3.5 -12.578 1 95 669 THR B O 1
ATOM 12046 N N . TYR B 1 670 ? -12.211 -2.273 -13.969 1 96.81 670 TYR B N 1
ATOM 12047 C CA . TYR B 1 670 ? -13.172 -3.348 -14.195 1 96.81 670 TYR B CA 1
ATOM 12048 C C . TYR B 1 670 ? -12.781 -4.172 -15.414 1 96.81 670 TYR B C 1
ATOM 12050 O O . TYR B 1 670 ? -12.359 -3.621 -16.438 1 96.81 670 TYR B O 1
ATOM 12058 N N . ILE B 1 671 ? -12.992 -5.48 -15.344 1 96.25 671 ILE B N 1
ATOM 12059 C CA . ILE B 1 671 ? -12.508 -6.34 -16.422 1 96.25 671 ILE B CA 1
ATOM 12060 C C . ILE B 1 671 ? -13.578 -7.363 -16.781 1 96.25 671 ILE B C 1
ATOM 12062 O O . ILE B 1 671 ? -14.375 -7.777 -15.93 1 96.25 671 ILE B O 1
ATOM 12066 N N . GLN B 1 672 ? -13.586 -7.762 -17.984 1 96.94 672 GLN B N 1
ATOM 12067 C CA . GLN B 1 672 ? -14.352 -8.875 -18.531 1 96.94 672 GLN B CA 1
ATOM 12068 C C . GLN B 1 672 ? -13.742 -9.391 -19.828 1 96.94 672 GLN B C 1
ATOM 12070 O O . GLN B 1 672 ? -13.117 -8.633 -20.562 1 96.94 672 GLN B O 1
ATOM 12075 N N . GLN B 1 673 ? -13.844 -10.633 -20.016 1 97.12 673 GLN B N 1
ATOM 12076 C CA . GLN B 1 673 ? -13.445 -11.227 -21.281 1 97.12 673 GLN B CA 1
ATOM 12077 C C . GLN B 1 673 ? -14.641 -11.82 -22.016 1 97.12 673 GLN B C 1
ATOM 12079 O O . GLN B 1 673 ? -15.508 -12.445 -21.391 1 97.12 673 GLN B O 1
ATOM 12084 N N . THR B 1 674 ? -14.75 -11.562 -23.344 1 96.69 674 THR B N 1
ATOM 12085 C CA . THR B 1 674 ? -15.82 -12.117 -24.156 1 96.69 674 THR B CA 1
ATOM 12086 C C . THR B 1 674 ? -15.25 -13.008 -25.266 1 96.69 674 THR B C 1
ATOM 12088 O O . THR B 1 674 ? -14.203 -12.695 -25.828 1 96.69 674 THR B O 1
ATOM 12091 N N . VAL B 1 675 ? -15.938 -14.102 -25.453 1 96.81 675 VAL B N 1
ATOM 12092 C CA . VAL B 1 675 ? -15.508 -15.055 -26.469 1 96.81 675 VAL B CA 1
ATOM 12093 C C . VAL B 1 675 ? -16.672 -15.375 -27.406 1 96.81 675 VAL B C 1
ATOM 12095 O O . VAL B 1 675 ? -17.734 -15.828 -26.953 1 96.81 675 VAL B O 1
ATOM 12098 N N . ASP B 1 676 ? -16.484 -15.125 -28.672 1 96.75 676 ASP B N 1
ATOM 12099 C CA . ASP B 1 676 ? -17.422 -15.633 -29.688 1 96.75 676 ASP B CA 1
ATOM 12100 C C . ASP B 1 676 ? -17.172 -17.109 -29.969 1 96.75 676 ASP B C 1
ATOM 12102 O O . ASP B 1 676 ? -16.156 -17.469 -30.578 1 96.75 676 ASP B O 1
ATOM 12106 N N . LEU B 1 677 ? -18.109 -17.875 -29.672 1 95.88 677 LEU B N 1
ATOM 12107 C CA . LEU B 1 677 ? -17.891 -19.312 -29.672 1 95.88 677 LEU B CA 1
ATOM 12108 C C . LEU B 1 677 ? -17.953 -19.859 -31.094 1 95.88 677 LEU B C 1
ATOM 12110 O O . LEU B 1 677 ? -17.5 -20.984 -31.359 1 95.88 677 LEU B O 1
ATOM 12114 N N . ASP B 1 678 ? -18.484 -19.141 -32 1 93.44 678 ASP B N 1
ATOM 12115 C CA . ASP B 1 678 ? -18.562 -19.562 -33.406 1 93.44 678 ASP B CA 1
ATOM 12116 C C . ASP B 1 678 ? -17.297 -19.172 -34.156 1 93.44 678 ASP B C 1
ATOM 12118 O O . ASP B 1 678 ? -16.719 -20 -34.875 1 93.44 678 ASP B O 1
ATOM 12122 N N . SER B 1 679 ? -16.828 -17.984 -34 1 92.56 679 SER B N 1
ATOM 12123 C CA . SER B 1 679 ? -15.664 -17.484 -34.75 1 92.56 679 SER B CA 1
ATOM 12124 C C . SER B 1 679 ? -14.375 -17.734 -33.969 1 92.56 679 SER B C 1
ATOM 12126 O O . SER B 1 679 ? -13.289 -17.797 -34.562 1 92.56 679 SER B O 1
ATOM 12128 N N . GLY B 1 680 ? -14.484 -17.719 -32.688 1 91.5 680 GLY B N 1
ATOM 12129 C CA . GLY B 1 680 ? -13.297 -17.875 -31.875 1 91.5 680 GLY B CA 1
ATOM 12130 C C . GLY B 1 680 ? -12.68 -16.547 -31.469 1 91.5 680 GLY B C 1
ATOM 12131 O O . GLY B 1 680 ? -11.711 -16.5 -30.703 1 91.5 680 GLY B O 1
ATOM 12132 N N . VAL B 1 681 ? -13.242 -15.539 -31.922 1 93.94 681 VAL B N 1
ATOM 12133 C CA . VAL B 1 681 ? -12.742 -14.219 -31.562 1 93.94 681 VAL B CA 1
ATOM 12134 C C . VAL B 1 681 ? -12.883 -14 -30.062 1 93.94 681 VAL B C 1
ATOM 12136 O O . VAL B 1 681 ? -13.961 -14.211 -29.5 1 93.94 681 VAL B O 1
ATOM 12139 N N . ASN B 1 682 ? -11.805 -13.703 -29.422 1 93.5 682 ASN B N 1
ATOM 12140 C CA . ASN B 1 682 ? -11.773 -13.477 -27.984 1 93.5 682 ASN B CA 1
ATOM 12141 C C . ASN B 1 682 ? -11.242 -12.086 -27.656 1 93.5 682 ASN B C 1
ATOM 12143 O O . ASN B 1 682 ? -10.164 -11.703 -28.109 1 93.5 682 ASN B O 1
ATOM 12147 N N . LYS B 1 683 ? -11.953 -11.344 -26.844 1 94.31 683 LYS B N 1
ATOM 12148 C CA . LYS B 1 683 ? -11.602 -9.961 -26.516 1 94.31 683 LYS B CA 1
ATOM 12149 C C . LYS B 1 683 ? -11.586 -9.742 -25 1 94.31 683 LYS B C 1
ATOM 12151 O O . LYS B 1 683 ? -12.461 -10.234 -24.281 1 94.31 683 LYS B O 1
ATOM 12156 N N . VAL B 1 684 ? -10.523 -9.047 -24.547 1 95.38 684 VAL B N 1
ATOM 12157 C CA . VAL B 1 684 ? -10.445 -8.594 -23.156 1 95.38 684 VAL B CA 1
ATOM 12158 C C . VAL B 1 684 ? -10.922 -7.145 -23.062 1 95.38 684 VAL B C 1
ATOM 12160 O O . VAL B 1 684 ? -10.539 -6.301 -23.875 1 95.38 684 VAL B O 1
ATOM 12163 N N . HIS B 1 685 ? -11.836 -6.887 -22.125 1 94.62 685 HIS B N 1
ATOM 12164 C CA . HIS B 1 685 ? -12.367 -5.547 -21.891 1 94.62 685 HIS B CA 1
ATOM 12165 C C . HIS B 1 685 ? -11.898 -5.008 -20.547 1 94.62 685 HIS B C 1
ATOM 12167 O O . HIS B 1 685 ? -11.969 -5.707 -19.531 1 94.62 685 HIS B O 1
ATOM 12173 N N . ILE B 1 686 ? -11.398 -3.809 -20.578 1 93.75 686 ILE B N 1
ATOM 12174 C CA . ILE B 1 686 ? -11.086 -3.104 -19.328 1 93.75 686 ILE B CA 1
ATOM 12175 C C . ILE B 1 686 ? -11.844 -1.778 -19.281 1 93.75 686 ILE B C 1
ATOM 12177 O O . ILE B 1 686 ? -11.883 -1.046 -20.281 1 93.75 686 ILE B O 1
ATOM 12181 N N . ALA B 1 687 ? -12.531 -1.505 -18.203 1 95.31 687 ALA B N 1
ATOM 12182 C CA . ALA B 1 687 ? -13.25 -0.244 -18.016 1 95.31 687 ALA B CA 1
ATOM 12183 C C . ALA B 1 687 ? -12.68 0.54 -16.828 1 95.31 687 ALA B C 1
ATOM 12185 O O . ALA B 1 687 ? -12.523 -0.004 -15.734 1 95.31 687 ALA B O 1
ATOM 12186 N N . THR B 1 688 ? -12.305 1.755 -17.062 1 92.88 688 THR B N 1
ATOM 12187 C CA . THR B 1 688 ? -11.766 2.637 -16.047 1 92.88 688 THR B CA 1
ATOM 12188 C C . THR B 1 688 ? -11.953 4.102 -16.438 1 92.88 688 THR B C 1
ATOM 12190 O O . THR B 1 688 ? -12.711 4.41 -17.344 1 92.88 688 THR B O 1
ATOM 12193 N N . LEU B 1 689 ? -11.328 4.992 -15.664 1 92.19 689 LEU B N 1
ATOM 12194 C CA . LEU B 1 689 ? -11.477 6.43 -15.883 1 92.19 689 LEU B CA 1
ATOM 12195 C C . LEU B 1 689 ? -10.875 6.836 -17.234 1 92.19 689 LEU B C 1
ATOM 12197 O O . LEU B 1 689 ? -9.805 6.363 -17.609 1 92.19 689 LEU B O 1
ATOM 12201 N N . SER B 1 690 ? -11.484 7.715 -17.906 1 81.31 690 SER B N 1
ATOM 12202 C CA . SER B 1 690 ? -11.102 8.117 -19.25 1 81.31 690 SER B CA 1
ATOM 12203 C C . SER B 1 690 ? -9.727 8.766 -19.266 1 81.31 690 SER B C 1
ATOM 12205 O O . SER B 1 690 ? -8.953 8.578 -20.219 1 81.31 690 SER B O 1
ATOM 12207 N N . SER B 1 691 ? -9.453 9.547 -18.297 1 74.06 691 SER B N 1
ATOM 12208 C CA . SER B 1 691 ? -8.18 10.266 -18.266 1 74.06 691 SER B CA 1
ATOM 12209 C C . SER B 1 691 ? -7.012 9.305 -18.109 1 74.06 691 SER B C 1
ATOM 12211 O O . SER B 1 691 ? -5.875 9.641 -18.438 1 74.06 691 SER B O 1
ATOM 12213 N N . ILE B 1 692 ? -7.262 8.188 -17.609 1 72.81 692 ILE B N 1
ATOM 12214 C CA . ILE B 1 692 ? -6.211 7.215 -17.328 1 72.81 692 ILE B CA 1
ATOM 12215 C C . ILE B 1 692 ? -6.004 6.305 -18.547 1 72.81 692 ILE B C 1
ATOM 12217 O O . ILE B 1 692 ? -4.914 5.762 -18.734 1 72.81 692 ILE B O 1
ATOM 12221 N N . VAL B 1 693 ? -7.016 6.258 -19.234 1 68.62 693 VAL B N 1
ATOM 12222 C CA . VAL B 1 693 ? -6.906 5.445 -20.438 1 68.62 693 VAL B CA 1
ATOM 12223 C C . VAL B 1 693 ? -6.223 6.246 -21.547 1 68.62 693 VAL B C 1
ATOM 12225 O O . VAL B 1 693 ? -5.652 5.676 -22.484 1 68.62 693 VAL B O 1
ATOM 12228 N N . GLN B 1 694 ? -6.266 7.562 -21.312 1 61.5 694 GLN B N 1
ATOM 12229 C CA . GLN B 1 694 ? -5.574 8.43 -22.266 1 61.5 694 GLN B CA 1
ATOM 12230 C C . GLN B 1 694 ? -4.293 9 -21.656 1 61.5 694 GLN B C 1
ATOM 12232 O O . GLN B 1 694 ? -4.168 9.094 -20.438 1 61.5 694 GLN B O 1
ATOM 12237 N N . SER B 1 695 ? -3.195 8.906 -22.453 1 56.09 695 SER B N 1
ATOM 12238 C CA . SER B 1 695 ? -1.941 9.461 -21.969 1 56.09 695 SER B CA 1
ATOM 12239 C C . SER B 1 695 ? -2.17 10.789 -21.25 1 56.09 695 SER B C 1
ATOM 12241 O O . SER B 1 695 ? -2.805 11.695 -21.797 1 56.09 695 SER B O 1
ATOM 12243 N N . HIS B 1 696 ? -2.402 10.773 -19.891 1 53.47 696 HIS B N 1
ATOM 12244 C CA . HIS B 1 696 ? -2.541 12 -19.125 1 53.47 696 HIS B CA 1
ATOM 12245 C C . HIS B 1 696 ? -1.374 12.18 -18.156 1 53.47 696 HIS B C 1
ATOM 12247 O O . HIS B 1 696 ? -0.887 11.203 -17.578 1 53.47 696 HIS B O 1
ATOM 12253 N N . ASP B 1 697 ? -1.104 13.406 -17.875 1 52.72 697 ASP B N 1
ATOM 12254 C CA . ASP B 1 697 ? -0.117 13.906 -16.922 1 52.72 697 ASP B CA 1
ATOM 12255 C C . ASP B 1 697 ? 1.184 13.109 -17 1 52.72 697 ASP B C 1
ATOM 12257 O O . ASP B 1 697 ? 1.759 12.734 -15.984 1 52.72 697 ASP B O 1
ATOM 12261 N N . ASN B 1 698 ? 1.553 12.656 -18.234 1 60.28 698 ASN B N 1
ATOM 12262 C CA . ASN B 1 698 ? 2.824 12 -18.531 1 60.28 698 ASN B CA 1
ATOM 12263 C C . ASN B 1 698 ? 2.818 10.539 -18.078 1 60.28 698 ASN B C 1
ATOM 12265 O O . ASN B 1 698 ? 3.875 9.961 -17.844 1 60.28 698 ASN B O 1
ATOM 12269 N N . GLN B 1 699 ? 1.472 10.109 -17.766 1 68.19 699 GLN B N 1
ATOM 12270 C CA . GLN B 1 699 ? 1.41 8.672 -17.516 1 68.19 699 GLN B CA 1
ATOM 12271 C C . GLN B 1 699 ? 0.869 7.922 -18.719 1 68.19 699 GLN B C 1
ATOM 12273 O O . GLN B 1 699 ? -0.071 8.383 -19.375 1 68.19 699 GLN B O 1
ATOM 12278 N N . PRO B 1 700 ? 1.542 6.906 -19 1 78.5 700 PRO B N 1
ATOM 12279 C CA . PRO B 1 700 ? 0.992 6.062 -20.062 1 78.5 700 PRO B CA 1
ATOM 12280 C C . PRO B 1 700 ? -0.329 5.406 -19.672 1 78.5 700 PRO B C 1
ATOM 12282 O O . PRO B 1 700 ? -0.642 5.301 -18.484 1 78.5 700 PRO B O 1
ATOM 12285 N N . PRO B 1 701 ? -1.156 5.141 -20.688 1 85.19 701 PRO B N 1
ATOM 12286 C CA . PRO B 1 701 ? -2.391 4.422 -20.359 1 85.19 701 PRO B CA 1
ATOM 12287 C C . PRO B 1 701 ? -2.135 3.143 -19.562 1 85.19 701 PRO B C 1
ATOM 12289 O O . PRO B 1 701 ? -1.104 2.49 -19.75 1 85.19 701 PRO B O 1
ATOM 12292 N N . ILE B 1 702 ? -3.055 2.762 -18.781 1 86.94 702 ILE B N 1
ATOM 12293 C CA . ILE B 1 702 ? -2.857 1.652 -17.859 1 86.94 702 ILE B CA 1
ATOM 12294 C C . ILE B 1 702 ? -2.658 0.356 -18.641 1 86.94 702 ILE B C 1
ATOM 12296 O O . ILE B 1 702 ? -1.937 -0.54 -18.203 1 86.94 702 ILE B O 1
ATOM 12300 N N . TRP B 1 703 ? -3.326 0.225 -19.781 1 86.12 703 TRP B N 1
ATOM 12301 C CA . TRP B 1 703 ? -3.236 -1.015 -20.547 1 86.12 703 TRP B CA 1
ATOM 12302 C C . TRP B 1 703 ? -1.863 -1.155 -21.203 1 86.12 703 TRP B C 1
ATOM 12304 O O . TRP B 1 703 ? -1.475 -2.25 -21.609 1 86.12 703 TRP B O 1
ATOM 12314 N N . SER B 1 704 ? -1.132 -0.042 -21.281 1 86.94 704 SER B N 1
ATOM 12315 C CA . SER B 1 704 ? 0.182 -0.088 -21.906 1 86.94 704 SER B CA 1
ATOM 12316 C C . SER B 1 704 ? 1.158 -0.931 -21.094 1 86.94 704 SER B C 1
ATOM 12318 O O . SER B 1 704 ? 2.205 -1.34 -21.609 1 86.94 704 SER B O 1
ATOM 12320 N N . SER B 1 705 ? 0.825 -1.211 -19.906 1 88.81 705 SER B N 1
ATOM 12321 C CA . SER B 1 705 ? 1.699 -2.004 -19.047 1 88.81 705 SER B CA 1
ATOM 12322 C C . SER B 1 705 ? 1.525 -3.496 -19.297 1 88.81 705 SER B C 1
ATOM 12324 O O . SER B 1 705 ? 2.332 -4.309 -18.844 1 88.81 705 SER B O 1
ATOM 12326 N N . LEU B 1 706 ? 0.591 -3.875 -20.109 1 92.56 706 LEU B N 1
ATOM 12327 C CA . LEU B 1 706 ? 0.252 -5.281 -20.312 1 92.56 706 LEU B CA 1
ATOM 12328 C C . LEU B 1 706 ? 0.992 -5.855 -21.516 1 92.56 706 LEU B C 1
ATOM 12330 O O . LEU B 1 706 ? 0.978 -5.266 -22.594 1 92.56 706 LEU B O 1
ATOM 12334 N N . PRO B 1 707 ? 1.595 -7.023 -21.344 1 92.38 707 PRO B N 1
ATOM 12335 C CA . PRO B 1 707 ? 2.303 -7.664 -22.453 1 92.38 707 PRO B CA 1
ATOM 12336 C C . PRO B 1 707 ? 1.397 -7.941 -23.656 1 92.38 707 PRO B C 1
ATOM 12338 O O . PRO B 1 707 ? 1.827 -7.801 -24.797 1 92.38 707 PRO B O 1
ATOM 12341 N N . SER B 1 708 ? 0.157 -8.258 -23.406 1 92.19 708 SER B N 1
ATOM 12342 C CA . SER B 1 708 ? -0.744 -8.664 -24.484 1 92.19 708 SER B CA 1
ATOM 12343 C C . SER B 1 708 ? -1.168 -7.473 -25.328 1 92.19 708 SER B C 1
ATOM 12345 O O . SER B 1 708 ? -1.723 -7.645 -26.422 1 92.19 708 SER B O 1
ATOM 12347 N N . THR B 1 709 ? -0.943 -6.305 -24.891 1 90.69 709 THR B N 1
ATOM 12348 C CA . THR B 1 709 ? -1.362 -5.117 -25.625 1 90.69 709 THR B CA 1
ATOM 12349 C C . THR B 1 709 ? -0.208 -4.562 -26.453 1 90.69 709 THR B C 1
ATOM 12351 O O . THR B 1 709 ? -0.384 -3.604 -27.203 1 90.69 709 THR B O 1
ATOM 12354 N N . GLN B 1 710 ? 0.909 -5.188 -26.344 1 85.12 710 GLN B N 1
ATOM 12355 C CA . GLN B 1 710 ? 2.078 -4.676 -27.047 1 85.12 710 GLN B CA 1
ATOM 12356 C C . GLN B 1 710 ? 1.887 -4.75 -28.562 1 85.12 710 GLN B C 1
ATOM 12358 O O . GLN B 1 710 ? 1.427 -5.766 -29.078 1 85.12 710 GLN B O 1
ATOM 12363 N N . ASN B 1 711 ? 2.123 -3.738 -29.266 1 79.94 711 ASN B N 1
ATOM 12364 C CA . ASN B 1 711 ? 2.066 -3.619 -30.719 1 79.94 711 ASN B CA 1
ATOM 12365 C C . ASN B 1 711 ? 0.634 -3.732 -31.234 1 79.94 711 ASN B C 1
ATOM 12367 O O . ASN B 1 711 ? 0.402 -4.258 -32.312 1 79.94 711 ASN B O 1
ATOM 12371 N N . THR B 1 712 ? -0.311 -3.473 -30.312 1 82.81 712 THR B N 1
ATOM 12372 C CA . THR B 1 712 ? -1.711 -3.512 -30.719 1 82.81 712 THR B CA 1
ATOM 12373 C C . THR B 1 712 ? -2.367 -2.146 -30.531 1 82.81 712 THR B C 1
ATOM 12375 O O . THR B 1 712 ? -2.021 -1.408 -29.609 1 82.81 712 THR B O 1
ATOM 12378 N N . SER B 1 713 ? -3.078 -1.785 -31.5 1 81.06 713 SER B N 1
ATOM 12379 C CA . SER B 1 713 ? -3.865 -0.562 -31.375 1 81.06 713 SER B CA 1
ATOM 12380 C C . SER B 1 713 ? -5.113 -0.794 -30.531 1 81.06 713 SER B C 1
ATOM 12382 O O . SER B 1 713 ? -5.895 -1.71 -30.797 1 81.06 713 SER B O 1
ATOM 12384 N N . ILE B 1 714 ? -5.281 -0.025 -29.516 1 86.81 714 ILE B N 1
ATOM 12385 C CA . ILE B 1 714 ? -6.391 -0.21 -28.594 1 86.81 714 ILE B CA 1
ATOM 12386 C C . ILE B 1 714 ? -7.391 0.933 -28.75 1 86.81 714 ILE B C 1
ATOM 12388 O O . ILE B 1 714 ? -7.008 2.104 -28.766 1 86.81 714 ILE B O 1
ATOM 12392 N N . MET B 1 715 ? -8.57 0.578 -28.969 1 82.75 715 MET B N 1
ATOM 12393 C CA . MET B 1 715 ? -9.664 1.543 -29.062 1 82.75 715 MET B CA 1
ATOM 12394 C C . MET B 1 715 ? -10.469 1.581 -27.766 1 82.75 715 MET B C 1
ATOM 12396 O O . MET B 1 715 ? -10.766 0.536 -27.188 1 82.75 715 MET B O 1
ATOM 12400 N N . CYS B 1 716 ? -10.695 2.758 -27.281 1 89.31 716 CYS B N 1
ATOM 12401 C CA . CYS B 1 716 ? -11.484 2.93 -26.062 1 89.31 716 CYS B CA 1
ATOM 12402 C C . CYS B 1 716 ? -12.75 3.738 -26.344 1 89.31 716 CYS B C 1
ATOM 12404 O O . CYS B 1 716 ? -12.703 4.738 -27.062 1 89.31 716 CYS B O 1
ATOM 12406 N N . THR B 1 717 ? -13.836 3.283 -25.891 1 90.94 717 THR B N 1
ATOM 12407 C CA . THR B 1 717 ? -15.125 3.947 -26.016 1 90.94 717 THR B CA 1
ATOM 12408 C C . THR B 1 717 ? -15.797 4.086 -24.641 1 90.94 717 THR B C 1
ATOM 12410 O O . THR B 1 717 ? -15.281 3.592 -23.641 1 90.94 717 THR B O 1
ATOM 12413 N N . GLY B 1 718 ? -16.828 4.887 -24.594 1 90 718 GLY B N 1
ATOM 12414 C CA . GLY B 1 718 ? -17.609 4.949 -23.375 1 90 718 GLY B CA 1
ATOM 12415 C C . GLY B 1 718 ? -18.219 3.615 -22.969 1 90 718 GLY B C 1
ATOM 12416 O O . GLY B 1 718 ? -18.734 2.891 -23.828 1 90 718 GLY B O 1
ATOM 12417 N N . SER B 1 719 ? -18.094 3.336 -21.719 1 89 719 SER B N 1
ATOM 12418 C CA . SER B 1 719 ? -18.609 2.055 -21.25 1 89 719 SER B CA 1
ATOM 12419 C C . SER B 1 719 ? -20.141 2.068 -21.156 1 89 719 SER B C 1
ATOM 12421 O O . SER B 1 719 ? -20.719 3.014 -20.641 1 89 719 SER B O 1
ATOM 12423 N N . MET B 1 720 ? -20.75 1.06 -21.609 1 81.88 720 MET B N 1
ATOM 12424 C CA . MET B 1 720 ? -22.203 0.91 -21.484 1 81.88 720 MET B CA 1
ATOM 12425 C C . MET B 1 720 ? -22.578 0.264 -20.156 1 81.88 720 MET B C 1
ATOM 12427 O O . MET B 1 720 ? -23.656 0.522 -19.625 1 81.88 720 MET B O 1
ATOM 12431 N N . ALA B 1 721 ? -21.688 -0.509 -19.719 1 82.75 721 ALA B N 1
ATOM 12432 C CA . ALA B 1 721 ? -21.938 -1.238 -18.484 1 82.75 721 ALA B CA 1
ATOM 12433 C C . ALA B 1 721 ? -21.734 -0.34 -17.266 1 82.75 721 ALA B C 1
ATOM 12435 O O . ALA B 1 721 ? -22.375 -0.526 -16.234 1 82.75 721 ALA B O 1
ATOM 12436 N N . ARG B 1 722 ? -20.859 0.546 -17.375 1 89.31 722 ARG B N 1
ATOM 12437 C CA . ARG B 1 722 ? -20.547 1.457 -16.266 1 89.31 722 ARG B CA 1
ATOM 12438 C C . ARG B 1 722 ? -20.516 2.904 -16.75 1 89.31 722 ARG B C 1
ATOM 12440 O O . ARG B 1 722 ? -19.469 3.404 -17.156 1 89.31 722 ARG B O 1
ATOM 12447 N N . LEU B 1 723 ? -21.5 3.609 -16.438 1 88.19 723 LEU B N 1
ATOM 12448 C CA . LEU B 1 723 ? -21.641 4.984 -16.906 1 88.19 723 LEU B CA 1
ATOM 12449 C C . LEU B 1 723 ? -20.547 5.867 -16.328 1 88.19 723 LEU B C 1
ATOM 12451 O O . LEU B 1 723 ? -20.25 5.793 -15.125 1 88.19 723 LEU B O 1
ATOM 12455 N N . GLY B 1 724 ? -19.953 6.602 -17.172 1 90.25 724 GLY B N 1
ATOM 12456 C CA . GLY B 1 724 ? -18.922 7.527 -16.734 1 90.25 724 GLY B CA 1
ATOM 12457 C C . GLY B 1 724 ? -17.516 6.996 -16.922 1 90.25 724 GLY B C 1
ATOM 12458 O O . GLY B 1 724 ? -16.531 7.738 -16.797 1 90.25 724 GLY B O 1
ATOM 12459 N N . LEU B 1 725 ? -17.422 5.734 -17.297 1 94.12 725 LEU B N 1
ATOM 12460 C CA . LEU B 1 725 ? -16.109 5.129 -17.5 1 94.12 725 LEU B CA 1
ATOM 12461 C C . LEU B 1 725 ? -15.844 4.883 -18.984 1 94.12 725 LEU B C 1
ATOM 12463 O O . LEU B 1 725 ? -16.766 4.961 -19.797 1 94.12 725 LEU B O 1
ATOM 12467 N N . SER B 1 726 ? -14.625 4.754 -19.281 1 93.31 726 SER B N 1
ATOM 12468 C CA . SER B 1 726 ? -14.188 4.363 -20.625 1 93.31 726 SER B CA 1
ATOM 12469 C C . SER B 1 726 ? -13.805 2.889 -20.672 1 93.31 726 SER B C 1
ATOM 12471 O O . SER B 1 726 ? -13.18 2.373 -19.734 1 93.31 726 SER B O 1
ATOM 12473 N N . GLU B 1 727 ? -14.266 2.264 -21.703 1 93.81 727 GLU B N 1
ATOM 12474 C CA . GLU B 1 727 ? -14 0.84 -21.875 1 93.81 727 GLU B CA 1
ATOM 12475 C C . GLU B 1 727 ? -13.094 0.597 -23.094 1 93.81 727 GLU B C 1
ATOM 12477 O O . GLU B 1 727 ? -13.375 1.078 -24.188 1 93.81 727 GLU B O 1
ATOM 12482 N N . CYS B 1 728 ? -11.977 -0.095 -22.844 1 92.62 728 CYS B N 1
ATOM 12483 C CA . CYS B 1 728 ? -11.031 -0.465 -23.891 1 92.62 728 CYS B CA 1
ATOM 12484 C C . CYS B 1 728 ? -11.047 -1.97 -24.141 1 92.62 728 CYS B C 1
ATOM 12486 O O . CYS B 1 728 ? -11.305 -2.746 -23.219 1 92.62 728 CYS B O 1
ATOM 12488 N N . GLU B 1 729 ? -10.852 -2.373 -25.359 1 93.12 729 GLU B N 1
ATOM 12489 C CA . GLU B 1 729 ? -10.859 -3.797 -25.672 1 93.12 729 GLU B CA 1
ATOM 12490 C C . GLU B 1 729 ? -9.703 -4.16 -26.609 1 93.12 729 GLU B C 1
ATOM 12492 O O . GLU B 1 729 ? -9.258 -3.332 -27.406 1 93.12 729 GLU B O 1
ATOM 12497 N N . TRP B 1 730 ? -9.102 -5.316 -26.469 1 93.25 730 TRP B N 1
ATOM 12498 C CA . TRP B 1 730 ? -8.078 -5.883 -27.344 1 93.25 730 TRP B CA 1
ATOM 12499 C C . TRP B 1 730 ? -8.141 -7.406 -27.344 1 93.25 730 TRP B C 1
ATOM 12501 O O . TRP B 1 730 ? -8.875 -8 -26.562 1 93.25 730 TRP B O 1
ATOM 12511 N N . SER B 1 731 ? -7.484 -8.031 -28.312 1 91.62 731 SER B N 1
ATOM 12512 C CA . SER B 1 731 ? -7.414 -9.484 -28.375 1 91.62 731 SER B CA 1
ATOM 12513 C C . SER B 1 731 ? -6.566 -10.047 -27.234 1 91.62 731 SER B C 1
ATOM 12515 O O . SER B 1 731 ? -5.434 -9.602 -27.016 1 91.62 731 SER B O 1
ATOM 12517 N N . GLY B 1 732 ? -7.137 -10.906 -26.453 1 85.19 732 GLY B N 1
ATOM 12518 C CA . GLY B 1 732 ? -6.441 -11.375 -25.266 1 85.19 732 GLY B CA 1
ATOM 12519 C C . GLY B 1 732 ? -6.102 -12.852 -25.328 1 85.19 732 GLY B C 1
ATOM 12520 O O . GLY B 1 732 ? -6.328 -13.508 -26.344 1 85.19 732 GLY B O 1
ATOM 12521 N N . LEU B 1 733 ? -5.523 -13.352 -24.188 1 87.69 733 LEU B N 1
ATOM 12522 C CA . LEU B 1 733 ? -5.16 -14.758 -24 1 87.69 733 LEU B CA 1
ATOM 12523 C C . LEU B 1 733 ? -6.402 -15.625 -23.875 1 87.69 733 LEU B C 1
ATOM 12525 O O . LEU B 1 733 ? -7.375 -15.234 -23.219 1 87.69 733 LEU B O 1
ATOM 12529 N N . THR B 1 734 ? -6.43 -16.766 -24.484 1 90.25 734 THR B N 1
ATOM 12530 C CA . THR B 1 734 ? -7.602 -17.641 -24.5 1 90.25 734 THR B CA 1
ATOM 12531 C C . THR B 1 734 ? -7.852 -18.219 -23.109 1 90.25 734 THR B C 1
ATOM 12533 O O . THR B 1 734 ? -6.953 -18.812 -22.5 1 90.25 734 THR B O 1
ATOM 12536 N N . PRO B 1 735 ? -9.07 -18.109 -22.609 1 94.56 735 PRO B N 1
ATOM 12537 C CA . PRO B 1 735 ? -9.391 -18.703 -21.312 1 94.56 735 PRO B CA 1
ATOM 12538 C C . PRO B 1 735 ? -9.688 -20.188 -21.406 1 94.56 735 PRO B C 1
ATOM 12540 O O . PRO B 1 735 ? -9.992 -20.703 -22.484 1 94.56 735 PRO B O 1
ATOM 12543 N N . ASN B 1 736 ? -9.477 -20.891 -20.312 1 92.31 736 ASN B N 1
ATOM 12544 C CA . ASN B 1 736 ? -9.828 -22.297 -20.125 1 92.31 736 ASN B CA 1
ATOM 12545 C C . ASN B 1 736 ? -10.82 -22.484 -18.984 1 92.31 736 ASN B C 1
ATOM 12547 O O . ASN B 1 736 ? -10.461 -23.031 -17.938 1 92.31 736 ASN B O 1
ATOM 12551 N N . VAL B 1 737 ? -12.055 -22.219 -19.266 1 93.06 737 VAL B N 1
ATOM 12552 C CA . VAL B 1 737 ? -13.023 -22.094 -18.188 1 93.06 737 VAL B CA 1
ATOM 12553 C C . VAL B 1 737 ? -13.625 -23.453 -17.844 1 93.06 737 VAL B C 1
ATOM 12555 O O . VAL B 1 737 ? -14.211 -23.641 -16.781 1 93.06 737 VAL B O 1
ATOM 12558 N N . THR B 1 738 ? -13.469 -24.531 -18.719 1 88.75 738 THR B N 1
ATOM 12559 C CA . THR B 1 738 ? -14.008 -25.875 -18.469 1 88.75 738 THR B CA 1
ATOM 12560 C C . THR B 1 738 ? -12.945 -26.766 -17.828 1 88.75 738 THR B C 1
ATOM 12562 O O . THR B 1 738 ? -13.242 -27.891 -17.406 1 88.75 738 THR B O 1
ATOM 12565 N N . LEU B 1 739 ? -11.727 -26.328 -17.609 1 78.75 739 LEU B N 1
ATOM 12566 C CA . LEU B 1 739 ? -10.562 -26.938 -16.969 1 78.75 739 LEU B CA 1
ATOM 12567 C C . LEU B 1 739 ? -10.125 -28.188 -17.75 1 78.75 739 LEU B C 1
ATOM 12569 O O . LEU B 1 739 ? -9.109 -28.797 -17.422 1 78.75 739 LEU B O 1
ATOM 12573 N N . ASP B 1 740 ? -10.766 -28.734 -18.766 1 79.44 740 ASP B N 1
ATOM 12574 C CA . ASP B 1 740 ? -10.375 -29.922 -19.516 1 79.44 740 ASP B CA 1
ATOM 12575 C C . ASP B 1 740 ? -9.992 -29.562 -20.953 1 79.44 740 ASP B C 1
ATOM 12577 O O . ASP B 1 740 ? -10.055 -30.406 -21.844 1 79.44 740 ASP B O 1
ATOM 12581 N N . SER B 1 741 ? -9.57 -28.406 -21.141 1 78.94 741 SER B N 1
ATOM 12582 C CA . SER B 1 741 ? -9.109 -27.922 -22.438 1 78.94 741 SER B CA 1
ATOM 12583 C C . SER B 1 741 ? -10.125 -28.203 -23.531 1 78.94 741 SER B C 1
ATOM 12585 O O . SER B 1 741 ? -9.758 -28.438 -24.688 1 78.94 741 SER B O 1
ATOM 12587 N N . THR B 1 742 ? -11.398 -28.188 -23.219 1 83.06 742 THR B N 1
ATOM 12588 C CA . THR B 1 742 ? -12.469 -28.281 -24.203 1 83.06 742 THR B CA 1
ATOM 12589 C C . THR B 1 742 ? -12.43 -27.078 -25.156 1 83.06 742 THR B C 1
ATOM 12591 O O . THR B 1 742 ? -12.281 -25.938 -24.719 1 83.06 742 THR B O 1
ATOM 12594 N N . PRO B 1 743 ? -12.602 -27.406 -26.438 1 89.25 743 PRO B N 1
ATOM 12595 C CA . PRO B 1 743 ? -12.633 -26.297 -27.375 1 89.25 743 PRO B CA 1
ATOM 12596 C C . PRO B 1 743 ? -13.797 -25.344 -27.125 1 89.25 743 PRO B C 1
ATOM 12598 O O . PRO B 1 743 ? -14.859 -25.766 -26.656 1 89.25 743 PRO B O 1
ATOM 12601 N N . HIS B 1 744 ? -13.625 -24.109 -27.438 1 90.62 744 HIS B N 1
ATOM 12602 C CA . HIS B 1 744 ? -14.609 -23.094 -27.125 1 90.62 744 HIS B CA 1
ATOM 12603 C C . HIS B 1 744 ? -15.945 -23.375 -27.797 1 90.62 744 HIS B C 1
ATOM 12605 O O . HIS B 1 744 ? -17 -23.062 -27.25 1 90.62 744 HIS B O 1
ATOM 12611 N N . SER B 1 745 ? -15.961 -24.062 -28.953 1 91.88 745 SER B N 1
ATOM 12612 C CA . SER B 1 745 ? -17.188 -24.359 -29.703 1 91.88 745 SER B CA 1
ATOM 12613 C C . SER B 1 745 ? -18.109 -25.281 -28.906 1 91.88 745 SER B C 1
ATOM 12615 O O . SER B 1 745 ? -19.297 -25.375 -29.172 1 91.88 745 SER B O 1
ATOM 12617 N N . LYS B 1 746 ? -17.578 -25.875 -27.891 1 93.81 746 LYS B N 1
ATOM 12618 C CA . LYS B 1 746 ? -18.344 -26.859 -27.125 1 93.81 746 LYS B CA 1
ATOM 12619 C C . LYS B 1 746 ? -18.641 -26.359 -25.719 1 93.81 746 LYS B C 1
ATOM 12621 O O . LYS B 1 746 ? -19.125 -27.109 -24.875 1 93.81 746 LYS B O 1
ATOM 12626 N N . TRP B 1 747 ? -18.406 -25.156 -25.484 1 96 747 TRP B N 1
ATOM 12627 C CA . TRP B 1 747 ? -18.672 -24.594 -24.172 1 96 747 TRP B CA 1
ATOM 12628 C C . TRP B 1 747 ? -20.172 -24.547 -23.891 1 96 747 TRP B C 1
ATOM 12630 O O . TRP B 1 747 ? -20.594 -24.656 -22.734 1 96 747 TRP B O 1
ATOM 12640 N N . ILE B 1 748 ? -20.953 -24.25 -24.969 1 96.81 748 ILE B N 1
ATOM 12641 C CA . ILE B 1 748 ? -22.406 -24.156 -24.859 1 96.81 748 ILE B CA 1
ATOM 12642 C C . ILE B 1 748 ? -23.062 -25.094 -25.875 1 96.81 748 ILE B C 1
ATOM 12644 O O . ILE B 1 748 ? -22.75 -25.031 -27.078 1 96.81 748 ILE B O 1
ATOM 12648 N N . LYS B 1 749 ? -23.891 -25.938 -25.391 1 96.12 749 LYS B N 1
ATOM 12649 C CA . LYS B 1 749 ? -24.812 -26.688 -26.25 1 96.12 749 LYS B CA 1
ATOM 12650 C C . LYS B 1 749 ? -26.172 -26.031 -26.312 1 96.12 749 LYS B C 1
ATOM 12652 O O . LYS B 1 749 ? -26.812 -25.797 -25.281 1 96.12 749 LYS B O 1
ATOM 12657 N N . SER B 1 750 ? -26.609 -25.625 -27.531 1 95.75 750 SER B N 1
ATOM 12658 C CA . SER B 1 750 ? -27.891 -24.922 -27.625 1 95.75 750 SER B CA 1
ATOM 12659 C C . SER B 1 750 ? -28.656 -25.375 -28.859 1 95.75 750 SER B C 1
ATOM 12661 O O . SER B 1 750 ? -28.062 -25.797 -29.859 1 95.75 750 SER B O 1
ATOM 12663 N N . SER B 1 751 ? -29.969 -25.344 -28.719 1 95.38 751 SER B N 1
ATOM 12664 C CA . SER B 1 751 ? -30.906 -25.562 -29.812 1 95.38 751 SER B CA 1
ATOM 12665 C C . SER B 1 751 ? -32.094 -24.609 -29.734 1 95.38 751 SER B C 1
ATOM 12667 O O . SER B 1 751 ? -32.594 -24.328 -28.641 1 95.38 751 SER B O 1
ATOM 12669 N N . VAL B 1 752 ? -32.438 -24.031 -30.859 1 95.38 752 VAL B N 1
ATOM 12670 C CA . VAL B 1 752 ? -33.562 -23.094 -30.938 1 95.38 752 VAL B CA 1
ATOM 12671 C C . VAL B 1 752 ? -34.594 -23.609 -31.953 1 95.38 752 VAL B C 1
ATOM 12673 O O . VAL B 1 752 ? -34.25 -23.875 -33.094 1 95.38 752 VAL B O 1
ATOM 12676 N N . THR B 1 753 ? -35.844 -23.734 -31.453 1 94 753 THR B N 1
ATOM 12677 C CA . THR B 1 753 ? -36.906 -24.203 -32.312 1 94 753 THR B CA 1
ATOM 12678 C C . THR B 1 753 ? -38.062 -23.203 -32.344 1 94 753 THR B C 1
ATOM 12680 O O . THR B 1 753 ? -38.562 -22.781 -31.297 1 94 753 THR B O 1
ATOM 12683 N N . LYS B 1 754 ? -38.5 -22.859 -33.5 1 91.25 754 LYS B N 1
ATOM 12684 C CA . LYS B 1 754 ? -39.625 -21.938 -33.656 1 91.25 754 LYS B CA 1
ATOM 12685 C C . LYS B 1 754 ? -40.969 -22.672 -33.406 1 91.25 754 LYS B C 1
ATOM 12687 O O . LYS B 1 754 ? -41.188 -23.75 -33.969 1 91.25 754 LYS B O 1
ATOM 12692 N N . LEU B 1 755 ? -41.688 -22.078 -32.406 1 89.25 755 LEU B N 1
ATOM 12693 C CA . LEU B 1 755 ? -43.031 -22.609 -32.125 1 89.25 755 LEU B CA 1
ATOM 12694 C C . LEU B 1 755 ? -44.094 -21.625 -32.594 1 89.25 755 LEU B C 1
ATOM 12696 O O . LEU B 1 755 ? -44.406 -20.672 -31.875 1 89.25 755 LEU B O 1
ATOM 12700 N N . GLY B 1 756 ? -44.625 -21.766 -33.781 1 81 756 GLY B N 1
ATOM 12701 C CA . GLY B 1 756 ? -45.625 -20.859 -34.312 1 81 756 GLY B CA 1
ATOM 12702 C C . GLY B 1 756 ? -45.031 -19.562 -34.844 1 81 756 GLY B C 1
ATOM 12703 O O . GLY B 1 756 ? -43.875 -19.562 -35.344 1 81 756 GLY B O 1
ATOM 12704 N N . ASN B 1 757 ? -45.844 -18.406 -34.75 1 79 757 ASN B N 1
ATOM 12705 C CA . ASN B 1 757 ? -45.406 -17.188 -35.406 1 79 757 ASN B CA 1
ATOM 12706 C C . ASN B 1 757 ? -44.594 -16.297 -34.469 1 79 757 ASN B C 1
ATOM 12708 O O . ASN B 1 757 ? -43.781 -15.477 -34.938 1 79 757 ASN B O 1
ATOM 12712 N N . ASN B 1 758 ? -44.781 -16.469 -33.156 1 88.5 758 ASN B N 1
ATOM 12713 C CA . ASN B 1 758 ? -44.125 -15.469 -32.312 1 88.5 758 ASN B CA 1
ATOM 12714 C C . ASN B 1 758 ? -43.5 -16.109 -31.094 1 88.5 758 ASN B C 1
ATOM 12716 O O . ASN B 1 758 ? -43.188 -15.414 -30.109 1 88.5 758 ASN B O 1
ATOM 12720 N N . VAL B 1 759 ? -43.375 -17.422 -31.047 1 91.69 759 VAL B N 1
ATOM 12721 C CA . VAL B 1 759 ? -42.781 -18.094 -29.875 1 91.69 759 VAL B CA 1
ATOM 12722 C C . VAL B 1 759 ? -41.688 -19.047 -30.328 1 91.69 759 VAL B C 1
ATOM 12724 O O . VAL B 1 759 ? -41.781 -19.656 -31.391 1 91.69 759 VAL B O 1
ATOM 12727 N N . ALA B 1 760 ? -40.656 -19.062 -29.594 1 94.5 760 ALA B N 1
ATOM 12728 C CA . ALA B 1 760 ? -39.562 -20 -29.844 1 94.5 760 ALA B CA 1
ATOM 12729 C C . ALA B 1 760 ? -39.156 -20.734 -28.578 1 94.5 760 ALA B C 1
ATOM 12731 O O . ALA B 1 760 ? -39.281 -20.188 -27.469 1 94.5 760 ALA B O 1
ATOM 12732 N N . ARG B 1 761 ? -38.656 -21.969 -28.766 1 95.31 761 ARG B N 1
ATOM 12733 C CA . ARG B 1 761 ? -38.156 -22.766 -27.656 1 95.31 761 ARG B CA 1
ATOM 12734 C C . ARG B 1 761 ? -36.625 -22.844 -27.703 1 95.31 761 ARG B C 1
ATOM 12736 O O . ARG B 1 761 ? -36.062 -23.234 -28.719 1 95.31 761 ARG B O 1
ATOM 12743 N N . PHE B 1 762 ? -36.031 -22.453 -26.625 1 96.5 762 PHE B N 1
ATOM 12744 C CA . PHE B 1 762 ? -34.594 -22.5 -26.484 1 96.5 762 PHE B CA 1
ATOM 12745 C C . PHE B 1 762 ? -34.188 -23.594 -25.5 1 96.5 762 PHE B C 1
ATOM 12747 O O . PHE B 1 762 ? -34.719 -23.672 -24.391 1 96.5 762 PHE B O 1
ATOM 12754 N N . LYS B 1 763 ? -33.312 -24.469 -25.891 1 97.25 763 LYS B N 1
ATOM 12755 C CA . LYS B 1 763 ? -32.594 -25.375 -25 1 97.25 763 LYS B CA 1
ATOM 12756 C C . LYS B 1 763 ? -31.109 -25.016 -24.891 1 97.25 763 LYS B C 1
ATOM 12758 O O . LYS B 1 763 ? -30.391 -25.062 -25.891 1 97.25 763 LYS B O 1
ATOM 12763 N N . ILE B 1 764 ? -30.719 -24.641 -23.703 1 97.75 764 ILE B N 1
ATOM 12764 C CA . ILE B 1 764 ? -29.375 -24.109 -23.516 1 97.75 764 ILE B CA 1
ATOM 12765 C C . ILE B 1 764 ? -28.672 -24.859 -22.391 1 97.75 764 ILE B C 1
ATOM 12767 O O . ILE B 1 764 ? -29.203 -24.938 -21.266 1 97.75 764 ILE B O 1
ATOM 12771 N N . GLN B 1 765 ? -27.469 -25.406 -22.641 1 97.31 765 GLN B N 1
ATOM 12772 C CA . GLN B 1 765 ? -26.641 -26.031 -21.609 1 97.31 765 GLN B CA 1
ATOM 12773 C C . GLN B 1 765 ? -25.203 -25.5 -21.672 1 97.31 765 GLN B C 1
ATOM 12775 O O . GLN B 1 765 ? -24.5 -25.719 -22.656 1 97.31 765 GLN B O 1
ATOM 12780 N N . GLY B 1 766 ? -24.891 -24.781 -20.656 1 96.38 766 GLY B N 1
ATOM 12781 C CA . GLY B 1 766 ? -23.516 -24.375 -20.5 1 96.38 766 GLY B CA 1
ATOM 12782 C C . GLY B 1 766 ? -22.672 -25.359 -19.719 1 96.38 766 GLY B C 1
ATOM 12783 O O . GLY B 1 766 ? -23.141 -25.938 -18.719 1 96.38 766 GLY B O 1
ATOM 12784 N N . ARG B 1 767 ? -21.422 -25.547 -20.156 1 95.88 767 ARG B N 1
ATOM 12785 C CA . ARG B 1 767 ? -20.531 -26.453 -19.453 1 95.88 767 ARG B CA 1
ATOM 12786 C C . ARG B 1 767 ? -19.844 -25.734 -18.281 1 95.88 767 ARG B C 1
ATOM 12788 O O . ARG B 1 767 ? -19.328 -24.641 -18.438 1 95.88 767 ARG B O 1
ATOM 12795 N N . ASN B 1 768 ? -19.812 -26.438 -17.125 1 95.94 768 ASN B N 1
ATOM 12796 C CA . ASN B 1 768 ? -19.156 -25.938 -15.922 1 95.94 768 ASN B CA 1
ATOM 12797 C C . ASN B 1 768 ? -19.625 -24.547 -15.547 1 95.94 768 ASN B C 1
ATOM 12799 O O . ASN B 1 768 ? -18.828 -23.656 -15.266 1 95.94 768 ASN B O 1
ATOM 12803 N N . THR B 1 769 ? -20.906 -24.281 -15.695 1 96.75 769 THR B N 1
ATOM 12804 C CA . THR B 1 769 ? -21.5 -23 -15.312 1 96.75 769 THR B CA 1
ATOM 12805 C C . THR B 1 769 ? -22.938 -23.188 -14.844 1 96.75 769 THR B C 1
ATOM 12807 O O . THR B 1 769 ? -23.547 -24.234 -15.086 1 96.75 769 THR B O 1
ATOM 12810 N N . ARG B 1 770 ? -23.406 -22.188 -14.109 1 96.88 770 ARG B N 1
ATOM 12811 C CA . ARG B 1 770 ? -24.766 -22.203 -13.586 1 96.88 770 ARG B CA 1
ATOM 12812 C C . ARG B 1 770 ? -25.562 -21.016 -14.125 1 96.88 770 ARG B C 1
ATOM 12814 O O . ARG B 1 770 ? -26.672 -20.734 -13.656 1 96.88 770 ARG B O 1
ATOM 12821 N N . SER B 1 771 ? -25 -20.328 -15.078 1 97.12 771 SER B N 1
ATOM 12822 C CA . SER B 1 771 ? -25.625 -19.094 -15.516 1 97.12 771 SER B CA 1
ATOM 12823 C C . SER B 1 771 ? -25.562 -18.938 -17.031 1 97.12 771 SER B C 1
ATOM 12825 O O . SER B 1 771 ? -24.469 -19.016 -17.609 1 97.12 771 SER B O 1
ATOM 12827 N N . CYS B 1 772 ? -26.688 -18.75 -17.609 1 97.88 772 CYS B N 1
ATOM 12828 C CA . CYS B 1 772 ? -26.781 -18.453 -19.031 1 97.88 772 CYS B CA 1
ATOM 12829 C C . CYS B 1 772 ? -27.75 -17.312 -19.297 1 97.88 772 CYS B C 1
ATOM 12831 O O . CYS B 1 772 ? -28.406 -16.828 -18.375 1 97.88 772 CYS B O 1
ATOM 12833 N N . ARG B 1 773 ? -27.703 -16.828 -20.594 1 96.94 773 ARG B N 1
ATOM 12834 C CA . ARG B 1 773 ? -28.531 -15.68 -20.969 1 96.94 773 ARG B CA 1
ATOM 12835 C C . ARG B 1 773 ? -29.031 -15.812 -22.391 1 96.94 773 ARG B C 1
ATOM 12837 O O . ARG B 1 773 ? -28.438 -16.531 -23.203 1 96.94 773 ARG B O 1
ATOM 12844 N N . ILE B 1 774 ? -30.125 -15.133 -22.609 1 96.81 774 ILE B N 1
ATOM 12845 C CA . ILE B 1 774 ? -30.625 -14.922 -23.969 1 96.81 774 ILE B CA 1
ATOM 12846 C C . ILE B 1 774 ? -30.75 -13.422 -24.234 1 96.81 774 ILE B C 1
ATOM 12848 O O . ILE B 1 774 ? -31.484 -12.711 -23.547 1 96.81 774 ILE B O 1
ATOM 12852 N N . TYR B 1 775 ? -29.984 -13.023 -25.219 1 96.5 775 TYR B N 1
ATOM 12853 C CA . TYR B 1 775 ? -30.094 -11.656 -25.719 1 96.5 775 TYR B CA 1
ATOM 12854 C C . TYR B 1 775 ? -30.875 -11.609 -27.031 1 96.5 775 TYR B C 1
ATOM 12856 O O . TYR B 1 775 ? -30.578 -12.359 -27.953 1 96.5 775 TYR B O 1
ATOM 12864 N N . SER B 1 776 ? -31.812 -10.734 -27.047 1 94.81 776 SER B N 1
ATOM 12865 C CA . SER B 1 776 ? -32.594 -10.578 -28.266 1 94.81 776 SER B CA 1
ATOM 12866 C C . SER B 1 776 ? -32.469 -9.164 -28.828 1 94.81 776 SER B C 1
ATOM 12868 O O . SER B 1 776 ? -32.562 -8.188 -28.078 1 94.81 776 SER B O 1
ATOM 12870 N N . ASP B 1 777 ? -32.25 -9.078 -30.109 1 94.19 777 ASP B N 1
ATOM 12871 C CA . ASP B 1 777 ? -32.219 -7.77 -30.75 1 94.19 777 ASP B CA 1
ATOM 12872 C C . ASP B 1 777 ? -33.625 -7.129 -30.75 1 94.19 777 ASP B C 1
ATOM 12874 O O . ASP B 1 777 ? -33.75 -5.902 -30.688 1 94.19 777 ASP B O 1
ATOM 12878 N N . GLN B 1 778 ? -34.594 -7.988 -30.906 1 91.69 778 GLN B N 1
ATOM 12879 C CA . GLN B 1 778 ? -36 -7.547 -30.828 1 91.69 778 GLN B CA 1
ATOM 12880 C C . GLN B 1 778 ? -36.531 -7.719 -29.406 1 91.69 778 GLN B C 1
ATOM 12882 O O . GLN B 1 778 ? -36.25 -8.727 -28.75 1 91.69 778 GLN B O 1
ATOM 12887 N N . PRO B 1 779 ? -37.312 -6.707 -29 1 92.38 779 PRO B N 1
ATOM 12888 C CA . PRO B 1 779 ? -37.844 -6.832 -27.641 1 92.38 779 PRO B CA 1
ATOM 12889 C C . PRO B 1 779 ? -38.781 -8.039 -27.484 1 92.38 779 PRO B C 1
ATOM 12891 O O . PRO B 1 779 ? -39.625 -8.297 -28.359 1 92.38 779 PRO B O 1
ATOM 12894 N N . MET B 1 780 ? -38.594 -8.789 -26.422 1 92.06 780 MET B N 1
ATOM 12895 C CA . MET B 1 780 ? -39.406 -9.945 -26.062 1 92.06 780 MET B CA 1
ATOM 12896 C C . MET B 1 780 ? -40.594 -9.539 -25.203 1 92.06 780 MET B C 1
ATOM 12898 O O . MET B 1 780 ? -40.562 -8.492 -24.547 1 92.06 780 MET B O 1
ATOM 12902 N N . LYS B 1 781 ? -41.625 -10.305 -25.219 1 89.88 781 LYS B N 1
ATOM 12903 C CA . LYS B 1 781 ? -42.812 -9.961 -24.484 1 89.88 781 LYS B CA 1
ATOM 12904 C C . LYS B 1 781 ? -43.094 -10.969 -23.375 1 89.88 781 LYS B C 1
ATOM 12906 O O . LYS B 1 781 ? -43.719 -10.633 -22.359 1 89.88 781 LYS B O 1
ATOM 12911 N N . SER B 1 782 ? -42.719 -12.148 -23.609 1 88.62 782 SER B N 1
ATOM 12912 C CA . SER B 1 782 ? -42.969 -13.18 -22.609 1 88.62 782 SER B CA 1
ATOM 12913 C C . SER B 1 782 ? -41.812 -14.156 -22.5 1 88.62 782 SER B C 1
ATOM 12915 O O . SER B 1 782 ? -41.062 -14.344 -23.469 1 88.62 782 SER B O 1
ATOM 12917 N N . ALA B 1 783 ? -41.656 -14.703 -21.344 1 89.44 783 ALA B N 1
ATOM 12918 C CA . ALA B 1 783 ? -40.656 -15.711 -21.078 1 89.44 783 ALA B CA 1
ATOM 12919 C C . ALA B 1 783 ? -41.125 -16.719 -20.031 1 89.44 783 ALA B C 1
ATOM 12921 O O . ALA B 1 783 ? -41.781 -16.344 -19.062 1 89.44 783 ALA B O 1
ATOM 12922 N N . ARG B 1 784 ? -40.812 -17.969 -20.328 1 87.81 784 ARG B N 1
ATOM 12923 C CA . ARG B 1 784 ? -41.188 -19.031 -19.406 1 87.81 784 ARG B CA 1
ATOM 12924 C C . ARG B 1 784 ? -40.125 -20.125 -19.375 1 87.81 784 ARG B C 1
ATOM 12926 O O . ARG B 1 784 ? -39.625 -20.547 -20.422 1 87.81 784 ARG B O 1
ATOM 12933 N N . VAL B 1 785 ? -39.75 -20.531 -18.188 1 90.75 785 VAL B N 1
ATOM 12934 C CA . VAL B 1 785 ? -38.844 -21.672 -18.031 1 90.75 785 VAL B CA 1
ATOM 12935 C C . VAL B 1 785 ? -39.656 -22.938 -17.766 1 90.75 785 VAL B C 1
ATOM 12937 O O . VAL B 1 785 ? -40.438 -23 -16.812 1 90.75 785 VAL B O 1
ATOM 12940 N N . VAL B 1 786 ? -39.469 -23.891 -18.578 1 88.25 786 VAL B N 1
ATOM 12941 C CA . VAL B 1 786 ? -40.188 -25.141 -18.453 1 88.25 786 VAL B CA 1
ATOM 12942 C C . VAL B 1 786 ? -39.656 -25.938 -17.266 1 88.25 786 VAL B C 1
ATOM 12944 O O . VAL B 1 786 ? -38.469 -26.172 -17.156 1 88.25 786 VAL B O 1
ATOM 12947 N N . GLY B 1 787 ? -40.562 -26.391 -16.328 1 76.25 787 GLY B N 1
ATOM 12948 C CA . GLY B 1 787 ? -40.188 -27.172 -15.172 1 76.25 787 GLY B CA 1
ATOM 12949 C C . GLY B 1 787 ? -39.781 -26.328 -13.977 1 76.25 787 GLY B C 1
ATOM 12950 O O . GLY B 1 787 ? -39.469 -26.859 -12.906 1 76.25 787 GLY B O 1
ATOM 12951 N N . GLY B 1 788 ? -39.75 -25.125 -14.148 1 68.56 788 GLY B N 1
ATOM 12952 C CA . GLY B 1 788 ? -39.438 -24.266 -13.016 1 68.56 788 GLY B CA 1
ATOM 12953 C C . GLY B 1 788 ? -40.625 -24.016 -12.109 1 68.56 788 GLY B C 1
ATOM 12954 O O . GLY B 1 788 ? -41.781 -24.203 -12.516 1 68.56 788 GLY B O 1
ATOM 12955 N N . HIS B 1 789 ? -40.406 -24.156 -10.805 1 60.56 789 HIS B N 1
ATOM 12956 C CA . HIS B 1 789 ? -41.531 -24.016 -9.859 1 60.56 789 HIS B CA 1
ATOM 12957 C C . HIS B 1 789 ? -42.5 -22.953 -10.312 1 60.56 789 HIS B C 1
ATOM 12959 O O . HIS B 1 789 ? -43.719 -23.109 -10.156 1 60.56 789 HIS B O 1
ATOM 12965 N N . TRP B 1 790 ? -42.188 -21.703 -10.5 1 53.91 790 TRP B N 1
ATOM 12966 C CA . TRP B 1 790 ? -43.25 -20.766 -10.859 1 53.91 790 TRP B CA 1
ATOM 12967 C C . TRP B 1 790 ? -43.469 -20.766 -12.359 1 53.91 790 TRP B C 1
ATOM 12969 O O . TRP B 1 790 ? -42.844 -20 -13.102 1 53.91 790 TRP B O 1
ATOM 12979 N N . GLU B 1 791 ? -43.875 -21.938 -12.805 1 51.62 791 GLU B N 1
ATOM 12980 C CA . GLU B 1 791 ? -44.312 -22.188 -14.18 1 51.62 791 GLU B CA 1
ATOM 12981 C C . GLU B 1 791 ? -45.281 -21.109 -14.664 1 51.62 791 GLU B C 1
ATOM 12983 O O . GLU B 1 791 ? -45.812 -21.203 -15.758 1 51.62 791 GLU B O 1
ATOM 12988 N N . ASN B 1 792 ? -45.406 -20.016 -13.797 1 54.53 792 ASN B N 1
ATOM 12989 C CA . ASN B 1 792 ? -46.406 -19.109 -14.367 1 54.53 792 ASN B CA 1
ATOM 12990 C C . ASN B 1 792 ? -45.812 -18.234 -15.461 1 54.53 792 ASN B C 1
ATOM 12992 O O . ASN B 1 792 ? -44.625 -17.844 -15.375 1 54.53 792 ASN B O 1
ATOM 12996 N N . ASP B 1 793 ? -46.375 -18.25 -16.547 1 58.66 793 ASP B N 1
ATOM 12997 C CA . ASP B 1 793 ? -46.094 -17.344 -17.656 1 58.66 793 ASP B CA 1
ATOM 12998 C C . ASP B 1 793 ? -45.812 -15.922 -17.156 1 58.66 793 ASP B C 1
ATOM 13000 O O . ASP B 1 793 ? -46.594 -15.375 -16.375 1 58.66 793 ASP B O 1
ATOM 13004 N N . LEU B 1 794 ? -44.5 -15.57 -17.125 1 67.75 794 LEU B N 1
ATOM 13005 C CA . LEU B 1 794 ? -44.188 -14.172 -16.812 1 67.75 794 LEU B CA 1
ATOM 13006 C C . LEU B 1 794 ? -44.469 -13.273 -18.016 1 67.75 794 LEU B C 1
ATOM 13008 O O . LEU B 1 794 ? -43.875 -13.445 -19.078 1 67.75 794 LEU B O 1
ATOM 13012 N N . GLU B 1 795 ? -45.531 -12.57 -18 1 67.81 795 GLU B N 1
ATOM 13013 C CA . GLU B 1 795 ? -45.812 -11.523 -18.969 1 67.81 795 GLU B CA 1
ATOM 13014 C C . GLU B 1 795 ? -45.656 -10.141 -18.359 1 67.81 795 GLU B C 1
ATOM 13016 O O . GLU B 1 795 ? -46.625 -9.531 -17.906 1 67.81 795 GLU B O 1
ATOM 13021 N N . PRO B 1 796 ? -44.344 -9.836 -18.422 1 74 796 PRO B N 1
ATOM 13022 C CA . PRO B 1 796 ? -44.125 -8.5 -17.844 1 74 796 PRO B CA 1
ATOM 13023 C C . PRO B 1 796 ? -44.875 -7.406 -18.609 1 74 796 PRO B C 1
ATOM 13025 O O . PRO B 1 796 ? -45.25 -7.594 -19.766 1 74 796 PRO B O 1
ATOM 13028 N N . GLU B 1 797 ? -45.125 -6.367 -17.953 1 75.06 797 GLU B N 1
ATOM 13029 C CA . GLU B 1 797 ? -45.781 -5.23 -18.562 1 75.06 797 GLU B CA 1
ATOM 13030 C C . GLU B 1 797 ? -44.906 -4.57 -19.625 1 75.06 797 GLU B C 1
ATOM 13032 O O . GLU B 1 797 ? -45.406 -4.168 -20.688 1 75.06 797 GLU B O 1
ATOM 13037 N N . GLU B 1 798 ? -43.688 -4.633 -19.375 1 82.19 798 GLU B N 1
ATOM 13038 C CA . GLU B 1 798 ? -42.75 -3.996 -20.312 1 82.19 798 GLU B CA 1
ATOM 13039 C C . GLU B 1 798 ? -41.969 -5.039 -21.094 1 82.19 798 GLU B C 1
ATOM 13041 O O . GLU B 1 798 ? -41.656 -6.117 -20.562 1 82.19 798 GLU B O 1
ATOM 13046 N N . GLU B 1 799 ? -41.656 -4.633 -22.281 1 88.75 799 GLU B N 1
ATOM 13047 C CA . GLU B 1 799 ? -40.812 -5.477 -23.125 1 88.75 799 GLU B CA 1
ATOM 13048 C C . GLU B 1 799 ? -39.375 -5.504 -22.609 1 88.75 799 GLU B C 1
ATOM 13050 O O . GLU B 1 799 ? -38.969 -4.613 -21.859 1 88.75 799 GLU B O 1
ATOM 13055 N N . PHE B 1 800 ? -38.719 -6.625 -22.875 1 91.94 800 PHE B N 1
ATOM 13056 C CA . PHE B 1 800 ? -37.344 -6.785 -22.406 1 91.94 800 PHE B CA 1
ATOM 13057 C C . PHE B 1 800 ? -36.469 -7.363 -23.5 1 91.94 800 PHE B C 1
ATOM 13059 O O . PHE B 1 800 ? -36.969 -7.949 -24.469 1 91.94 800 PHE B O 1
ATOM 13066 N N . LYS B 1 801 ? -35.156 -7.211 -23.359 1 93.88 801 LYS B N 1
ATOM 13067 C CA . LYS B 1 801 ? -34.219 -7.652 -24.391 1 93.88 801 LYS B CA 1
ATOM 13068 C C . LYS B 1 801 ? -33.25 -8.672 -23.828 1 93.88 801 LYS B C 1
ATOM 13070 O O . LYS B 1 801 ? -32.5 -9.297 -24.594 1 93.88 801 LYS B O 1
ATOM 13075 N N . GLU B 1 802 ? -33.281 -8.859 -22.547 1 94.62 802 GLU B N 1
ATOM 13076 C CA . GLU B 1 802 ? -32.344 -9.781 -21.906 1 94.62 802 GLU B CA 1
ATOM 13077 C C . GLU B 1 802 ? -33.062 -10.703 -20.922 1 94.62 802 GLU B C 1
ATOM 13079 O O . GLU B 1 802 ? -33.844 -10.242 -20.094 1 94.62 802 GLU B O 1
ATOM 13084 N N . PHE B 1 803 ? -32.906 -11.984 -21.109 1 94.88 803 PHE B N 1
ATOM 13085 C CA . PHE B 1 803 ? -33.438 -13 -20.203 1 94.88 803 PHE B CA 1
ATOM 13086 C C . PHE B 1 803 ? -32.312 -13.742 -19.5 1 94.88 803 PHE B C 1
ATOM 13088 O O . PHE B 1 803 ? -31.547 -14.469 -20.141 1 94.88 803 PHE B O 1
ATOM 13095 N N . ARG B 1 804 ? -32.188 -13.578 -18.156 1 95.5 804 ARG B N 1
ATOM 13096 C CA . ARG B 1 804 ? -31.125 -14.156 -17.375 1 95.5 804 ARG B CA 1
ATOM 13097 C C . ARG B 1 804 ? -31.578 -15.438 -16.688 1 95.5 804 ARG B C 1
ATOM 13099 O O . ARG B 1 804 ? -32.625 -15.469 -16.047 1 95.5 804 ARG B O 1
ATOM 13106 N N . LEU B 1 805 ? -30.766 -16.438 -16.828 1 95.44 805 LEU B N 1
ATOM 13107 C CA . LEU B 1 805 ? -31.078 -17.75 -16.297 1 95.44 805 LEU B CA 1
ATOM 13108 C C . LEU B 1 805 ? -30.031 -18.203 -15.297 1 95.44 805 LEU B C 1
ATOM 13110 O O . LEU B 1 805 ? -28.844 -18.281 -15.633 1 95.44 805 LEU B O 1
ATOM 13114 N N . TRP B 1 806 ? -30.469 -18.5 -14.086 1 96.44 806 TRP B N 1
ATOM 13115 C CA . TRP B 1 806 ? -29.578 -19 -13.031 1 96.44 806 TRP B CA 1
ATOM 13116 C C . TRP B 1 806 ? -30.078 -20.344 -12.508 1 96.44 806 TRP B C 1
ATOM 13118 O O . TRP B 1 806 ? -31.266 -20.5 -12.188 1 96.44 806 TRP B O 1
ATOM 13128 N N . SER B 1 807 ? -29.188 -21.328 -12.43 1 95.31 807 SER B N 1
ATOM 13129 C CA . SER B 1 807 ? -29.547 -22.656 -11.93 1 95.31 807 SER B CA 1
ATOM 13130 C C . SER B 1 807 ? -28.828 -22.969 -10.625 1 95.31 807 SER B C 1
ATOM 13132 O O . SER B 1 807 ? -27.766 -22.406 -10.344 1 95.31 807 SER B O 1
ATOM 13134 N N . ARG B 1 808 ? -29.375 -23.766 -9.781 1 94.06 808 ARG B N 1
ATOM 13135 C CA . ARG B 1 808 ? -28.75 -24.188 -8.539 1 94.06 808 ARG B CA 1
ATOM 13136 C C . ARG B 1 808 ? -27.812 -25.359 -8.766 1 94.06 808 ARG B C 1
ATOM 13138 O O . ARG B 1 808 ? -26.938 -25.641 -7.945 1 94.06 808 ARG B O 1
ATOM 13145 N N . THR B 1 809 ? -27.922 -26.047 -9.945 1 94.25 809 THR B N 1
ATOM 13146 C CA . THR B 1 809 ? -27.062 -27.188 -10.281 1 94.25 809 THR B CA 1
ATOM 13147 C C . THR B 1 809 ? -26.141 -26.844 -11.445 1 94.25 809 THR B C 1
ATOM 13149 O O . THR B 1 809 ? -26.422 -25.938 -12.227 1 94.25 809 THR B O 1
ATOM 13152 N N . TRP B 1 810 ? -25.062 -27.625 -11.508 1 95.75 810 TRP B N 1
ATOM 13153 C CA . TRP B 1 810 ? -24.094 -27.406 -12.562 1 95.75 810 TRP B CA 1
ATOM 13154 C C . TRP B 1 810 ? -24.5 -28.125 -13.844 1 95.75 810 TRP B C 1
ATOM 13156 O O . TRP B 1 810 ? -25.125 -29.188 -13.789 1 95.75 810 TRP B O 1
ATOM 13166 N N . ASP B 1 811 ? -24.25 -27.578 -14.992 1 94.25 811 ASP B N 1
ATOM 13167 C CA . ASP B 1 811 ? -24.422 -28.188 -16.312 1 94.25 811 ASP B CA 1
ATOM 13168 C C . ASP B 1 811 ? -25.891 -28.5 -16.578 1 94.25 811 ASP B C 1
ATOM 13170 O O . ASP B 1 811 ? -26.219 -29.469 -17.266 1 94.25 811 ASP B O 1
ATOM 13174 N N . LYS B 1 812 ? -26.719 -27.672 -16.016 1 94.69 812 LYS B N 1
ATOM 13175 C CA . LYS B 1 812 ? -28.156 -27.859 -16.234 1 94.69 812 LYS B CA 1
ATOM 13176 C C . LYS B 1 812 ? -28.562 -27.406 -17.641 1 94.69 812 LYS B C 1
ATOM 13178 O O . LYS B 1 812 ? -28.062 -26.391 -18.141 1 94.69 812 LYS B O 1
ATOM 13183 N N . THR B 1 813 ? -29.469 -28.172 -18.219 1 96.44 813 THR B N 1
ATOM 13184 C CA . THR B 1 813 ? -30.062 -27.734 -19.469 1 96.44 813 THR B CA 1
ATOM 13185 C C . THR B 1 813 ? -31.312 -26.906 -19.219 1 96.44 813 THR B C 1
ATOM 13187 O O . THR B 1 813 ? -32.312 -27.406 -18.672 1 96.44 813 THR B O 1
ATOM 13190 N N . PHE B 1 814 ? -31.281 -25.703 -19.578 1 95.88 814 PHE B N 1
ATOM 13191 C CA . PHE B 1 814 ? -32.438 -24.828 -19.484 1 95.88 814 PHE B CA 1
ATOM 13192 C C . PHE B 1 814 ? -33.375 -25.078 -20.672 1 95.88 814 PHE B C 1
ATOM 13194 O O . PHE B 1 814 ? -32.938 -25.141 -21.812 1 95.88 814 PHE B O 1
ATOM 13201 N N . ASP B 1 815 ? -34.594 -25.266 -20.422 1 94.81 815 ASP B N 1
ATOM 13202 C CA . ASP B 1 815 ? -35.688 -25.328 -21.406 1 94.81 815 ASP B CA 1
ATOM 13203 C C . ASP B 1 815 ? -36.625 -24.141 -21.281 1 94.81 815 ASP B C 1
ATOM 13205 O O . ASP B 1 815 ? -37.375 -24.031 -20.297 1 94.81 815 ASP B O 1
ATOM 13209 N N . VAL B 1 816 ? -36.5 -23.25 -22.266 1 93.81 816 VAL B N 1
ATOM 13210 C CA . VAL B 1 816 ? -37.156 -21.953 -22.078 1 93.81 816 VAL B CA 1
ATOM 13211 C C . VAL B 1 816 ? -38 -21.625 -23.297 1 93.81 816 VAL B C 1
ATOM 13213 O O . VAL B 1 816 ? -37.625 -21.922 -24.438 1 93.81 816 VAL B O 1
ATOM 13216 N N . LEU B 1 817 ? -39.156 -21.062 -23.031 1 92 817 LEU B N 1
ATOM 13217 C CA . LEU B 1 817 ? -40.031 -20.516 -24.062 1 92 817 LEU B CA 1
ATOM 13218 C C . LEU B 1 817 ? -40 -18.984 -24.047 1 92 817 LEU B C 1
ATOM 13220 O O . LEU B 1 817 ? -40.188 -18.375 -23 1 92 817 LEU B O 1
ATOM 13224 N N . VAL B 1 818 ? -39.688 -18.422 -25.188 1 92.56 818 VAL B N 1
ATOM 13225 C CA . VAL B 1 818 ? -39.656 -16.984 -25.312 1 92.56 818 VAL B CA 1
ATOM 13226 C C . VAL B 1 818 ? -40.625 -16.516 -26.391 1 92.56 818 VAL B C 1
ATOM 13228 O O . VAL B 1 818 ? -40.719 -17.141 -27.469 1 92.56 818 VAL B O 1
ATOM 13231 N N . GLY B 1 819 ? -41.375 -15.438 -26.031 1 91.19 819 GLY B N 1
ATOM 13232 C CA . GLY B 1 819 ? -42.344 -14.898 -26.969 1 91.19 819 GLY B CA 1
ATOM 13233 C C . GLY B 1 819 ? -42.094 -13.453 -27.328 1 91.19 819 GLY B C 1
ATOM 13234 O O . GLY B 1 819 ? -41.625 -12.672 -26.5 1 91.19 819 GLY B O 1
ATOM 13235 N N . TRP B 1 820 ? -42.375 -13.094 -28.641 1 91.38 820 TRP B N 1
ATOM 13236 C CA . TRP B 1 820 ? -42.281 -11.727 -29.156 1 91.38 820 TRP B CA 1
ATOM 13237 C C . TRP B 1 820 ? -43.656 -11.172 -29.484 1 91.38 820 TRP B C 1
ATOM 13239 O O . TRP B 1 820 ? -44.625 -11.93 -29.656 1 91.38 820 TRP B O 1
ATOM 13249 N N . PRO B 1 821 ? -43.719 -9.844 -29.516 1 86.75 821 PRO B N 1
ATOM 13250 C CA . PRO B 1 821 ? -45 -9.289 -29.969 1 86.75 821 PRO B CA 1
ATOM 13251 C C . PRO B 1 821 ? -45.344 -9.68 -31.406 1 86.75 821 PRO B C 1
ATOM 13253 O O . PRO B 1 821 ? -44.438 -9.852 -32.25 1 86.75 821 PRO B O 1
ATOM 13256 N N . LYS B 1 822 ? -46.656 -9.891 -31.828 1 78.56 822 LYS B N 1
ATOM 13257 C CA . LYS B 1 822 ? -47.156 -10.375 -33.094 1 78.56 822 LYS B CA 1
ATOM 13258 C C . LYS B 1 822 ? -46.75 -9.445 -34.25 1 78.56 822 LYS B C 1
ATOM 13260 O O . LYS B 1 822 ? -46.531 -9.891 -35.375 1 78.56 822 LYS B O 1
ATOM 13265 N N . ASN B 1 823 ? -46.594 -8.203 -34 1 65.5 823 ASN B N 1
ATOM 13266 C CA . ASN B 1 823 ? -46.375 -7.27 -35.094 1 65.5 823 ASN B CA 1
ATOM 13267 C C . ASN B 1 823 ? -44.906 -7.152 -35.469 1 65.5 823 ASN B C 1
ATOM 13269 O O . ASN B 1 823 ? -44.531 -6.379 -36.344 1 65.5 823 ASN B O 1
ATOM 13273 N N . ASN B 1 824 ? -44 -7.805 -34.719 1 60.03 824 ASN B N 1
ATOM 13274 C CA . ASN B 1 824 ? -42.594 -7.492 -34.938 1 60.03 824 ASN B CA 1
ATOM 13275 C C . ASN B 1 824 ? -41.938 -8.477 -35.906 1 60.03 824 ASN B C 1
ATOM 13277 O O . ASN B 1 824 ? -41.531 -9.57 -35.5 1 60.03 824 ASN B O 1
ATOM 13281 N N . GLY B 1 825 ? -42.031 -8.156 -37.156 1 63.31 825 GLY B N 1
ATOM 13282 C CA . GLY B 1 825 ? -41.312 -8.727 -38.281 1 63.31 825 GLY B CA 1
ATOM 13283 C C . GLY B 1 825 ? -41.062 -10.219 -38.156 1 63.31 825 GLY B C 1
ATOM 13284 O O . GLY B 1 825 ? -41.25 -10.789 -37.062 1 63.31 825 GLY B O 1
ATOM 13285 N N . THR B 1 826 ? -40.75 -11.102 -39.25 1 70.31 826 THR B N 1
ATOM 13286 C CA . THR B 1 826 ? -40.688 -12.547 -39.406 1 70.31 826 THR B CA 1
ATOM 13287 C C . THR B 1 826 ? -39.344 -13.094 -38.938 1 70.31 826 THR B C 1
ATOM 13289 O O . THR B 1 826 ? -39.25 -14.234 -38.469 1 70.31 826 THR B O 1
ATOM 13292 N N . THR B 1 827 ? -38.25 -12.242 -38.875 1 85.19 827 THR B N 1
ATOM 13293 C CA . THR B 1 827 ? -36.938 -12.789 -38.5 1 85.19 827 THR B CA 1
ATOM 13294 C C . THR B 1 827 ? -36.469 -12.234 -37.156 1 85.19 827 THR B C 1
ATOM 13296 O O . THR B 1 827 ? -36.5 -11.023 -36.938 1 85.19 827 THR B O 1
ATOM 13299 N N . ARG B 1 828 ? -36.188 -13.156 -36.219 1 90.44 828 ARG B N 1
ATOM 13300 C CA . ARG B 1 828 ? -35.656 -12.789 -34.906 1 90.44 828 ARG B CA 1
ATOM 13301 C C . ARG B 1 828 ? -34.188 -13.211 -34.75 1 90.44 828 ARG B C 1
ATOM 13303 O O . ARG B 1 828 ? -33.844 -14.344 -35.094 1 90.44 828 ARG B O 1
ATOM 13310 N N . THR B 1 829 ? -33.438 -12.219 -34.312 1 93.94 829 THR B N 1
ATOM 13311 C CA . THR B 1 829 ? -32.031 -12.469 -34.125 1 93.94 829 THR B CA 1
ATOM 13312 C C . THR B 1 829 ? -31.594 -12.133 -32.688 1 93.94 829 THR B C 1
ATOM 13314 O O . THR B 1 829 ? -32.312 -11.414 -31.984 1 93.94 829 THR B O 1
ATOM 13317 N N . GLY B 1 830 ? -30.531 -12.75 -32.219 1 96.38 830 GLY B N 1
ATOM 13318 C CA . GLY B 1 830 ? -29.984 -12.5 -30.906 1 96.38 830 GLY B CA 1
ATOM 13319 C C . GLY B 1 830 ? -28.797 -13.375 -30.562 1 96.38 830 GLY B C 1
ATOM 13320 O O . GLY B 1 830 ? -28.125 -13.883 -31.469 1 96.38 830 GLY B O 1
ATOM 13321 N N . LYS B 1 831 ? -28.5 -13.367 -29.297 1 97.38 831 LYS B N 1
ATOM 13322 C CA . LYS B 1 831 ? -27.375 -14.164 -28.844 1 97.38 831 LYS B CA 1
ATOM 13323 C C . LYS B 1 831 ? -27.75 -15.016 -27.625 1 97.38 831 LYS B C 1
ATOM 13325 O O . LYS B 1 831 ? -28.531 -14.586 -26.781 1 97.38 831 LYS B O 1
ATOM 13330 N N . ILE B 1 832 ? -27.219 -16.234 -27.688 1 97.81 832 ILE B N 1
ATOM 13331 C CA . ILE B 1 832 ? -27.203 -17.094 -26.5 1 97.81 832 ILE B CA 1
ATOM 13332 C C . ILE B 1 832 ? -25.859 -16.969 -25.797 1 97.81 832 ILE B C 1
ATOM 13334 O O . ILE B 1 832 ? -24.812 -17.047 -26.438 1 97.81 832 ILE B O 1
ATOM 13338 N N . ALA B 1 833 ? -25.938 -16.75 -24.531 1 98 833 ALA B N 1
ATOM 13339 C CA . ALA B 1 833 ? -24.703 -16.531 -23.797 1 98 833 ALA B CA 1
ATOM 13340 C C . ALA B 1 833 ? -24.672 -17.328 -22.5 1 98 833 ALA B C 1
ATOM 13342 O O . ALA B 1 833 ? -25.734 -17.656 -21.953 1 98 833 ALA B O 1
ATOM 13343 N N . CYS B 1 834 ? -23.5 -17.734 -22.062 1 97.88 834 CYS B N 1
ATOM 13344 C CA . CYS B 1 834 ? -23.266 -18.25 -20.719 1 97.88 834 CYS B CA 1
ATOM 13345 C C . CYS B 1 834 ? -22.078 -17.547 -20.062 1 97.88 834 CYS B C 1
ATOM 13347 O O . CYS B 1 834 ? -21.25 -16.953 -20.766 1 97.88 834 CYS B O 1
ATOM 13349 N N . GLU B 1 835 ? -22.078 -17.609 -18.719 1 97.12 835 GLU B N 1
ATOM 13350 C CA . GLU B 1 835 ? -21.094 -16.859 -17.969 1 97.12 835 GLU B CA 1
ATOM 13351 C C . GLU B 1 835 ? -20.219 -17.781 -17.109 1 97.12 835 GLU B C 1
ATOM 13353 O O . GLU B 1 835 ? -20.703 -18.781 -16.594 1 97.12 835 GLU B O 1
ATOM 13358 N N . TRP B 1 836 ? -18.922 -17.453 -16.984 1 97.31 836 TRP B N 1
ATOM 13359 C CA . TRP B 1 836 ? -18 -18.109 -16.062 1 97.31 836 TRP B CA 1
ATOM 13360 C C . TRP B 1 836 ? -17.344 -17.094 -15.141 1 97.31 836 TRP B C 1
ATOM 13362 O O . TRP B 1 836 ? -17 -15.977 -15.562 1 97.31 836 TRP B O 1
ATOM 13372 N N . ALA B 1 837 ? -17.188 -17.453 -13.844 1 96.81 837 ALA B N 1
ATOM 13373 C CA . ALA B 1 837 ? -16.766 -16.453 -12.859 1 96.81 837 ALA B CA 1
ATOM 13374 C C . ALA B 1 837 ? -15.492 -16.891 -12.141 1 96.81 837 ALA B C 1
ATOM 13376 O O . ALA B 1 837 ? -14.867 -16.094 -11.438 1 96.81 837 ALA B O 1
ATOM 13377 N N . GLU B 1 838 ? -14.969 -18.125 -12.281 1 95.69 838 GLU B N 1
ATOM 13378 C CA . GLU B 1 838 ? -13.812 -18.641 -11.562 1 95.69 838 GLU B CA 1
ATOM 13379 C C . GLU B 1 838 ? -12.516 -18.344 -12.328 1 95.69 838 GLU B C 1
ATOM 13381 O O . GLU B 1 838 ? -12.438 -18.578 -13.531 1 95.69 838 GLU B O 1
ATOM 13386 N N . TRP B 1 839 ? -11.547 -17.797 -11.625 1 93.25 839 TRP B N 1
ATOM 13387 C CA . TRP B 1 839 ? -10.305 -17.453 -12.312 1 93.25 839 TRP B CA 1
ATOM 13388 C C . TRP B 1 839 ? -9.109 -18.094 -11.625 1 93.25 839 TRP B C 1
ATOM 13390 O O . TRP B 1 839 ? -7.961 -17.859 -12.016 1 93.25 839 TRP B O 1
ATOM 13400 N N . ASP B 1 840 ? -9.297 -18.969 -10.727 1 85.81 840 ASP B N 1
ATOM 13401 C CA . ASP B 1 840 ? -8.203 -19.688 -10.078 1 85.81 840 ASP B CA 1
ATOM 13402 C C . ASP B 1 840 ? -7.605 -20.734 -11.016 1 85.81 840 ASP B C 1
ATOM 13404 O O . ASP B 1 840 ? -8.133 -20.969 -12.109 1 85.81 840 ASP B O 1
ATOM 13408 N N . LEU B 1 841 ? -6.441 -21.281 -10.773 1 77.56 841 LEU B N 1
ATOM 13409 C CA . LEU B 1 841 ? -5.809 -22.406 -11.453 1 77.56 841 LEU B CA 1
ATOM 13410 C C . LEU B 1 841 ? -5.484 -22.047 -12.898 1 77.56 841 LEU B C 1
ATOM 13412 O O . LEU B 1 841 ? -5.59 -22.891 -13.789 1 77.56 841 LEU B O 1
ATOM 13416 N N . GLY B 1 842 ? -5.391 -20.734 -13.211 1 84.06 842 GLY B N 1
ATOM 13417 C CA . GLY B 1 842 ? -5.004 -20.344 -14.555 1 84.06 842 GLY B CA 1
ATOM 13418 C C . GLY B 1 842 ? -6.145 -20.406 -15.547 1 84.06 842 GLY B C 1
ATOM 13419 O O . GLY B 1 842 ? -5.914 -20.422 -16.766 1 84.06 842 GLY B O 1
ATOM 13420 N N . ARG B 1 843 ? -7.383 -20.375 -15.109 1 90.94 843 ARG B N 1
ATOM 13421 C CA . ARG B 1 843 ? -8.562 -20.484 -15.953 1 90.94 843 ARG B CA 1
ATOM 13422 C C . ARG B 1 843 ? -8.68 -19.281 -16.891 1 90.94 843 ARG B C 1
ATOM 13424 O O . ARG B 1 843 ? -9.164 -19.406 -18.016 1 90.94 843 ARG B O 1
ATOM 13431 N N . ILE B 1 844 ? -8.305 -18.234 -16.375 1 95.38 844 ILE B N 1
ATOM 13432 C CA . ILE B 1 844 ? -8.398 -17 -17.141 1 95.38 844 ILE B CA 1
ATOM 13433 C C . ILE B 1 844 ? -7.055 -16.281 -17.141 1 95.38 844 ILE B C 1
ATOM 13435 O O . ILE B 1 844 ? -6.836 -15.352 -16.344 1 95.38 844 ILE B O 1
ATOM 13439 N N . PRO B 1 845 ? -6.148 -16.594 -18.078 1 94.38 845 PRO B N 1
ATOM 13440 C CA . PRO B 1 845 ? -4.809 -16.016 -18.125 1 94.38 845 PRO B CA 1
ATOM 13441 C C . PRO B 1 845 ? -4.832 -14.484 -18.219 1 94.38 845 PRO B C 1
ATOM 13443 O O . PRO B 1 845 ? -3.91 -13.82 -17.75 1 94.38 845 PRO B O 1
ATOM 13446 N N . ALA B 1 846 ? -5.891 -13.945 -18.844 1 95.12 846 ALA B N 1
ATOM 13447 C CA . ALA B 1 846 ? -6.004 -12.492 -18.938 1 95.12 846 ALA B CA 1
ATOM 13448 C C . ALA B 1 846 ? -6.047 -11.852 -17.547 1 95.12 846 ALA B C 1
ATOM 13450 O O . ALA B 1 846 ? -5.469 -10.789 -17.328 1 95.12 846 ALA B O 1
ATOM 13451 N N . ILE B 1 847 ? -6.746 -12.453 -16.656 1 95.5 847 ILE B N 1
ATOM 13452 C CA . ILE B 1 847 ? -6.832 -11.93 -15.289 1 95.5 847 ILE B CA 1
ATOM 13453 C C . ILE B 1 847 ? -5.477 -12.062 -14.602 1 95.5 847 ILE B C 1
ATOM 13455 O O . ILE B 1 847 ? -5.055 -11.156 -13.875 1 95.5 847 ILE B O 1
ATOM 13459 N N . ASP B 1 848 ? -4.746 -13.164 -14.836 1 93.88 848 ASP B N 1
ATOM 13460 C CA . ASP B 1 848 ? -3.406 -13.344 -14.281 1 93.88 848 ASP B CA 1
ATOM 13461 C C . ASP B 1 848 ? -2.461 -12.25 -14.789 1 93.88 848 ASP B C 1
ATOM 13463 O O . ASP B 1 848 ? -1.66 -11.711 -14.023 1 93.88 848 ASP B O 1
ATOM 13467 N N . GLU B 1 849 ? -2.562 -11.977 -16.047 1 95.06 849 GLU B N 1
ATOM 13468 C CA . GLU B 1 849 ? -1.736 -10.93 -16.641 1 95.06 849 GLU B CA 1
ATOM 13469 C C . GLU B 1 849 ? -2.012 -9.57 -15.992 1 95.06 849 GLU B C 1
ATOM 13471 O O . GLU B 1 849 ? -1.081 -8.828 -15.664 1 95.06 849 GLU B O 1
ATOM 13476 N N . LEU B 1 850 ? -3.301 -9.289 -15.844 1 94.94 850 LEU B N 1
ATOM 13477 C CA . LEU B 1 850 ? -3.688 -8.008 -15.25 1 94.94 850 LEU B CA 1
ATOM 13478 C C . LEU B 1 850 ? -3.184 -7.902 -13.812 1 94.94 850 LEU B C 1
ATOM 13480 O O . LEU B 1 850 ? -2.629 -6.871 -13.422 1 94.94 850 LEU B O 1
ATOM 13484 N N . ARG B 1 851 ? -3.295 -8.898 -13.055 1 94.06 851 ARG B N 1
ATOM 13485 C CA . ARG B 1 851 ? -2.896 -8.898 -11.648 1 94.06 851 ARG B CA 1
ATOM 13486 C C . ARG B 1 851 ? -1.384 -8.773 -11.508 1 94.06 851 ARG B C 1
ATOM 13488 O O . ARG B 1 851 ? -0.89 -8.203 -10.531 1 94.06 851 ARG B O 1
ATOM 13495 N N . THR B 1 852 ? -0.64 -9.227 -12.469 1 94.5 852 THR B N 1
ATOM 13496 C CA . THR B 1 852 ? 0.817 -9.242 -12.398 1 94.5 852 THR B CA 1
ATOM 13497 C C . THR B 1 852 ? 1.4 -7.93 -12.906 1 94.5 852 THR B C 1
ATOM 13499 O O . THR B 1 852 ? 2.393 -7.434 -12.359 1 94.5 852 THR B O 1
ATOM 13502 N N . PHE B 1 853 ? 0.733 -7.316 -13.938 1 95.88 853 PHE B N 1
ATOM 13503 C CA . PHE B 1 853 ? 1.476 -6.289 -14.664 1 95.88 853 PHE B CA 1
ATOM 13504 C C . PHE B 1 853 ? 0.786 -4.938 -14.547 1 95.88 853 PHE B C 1
ATOM 13506 O O . PHE B 1 853 ? 1.381 -3.902 -14.852 1 95.88 853 PHE B O 1
ATOM 13513 N N . LEU B 1 854 ? -0.46 -4.891 -14.094 1 94.56 854 LEU B N 1
ATOM 13514 C CA . LEU B 1 854 ? -1.052 -3.578 -13.867 1 94.56 854 LEU B CA 1
ATOM 13515 C C . LEU B 1 854 ? -0.284 -2.814 -12.789 1 94.56 854 LEU B C 1
ATOM 13517 O O . LEU B 1 854 ? 0.277 -3.42 -11.875 1 94.56 854 LEU B O 1
ATOM 13521 N N . PRO B 1 855 ? -0.288 -1.47 -12.945 1 93.69 855 PRO B N 1
ATOM 13522 C CA . PRO B 1 855 ? 0.382 -0.692 -11.898 1 93.69 855 PRO B CA 1
ATOM 13523 C C . PRO B 1 855 ? -0.178 -0.972 -10.508 1 93.69 855 PRO B C 1
ATOM 13525 O O . PRO B 1 855 ? -1.388 -1.156 -10.344 1 93.69 855 PRO B O 1
ATOM 13528 N N . PRO B 1 856 ? 0.709 -0.915 -9.516 1 94.44 856 PRO B N 1
ATOM 13529 C CA . PRO B 1 856 ? 0.283 -1.258 -8.156 1 94.44 856 PRO B CA 1
ATOM 13530 C C . PRO B 1 856 ? -0.776 -0.303 -7.613 1 94.44 856 PRO B C 1
ATOM 13532 O O . PRO B 1 856 ? -1.455 -0.623 -6.633 1 94.44 856 PRO B O 1
ATOM 13535 N N . TRP B 1 857 ? -0.923 0.87 -8.156 1 94.88 857 TRP B N 1
ATOM 13536 C CA . TRP B 1 857 ? -1.934 1.819 -7.699 1 94.88 857 TRP B CA 1
ATOM 13537 C C . TRP B 1 857 ? -3.283 1.532 -8.352 1 94.88 857 TRP B C 1
ATOM 13539 O O . TRP B 1 857 ? -4.203 2.348 -8.273 1 94.88 857 TRP B O 1
ATOM 13549 N N . THR B 1 858 ? -3.432 0.354 -9.031 1 95.44 858 THR B N 1
ATOM 13550 C CA . THR B 1 858 ? -4.695 -0.134 -9.578 1 95.44 858 THR B CA 1
ATOM 13551 C C . THR B 1 858 ? -5.059 -1.485 -8.969 1 95.44 858 THR B C 1
ATOM 13553 O O . THR B 1 858 ? -4.203 -2.172 -8.414 1 95.44 858 THR B O 1
ATOM 13556 N N . VAL B 1 859 ? -6.352 -1.835 -9.016 1 96.31 859 VAL B N 1
ATOM 13557 C CA . VAL B 1 859 ? -6.832 -3.139 -8.57 1 96.31 859 VAL B CA 1
ATOM 13558 C C . VAL B 1 859 ? -7.996 -3.59 -9.445 1 96.31 859 VAL B C 1
ATOM 13560 O O . VAL B 1 859 ? -8.75 -2.76 -9.961 1 96.31 859 VAL B O 1
ATOM 13563 N N . VAL B 1 860 ? -8.094 -4.855 -9.648 1 96.38 860 VAL B N 1
ATOM 13564 C CA . VAL B 1 860 ? -9.055 -5.426 -10.594 1 96.38 860 VAL B CA 1
ATOM 13565 C C . VAL B 1 860 ? -10.367 -5.719 -9.875 1 96.38 860 VAL B C 1
ATOM 13567 O O . VAL B 1 860 ? -10.375 -6.188 -8.734 1 96.38 860 VAL B O 1
ATOM 13570 N N . SER B 1 861 ? -11.477 -5.383 -10.508 1 97 861 SER B N 1
ATOM 13571 C CA . SER B 1 861 ? -12.836 -5.742 -10.109 1 97 861 SER B CA 1
ATOM 13572 C C . SER B 1 861 ? -13.648 -6.227 -11.305 1 97 861 SER B C 1
ATOM 13574 O O . SER B 1 861 ? -13.289 -5.977 -12.453 1 97 861 SER B O 1
ATOM 13576 N N . LYS B 1 862 ? -14.672 -6.91 -11.086 1 96.69 862 LYS B N 1
ATOM 13577 C CA . LYS B 1 862 ? -15.492 -7.477 -12.148 1 96.69 862 LYS B CA 1
ATOM 13578 C C . LYS B 1 862 ? -16.328 -6.398 -12.836 1 96.69 862 LYS B C 1
ATOM 13580 O O . LYS B 1 862 ? -16.828 -5.484 -12.172 1 96.69 862 LYS B O 1
ATOM 13585 N N . LEU B 1 863 ? -16.438 -6.512 -14.125 1 95.62 863 LEU B N 1
ATOM 13586 C CA . LEU B 1 863 ? -17.266 -5.602 -14.906 1 95.62 863 LEU B CA 1
ATOM 13587 C C . LEU B 1 863 ? -18.719 -6.07 -14.93 1 95.62 863 LEU B C 1
ATOM 13589 O O . LEU B 1 863 ? -19.641 -5.25 -14.93 1 95.62 863 LEU B O 1
ATOM 13593 N N . ASN B 1 864 ? -18.891 -7.391 -14.969 1 92.94 864 ASN B N 1
ATOM 13594 C CA . ASN B 1 864 ? -20.203 -8.016 -15.039 1 92.94 864 ASN B CA 1
ATOM 13595 C C . ASN B 1 864 ? -20.281 -9.266 -14.156 1 92.94 864 ASN B C 1
ATOM 13597 O O . ASN B 1 864 ? -19.375 -9.516 -13.352 1 92.94 864 ASN B O 1
ATOM 13601 N N . ASP B 1 865 ? -21.391 -10 -14.344 1 91.94 865 ASP B N 1
ATOM 13602 C CA . ASP B 1 865 ? -21.609 -11.164 -13.492 1 91.94 865 ASP B CA 1
ATOM 13603 C C . ASP B 1 865 ? -20.531 -12.219 -13.703 1 91.94 865 ASP B C 1
ATOM 13605 O O . ASP B 1 865 ? -20.062 -12.844 -12.75 1 91.94 865 ASP B O 1
ATOM 13609 N N . GLY B 1 866 ? -20.234 -12.391 -14.938 1 95.06 866 GLY B N 1
ATOM 13610 C CA . GLY B 1 866 ? -19.141 -13.297 -15.281 1 95.06 866 GLY B CA 1
ATOM 13611 C C . GLY B 1 866 ? -17.875 -12.578 -15.688 1 95.06 866 GLY B C 1
ATOM 13612 O O . GLY B 1 866 ? -17.922 -11.477 -16.234 1 95.06 866 GLY B O 1
ATOM 13613 N N . LEU B 1 867 ? -16.734 -13.242 -15.391 1 97.44 867 LEU B N 1
ATOM 13614 C CA . LEU B 1 867 ? -15.453 -12.727 -15.844 1 97.44 867 LEU B CA 1
ATOM 13615 C C . LEU B 1 867 ? -15.211 -13.086 -17.312 1 97.44 867 LEU B C 1
ATOM 13617 O O . LEU B 1 867 ? -14.453 -12.414 -18 1 97.44 867 LEU B O 1
ATOM 13621 N N . VAL B 1 868 ? -15.828 -14.164 -17.719 1 97.69 868 VAL B N 1
ATOM 13622 C CA . VAL B 1 868 ? -15.828 -14.578 -19.109 1 97.69 868 VAL B CA 1
ATOM 13623 C C . VAL B 1 868 ? -17.266 -14.82 -19.578 1 97.69 868 VAL B C 1
ATOM 13625 O O . VAL B 1 868 ? -18.047 -15.453 -18.875 1 97.69 868 VAL B O 1
ATOM 13628 N N . GLU B 1 869 ? -17.609 -14.305 -20.688 1 97.38 869 GLU B N 1
ATOM 13629 C CA . GLU B 1 869 ? -18.891 -14.562 -21.344 1 97.38 869 GLU B CA 1
ATOM 13630 C C . GLU B 1 869 ? -18.688 -15.172 -22.734 1 97.38 869 GLU B C 1
ATOM 13632 O O . GLU B 1 869 ? -18 -14.602 -23.562 1 97.38 869 GLU B O 1
ATOM 13637 N N . GLY B 1 870 ? -19.219 -16.328 -22.906 1 97.38 870 GLY B N 1
ATOM 13638 C CA . GLY B 1 870 ? -19.266 -16.953 -24.219 1 97.38 870 GLY B CA 1
ATOM 13639 C C . GLY B 1 870 ? -20.594 -16.766 -24.922 1 97.38 870 GLY B C 1
ATOM 13640 O O . GLY B 1 870 ? -21.656 -16.938 -24.312 1 97.38 870 GLY B O 1
ATOM 13641 N N . THR B 1 871 ? -20.547 -16.422 -26.203 1 97.44 871 THR B N 1
ATOM 13642 C CA . THR B 1 871 ? -21.781 -16.109 -26.891 1 97.44 871 THR B CA 1
ATOM 13643 C C . THR B 1 871 ? -21.875 -16.891 -28.203 1 97.44 871 THR B C 1
ATOM 13645 O O . THR B 1 871 ? -20.859 -17.234 -28.797 1 97.44 871 THR B O 1
ATOM 13648 N N . ARG B 1 872 ? -23.094 -17.172 -28.547 1 96.31 872 ARG B N 1
ATOM 13649 C CA . ARG B 1 872 ? -23.453 -17.766 -29.828 1 96.31 872 ARG B CA 1
ATOM 13650 C C . ARG B 1 872 ? -24.641 -17.031 -30.453 1 96.31 872 ARG B C 1
ATOM 13652 O O . ARG B 1 872 ? -25.609 -16.703 -29.75 1 96.31 872 ARG B O 1
ATOM 13659 N N . ASP B 1 873 ? -24.547 -16.844 -31.781 1 95.5 873 ASP B N 1
ATOM 13660 C CA . ASP B 1 873 ? -25.641 -16.172 -32.469 1 95.5 873 ASP B CA 1
ATOM 13661 C C . ASP B 1 873 ? -26.781 -17.141 -32.781 1 95.5 873 ASP B C 1
ATOM 13663 O O . ASP B 1 873 ? -26.547 -18.328 -32.969 1 95.5 873 ASP B O 1
ATOM 13667 N N . PHE B 1 874 ? -28.031 -16.609 -32.781 1 94.31 874 PHE B N 1
ATOM 13668 C CA . PHE B 1 874 ? -29.172 -17.375 -33.281 1 94.31 874 PHE B CA 1
ATOM 13669 C C . PHE B 1 874 ? -30.016 -16.547 -34.219 1 94.31 874 PHE B C 1
ATOM 13671 O O . PHE B 1 874 ? -30 -15.312 -34.156 1 94.31 874 PHE B O 1
ATOM 13678 N N . GLU B 1 875 ? -30.594 -17.234 -35.156 1 92.56 875 GLU B N 1
ATOM 13679 C CA . GLU B 1 875 ? -31.547 -16.641 -36.094 1 92.56 875 GLU B CA 1
ATOM 13680 C C . GLU B 1 875 ? -32.75 -17.562 -36.312 1 92.56 875 GLU B C 1
ATOM 13682 O O . GLU B 1 875 ? -32.562 -18.75 -36.594 1 92.56 875 GLU B O 1
ATOM 13687 N N . ILE B 1 876 ? -33.969 -17 -36.094 1 89.44 876 ILE B N 1
ATOM 13688 C CA . ILE B 1 876 ? -35.156 -17.781 -36.312 1 89.44 876 ILE B CA 1
ATOM 13689 C C . ILE B 1 876 ? -36.219 -16.953 -37.031 1 89.44 876 ILE B C 1
ATOM 13691 O O . ILE B 1 876 ? -36.281 -15.734 -36.875 1 89.44 876 ILE B O 1
#